Protein 8A9A (pdb70)

Radius of gyration: 66.34 Å; Cα contacts (8 Å, |Δi|>4): 3005; chains: 2; bounding box: 69×96×240 Å

Organism: Mycoplasma pneumoniae (strain ATCC 29342 / M129 / Subtype 1) (NCBI:txid272634)

Secondary structure (DSSP, 8-state):
-----S--------B-----TT--S----BSSSSTTHHHHHHHHHHTSTTHHHHHHHHHHHHHIIIIITT-SSS-EEEEEEEEE---TTS-EEEEEEEEEE--SSS-EE---SS----EE-TT-EEEEEEEEEEEPPEEE--B-TT-BB-BEEEEEEEEETTEEEEEEESSTT--TT-B-BSS-BSSB-SSSHHHHSSSSSSHHHHH--HHHHHHHHHHHHHHHHHHHHHHHHHTTTHHHHHHHSPTT----TTHHHHHTHHHHHHHHHHHSTTTTHHHHHHTTSSTTSSS---HHHHHHHTHHHHHHHHHTSS-STHHHHHTTHHHHTTT--SHHHHHHHHHHHHHHHHHHHHH-STTTTTHHHHHHHTT-TT--HHHHHHHSHHHHHHHHHHHHHHHHHH-STTHHHHHHHHHHHTSGGGGGGGSSS-HHHHHHHHHSS------SS--GGG--HHHHHHHHHTSSS-STTHHHHHHHTSS-TTT---TTTHHHHT-S--TTT-HHHHHHHHHHHHHHHIIIIISSHHHHHS-EEEES---S---EE--SS--EEEEEE--EEEE---EEEETTTTHHHHHHS---S--HHHHHHHHTSSSSHHHHHHHHHHS-TTTT-S--SSHHHHTTHHHHHHHHHS-TT--HHHHHHHHHTSS-GGGS-TTSEEEEEEEEEEEEEEEEEEEEEEE--SS--SB-EEEEEEEEEEEE--SEEEEES--S---SS-TT-STT--HHHHHHHHHHHHHHHHHHTS-S-B--EEEEEE----TTS--SSB----STTS-B-TTS--TTT---SSS--/-----S--------B-----TT--S----BSSSSTTHHHHHHHHHHTSTTHHHHHHHHHHHHHIIIIITT-SSS-EEEEEEEEE---TTS-EEEEEEEEEE--SSS-EE---SS----EE-TT-EEEEEEEEEEEPPEEE--B-TT-BB-BEEEEEEEEETTEEEEEEESSTT--TT-B-BSS-BSSB-SSSHHHHSSSSSSHHHHH--HHHHHHHHHHHHHHHHHHHHHHHHHTTTHHHHHHHSPTT----TTHHHHHTHHHHHHHHHHHSTTTTHHHHHHTTSSTTSSS---HHHHHHHTHHHHHHHHHTSS-STHHHHHTTHHHHTTT--SHHHHHHHHHHHHHHHHHHHHH-STTTTTHHHHHHHTT-TT--HHHHHHHSHHHHHHHHHHHHHHHHHH-STTHHHHHHHHHHHTSGGGGGGGSSS-HHHHHHHHHSS------SS--GGG--HHHHHHHHHTSSS-STTHHHHHHHTSS-TTT---TTTHHHHT-S--TTT-HHHHHHHHHHHHHHHIIIIISSHHHHHS-EEEES---S---EE--SS--EEEEEE--EEEE---EEEETTTTHHHHHHS---S--HHHHHHHHTSSSSHHHHHHHHHHS-TTTT-S--SSHHHHTTHHHHHHHHHS-TT--HHHHHHHHHTSS-GGGS-TTSEEEEEEEEEEEEEEEEEEEEEEE--SS--SB-EEEEEEEEEEEE--SEEEEES--S---SS-TT-STT--HHHHHHHHHHHHHHHHHHTS-S-B--EEEEEE----TTS--SSB----STTS-B-TTS--TTT---SSS--

Foldseek 3Di:
DFEDADQLDQDDEEEEFFFADPDDRQFQFEPDLCVVCLLVVVLVLCQDPNNVSQVRNLVVCCCCPFFDVVHPPFWDKYWPDWDWDSDNVSWTWIKTKIWTAGQDQAKDAGHHPDPDGDIDGHRDTDIWIKGTDGGHWDWDFAQDLLQWTQIDTAGAWIDTPRHTDGGGHSPPNDGSHHHTYPRYGFAAAAVLLLAQQAFDCGNPVVLADLVNVLVLVVLLVVLVVVLVLLVLQLLLQLLQVLLPDDPPDFDFLLLSCLVCLQSVLVNLCSVDNLRRVLSSLQSQQAPSHPDHDAVLQSCLPSVVVVLQVQLQDQDACVSVVVSCSVVLNPPDDDSVVSLVSCLVCVVVVLVVQCVDPVSVLVNVVVVVVNVDRRHGPLNSCLVVLPSNLVVVLVVLVVVCVVCVPVNLVSVLVNQLSVDSCSSCSSHRGHCLLSCCCRAQEFDFPDDDPTPSVNFGSVLVSCCVVVVPPDDLCVLVCVVWVRPACLRYVSPPCLCPPPVPDDVVSPVSRVSSNLSSLLSNCSNPPQSHPVLSVQWDWAWDCSPDRQDWDGHGSFIWTAKDKTKIKTWNAWRFQFQRNVLSVLVSIDFDLPPLVSVCCSPCVDDPNVVVLVVLLVFDPPPPTVPNVCSVVVVPVVSVLQSVLFASNGGVSQLVCLLQVQAGPVPGDRNHGQKIKGFIKMWIFIDHGWTKTKDDRSFWDQQIWIKTFFTWGWTQQPRMDTDGPRLAHPYDDHRRDDPPDVSRVSNNVSSVVVVVCCVPVNGDRDIDTGMGIDSDADDVRPGSRGDPCRDSHNRYGHSHDDCVSPGDRDHHD/DFEDADQLDQDDEEEEFFFADPDDRQFQFEPDLCVVCLLVVVLVLCQDPNNVSQVRNLVVCCCCPFFDVVHPPFWDKYWPDWDWDSDNVSWTWIKTKIWTAGQDQAKDAGHHPDPDGDIDGHRDTDIWIKGTDGGHWDWDFAQDLLQWTQIDTAGAWIDTPRHTDGGGHSPPNDGSHHHTYPRYGFAAAAVLLLAQQAFDCGNPVVLADLVNVLVLVVLLVVLVVVLVLLVLQLLLQLLQVLLPDDPPDFDFLLLSCLVCLQSVLVNLCSVDNLRRVLSSLQSQQAPSHPDHDAVLQSCLPSVVVVLQVQLQDQDACVSVVVSCSVVLNPPDDDSVVSLVSCLVCVVVVLVVQCVDPVSVLVNVVVVVVNVDRRHGPLNSCLVVLPSNLVVVLVVLVVVCVVCVPVNLVSVLVNQLSVDSCSSCSSHRGHCLLSCCCRAQEFDFPDDDPTPSVNFGSVLVSCCVVVVPPDDLCVLVCVVWVRPACLRYVSPPCLCPPPVPDDVVSPVSRVSSNLSSLLSNCSNPPQSHPVLSVQWDWAWDCSPDRQDWDGHGSFIWTAKDKTKIKTWNAWRFQFQRNVLSVLVSIDFDLPPLVSVCCSPCVDDPNVVVLVVLLVFDPPPPTVPNVCSVVVVPVVSVLQSVLFASNGGVSQLVCLLQVQAGPVPGDRNHGQKIKGFIKMWIFIDHGWTKTKDDRSFWDQQIWIKTFFTWGWTQQPRMDTDGPRLAHPYDDHRRDDPPDVSRVSNNVSSVVVVVCCVPVNGDRDIDTGMGIDSDADDVRPGSRGDPCRDSHNRYGHSHDDCVSPGDRDHHD

Solvent-accessible surface area: 78242 Å² total; per-residue (Å²): 96,41,12,99,58,104,23,54,69,41,94,22,33,63,32,65,24,34,55,61,145,114,21,77,154,104,6,22,4,2,44,22,17,6,144,125,42,20,49,37,41,1,11,123,20,1,43,66,95,89,2,122,22,2,4,28,4,1,7,30,67,11,3,44,83,70,0,34,105,70,13,50,89,52,0,42,5,50,27,90,102,55,69,74,80,50,59,111,114,78,83,5,11,4,22,24,15,0,61,0,70,1,117,39,142,44,92,51,93,1,131,8,73,48,87,32,108,38,114,6,82,33,157,76,55,17,82,5,96,3,62,11,78,57,21,91,0,58,29,30,40,19,48,54,106,33,65,8,0,4,0,0,0,20,4,44,102,1,37,8,53,68,114,74,37,105,146,21,38,2,32,37,180,124,11,12,0,82,9,10,3,64,28,0,4,0,0,10,5,41,98,48,3,41,117,37,2,2,1,144,61,78,35,0,11,73,75,3,104,20,103,24,0,53,107,15,1,21,43,32,3,98,55,94,36,39,39,56,35,18,70,17,11,20,99,3,66,6,26,80,54,8,0,83,37,138,80,71,104,94,12,1,51,1,62,0,10,11,80,1,32,82,9,35,50,94,10,56,59,50,65,44,54,28,9,6,91,25,15,61,25,38,10,17,0,1,56,41,5,127,85,109,20,26,4,8,90,7,54,46,87,1,64,88,10,32,17,8,46,56,32,61,83,91,79,20,50,37,12,62,64,20,18,82,19,80,74,24,30,83,84,21,123,72,20,70,24,1,24,97,74,24,68,84,80,51,120,111,34,20,62,57,25,118,113,71,159,143,43,45,59,31,14,46,23,35,70,30,47,12,94,68,86,95,1,38,39,24,27,14,35,44,95,16,67,19,38,29,3,78,72,48,70,93,120,14,36,83,88,74,169,74,14,99,148,85,36,40,86,5,36,38,94,28,49,11,28,56,62,92,28,1,10,43,15,58,2,124,16,25,31,3,50,49,31,2,59,13,41,10,6,36,24,53,67,141,144,55,160,147,69,27,118,78,20,0,1,59,0,32,17,43,99,70,117,42,49,153,168,26,83,21,29,19,42,18,36,64,16,7,25,40,119,4,53,13,11,0,31,15,31,120,61,44,148,56,146,27,152,78,107,120,73,65,34,41,72,87,113,73,1,4,111,11,14,8,82,20,22,76,15,26,0,68,39,6,29,15,98,105,2,6,93,65,27,64,18,78,103,74,110,36,94,34,83,0,90,26,65,70,84,138,62,37,1,57,0,94,85,0,46,2,24,12,43,6,62,20,16,79,19,55,28,46,2,1,35,23,19,3,86,10,40,14,16,23,66,78,92,83,1,52,81,9,6,14,74,15,42,13,147,26,139,51,40,91,60,52,28,66,110,53,63,157,90,25,49,99,43,31,32,103,1,94,41,11,1,83,14,7,17,91,2,31,18,50,13,21,59,69,17,4,45,112,87,30,0,0,47,29,13,59,0,1,27,25,1,0,18,19,24,122,67,17,132,77,96,71,10,3,22,1,28,4,26,12,48,18,25,77,16,10,8,120,98,18,32,1,33,5,3,32,11,34,1,8,7,18,20,2,0,1,22,1,59,19,0,49,7,10,46,32,15,67,130,18,111,15,62,5,109,16,81,98,38,95,11,180,51,14,0,2,66,35,95,4,82,8,0,69,12,14,0,67,5,32,13,97,62,15,54,53,60,11,149,107,106,85,37,135,113,71,112,118,145,69,76,6,88,21,34,24,40,54,163,106,88,62,7,47,4,93,9,95,37,72,57,54,103,50,4,2,0,28,37,16,36,31,51,70,148,16,11,75,35,113,71,94,65,95,40,13,98,60,104,24,53,69,41,95,20,32,62,31,64,24,36,55,60,144,114,22,76,155,104,7,21,4,1,45,22,16,7,145,124,43,22,50,37,41,0,11,125,20,2,44,64,96,89,2,122,22,2,4,28,4,1,7,31,68,10,2,44,83,68,0,32,106,69,13,48,88,52,0,42,5,50,26,91,102,54,68,75,80,47,60,110,115,77,83,5,11,6,22,25,15,0,59,0,69,1,117,38,142,44,95,50,92,1,131,7,75,49,88,32,109,39,113,5,81,34,160,75,55,16,83,6,98,2,62,10,79,58,21,91,0,58,30,30,41,18,49,54,106,33,65,8,0,4,1,0,0,21,3,42,102,2,38,7,53,68,112,74,36,104,147,19,36,2,31,36,179,124,11,13,0,81,9,9,2,64,28,0,4,0,0,10,6,39,96,48,3,44,118,38,2,1,2,143,63,77,34,0,12,72,75,3,101,21,103,23,0,52,106,14,1,21,44,32,4,98,54,95,36,39,39,55,36,19,70,17,11,19,98,3,66,6,25,79,53,7,0,84,36,138,80,72,105,96,12,1,53,1,61,0,10,10,80,1,32,82,9,34,49,95,10,58,60,50,64,42,53,29,9,6,90,25,16,61,26,39,10,17,0,0,56,43,5,126,85,108,19,25,4,7,86,6,54,47,85,2,63,90,11,34,17,8,46,56,33,60,84,93,80,19,49,37,11,61,67,21,18,84,18,80,74,22,31,82,83,23,126,73,21,71,23,1,24,96,75,25,70,83,81,50,122,112,34,21,61,56,26,117,113,71,158,140,43,46,58,30,12,46,23,35,72,29,46,12,94,67,85,95,1,39,40,24,26,15,36,46,96,16,67,20,39,29,3,78,71,47,71,93,120,14,37,82,86,73,173,72,15,99,148,86,36,40,86,5,36,36,94,26,48,11,29,56,60,92,28,1,10,42,16,58,3,126,18,25,29,3,51,50,28,2,59,13,41,8,6,37,25,54,67,138,144,55,158,147,69,26,116,77,20,0,1,59,0,31,17,44,97,70,116,40,49,157,165,23,77,21,36,19,42,17,38,64,18,8,25,38,118,3,54,13,11,0,30,16,32,119,62,44,149,56,144,27,152,79,108,120,71,65,35,41,72,88,111,72,1,3,110,12,14,8,81,20,23,74,16,26,0,68,38,6,31,16,96,104,2,6,92,67,27,63,18,76,102,74,109,38,92,34,84,0,91,26,66,68,84,136,62,38,1,58,0,92,83,0,46,1,24,12,43,6,63,20,17,79,20,54,28,46,2,1,35,23,19,3,87,11,42,14,16,22,66,77,93,83,1,52,82,8,6,14,74,17,45,13,150,27,137,50,39,89,61,54,28,65,110,52,62,154,90,25,49,99,40,26,33,92,2,95,32,6,2,84,8,2,17,85,0,20,18,53,14,24,60,70,17,4,46,111,88,28,0,0,48,30,14,61,0,1,35,24,1,0,18,19,23,124,69,17,131,76,96,71,10,3,22,1,29,4,26,12,45,20,25,78,16,10,8,122,98,18,33,1,33,5,3,32,10,33,1,8,7,18,20,3,0,1,22,1,60,20,0,49,7,10,46,32,15,67,130,20,110,15,63,5,108,16,81,96,38,94,12,178,50,14,0,3,68,35,116,6,85,10,1,69,19,23,0,72,8,32,13,97,69,16,52,55,58,10,150,105,107,84,38,135,110,72,108,120,145,70,74,7,88,20,35,23,40,54,163,106,88,62,7,48,3,92,11,96,38,71,60,56,103,51,4,3,0,28,38,16,35,30,51,69,147,17,11,74,32,112,73,94,66

Sequence (1618 aa):
QPAAATRITVENGTDKLVNYKSSPQQLFLAKNALKDKLQGEFDKFLSDAKAFPALTADLQEWVDQQLFNPNQSFFDLSAPRSNFTLSSDKKASLDFIFRFTNFTESVQLLKLPEGVSVVVDSKQSFDYYVNASAQKLLVLPLSLPDYTLGLNYMFDHITLNGKVVNKFSFNPFKTNLNLAFSNVYNGVDVFEAQKNLVGKGKYLNTHVKAEDVKKDVNANIKNQFDIAKIIAELMGKALKEFGNQQEGQPLSFLKVMDKVKEDFEKLFNLVRPGLGKFVKDLIQSSSQAENKITVYKLIFDNKKTILNLLKELSIPELNSSLGLVDVLFDGITDSDGLYERLQSFKDLIVPAVKTNEKTAALSPLIEELLTQKDTYVFDLIQKHKGILTNLLKNFLADFQKSTPFMADQVAIFTELFDNEGAFDLFGEADFVDKIAELFLTKRTVKNGEKIETKDSLLVTSLKSLLGEKVAALGDLLDSYIFKNELLNRSVEVAKAEAKDTKGATDYKKEQAKALKKLFKHIGENTLSKTNLDKITLKEVKNTENVELEETETTLKVKKLDVEYKVELGNFEIKNGLIKAMLEFLPDTKDLETTLDKLLFKGESYKAMKDKYIKEGFPGYGWAKGVVPGAFESIENTFKSAIDKTKSIRDLFGDMLFGNDLSSVKETDSFITLGGSFDIKYGGENLNVLPAYYSLINSEIGYQIIGVDTTIDATKVKVELKNKEYKGKSPAINGQVKLSQSFFNVWTNMFDSITKQIFQKKYEFKDNIQVFARNEDNTSRLELDISDPEQRVIPFAFVDGFGIQLKAVDQPAAATRITVENGTDKLVNYKSSPQQLFLAKNALKDKLQGEFDKFLSDAKAFPALTADLQEWVDQQLFNPNQSFFDLSAPRSNFTLSSDKKASLDFIFRFTNFTESVQLLKLPEGVSVVVDSKQSFDYYVNASAQKLLVLPLSLPDYTLGLNYMFDHITLNGKVVNKFSFNPFKTNLNLAFSNVYNGVDVFEAQKNLVGKGKYLNTHVKAEDVKKDVNANIKNQFDIAKIIAELMGKALKEFGNQQEGQPLSFLKVMDKVKEDFEKLFNLVRPGLGKFVKDLIQSSSQAENKITVYKLIFDNKKTILNLLKELSIPELNSSLGLVDVLFDGITDSDGLYERLQSFKDLIVPAVKTNEKTAALSPLIEELLTQKDTYVFDLIQKHKGILTNLLKNFLADFQKSTPFMADQVAIFTELFDNEGAFDLFGEADFVDKIAELFLTKRTVKNGEKIETKDSLLVTSLKSLLGEKVAALGDLLDSYIFKNELLNRSVEVAKAEAKDTKGATDYKKEQAKALKKLFKHIGENTLSKTNLDKITLKEVKNTENVELEETETTLKVKKLDVEYKVELGNFEIKNGLIKAMLEFLPDTKDLETTLDKLLFKGESYKAMKDKYIKEGFPGYGWAKGVVPGAFESIENTFKSAIDKTKSIRDLFGDMLFGNDLSSVKETDSFITLGGSFDIKYGGENLNVLPAYYSLINSEIGYQIIGVDTTIDATKVKVELKNKEYKGKSPAINGQVKLSQSFFNVWTNMFDSITKQIFQKKYEFKDNIQVFARNEDNTSRLELDISDPEQRVIPFAFVDGFGIQLKAVD

Structure (mmCIF, N/CA/C/O backbone):
data_8A9A
#
_entry.id   8A9A
#
_cell.length_a   1.00
_cell.length_b   1.00
_cell.length_c   1.00
_cell.angle_alpha   90.00
_cell.angle_beta   90.00
_cell.angle_gamma   90.00
#
_symmetry.space_group_name_H-M   'P 1'
#
loop_
_atom_site.group_PDB
_atom_site.id
_atom_site.type_symbol
_atom_site.label_atom_id
_atom_site.label_alt_id
_atom_site.label_comp_id
_atom_site.label_asym_id
_atom_site.label_entity_id
_atom_site.label_seq_id
_atom_site.pdbx_PDB_ins_code
_atom_site.Cartn_x
_atom_site.Cartn_y
_atom_site.Cartn_z
_atom_site.occupancy
_atom_site.B_iso_or_equiv
_atom_site.auth_seq_id
_atom_site.auth_comp_id
_atom_site.auth_asym_id
_atom_site.auth_atom_id
_atom_site.pdbx_PDB_model_num
ATOM 1 N N . GLN A 1 31 ? 256.971 251.926 174.208 1.00 98.32 60 GLN B N 1
ATOM 2 C CA . GLN A 1 31 ? 256.415 251.980 175.554 1.00 99.32 60 GLN B CA 1
ATOM 3 C C . GLN A 1 31 ? 257.303 251.232 176.544 1.00 100.16 60 GLN B C 1
ATOM 4 O O . GLN A 1 31 ? 258.465 250.946 176.257 1.00 100.61 60 GLN B O 1
ATOM 6 N N . PRO A 1 32 ? 256.750 250.919 177.710 1.00 92.54 61 PRO B N 1
ATOM 7 C CA . PRO A 1 32 ? 257.465 250.223 178.768 1.00 92.41 61 PRO B CA 1
ATOM 8 C C . PRO A 1 32 ? 256.791 248.886 179.061 1.00 92.58 61 PRO B C 1
ATOM 9 O O . PRO A 1 32 ? 255.825 248.487 178.405 1.00 89.95 61 PRO B O 1
ATOM 11 N N . ALA A 1 33 ? 257.319 248.190 180.065 1.00 94.11 62 ALA B N 1
ATOM 12 C CA . ALA A 1 33 ? 256.769 246.902 180.457 1.00 92.59 62 ALA B CA 1
ATOM 13 C C . ALA A 1 33 ? 255.433 247.081 181.169 1.00 93.51 62 ALA B C 1
ATOM 14 O O . ALA A 1 33 ? 255.144 248.132 181.747 1.00 92.74 62 ALA B O 1
ATOM 16 N N . ALA A 1 34 ? 254.613 246.035 181.117 1.00 93.18 63 ALA B N 1
ATOM 17 C CA . ALA A 1 34 ? 253.305 246.077 181.753 1.00 92.01 63 ALA B CA 1
ATOM 18 C C . ALA A 1 34 ? 253.440 246.083 183.270 1.00 92.61 63 ALA B C 1
ATOM 19 O O . ALA A 1 34 ? 254.299 245.404 183.839 1.00 92.21 63 ALA B O 1
ATOM 21 N N . ALA A 1 35 ? 2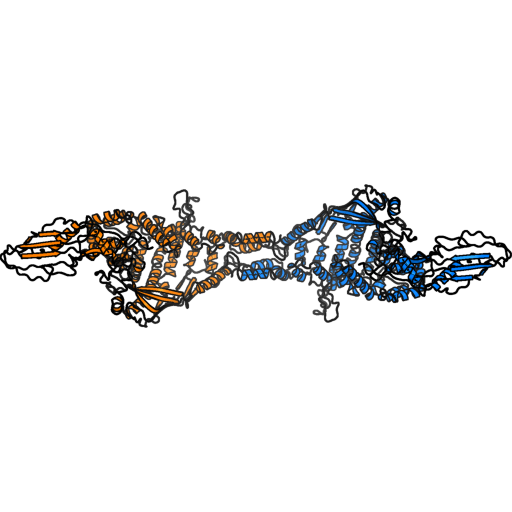52.583 246.861 183.925 1.00 92.49 64 ALA B N 1
ATOM 22 C CA . ALA A 1 35 ? 252.527 246.937 185.377 1.00 92.48 64 ALA B CA 1
ATOM 23 C C . ALA A 1 35 ? 251.189 246.395 185.856 1.00 90.61 64 ALA B C 1
ATOM 24 O O . ALA A 1 35 ? 250.156 246.617 185.218 1.00 90.46 64 ALA B O 1
ATOM 26 N N . THR A 1 36 ? 251.212 245.682 186.976 1.00 84.74 65 THR B N 1
ATOM 27 C CA . THR A 1 36 ? 250.008 245.067 187.519 1.00 86.11 65 THR B CA 1
ATOM 28 C C . THR A 1 36 ? 249.624 245.590 188.892 1.00 86.70 65 THR B C 1
ATOM 29 O O . THR A 1 36 ? 248.453 245.903 189.120 1.00 85.88 65 THR B O 1
ATOM 31 N N . ARG A 1 37 ? 250.575 245.700 189.814 1.00 75.50 66 ARG B N 1
ATOM 32 C CA . ARG A 1 37 ? 250.313 246.085 191.198 1.00 74.29 66 ARG B CA 1
ATOM 33 C C . ARG A 1 37 ? 251.297 247.157 191.647 1.00 74.74 66 ARG B C 1
ATOM 34 O O . ARG A 1 37 ? 251.935 247.055 192.696 1.00 75.09 66 ARG B O 1
ATOM 36 N N . ILE A 1 38 ? 251.432 248.212 190.843 1.00 76.74 67 ILE B N 1
ATOM 37 C CA . ILE A 1 38 ? 252.412 249.262 191.099 1.00 74.11 67 ILE B CA 1
ATOM 38 C C . ILE A 1 38 ? 252.130 250.068 192.364 1.00 75.37 67 ILE B C 1
ATOM 39 O O . ILE A 1 38 ? 252.875 251.015 192.639 1.00 75.00 67 ILE B O 1
ATOM 41 N N . THR A 1 39 ? 251.090 249.736 193.127 1.00 79.83 68 THR B N 1
ATOM 42 C CA . THR A 1 39 ? 250.830 250.435 194.380 1.00 79.83 68 THR B CA 1
ATOM 43 C C . THR A 1 39 ? 251.986 250.224 195.349 1.00 77.58 68 THR B C 1
ATOM 44 O O . THR A 1 39 ? 252.459 249.099 195.534 1.00 78.03 68 THR B O 1
ATOM 46 N N . VAL A 1 40 ? 252.437 251.310 195.977 1.00 71.06 69 VAL B N 1
ATOM 47 C CA . VAL A 1 40 ? 253.622 251.272 196.818 1.00 71.12 69 VAL B CA 1
ATOM 48 C C . VAL A 1 40 ? 253.403 251.779 198.236 1.00 72.43 69 VAL B C 1
ATOM 49 O O . VAL A 1 40 ? 254.320 251.664 199.057 1.00 73.34 69 VAL B O 1
ATOM 51 N N . GLU A 1 41 ? 252.236 252.333 198.549 1.00 70.21 70 GLU B N 1
ATOM 52 C CA . GLU A 1 41 ? 252.000 252.871 199.881 1.00 69.88 70 GLU B CA 1
ATOM 53 C C . GLU A 1 41 ? 251.985 251.756 200.919 1.00 69.20 70 GLU B C 1
ATOM 54 O O . GLU A 1 41 ? 251.458 250.666 200.679 1.00 69.61 70 GLU B O 1
ATOM 56 N N . ASN A 1 42 ? 252.569 252.036 202.079 1.00 63.25 71 ASN B N 1
ATOM 57 C CA . ASN A 1 42 ? 252.631 251.075 203.173 1.00 63.93 71 ASN B CA 1
ATOM 58 C C . ASN A 1 42 ? 252.850 251.844 204.472 1.00 64.04 71 ASN B C 1
ATOM 59 O O . ASN A 1 42 ? 252.757 253.076 204.506 1.00 64.33 71 ASN B O 1
ATOM 61 N N . GLY A 1 43 ? 253.146 251.113 205.548 1.00 58.94 72 GLY B N 1
ATOM 62 C CA . GLY A 1 43 ? 253.325 251.718 206.847 1.00 56.85 72 GLY B CA 1
ATOM 63 C C . GLY A 1 43 ? 254.538 251.153 207.562 1.00 55.61 72 GLY B C 1
ATOM 64 O O . GLY A 1 43 ? 255.083 250.113 207.193 1.00 55.10 72 GLY B O 1
ATOM 65 N N . THR A 1 44 ? 254.943 251.862 208.612 1.00 53.82 73 THR B N 1
ATOM 66 C CA . THR A 1 44 ? 256.129 251.519 209.380 1.00 53.25 73 THR B CA 1
ATOM 67 C C . THR A 1 44 ? 255.782 250.483 210.448 1.00 52.39 73 THR B C 1
ATOM 68 O O . THR A 1 44 ? 254.701 249.889 210.443 1.00 53.40 73 THR B O 1
ATOM 70 N N . ASP A 1 45 ? 256.708 250.252 211.375 1.00 49.45 74 ASP B N 1
ATOM 71 C CA . ASP A 1 45 ? 256.516 249.294 212.457 1.00 50.84 74 ASP B CA 1
ATOM 72 C C . ASP A 1 45 ? 257.041 249.919 213.745 1.00 50.54 74 ASP B C 1
ATOM 73 O O . ASP A 1 45 ? 257.345 251.114 213.801 1.00 52.26 74 ASP B O 1
ATOM 75 N N . LYS A 1 46 ? 257.142 249.102 214.791 1.00 46.76 75 LYS B N 1
ATOM 76 C CA . LYS A 1 46 ? 257.635 249.565 216.080 1.00 47.83 75 LYS B CA 1
ATOM 77 C C . LYS A 1 46 ? 258.218 248.386 216.844 1.00 51.61 75 LYS B C 1
ATOM 78 O O . LYS A 1 46 ? 257.976 247.223 216.510 1.00 52.61 75 LYS B O 1
ATOM 80 N N . LEU A 1 47 ? 258.990 248.701 217.878 1.00 53.13 76 LEU B N 1
ATOM 81 C CA . LEU A 1 47 ? 259.647 247.701 218.705 1.00 52.63 76 LEU B CA 1
ATOM 82 C C . LEU A 1 47 ? 258.883 247.491 220.007 1.00 59.50 76 LEU B C 1
ATOM 83 O O . LEU A 1 47 ? 258.033 248.296 220.396 1.00 60.01 76 LEU B O 1
ATOM 85 N N . VAL A 1 48 ? 259.201 246.388 220.681 1.00 73.28 77 VAL B N 1
ATOM 86 C CA . VAL A 1 48 ? 258.564 246.012 221.934 1.00 70.58 77 VAL B CA 1
ATOM 87 C C . VAL A 1 48 ? 259.609 245.884 223.033 1.00 70.61 77 VAL B C 1
ATOM 88 O O . VAL A 1 48 ? 260.777 245.584 222.771 1.00 72.71 77 VAL B O 1
ATOM 90 N N . ASN A 1 49 ? 259.174 246.111 224.270 1.00 79.82 78 ASN B N 1
ATOM 91 C CA . ASN A 1 49 ? 260.078 246.088 225.409 1.00 82.57 78 ASN B CA 1
ATOM 92 C C . ASN A 1 49 ? 260.542 244.665 225.713 1.00 84.76 78 ASN B C 1
ATOM 93 O O . ASN A 1 49 ? 259.873 243.678 225.393 1.00 84.89 78 ASN B O 1
ATOM 98 N N . TYR A 1 50 ? 261.709 244.573 226.347 1.00 93.08 79 TYR B N 1
ATOM 99 C CA . TYR A 1 50 ? 262.288 243.290 226.721 1.00 93.41 79 TYR B CA 1
ATOM 100 C C . TYR A 1 50 ? 263.159 243.475 227.955 1.00 93.86 79 TYR B C 1
ATOM 101 O O . TYR A 1 50 ? 263.646 244.573 228.237 1.00 93.11 79 TYR B O 1
ATOM 110 N N . LYS A 1 51 ? 263.345 242.377 228.688 1.00 103.87 80 LYS B N 1
ATOM 111 C CA . LYS A 1 51 ? 264.166 242.328 229.907 1.00 103.67 80 LYS B CA 1
ATOM 112 C C . LYS A 1 51 ? 263.541 243.286 230.920 1.00 103.53 80 LYS B C 1
ATOM 113 O O . LYS A 1 51 ? 262.318 243.236 231.125 1.00 103.21 80 LYS B O 1
ATOM 119 N N . SER A 1 52 ? 264.314 244.154 231.567 1.00 105.56 81 SER B N 1
ATOM 120 C CA . SER A 1 52 ? 263.803 245.132 232.522 1.00 106.37 81 SER B CA 1
ATOM 121 C C . SER A 1 52 ? 264.225 246.535 232.108 1.00 106.42 81 SER B C 1
ATOM 122 O O . SER A 1 52 ? 264.626 247.366 232.925 1.00 105.11 81 SER B O 1
ATOM 125 N N . SER A 1 53 ? 264.136 246.808 230.814 1.00 102.28 82 SER B N 1
ATOM 126 C CA . SER A 1 53 ? 264.542 248.073 230.228 1.00 100.48 82 SER B CA 1
ATOM 127 C C . SER A 1 53 ? 263.454 249.123 230.398 1.00 100.98 82 SER B C 1
ATOM 128 O O . SER A 1 53 ? 262.284 248.794 230.617 1.00 101.19 82 SER B O 1
ATOM 131 N N . PRO A 1 54 ? 263.814 250.405 230.314 1.00 99.55 83 PRO B N 1
ATOM 132 C CA . PRO A 1 54 ? 262.799 251.462 230.390 1.00 99.01 83 PRO B CA 1
ATOM 133 C C . PRO A 1 54 ? 261.760 251.327 229.287 1.00 96.73 83 PRO B C 1
ATOM 134 O O . PRO A 1 54 ? 262.040 250.821 228.198 1.00 95.89 83 PRO B O 1
ATOM 138 N N . GLN A 1 55 ? 260.544 251.784 229.593 1.00 92.67 84 GLN B N 1
ATOM 139 C CA . GLN A 1 55 ? 259.426 251.640 228.667 1.00 93.63 84 GLN B CA 1
ATOM 140 C C . GLN A 1 55 ? 259.647 252.412 227.373 1.00 92.26 84 GLN B C 1
ATOM 141 O O . GLN A 1 55 ? 259.047 252.078 226.344 1.00 91.71 84 GLN B O 1
ATOM 147 N N . GLN A 1 56 ? 260.495 253.439 227.396 1.00 81.76 85 GLN B N 1
ATOM 148 C CA . GLN A 1 56 ? 260.764 254.247 226.206 1.00 80.70 85 GLN B CA 1
ATOM 149 C C . GLN A 1 56 ? 261.952 253.635 225.475 1.00 80.29 85 GLN B C 1
ATOM 150 O O . GLN A 1 56 ? 263.111 253.939 225.758 1.00 80.39 85 GLN B O 1
ATOM 156 N N . LEU A 1 57 ? 261.657 252.758 224.518 1.00 69.21 86 LEU B N 1
ATOM 157 C CA . LEU A 1 57 ? 262.687 252.082 223.741 1.00 69.33 86 LEU B CA 1
ATOM 158 C C . LEU A 1 57 ? 262.993 252.892 222.488 1.00 70.74 86 LEU B C 1
ATOM 159 O O . LEU A 1 57 ? 262.093 253.180 221.692 1.00 65.51 86 LEU B O 1
ATOM 164 N N . PHE A 1 58 ? 264.259 253.261 222.322 1.00 68.47 87 PHE B N 1
ATOM 165 C CA . PHE A 1 58 ? 264.723 254.014 221.163 1.00 63.11 87 PHE B CA 1
ATOM 166 C C . PHE A 1 58 ? 266.024 253.408 220.652 1.00 58.75 87 PHE B C 1
ATOM 167 O O . PHE A 1 58 ? 267.020 254.100 220.439 1.00 62.86 87 PHE B O 1
ATOM 175 N N . LEU A 1 59 ? 266.018 252.090 220.457 1.00 51.62 88 LEU B N 1
ATOM 176 C CA . LEU A 1 59 ? 267.223 251.340 220.136 1.00 52.85 88 LEU B CA 1
ATOM 177 C C . LEU A 1 59 ? 267.877 251.844 218.851 1.00 54.38 88 LEU B C 1
ATOM 178 O O . LEU A 1 59 ? 267.304 252.613 218.077 1.00 60.15 88 LEU B O 1
ATOM 183 N N . ALA A 1 60 ? 269.102 251.384 218.636 1.00 46.54 89 ALA B N 1
ATOM 184 C CA . ALA A 1 60 ? 269.863 251.632 217.426 1.00 45.70 89 ALA B CA 1
ATOM 185 C C . ALA A 1 60 ? 269.924 250.351 216.601 1.00 48.23 89 ALA B C 1
ATOM 186 O O . ALA A 1 60 ? 269.306 249.337 216.942 1.00 52.79 89 ALA B O 1
ATOM 188 N N . LYS A 1 61 ? 270.689 250.392 215.515 1.00 45.19 90 LYS B N 1
ATOM 189 C CA . LYS A 1 61 ? 270.859 249.223 214.670 1.00 43.04 90 LYS B CA 1
ATOM 190 C C . LYS A 1 61 ? 271.673 248.163 215.410 1.00 47.77 90 LYS B C 1
ATOM 191 O O . LYS A 1 61 ? 271.992 248.297 216.595 1.00 45.76 90 LYS B O 1
ATOM 197 N N . ASN A 1 62 ? 271.997 247.089 214.699 1.00 54.01 91 ASN B N 1
ATOM 198 C CA . ASN A 1 62 ? 272.607 245.891 215.295 1.00 53.14 91 ASN B CA 1
ATOM 199 C C . ASN A 1 62 ? 271.592 245.363 216.312 1.00 56.61 91 ASN B C 1
ATOM 200 O O . ASN A 1 62 ? 270.387 245.372 216.019 1.00 55.92 91 ASN B O 1
ATOM 205 N N . ALA A 1 63 ? 272.032 244.915 217.490 1.00 61.12 92 ALA B N 1
ATOM 206 C CA . ALA A 1 63 ? 271.128 244.409 218.519 1.00 61.28 92 ALA B CA 1
ATOM 207 C C . ALA A 1 63 ? 270.253 243.294 217.964 1.00 61.61 92 ALA B C 1
ATOM 208 O O . ALA A 1 63 ? 270.490 242.111 218.228 1.00 61.58 92 ALA B O 1
ATOM 210 N N . LEU A 1 64 ? 269.239 243.673 217.186 1.00 53.70 93 LEU B N 1
ATOM 211 C CA . LEU A 1 64 ? 268.389 242.723 216.471 1.00 54.06 93 LEU B CA 1
ATOM 212 C C . LEU A 1 64 ? 269.044 242.326 215.145 1.00 51.71 93 LEU B C 1
ATOM 213 O O . LEU A 1 64 ? 268.470 242.442 214.063 1.00 50.20 93 LEU B O 1
ATOM 218 N N . LYS A 1 65 ? 270.286 241.846 215.256 1.00 55.46 94 LYS B N 1
ATOM 219 C CA . LYS A 1 65 ? 271.041 241.450 214.071 1.00 55.44 94 LYS B CA 1
ATOM 220 C C . LYS A 1 65 ? 270.368 240.294 213.344 1.00 56.36 94 LYS B C 1
ATOM 221 O O . LYS A 1 65 ? 270.279 240.294 212.111 1.00 57.97 94 LYS B O 1
ATOM 227 N N . ASP A 1 66 ? 269.890 239.299 214.089 1.00 57.24 95 ASP B N 1
ATOM 228 C CA . ASP A 1 66 ? 269.233 238.148 213.485 1.00 56.42 95 ASP B CA 1
ATOM 229 C C . ASP A 1 66 ? 267.735 238.346 213.322 1.00 56.70 95 ASP B C 1
ATOM 230 O O . ASP A 1 66 ? 267.128 237.724 212.442 1.00 56.36 95 ASP B O 1
ATOM 235 N N . LYS A 1 67 ? 267.126 239.199 214.144 1.00 61.21 96 LYS B N 1
ATOM 236 C CA . LYS A 1 67 ? 265.684 239.390 214.110 1.00 59.96 96 LYS B CA 1
ATOM 237 C C . LYS A 1 67 ? 265.224 240.293 212.974 1.00 58.35 96 LYS B C 1
ATOM 238 O O . LYS A 1 67 ? 264.020 240.347 212.705 1.00 58.71 96 LYS B O 1
ATOM 244 N N . LEU A 1 68 ? 266.140 241.004 212.311 1.00 51.95 97 LEU B N 1
ATOM 245 C CA . LEU A 1 68 ? 265.742 241.858 211.197 1.00 48.52 97 LEU B CA 1
ATOM 246 C C . LEU A 1 68 ? 265.168 241.039 210.049 1.00 47.77 97 LEU B C 1
ATOM 247 O O . LEU A 1 68 ? 264.159 241.423 209.447 1.00 50.44 97 LEU B O 1
ATOM 252 N N . GLN A 1 69 ? 265.796 239.905 209.731 1.00 49.53 98 GLN B N 1
ATOM 253 C CA . GLN A 1 69 ? 265.285 239.046 208.668 1.00 49.00 98 GLN B CA 1
ATOM 254 C C . GLN A 1 69 ? 263.903 238.509 209.015 1.00 46.10 98 GLN B C 1
ATOM 255 O O . GLN A 1 69 ? 262.999 238.490 208.171 1.00 45.07 98 GLN B O 1
ATOM 261 N N . GLY A 1 70 ? 263.718 238.072 210.261 1.00 47.45 99 GLY B N 1
ATOM 262 C CA . GLY A 1 70 ? 262.419 237.566 210.670 1.00 49.59 99 GLY B CA 1
ATOM 263 C C . GLY A 1 70 ? 261.343 238.633 210.642 1.00 51.57 99 GLY B C 1
ATOM 264 O O . GLY A 1 70 ? 260.208 238.372 210.237 1.00 53.49 99 GLY B O 1
ATOM 265 N N . GLU A 1 71 ? 261.683 239.849 211.073 1.00 50.96 100 GLU B N 1
ATOM 266 C CA . GLU A 1 71 ? 260.711 240.936 211.049 1.00 48.25 100 GLU B CA 1
ATOM 267 C C . GLU A 1 71 ? 260.378 241.357 209.625 1.00 49.49 100 GLU B C 1
ATOM 268 O O . GLU A 1 71 ? 259.235 241.731 209.344 1.00 57.93 100 GLU B O 1
ATOM 274 N N . PHE A 1 72 ? 261.355 241.307 208.717 1.00 47.90 101 PHE B N 1
ATOM 275 C CA . PHE A 1 72 ? 261.080 241.641 207.325 1.00 48.64 101 PHE B CA 1
ATOM 276 C C . PHE A 1 72 ? 260.282 240.547 206.631 1.00 50.92 101 PHE B C 1
ATOM 277 O O . PHE A 1 72 ? 259.540 240.831 205.685 1.00 54.24 101 PHE B O 1
ATOM 285 N N . ASP A 1 73 ? 260.425 239.295 207.073 1.00 55.47 102 ASP B N 1
ATOM 286 C CA . ASP A 1 73 ? 259.634 238.219 206.486 1.00 53.42 102 ASP B CA 1
ATOM 287 C C . ASP A 1 73 ? 258.144 238.419 206.731 1.00 54.04 102 ASP B C 1
ATOM 288 O O . ASP A 1 73 ? 257.321 238.011 205.903 1.00 57.48 102 ASP B O 1
ATOM 293 N N . LYS A 1 74 ? 257.781 239.040 207.856 1.00 56.24 103 LYS B N 1
ATOM 294 C CA . LYS A 1 74 ? 256.377 239.329 208.124 1.00 59.09 103 LYS B CA 1
ATOM 295 C C . LYS A 1 74 ? 255.791 240.242 207.054 1.00 58.95 103 LYS B C 1
ATOM 296 O O . LYS A 1 74 ? 254.698 239.985 206.536 1.00 59.24 103 LYS B O 1
ATOM 302 N N . PHE A 1 75 ? 256.512 241.307 206.701 1.00 56.60 104 PHE B N 1
ATOM 303 C CA . PHE A 1 75 ? 256.062 242.181 205.625 1.00 55.59 104 PHE B CA 1
ATOM 304 C C . PHE A 1 75 ? 256.171 241.498 204.271 1.00 58.43 104 PHE B C 1
ATOM 305 O O . PHE A 1 75 ? 255.398 241.807 203.357 1.00 63.13 104 PHE B O 1
ATOM 313 N N . LEU A 1 76 ? 257.124 240.578 204.121 1.00 63.27 105 LEU B N 1
ATOM 314 C CA . LEU A 1 76 ? 257.289 239.860 202.866 1.00 63.26 105 LEU B CA 1
ATOM 315 C C . LEU A 1 76 ? 256.165 238.860 202.626 1.00 67.05 105 LEU B C 1
ATOM 316 O O . LEU A 1 76 ? 255.915 238.486 201.475 1.00 65.87 105 LEU B O 1
ATOM 321 N N . SER A 1 77 ? 255.480 238.421 203.680 1.00 71.58 106 SER B N 1
ATOM 322 C CA . SER A 1 77 ? 254.412 237.436 203.554 1.00 69.20 106 SER B CA 1
ATOM 323 C C . SER A 1 77 ? 253.084 237.964 204.089 1.00 67.99 106 SER B C 1
ATOM 324 O O . SER A 1 77 ? 252.338 237.231 204.741 1.00 71.35 106 SER B O 1
ATOM 327 N N . ASP A 1 78 ? 252.777 239.229 203.827 1.00 68.76 107 ASP B N 1
ATOM 328 C CA . ASP A 1 78 ? 251.497 239.816 204.198 1.00 73.49 107 ASP B CA 1
ATOM 329 C C . ASP A 1 78 ? 250.784 240.369 202.963 1.00 75.63 107 ASP B C 1
ATOM 330 O O . ASP A 1 78 ? 251.267 240.261 201.832 1.00 74.83 107 ASP B O 1
ATOM 335 N N . ALA A 1 79 ? 249.611 240.962 203.195 1.00 73.87 108 ALA B N 1
ATOM 336 C CA . ALA A 1 79 ? 248.789 241.483 202.110 1.00 73.19 108 ALA B CA 1
ATOM 337 C C . ALA A 1 79 ? 249.403 242.695 201.418 1.00 74.90 108 ALA B C 1
ATOM 338 O O . ALA A 1 79 ? 248.946 243.058 200.330 1.00 75.15 108 ALA B O 1
ATOM 340 N N . LYS A 1 80 ? 250.419 243.320 202.010 1.00 67.67 109 LYS B N 1
ATOM 341 C CA . LYS A 1 80 ? 251.071 244.487 201.432 1.00 67.16 109 LYS B CA 1
ATOM 342 C C . LYS A 1 80 ? 252.365 244.137 200.708 1.00 68.17 109 LYS B C 1
ATOM 343 O O . LYS A 1 80 ? 253.105 245.043 200.311 1.00 68.40 109 LYS B O 1
ATOM 349 N N . ALA A 1 81 ? 252.649 242.848 200.519 1.00 66.92 110 ALA B N 1
ATOM 350 C CA . ALA A 1 81 ? 253.954 242.433 200.015 1.00 65.66 110 ALA B CA 1
ATOM 351 C C . ALA A 1 81 ? 254.049 242.578 198.500 1.00 68.47 110 ALA B C 1
ATOM 352 O O . ALA A 1 81 ? 254.908 243.306 197.986 1.00 70.18 110 ALA B O 1
ATOM 354 N N . PHE A 1 82 ? 253.177 241.885 197.765 1.00 67.03 111 PHE B N 1
ATOM 355 C CA . PHE A 1 82 ? 253.294 241.893 196.312 1.00 64.52 111 PHE B CA 1
ATOM 356 C C . PHE A 1 82 ? 253.043 243.249 195.645 1.00 65.04 111 PHE B C 1
ATOM 357 O O . PHE A 1 82 ? 253.665 243.503 194.607 1.00 64.01 111 PHE B O 1
ATOM 365 N N . PRO A 1 83 ? 252.215 244.167 196.172 1.00 68.73 112 PRO B N 1
ATOM 366 C CA . PRO A 1 83 ? 252.174 245.484 195.516 1.00 70.22 112 PRO B CA 1
ATOM 367 C C . PRO A 1 83 ? 253.481 246.232 195.672 1.00 72.18 112 PRO B C 1
ATOM 368 O O . PRO A 1 83 ? 253.944 246.873 194.722 1.00 74.12 112 PRO B O 1
ATOM 372 N N . ALA A 1 84 ? 254.101 246.144 196.850 1.00 67.47 113 ALA B N 1
ATOM 373 C CA . ALA A 1 84 ? 255.399 246.771 197.058 1.00 65.89 113 ALA B CA 1
ATOM 374 C C . ALA A 1 84 ? 256.454 246.168 196.142 1.00 64.63 113 ALA B C 1
ATOM 375 O O . ALA A 1 84 ? 257.258 246.894 195.543 1.00 62.09 113 ALA B O 1
ATOM 377 N N . LEU A 1 85 ? 256.463 244.839 196.016 1.00 63.74 114 LEU B N 1
ATOM 378 C CA . LEU A 1 85 ? 257.430 244.188 195.137 1.00 60.52 114 LEU B CA 1
ATOM 379 C C . LEU A 1 85 ? 257.216 244.591 193.683 1.00 60.96 114 LEU B C 1
ATOM 380 O O . LEU A 1 85 ? 258.182 244.846 192.954 1.00 59.65 114 LEU B O 1
ATOM 385 N N . THR A 1 86 ? 255.957 244.649 193.240 1.00 63.58 115 THR B N 1
ATOM 386 C CA . THR A 1 86 ? 255.678 245.049 191.865 1.00 64.82 115 THR B CA 1
ATOM 387 C C . THR A 1 86 ? 256.083 246.497 191.618 1.00 66.68 115 THR B C 1
ATOM 388 O O . THR A 1 86 ? 256.622 246.824 190.555 1.00 66.56 115 THR B O 1
ATOM 392 N N . ALA A 1 87 ? 255.834 247.379 192.589 1.00 66.74 116 ALA B N 1
ATOM 393 C CA . ALA A 1 87 ? 256.251 248.769 192.446 1.00 68.30 116 ALA B CA 1
ATOM 394 C C . ALA A 1 87 ? 257.767 248.881 192.364 1.00 66.49 116 ALA B C 1
ATOM 395 O O . ALA A 1 87 ? 258.298 249.670 191.572 1.00 63.95 116 ALA B O 1
ATOM 397 N N . ASP A 1 88 ? 258.480 248.106 193.184 1.00 65.56 117 ASP B N 1
ATOM 398 C CA . ASP A 1 88 ? 259.938 248.112 193.120 1.00 62.42 117 ASP B CA 1
ATOM 399 C C . ASP A 1 88 ? 260.427 247.610 191.768 1.00 64.30 117 ASP B C 1
ATOM 400 O O . ASP A 1 88 ? 261.366 248.172 191.189 1.00 65.22 117 ASP B O 1
ATOM 405 N N . LEU A 1 89 ? 259.797 246.554 191.248 1.00 72.05 118 LEU B N 1
ATOM 406 C CA . LEU A 1 89 ? 260.160 246.054 189.926 1.00 72.28 118 LEU B CA 1
ATOM 407 C C . LEU A 1 89 ? 259.929 247.112 188.858 1.00 73.65 118 LEU B C 1
ATOM 408 O O . LEU A 1 89 ? 260.758 247.288 187.959 1.00 73.13 118 LEU B O 1
ATOM 413 N N . GLN A 1 90 ? 258.800 247.818 188.934 1.00 78.37 119 GLN B N 1
ATOM 414 C CA . GLN A 1 90 ? 258.510 248.861 187.957 1.00 78.96 119 GLN B CA 1
ATOM 415 C C . GLN A 1 90 ? 259.535 249.986 188.036 1.00 79.97 119 GLN B C 1
ATOM 416 O O . GLN A 1 90 ? 260.013 250.479 187.007 1.00 79.04 119 GLN B O 1
ATOM 422 N N . GLU A 1 91 ? 259.893 250.399 189.252 1.00 80.61 120 GLU B N 1
ATOM 423 C CA . GLU A 1 91 ? 260.891 251.452 189.405 1.00 79.58 120 GLU B CA 1
ATOM 424 C C . GLU A 1 91 ? 262.236 251.012 188.840 1.00 79.61 120 GLU B C 1
ATOM 425 O O . GLU A 1 91 ? 262.932 251.799 188.189 1.00 79.86 120 GLU B O 1
ATOM 431 N N . TRP A 1 92 ? 262.614 249.753 189.075 1.00 81.61 121 TRP B N 1
ATOM 432 C CA . TRP A 1 92 ? 263.869 249.240 188.534 1.00 82.94 121 TRP B CA 1
ATOM 433 C C . TRP A 1 92 ? 263.841 249.199 187.009 1.00 84.60 121 TRP B C 1
ATOM 434 O O . TRP A 1 92 ? 264.816 249.581 186.352 1.00 82.07 121 TRP B O 1
ATOM 445 N N . VAL A 1 93 ? 262.732 248.736 186.425 1.00 91.67 122 VAL B N 1
ATOM 446 C CA . VAL A 1 93 ? 262.670 248.588 184.971 1.00 90.96 122 VAL B CA 1
ATOM 447 C C . VAL A 1 93 ? 262.433 249.902 184.246 1.00 91.68 122 VAL B C 1
ATOM 448 O O . VAL A 1 93 ? 262.583 249.950 183.020 1.00 93.05 122 VAL B O 1
ATOM 452 N N . ASP A 1 94 ? 262.058 250.966 184.954 1.00 93.53 123 ASP B N 1
ATOM 453 C CA . ASP A 1 94 ? 262.039 252.285 184.324 1.00 93.16 123 ASP B CA 1
ATOM 454 C C . ASP A 1 94 ? 263.341 253.053 184.544 1.00 92.75 123 ASP B C 1
ATOM 455 O O . ASP A 1 94 ? 263.990 253.464 183.579 1.00 92.80 123 ASP B O 1
ATOM 460 N N . GLN A 1 95 ? 263.738 253.255 185.802 1.00 91.14 124 GLN B N 1
ATOM 461 C CA . GLN A 1 95 ? 264.916 254.076 186.060 1.00 92.04 124 GLN B CA 1
ATOM 462 C C . GLN A 1 95 ? 266.208 253.374 185.652 1.00 91.87 124 GLN B C 1
ATOM 463 O O . GLN A 1 95 ? 267.112 254.011 185.102 1.00 90.35 124 GLN B O 1
ATOM 469 N N . GLN A 1 96 ? 266.317 252.072 185.908 1.00 99.68 125 GLN B N 1
ATOM 470 C CA . GLN A 1 96 ? 267.564 251.356 185.672 1.00 98.69 125 GLN B CA 1
ATOM 471 C C . GLN A 1 96 ? 267.596 250.576 184.363 1.00 99.35 125 GLN B C 1
ATOM 472 O O . GLN A 1 96 ? 268.650 250.030 184.021 1.00 99.56 125 GLN B O 1
ATOM 478 N N . LEU A 1 97 ? 266.491 250.501 183.620 1.00 101.13 126 LEU B N 1
ATOM 479 C CA . LEU A 1 97 ? 266.448 249.681 182.414 1.00 101.55 126 LEU B CA 1
ATOM 480 C C . LEU A 1 97 ? 266.295 250.500 181.138 1.00 100.61 126 LEU B C 1
ATOM 481 O O . LEU A 1 97 ? 267.133 250.388 180.239 1.00 98.85 126 LEU B O 1
ATOM 486 N N . PHE A 1 98 ? 265.252 251.325 181.019 1.00 104.45 127 PHE B N 1
ATOM 487 C CA . PHE A 1 98 ? 265.039 252.069 179.784 1.00 104.99 127 PHE B CA 1
ATOM 488 C C . PHE A 1 98 ? 265.078 253.582 179.955 1.00 104.99 127 PHE B C 1
ATOM 489 O O . PHE A 1 98 ? 264.864 254.300 178.972 1.00 105.18 127 PHE B O 1
ATOM 497 N N . ASN A 1 99 ? 265.349 254.092 181.155 1.00 102.56 128 ASN B N 1
ATOM 498 C CA . ASN A 1 99 ? 265.596 255.526 181.289 1.00 102.83 128 ASN B CA 1
ATOM 499 C C . ASN A 1 99 ? 266.770 256.001 180.438 1.00 103.49 128 ASN B C 1
ATOM 500 O O . ASN A 1 99 ? 266.646 257.068 179.812 1.00 102.36 128 ASN B O 1
ATOM 505 N N . PRO A 1 100 ? 267.914 255.291 180.361 1.00 109.39 129 PRO B N 1
ATOM 506 C CA . PRO A 1 100 ? 268.955 255.691 179.403 1.00 109.92 129 PRO B CA 1
ATOM 507 C C . PRO A 1 100 ? 268.668 255.182 177.999 1.00 110.19 129 PRO B C 1
ATOM 508 O O . PRO A 1 100 ? 269.572 255.109 177.160 1.00 109.84 129 PRO B O 1
ATOM 512 N N . ASN A 1 101 ? 267.416 254.825 177.736 1.00 116.33 130 ASN B N 1
ATOM 513 C CA . ASN A 1 101 ? 267.027 254.180 176.487 1.00 116.31 130 ASN B CA 1
ATOM 514 C C . ASN A 1 101 ? 265.633 254.677 176.118 1.00 117.30 130 ASN B C 1
ATOM 515 O O . ASN A 1 101 ? 265.193 255.738 176.577 1.00 117.29 130 ASN B O 1
ATOM 520 N N . GLN A 1 102 ? 264.958 253.930 175.236 1.00 124.90 131 GLN B N 1
ATOM 521 C CA . GLN A 1 102 ? 263.620 254.225 174.723 1.00 126.43 131 GLN B CA 1
ATOM 522 C C . GLN A 1 102 ? 263.671 255.356 173.701 1.00 126.64 131 GLN B C 1
ATOM 523 O O . GLN A 1 102 ? 262.674 255.647 173.032 1.00 126.00 131 GLN B O 1
ATOM 529 N N . SER A 1 103 ? 264.838 255.985 173.552 1.00 133.30 132 SER B N 1
ATOM 530 C CA . SER A 1 103 ? 265.030 256.918 172.451 1.00 132.95 132 SER B CA 1
ATOM 531 C C . SER A 1 103 ? 265.235 256.184 171.134 1.00 132.91 132 SER B C 1
ATOM 532 O O . SER A 1 103 ? 264.863 256.699 170.074 1.00 132.50 132 SER B O 1
ATOM 535 N N . PHE A 1 104 ? 265.821 254.985 171.186 1.00 124.71 133 PHE B N 1
ATOM 536 C CA . PHE A 1 104 ? 266.019 254.173 169.994 1.00 124.80 133 PHE B CA 1
ATOM 537 C C . PHE A 1 104 ? 265.745 252.694 170.241 1.00 124.65 133 PHE B C 1
ATOM 538 O O . PHE A 1 104 ? 266.052 251.871 169.369 1.00 123.73 133 PHE B O 1
ATOM 546 N N . PHE A 1 105 ? 265.182 252.327 171.394 1.00 127.38 134 PHE B N 1
ATOM 547 C CA . PHE A 1 105 ? 264.967 250.919 171.728 1.00 126.58 134 PHE B CA 1
ATOM 548 C C . PHE A 1 105 ? 263.706 250.824 172.584 1.00 126.35 134 PHE B C 1
ATOM 549 O O . PHE A 1 105 ? 263.757 251.065 173.794 1.00 127.38 134 PHE B O 1
ATOM 557 N N . ASP A 1 106 ? 262.588 250.475 171.954 1.00 124.48 135 ASP B N 1
ATOM 558 C CA . ASP A 1 106 ? 261.358 250.235 172.695 1.00 124.56 135 ASP B CA 1
ATOM 559 C C . ASP A 1 106 ? 261.462 248.935 173.483 1.00 123.74 135 ASP B C 1
ATOM 560 O O . ASP A 1 106 ? 261.999 247.937 172.997 1.00 123.38 135 ASP B O 1
ATOM 565 N N . LEU A 1 107 ? 260.932 248.948 174.703 1.00 116.75 136 LEU B N 1
ATOM 566 C CA . LEU A 1 107 ? 261.030 247.824 175.624 1.00 116.58 136 LEU B CA 1
ATOM 567 C C . LEU A 1 107 ? 259.674 247.146 175.765 1.00 116.83 136 LEU B C 1
ATOM 568 O O . LEU A 1 107 ? 258.655 247.820 175.947 1.00 116.39 136 LEU B O 1
ATOM 573 N N . SER A 1 108 ? 259.668 245.817 175.681 1.00 118.74 137 SER B N 1
ATOM 574 C CA . SER A 1 108 ? 258.461 245.034 175.902 1.00 118.73 137 SER B CA 1
ATOM 575 C C . SER A 1 108 ? 258.798 243.852 176.798 1.00 118.84 137 SER B C 1
ATOM 576 O O . SER A 1 108 ? 259.949 243.424 176.884 1.00 119.06 137 SER B O 1
ATOM 579 N N . ALA A 1 109 ? 257.776 243.321 177.467 1.00 113.00 138 ALA B N 1
ATOM 580 C CA . ALA A 1 109 ? 257.928 242.196 178.389 1.00 113.22 138 ALA B CA 1
ATOM 581 C C . ALA A 1 109 ? 256.936 241.106 178.005 1.00 112.99 138 ALA B C 1
ATOM 582 O O . ALA A 1 109 ? 255.892 240.944 178.651 1.00 113.63 138 ALA B O 1
ATOM 584 N N . PRO A 1 110 ? 257.228 240.343 176.947 1.00 113.24 139 PRO B N 1
ATOM 585 C CA . PRO A 1 110 ? 256.300 239.275 176.540 1.00 113.64 139 PRO B CA 1
ATOM 586 C C . PRO A 1 110 ? 256.093 238.211 177.603 1.00 114.59 139 PRO B C 1
ATOM 587 O O . PRO A 1 110 ? 254.983 237.680 177.728 1.00 115.08 139 PRO B O 1
ATOM 591 N N . ARG A 1 111 ? 257.127 237.884 178.374 1.00 112.56 140 ARG B N 1
ATOM 592 C CA . ARG A 1 111 ? 257.051 236.865 179.411 1.00 112.17 140 ARG B CA 1
ATOM 593 C C . ARG A 1 111 ? 257.449 237.480 180.744 1.00 110.88 140 ARG B C 1
ATOM 594 O O . ARG A 1 111 ? 258.513 238.096 180.854 1.00 110.66 140 ARG B O 1
ATOM 602 N N . SER A 1 112 ? 256.601 237.311 181.754 1.00 105.67 141 SER B N 1
ATOM 603 C CA . SER A 1 112 ? 256.870 237.893 183.065 1.00 106.43 141 SER B CA 1
ATOM 604 C C . SER A 1 112 ? 256.034 237.159 184.096 1.00 106.53 141 SER B C 1
ATOM 605 O O . SER A 1 112 ? 254.804 237.134 183.985 1.00 105.76 141 SER B O 1
ATOM 608 N N . ASN A 1 113 ? 256.686 236.563 185.093 1.00 98.23 142 ASN B N 1
ATOM 609 C CA . ASN A 1 113 ? 255.938 235.858 186.123 1.00 97.70 142 ASN B CA 1
ATOM 610 C C . ASN A 1 113 ? 256.674 235.932 187.453 1.00 94.87 142 ASN B C 1
ATOM 611 O O . ASN A 1 113 ? 257.898 236.089 187.512 1.00 93.96 142 ASN B O 1
ATOM 616 N N . PHE A 1 114 ? 255.892 235.812 188.524 1.00 84.09 143 PHE B N 1
ATOM 617 C CA . PHE A 1 114 ? 256.378 235.823 189.894 1.00 83.90 143 PHE B CA 1
ATOM 618 C C . PHE A 1 114 ? 255.858 234.586 190.610 1.00 84.50 143 PHE B C 1
ATOM 619 O O . PHE A 1 114 ? 254.813 234.034 190.257 1.00 83.81 143 PHE B O 1
ATOM 627 N N . THR A 1 115 ? 256.599 234.151 191.625 1.00 83.43 144 THR B N 1
ATOM 628 C CA . THR A 1 115 ? 256.231 232.982 192.419 1.00 84.44 144 THR B CA 1
ATOM 629 C C . THR A 1 115 ? 256.386 233.278 193.903 1.00 84.07 144 THR B C 1
ATOM 630 O O . THR A 1 115 ? 256.935 232.486 194.671 1.00 85.09 144 THR B O 1
ATOM 634 N N . LEU A 1 116 ? 255.892 234.440 194.328 1.00 86.03 145 LEU B N 1
ATOM 635 C CA . LEU A 1 116 ? 255.894 234.786 195.743 1.00 88.78 145 LEU B CA 1
ATOM 636 C C . LEU A 1 116 ? 254.848 233.953 196.471 1.00 90.51 145 LEU B C 1
ATOM 637 O O . LEU A 1 116 ? 253.674 234.331 196.532 1.00 88.79 145 LEU B O 1
ATOM 642 N N . SER A 1 117 ? 255.265 232.818 197.021 1.00 101.04 146 SER B N 1
ATOM 643 C CA . SER A 1 117 ? 254.348 231.863 197.622 1.00 100.27 146 SER B CA 1
ATOM 644 C C . SER A 1 117 ? 254.202 232.111 199.121 1.00 100.89 146 SER B C 1
ATOM 645 O O . SER A 1 117 ? 254.861 232.971 199.709 1.00 99.80 146 SER B O 1
ATOM 648 N N . SER A 1 118 ? 253.316 231.328 199.743 1.00 109.36 147 SER B N 1
ATOM 649 C CA . SER A 1 118 ? 253.079 231.427 201.177 1.00 109.70 147 SER B CA 1
ATOM 650 C C . SER A 1 118 ? 254.265 230.953 202.004 1.00 109.34 147 SER B C 1
ATOM 651 O O . SER A 1 118 ? 254.292 231.200 203.215 1.00 107.82 147 SER B O 1
ATOM 654 N N . ASP A 1 119 ? 255.237 230.285 201.388 1.00 104.43 148 ASP B N 1
ATOM 655 C CA . ASP A 1 119 ? 256.428 229.808 202.078 1.00 103.36 148 ASP B CA 1
ATOM 656 C C . ASP A 1 119 ? 257.457 230.909 202.310 1.00 102.67 148 ASP B C 1
ATOM 657 O O . ASP A 1 119 ? 258.596 230.600 202.677 1.00 101.79 148 ASP B O 1
ATOM 662 N N . LYS A 1 120 ? 257.079 232.173 202.099 1.00 93.51 149 LYS B N 1
ATOM 663 C CA . LYS A 1 120 ? 257.969 233.323 202.274 1.00 90.12 149 LYS B CA 1
ATOM 664 C C . LYS A 1 120 ? 259.223 233.203 201.413 1.00 90.91 149 LYS B C 1
ATOM 665 O O . LYS A 1 120 ? 260.292 233.693 201.783 1.00 90.45 149 LYS B O 1
ATOM 671 N N . LYS A 1 121 ? 259.100 232.558 200.256 1.00 89.35 150 LYS B N 1
ATOM 672 C CA . LYS A 1 121 ? 260.209 232.383 199.324 1.00 88.83 150 LYS B CA 1
ATOM 673 C C . LYS A 1 121 ? 259.824 233.051 198.013 1.00 89.07 150 LYS B C 1
ATOM 674 O O . LYS A 1 121 ? 258.843 232.655 197.376 1.00 88.28 150 LYS B O 1
ATOM 680 N N . ALA A 1 122 ? 260.592 234.057 197.613 1.00 84.79 151 ALA B N 1
ATOM 681 C CA . ALA A 1 122 ? 260.270 234.868 196.451 1.00 84.41 151 ALA B CA 1
ATOM 682 C C . ALA A 1 122 ? 261.178 234.523 195.277 1.00 84.38 151 ALA B C 1
ATOM 683 O O . ALA A 1 122 ? 262.317 234.083 195.453 1.00 85.80 151 ALA B O 1
ATOM 685 N N . SER A 1 123 ? 260.653 234.728 194.073 1.00 87.48 152 SER B N 1
ATOM 686 C CA . SER A 1 123 ? 261.407 234.505 192.848 1.00 87.76 152 SER B CA 1
ATOM 687 C C . SER A 1 123 ? 260.725 235.271 191.725 1.00 87.58 152 SER B C 1
ATOM 688 O O . SER A 1 123 ? 259.630 235.812 191.890 1.00 88.97 152 SER B O 1
ATOM 691 N N . LEU A 1 124 ? 261.391 235.308 190.573 1.00 90.43 153 LEU B N 1
ATOM 692 C CA . LEU A 1 124 ? 260.875 236.035 189.424 1.00 92.21 153 LEU B CA 1
ATOM 693 C C . LEU A 1 124 ? 261.442 235.422 188.153 1.00 93.23 153 LEU B C 1
ATOM 694 O O . LEU A 1 124 ? 262.452 234.714 188.178 1.00 92.19 153 LEU B O 1
ATOM 699 N N . ASP A 1 125 ? 260.771 235.699 187.036 1.00 105.46 154 ASP B N 1
ATOM 700 C CA . ASP A 1 125 ? 261.280 235.316 185.723 1.00 105.82 154 ASP B CA 1
ATOM 701 C C . ASP A 1 125 ? 260.755 236.308 184.698 1.00 105.29 154 ASP B C 1
ATOM 702 O O . ASP A 1 125 ? 259.544 236.366 184.458 1.00 104.48 154 ASP B O 1
ATOM 707 N N . PHE A 1 126 ? 261.665 237.078 184.098 1.00 106.60 155 PHE B N 1
ATOM 708 C CA . PHE A 1 126 ? 261.315 238.146 183.172 1.00 108.19 155 PHE B CA 1
ATOM 709 C C . PHE A 1 126 ? 262.067 237.980 181.859 1.00 108.36 155 PHE B C 1
ATOM 710 O O . PHE A 1 126 ? 263.248 237.612 181.846 1.00 107.34 155 PHE B O 1
ATOM 718 N N . ILE A 1 127 ? 261.376 238.274 180.760 1.00 116.08 156 ILE B N 1
ATOM 719 C CA . ILE A 1 127 ? 261.947 238.295 179.420 1.00 116.54 156 ILE B CA 1
ATOM 720 C C . ILE A 1 127 ? 261.659 239.663 178.818 1.00 116.65 156 ILE B C 1
ATOM 721 O O . ILE A 1 127 ? 260.500 240.091 178.765 1.00 116.41 156 ILE B O 1
ATOM 726 N N . PHE A 1 128 ? 262.708 240.346 178.369 1.00 117.09 157 PHE B N 1
ATOM 727 C CA . PHE A 1 128 ? 262.605 241.693 177.827 1.00 117.01 157 PHE B CA 1
ATOM 728 C C . PHE A 1 128 ? 263.025 241.685 176.365 1.00 117.18 157 PHE B C 1
ATOM 729 O O . PHE A 1 128 ? 264.058 241.107 176.011 1.00 118.17 157 PHE B O 1
ATOM 737 N N . ARG A 1 129 ? 262.220 242.323 175.523 1.00 121.74 158 ARG B N 1
ATOM 738 C CA . ARG A 1 129 ? 262.511 242.477 174.106 1.00 122.72 158 ARG B CA 1
ATOM 739 C C . ARG A 1 129 ? 262.762 243.947 173.803 1.00 122.78 158 ARG B C 1
ATOM 740 O O . ARG A 1 129 ? 261.929 244.804 174.124 1.00 121.86 158 ARG B O 1
ATOM 748 N N . PHE A 1 130 ? 263.911 244.230 173.196 1.00 120.41 159 PHE B N 1
ATOM 749 C CA . PHE A 1 130 ? 264.274 245.574 172.763 1.00 119.72 159 PHE B CA 1
ATOM 750 C C . PHE A 1 130 ? 264.108 245.645 171.250 1.00 119.45 159 PHE B C 1
ATOM 751 O O . PHE A 1 130 ? 264.860 245.006 170.509 1.00 118.88 159 PHE B O 1
ATOM 759 N N . THR A 1 131 ? 263.125 246.416 170.798 1.00 134.67 160 THR B N 1
ATOM 760 C CA . THR A 1 131 ? 262.827 246.569 169.379 1.00 135.47 160 THR B CA 1
ATOM 761 C C . THR A 1 131 ? 263.192 247.983 168.949 1.00 135.40 160 THR B C 1
ATOM 762 O O . THR A 1 131 ? 262.670 248.956 169.501 1.00 135.22 160 THR B O 1
ATOM 766 N N . ASN A 1 132 ? 264.074 248.093 167.960 1.00 135.41 161 ASN B N 1
ATOM 767 C CA . ASN A 1 132 ? 264.538 249.379 167.461 1.00 135.69 161 ASN B CA 1
ATOM 768 C C . ASN A 1 132 ? 263.872 249.680 166.126 1.00 135.88 161 ASN B C 1
ATOM 769 O O . ASN A 1 132 ? 263.953 248.877 165.191 1.00 135.68 161 ASN B O 1
ATOM 774 N N . PHE A 1 133 ? 263.214 250.835 166.043 1.00 132.94 162 PHE B N 1
ATOM 775 C CA . PHE A 1 133 ? 262.615 251.279 164.793 1.00 132.34 162 PHE B CA 1
ATOM 776 C C . PHE A 1 133 ? 263.552 252.150 163.970 1.00 132.63 162 PHE B C 1
ATOM 777 O O . PHE A 1 133 ? 263.349 252.283 162.757 1.00 131.66 162 PHE B O 1
ATOM 785 N N . THR A 1 134 ? 264.568 252.739 164.595 1.00 136.73 163 THR B N 1
ATOM 786 C CA . THR A 1 134 ? 265.533 253.548 163.867 1.00 136.34 163 THR B CA 1
ATOM 787 C C . THR A 1 134 ? 266.445 252.663 163.025 1.00 135.57 163 THR B C 1
ATOM 788 O O . THR A 1 134 ? 266.675 251.491 163.336 1.00 134.90 163 THR B O 1
ATOM 792 N N . GLU A 1 135 ? 266.966 253.240 161.942 1.00 124.35 164 GLU B N 1
ATOM 793 C CA . GLU A 1 135 ? 267.864 252.529 161.033 1.00 123.82 164 GLU B CA 1
ATOM 794 C C . GLU A 1 135 ? 269.301 252.892 161.399 1.00 123.56 164 GLU B C 1
ATOM 795 O O . GLU A 1 135 ? 269.969 253.677 160.725 1.00 123.03 164 GLU B O 1
ATOM 801 N N . SER A 1 136 ? 269.777 252.301 162.490 1.00 125.08 165 SER B N 1
ATOM 802 C CA . SER A 1 136 ? 271.125 252.558 162.981 1.00 124.27 165 SER B CA 1
ATOM 803 C C . SER A 1 136 ? 271.543 251.402 163.880 1.00 123.66 165 SER B C 1
ATOM 804 O O . SER A 1 136 ? 270.792 250.444 164.087 1.00 123.61 165 SER B O 1
ATOM 807 N N . VAL A 1 137 ? 272.756 251.501 164.418 1.00 122.83 166 VAL B N 1
ATOM 808 C CA . VAL A 1 137 ? 273.315 250.505 165.323 1.00 123.41 166 VAL B CA 1
ATOM 809 C C . VAL A 1 137 ? 273.537 251.169 166.675 1.00 122.94 166 VAL B C 1
ATOM 810 O O . VAL A 1 137 ? 274.216 252.199 166.762 1.00 122.03 166 VAL B O 1
ATOM 814 N N . GLN A 1 138 ? 272.967 250.581 167.723 1.00 117.21 167 GLN B N 1
ATOM 815 C CA . GLN A 1 138 ? 273.015 251.146 169.063 1.00 117.02 167 GLN B CA 1
ATOM 816 C C . GLN A 1 138 ? 273.512 250.089 170.045 1.00 116.86 167 GLN B C 1
ATOM 817 O O . GLN A 1 138 ? 273.852 248.964 169.667 1.00 115.98 167 GLN B O 1
ATOM 823 N N . LEU A 1 139 ? 273.551 250.468 171.321 1.00 113.99 168 LEU B N 1
ATOM 824 C CA . LEU A 1 139 ? 273.986 249.587 172.393 1.00 112.60 168 LEU B CA 1
ATOM 825 C C . LEU A 1 139 ? 273.022 249.718 173.562 1.00 112.35 168 LEU B C 1
ATOM 826 O O . LEU A 1 139 ? 272.373 250.752 173.737 1.00 112.00 168 LEU B O 1
ATOM 831 N N . LEU A 1 140 ? 272.932 248.659 174.361 1.00 111.51 169 LEU B N 1
ATOM 832 C CA . LEU A 1 140 ? 272.041 248.620 175.513 1.00 111.00 169 LEU B CA 1
ATOM 833 C C . LEU A 1 140 ? 272.824 248.937 176.779 1.00 110.59 169 LEU B C 1
ATOM 834 O O . LEU A 1 140 ? 273.879 248.345 177.029 1.00 110.45 169 LEU B O 1
ATOM 839 N N . LYS A 1 141 ? 272.302 249.868 177.574 1.00 104.68 170 LYS B N 1
ATOM 840 C CA . LYS A 1 141 ? 272.912 250.259 178.840 1.00 104.64 170 LYS B CA 1
ATOM 841 C C . LYS A 1 141 ? 272.112 249.625 179.971 1.00 103.87 170 LYS B C 1
ATOM 842 O O . LYS A 1 141 ? 270.954 249.989 180.203 1.00 104.03 170 LYS B O 1
ATOM 848 N N . LEU A 1 142 ? 272.728 248.684 180.671 1.00 104.37 171 LEU B N 1
ATOM 849 C CA . LEU A 1 142 ? 272.098 247.916 181.731 1.00 105.66 171 LEU B CA 1
ATOM 850 C C . LEU A 1 142 ? 272.986 247.943 182.966 1.00 106.69 171 LEU B C 1
ATOM 851 O O . LEU A 1 142 ? 274.196 248.166 182.864 1.00 105.34 171 LEU B O 1
ATOM 856 N N . PRO A 1 143 ? 272.409 247.721 184.156 1.00 100.91 172 PRO B N 1
ATOM 857 C CA . PRO A 1 143 ? 273.224 247.756 185.381 1.00 100.19 172 PRO B CA 1
ATOM 858 C C . PRO A 1 143 ? 274.180 246.577 185.490 1.00 98.35 172 PRO B C 1
ATOM 859 O O . PRO A 1 143 ? 274.113 245.802 186.449 1.00 99.05 172 PRO B O 1
ATOM 863 N N . GLU A 1 144 ? 275.076 246.445 184.516 1.00 89.85 173 GLU B N 1
ATOM 864 C CA . GLU A 1 144 ? 276.068 245.379 184.486 1.00 90.80 173 GLU B CA 1
ATOM 865 C C . GLU A 1 144 ? 277.073 245.699 183.390 1.00 93.18 173 GLU B C 1
ATOM 866 O O . GLU A 1 144 ? 276.822 246.539 182.522 1.00 93.46 173 GLU B O 1
ATOM 872 N N . GLY A 1 145 ? 278.214 245.017 183.441 1.00 97.28 174 GLY B N 1
ATOM 873 C CA . GLY A 1 145 ? 279.216 245.153 182.403 1.00 96.11 174 GLY B CA 1
ATOM 874 C C . GLY A 1 145 ? 278.821 244.418 181.139 1.00 96.87 174 GLY B C 1
ATOM 875 O O . GLY A 1 145 ? 279.431 243.406 180.782 1.00 96.09 174 GLY B O 1
ATOM 876 N N . VAL A 1 146 ? 277.798 244.921 180.453 1.00 101.74 175 VAL B N 1
ATOM 877 C CA . VAL A 1 146 ? 277.224 244.270 179.281 1.00 102.31 175 VAL B CA 1
ATOM 878 C C . VAL A 1 146 ? 277.674 245.023 178.039 1.00 102.65 175 VAL B C 1
ATOM 879 O O . VAL A 1 146 ? 277.473 246.239 177.934 1.00 101.94 175 VAL B O 1
ATOM 883 N N . SER A 1 147 ? 278.279 244.300 177.100 1.00 97.44 176 SER B N 1
ATOM 884 C CA . SER A 1 147 ? 278.743 244.857 175.832 1.00 97.20 176 SER B CA 1
ATOM 885 C C . SER A 1 147 ? 278.101 244.048 174.710 1.00 97.89 176 SER B C 1
ATOM 886 O O . SER A 1 147 ? 278.624 243.004 174.309 1.00 97.60 176 SER B O 1
ATOM 889 N N . VAL A 1 148 ? 276.968 244.529 174.205 1.00 106.15 177 VAL B N 1
ATOM 890 C CA . VAL A 1 148 ? 276.216 243.850 173.159 1.00 106.29 177 VAL B CA 1
ATOM 891 C C . VAL A 1 148 ? 275.893 244.851 172.058 1.00 107.26 177 VAL B C 1
ATOM 892 O O . VAL A 1 148 ? 275.518 245.996 172.335 1.00 107.60 177 VAL B O 1
ATOM 896 N N . VAL A 1 149 ? 276.055 244.423 170.808 1.00 113.47 178 VAL B N 1
ATOM 897 C CA . VAL A 1 149 ? 275.781 245.251 169.639 1.00 113.32 178 VAL B CA 1
ATOM 898 C C . VAL A 1 149 ? 274.551 244.696 168.934 1.00 113.75 178 VAL B C 1
ATOM 899 O O . VAL A 1 149 ? 274.483 243.496 168.638 1.00 113.41 178 VAL B O 1
ATOM 903 N N . VAL A 1 150 ? 273.575 245.564 168.681 1.00 119.77 179 VAL B N 1
ATOM 904 C CA . VAL A 1 150 ? 272.320 245.186 168.041 1.00 121.06 179 VAL B CA 1
ATOM 905 C C . VAL A 1 150 ? 272.122 246.061 166.812 1.00 122.18 179 VAL B C 1
ATOM 906 O O . VAL A 1 150 ? 272.246 247.289 166.891 1.00 122.32 179 VAL B O 1
ATOM 910 N N . ASP A 1 151 ? 271.816 245.429 165.682 1.00 130.60 180 ASP B N 1
ATOM 911 C CA . ASP A 1 151 ? 271.566 246.152 164.446 1.00 129.60 180 ASP B CA 1
ATOM 912 C C . ASP A 1 151 ? 270.149 246.723 164.446 1.00 129.05 180 ASP B C 1
ATOM 913 O O . ASP A 1 151 ? 269.364 246.521 165.378 1.00 127.51 180 ASP B O 1
ATOM 918 N N . SER A 1 152 ? 269.818 247.451 163.384 1.00 134.05 181 SER B N 1
ATOM 919 C CA . SER A 1 152 ? 268.502 248.060 163.270 1.00 134.83 181 SER B CA 1
ATOM 920 C C . SER A 1 152 ? 267.430 247.002 163.028 1.00 135.24 181 SER B C 1
ATOM 921 O O . SER A 1 152 ? 267.677 245.964 162.408 1.00 134.97 181 SER B O 1
ATOM 924 N N . LYS A 1 153 ? 266.225 247.286 163.528 1.00 130.49 182 LYS B N 1
ATOM 925 C CA . LYS A 1 153 ? 265.062 246.414 163.353 1.00 129.06 182 LYS B CA 1
ATOM 926 C C . LYS A 1 153 ? 265.343 244.998 163.849 1.00 129.10 182 LYS B C 1
ATOM 927 O O . LYS A 1 153 ? 264.947 244.011 163.225 1.00 129.49 182 LYS B O 1
ATOM 933 N N . GLN A 1 154 ? 266.035 244.895 164.980 1.00 129.76 183 GLN B N 1
ATOM 934 C CA . GLN A 1 154 ? 266.368 243.615 165.586 1.00 130.33 183 GLN B CA 1
ATOM 935 C C . GLN A 1 154 ? 265.826 243.563 167.007 1.00 130.71 183 GLN B C 1
ATOM 936 O O . GLN A 1 154 ? 265.941 244.534 167.762 1.00 130.83 183 GLN B O 1
ATOM 942 N N . SER A 1 155 ? 265.237 242.424 167.366 1.00 130.84 184 SER B N 1
ATOM 943 C CA . SER A 1 155 ? 264.633 242.239 168.685 1.00 131.36 184 SER B CA 1
ATOM 944 C C . SER A 1 155 ? 265.689 241.669 169.624 1.00 131.02 184 SER B C 1
ATOM 945 O O . SER A 1 155 ? 265.881 240.456 169.719 1.00 130.63 184 SER B O 1
ATOM 948 N N . PHE A 1 156 ? 266.381 242.561 170.326 1.00 125.72 185 PHE B N 1
ATOM 949 C CA . PHE A 1 156 ? 267.370 242.141 171.309 1.00 125.80 185 PHE B CA 1
ATOM 950 C C . PHE A 1 156 ? 266.692 241.463 172.494 1.00 125.38 185 PHE B C 1
ATOM 951 O O . PHE A 1 156 ? 265.644 241.909 172.968 1.00 123.61 185 PHE B O 1
ATOM 959 N N . ASP A 1 157 ? 267.306 240.388 172.977 1.00 128.64 186 ASP B N 1
ATOM 960 C CA . ASP A 1 157 ? 266.750 239.574 174.047 1.00 128.86 186 ASP B CA 1
ATOM 961 C C . ASP A 1 157 ? 267.417 239.899 175.378 1.00 128.55 186 ASP B C 1
ATOM 962 O O . ASP A 1 157 ? 268.612 240.200 175.441 1.00 128.32 186 ASP B O 1
ATOM 967 N N . TYR A 1 158 ? 266.626 239.831 176.447 1.00 117.20 187 TYR B N 1
ATOM 968 C CA . TYR A 1 158 ? 267.105 240.082 177.799 1.00 117.07 187 TYR B CA 1
ATOM 969 C C . TYR A 1 158 ? 266.425 239.098 178.738 1.00 116.09 187 TYR B C 1
ATOM 970 O O . TYR A 1 158 ? 265.198 238.981 178.723 1.00 113.75 187 TYR B O 1
ATOM 979 N N . TYR A 1 159 ? 267.212 238.395 179.548 1.00 114.24 188 TYR B N 1
ATOM 980 C CA . TYR A 1 159 ? 266.693 237.374 180.448 1.00 113.68 188 TYR B CA 1
ATOM 981 C C . TYR A 1 159 ? 267.046 237.730 181.884 1.00 112.42 188 TYR B C 1
ATOM 982 O O . TYR A 1 159 ? 268.214 237.991 182.191 1.00 111.24 188 TYR B O 1
ATOM 991 N N . VAL A 1 160 ? 266.043 237.738 182.760 1.00 110.30 189 VAL B N 1
ATOM 992 C CA . VAL A 1 160 ? 266.243 237.947 184.189 1.00 109.52 189 VAL B CA 1
ATOM 993 C C . VAL A 1 160 ? 265.630 236.750 184.901 1.00 109.40 189 VAL B C 1
ATOM 994 O O . VAL A 1 160 ? 264.401 236.617 184.954 1.00 107.64 189 VAL B O 1
ATOM 998 N N . ASN A 1 161 ? 266.475 235.880 185.447 1.00 100.87 190 ASN B N 1
ATOM 999 C CA . ASN A 1 161 ? 266.010 234.658 186.087 1.00 100.60 190 ASN B CA 1
ATOM 1000 C C . ASN A 1 161 ? 266.276 234.711 187.584 1.00 99.38 190 ASN B C 1
ATOM 1001 O O . ASN A 1 161 ? 267.328 235.182 188.023 1.00 97.01 190 ASN B O 1
ATOM 1006 N N . ALA A 1 162 ? 265.312 234.225 188.361 1.00 96.29 191 ALA B N 1
ATOM 1007 C CA . ALA A 1 162 ? 265.434 234.171 189.812 1.00 94.58 191 ALA B CA 1
ATOM 1008 C C . ALA A 1 162 ? 264.805 232.877 190.299 1.00 94.30 191 ALA B C 1
ATOM 1009 O O . ALA A 1 162 ? 263.601 232.669 190.125 1.00 93.89 191 ALA B O 1
ATOM 1011 N N . SER A 1 163 ? 265.616 232.010 190.893 1.00 89.45 192 SER B N 1
ATOM 1012 C CA . SER A 1 163 ? 265.094 230.798 191.497 1.00 89.20 192 SER B CA 1
ATOM 1013 C C . SER A 1 163 ? 264.391 231.130 192.809 1.00 88.66 192 SER B C 1
ATOM 1014 O O . SER A 1 163 ? 264.545 232.218 193.367 1.00 89.11 192 SER B O 1
ATOM 1017 N N . ALA A 1 164 ? 263.601 230.175 193.296 1.00 81.39 193 ALA B N 1
ATOM 1018 C CA . ALA A 1 164 ? 262.898 230.364 194.558 1.00 80.02 193 ALA B CA 1
ATOM 1019 C C . ALA A 1 164 ? 263.898 230.469 195.701 1.00 81.81 193 ALA B C 1
ATOM 1020 O O . ALA A 1 164 ? 264.522 229.473 196.080 1.00 85.77 193 ALA B O 1
ATOM 1022 N N . GLN A 1 165 ? 264.055 231.668 196.257 1.00 77.58 194 GLN B N 1
ATOM 1023 C CA . GLN A 1 165 ? 265.043 231.892 197.300 1.00 79.47 194 GLN B CA 1
ATOM 1024 C C . GLN A 1 165 ? 264.530 232.947 198.267 1.00 76.94 194 GLN B C 1
ATOM 1025 O O . GLN A 1 165 ? 263.623 233.721 197.953 1.00 76.73 194 GLN B O 1
ATOM 1031 N N . LYS A 1 166 ? 265.130 232.966 199.454 1.00 68.03 195 LYS B N 1
ATOM 1032 C CA . LYS A 1 166 ? 264.736 233.889 200.510 1.00 67.47 195 LYS B CA 1
ATOM 1033 C C . LYS A 1 166 ? 265.395 235.243 200.275 1.00 64.44 195 LYS B C 1
ATOM 1034 O O . LYS A 1 166 ? 266.622 235.331 200.169 1.00 66.72 195 LYS B O 1
ATOM 1040 N N . LEU A 1 167 ? 264.584 236.295 200.197 1.00 50.87 196 LEU B N 1
ATOM 1041 C CA . LEU A 1 167 ? 265.117 237.635 200.000 1.00 50.68 196 LEU B CA 1
ATOM 1042 C C . LEU A 1 167 ? 265.868 238.090 201.245 1.00 57.97 196 LEU B C 1
ATOM 1043 O O . LEU A 1 167 ? 265.345 238.016 202.360 1.00 56.73 196 LEU B O 1
ATOM 1048 N N . LEU A 1 168 ? 267.097 238.564 201.054 1.00 56.67 197 LEU B N 1
ATOM 1049 C CA . LEU A 1 168 ? 267.901 239.016 202.178 1.00 52.09 197 LEU B CA 1
ATOM 1050 C C . LEU A 1 168 ? 267.545 240.455 202.537 1.00 51.00 197 LEU B C 1
ATOM 1051 O O . LEU A 1 168 ? 266.971 241.194 201.739 1.00 53.22 197 LEU B O 1
ATOM 1056 N N . VAL A 1 169 ? 267.907 240.853 203.753 1.00 36.66 198 VAL B N 1
ATOM 1057 C CA . VAL A 1 169 ? 267.547 242.157 204.294 1.00 31.70 198 VAL B CA 1
ATOM 1058 C C . VAL A 1 169 ? 268.808 242.990 204.468 1.00 42.92 198 VAL B C 1
ATOM 1059 O O . VAL A 1 169 ? 269.804 242.516 205.028 1.00 49.07 198 VAL B O 1
ATOM 1063 N N . LEU A 1 170 ? 268.762 244.225 203.982 1.00 41.98 199 LEU B N 1
ATOM 1064 C CA . LEU A 1 170 ? 269.790 245.230 204.180 1.00 37.40 199 LEU B CA 1
ATOM 1065 C C . LEU A 1 170 ? 269.132 246.516 204.652 1.00 31.42 199 LEU B C 1
ATOM 1066 O O . LEU A 1 170 ? 267.973 246.781 204.320 1.00 39.35 199 LEU B O 1
ATOM 1071 N N . PRO A 1 171 ? 269.840 247.332 205.423 1.00 31.92 200 PRO B N 1
ATOM 1072 C CA . PRO A 1 171 ? 269.246 248.558 205.955 1.00 32.02 200 PRO B CA 1
ATOM 1073 C C . PRO A 1 171 ? 269.433 249.757 205.035 1.00 35.75 200 PRO B C 1
ATOM 1074 O O . PRO A 1 171 ? 270.303 249.786 204.162 1.00 42.67 200 PRO B O 1
ATOM 1078 N N . LEU A 1 172 ? 268.583 250.759 205.251 1.00 28.24 201 LEU B N 1
ATOM 1079 C CA . LEU A 1 172 ? 268.715 252.056 204.607 1.00 30.04 201 LEU B CA 1
ATOM 1080 C C . LEU A 1 172 ? 268.558 253.156 205.645 1.00 25.57 201 LEU B C 1
ATOM 1081 O O . LEU A 1 172 ? 267.956 252.964 206.703 1.00 29.26 201 LEU B O 1
ATOM 1086 N N . SER A 1 173 ? 269.113 254.319 205.324 1.00 37.22 202 SER B N 1
ATOM 1087 C CA . SER A 1 173 ? 269.084 255.478 206.208 1.00 41.59 202 SER B CA 1
ATOM 1088 C C . SER A 1 173 ? 267.964 256.409 205.759 1.00 42.48 202 SER B C 1
ATOM 1089 O O . SER A 1 173 ? 268.079 257.080 204.729 1.00 46.65 202 SER B O 1
ATOM 1092 N N . LEU A 1 174 ? 266.884 256.445 206.532 1.00 45.19 203 LEU B N 1
ATOM 1093 C CA . LEU A 1 174 ? 265.817 257.396 206.287 1.00 49.56 203 LEU B CA 1
ATOM 1094 C C . LEU A 1 174 ? 266.264 258.800 206.683 1.00 51.51 203 LEU B C 1
ATOM 1095 O O . LEU A 1 174 ? 267.253 258.966 207.400 1.00 48.08 203 LEU B O 1
ATOM 1100 N N . PRO A 1 175 ? 265.562 259.834 206.209 1.00 54.96 204 PRO B N 1
ATOM 1101 C CA . PRO A 1 175 ? 265.884 261.195 206.666 1.00 53.34 204 PRO B CA 1
ATOM 1102 C C . PRO A 1 175 ? 265.793 261.352 208.172 1.00 50.40 204 PRO B C 1
ATOM 1103 O O . PRO A 1 175 ? 266.461 262.226 208.739 1.00 51.29 204 PRO B O 1
ATOM 1107 N N . ASP A 1 176 ? 264.984 260.532 208.836 1.00 54.18 205 ASP B N 1
ATOM 1108 C CA . ASP A 1 176 ? 264.937 260.484 210.289 1.00 54.96 205 ASP B CA 1
ATOM 1109 C C . ASP A 1 176 ? 265.977 259.540 210.875 1.00 55.48 205 ASP B C 1
ATOM 1110 O O . ASP A 1 176 ? 265.996 259.343 212.094 1.00 57.51 205 ASP B O 1
ATOM 1115 N N . TYR A 1 177 ? 266.835 258.957 210.034 1.00 52.00 206 TYR B N 1
ATOM 1116 C CA . TYR A 1 177 ? 267.877 258.026 210.468 1.00 49.06 206 TYR B CA 1
ATOM 1117 C C . TYR A 1 177 ? 267.279 256.810 211.174 1.00 47.22 206 TYR B C 1
ATOM 1118 O O . TYR A 1 177 ? 267.768 256.363 212.212 1.00 55.53 206 TYR B O 1
ATOM 1127 N N . THR A 1 178 ? 266.213 256.269 210.595 1.00 40.38 207 THR B N 1
ATOM 1128 C CA . THR A 1 178 ? 265.547 255.092 211.127 1.00 41.86 207 THR B CA 1
ATOM 1129 C C . THR A 1 178 ? 265.815 253.890 210.232 1.00 40.42 207 THR B C 1
ATOM 1130 O O . THR A 1 178 ? 266.227 254.026 209.078 1.00 49.38 207 THR B O 1
ATOM 1134 N N . LEU A 1 179 ? 265.567 252.701 210.778 1.00 30.11 208 LEU B N 1
ATOM 1135 C CA . LEU A 1 179 ? 265.864 251.467 210.062 1.00 34.07 208 LEU B CA 1
ATOM 1136 C C . LEU A 1 179 ? 264.879 251.218 208.928 1.00 39.92 208 LEU B C 1
ATOM 1137 O O . LEU A 1 179 ? 263.828 250.601 209.129 1.00 46.15 208 LEU B O 1
ATOM 1142 N N . GLY A 1 180 ? 265.219 251.686 207.732 1.00 42.58 209 GLY B N 1
ATOM 1143 C CA . GLY A 1 180 ? 264.416 251.464 206.545 1.00 37.63 209 GLY B CA 1
ATOM 1144 C C . GLY A 1 180 ? 264.692 250.135 205.874 1.00 40.40 209 GLY B C 1
ATOM 1145 O O . GLY A 1 180 ? 265.447 250.084 204.901 1.00 44.88 209 GLY B O 1
ATOM 1146 N N . LEU A 1 181 ? 264.111 249.056 206.395 1.00 33.70 210 LEU B N 1
ATOM 1147 C CA . LEU A 1 181 ? 264.399 247.715 205.894 1.00 34.82 210 LEU B CA 1
ATOM 1148 C C . LEU A 1 181 ? 264.176 247.618 204.390 1.00 38.50 210 LEU B C 1
ATOM 1149 O O . LEU A 1 181 ? 263.158 248.076 203.865 1.00 45.53 210 LEU B O 1
ATOM 1154 N N . ASN A 1 182 ? 265.144 247.018 203.703 1.00 31.63 211 ASN B N 1
ATOM 1155 C CA . ASN A 1 182 ? 265.102 246.813 202.264 1.00 27.01 211 ASN B CA 1
ATOM 1156 C C . ASN A 1 182 ? 265.543 245.389 201.959 1.00 33.41 211 ASN B C 1
ATOM 1157 O O . ASN A 1 182 ? 266.228 244.749 202.756 1.00 36.71 211 ASN B O 1
ATOM 1162 N N . TYR A 1 183 ? 265.139 244.893 200.797 1.00 47.50 212 TYR B N 1
ATOM 1163 C CA . TYR A 1 183 ? 265.446 243.532 200.392 1.00 51.64 212 TYR B CA 1
ATOM 1164 C C . TYR A 1 183 ? 266.431 243.510 199.231 1.00 54.99 212 TYR B C 1
ATOM 1165 O O . TYR A 1 183 ? 266.544 244.459 198.452 1.00 56.49 212 TYR B O 1
ATOM 1174 N N . MET A 1 184 ? 267.157 242.399 199.145 1.00 57.01 213 MET B N 1
ATOM 1175 C CA . MET A 1 184 ? 268.103 242.145 198.071 1.00 54.65 213 MET B CA 1
ATOM 1176 C C . MET A 1 184 ? 268.008 240.681 197.668 1.00 56.05 213 MET B C 1
ATOM 1177 O O . MET A 1 184 ? 267.606 239.820 198.457 1.00 59.70 213 MET B O 1
ATOM 1182 N N . PHE A 1 185 ? 268.391 240.408 196.425 1.00 67.26 214 PHE B N 1
ATOM 1183 C CA . PHE A 1 185 ? 268.425 239.052 195.900 1.00 68.57 214 PHE B CA 1
ATOM 1184 C C . PHE A 1 185 ? 269.801 238.444 196.130 1.00 70.30 214 PHE B C 1
ATOM 1185 O O . PHE A 1 185 ? 270.825 239.116 195.975 1.00 70.05 214 PHE B O 1
ATOM 1193 N N . ASP A 1 186 ? 269.822 237.164 196.498 1.00 77.99 215 ASP B N 1
ATOM 1194 C CA . ASP A 1 186 ? 271.091 236.496 196.768 1.00 76.90 215 ASP B CA 1
ATOM 1195 C C . ASP A 1 186 ? 271.770 236.055 195.476 1.00 77.89 215 ASP B C 1
ATOM 1196 O O . ASP A 1 186 ? 272.873 236.511 195.155 1.00 79.62 215 ASP B O 1
ATOM 1201 N N . HIS A 1 187 ? 271.121 235.174 194.717 1.00 80.86 216 HIS B N 1
ATOM 1202 C CA . HIS A 1 187 ? 271.671 234.650 193.468 1.00 82.03 216 HIS B CA 1
ATOM 1203 C C . HIS A 1 187 ? 270.587 234.706 192.398 1.00 83.03 216 HIS B C 1
ATOM 1204 O O . HIS A 1 187 ? 269.686 233.863 192.374 1.00 83.81 216 HIS B O 1
ATOM 1211 N N . ILE A 1 188 ? 270.674 235.699 191.516 1.00 86.98 217 ILE B N 1
ATOM 1212 C CA . ILE A 1 188 ? 269.807 235.790 190.350 1.00 88.22 217 ILE B CA 1
ATOM 1213 C C . ILE A 1 188 ? 270.678 235.991 189.120 1.00 88.21 217 ILE B C 1
ATOM 1214 O O . ILE A 1 188 ? 271.763 236.577 189.191 1.00 87.48 217 ILE B O 1
ATOM 1219 N N . THR A 1 189 ? 270.192 235.504 187.983 1.00 94.38 218 THR B N 1
ATOM 1220 C CA . THR A 1 189 ? 270.949 235.526 186.741 1.00 94.88 218 THR B CA 1
ATOM 1221 C C . THR A 1 189 ? 270.474 236.686 185.874 1.00 94.99 218 THR B C 1
ATOM 1222 O O . THR A 1 189 ? 269.301 236.741 185.482 1.00 93.33 218 THR B O 1
ATOM 1226 N N . LEU A 1 190 ? 271.393 237.604 185.590 1.00 95.20 219 LEU B N 1
ATOM 1227 C CA . LEU A 1 190 ? 271.204 238.677 184.626 1.00 94.44 219 LEU B CA 1
ATOM 1228 C C . LEU A 1 190 ? 272.075 238.381 183.414 1.00 94.70 219 LEU B C 1
ATOM 1229 O O . LEU A 1 190 ? 273.252 238.033 183.564 1.00 94.98 219 LEU B O 1
ATOM 1234 N N . ASN A 1 191 ? 271.488 238.493 182.222 1.00 97.13 220 ASN B N 1
ATOM 1235 C CA . ASN A 1 191 ? 272.191 238.249 180.962 1.00 97.46 220 ASN B CA 1
ATOM 1236 C C . ASN A 1 191 ? 272.808 236.854 180.919 1.00 97.29 220 ASN B C 1
ATOM 1237 O O . ASN A 1 191 ? 273.807 236.626 180.232 1.00 96.54 220 ASN B O 1
ATOM 1242 N N . GLY A 1 192 ? 272.221 235.912 181.653 1.00 94.90 221 GLY B N 1
ATOM 1243 C CA . GLY A 1 192 ? 272.718 234.555 181.696 1.00 93.63 221 GLY B CA 1
ATOM 1244 C C . GLY A 1 192 ? 273.847 234.300 182.670 1.00 94.08 221 GLY B C 1
ATOM 1245 O O . GLY A 1 192 ? 274.377 233.182 182.690 1.00 94.48 221 GLY B O 1
ATOM 1246 N N . LYS A 1 193 ? 274.238 235.287 183.475 1.00 96.01 222 LYS B N 1
ATOM 1247 C CA . LYS A 1 193 ? 275.288 235.102 184.468 1.00 96.07 222 LYS B CA 1
ATOM 1248 C C . LYS A 1 193 ? 274.769 235.507 185.840 1.00 95.51 222 LYS B C 1
ATOM 1249 O O . LYS A 1 193 ? 273.998 236.461 185.966 1.00 93.13 222 LYS B O 1
ATOM 1255 N N . VAL A 1 194 ? 275.190 234.772 186.865 1.00 95.43 223 VAL B N 1
ATOM 1256 C CA . VAL A 1 194 ? 274.710 235.005 188.223 1.00 95.54 223 VAL B CA 1
ATOM 1257 C C . VAL A 1 194 ? 275.399 236.236 188.795 1.00 96.53 223 VAL B C 1
ATOM 1258 O O . VAL A 1 194 ? 276.630 236.350 188.756 1.00 94.75 223 VAL B O 1
ATOM 1262 N N . VAL A 1 195 ? 274.606 237.161 189.327 1.00 101.00 224 VAL B N 1
ATOM 1263 C CA . VAL A 1 195 ? 275.113 238.383 189.940 1.00 99.61 224 VAL B CA 1
ATOM 1264 C C . VAL A 1 195 ? 275.013 238.199 191.450 1.00 99.18 224 VAL B C 1
ATOM 1265 O O . VAL A 1 195 ? 273.940 238.357 192.039 1.00 98.42 224 VAL B O 1
ATOM 1269 N N . ASN A 1 196 ? 276.135 237.866 192.081 1.00 96.34 225 ASN B N 1
ATOM 1270 C CA . ASN A 1 196 ? 276.152 237.661 193.523 1.00 95.98 225 ASN B CA 1
ATOM 1271 C C . ASN A 1 196 ? 275.949 238.984 194.249 1.00 96.10 225 ASN B C 1
ATOM 1272 O O . ASN A 1 196 ? 276.443 240.029 193.815 1.00 96.13 225 ASN B O 1
ATOM 1277 N N . LYS A 1 197 ? 275.219 238.931 195.362 1.00 91.14 226 LYS B N 1
ATOM 1278 C CA . LYS A 1 197 ? 274.922 240.106 196.180 1.00 90.94 226 LYS B CA 1
ATOM 1279 C C . LYS A 1 197 ? 274.266 241.200 195.339 1.00 89.72 226 LYS B C 1
ATOM 1280 O O . LYS A 1 197 ? 274.781 242.309 195.188 1.00 92.46 226 LYS B O 1
ATOM 1286 N N . PHE A 1 198 ? 273.106 240.864 194.783 1.00 81.15 227 PHE B N 1
ATOM 1287 C CA . PHE A 1 198 ? 272.405 241.776 193.891 1.00 81.91 227 PHE B CA 1
ATOM 1288 C C . PHE A 1 198 ? 271.537 242.710 194.724 1.00 80.02 227 PHE B C 1
ATOM 1289 O O . PHE A 1 198 ? 270.695 242.254 195.504 1.00 81.91 227 PHE B O 1
ATOM 1297 N N . SER A 1 199 ? 271.743 244.012 194.557 1.00 78.96 228 SER B N 1
ATOM 1298 C CA . SER A 1 199 ? 270.959 245.023 195.253 1.00 78.96 228 SER B CA 1
ATOM 1299 C C . SER A 1 199 ? 269.890 245.556 194.308 1.00 76.09 228 SER B C 1
ATOM 1300 O O . SER A 1 199 ? 270.201 246.004 193.200 1.00 76.42 228 SER B O 1
ATOM 1303 N N . PHE A 1 200 ? 268.634 245.499 194.743 1.00 69.11 229 PHE B N 1
ATOM 1304 C CA . PHE A 1 200 ? 267.505 245.890 193.901 1.00 72.67 229 PHE B CA 1
ATOM 1305 C C . PHE A 1 200 ? 267.194 247.357 194.162 1.00 73.26 229 PHE B C 1
ATOM 1306 O O . PHE A 1 200 ? 266.320 247.696 194.961 1.00 73.79 229 PHE B O 1
ATOM 1314 N N . ASN A 1 201 ? 267.908 248.238 193.459 1.00 74.67 230 ASN B N 1
ATOM 1315 C CA . ASN A 1 201 ? 267.790 249.682 193.630 1.00 74.10 230 ASN B CA 1
ATOM 1316 C C . ASN A 1 201 ? 267.950 250.061 195.097 1.00 74.44 230 ASN B C 1
ATOM 1317 O O . ASN A 1 201 ? 266.962 250.390 195.764 1.00 72.99 230 ASN B O 1
ATOM 1322 N N . PRO A 1 202 ? 269.166 250.010 195.641 1.00 70.38 231 PRO B N 1
ATOM 1323 C CA . PRO A 1 202 ? 269.354 250.367 197.053 1.00 68.43 231 PRO B CA 1
ATOM 1324 C C . PRO A 1 202 ? 269.113 251.844 197.318 1.00 69.11 231 PRO B C 1
ATOM 1325 O O . PRO A 1 202 ? 268.783 252.605 196.402 1.00 68.28 231 PRO B O 1
ATOM 1329 N N . PHE A 1 203 ? 269.256 252.249 198.580 1.00 65.52 232 PHE B N 1
ATOM 1330 C CA . PHE A 1 203 ? 269.043 253.599 199.098 1.00 64.49 232 PHE B CA 1
ATOM 1331 C C . PHE A 1 203 ? 267.583 254.031 199.037 1.00 65.27 232 PHE B C 1
ATOM 1332 O O . PHE A 1 203 ? 267.254 255.110 199.544 1.00 65.58 232 PHE B O 1
ATOM 1340 N N . LYS A 1 204 ? 266.696 253.227 198.450 1.00 60.76 233 LYS B N 1
ATOM 1341 C CA . LYS A 1 204 ? 265.273 253.539 198.399 1.00 61.44 233 LYS B CA 1
ATOM 1342 C C . LYS A 1 204 ? 264.482 252.318 197.945 1.00 60.64 233 LYS B C 1
ATOM 1343 O O . LYS A 1 204 ? 264.795 251.719 196.912 1.00 60.43 233 LYS B O 1
ATOM 1349 N N . THR A 1 205 ? 263.454 251.947 198.702 1.00 52.17 234 THR B N 1
ATOM 1350 C CA . THR A 1 205 ? 262.587 250.835 198.343 1.00 51.12 234 THR B CA 1
ATOM 1351 C C . THR A 1 205 ? 261.136 251.252 198.513 1.00 54.55 234 THR B C 1
ATOM 1352 O O . THR A 1 205 ? 260.804 252.063 199.382 1.00 56.32 234 THR B O 1
ATOM 1356 N N . ASN A 1 206 ? 260.273 250.694 197.670 1.00 57.39 235 ASN B N 1
ATOM 1357 C CA . ASN A 1 206 ? 258.838 250.950 197.774 1.00 58.55 235 ASN B CA 1
ATOM 1358 C C . ASN A 1 206 ? 258.170 249.972 198.733 1.00 59.12 235 ASN B C 1
ATOM 1359 O O . ASN A 1 206 ? 257.162 249.349 198.415 1.00 59.00 235 ASN B O 1
ATOM 1364 N N . LEU A 1 207 ? 258.736 249.847 199.929 1.00 52.25 236 LEU B N 1
ATOM 1365 C CA . LEU A 1 207 ? 258.185 249.011 200.984 1.00 50.89 236 LEU B CA 1
ATOM 1366 C C . LEU A 1 207 ? 257.809 249.791 202.230 1.00 48.20 236 LEU B C 1
ATOM 1367 O O . LEU A 1 207 ? 256.876 249.393 202.929 1.00 49.10 236 LEU B O 1
ATOM 1372 N N . ASN A 1 208 ? 258.516 250.884 202.525 1.00 47.90 237 ASN B N 1
ATOM 1373 C CA . ASN A 1 208 ? 258.203 251.767 203.648 1.00 51.26 237 ASN B CA 1
ATOM 1374 C C . ASN A 1 208 ? 258.130 250.998 204.966 1.00 52.82 237 ASN B C 1
ATOM 1375 O O . ASN A 1 208 ? 257.286 251.273 205.820 1.00 53.47 237 ASN B O 1
ATOM 1380 N N . LEU A 1 209 ? 259.022 250.022 205.131 1.00 46.95 238 LEU B N 1
ATOM 1381 C CA . LEU A 1 209 ? 259.109 249.257 206.374 1.00 45.81 238 LEU B CA 1
ATOM 1382 C C . LEU A 1 209 ? 260.187 249.865 207.271 1.00 44.96 238 LEU B C 1
ATOM 1383 O O . LEU A 1 209 ? 261.285 249.336 207.445 1.00 50.18 238 LEU B O 1
ATOM 1388 N N . ALA A 1 210 ? 259.846 251.012 207.845 1.00 44.39 239 ALA B N 1
ATOM 1389 C CA . ALA A 1 210 ? 260.746 251.706 208.747 1.00 47.00 239 ALA B CA 1
ATOM 1390 C C . ALA A 1 210 ? 260.590 251.158 210.163 1.00 45.21 239 ALA B C 1
ATOM 1391 O O . ALA A 1 210 ? 259.906 250.161 210.402 1.00 43.13 239 ALA B O 1
ATOM 1393 N N . PHE A 1 211 ? 261.249 251.812 211.113 1.00 42.15 240 PHE B N 1
ATOM 1394 C CA . PHE A 1 211 ? 261.099 251.510 212.529 1.00 39.34 240 PHE B CA 1
ATOM 1395 C C . PHE A 1 211 ? 260.880 252.813 213.278 1.00 39.41 240 PHE B C 1
ATOM 1396 O O . PHE A 1 211 ? 261.579 253.799 213.029 1.00 43.62 240 PHE B O 1
ATOM 1404 N N . SER A 1 212 ? 259.910 252.819 214.186 1.00 41.07 241 SER B N 1
ATOM 1405 C CA . SER A 1 212 ? 259.664 253.986 215.018 1.00 42.84 241 SER B CA 1
ATOM 1406 C C . SER A 1 212 ? 260.556 254.032 216.249 1.00 44.37 241 SER B C 1
ATOM 1407 O O . SER A 1 212 ? 260.598 255.064 216.926 1.00 44.53 241 SER B O 1
ATOM 1410 N N . ASN A 1 213 ? 261.275 252.949 216.548 1.00 50.32 242 ASN B N 1
ATOM 1411 C CA . ASN A 1 213 ? 262.093 252.875 217.747 1.00 48.71 242 ASN B CA 1
ATOM 1412 C C . ASN A 1 213 ? 263.505 252.367 217.494 1.00 46.92 242 ASN B C 1
ATOM 1413 O O . ASN A 1 213 ? 264.292 252.291 218.443 1.00 49.00 242 ASN B O 1
ATOM 1418 N N . VAL A 1 214 ? 263.849 252.012 216.260 1.00 38.30 243 VAL B N 1
ATOM 1419 C CA . VAL A 1 214 ? 265.173 251.503 215.926 1.00 37.02 243 VAL B CA 1
ATOM 1420 C C . VAL A 1 214 ? 265.795 252.429 214.892 1.00 42.72 243 VAL B C 1
ATOM 1421 O O . VAL A 1 214 ? 265.171 252.737 213.871 1.00 47.60 243 VAL B O 1
ATOM 1425 N N . TYR A 1 215 ? 267.024 252.863 215.156 1.00 49.82 244 TYR B N 1
ATOM 1426 C CA . TYR A 1 215 ? 267.727 253.816 214.314 1.00 44.94 244 TYR B CA 1
ATOM 1427 C C . TYR A 1 215 ? 268.954 253.164 213.695 1.00 43.14 244 TYR B C 1
ATOM 1428 O O . TYR A 1 215 ? 269.528 252.226 214.252 1.00 39.98 244 TYR B O 1
ATOM 1437 N N . ASN A 1 216 ? 269.348 253.669 212.530 1.00 42.70 245 ASN B N 1
ATOM 1438 C CA . ASN A 1 216 ? 270.523 253.159 211.841 1.00 41.54 245 ASN B CA 1
ATOM 1439 C C . ASN A 1 216 ? 271.784 253.706 212.497 1.00 48.33 245 ASN B C 1
ATOM 1440 O O . ASN A 1 216 ? 271.899 254.913 212.725 1.00 51.72 245 ASN B O 1
ATOM 1445 N N . GLY A 1 217 ? 272.731 252.819 212.805 1.00 41.57 246 GLY B N 1
ATOM 1446 C CA . GLY A 1 217 ? 274.007 253.256 213.320 1.00 36.78 246 GLY B CA 1
ATOM 1447 C C . GLY A 1 217 ? 274.424 252.454 214.531 1.00 39.35 246 GLY B C 1
ATOM 1448 O O . GLY A 1 217 ? 273.943 251.340 214.761 1.00 45.83 246 GLY B O 1
ATOM 1449 N N . VAL A 1 218 ? 275.334 253.037 215.307 1.00 41.44 247 VAL B N 1
ATOM 1450 C CA . VAL A 1 218 ? 275.933 252.398 216.472 1.00 40.42 247 VAL B CA 1
ATOM 1451 C C . VAL A 1 218 ? 275.645 253.269 217.686 1.00 43.10 247 VAL B C 1
ATOM 1452 O O . VAL A 1 218 ? 275.933 254.471 217.674 1.00 47.12 247 VAL B O 1
ATOM 1456 N N . ASP A 1 219 ? 275.060 252.671 218.725 1.00 43.45 248 ASP B N 1
ATOM 1457 C CA . ASP A 1 219 ? 274.422 253.466 219.768 1.00 46.80 248 ASP B CA 1
ATOM 1458 C C . ASP A 1 219 ? 275.368 254.341 220.586 1.00 48.14 248 ASP B C 1
ATOM 1459 O O . ASP A 1 219 ? 275.417 255.556 220.375 1.00 49.25 248 ASP B O 1
ATOM 1464 N N . VAL A 1 220 ? 276.126 253.754 221.515 1.00 46.77 249 VAL B N 1
ATOM 1465 C CA . VAL A 1 220 ? 277.083 254.532 222.300 1.00 41.65 249 VAL B CA 1
ATOM 1466 C C . VAL A 1 220 ? 278.409 253.790 222.408 1.00 41.21 249 VAL B C 1
ATOM 1467 O O . VAL A 1 220 ? 279.477 254.405 222.495 1.00 48.26 249 VAL B O 1
ATOM 1471 N N . PHE A 1 221 ? 278.353 252.463 222.354 1.00 43.88 250 PHE B N 1
ATOM 1472 C CA . PHE A 1 221 ? 279.512 251.626 222.627 1.00 48.63 250 PHE B CA 1
ATOM 1473 C C . PHE A 1 221 ? 279.990 250.830 221.429 1.00 46.83 250 PHE B C 1
ATOM 1474 O O . PHE A 1 221 ? 281.188 250.560 221.330 1.00 46.48 250 PHE B O 1
ATOM 1482 N N . GLU A 1 222 ? 279.097 250.437 220.523 1.00 46.32 251 GLU B N 1
ATOM 1483 C CA . GLU A 1 222 ? 279.557 249.969 219.225 1.00 44.96 251 GLU B CA 1
ATOM 1484 C C . GLU A 1 222 ? 280.217 251.094 218.444 1.00 46.09 251 GLU B C 1
ATOM 1485 O O . GLU A 1 222 ? 281.009 250.826 217.534 1.00 50.63 251 GLU B O 1
ATOM 1491 N N . ALA A 1 223 ? 279.902 252.348 218.779 1.00 43.64 252 ALA B N 1
ATOM 1492 C CA . ALA A 1 223 ? 280.621 253.478 218.202 1.00 41.81 252 ALA B CA 1
ATOM 1493 C C . ALA A 1 223 ? 282.061 253.522 218.694 1.00 41.69 252 ALA B C 1
ATOM 1494 O O . ALA A 1 223 ? 282.977 253.818 217.921 1.00 44.49 252 ALA B O 1
ATOM 1496 N N . GLN A 1 224 ? 282.286 253.219 219.973 1.00 37.51 253 GLN B N 1
ATOM 1497 C CA . GLN A 1 224 ? 283.635 253.245 220.522 1.00 35.97 253 GLN B CA 1
ATOM 1498 C C . GLN A 1 224 ? 284.292 251.899 220.218 1.00 40.27 253 GLN B C 1
ATOM 1499 O O . GLN A 1 224 ? 284.869 251.243 221.091 1.00 43.96 253 GLN B O 1
ATOM 1505 N N . LYS A 1 225 ? 284.170 251.466 218.981 1.00 37.28 254 LYS B N 1
ATOM 1506 C CA . LYS A 1 225 ? 284.888 250.332 218.415 1.00 38.59 254 LYS B CA 1
ATOM 1507 C C . LYS A 1 225 ? 285.558 250.692 217.103 1.00 40.08 254 LYS B C 1
ATOM 1508 O O . LYS A 1 225 ? 286.643 250.185 216.812 1.00 39.95 254 LYS B O 1
ATOM 1514 N N . ASN A 1 226 ? 284.928 251.549 216.302 1.00 41.95 255 ASN B N 1
ATOM 1515 C CA . ASN A 1 226 ? 285.504 252.063 215.071 1.00 48.03 255 ASN B CA 1
ATOM 1516 C C . ASN A 1 226 ? 285.890 253.531 215.177 1.00 45.79 255 ASN B C 1
ATOM 1517 O O . ASN A 1 226 ? 286.374 254.104 214.195 1.00 46.91 255 ASN B O 1
ATOM 1522 N N . LEU A 1 227 ? 285.689 254.153 216.337 1.00 37.39 256 LEU B N 1
ATOM 1523 C CA . LEU A 1 227 ? 286.035 255.553 216.533 1.00 34.09 256 LEU B CA 1
ATOM 1524 C C . LEU A 1 227 ? 287.366 255.746 217.241 1.00 40.55 256 LEU B C 1
ATOM 1525 O O . LEU A 1 227 ? 288.040 256.752 216.998 1.00 48.84 256 LEU B O 1
ATOM 1530 N N . VAL A 1 228 ? 287.764 254.811 218.102 1.00 37.86 257 VAL B N 1
ATOM 1531 C CA . VAL A 1 228 ? 289.052 254.864 218.778 1.00 34.44 257 VAL B CA 1
ATOM 1532 C C . VAL A 1 228 ? 289.819 253.591 218.450 1.00 38.98 257 VAL B C 1
ATOM 1533 O O . VAL A 1 228 ? 289.242 252.563 218.086 1.00 43.64 257 VAL B O 1
ATOM 1537 N N . GLY A 1 229 ? 291.141 253.671 218.573 1.00 41.68 258 GLY B N 1
ATOM 1538 C CA . GLY A 1 229 ? 291.985 252.534 218.267 1.00 42.07 258 GLY B CA 1
ATOM 1539 C C . GLY A 1 229 ? 293.456 252.879 218.158 1.00 43.82 258 GLY B C 1
ATOM 1540 O O . GLY A 1 229 ? 293.997 253.595 219.004 1.00 47.40 258 GLY B O 1
ATOM 1541 N N . LYS A 1 230 ? 294.116 252.369 217.120 1.00 44.16 259 LYS B N 1
ATOM 1542 C CA . LYS A 1 230 ? 295.519 252.688 216.875 1.00 44.15 259 LYS B CA 1
ATOM 1543 C C . LYS A 1 230 ? 295.652 253.875 215.926 1.00 44.14 259 LYS B C 1
ATOM 1544 O O . LYS A 1 230 ? 296.289 254.879 216.260 1.00 46.49 259 LYS B O 1
ATOM 1550 N N . GLY A 1 231 ? 295.058 253.770 214.742 1.00 42.27 260 GLY B N 1
ATOM 1551 C CA . GLY A 1 231 ? 295.077 254.856 213.784 1.00 42.48 260 GLY B CA 1
ATOM 1552 C C . GLY A 1 231 ? 293.683 255.196 213.303 1.00 42.88 260 GLY B C 1
ATOM 1553 O O . GLY A 1 231 ? 293.486 255.572 212.144 1.00 48.11 260 GLY B O 1
ATOM 1554 N N . LYS A 1 232 ? 292.707 255.063 214.193 1.00 33.70 261 LYS B N 1
ATOM 1555 C CA . LYS A 1 232 ? 291.313 255.294 213.858 1.00 36.40 261 LYS B CA 1
ATOM 1556 C C . LYS A 1 232 ? 290.954 256.752 214.141 1.00 36.64 261 LYS B C 1
ATOM 1557 O O . LYS A 1 232 ? 291.828 257.594 214.356 1.00 39.89 261 LYS B O 1
ATOM 1563 N N . TYR A 1 233 ? 289.656 257.065 214.136 1.00 38.47 262 TYR B N 1
ATOM 1564 C CA . TYR A 1 233 ? 289.222 258.456 214.042 1.00 34.19 262 TYR B CA 1
ATOM 1565 C C . TYR A 1 233 ? 289.701 259.286 215.226 1.00 32.64 262 TYR B C 1
ATOM 1566 O O . TYR A 1 233 ? 290.420 260.276 215.051 1.00 47.63 262 TYR B O 1
ATOM 1575 N N . LEU A 1 234 ? 289.291 258.916 216.440 1.00 22.68 263 LEU B N 1
ATOM 1576 C CA . LEU A 1 234 ? 289.546 259.780 217.590 1.00 29.49 263 LEU B CA 1
ATOM 1577 C C . LEU A 1 234 ? 291.038 259.942 217.854 1.00 36.68 263 LEU B C 1
ATOM 1578 O O . LEU A 1 234 ? 291.504 261.045 218.159 1.00 38.30 263 LEU B O 1
ATOM 1583 N N . ASN A 1 235 ? 291.802 258.855 217.741 1.00 30.67 264 ASN B N 1
ATOM 1584 C CA . ASN A 1 235 ? 293.232 258.925 218.021 1.00 27.50 264 ASN B CA 1
ATOM 1585 C C . ASN A 1 235 ? 293.952 259.834 217.034 1.00 28.96 264 ASN B C 1
ATOM 1586 O O . ASN A 1 235 ? 294.814 260.628 217.425 1.00 36.54 264 ASN B O 1
ATOM 1591 N N . THR A 1 236 ? 293.615 259.732 215.750 1.00 31.23 265 THR B N 1
ATOM 1592 C CA . THR A 1 236 ? 294.280 260.537 214.735 1.00 29.77 265 THR B CA 1
ATOM 1593 C C . THR A 1 236 ? 293.700 261.938 214.612 1.00 31.76 265 THR B C 1
ATOM 1594 O O . THR A 1 236 ? 294.304 262.782 213.941 1.00 39.95 265 THR B O 1
ATOM 1598 N N . HIS A 1 237 ? 292.555 262.210 215.235 1.00 29.96 266 HIS B N 1
ATOM 1599 C CA . HIS A 1 237 ? 291.934 263.524 215.180 1.00 31.30 266 HIS B CA 1
ATOM 1600 C C . HIS A 1 237 ? 292.048 264.295 216.487 1.00 35.15 266 HIS B C 1
ATOM 1601 O O . HIS A 1 237 ? 291.532 265.413 216.577 1.00 36.87 266 HIS B O 1
ATOM 1608 N N . VAL A 1 238 ? 292.700 263.730 217.498 1.00 36.73 267 VAL B N 1
ATOM 1609 C CA . VAL A 1 238 ? 292.922 264.395 218.777 1.00 32.56 267 VAL B CA 1
ATOM 1610 C C . VAL A 1 238 ? 294.420 264.393 219.042 1.00 34.57 267 VAL B C 1
ATOM 1611 O O . VAL A 1 238 ? 295.048 263.327 219.077 1.00 41.28 267 VAL B O 1
ATOM 1615 N N . LYS A 1 239 ? 294.990 265.577 219.232 1.00 33.27 268 LYS B N 1
ATOM 1616 C CA . LYS A 1 239 ? 296.426 265.735 219.391 1.00 35.40 268 LYS B CA 1
ATOM 1617 C C . LYS A 1 239 ? 296.773 266.090 220.831 1.00 37.01 268 LYS B C 1
ATOM 1618 O O . LYS A 1 239 ? 295.946 266.609 221.585 1.00 36.28 268 LYS B O 1
ATOM 1624 N N . ALA A 1 240 ? 298.021 265.795 221.202 1.00 37.36 269 ALA B N 1
ATOM 1625 C CA . ALA A 1 240 ? 298.481 266.080 222.557 1.00 37.15 269 ALA B CA 1
ATOM 1626 C C . ALA A 1 240 ? 298.420 267.571 222.859 1.00 42.08 269 ALA B C 1
ATOM 1627 O O . ALA A 1 240 ? 297.961 267.978 223.933 1.00 45.79 269 ALA B O 1
ATOM 1629 N N . GLU A 1 241 ? 298.876 268.402 221.919 1.00 38.28 270 GLU B N 1
ATOM 1630 C CA . GLU A 1 241 ? 298.751 269.844 222.090 1.00 32.93 270 GLU B CA 1
ATOM 1631 C C . GLU A 1 241 ? 297.288 270.255 222.159 1.00 37.89 270 GLU B C 1
ATOM 1632 O O . GLU A 1 241 ? 296.920 271.146 222.934 1.00 38.50 270 GLU B O 1
ATOM 1638 N N . ASP A 1 242 ? 296.439 269.614 221.353 1.00 35.44 271 ASP B N 1
ATOM 1639 C CA . ASP A 1 242 ? 295.008 269.888 221.415 1.00 31.65 271 ASP B CA 1
ATOM 1640 C C . ASP A 1 242 ? 294.435 269.517 222.775 1.00 32.57 271 ASP B C 1
ATOM 1641 O O . ASP A 1 242 ? 293.631 270.264 223.340 1.00 37.37 271 ASP B O 1
ATOM 1646 N N . VAL A 1 243 ? 294.842 268.369 223.321 1.00 29.55 272 VAL B N 1
ATOM 1647 C CA . VAL A 1 243 ? 294.359 267.974 224.641 1.00 29.33 272 VAL B CA 1
ATOM 1648 C C . VAL A 1 243 ? 294.793 268.987 225.688 1.00 33.57 272 VAL B C 1
ATOM 1649 O O . VAL A 1 243 ? 294.001 269.389 226.548 1.00 31.68 272 VAL B O 1
ATOM 1653 N N . LYS A 1 244 ? 296.055 269.419 225.633 1.00 35.92 273 LYS B N 1
ATOM 1654 C CA . LYS A 1 244 ? 296.548 270.383 226.612 1.00 33.15 273 LYS B CA 1
ATOM 1655 C C . LYS A 1 244 ? 295.791 271.700 226.518 1.00 32.34 273 LYS B C 1
ATOM 1656 O O . LYS A 1 244 ? 295.371 272.266 227.537 1.00 34.81 273 LYS B O 1
ATOM 1662 N N . LYS A 1 245 ? 295.598 272.204 225.296 1.00 31.89 274 LYS B N 1
ATOM 1663 C CA . LYS A 1 245 ? 294.928 273.489 225.139 1.00 28.66 274 LYS B CA 1
ATOM 1664 C C . LYS A 1 245 ? 293.464 273.403 225.548 1.00 27.14 274 LYS B C 1
ATOM 1665 O O . LYS A 1 245 ? 292.939 274.334 226.165 1.00 32.97 274 LYS B O 1
ATOM 1671 N N . ASP A 1 246 ? 292.792 272.288 225.248 1.00 22.68 275 ASP B N 1
ATOM 1672 C CA . ASP A 1 246 ? 291.396 272.151 225.651 1.00 20.61 275 ASP B CA 1
ATOM 1673 C C . ASP A 1 246 ? 291.265 271.985 227.158 1.00 23.88 275 ASP B C 1
ATOM 1674 O O . ASP A 1 246 ? 290.321 272.504 227.760 1.00 30.98 275 ASP B O 1
ATOM 1679 N N . VAL A 1 247 ? 292.200 271.274 227.791 1.00 23.48 276 VAL B N 1
ATOM 1680 C CA . VAL A 1 247 ? 292.154 271.130 229.243 1.00 19.93 276 VAL B CA 1
ATOM 1681 C C . VAL A 1 247 ? 292.364 272.478 229.919 1.00 23.78 276 VAL B C 1
ATOM 1682 O O . VAL A 1 247 ? 291.647 272.833 230.863 1.00 23.06 276 VAL B O 1
ATOM 1686 N N . ASN A 1 248 ? 293.344 273.254 229.447 1.00 28.25 277 ASN B N 1
ATOM 1687 C CA . ASN A 1 248 ? 293.549 274.587 230.007 1.00 19.61 277 ASN B CA 1
ATOM 1688 C C . ASN A 1 248 ? 292.341 275.481 229.760 1.00 24.11 277 ASN B C 1
ATOM 1689 O O . ASN A 1 248 ? 291.885 276.192 230.667 1.00 22.81 277 ASN B O 1
ATOM 1694 N N . ALA A 1 249 ? 291.798 275.449 228.541 1.00 26.13 278 ALA B N 1
ATOM 1695 C CA . ALA A 1 249 ? 290.649 276.271 228.204 1.00 16.98 278 ALA B CA 1
ATOM 1696 C C . ALA A 1 249 ? 289.400 275.852 228.957 1.00 16.82 278 ALA B C 1
ATOM 1697 O O . ALA A 1 249 ? 288.505 276.674 229.127 1.00 25.05 278 ALA B O 1
ATOM 1699 N N . ASN A 1 250 ? 289.317 274.605 229.419 1.00 16.94 279 ASN B N 1
ATOM 1700 C CA . ASN A 1 250 ? 288.184 274.208 230.246 1.00 14.89 279 ASN B CA 1
ATOM 1701 C C . ASN A 1 250 ? 288.141 275.024 231.531 1.00 16.73 279 ASN B C 1
ATOM 1702 O O . ASN A 1 250 ? 287.120 275.643 231.855 1.00 15.71 279 ASN B O 1
ATOM 1707 N N . ILE A 1 251 ? 289.256 275.059 232.262 1.00 21.33 280 ILE B N 1
ATOM 1708 C CA . ILE A 1 251 ? 289.322 275.856 233.482 1.00 17.59 280 ILE B CA 1
ATOM 1709 C C . ILE A 1 251 ? 289.185 277.336 233.161 1.00 14.98 280 ILE B C 1
ATOM 1710 O O . ILE A 1 251 ? 288.481 278.075 233.862 1.00 15.68 280 ILE B O 1
ATOM 1715 N N . LYS A 1 252 ? 289.856 277.795 232.100 1.00 12.81 281 LYS B N 1
ATOM 1716 C CA . LYS A 1 252 ? 289.798 279.209 231.748 1.00 7.39 281 LYS B CA 1
ATOM 1717 C C . LYS A 1 252 ? 288.373 279.645 231.427 1.00 15.01 281 LYS B C 1
ATOM 1718 O O . LYS A 1 252 ? 287.919 280.694 231.894 1.00 21.60 281 LYS B O 1
ATOM 1724 N N . ASN A 1 253 ? 287.641 278.839 230.656 1.00 16.70 282 ASN B N 1
ATOM 1725 C CA . ASN A 1 253 ? 286.277 279.182 230.285 1.00 10.74 282 ASN B CA 1
ATOM 1726 C C . ASN A 1 253 ? 285.320 279.033 231.453 1.00 15.80 282 ASN B C 1
ATOM 1727 O O . ASN A 1 253 ? 284.370 279.807 231.561 1.00 21.94 282 ASN B O 1
ATOM 1732 N N . GLN A 1 254 ? 285.536 278.052 232.331 1.00 15.67 283 GLN B N 1
ATOM 1733 C CA . GLN A 1 254 ? 284.697 277.955 233.521 1.00 14.29 283 GLN B CA 1
ATOM 1734 C C . GLN A 1 254 ? 284.857 279.193 234.392 1.00 12.99 283 GLN B C 1
ATOM 1735 O O . GLN A 1 254 ? 283.870 279.783 234.847 1.00 10.59 283 GLN B O 1
ATOM 1741 N N . PHE A 1 255 ? 286.102 279.624 234.605 1.00 12.09 284 PHE B N 1
ATOM 1742 C CA . PHE A 1 255 ? 286.336 280.842 235.370 1.00 5.96 284 PHE B CA 1
ATOM 1743 C C . PHE A 1 255 ? 285.748 282.059 234.668 1.00 13.05 284 PHE B C 1
ATOM 1744 O O . PHE A 1 255 ? 285.164 282.936 235.314 1.00 18.89 284 PHE B O 1
ATOM 1752 N N . ASP A 1 256 ? 285.898 282.133 233.343 1.00 10.10 285 ASP B N 1
ATOM 1753 C CA . ASP A 1 256 ? 285.395 283.284 232.602 1.00 7.20 285 ASP B CA 1
ATOM 1754 C C . ASP A 1 256 ? 283.875 283.358 232.643 1.00 12.33 285 ASP B C 1
ATOM 1755 O O . ASP A 1 256 ? 283.312 284.442 232.820 1.00 19.32 285 ASP B O 1
ATOM 1760 N N . ILE A 1 257 ? 283.188 282.226 232.475 1.00 10.18 286 ILE B N 1
ATOM 1761 C CA . ILE A 1 257 ? 281.733 282.247 232.543 1.00 5.71 286 ILE B CA 1
ATOM 1762 C C . ILE A 1 257 ? 281.270 282.529 233.962 1.00 17.02 286 ILE B C 1
ATOM 1763 O O . ILE A 1 257 ? 280.252 283.196 234.157 1.00 22.76 286 ILE B O 1
ATOM 1768 N N . ALA A 1 258 ? 281.996 282.049 234.977 1.00 15.72 287 ALA B N 1
ATOM 1769 C CA . ALA A 1 258 ? 281.639 282.405 236.346 1.00 5.09 287 ALA B CA 1
ATOM 1770 C C . ALA A 1 258 ? 281.766 283.906 236.572 1.00 4.64 287 ALA B C 1
ATOM 1771 O O . ALA A 1 258 ? 280.882 284.530 237.172 1.00 10.45 287 ALA B O 1
ATOM 1773 N N . LYS A 1 259 ? 282.851 284.508 236.080 1.00 1.40 288 LYS B N 1
ATOM 1774 C CA . LYS A 1 259 ? 283.037 285.947 236.235 1.00 3.41 288 LYS B CA 1
ATOM 1775 C C . LYS A 1 259 ? 281.987 286.735 235.459 1.00 7.49 288 LYS B C 1
ATOM 1776 O O . LYS A 1 259 ? 281.489 287.756 235.943 1.00 15.56 288 LYS B O 1
ATOM 1782 N N . ILE A 1 260 ? 281.646 286.285 234.251 1.00 13.62 289 ILE B N 1
ATOM 1783 C CA . ILE A 1 260 ? 280.646 286.987 233.454 1.00 2.57 289 ILE B CA 1
ATOM 1784 C C . ILE A 1 260 ? 279.267 286.853 234.085 1.00 2.88 289 ILE B C 1
ATOM 1785 O O . ILE A 1 260 ? 278.468 287.792 234.057 1.00 18.68 289 ILE B O 1
ATOM 1790 N N . ILE A 1 261 ? 278.963 285.691 234.663 1.00 3.03 290 ILE B N 1
ATOM 1791 C CA . ILE A 1 261 ? 277.710 285.530 235.394 1.00 3.27 290 ILE B CA 1
ATOM 1792 C C . ILE A 1 261 ? 277.677 286.474 236.587 1.00 11.35 290 ILE B C 1
ATOM 1793 O O . ILE A 1 261 ? 276.676 287.154 236.835 1.00 14.94 290 ILE B O 1
ATOM 1798 N N . ALA A 1 262 ? 278.781 286.540 237.335 1.00 8.37 291 ALA B N 1
ATOM 1799 C CA . ALA A 1 262 ? 278.824 287.390 238.519 1.00 2.78 291 ALA B CA 1
ATOM 1800 C C . ALA A 1 262 ? 278.678 288.862 238.155 1.00 6.42 291 ALA B C 1
ATOM 1801 O O . ALA A 1 262 ? 277.998 289.615 238.857 1.00 17.13 291 ALA B O 1
ATOM 1803 N N . GLU A 1 263 ? 279.320 289.295 237.070 1.00 1.20 292 GLU B N 1
ATOM 1804 C CA . GLU A 1 263 ? 279.177 290.681 236.635 1.00 1.44 292 GLU B CA 1
ATOM 1805 C C . GLU A 1 263 ? 277.798 290.946 236.044 1.00 10.98 292 GLU B C 1
ATOM 1806 O O . GLU A 1 263 ? 277.278 292.062 236.156 1.00 23.55 292 GLU B O 1
ATOM 1812 N N . LEU A 1 264 ? 277.190 289.934 235.425 1.00 16.02 293 LEU B N 1
ATOM 1813 C CA . LEU A 1 264 ? 275.871 290.095 234.824 1.00 10.46 293 LEU B CA 1
ATOM 1814 C C . LEU A 1 264 ? 274.827 290.437 235.878 1.00 13.38 293 LEU B C 1
ATOM 1815 O O . LEU A 1 264 ? 274.088 291.418 235.741 1.00 22.36 293 LEU B O 1
ATOM 1820 N N . MET A 1 265 ? 274.751 289.641 236.942 1.00 6.00 294 MET B N 1
ATOM 1821 C CA . MET A 1 265 ? 273.963 290.024 238.111 1.00 6.35 294 MET B CA 1
ATOM 1822 C C . MET A 1 265 ? 274.862 290.913 238.957 1.00 8.83 294 MET B C 1
ATOM 1823 O O . MET A 1 265 ? 275.611 290.451 239.814 1.00 25.90 294 MET B O 1
ATOM 1828 N N . GLY A 1 266 ? 274.770 292.213 238.717 1.00 0.00 295 GLY B N 1
ATOM 1829 C CA . GLY A 1 266 ? 275.736 293.162 239.227 1.00 8.58 295 GLY B CA 1
ATOM 1830 C C . GLY A 1 266 ? 275.905 294.265 238.208 1.00 13.58 295 GLY B C 1
ATOM 1831 O O . GLY A 1 266 ? 276.408 295.350 238.511 1.00 20.54 295 GLY B O 1
ATOM 1832 N N . LYS A 1 267 ? 275.493 293.972 236.979 1.00 11.10 296 LYS B N 1
ATOM 1833 C CA . LYS A 1 267 ? 275.243 294.981 235.961 1.00 7.57 296 LYS B CA 1
ATOM 1834 C C . LYS A 1 267 ? 273.759 295.169 235.700 1.00 13.50 296 LYS B C 1
ATOM 1835 O O . LYS A 1 267 ? 273.302 296.300 235.523 1.00 20.49 296 LYS B O 1
ATOM 1841 N N . ALA A 1 268 ? 272.997 294.074 235.672 1.00 18.67 297 ALA B N 1
ATOM 1842 C CA . ALA A 1 268 ? 271.544 294.164 235.659 1.00 3.92 297 ALA B CA 1
ATOM 1843 C C . ALA A 1 268 ? 270.989 294.497 237.035 1.00 5.56 297 ALA B C 1
ATOM 1844 O O . ALA A 1 268 ? 269.981 295.205 237.138 1.00 20.52 297 ALA B O 1
ATOM 1846 N N . LEU A 1 269 ? 271.628 294.000 238.097 1.00 10.60 298 LEU B N 1
ATOM 1847 C CA . LEU A 1 269 ? 271.163 294.295 239.448 1.00 5.44 298 LEU B CA 1
ATOM 1848 C C . LEU A 1 269 ? 271.322 295.772 239.778 1.00 11.09 298 LEU B C 1
ATOM 1849 O O . LEU A 1 269 ? 270.501 296.341 240.505 1.00 16.03 298 LEU B O 1
ATOM 1854 N N . LYS A 1 270 ? 272.377 296.410 239.267 1.00 2.91 299 LYS B N 1
ATOM 1855 C CA . LYS A 1 270 ? 272.535 297.844 239.482 1.00 0.00 299 LYS B CA 1
ATOM 1856 C C . LYS A 1 270 ? 271.403 298.626 238.829 1.00 17.53 299 LYS B C 1
ATOM 1857 O O . LYS A 1 270 ? 270.872 299.573 239.420 1.00 22.86 299 LYS B O 1
ATOM 1863 N N . GLU A 1 271 ? 271.024 298.248 237.605 1.00 28.60 300 GLU B N 1
ATOM 1864 C CA . GLU A 1 271 ? 269.899 298.902 236.944 1.00 8.07 300 GLU B CA 1
ATOM 1865 C C . GLU A 1 271 ? 268.597 298.641 237.688 1.00 12.07 300 GLU B C 1
ATOM 1866 O O . GLU A 1 271 ? 267.742 299.528 237.784 1.00 29.60 300 GLU B O 1
ATOM 1872 N N . PHE A 1 272 ? 268.423 297.424 238.206 1.00 9.46 301 PHE B N 1
ATOM 1873 C CA . PHE A 1 272 ? 267.245 297.123 239.012 1.00 11.80 301 PHE B CA 1
ATOM 1874 C C . PHE A 1 272 ? 267.175 298.026 240.235 1.00 12.97 301 PHE B C 1
ATOM 1875 O O . PHE A 1 272 ? 266.142 298.647 240.508 1.00 23.50 301 PHE B O 1
ATOM 1883 N N . GLY A 1 273 ? 268.273 298.108 240.986 1.00 2.33 302 GLY B N 1
ATOM 1884 C CA . GLY A 1 273 ? 268.262 298.872 242.221 1.00 9.82 302 GLY B CA 1
ATOM 1885 C C . GLY A 1 273 ? 268.133 300.366 242.000 1.00 19.19 302 GLY B C 1
ATOM 1886 O O . GLY A 1 273 ? 267.415 301.049 242.734 1.00 25.74 302 GLY B O 1
ATOM 1887 N N . ASN A 1 274 ? 268.823 300.895 240.990 1.00 19.17 303 ASN B N 1
ATOM 1888 C CA . ASN A 1 274 ? 268.849 302.335 240.771 1.00 19.35 303 ASN B CA 1
ATOM 1889 C C . ASN A 1 274 ? 267.549 302.879 240.193 1.00 22.30 303 ASN B C 1
ATOM 1890 O O . ASN A 1 274 ? 267.403 304.102 240.098 1.00 28.58 303 ASN B O 1
ATOM 1895 N N . GLN A 1 275 ? 266.617 302.017 239.799 1.00 12.23 304 GLN B N 1
ATOM 1896 C CA . GLN A 1 275 ? 265.361 302.488 239.235 1.00 15.66 304 GLN B CA 1
ATOM 1897 C C . GLN A 1 275 ? 264.538 303.222 240.286 1.00 22.56 304 GLN B C 1
ATOM 1898 O O . GLN A 1 275 ? 264.427 302.780 241.433 1.00 29.43 304 GLN B O 1
ATOM 1904 N N . GLN A 1 276 ? 263.959 304.350 239.887 1.00 19.97 305 GLN B N 1
ATOM 1905 C CA . GLN A 1 276 ? 263.168 305.155 240.805 1.00 19.11 305 GLN B CA 1
ATOM 1906 C C . GLN A 1 276 ? 261.863 304.451 241.150 1.00 15.14 305 GLN B C 1
ATOM 1907 O O . GLN A 1 276 ? 261.369 303.606 240.401 1.00 23.13 305 GLN B O 1
ATOM 1913 N N . GLU A 1 277 ? 261.309 304.801 242.307 1.00 15.92 306 GLU B N 1
ATOM 1914 C CA . GLU A 1 277 ? 260.050 304.209 242.735 1.00 22.97 306 GLU B CA 1
ATOM 1915 C C . GLU A 1 277 ? 258.908 304.689 241.851 1.00 23.19 306 GLU B C 1
ATOM 1916 O O . GLU A 1 277 ? 258.833 305.866 241.487 1.00 29.78 306 GLU B O 1
ATOM 1922 N N . GLY A 1 278 ? 258.014 303.767 241.505 1.00 19.48 307 GLY B N 1
ATOM 1923 C CA . GLY A 1 278 ? 256.882 304.077 240.662 1.00 22.41 307 GLY B CA 1
ATOM 1924 C C . GLY A 1 278 ? 257.154 304.019 239.177 1.00 24.58 307 GLY B C 1
ATOM 1925 O O . GLY A 1 278 ? 256.216 304.189 238.387 1.00 22.99 307 GLY B O 1
ATOM 1926 N N . GLN A 1 279 ? 258.397 303.786 238.770 1.00 16.60 308 GLN B N 1
ATOM 1927 C CA . GLN A 1 279 ? 258.738 303.671 237.358 1.00 18.22 308 GLN B CA 1
ATOM 1928 C C . GLN A 1 279 ? 259.013 302.212 237.036 1.00 17.41 308 GLN B C 1
ATOM 1929 O O . GLN A 1 279 ? 260.066 301.686 237.431 1.00 16.97 308 GLN B O 1
ATOM 1935 N N . PRO A 1 280 ? 258.114 301.518 236.341 1.00 14.41 309 PRO B N 1
ATOM 1936 C CA . PRO A 1 280 ? 258.328 300.090 236.082 1.00 12.72 309 PRO B CA 1
ATOM 1937 C C . PRO A 1 280 ? 259.541 299.855 235.197 1.00 13.31 309 PRO B C 1
ATOM 1938 O O . PRO A 1 280 ? 259.827 300.626 234.279 1.00 11.50 309 PRO B O 1
ATOM 1942 N N . LEU A 1 281 ? 260.255 298.769 235.483 1.00 11.35 310 LEU B N 1
ATOM 1943 C CA . LEU A 1 281 ? 261.400 298.346 234.682 1.00 9.55 310 LEU B CA 1
ATOM 1944 C C . LEU A 1 281 ? 261.325 296.832 234.556 1.00 5.74 310 LEU B C 1
ATOM 1945 O O . LEU A 1 281 ? 261.534 296.115 235.538 1.00 7.33 310 LEU B O 1
ATOM 1950 N N . SER A 1 282 ? 261.029 296.351 233.353 1.00 0.00 311 SER B N 1
ATOM 1951 C CA . SER A 1 282 ? 260.757 294.938 233.162 1.00 0.00 311 SER B CA 1
ATOM 1952 C C . SER A 1 282 ? 262.036 294.118 233.280 1.00 0.00 311 SER B C 1
ATOM 1953 O O . SER A 1 282 ? 263.148 294.643 233.346 1.00 15.63 311 SER B O 1
ATOM 1956 N N . PHE A 1 283 ? 261.857 292.798 233.323 1.00 1.76 312 PHE B N 1
ATOM 1957 C CA . PHE A 1 283 ? 262.995 291.891 233.349 1.00 0.00 312 PHE B CA 1
ATOM 1958 C C . PHE A 1 283 ? 263.785 291.928 232.051 1.00 11.12 312 PHE B C 1
ATOM 1959 O O . PHE A 1 283 ? 264.964 291.562 232.046 1.00 32.29 312 PHE B O 1
ATOM 1967 N N . LEU A 1 284 ? 263.170 292.369 230.956 1.00 13.78 313 LEU B N 1
ATOM 1968 C CA . LEU A 1 284 ? 263.811 292.352 229.648 1.00 10.42 313 LEU B CA 1
ATOM 1969 C C . LEU A 1 284 ? 264.289 293.721 229.193 1.00 1.02 313 LEU B C 1
ATOM 1970 O O . LEU A 1 284 ? 265.215 293.799 228.382 1.00 11.29 313 LEU B O 1
ATOM 1975 N N . LYS A 1 285 ? 263.676 294.799 229.681 1.00 8.13 314 LYS B N 1
ATOM 1976 C CA . LYS A 1 285 ? 264.187 296.129 229.377 1.00 1.58 314 LYS B CA 1
ATOM 1977 C C . LYS A 1 285 ? 265.578 296.319 229.956 1.00 4.69 314 LYS B C 1
ATOM 1978 O O . LYS A 1 285 ? 266.405 297.027 229.371 1.00 20.36 314 LYS B O 1
ATOM 1984 N N . VAL A 1 286 ? 265.849 295.705 231.108 1.00 0.00 315 VAL B N 1
ATOM 1985 C CA . VAL A 1 286 ? 267.201 295.690 231.648 1.00 7.37 315 VAL B CA 1
ATOM 1986 C C . VAL A 1 286 ? 268.072 294.646 230.960 1.00 16.03 315 VAL B C 1
ATOM 1987 O O . VAL A 1 286 ? 269.302 294.773 230.967 1.00 24.22 315 VAL B O 1
ATOM 1991 N N . MET A 1 287 ? 267.469 293.622 230.349 1.00 10.61 316 MET B N 1
ATOM 1992 C CA . MET A 1 287 ? 268.261 292.609 229.663 1.00 4.68 316 MET B CA 1
ATOM 1993 C C . MET A 1 287 ? 269.042 293.226 228.513 1.00 10.80 316 MET B C 1
ATOM 1994 O O . MET A 1 287 ? 270.175 292.822 228.230 1.00 25.29 316 MET B O 1
ATOM 1999 N N . ASP A 1 288 ? 268.446 294.209 227.837 1.00 4.53 317 ASP B N 1
ATOM 2000 C CA . ASP A 1 288 ? 269.139 294.896 226.755 1.00 10.74 317 ASP B CA 1
ATOM 2001 C C . ASP A 1 288 ? 270.365 295.633 227.273 1.00 8.94 317 ASP B C 1
ATOM 2002 O O . ASP A 1 288 ? 271.425 295.613 226.638 1.00 15.29 317 ASP B O 1
ATOM 2007 N N . LYS A 1 289 ? 270.245 296.277 228.435 1.00 0.00 318 LYS B N 1
ATOM 2008 C CA . LYS A 1 289 ? 271.368 297.022 228.988 1.00 6.54 318 LYS B CA 1
ATOM 2009 C C . LYS A 1 289 ? 272.563 296.126 229.280 1.00 22.13 318 LYS B C 1
ATOM 2010 O O . LYS A 1 289 ? 273.682 296.631 229.426 1.00 29.73 318 LYS B O 1
ATOM 2016 N N . VAL A 1 290 ? 272.355 294.814 229.370 1.00 9.96 319 VAL B N 1
ATOM 2017 C CA . VAL A 1 290 ? 273.434 293.854 229.548 1.00 7.45 319 VAL B CA 1
ATOM 2018 C C . VAL A 1 290 ? 273.455 292.823 228.420 1.00 7.41 319 VAL B C 1
ATOM 2019 O O . VAL A 1 290 ? 274.105 291.785 228.544 1.00 16.41 319 VAL B O 1
ATOM 2023 N N . LYS A 1 291 ? 272.773 293.112 227.306 1.00 8.95 320 LYS B N 1
ATOM 2024 C CA . LYS A 1 291 ? 272.591 292.103 226.264 1.00 10.00 320 LYS B CA 1
ATOM 2025 C C . LYS A 1 291 ? 273.930 291.568 225.774 1.00 16.67 320 LYS B C 1
ATOM 2026 O O . LYS A 1 291 ? 274.131 290.348 225.695 1.00 16.46 320 LYS B O 1
ATOM 2032 N N . GLU A 1 292 ? 274.879 292.466 225.493 1.00 17.74 321 GLU B N 1
ATOM 2033 C CA . GLU A 1 292 ? 276.179 292.037 224.995 1.00 14.59 321 GLU B CA 1
ATOM 2034 C C . GLU A 1 292 ? 276.841 291.074 225.968 1.00 14.82 321 GLU B C 1
ATOM 2035 O O . GLU A 1 292 ? 277.411 290.057 225.553 1.00 20.66 321 GLU B O 1
ATOM 2041 N N . ASP A 1 293 ? 276.735 291.354 227.271 1.00 13.04 322 ASP B N 1
ATOM 2042 C CA . ASP A 1 293 ? 277.312 290.460 228.266 1.00 8.22 322 ASP B CA 1
ATOM 2043 C C . ASP A 1 293 ? 276.760 289.054 228.102 1.00 14.00 322 ASP B C 1
ATOM 2044 O O . ASP A 1 293 ? 277.519 288.076 228.076 1.00 17.35 322 ASP B O 1
ATOM 2049 N N . PHE A 1 294 ? 275.438 288.939 227.943 1.00 8.86 323 PHE B N 1
ATOM 2050 C CA . PHE A 1 294 ? 274.838 287.633 227.698 1.00 10.58 323 PHE B CA 1
ATOM 2051 C C . PHE A 1 294 ? 275.520 286.953 226.525 1.00 14.16 323 PHE B C 1
ATOM 2052 O O . PHE A 1 294 ? 275.973 285.806 226.633 1.00 16.17 323 PHE B O 1
ATOM 2060 N N . GLU A 1 295 ? 275.666 287.683 225.416 1.00 9.54 324 GLU B N 1
ATOM 2061 C CA . GLU A 1 295 ? 276.364 287.138 224.262 1.00 7.15 324 GLU B CA 1
ATOM 2062 C C . GLU A 1 295 ? 277.729 286.615 224.673 1.00 15.74 324 GLU B C 1
ATOM 2063 O O . GLU A 1 295 ? 278.045 285.438 224.460 1.00 22.17 324 GLU B O 1
ATOM 2069 N N . LYS A 1 296 ? 278.516 287.458 225.352 1.00 17.39 325 LYS B N 1
ATOM 2070 C CA . LYS A 1 296 ? 279.822 287.019 225.829 1.00 13.54 325 LYS B CA 1
ATOM 2071 C C . LYS A 1 296 ? 279.679 285.749 226.647 1.00 11.47 325 LYS B C 1
ATOM 2072 O O . LYS A 1 296 ? 280.300 284.725 226.337 1.00 14.11 325 LYS B O 1
ATOM 2078 N N . LEU A 1 297 ? 278.785 285.773 227.638 1.00 9.20 326 LEU B N 1
ATOM 2079 C CA . LEU A 1 297 ? 278.561 284.589 228.455 1.00 7.56 326 LEU B CA 1
ATOM 2080 C C . LEU A 1 297 ? 278.294 283.391 227.567 1.00 15.43 326 LEU B C 1
ATOM 2081 O O . LEU A 1 297 ? 278.994 282.373 227.634 1.00 19.25 326 LEU B O 1
ATOM 2086 N N . PHE A 1 298 ? 277.345 283.537 226.655 1.00 20.16 327 PHE B N 1
ATOM 2087 C CA . PHE A 1 298 ? 276.917 282.396 225.875 1.00 16.43 327 PHE B CA 1
ATOM 2088 C C . PHE A 1 298 ? 277.785 282.183 224.647 1.00 19.82 327 PHE B C 1
ATOM 2089 O O . PHE A 1 298 ? 277.603 281.182 223.948 1.00 29.19 327 PHE B O 1
ATOM 2097 N N . ASN A 1 299 ? 278.738 283.076 224.380 1.00 13.02 328 ASN B N 1
ATOM 2098 C CA . ASN A 1 299 ? 279.777 282.744 223.419 1.00 12.51 328 ASN B CA 1
ATOM 2099 C C . ASN A 1 299 ? 280.980 282.105 224.095 1.00 23.17 328 ASN B C 1
ATOM 2100 O O . ASN A 1 299 ? 281.951 281.759 223.414 1.00 27.16 328 ASN B O 1
ATOM 2105 N N . LEU A 1 300 ? 280.931 281.944 225.419 1.00 17.06 329 LEU B N 1
ATOM 2106 C CA . LEU A 1 300 ? 281.944 281.196 226.148 1.00 11.61 329 LEU B CA 1
ATOM 2107 C C . LEU A 1 300 ? 281.435 279.852 226.639 1.00 17.97 329 LEU B C 1
ATOM 2108 O O . LEU A 1 300 ? 282.227 278.914 226.775 1.00 23.56 329 LEU B O 1
ATOM 2113 N N . VAL A 1 301 ? 280.133 279.740 226.908 1.00 21.50 330 VAL B N 1
ATOM 2114 C CA . VAL A 1 301 ? 279.554 278.451 227.272 1.00 26.54 330 VAL B CA 1
ATOM 2115 C C . VAL A 1 301 ? 279.598 277.499 226.085 1.00 28.92 330 VAL B C 1
ATOM 2116 O O . VAL A 1 301 ? 279.989 276.332 226.218 1.00 26.58 330 VAL B O 1
ATOM 2120 N N . ARG A 1 302 ? 279.210 277.981 224.906 1.00 32.93 331 ARG B N 1
ATOM 2121 C CA . ARG A 1 302 ? 279.240 277.185 223.689 1.00 31.84 331 ARG B CA 1
ATOM 2122 C C . ARG A 1 302 ? 279.595 278.081 222.509 1.00 24.99 331 ARG B C 1
ATOM 2123 O O . ARG A 1 302 ? 278.909 279.080 222.264 1.00 24.07 331 ARG B O 1
ATOM 2131 N N . PRO A 1 303 ? 280.676 277.782 221.790 1.00 35.57 332 PRO B N 1
ATOM 2132 C CA . PRO A 1 303 ? 281.033 278.591 220.624 1.00 37.66 332 PRO B CA 1
ATOM 2133 C C . PRO A 1 303 ? 279.868 278.723 219.654 1.00 37.98 332 PRO B C 1
ATOM 2134 O O . PRO A 1 303 ? 279.159 277.756 219.369 1.00 39.16 332 PRO B O 1
ATOM 2138 N N . GLY A 1 304 ? 279.677 279.938 219.144 1.00 36.60 333 GLY B N 1
ATOM 2139 C CA . GLY A 1 304 ? 278.622 280.226 218.201 1.00 34.97 333 GLY B CA 1
ATOM 2140 C C . GLY A 1 304 ? 277.290 280.595 218.819 1.00 31.32 333 GLY B C 1
ATOM 2141 O O . GLY A 1 304 ? 276.417 281.108 218.110 1.00 33.04 333 GLY B O 1
ATOM 2142 N N . LEU A 1 305 ? 277.110 280.361 220.114 1.00 27.19 334 LEU B N 1
ATOM 2143 C CA . LEU A 1 305 ? 275.868 280.715 220.797 1.00 18.05 334 LEU B CA 1
ATOM 2144 C C . LEU A 1 305 ? 275.954 282.131 221.358 1.00 19.93 334 LEU B C 1
ATOM 2145 O O . LEU A 1 305 ? 275.593 282.416 222.495 1.00 17.49 334 LEU B O 1
ATOM 2150 N N . GLY A 1 306 ? 276.418 283.058 220.527 1.00 25.56 335 GLY B N 1
ATOM 2151 C CA . GLY A 1 306 ? 276.576 284.432 220.967 1.00 23.86 335 GLY B CA 1
ATOM 2152 C C . GLY A 1 306 ? 275.509 285.335 220.395 1.00 26.60 335 GLY B C 1
ATOM 2153 O O . GLY A 1 306 ? 274.969 286.196 221.093 1.00 27.66 335 GLY B O 1
ATOM 2154 N N . LYS A 1 307 ? 275.196 285.143 219.114 1.00 30.83 336 LYS B N 1
ATOM 2155 C CA . LYS A 1 307 ? 274.139 285.927 218.496 1.00 23.69 336 LYS B CA 1
ATOM 2156 C C . LYS A 1 307 ? 272.760 285.445 218.918 1.00 25.29 336 LYS B C 1
ATOM 2157 O O . LYS A 1 307 ? 271.823 286.246 218.969 1.00 31.51 336 LYS B O 1
ATOM 2163 N N . PHE A 1 308 ? 272.615 284.156 219.236 1.00 26.34 337 PHE B N 1
ATOM 2164 C CA . PHE A 1 308 ? 271.286 283.616 219.506 1.00 19.59 337 PHE B CA 1
ATOM 2165 C C . PHE A 1 308 ? 270.684 284.209 220.769 1.00 19.42 337 PHE B C 1
ATOM 2166 O O . PHE A 1 308 ? 269.533 284.644 220.760 1.00 24.66 337 PHE B O 1
ATOM 2174 N N . VAL A 1 309 ? 271.430 284.212 221.875 1.00 18.20 338 VAL B N 1
ATOM 2175 C CA . VAL A 1 309 ? 270.867 284.704 223.132 1.00 17.26 338 VAL B CA 1
ATOM 2176 C C . VAL A 1 309 ? 270.702 286.219 223.096 1.00 20.26 338 VAL B C 1
ATOM 2177 O O . VAL A 1 309 ? 269.714 286.764 223.609 1.00 30.81 338 VAL B O 1
ATOM 2181 N N . LYS A 1 310 ? 271.669 286.926 222.506 1.00 7.00 339 LYS B N 1
ATOM 2182 C CA . LYS A 1 310 ? 271.546 288.372 222.367 1.00 7.02 339 LYS B CA 1
ATOM 2183 C C . LYS A 1 310 ? 270.364 288.747 221.484 1.00 19.19 339 LYS B C 1
ATOM 2184 O O . LYS A 1 310 ? 269.760 289.808 221.671 1.00 26.56 339 LYS B O 1
ATOM 2190 N N . ASP A 1 311 ? 270.028 287.900 220.512 1.00 20.10 340 ASP B N 1
ATOM 2191 C CA . ASP A 1 311 ? 268.825 288.107 219.715 1.00 18.79 340 ASP B CA 1
ATOM 2192 C C . ASP A 1 311 ? 267.572 287.711 220.484 1.00 20.65 340 ASP B C 1
ATOM 2193 O O . ASP A 1 311 ? 266.530 288.362 220.362 1.00 26.38 340 ASP B O 1
ATOM 2198 N N . LEU A 1 312 ? 267.663 286.645 221.279 1.00 13.61 341 LEU B N 1
ATOM 2199 C CA . LEU A 1 312 ? 266.513 286.137 222.013 1.00 8.90 341 LEU B CA 1
ATOM 2200 C C . LEU A 1 312 ? 266.019 287.155 223.023 1.00 13.34 341 LEU B C 1
ATOM 2201 O O . LEU A 1 312 ? 264.812 287.398 223.129 1.00 23.07 341 LEU B O 1
ATOM 2206 N N . ILE A 1 313 ? 266.936 287.768 223.772 1.00 15.05 342 ILE B N 1
ATOM 2207 C CA . ILE A 1 313 ? 266.505 288.725 224.787 1.00 16.09 342 ILE B CA 1
ATOM 2208 C C . ILE A 1 313 ? 266.118 290.066 224.188 1.00 12.86 342 ILE B C 1
ATOM 2209 O O . ILE A 1 313 ? 265.653 290.947 224.921 1.00 18.41 342 ILE B O 1
ATOM 2214 N N . GLN A 1 314 ? 266.290 290.247 222.879 1.00 6.12 343 GLN B N 1
ATOM 2215 C CA . GLN A 1 314 ? 265.764 291.407 222.173 1.00 13.96 343 GLN B CA 1
ATOM 2216 C C . GLN A 1 314 ? 264.453 291.115 221.457 1.00 17.04 343 GLN B C 1
ATOM 2217 O O . GLN A 1 314 ? 263.902 292.013 220.814 1.00 11.76 343 GLN B O 1
ATOM 2223 N N . SER A 1 315 ? 263.949 289.887 221.541 1.00 20.83 344 SER B N 1
ATOM 2224 C CA . SER A 1 315 ? 262.702 289.512 220.879 1.00 6.19 344 SER B CA 1
ATOM 2225 C C . SER A 1 315 ? 261.547 289.618 221.871 1.00 10.87 344 SER B C 1
ATOM 2226 O O . SER A 1 315 ? 260.994 288.631 222.350 1.00 16.74 344 SER B O 1
ATOM 2229 N N . SER A 1 316 ? 261.200 290.863 222.181 1.00 16.26 345 SER B N 1
ATOM 2230 C CA . SER A 1 316 ? 260.099 291.152 223.086 1.00 9.55 345 SER B CA 1
ATOM 2231 C C . SER A 1 316 ? 259.634 292.576 222.837 1.00 10.77 345 SER B C 1
ATOM 2232 O O . SER A 1 316 ? 260.361 293.395 222.272 1.00 27.38 345 SER B O 1
ATOM 2235 N N . SER A 1 317 ? 258.406 292.864 223.271 1.00 0.00 346 SER B N 1
ATOM 2236 C CA . SER A 1 317 ? 257.882 294.215 223.121 1.00 5.05 346 SER B CA 1
ATOM 2237 C C . SER A 1 317 ? 258.631 295.209 223.998 1.00 15.30 346 SER B C 1
ATOM 2238 O O . SER A 1 317 ? 258.685 296.401 223.675 1.00 20.74 346 SER B O 1
ATOM 2241 N N . GLN A 1 318 ? 259.215 294.743 225.102 1.00 18.81 347 GLN B N 1
ATOM 2242 C CA . GLN A 1 318 ? 259.954 295.616 226.004 1.00 17.64 347 GLN B CA 1
ATOM 2243 C C . GLN A 1 318 ? 261.370 295.905 225.527 1.00 20.86 347 GLN B C 1
ATOM 2244 O O . GLN A 1 318 ? 262.012 296.813 226.066 1.00 17.84 347 GLN B O 1
ATOM 2250 N N . ALA A 1 319 ? 261.871 295.165 224.545 1.00 13.63 348 ALA B N 1
ATOM 2251 C CA . ALA A 1 319 ? 263.204 295.421 224.024 1.00 9.68 348 ALA B CA 1
ATOM 2252 C C . ALA A 1 319 ? 263.240 296.739 223.259 1.00 18.79 348 ALA B C 1
ATOM 2253 O O . ALA A 1 319 ? 262.252 297.157 222.650 1.00 28.78 348 ALA B O 1
ATOM 2255 N N . GLU A 1 320 ? 264.398 297.401 223.303 1.00 23.23 349 GLU B N 1
ATOM 2256 C CA . GLU A 1 320 ? 264.545 298.672 222.602 1.00 22.73 349 GLU B CA 1
ATOM 2257 C C . GLU A 1 320 ? 264.435 298.490 221.093 1.00 24.34 349 GLU B C 1
ATOM 2258 O O . GLU A 1 320 ? 263.790 299.293 220.409 1.00 27.20 349 GLU B O 1
ATOM 2264 N N . ASN A 1 321 ? 265.058 297.445 220.555 1.00 23.19 350 ASN B N 1
ATOM 2265 C CA . ASN A 1 321 ? 265.043 297.160 219.122 1.00 22.13 350 ASN B CA 1
ATOM 2266 C C . ASN A 1 321 ? 264.431 295.779 218.921 1.00 30.12 350 ASN B C 1
ATOM 2267 O O . ASN A 1 321 ? 265.104 294.760 219.108 1.00 36.42 350 ASN B O 1
ATOM 2272 N N . LYS A 1 322 ? 263.158 295.750 218.540 1.00 31.14 351 LYS B N 1
ATOM 2273 C CA . LYS A 1 322 ? 262.454 294.490 218.346 1.00 24.64 351 LYS B CA 1
ATOM 2274 C C . LYS A 1 322 ? 262.995 293.750 217.131 1.00 25.58 351 LYS B C 1
ATOM 2275 O O . LYS A 1 322 ? 263.290 294.353 216.096 1.00 31.69 351 LYS B O 1
ATOM 2281 N N . ILE A 1 323 ? 263.124 292.433 217.259 1.00 19.00 352 ILE B N 1
ATOM 2282 C CA . ILE A 1 323 ? 263.441 291.566 216.134 1.00 24.25 352 ILE B CA 1
ATOM 2283 C C . ILE A 1 323 ? 262.472 290.393 216.144 1.00 26.34 352 ILE B C 1
ATOM 2284 O O . ILE A 1 323 ? 262.165 289.834 217.203 1.00 27.48 352 ILE B O 1
ATOM 2289 N N . THR A 1 324 ? 261.985 290.027 214.964 1.00 31.07 353 THR B N 1
ATOM 2290 C CA . THR A 1 324 ? 260.946 289.018 214.862 1.00 28.10 353 THR B CA 1
ATOM 2291 C C . THR A 1 324 ? 261.498 287.638 215.211 1.00 29.44 353 THR B C 1
ATOM 2292 O O . THR A 1 324 ? 262.708 287.422 215.306 1.00 40.70 353 THR B O 1
ATOM 2296 N N . VAL A 1 325 ? 260.578 286.694 215.415 1.00 33.88 354 VAL B N 1
ATOM 2297 C CA . VAL A 1 325 ? 260.974 285.312 215.666 1.00 37.34 354 VAL B CA 1
ATOM 2298 C C . VAL A 1 325 ? 261.661 284.733 214.437 1.00 40.36 354 VAL B C 1
ATOM 2299 O O . VAL A 1 325 ? 262.610 283.949 214.547 1.00 41.52 354 VAL B O 1
ATOM 2303 N N . TYR A 1 326 ? 261.197 285.116 213.246 1.00 47.81 355 TYR B N 1
ATOM 2304 C CA . TYR A 1 326 ? 261.818 284.631 212.019 1.00 48.03 355 TYR B CA 1
ATOM 2305 C C . TYR A 1 326 ? 263.250 285.134 211.884 1.00 49.30 355 TYR B C 1
ATOM 2306 O O . TYR A 1 326 ? 264.139 284.389 211.452 1.00 55.69 355 TYR B O 1
ATOM 2315 N N . LYS A 1 327 ? 263.493 286.401 212.230 1.00 39.13 356 LYS B N 1
ATOM 2316 C CA . LYS A 1 327 ? 264.862 286.905 212.248 1.00 42.04 356 LYS B CA 1
ATOM 2317 C C . LYS A 1 327 ? 265.695 286.175 213.291 1.00 40.75 356 LYS B C 1
ATOM 2318 O O . LYS A 1 327 ? 266.879 285.896 213.071 1.00 43.68 356 LYS B O 1
ATOM 2324 N N . LEU A 1 328 ? 265.089 285.860 214.436 1.00 34.06 357 LEU B N 1
ATOM 2325 C CA . LEU A 1 328 ? 265.782 285.115 215.479 1.00 31.03 357 LEU B CA 1
ATOM 2326 C C . LEU A 1 328 ? 266.143 283.709 215.021 1.00 38.86 357 LEU B C 1
ATOM 2327 O O . LEU A 1 328 ? 267.152 283.153 215.465 1.00 44.64 357 LEU B O 1
ATOM 2332 N N . ILE A 1 329 ? 265.336 283.119 214.146 1.00 42.93 358 ILE B N 1
ATOM 2333 C CA . ILE A 1 329 ? 265.476 281.707 213.807 1.00 43.12 358 ILE B CA 1
ATOM 2334 C C . ILE A 1 329 ? 266.364 281.507 212.588 1.00 45.77 358 ILE B C 1
ATOM 2335 O O . ILE A 1 329 ? 267.266 280.665 212.599 1.00 51.15 358 ILE B O 1
ATOM 2340 N N . PHE A 1 330 ? 266.125 282.265 211.515 1.00 48.20 359 PHE B N 1
ATOM 2341 C CA . PHE A 1 330 ? 266.873 282.041 210.282 1.00 52.95 359 PHE B CA 1
ATOM 2342 C C . PHE A 1 330 ? 268.354 282.353 210.453 1.00 56.18 359 PHE B C 1
ATOM 2343 O O . PHE A 1 330 ? 269.207 281.634 209.920 1.00 61.04 359 PHE B O 1
ATOM 2351 N N . ASP A 1 331 ? 268.681 283.421 211.181 1.00 48.84 360 ASP B N 1
ATOM 2352 C CA . ASP A 1 331 ? 270.067 283.852 211.310 1.00 47.40 360 ASP B CA 1
ATOM 2353 C C . ASP A 1 331 ? 270.926 282.778 211.966 1.00 44.93 360 ASP B C 1
ATOM 2354 O O . ASP A 1 331 ? 271.839 282.238 211.335 1.00 42.76 360 ASP B O 1
ATOM 2359 N N . ASN A 1 332 ? 270.643 282.458 213.223 1.00 38.64 361 ASN B N 1
ATOM 2360 C CA . ASN A 1 332 ? 271.391 281.429 213.943 1.00 43.66 361 ASN B CA 1
ATOM 2361 C C . ASN A 1 332 ? 270.647 280.094 213.902 1.00 44.88 361 ASN B C 1
ATOM 2362 O O . ASN A 1 332 ? 270.298 279.507 214.925 1.00 42.84 361 ASN B O 1
ATOM 2367 N N . LYS A 1 333 ? 270.402 279.619 212.679 1.00 53.96 362 LYS B N 1
ATOM 2368 C CA . LYS A 1 333 ? 269.738 278.331 212.506 1.00 55.30 362 LYS B CA 1
ATOM 2369 C C . LYS A 1 333 ? 270.601 277.191 213.030 1.00 57.17 362 LYS B C 1
ATOM 2370 O O . LYS A 1 333 ? 270.094 276.256 213.661 1.00 58.11 362 LYS B O 1
ATOM 2376 N N . LYS A 1 334 ? 271.909 277.251 212.775 1.00 55.88 363 LYS B N 1
ATOM 2377 C CA . LYS A 1 334 ? 272.797 276.169 213.183 1.00 56.91 363 LYS B CA 1
ATOM 2378 C C . LYS A 1 334 ? 272.836 276.057 214.705 1.00 59.12 363 LYS B C 1
ATOM 2379 O O . LYS A 1 334 ? 272.789 274.952 215.258 1.00 59.97 363 LYS B O 1
ATOM 2385 N N . THR A 1 335 ? 272.899 277.199 215.397 1.00 57.05 364 THR B N 1
ATOM 2386 C CA . THR A 1 335 ? 272.917 277.186 216.857 1.00 55.26 364 THR B CA 1
ATOM 2387 C C . THR A 1 335 ? 271.629 276.599 217.420 1.00 55.92 364 THR B C 1
ATOM 2388 O O . THR A 1 335 ? 271.660 275.819 218.381 1.00 54.23 364 THR B O 1
ATOM 2392 N N . ILE A 1 336 ? 270.484 276.971 216.841 1.00 60.97 365 ILE B N 1
ATOM 2393 C CA . ILE A 1 336 ? 269.214 276.388 217.265 1.00 61.58 365 ILE B CA 1
ATOM 2394 C C . ILE A 1 336 ? 269.218 274.886 217.022 1.00 63.38 365 ILE B C 1
ATOM 2395 O O . ILE A 1 336 ? 268.686 274.111 217.825 1.00 63.68 365 ILE B O 1
ATOM 2400 N N . LEU A 1 337 ? 269.819 274.451 215.913 1.00 62.86 366 LEU B N 1
ATOM 2401 C CA . LEU A 1 337 ? 269.907 273.022 215.639 1.00 60.31 366 LEU B CA 1
ATOM 2402 C C . LEU A 1 337 ? 270.721 272.305 216.710 1.00 61.13 366 LEU B C 1
ATOM 2403 O O . LEU A 1 337 ? 270.327 271.231 217.184 1.00 61.90 366 LEU B O 1
ATOM 2408 N N . ASN A 1 338 ? 271.858 272.884 217.108 1.00 57.24 367 ASN B N 1
ATOM 2409 C CA . ASN A 1 338 ? 272.656 272.264 218.166 1.00 57.13 367 ASN B CA 1
ATOM 2410 C C . ASN A 1 338 ? 271.891 272.224 219.484 1.00 60.54 367 ASN B C 1
ATOM 2411 O O . ASN A 1 338 ? 271.921 271.215 220.197 1.00 61.81 367 ASN B O 1
ATOM 2416 N N . LEU A 1 339 ? 271.207 273.318 219.828 1.00 65.00 368 LEU B N 1
ATOM 2417 C CA . LEU A 1 339 ? 270.472 273.359 221.089 1.00 66.28 368 LEU B CA 1
ATOM 2418 C C . LEU A 1 339 ? 269.329 272.350 221.102 1.00 65.06 368 LEU B C 1
ATOM 2419 O O . LEU A 1 339 ? 269.087 271.693 222.122 1.00 64.94 368 LEU B O 1
ATOM 2424 N N . LEU A 1 340 ? 268.610 272.219 219.985 1.00 70.79 369 LEU B N 1
ATOM 2425 C CA . LEU A 1 340 ? 267.548 271.222 219.899 1.00 72.28 369 LEU B CA 1
ATOM 2426 C C . LEU A 1 340 ? 268.114 269.810 219.973 1.00 72.26 369 LEU B C 1
ATOM 2427 O O . LEU A 1 340 ? 267.529 268.934 220.619 1.00 73.27 369 LEU B O 1
ATOM 2432 N N . LYS A 1 341 ? 269.252 269.570 219.316 1.00 62.97 370 LYS B N 1
ATOM 2433 C CA . LYS A 1 341 ? 269.899 268.268 219.407 1.00 61.80 370 LYS B CA 1
ATOM 2434 C C . LYS A 1 341 ? 270.448 267.993 220.799 1.00 61.35 370 LYS B C 1
ATOM 2435 O O . LYS A 1 341 ? 270.740 266.836 221.119 1.00 63.55 370 LYS B O 1
ATOM 2441 N N . GLU A 1 342 ? 270.601 269.025 221.629 1.00 59.59 371 GLU B N 1
ATOM 2442 C CA . GLU A 1 342 ? 271.031 268.839 223.007 1.00 60.81 371 GLU B CA 1
ATOM 2443 C C . GLU A 1 342 ? 269.877 268.520 223.948 1.00 64.55 371 GLU B C 1
ATOM 2444 O O . GLU A 1 342 ? 270.124 268.185 225.111 1.00 65.75 371 GLU B O 1
ATOM 2450 N N . LEU A 1 343 ? 268.634 268.621 223.483 1.00 74.77 372 LEU B N 1
ATOM 2451 C CA . LEU A 1 343 ? 267.492 268.291 224.324 1.00 74.10 372 LEU B CA 1
ATOM 2452 C C . LEU A 1 343 ? 267.442 266.792 224.588 1.00 73.74 372 LEU B C 1
ATOM 2453 O O . LEU A 1 343 ? 267.790 265.979 223.728 1.00 72.93 372 LEU B O 1
ATOM 2458 N N . SER A 1 344 ? 266.993 266.429 225.791 1.00 76.74 373 SER B N 1
ATOM 2459 C CA . SER A 1 344 ? 267.038 265.036 226.215 1.00 76.71 373 SER B CA 1
ATOM 2460 C C . SER A 1 344 ? 266.021 264.160 225.494 1.00 78.04 373 SER B C 1
ATOM 2461 O O . SER A 1 344 ? 266.200 262.939 225.458 1.00 76.53 373 SER B O 1
ATOM 2464 N N . ILE A 1 345 ? 264.973 264.741 224.925 1.00 80.06 374 ILE B N 1
ATOM 2465 C CA . ILE A 1 345 ? 263.895 263.939 224.337 1.00 78.81 374 ILE B CA 1
ATOM 2466 C C . ILE A 1 345 ? 264.346 263.410 222.978 1.00 77.13 374 ILE B C 1
ATOM 2467 O O . ILE A 1 345 ? 264.851 264.186 222.150 1.00 77.02 374 ILE B O 1
ATOM 2472 N N . PRO A 1 346 ? 264.262 262.097 222.742 1.00 76.46 375 PRO B N 1
ATOM 2473 C CA . PRO A 1 346 ? 264.642 261.576 221.418 1.00 75.88 375 PRO B CA 1
ATOM 2474 C C . PRO A 1 346 ? 263.718 262.027 220.303 1.00 77.00 375 PRO B C 1
ATOM 2475 O O . PRO A 1 346 ? 264.196 262.374 219.215 1.00 76.47 375 PRO B O 1
ATOM 2479 N N . GLU A 1 347 ? 262.403 262.045 220.548 1.00 82.58 376 GLU B N 1
ATOM 2480 C CA . GLU A 1 347 ? 261.427 262.217 219.476 1.00 84.20 376 GLU B CA 1
ATOM 2481 C C . GLU A 1 347 ? 261.603 263.526 218.721 1.00 83.30 376 GLU B C 1
ATOM 2482 O O . GLU A 1 347 ? 261.164 263.626 217.569 1.00 81.94 376 GLU B O 1
ATOM 2488 N N . LEU A 1 348 ? 262.243 264.524 219.336 1.00 86.88 377 LEU B N 1
ATOM 2489 C CA . LEU A 1 348 ? 262.472 265.791 218.651 1.00 87.09 377 LEU B CA 1
ATOM 2490 C C . LEU A 1 348 ? 263.253 265.599 217.359 1.00 89.07 377 LEU B C 1
ATOM 2491 O O . LEU A 1 348 ? 263.074 266.370 216.409 1.00 88.96 377 LEU B O 1
ATOM 2496 N N . ASN A 1 349 ? 264.106 264.571 217.296 1.00 87.67 378 ASN B N 1
ATOM 2497 C CA . ASN A 1 349 ? 264.874 264.329 216.079 1.00 86.11 378 ASN B CA 1
ATOM 2498 C C . ASN A 1 349 ? 263.962 264.056 214.890 1.00 85.10 378 ASN B C 1
ATOM 2499 O O . ASN A 1 349 ? 264.320 264.372 213.749 1.00 83.02 378 ASN B O 1
ATOM 2504 N N . SER A 1 350 ? 262.779 263.486 215.136 1.00 85.06 379 SER B N 1
ATOM 2505 C CA . SER A 1 350 ? 261.820 263.288 214.055 1.00 84.55 379 SER B CA 1
ATOM 2506 C C . SER A 1 350 ? 261.415 264.619 213.439 1.00 83.77 379 SER B C 1
ATOM 2507 O O . SER A 1 350 ? 261.276 264.730 212.215 1.00 81.92 379 SER B O 1
ATOM 2510 N N . SER A 1 351 ? 261.224 265.643 214.271 1.00 92.43 380 SER B N 1
ATOM 2511 C CA . SER A 1 351 ? 260.966 266.981 213.760 1.00 93.22 380 SER B CA 1
ATOM 2512 C C . SER A 1 351 ? 262.221 267.644 213.213 1.00 92.56 380 SER B C 1
ATOM 2513 O O . SER A 1 351 ? 262.114 268.625 212.469 1.00 92.84 380 SER B O 1
ATOM 2516 N N . LEU A 1 352 ? 263.403 267.134 213.560 1.00 90.78 381 LEU B N 1
ATOM 2517 C CA . LEU A 1 352 ? 264.658 267.705 213.093 1.00 92.12 381 LEU B CA 1
ATOM 2518 C C . LEU A 1 352 ? 265.077 267.190 211.724 1.00 91.87 381 LEU B C 1
ATOM 2519 O O . LEU A 1 352 ? 266.020 267.733 211.138 1.00 91.38 381 LEU B O 1
ATOM 2524 N N . GLY A 1 353 ? 264.405 266.164 211.200 1.00 89.98 382 GLY B N 1
ATOM 2525 C CA . GLY A 1 353 ? 264.761 265.632 209.898 1.00 88.90 382 GLY B CA 1
ATOM 2526 C C . GLY A 1 353 ? 264.368 266.522 208.739 1.00 89.55 382 GLY B C 1
ATOM 2527 O O . GLY A 1 353 ? 264.949 266.404 207.656 1.00 89.99 382 GLY B O 1
ATOM 2528 N N . LEU A 1 354 ? 263.395 267.408 208.940 1.00 95.56 383 LEU B N 1
ATOM 2529 C CA . LEU A 1 354 ? 262.934 268.310 207.894 1.00 96.10 383 LEU B CA 1
ATOM 2530 C C . LEU A 1 354 ? 263.521 269.710 208.006 1.00 95.76 383 LEU B C 1
ATOM 2531 O O . LEU A 1 354 ? 263.181 270.573 207.191 1.00 95.42 383 LEU B O 1
ATOM 2536 N N . VAL A 1 355 ? 264.390 269.957 208.989 1.00 91.38 384 VAL B N 1
ATOM 2537 C CA . VAL A 1 355 ? 264.962 271.290 209.160 1.00 92.75 384 VAL B CA 1
ATOM 2538 C C . VAL A 1 355 ? 265.840 271.655 207.969 1.00 92.65 384 VAL B C 1
ATOM 2539 O O . VAL A 1 355 ? 265.755 272.768 207.433 1.00 93.01 384 VAL B O 1
ATOM 2543 N N . ASP A 1 356 ? 266.695 270.727 207.534 1.00 88.39 385 ASP B N 1
ATOM 2544 C CA . ASP A 1 356 ? 267.544 270.995 206.378 1.00 88.51 385 ASP B CA 1
ATOM 2545 C C . ASP A 1 356 ? 266.708 271.215 205.123 1.00 88.41 385 ASP B C 1
ATOM 2546 O O . ASP A 1 356 ? 266.992 272.120 204.331 1.00 88.11 385 ASP B O 1
ATOM 2551 N N . VAL A 1 357 ? 265.665 270.403 204.932 1.00 93.86 386 VAL B N 1
ATOM 2552 C CA . VAL A 1 357 ? 264.751 270.616 203.816 1.00 94.24 386 VAL B CA 1
ATOM 2553 C C . VAL A 1 357 ? 264.009 271.933 203.980 1.00 93.46 386 VAL B C 1
ATOM 2554 O O . VAL A 1 357 ? 263.698 272.609 202.992 1.00 94.12 386 VAL B O 1
ATOM 2558 N N . LEU A 1 358 ? 263.700 272.312 205.222 1.00 89.07 387 LEU B N 1
ATOM 2559 C CA . LEU A 1 358 ? 263.015 273.574 205.473 1.00 89.44 387 LEU B CA 1
ATOM 2560 C C . LEU A 1 358 ? 263.871 274.766 205.062 1.00 90.36 387 LEU B C 1
ATOM 2561 O O . LEU A 1 358 ? 263.355 275.724 204.477 1.00 90.98 387 LEU B O 1
ATOM 2566 N N . PHE A 1 359 ? 265.173 274.721 205.338 1.00 88.17 388 PHE B N 1
ATOM 2567 C CA . PHE A 1 359 ? 266.053 275.860 205.111 1.00 87.58 388 PHE B CA 1
ATOM 2568 C C . PHE A 1 359 ? 266.729 275.841 203.744 1.00 87.02 388 PHE B C 1
ATOM 2569 O O . PHE A 1 359 ? 267.586 276.691 203.480 1.00 84.69 388 PHE B O 1
ATOM 2577 N N . ASP A 1 360 ? 266.368 274.906 202.870 1.00 88.73 389 ASP B N 1
ATOM 2578 C CA . ASP A 1 360 ? 266.955 274.875 201.538 1.00 86.87 389 ASP B CA 1
ATOM 2579 C C . ASP A 1 360 ? 266.427 276.021 200.685 1.00 87.84 389 ASP B C 1
ATOM 2580 O O . ASP A 1 360 ? 265.228 276.315 200.682 1.00 89.33 389 ASP B O 1
ATOM 2585 N N . GLY A 1 361 ? 267.333 276.666 199.957 1.00 91.98 390 GLY B N 1
ATOM 2586 C CA . GLY A 1 361 ? 266.947 277.714 199.024 1.00 92.55 390 GLY B CA 1
ATOM 2587 C C . GLY A 1 361 ? 266.287 278.914 199.667 1.00 92.85 390 GLY B C 1
ATOM 2588 O O . GLY A 1 361 ? 265.288 279.424 199.144 1.00 91.67 390 GLY B O 1
ATOM 2589 N N . ILE A 1 362 ? 266.821 279.379 200.794 1.00 89.36 391 ILE B N 1
ATOM 2590 C CA . ILE A 1 362 ? 266.274 280.524 201.508 1.00 88.86 391 ILE B CA 1
ATOM 2591 C C . ILE A 1 362 ? 267.402 281.513 201.760 1.00 87.57 391 ILE B C 1
ATOM 2592 O O . ILE A 1 362 ? 268.448 281.143 202.303 1.00 85.68 391 ILE B O 1
ATOM 2597 N N . THR A 1 363 ? 267.189 282.770 201.367 1.00 86.24 392 THR B N 1
ATOM 2598 C CA . THR A 1 363 ? 268.202 283.805 201.496 1.00 84.73 392 THR B CA 1
ATOM 2599 C C . THR A 1 363 ? 267.880 284.845 202.559 1.00 85.00 392 THR B C 1
ATOM 2600 O O . THR A 1 363 ? 268.769 285.622 202.926 1.00 85.92 392 THR B O 1
ATOM 2604 N N . ASP A 1 364 ? 266.649 284.883 203.062 1.00 79.49 393 ASP B N 1
ATOM 2605 C CA . ASP A 1 364 ? 266.256 285.871 204.055 1.00 78.72 393 ASP B CA 1
ATOM 2606 C C . ASP A 1 364 ? 265.113 285.308 204.888 1.00 79.20 393 ASP B C 1
ATOM 2607 O O . ASP A 1 364 ? 264.503 284.295 204.540 1.00 79.80 393 ASP B O 1
ATOM 2612 N N . SER A 1 365 ? 264.833 285.982 206.007 1.00 74.39 394 SER B N 1
ATOM 2613 C CA . SER A 1 365 ? 263.775 285.526 206.903 1.00 73.48 394 SER B CA 1
ATOM 2614 C C . SER A 1 365 ? 262.406 285.590 206.239 1.00 75.21 394 SER B C 1
ATOM 2615 O O . SER A 1 365 ? 261.505 284.829 206.607 1.00 72.94 394 SER B O 1
ATOM 2618 N N . ASP A 1 366 ? 262.227 286.495 205.274 1.00 78.86 395 ASP B N 1
ATOM 2619 C CA . ASP A 1 366 ? 260.956 286.573 204.560 1.00 77.46 395 ASP B CA 1
ATOM 2620 C C . ASP A 1 366 ? 260.679 285.290 203.786 1.00 77.24 395 ASP B C 1
ATOM 2621 O O . ASP A 1 366 ? 259.549 284.785 203.786 1.00 75.79 395 ASP B O 1
ATOM 2626 N N . GLY A 1 367 ? 261.700 284.747 203.121 1.00 86.72 396 GLY B N 1
ATOM 2627 C CA . GLY A 1 367 ? 261.523 283.489 202.415 1.00 87.05 396 GLY B CA 1
ATOM 2628 C C . GLY A 1 367 ? 261.225 282.334 203.351 1.00 87.15 396 GLY B C 1
ATOM 2629 O O . GLY A 1 367 ? 260.421 281.455 203.032 1.00 89.41 396 GLY B O 1
ATOM 2630 N N . LEU A 1 368 ? 261.876 282.314 204.517 1.00 84.75 397 LEU B N 1
ATOM 2631 C CA . LEU A 1 368 ? 261.581 281.286 205.509 1.00 85.39 397 LEU B CA 1
ATOM 2632 C C . LEU A 1 368 ? 260.144 281.397 205.998 1.00 84.88 397 LEU B C 1
ATOM 2633 O O . LEU A 1 368 ? 259.455 280.385 206.159 1.00 84.80 397 LEU B O 1
ATOM 2638 N N . TYR A 1 369 ? 259.675 282.624 206.232 1.00 77.82 398 TYR B N 1
ATOM 2639 C CA . TYR A 1 369 ? 258.289 282.828 206.638 1.00 76.14 398 TYR B CA 1
ATOM 2640 C C . TYR A 1 369 ? 257.328 282.344 205.560 1.00 74.81 398 TYR B C 1
ATOM 2641 O O . TYR A 1 369 ? 256.327 281.682 205.860 1.00 75.54 398 TYR B O 1
ATOM 2650 N N . GLU A 1 370 ? 257.628 282.652 204.295 1.00 77.86 399 GLU B N 1
ATOM 2651 C CA . GLU A 1 370 ? 256.776 282.201 203.199 1.00 78.96 399 GLU B CA 1
ATOM 2652 C C . GLU A 1 370 ? 256.753 280.681 203.100 1.00 78.83 399 GLU B C 1
ATOM 2653 O O . GLU A 1 370 ? 255.691 280.082 202.895 1.00 81.46 399 GLU B O 1
ATOM 2659 N N . ARG A 1 371 ? 257.912 280.036 203.246 1.00 74.81 400 ARG B N 1
ATOM 2660 C CA . ARG A 1 371 ? 257.947 278.582 203.131 1.00 75.20 400 ARG B CA 1
ATOM 2661 C C . ARG A 1 371 ? 257.261 277.906 204.311 1.00 77.45 400 ARG B C 1
ATOM 2662 O O . ARG A 1 371 ? 256.609 276.871 204.132 1.00 80.06 400 ARG B O 1
ATOM 2670 N N . LEU A 1 372 ? 257.383 278.466 205.517 1.00 80.02 401 LEU B N 1
ATOM 2671 C CA . LEU A 1 372 ? 256.628 277.924 206.643 1.00 78.91 401 LEU B CA 1
ATOM 2672 C C . LEU A 1 372 ? 255.128 278.122 206.458 1.00 78.13 401 LEU B C 1
ATOM 2673 O O . LEU A 1 372 ? 254.337 277.252 206.832 1.00 80.43 401 LEU B O 1
ATOM 2678 N N . GLN A 1 373 ? 254.711 279.253 205.885 1.00 78.16 402 GLN B N 1
ATOM 2679 C CA . GLN A 1 373 ? 253.295 279.416 205.565 1.00 80.32 402 GLN B CA 1
ATOM 2680 C C . GLN A 1 373 ? 252.839 278.391 204.533 1.00 80.52 402 GLN B C 1
ATOM 2681 O O . GLN A 1 373 ? 251.715 277.879 204.609 1.00 78.87 402 GLN B O 1
ATOM 2687 N N . SER A 1 374 ? 253.690 278.092 203.552 1.00 81.32 403 SER B N 1
ATOM 2688 C CA . SER A 1 374 ? 253.358 277.062 202.573 1.00 81.40 403 SER B CA 1
ATOM 2689 C C . SER A 1 374 ? 253.231 275.692 203.230 1.00 81.90 403 SER B C 1
ATOM 2690 O O . SER A 1 374 ? 252.321 274.920 202.906 1.00 83.62 403 SER B O 1
ATOM 2693 N N . PHE A 1 375 ? 254.134 275.375 204.157 1.00 80.83 404 PHE B N 1
ATOM 2694 C CA . PHE A 1 375 ? 254.150 274.071 204.809 1.00 81.29 404 PHE B CA 1
ATOM 2695 C C . PHE A 1 375 ? 253.185 273.970 205.984 1.00 81.16 404 PHE B C 1
ATOM 2696 O O . PHE A 1 375 ? 253.046 272.881 206.551 1.00 80.92 404 PHE B O 1
ATOM 2704 N N . LYS A 1 376 ? 252.537 275.073 206.370 1.00 78.85 405 LYS B N 1
ATOM 2705 C CA . LYS A 1 376 ? 251.637 275.054 207.520 1.00 78.79 405 LYS B CA 1
ATOM 2706 C C . LYS A 1 376 ? 250.511 274.043 207.341 1.00 79.99 405 LYS B C 1
ATOM 2707 O O . LYS A 1 376 ? 250.114 273.370 208.303 1.00 80.52 405 LYS B O 1
ATOM 2713 N N . ASP A 1 377 ? 250.000 273.904 206.114 1.00 80.02 406 ASP B N 1
ATOM 2714 C CA . ASP A 1 377 ? 248.882 273.002 205.852 1.00 79.52 406 ASP B CA 1
ATOM 2715 C C . ASP A 1 377 ? 249.206 271.555 206.198 1.00 79.78 406 ASP B C 1
ATOM 2716 O O . ASP A 1 377 ? 248.285 270.758 206.398 1.00 79.53 406 ASP B O 1
ATOM 2721 N N . LEU A 1 378 ? 250.487 271.196 206.256 1.00 84.27 407 LEU B N 1
ATOM 2722 C CA . LEU A 1 378 ? 250.903 269.882 206.725 1.00 83.29 407 LEU B CA 1
ATOM 2723 C C . LEU A 1 378 ? 251.464 269.919 208.138 1.00 83.41 407 LEU B C 1
ATOM 2724 O O . LEU A 1 378 ? 251.356 268.926 208.864 1.00 83.50 407 LEU B O 1
ATOM 2729 N N . ILE A 1 379 ? 252.048 271.047 208.545 1.00 85.51 408 ILE B N 1
ATOM 2730 C CA . ILE A 1 379 ? 252.658 271.138 209.868 1.00 86.37 408 ILE B CA 1
ATOM 2731 C C . ILE A 1 379 ? 251.592 271.106 210.959 1.00 85.46 408 ILE B C 1
ATOM 2732 O O . ILE A 1 379 ? 251.703 270.352 211.932 1.00 85.75 408 ILE B O 1
ATOM 2737 N N . VAL A 1 380 ? 250.545 271.914 210.814 1.00 81.00 409 VAL B N 1
ATOM 2738 C CA . VAL A 1 380 ? 249.591 272.085 211.911 1.00 79.76 409 VAL B CA 1
ATOM 2739 C C . VAL A 1 380 ? 248.701 270.856 212.115 1.00 82.07 409 VAL B C 1
ATOM 2740 O O . VAL A 1 380 ? 248.353 270.569 213.271 1.00 81.46 409 VAL B O 1
ATOM 2744 N N . PRO A 1 381 ? 248.308 270.085 211.083 1.00 86.92 410 PRO B N 1
ATOM 2745 C CA . PRO A 1 381 ? 247.570 268.848 211.394 1.00 85.52 410 PRO B CA 1
ATOM 2746 C C . PRO A 1 381 ? 248.418 267.827 212.127 1.00 85.15 410 PRO B C 1
ATOM 2747 O O . PRO A 1 381 ? 247.908 267.113 212.998 1.00 85.63 410 PRO B O 1
ATOM 2751 N N . ALA A 1 382 ? 249.708 267.738 211.795 1.00 86.69 411 ALA B N 1
ATOM 2752 C CA . ALA A 1 382 ? 250.594 266.826 212.510 1.00 86.45 411 ALA B CA 1
ATOM 2753 C C . ALA A 1 382 ? 250.750 267.241 213.967 1.00 85.73 411 ALA B C 1
ATOM 2754 O O . ALA A 1 382 ? 250.780 266.388 214.862 1.00 85.04 411 ALA B O 1
ATOM 2756 N N . VAL A 1 383 ? 250.859 268.546 214.221 1.00 86.36 412 VAL B N 1
ATOM 2757 C CA . VAL A 1 383 ? 250.951 269.033 215.595 1.00 87.07 412 VAL B CA 1
ATOM 2758 C C . VAL A 1 383 ? 249.666 268.732 216.354 1.00 86.46 412 VAL B C 1
ATOM 2759 O O . VAL A 1 383 ? 249.698 268.278 217.505 1.00 84.13 412 VAL B O 1
ATOM 2763 N N . LYS A 1 384 ? 248.514 268.976 215.723 1.00 83.68 413 LYS B N 1
ATOM 2764 C CA . LYS A 1 384 ? 247.240 268.744 216.398 1.00 82.73 413 LYS B CA 1
ATOM 2765 C C . LYS A 1 384 ? 247.021 267.264 216.689 1.00 84.37 413 LYS B C 1
ATOM 2766 O O . LYS A 1 384 ? 246.542 266.901 217.769 1.00 82.77 413 LYS B O 1
ATOM 2772 N N . THR A 1 385 ? 247.367 266.392 215.738 1.00 87.93 414 THR B N 1
ATOM 2773 C CA . THR A 1 385 ? 247.146 264.961 215.920 1.00 85.44 414 THR B CA 1
ATOM 2774 C C . THR A 1 385 ? 248.052 264.361 216.986 1.00 84.52 414 THR B C 1
ATOM 2775 O O . THR A 1 385 ? 247.693 263.338 217.578 1.00 84.28 414 THR B O 1
ATOM 2779 N N . ASN A 1 386 ? 249.207 264.966 217.244 1.00 89.62 415 ASN B N 1
ATOM 2780 C CA . ASN A 1 386 ? 250.129 264.473 218.258 1.00 90.91 415 ASN B CA 1
ATOM 2781 C C . ASN A 1 386 ? 249.625 264.895 219.633 1.00 92.15 415 ASN B C 1
ATOM 2782 O O . ASN A 1 386 ? 249.424 266.087 219.887 1.00 92.64 415 ASN B O 1
ATOM 2787 N N . GLU A 1 387 ? 249.416 263.914 220.514 1.00 97.48 416 GLU B N 1
ATOM 2788 C CA . GLU A 1 387 ? 248.894 264.210 221.844 1.00 97.44 416 GLU B CA 1
ATOM 2789 C C . GLU A 1 387 ? 249.883 265.032 222.661 1.00 97.32 416 GLU B C 1
ATOM 2790 O O . GLU A 1 387 ? 249.479 265.902 223.442 1.00 96.29 416 GLU B O 1
ATOM 2796 N N . LYS A 1 388 ? 251.182 264.764 222.502 1.00 95.77 417 LYS B N 1
ATOM 2797 C CA . LYS A 1 388 ? 252.189 265.503 223.257 1.00 96.24 417 LYS B CA 1
ATOM 2798 C C . LYS A 1 388 ? 252.173 266.984 222.899 1.00 96.67 417 LYS B C 1
ATOM 2799 O O . LYS A 1 388 ? 252.304 267.845 223.777 1.00 96.38 417 LYS B O 1
ATOM 2805 N N . THR A 1 389 ? 252.012 267.301 221.616 1.00 91.80 418 THR B N 1
ATOM 2806 C CA . THR A 1 389 ? 251.955 268.678 221.147 1.00 89.77 418 THR B CA 1
ATOM 2807 C C . THR A 1 389 ? 250.528 269.161 220.924 1.00 89.07 418 THR B C 1
ATOM 2808 O O . THR A 1 389 ? 250.333 270.219 220.318 1.00 88.16 418 THR B O 1
ATOM 2812 N N . ALA A 1 390 ? 249.529 268.404 221.387 1.00 92.36 419 ALA B N 1
ATOM 2813 C CA . ALA A 1 390 ? 248.140 268.809 221.194 1.00 92.68 419 ALA B CA 1
ATOM 2814 C C . ALA A 1 390 ? 247.840 270.122 221.904 1.00 90.45 419 ALA B C 1
ATOM 2815 O O . ALA A 1 390 ? 247.174 271.001 221.346 1.00 87.79 419 ALA B O 1
ATOM 2817 N N . ALA A 1 391 ? 248.319 270.273 223.141 1.00 81.55 420 ALA B N 1
ATOM 2818 C CA . ALA A 1 391 ? 248.160 271.537 223.846 1.00 80.84 420 ALA B CA 1
ATOM 2819 C C . ALA A 1 391 ? 248.981 272.651 223.215 1.00 81.79 420 ALA B C 1
ATOM 2820 O O . ALA A 1 391 ? 248.630 273.826 223.367 1.00 80.04 420 ALA B O 1
ATOM 2822 N N . LEU A 1 392 ? 250.058 272.309 222.510 1.00 77.10 421 LEU B N 1
ATOM 2823 C CA . LEU A 1 392 ? 250.914 273.298 221.870 1.00 74.83 421 LEU B CA 1
ATOM 2824 C C . LEU A 1 392 ? 250.284 273.917 220.633 1.00 74.51 421 LEU B C 1
ATOM 2825 O O . LEU A 1 392 ? 250.796 274.931 220.148 1.00 73.26 421 LEU B O 1
ATOM 2830 N N . SER A 1 393 ? 249.181 273.356 220.144 1.00 75.89 422 SER B N 1
ATOM 2831 C CA . SER A 1 393 ? 248.623 273.759 218.855 1.00 75.77 422 SER B CA 1
ATOM 2832 C C . SER A 1 393 ? 248.435 275.263 218.691 1.00 73.94 422 SER B C 1
ATOM 2833 O O . SER A 1 393 ? 248.767 275.776 217.609 1.00 73.58 422 SER B O 1
ATOM 2836 N N . PRO A 1 394 ? 247.914 276.018 219.669 1.00 66.23 423 PRO B N 1
ATOM 2837 C CA . PRO A 1 394 ? 247.815 277.473 219.461 1.00 64.62 423 PRO B CA 1
ATOM 2838 C C . PRO A 1 394 ? 249.151 278.142 219.185 1.00 68.83 423 PRO B C 1
ATOM 2839 O O . PRO A 1 394 ? 249.223 279.004 218.299 1.00 70.42 423 PRO B O 1
ATOM 2843 N N . LEU A 1 395 ? 250.220 277.738 219.880 1.00 64.66 424 LEU B N 1
ATOM 2844 C CA . LEU A 1 395 ? 251.518 278.401 219.777 1.00 62.01 424 LEU B CA 1
ATOM 2845 C C . LEU A 1 395 ? 252.001 278.463 218.334 1.00 62.27 424 LEU B C 1
ATOM 2846 O O . LEU A 1 395 ? 252.031 279.540 217.724 1.00 59.65 424 LEU B O 1
ATOM 2851 N N . ILE A 1 396 ? 252.318 277.299 217.762 1.00 59.65 425 ILE B N 1
ATOM 2852 C CA . ILE A 1 396 ? 252.777 277.253 216.379 1.00 58.59 425 ILE B CA 1
ATOM 2853 C C . ILE A 1 396 ? 251.777 277.949 215.476 1.00 58.28 425 ILE B C 1
ATOM 2854 O O . ILE A 1 396 ? 252.153 278.515 214.443 1.00 61.18 425 ILE B O 1
ATOM 2859 N N . GLU A 1 397 ? 250.502 277.971 215.879 1.00 60.84 426 GLU B N 1
ATOM 2860 C CA . GLU A 1 397 ? 249.485 278.680 215.115 1.00 59.20 426 GLU B CA 1
ATOM 2861 C C . GLU A 1 397 ? 249.943 280.096 214.782 1.00 62.36 426 GLU B C 1
ATOM 2862 O O . GLU A 1 397 ? 250.142 280.434 213.610 1.00 63.90 426 GLU B O 1
ATOM 2868 N N . GLU A 1 398 ? 250.166 280.936 215.798 1.00 59.43 427 GLU B N 1
ATOM 2869 C CA . GLU A 1 398 ? 250.583 282.288 215.433 1.00 54.57 427 GLU B CA 1
ATOM 2870 C C . GLU A 1 398 ? 252.028 282.334 214.967 1.00 56.81 427 GLU B C 1
ATOM 2871 O O . GLU A 1 398 ? 252.421 283.314 214.322 1.00 57.35 427 GLU B O 1
ATOM 2877 N N . LEU A 1 399 ? 252.804 281.276 215.218 1.00 58.58 428 LEU B N 1
ATOM 2878 C CA . LEU A 1 399 ? 254.121 281.182 214.603 1.00 56.25 428 LEU B CA 1
ATOM 2879 C C . LEU A 1 399 ? 254.028 281.137 213.086 1.00 55.63 428 LEU B C 1
ATOM 2880 O O . LEU A 1 399 ? 255.026 281.401 212.409 1.00 57.88 428 LEU B O 1
ATOM 2885 N N . LEU A 1 400 ? 252.858 280.803 212.537 1.00 57.34 429 LEU B N 1
ATOM 2886 C CA . LEU A 1 400 ? 252.613 280.945 211.108 1.00 54.31 429 LEU B CA 1
ATOM 2887 C C . LEU A 1 400 ? 251.536 281.974 210.793 1.00 56.35 429 LEU B C 1
ATOM 2888 O O . LEU A 1 400 ? 251.152 282.108 209.626 1.00 58.51 429 LEU B O 1
ATOM 2893 N N . THR A 1 401 ? 251.036 282.706 211.787 1.00 54.64 430 THR B N 1
ATOM 2894 C CA . THR A 1 401 ? 249.957 283.655 211.531 1.00 58.17 430 THR B CA 1
ATOM 2895 C C . THR A 1 401 ? 250.436 285.096 211.440 1.00 58.00 430 THR B C 1
ATOM 2896 O O . THR A 1 401 ? 249.940 285.855 210.601 1.00 58.07 430 THR B O 1
ATOM 2900 N N . GLN A 1 402 ? 251.389 285.495 212.276 1.00 51.55 431 GLN B N 1
ATOM 2901 C CA . GLN A 1 402 ? 251.904 286.855 212.277 1.00 48.65 431 GLN B CA 1
ATOM 2902 C C . GLN A 1 402 ? 253.383 286.849 211.918 1.00 48.32 431 GLN B C 1
ATOM 2903 O O . GLN A 1 402 ? 254.150 286.014 212.407 1.00 48.52 431 GLN B O 1
ATOM 2909 N N . LYS A 1 403 ? 253.773 287.784 211.053 1.00 51.00 432 LYS B N 1
ATOM 2910 C CA . LYS A 1 403 ? 255.166 287.935 210.656 1.00 48.93 432 LYS B CA 1
ATOM 2911 C C . LYS A 1 403 ? 255.994 288.690 211.686 1.00 47.18 432 LYS B C 1
ATOM 2912 O O . LYS A 1 403 ? 257.224 288.720 211.569 1.00 50.03 432 LYS B O 1
ATOM 2918 N N . ASP A 1 404 ? 255.358 289.290 212.688 1.00 39.38 433 ASP B N 1
ATOM 2919 C CA . ASP A 1 404 ? 256.037 290.053 213.729 1.00 40.07 433 ASP B CA 1
ATOM 2920 C C . ASP A 1 404 ? 255.989 289.321 215.066 1.00 38.57 433 ASP B C 1
ATOM 2921 O O . ASP A 1 404 ? 255.770 289.922 216.119 1.00 38.92 433 ASP B O 1
ATOM 2926 N N . THR A 1 405 ? 256.176 288.007 215.024 1.00 32.63 434 THR B N 1
ATOM 2927 C CA . THR A 1 405 ? 256.172 287.201 216.235 1.00 30.48 434 THR B CA 1
ATOM 2928 C C . THR A 1 405 ? 257.394 287.509 217.092 1.00 33.63 434 THR B C 1
ATOM 2929 O O . THR A 1 405 ? 258.495 287.720 216.580 1.00 45.72 434 THR B O 1
ATOM 2933 N N . TYR A 1 406 ? 257.195 287.533 218.408 1.00 23.09 435 TYR B N 1
ATOM 2934 C CA . TYR A 1 406 ? 258.282 287.687 219.364 1.00 10.42 435 TYR B CA 1
ATOM 2935 C C . TYR A 1 406 ? 258.211 286.551 220.371 1.00 18.45 435 TYR B C 1
ATOM 2936 O O . TYR A 1 406 ? 257.128 286.213 220.857 1.00 30.51 435 TYR B O 1
ATOM 2945 N N . VAL A 1 407 ? 259.369 285.965 220.684 1.00 13.97 436 VAL B N 1
ATOM 2946 C CA . VAL A 1 407 ? 259.398 284.792 221.556 1.00 16.01 436 VAL B CA 1
ATOM 2947 C C . VAL A 1 407 ? 258.839 285.136 222.929 1.00 21.96 436 VAL B C 1
ATOM 2948 O O . VAL A 1 407 ? 257.989 284.422 223.472 1.00 32.17 436 VAL B O 1
ATOM 2952 N N . PHE A 1 408 ? 259.299 286.245 223.506 1.00 27.52 437 PHE B N 1
ATOM 2953 C CA . PHE A 1 408 ? 258.897 286.581 224.866 1.00 20.13 437 PHE B CA 1
ATOM 2954 C C . PHE A 1 408 ? 257.483 287.143 224.916 1.00 18.52 437 PHE B C 1
ATOM 2955 O O . PHE A 1 408 ? 256.776 286.943 225.910 1.00 26.43 437 PHE B O 1
ATOM 2963 N N . ASP A 1 409 ? 257.044 287.827 223.859 1.00 17.66 438 ASP B N 1
ATOM 2964 C CA . ASP A 1 409 ? 255.640 288.214 223.774 1.00 17.15 438 ASP B CA 1
ATOM 2965 C C . ASP A 1 409 ? 254.741 286.985 223.733 1.00 28.29 438 ASP B C 1
ATOM 2966 O O . ASP A 1 409 ? 253.695 286.948 224.391 1.00 33.93 438 ASP B O 1
ATOM 2971 N N . LEU A 1 410 ? 255.138 285.965 222.968 1.00 24.62 439 LEU B N 1
ATOM 2972 C CA . LEU A 1 410 ? 254.391 284.712 222.959 1.00 25.97 439 LEU B CA 1
ATOM 2973 C C . LEU A 1 410 ? 254.399 284.054 224.332 1.00 30.32 439 LEU B C 1
ATOM 2974 O O . LEU A 1 410 ? 253.372 283.541 224.791 1.00 34.24 439 LEU B O 1
ATOM 2979 N N . ILE A 1 411 ? 255.553 284.060 225.000 1.00 25.31 440 ILE B N 1
ATOM 2980 C CA . ILE A 1 411 ? 255.671 283.417 226.306 1.00 17.35 440 ILE B CA 1
ATOM 2981 C C . ILE A 1 411 ? 254.758 284.097 227.320 1.00 24.00 440 ILE B C 1
ATOM 2982 O O . ILE A 1 411 ? 254.058 283.436 228.094 1.00 35.00 440 ILE B O 1
ATOM 2987 N N . GLN A 1 412 ? 254.747 285.430 227.326 1.00 21.08 441 GLN B N 1
ATOM 2988 C CA . GLN A 1 412 ? 253.881 286.163 228.240 1.00 21.74 441 GLN B CA 1
ATOM 2989 C C . GLN A 1 412 ? 252.420 286.136 227.818 1.00 30.08 441 GLN B C 1
ATOM 2990 O O . GLN A 1 412 ? 251.546 286.424 228.643 1.00 33.78 441 GLN B O 1
ATOM 2996 N N . LYS A 1 413 ? 252.132 285.802 226.561 1.00 34.86 442 LYS B N 1
ATOM 2997 C CA . LYS A 1 413 ? 250.753 285.740 226.097 1.00 31.87 442 LYS B CA 1
ATOM 2998 C C . LYS A 1 413 ? 250.165 284.340 226.240 1.00 33.49 442 LYS B C 1
ATOM 2999 O O . LYS A 1 413 ? 248.982 284.194 226.563 1.00 37.12 442 LYS B O 1
ATOM 3005 N N . HIS A 1 414 ? 250.974 283.305 226.023 1.00 36.17 443 HIS B N 1
ATOM 3006 C CA . HIS A 1 414 ? 250.532 281.923 226.210 1.00 39.68 443 HIS B CA 1
ATOM 3007 C C . HIS A 1 414 ? 250.951 281.443 227.600 1.00 43.29 443 HIS B C 1
ATOM 3008 O O . HIS A 1 414 ? 251.752 280.524 227.770 1.00 41.23 443 HIS B O 1
ATOM 3015 N N . LYS A 1 415 ? 250.373 282.095 228.609 1.00 52.34 444 LYS B N 1
ATOM 3016 C CA . LYS A 1 415 ? 250.772 281.831 229.986 1.00 51.15 444 LYS B CA 1
ATOM 3017 C C . LYS A 1 415 ? 250.367 280.429 230.425 1.00 55.31 444 LYS B C 1
ATOM 3018 O O . LYS A 1 415 ? 251.169 279.699 231.017 1.00 53.78 444 LYS B O 1
ATOM 3024 N N . GLY A 1 416 ? 249.122 280.034 230.144 1.00 65.34 445 GLY B N 1
ATOM 3025 C CA . GLY A 1 416 ? 248.612 278.784 230.689 1.00 64.76 445 GLY B CA 1
ATOM 3026 C C . GLY A 1 416 ? 249.343 277.563 230.164 1.00 67.40 445 GLY B C 1
ATOM 3027 O O . GLY A 1 416 ? 249.779 276.703 230.935 1.00 68.82 445 GLY B O 1
ATOM 3028 N N . ILE A 1 417 ? 249.498 277.476 228.843 1.00 64.67 446 ILE B N 1
ATOM 3029 C CA . ILE A 1 417 ? 250.143 276.310 228.248 1.00 64.57 446 ILE B CA 1
ATOM 3030 C C . ILE A 1 417 ? 251.603 276.231 228.678 1.00 65.22 446 ILE B C 1
ATOM 3031 O O . ILE A 1 417 ? 252.106 275.160 229.047 1.00 66.92 446 ILE B O 1
ATOM 3036 N N . LEU A 1 418 ? 252.306 277.364 228.633 1.00 59.97 447 LEU B N 1
ATOM 3037 C CA . LEU A 1 418 ? 253.712 277.368 229.012 1.00 59.37 447 LEU B CA 1
ATOM 3038 C C . LEU A 1 418 ? 253.885 276.996 230.478 1.00 62.11 447 LEU B C 1
ATOM 3039 O O . LEU A 1 418 ? 254.807 276.253 230.830 1.00 63.93 447 LEU B O 1
ATOM 3044 N N . THR A 1 419 ? 253.000 277.493 231.346 1.00 66.70 448 THR B N 1
ATOM 3045 C CA . THR A 1 419 ? 253.049 277.099 232.749 1.00 68.10 448 THR B CA 1
ATOM 3046 C C . THR A 1 419 ? 252.790 275.608 232.907 1.00 69.65 448 THR B C 1
ATOM 3047 O O . THR A 1 419 ? 253.395 274.957 233.763 1.00 69.40 448 THR B O 1
ATOM 3051 N N . ASN A 1 420 ? 251.893 275.048 232.092 1.00 77.37 449 ASN B N 1
ATOM 3052 C CA . ASN A 1 420 ? 251.612 273.618 232.179 1.00 77.33 449 ASN B CA 1
ATOM 3053 C C . ASN A 1 420 ? 252.844 272.788 231.831 1.00 79.07 449 ASN B C 1
ATOM 3054 O O . ASN A 1 420 ? 253.230 271.879 232.581 1.00 80.57 449 ASN B O 1
ATOM 3059 N N . LEU A 1 421 ? 253.482 273.088 230.694 1.00 85.41 450 LEU B N 1
ATOM 3060 C CA . LEU A 1 421 ? 254.704 272.361 230.343 1.00 85.37 450 LEU B CA 1
ATOM 3061 C C . LEU A 1 421 ? 255.817 272.594 231.356 1.00 86.58 450 LEU B C 1
ATOM 3062 O O . LEU A 1 421 ? 256.578 271.670 231.667 1.00 87.63 450 LEU B O 1
ATOM 3067 N N . LEU A 1 422 ? 255.948 273.818 231.870 1.00 86.98 451 LEU B N 1
ATOM 3068 C CA . LEU A 1 422 ? 256.987 274.077 232.861 1.00 88.50 451 LEU B CA 1
ATOM 3069 C C . LEU A 1 422 ? 256.742 273.283 234.137 1.00 89.47 451 LEU B C 1
ATOM 3070 O O . LEU A 1 422 ? 257.683 272.739 234.725 1.00 89.58 451 LEU B O 1
ATOM 3075 N N . LYS A 1 423 ? 255.483 273.197 234.574 1.00 93.43 452 LYS B N 1
ATOM 3076 C CA . LYS A 1 423 ? 255.152 272.401 235.749 1.00 93.05 452 LYS B CA 1
ATOM 3077 C C . LYS A 1 423 ? 255.460 270.929 235.519 1.00 93.52 452 LYS B C 1
ATOM 3078 O O . LYS A 1 423 ? 256.018 270.261 236.397 1.00 93.13 452 LYS B O 1
ATOM 3084 N N . ASN A 1 424 ? 255.107 270.405 234.342 1.00 101.11 453 ASN B N 1
ATOM 3085 C CA . ASN A 1 424 ? 255.396 269.003 234.050 1.00 101.72 453 ASN B CA 1
ATOM 3086 C C . ASN A 1 424 ? 256.899 268.740 234.030 1.00 102.63 453 ASN B C 1
ATOM 3087 O O . ASN A 1 424 ? 257.372 267.746 234.597 1.00 103.46 453 ASN B O 1
ATOM 3092 N N . PHE A 1 425 ? 257.665 269.625 233.388 1.00 100.51 454 PHE B N 1
ATOM 3093 C CA . PHE A 1 425 ? 259.113 269.457 233.330 1.00 100.81 454 PHE B CA 1
ATOM 3094 C C . PHE A 1 425 ? 259.736 269.539 234.717 1.00 102.78 454 PHE B C 1
ATOM 3095 O O . PHE A 1 425 ? 260.642 268.765 235.045 1.00 103.29 454 PHE B O 1
ATOM 3103 N N . LEU A 1 426 ? 259.263 270.470 235.547 1.00 108.10 455 LEU B N 1
ATOM 3104 C CA . LEU A 1 426 ? 259.806 270.601 236.893 1.00 108.75 455 LEU B CA 1
ATOM 3105 C C . LEU A 1 426 ? 259.453 269.395 237.754 1.00 108.31 455 LEU B C 1
ATOM 3106 O O . LEU A 1 426 ? 260.266 268.952 238.571 1.00 106.75 455 LEU B O 1
ATOM 3111 N N . ALA A 1 427 ? 258.244 268.849 237.589 1.00 115.71 456 ALA B N 1
ATOM 3112 C CA . ALA A 1 427 ? 257.883 267.631 238.307 1.00 116.54 456 ALA B CA 1
ATOM 3113 C C . ALA A 1 427 ? 258.762 266.462 237.880 1.00 117.28 456 ALA B C 1
ATOM 3114 O O . ALA A 1 427 ? 259.201 265.664 238.719 1.00 117.43 456 ALA B O 1
ATOM 3116 N N . ASP A 1 428 ? 259.031 266.345 236.578 1.00 113.82 457 ASP B N 1
ATOM 3117 C CA . ASP A 1 428 ? 259.929 265.295 236.106 1.00 113.95 457 ASP B CA 1
ATOM 3118 C C . ASP A 1 428 ? 261.332 265.476 236.675 1.00 113.44 457 ASP B C 1
ATOM 3119 O O . ASP A 1 428 ? 261.982 264.502 237.073 1.00 113.01 457 ASP B O 1
ATOM 3124 N N . PHE A 1 429 ? 261.813 266.720 236.724 1.00 108.70 458 PHE B N 1
ATOM 3125 C CA . PHE A 1 429 ? 263.137 266.983 237.276 1.00 109.24 458 PHE B CA 1
ATOM 3126 C C . PHE A 1 429 ? 263.188 266.649 238.763 1.00 109.72 458 PHE B C 1
ATOM 3127 O O . PHE A 1 429 ? 264.196 266.129 239.256 1.00 110.48 458 PHE B O 1
ATOM 3135 N N . GLN A 1 430 ? 262.110 266.947 239.494 1.00 112.30 459 GLN B N 1
ATOM 3136 C CA . GLN A 1 430 ? 262.031 266.559 240.899 1.00 112.76 459 GLN B CA 1
ATOM 3137 C C . GLN A 1 430 ? 262.081 265.048 241.052 1.00 113.63 459 GLN B C 1
ATOM 3138 O O . GLN A 1 430 ? 262.794 264.525 241.918 1.00 113.35 459 GLN B O 1
ATOM 3144 N N . LYS A 1 431 ? 261.326 264.329 240.221 1.00 115.38 460 LYS B N 1
ATOM 3145 C CA . LYS A 1 431 ? 261.370 262.873 240.247 1.00 115.45 460 LYS B CA 1
ATOM 3146 C C . LYS A 1 431 ? 262.729 262.334 239.825 1.00 115.36 460 LYS B C 1
ATOM 3147 O O . LYS A 1 431 ? 263.050 261.182 240.136 1.00 113.44 460 LYS B O 1
ATOM 3153 N N . SER A 1 432 ? 263.532 263.138 239.126 1.00 120.23 461 SER B N 1
ATOM 3154 C CA . SER A 1 432 ? 264.852 262.713 238.682 1.00 119.62 461 SER B CA 1
ATOM 3155 C C . SER A 1 432 ? 265.994 263.255 239.535 1.00 119.61 461 SER B C 1
ATOM 3156 O O . SER A 1 432 ? 267.073 262.654 239.540 1.00 119.49 461 SER B O 1
ATOM 3159 N N . THR A 1 433 ? 265.793 264.362 240.250 1.00 115.92 462 THR B N 1
ATOM 3160 C CA . THR A 1 433 ? 266.854 265.014 241.021 1.00 116.28 462 THR B CA 1
ATOM 3161 C C . THR A 1 433 ? 266.379 265.262 242.447 1.00 116.29 462 THR B C 1
ATOM 3162 O O . THR A 1 433 ? 265.990 266.385 242.798 1.00 114.06 462 THR B O 1
ATOM 3166 N N . PRO A 1 434 ? 266.391 264.232 243.298 1.00 117.55 463 PRO B N 1
ATOM 3167 C CA . PRO A 1 434 ? 266.009 264.441 244.705 1.00 117.30 463 PRO B CA 1
ATOM 3168 C C . PRO A 1 434 ? 266.982 265.311 245.484 1.00 116.43 463 PRO B C 1
ATOM 3169 O O . PRO A 1 434 ? 266.589 265.878 246.511 1.00 114.95 463 PRO B O 1
ATOM 3173 N N . PHE A 1 435 ? 268.237 265.428 245.041 1.00 116.16 464 PHE B N 1
ATOM 3174 C CA . PHE A 1 435 ? 269.236 266.162 245.814 1.00 115.72 464 PHE B CA 1
ATOM 3175 C C . PHE A 1 435 ? 268.967 267.665 245.833 1.00 115.41 464 PHE B C 1
ATOM 3176 O O . PHE A 1 435 ? 269.132 268.303 246.879 1.00 113.88 464 PHE B O 1
ATOM 3184 N N . MET A 1 436 ? 268.538 268.241 244.712 1.00 114.15 465 MET B N 1
ATOM 3185 C CA . MET A 1 436 ? 268.147 269.649 244.633 1.00 113.08 465 MET B CA 1
ATOM 3186 C C . MET A 1 436 ? 266.639 269.821 244.746 1.00 113.06 465 MET B C 1
ATOM 3187 O O . MET A 1 436 ? 266.049 270.669 244.071 1.00 112.34 465 MET B O 1
ATOM 3192 N N . ALA A 1 437 ? 265.992 269.008 245.587 1.00 117.40 466 ALA B N 1
ATOM 3193 C CA . ALA A 1 437 ? 264.536 269.026 245.680 1.00 117.18 466 ALA B CA 1
ATOM 3194 C C . ALA A 1 437 ? 264.002 270.378 246.137 1.00 116.91 466 ALA B C 1
ATOM 3195 O O . ALA A 1 437 ? 262.896 270.765 245.749 1.00 115.74 466 ALA B O 1
ATOM 3197 N N . ASP A 1 438 ? 264.757 271.104 246.966 1.00 100.94 467 ASP B N 1
ATOM 3198 C CA . ASP A 1 438 ? 264.284 272.401 247.446 1.00 99.94 467 ASP B CA 1
ATOM 3199 C C . ASP A 1 438 ? 264.174 273.414 246.310 1.00 101.09 467 ASP B C 1
ATOM 3200 O O . ASP A 1 438 ? 263.191 274.164 246.231 1.00 99.22 467 ASP B O 1
ATOM 3205 N N . GLN A 1 439 ? 265.177 273.459 245.429 1.00 109.55 468 GLN B N 1
ATOM 3206 C CA . GLN A 1 439 ? 265.141 274.396 244.310 1.00 108.16 468 GLN B CA 1
ATOM 3207 C C . GLN A 1 439 ? 263.991 274.080 243.362 1.00 107.03 468 GLN B C 1
ATOM 3208 O O . GLN A 1 439 ? 263.286 274.985 242.899 1.00 106.37 468 GLN B O 1
ATOM 3214 N N . VAL A 1 440 ? 263.779 272.798 243.063 1.00 105.62 469 VAL B N 1
ATOM 3215 C CA . VAL A 1 440 ? 262.666 272.443 242.193 1.00 106.38 469 VAL B CA 1
ATOM 3216 C C . VAL A 1 440 ? 261.339 272.736 242.882 1.00 106.02 469 VAL B C 1
ATOM 3217 O O . VAL A 1 440 ? 260.373 273.146 242.230 1.00 104.59 469 VAL B O 1
ATOM 3221 N N . ALA A 1 441 ? 261.269 272.545 244.201 1.00 103.68 470 ALA B N 1
ATOM 3222 C CA . ALA A 1 441 ? 260.038 272.836 244.930 1.00 103.53 470 ALA B CA 1
ATOM 3223 C C . ALA A 1 441 ? 259.695 274.319 244.862 1.00 102.10 470 ALA B C 1
ATOM 3224 O O . ALA A 1 441 ? 258.543 274.691 244.604 1.00 100.78 470 ALA B O 1
ATOM 3226 N N . ILE A 1 442 ? 260.687 275.187 245.086 1.00 87.71 471 ILE B N 1
ATOM 3227 C CA . ILE A 1 442 ? 260.416 276.621 245.015 1.00 85.92 471 ILE B CA 1
ATOM 3228 C C . ILE A 1 442 ? 260.087 277.029 243.583 1.00 84.34 471 ILE B C 1
ATOM 3229 O O . ILE A 1 442 ? 259.222 277.882 243.355 1.00 82.46 471 ILE B O 1
ATOM 3234 N N . PHE A 1 443 ? 260.738 276.408 242.592 1.00 88.54 472 PHE B N 1
ATOM 3235 C CA . PHE A 1 443 ? 260.404 276.700 241.200 1.00 88.41 472 PHE B CA 1
ATOM 3236 C C . PHE A 1 443 ? 258.964 276.313 240.877 1.00 88.61 472 PHE B C 1
ATOM 3237 O O . PHE A 1 443 ? 258.237 277.076 240.229 1.00 90.12 472 PHE B O 1
ATOM 3245 N N . THR A 1 444 ? 258.537 275.125 241.315 1.00 92.49 473 THR B N 1
ATOM 3246 C CA . THR A 1 444 ? 257.171 274.679 241.059 1.00 92.83 473 THR B CA 1
ATOM 3247 C C . THR A 1 444 ? 256.161 275.578 241.752 1.00 91.28 473 THR B C 1
ATOM 3248 O O . THR A 1 444 ? 255.126 275.926 241.172 1.00 89.72 473 THR B O 1
ATOM 3252 N N . GLU A 1 445 ? 256.442 275.959 242.999 1.00 83.73 474 GLU B N 1
ATOM 3253 C CA . GLU A 1 445 ? 255.553 276.871 243.707 1.00 81.09 474 GLU B CA 1
ATOM 3254 C C . GLU A 1 445 ? 255.480 278.215 242.995 1.00 83.08 474 GLU B C 1
ATOM 3255 O O . GLU A 1 445 ? 254.417 278.844 242.941 1.00 80.99 474 GLU B O 1
ATOM 3261 N N . LEU A 1 446 ? 256.607 278.666 242.439 1.00 79.65 475 LEU B N 1
ATOM 3262 C CA . LEU A 1 446 ? 256.631 279.909 241.678 1.00 76.01 475 LEU B CA 1
ATOM 3263 C C . LEU A 1 446 ? 255.751 279.813 240.440 1.00 77.32 475 LEU B C 1
ATOM 3264 O O . LEU A 1 446 ? 254.925 280.694 240.180 1.00 77.33 475 LEU B O 1
ATOM 3269 N N . PHE A 1 447 ? 255.907 278.739 239.671 1.00 79.99 476 PHE B N 1
ATOM 3270 C CA . PHE A 1 447 ? 255.225 278.596 238.393 1.00 77.47 476 PHE B CA 1
ATOM 3271 C C . PHE A 1 447 ? 253.832 278.000 238.524 1.00 79.41 476 PHE B C 1
ATOM 3272 O O . PHE A 1 447 ? 253.156 277.815 237.507 1.00 79.11 476 PHE B O 1
ATOM 3280 N N . ASP A 1 448 ? 253.387 277.696 239.745 1.00 81.02 477 ASP B N 1
ATOM 3281 C CA . ASP A 1 448 ? 251.999 277.301 239.950 1.00 80.21 477 ASP B CA 1
ATOM 3282 C C . ASP A 1 448 ? 251.037 278.426 239.597 1.00 77.89 477 ASP B C 1
ATOM 3283 O O . ASP A 1 448 ? 249.852 278.167 239.363 1.00 78.93 477 ASP B O 1
ATOM 3288 N N . ASN A 1 449 ? 251.520 279.664 239.557 1.00 70.99 478 ASN B N 1
ATOM 3289 C CA . ASN A 1 449 ? 250.729 280.818 239.158 1.00 71.51 478 ASN B CA 1
ATOM 3290 C C . ASN A 1 449 ? 251.014 281.146 237.699 1.00 71.29 478 ASN B C 1
ATOM 3291 O O . ASN A 1 449 ? 252.176 281.173 237.280 1.00 72.01 478 ASN B O 1
ATOM 3296 N N . GLU A 1 450 ? 249.952 281.378 236.925 1.00 64.14 479 GLU B N 1
ATOM 3297 C CA . GLU A 1 450 ? 250.134 281.806 235.542 1.00 64.12 479 GLU B CA 1
ATOM 3298 C C . GLU A 1 450 ? 250.777 283.186 235.475 1.00 62.19 479 GLU B C 1
ATOM 3299 O O . GLU A 1 450 ? 251.650 283.431 234.633 1.00 61.11 479 GLU B O 1
ATOM 3305 N N . GLY A 1 451 ? 250.381 284.089 236.375 1.00 54.43 480 GLY B N 1
ATOM 3306 C CA . GLY A 1 451 ? 250.942 285.429 236.394 1.00 56.08 480 GLY B CA 1
ATOM 3307 C C . GLY A 1 451 ? 252.437 285.459 236.627 1.00 56.54 480 GLY B C 1
ATOM 3308 O O . GLY A 1 451 ? 253.072 286.494 236.398 1.00 48.07 480 GLY B O 1
ATOM 3309 N N . ALA A 1 452 ? 253.016 284.341 237.072 1.00 51.01 481 ALA B N 1
ATOM 3310 C CA . ALA A 1 452 ? 254.463 284.248 237.207 1.00 44.52 481 ALA B CA 1
ATOM 3311 C C . ALA A 1 452 ? 255.177 284.415 235.876 1.00 39.71 481 ALA B C 1
ATOM 3312 O O . ALA A 1 452 ? 256.375 284.712 235.862 1.00 43.93 481 ALA B O 1
ATOM 3314 N N . PHE A 1 453 ? 254.476 284.231 234.762 1.00 42.73 482 PHE B N 1
ATOM 3315 C CA . PHE A 1 453 ? 255.079 284.451 233.457 1.00 41.06 482 PHE B CA 1
ATOM 3316 C C . PHE A 1 453 ? 254.980 285.900 233.006 1.00 35.85 482 PHE B C 1
ATOM 3317 O O . PHE A 1 453 ? 255.383 286.210 231.881 1.00 38.69 482 PHE B O 1
ATOM 3325 N N . ASP A 1 454 ? 254.449 286.786 233.851 1.00 29.88 483 ASP B N 1
ATOM 3326 C CA . ASP A 1 454 ? 254.410 288.207 233.536 1.00 32.21 483 ASP B CA 1
ATOM 3327 C C . ASP A 1 454 ? 255.781 288.866 233.616 1.00 27.61 483 ASP B C 1
ATOM 3328 O O . ASP A 1 454 ? 255.916 290.021 233.198 1.00 22.64 483 ASP B O 1
ATOM 3333 N N . LEU A 1 455 ? 256.791 288.171 234.149 1.00 19.83 484 LEU B N 1
ATOM 3334 C CA . LEU A 1 455 ? 258.147 288.711 234.135 1.00 15.49 484 LEU B CA 1
ATOM 3335 C C . LEU A 1 455 ? 258.632 288.933 232.711 1.00 23.29 484 LEU B C 1
ATOM 3336 O O . LEU A 1 455 ? 259.230 289.970 232.404 1.00 30.68 484 LEU B O 1
ATOM 3341 N N . PHE A 1 456 ? 258.379 287.972 231.824 1.00 23.20 485 PHE B N 1
ATOM 3342 C CA . PHE A 1 456 ? 258.828 288.071 230.441 1.00 14.77 485 PHE B CA 1
ATOM 3343 C C . PHE A 1 456 ? 257.865 288.927 229.634 1.00 17.31 485 PHE B C 1
ATOM 3344 O O . PHE A 1 456 ? 257.375 288.499 228.586 1.00 29.70 485 PHE B O 1
ATOM 3352 N N . GLY A 1 457 ? 257.593 290.137 230.110 1.00 12.62 486 GLY B N 1
ATOM 3353 C CA . GLY A 1 457 ? 256.682 291.031 229.426 1.00 16.67 486 GLY B CA 1
ATOM 3354 C C . GLY A 1 457 ? 256.785 292.454 229.930 1.00 14.65 486 GLY B C 1
ATOM 3355 O O . GLY A 1 457 ? 257.872 292.909 230.297 1.00 14.47 486 GLY B O 1
ATOM 3356 N N . GLU A 1 458 ? 255.662 293.164 229.962 1.00 15.45 487 GLU B N 1
ATOM 3357 C CA . GLU A 1 458 ? 255.627 294.559 230.398 1.00 14.58 487 GLU B CA 1
ATOM 3358 C C . GLU A 1 458 ? 255.213 294.568 231.865 1.00 16.81 487 GLU B C 1
ATOM 3359 O O . GLU A 1 458 ? 254.029 294.628 232.197 1.00 24.08 487 GLU B O 1
ATOM 3365 N N . ALA A 1 459 ? 256.202 294.513 232.747 1.00 7.37 488 ALA B N 1
ATOM 3366 C CA . ALA A 1 459 ? 255.954 294.445 234.181 1.00 10.87 488 ALA B CA 1
ATOM 3367 C C . ALA A 1 459 ? 257.098 295.157 234.891 1.00 9.08 488 ALA B C 1
ATOM 3368 O O . ALA A 1 459 ? 257.854 295.912 234.271 1.00 18.58 488 ALA B O 1
ATOM 3370 N N . ASP A 1 460 ? 257.218 294.934 236.197 1.00 0.20 489 ASP B N 1
ATOM 3371 C CA . ASP A 1 460 ? 258.332 295.451 236.986 1.00 9.96 489 ASP B CA 1
ATOM 3372 C C . ASP A 1 460 ? 258.970 294.278 237.713 1.00 5.87 489 ASP B C 1
ATOM 3373 O O . ASP A 1 460 ? 258.370 293.714 238.632 1.00 15.13 489 ASP B O 1
ATOM 3378 N N . PHE A 1 461 ? 260.187 293.915 237.304 1.00 9.01 490 PHE B N 1
ATOM 3379 C CA . PHE A 1 461 ? 260.856 292.766 237.904 1.00 5.56 490 PHE B CA 1
ATOM 3380 C C . PHE A 1 461 ? 261.116 292.984 239.386 1.00 16.08 490 PHE B C 1
ATOM 3381 O O . PHE A 1 461 ? 260.945 292.064 240.192 1.00 26.32 490 PHE B O 1
ATOM 3389 N N . VAL A 1 462 ? 261.533 294.191 239.769 1.00 18.18 491 VAL B N 1
ATOM 3390 C CA . VAL A 1 462 ? 261.811 294.455 241.178 1.00 17.93 491 VAL B CA 1
ATOM 3391 C C . VAL A 1 462 ? 260.530 294.418 242.001 1.00 17.20 491 VAL B C 1
ATOM 3392 O O . VAL A 1 462 ? 260.578 294.330 243.233 1.00 17.45 491 VAL B O 1
ATOM 3396 N N . ASP A 1 463 ? 259.372 294.495 241.345 1.00 15.57 492 ASP B N 1
ATOM 3397 C CA . ASP A 1 463 ? 258.088 294.351 242.017 1.00 10.27 492 ASP B CA 1
ATOM 3398 C C . ASP A 1 463 ? 257.485 292.968 241.800 1.00 9.23 492 ASP B C 1
ATOM 3399 O O . ASP A 1 463 ? 256.885 292.401 242.719 1.00 20.85 492 ASP B O 1
ATOM 3404 N N . LYS A 1 464 ? 257.617 292.417 240.592 1.00 13.69 493 LYS B N 1
ATOM 3405 C CA . LYS A 1 464 ? 257.073 291.090 240.330 1.00 10.60 493 LYS B CA 1
ATOM 3406 C C . LYS A 1 464 ? 257.798 290.023 241.138 1.00 5.71 493 LYS B C 1
ATOM 3407 O O . LYS A 1 464 ? 257.165 289.106 241.667 1.00 25.76 493 LYS B O 1
ATOM 3413 N N . ILE A 1 465 ? 259.124 290.120 241.247 1.00 1.30 494 ILE B N 1
ATOM 3414 C CA . ILE A 1 465 ? 259.865 289.154 242.048 1.00 7.92 494 ILE B CA 1
ATOM 3415 C C . ILE A 1 465 ? 259.508 289.292 243.522 1.00 16.49 494 ILE B C 1
ATOM 3416 O O . ILE A 1 465 ? 259.609 288.325 244.284 1.00 19.85 494 ILE B O 1
ATOM 3421 N N . ALA A 1 466 ? 259.086 290.482 243.951 1.00 18.78 495 ALA B N 1
ATOM 3422 C CA . ALA A 1 466 ? 258.651 290.664 245.329 1.00 3.70 495 ALA B CA 1
ATOM 3423 C C . ALA A 1 466 ? 257.258 290.103 245.566 1.00 5.01 495 ALA B C 1
ATOM 3424 O O . ALA A 1 466 ? 256.989 289.558 246.641 1.00 26.60 495 ALA B O 1
ATOM 3426 N N . GLU A 1 467 ? 256.365 290.232 244.587 1.00 14.53 496 GLU B N 1
ATOM 3427 C CA . GLU A 1 467 ? 254.998 289.751 244.747 1.00 19.61 496 GLU B CA 1
ATOM 3428 C C . GLU A 1 467 ? 254.859 288.272 244.382 1.00 16.68 496 GLU B C 1
ATOM 3429 O O . GLU A 1 467 ? 253.814 287.672 244.654 1.00 16.64 496 GLU B O 1
ATOM 3435 N N . LEU A 1 468 ? 255.904 287.664 243.824 1.00 17.72 497 LEU B N 1
ATOM 3436 C CA . LEU A 1 468 ? 255.977 286.225 243.597 1.00 8.91 497 LEU B CA 1
ATOM 3437 C C . LEU A 1 468 ? 256.781 285.473 244.642 1.00 19.46 497 LEU B C 1
ATOM 3438 O O . LEU A 1 468 ? 256.401 284.361 245.008 1.00 27.41 497 LEU B O 1
ATOM 3443 N N . PHE A 1 469 ? 257.882 286.045 245.126 1.00 14.97 498 PHE B N 1
ATOM 3444 C CA . PHE A 1 469 ? 258.779 285.334 246.025 1.00 16.22 498 PHE B CA 1
ATOM 3445 C C . PHE A 1 469 ? 258.668 285.783 247.474 1.00 18.36 498 PHE B C 1
ATOM 3446 O O . PHE A 1 469 ? 259.029 285.014 248.371 1.00 29.06 498 PHE B O 1
ATOM 3454 N N . LEU A 1 470 ? 258.187 286.996 247.727 1.00 18.19 499 LEU B N 1
ATOM 3455 C CA . LEU A 1 470 ? 258.069 287.545 249.075 1.00 15.03 499 LEU B CA 1
ATOM 3456 C C . LEU A 1 470 ? 256.650 288.036 249.323 1.00 15.39 499 LEU B C 1
ATOM 3457 O O . LEU A 1 470 ? 256.422 289.152 249.791 1.00 12.90 499 LEU B O 1
ATOM 3462 N N . THR A 1 471 ? 255.669 287.200 248.992 1.00 18.91 500 THR B N 1
ATOM 3463 C CA . THR A 1 471 ? 254.268 287.551 249.169 1.00 23.61 500 THR B CA 1
ATOM 3464 C C . THR A 1 471 ? 253.475 286.278 249.422 1.00 25.60 500 THR B C 1
ATOM 3465 O O . THR A 1 471 ? 253.739 285.245 248.802 1.00 29.92 500 THR B O 1
ATOM 3469 N N . LYS A 1 472 ? 252.514 286.358 250.341 1.00 33.02 501 LYS B N 1
ATOM 3470 C CA . LYS A 1 472 ? 251.682 285.207 250.664 1.00 34.84 501 LYS B CA 1
ATOM 3471 C C . LYS A 1 472 ? 250.894 284.755 249.439 1.00 43.59 501 LYS B C 1
ATOM 3472 O O . LYS A 1 472 ? 250.587 285.544 248.543 1.00 44.32 501 LYS B O 1
ATOM 3478 N N . ARG A 1 473 ? 250.573 283.466 249.402 1.00 58.21 502 ARG B N 1
ATOM 3479 C CA . ARG A 1 473 ? 249.862 282.872 248.282 1.00 55.88 502 ARG B CA 1
ATOM 3480 C C . ARG A 1 473 ? 248.503 282.358 248.731 1.00 61.29 502 ARG B C 1
ATOM 3481 O O . ARG A 1 473 ? 248.340 281.878 249.856 1.00 64.62 502 ARG B O 1
ATOM 3489 N N . THR A 1 474 ? 247.528 282.465 247.834 1.00 79.16 503 THR B N 1
ATOM 3490 C CA . THR A 1 474 ? 246.171 281.975 248.047 1.00 80.23 503 THR B CA 1
ATOM 3491 C C . THR A 1 474 ? 245.697 281.203 246.821 1.00 80.02 503 THR B C 1
ATOM 3492 O O . THR A 1 474 ? 244.587 281.388 246.319 1.00 79.91 503 THR B O 1
ATOM 3496 N N . VAL A 1 475 ? 246.544 280.299 246.336 1.00 88.32 504 VAL B N 1
ATOM 3497 C CA . VAL A 1 475 ? 246.282 279.601 245.066 1.00 91.33 504 VAL B CA 1
ATOM 3498 C C . VAL A 1 475 ? 245.402 278.405 245.409 1.00 89.76 504 VAL B C 1
ATOM 3499 O O . VAL A 1 475 ? 245.858 277.274 245.591 1.00 89.55 504 VAL B O 1
ATOM 3503 N N . LYS A 1 476 ? 244.098 278.666 245.484 1.00 99.46 505 LYS B N 1
ATOM 3504 C CA . LYS A 1 476 ? 243.059 277.663 245.692 1.00 100.36 505 LYS B CA 1
ATOM 3505 C C . LYS A 1 476 ? 241.721 278.390 245.648 1.00 99.58 505 LYS B C 1
ATOM 3506 O O . LYS A 1 476 ? 241.663 279.623 245.691 1.00 98.73 505 LYS B O 1
ATOM 3512 N N . ASN A 1 477 ? 240.642 277.611 245.559 1.00 116.74 506 ASN B N 1
ATOM 3513 C CA . ASN A 1 477 ? 239.310 278.198 245.507 1.00 118.95 506 ASN B CA 1
ATOM 3514 C C . ASN A 1 477 ? 238.275 277.425 246.317 1.00 120.44 506 ASN B C 1
ATOM 3515 O O . ASN A 1 477 ? 237.079 277.722 246.196 1.00 118.86 506 ASN B O 1
ATOM 3520 N N . GLY A 1 478 ? 238.678 276.449 247.130 1.00 126.91 507 GLY B N 1
ATOM 3521 C CA . GLY A 1 478 ? 237.692 275.683 247.867 1.00 126.11 507 GLY B CA 1
ATOM 3522 C C . GLY A 1 478 ? 237.011 276.493 248.950 1.00 127.29 507 GLY B C 1
ATOM 3523 O O . GLY A 1 478 ? 235.839 276.855 248.805 1.00 127.50 507 GLY B O 1
ATOM 3524 N N . GLU A 1 479 ? 237.720 276.787 250.041 1.00 126.96 508 GLU B N 1
ATOM 3525 C CA . GLU A 1 479 ? 237.276 277.809 250.983 1.00 127.08 508 GLU B CA 1
ATOM 3526 C C . GLU A 1 479 ? 238.300 278.927 251.130 1.00 126.40 508 GLU B C 1
ATOM 3527 O O . GLU A 1 479 ? 237.998 280.079 250.803 1.00 126.41 508 GLU B O 1
ATOM 3533 N N . LYS A 1 480 ? 239.511 278.610 251.597 1.00 116.69 509 LYS B N 1
ATOM 3534 C CA . LYS A 1 480 ? 240.621 279.554 251.670 1.00 115.40 509 LYS B CA 1
ATOM 3535 C C . LYS A 1 480 ? 241.905 278.828 252.054 1.00 113.68 509 LYS B C 1
ATOM 3536 O O . LYS A 1 480 ? 241.939 278.118 253.064 1.00 114.38 509 LYS B O 1
ATOM 3542 N N . ILE A 1 481 ? 242.964 279.000 251.267 1.00 92.25 510 ILE B N 1
ATOM 3543 C CA . ILE A 1 481 ? 244.275 278.452 251.605 1.00 92.65 510 ILE B CA 1
ATOM 3544 C C . ILE A 1 481 ? 245.284 279.595 251.601 1.00 92.10 510 ILE B C 1
ATOM 3545 O O . ILE A 1 481 ? 246.447 279.422 251.219 1.00 90.74 510 ILE B O 1
ATOM 3550 N N . GLU A 1 482 ? 244.835 280.783 252.016 1.00 77.94 511 GLU B N 1
ATOM 3551 C CA . GLU A 1 482 ? 245.707 281.951 252.031 1.00 75.84 511 GLU B CA 1
ATOM 3552 C C . GLU A 1 482 ? 246.884 281.783 252.982 1.00 70.74 511 GLU B C 1
ATOM 3553 O O . GLU A 1 482 ? 247.857 282.537 252.886 1.00 70.73 511 GLU B O 1
ATOM 3559 N N . THR A 1 483 ? 246.828 280.807 253.884 1.00 67.61 512 THR B N 1
ATOM 3560 C CA . THR A 1 483 ? 247.912 280.546 254.822 1.00 69.94 512 THR B CA 1
ATOM 3561 C C . THR A 1 483 ? 249.105 279.853 254.172 1.00 71.34 512 THR B C 1
ATOM 3562 O O . THR A 1 483 ? 249.970 279.341 254.891 1.00 71.41 512 THR B O 1
ATOM 3566 N N . LYS A 1 484 ? 249.170 279.823 252.839 1.00 63.45 513 LYS B N 1
ATOM 3567 C CA . LYS A 1 484 ? 250.268 279.166 252.141 1.00 62.18 513 LYS B CA 1
ATOM 3568 C C . LYS A 1 484 ? 251.588 279.916 252.266 1.00 59.94 513 LYS B C 1
ATOM 3569 O O . LYS A 1 484 ? 252.618 279.387 251.836 1.00 57.88 513 LYS B O 1
ATOM 3575 N N . ASP A 1 485 ? 251.576 281.131 252.821 1.00 48.67 514 ASP B N 1
ATOM 3576 C CA . ASP A 1 485 ? 252.783 281.922 253.042 1.00 46.55 514 ASP B CA 1
ATOM 3577 C C . ASP A 1 485 ? 253.464 282.268 251.724 1.00 45.55 514 ASP B C 1
ATOM 3578 O O . ASP A 1 485 ? 252.859 282.140 250.655 1.00 52.90 514 ASP B O 1
ATOM 3583 N N . SER A 1 486 ? 254.716 282.709 251.790 1.00 37.83 515 SER B N 1
ATOM 3584 C CA . SER A 1 486 ? 255.461 283.122 250.613 1.00 34.52 515 SER B CA 1
ATOM 3585 C C . SER A 1 486 ? 256.416 282.018 250.171 1.00 37.67 515 SER B C 1
ATOM 3586 O O . SER A 1 486 ? 256.529 280.963 250.798 1.00 41.70 515 SER B O 1
ATOM 3589 N N . LEU A 1 487 ? 257.111 282.273 249.062 1.00 35.97 516 LEU B N 1
ATOM 3590 C CA . LEU A 1 487 ? 258.063 281.296 248.544 1.00 36.81 516 LEU B CA 1
ATOM 3591 C C . LEU A 1 487 ? 259.332 281.256 249.384 1.00 41.96 516 LEU B C 1
ATOM 3592 O O . LEU A 1 487 ? 259.858 280.175 249.668 1.00 46.32 516 LEU B O 1
ATOM 3597 N N . LEU A 1 488 ? 259.844 282.423 249.781 1.00 42.25 517 LEU B N 1
ATOM 3598 C CA . LEU A 1 488 ? 261.055 282.459 250.594 1.00 40.08 517 LEU B CA 1
ATOM 3599 C C . LEU A 1 488 ? 260.827 281.816 251.956 1.00 41.83 517 LEU B C 1
ATOM 3600 O O . LEU A 1 488 ? 261.696 281.097 252.462 1.00 42.51 517 LEU B O 1
ATOM 3605 N N . VAL A 1 489 ? 259.665 282.063 252.562 1.00 34.37 518 VAL B N 1
ATOM 3606 C CA . VAL A 1 489 ? 259.357 281.463 253.856 1.00 34.21 518 VAL B CA 1
ATOM 3607 C C . VAL A 1 489 ? 259.278 279.947 253.740 1.00 40.60 518 VAL B C 1
ATOM 3608 O O . VAL A 1 489 ? 259.806 279.218 254.587 1.00 46.65 518 VAL B O 1
ATOM 3612 N N . THR A 1 490 ? 258.618 279.447 252.694 1.00 45.06 519 THR B N 1
ATOM 3613 C CA . THR A 1 490 ? 258.531 278.003 252.506 1.00 43.92 519 THR B CA 1
ATOM 3614 C C . THR A 1 490 ? 259.904 277.399 252.237 1.00 48.86 519 THR B C 1
ATOM 3615 O O . THR A 1 490 ? 260.208 276.298 252.711 1.00 51.11 519 THR B O 1
ATOM 3619 N N . SER A 1 491 ? 260.746 278.102 251.476 1.00 47.40 520 SER B N 1
ATOM 3620 C CA . SER A 1 491 ? 262.095 277.606 251.226 1.00 46.61 520 SER B CA 1
ATOM 3621 C C . SER A 1 491 ? 262.908 277.550 252.512 1.00 48.18 520 SER B C 1
ATOM 3622 O O . SER A 1 491 ? 263.671 276.602 252.731 1.00 52.83 520 SER B O 1
ATOM 3625 N N . LEU A 1 492 ? 262.766 278.561 253.371 1.00 46.38 521 LEU B N 1
ATOM 3626 C CA . LEU A 1 492 ? 263.453 278.537 254.659 1.00 48.60 521 LEU B CA 1
ATOM 3627 C C . LEU A 1 492 ? 262.927 277.410 255.541 1.00 50.31 521 LEU B C 1
ATOM 3628 O O . LEU A 1 492 ? 263.700 276.753 256.247 1.00 50.39 521 LEU B O 1
ATOM 3633 N N . LYS A 1 493 ? 261.614 277.175 255.515 1.00 49.45 522 LYS B N 1
ATOM 3634 C CA . LYS A 1 493 ? 261.045 276.072 256.281 1.00 50.79 522 LYS B CA 1
ATOM 3635 C C . LYS A 1 493 ? 261.607 274.737 255.813 1.00 53.43 522 LYS B C 1
ATOM 3636 O O . LYS A 1 493 ? 261.941 273.872 256.631 1.00 53.79 522 LYS B O 1
ATOM 3642 N N . SER A 1 494 ? 261.717 274.554 254.495 1.00 58.46 523 SER B N 1
ATOM 3643 C CA . SER A 1 494 ? 262.306 273.331 253.958 1.00 60.05 523 SER B CA 1
ATOM 3644 C C . SER A 1 494 ? 263.781 273.206 254.328 1.00 61.71 523 SER B C 1
ATOM 3645 O O . SER A 1 494 ? 264.243 272.118 254.687 1.00 61.28 523 SER B O 1
ATOM 3648 N N . LEU A 1 495 ? 264.537 274.305 254.244 1.00 62.02 524 LEU B N 1
ATOM 3649 C CA . LEU A 1 495 ? 265.979 274.237 254.473 1.00 63.12 524 LEU B CA 1
ATOM 3650 C C . LEU A 1 495 ? 266.321 274.323 255.960 1.00 64.30 524 LEU B C 1
ATOM 3651 O O . LEU A 1 495 ? 267.299 273.713 256.409 1.00 63.48 524 LEU B O 1
ATOM 3656 N N . LEU A 1 496 ? 265.552 275.086 256.729 1.00 65.90 525 LEU B N 1
ATOM 3657 C CA . LEU A 1 496 ? 265.538 274.962 258.189 1.00 65.30 525 LEU B CA 1
ATOM 3658 C C . LEU A 1 496 ? 264.351 274.112 258.637 1.00 64.59 525 LEU B C 1
ATOM 3659 O O . LEU A 1 496 ? 263.394 274.597 259.241 1.00 63.84 525 LEU B O 1
ATOM 3664 N N . GLY A 1 497 ? 264.420 272.824 258.309 1.00 81.04 526 GLY B N 1
ATOM 3665 C CA . GLY A 1 497 ? 263.403 271.882 258.728 1.00 83.96 526 GLY B CA 1
ATOM 3666 C C . GLY A 1 497 ? 263.475 271.606 260.214 1.00 86.37 526 GLY B C 1
ATOM 3667 O O . GLY A 1 497 ? 262.543 271.921 260.959 1.00 85.74 526 GLY B O 1
ATOM 3668 N N . GLU A 1 498 ? 264.590 271.024 260.658 1.00 92.07 527 GLU B N 1
ATOM 3669 C CA . GLU A 1 498 ? 264.778 270.725 262.072 1.00 90.27 527 GLU B CA 1
ATOM 3670 C C . GLU A 1 498 ? 266.190 271.045 262.546 1.00 91.40 527 GLU B C 1
ATOM 3671 O O . GLU A 1 498 ? 266.575 270.600 263.635 1.00 91.46 527 GLU B O 1
ATOM 3677 N N . LYS A 1 499 ? 266.973 271.790 261.761 1.00 97.43 528 LYS B N 1
ATOM 3678 C CA . LYS A 1 499 ? 268.336 272.115 262.164 1.00 99.59 528 LYS B CA 1
ATOM 3679 C C . LYS A 1 499 ? 268.349 272.956 263.434 1.00 99.79 528 LYS B C 1
ATOM 3680 O O . LYS A 1 499 ? 269.168 272.727 264.331 1.00 97.93 528 LYS B O 1
ATOM 3686 N N . VAL A 1 500 ? 267.450 273.934 263.527 1.00 87.36 529 VAL B N 1
ATOM 3687 C CA . VAL A 1 500 ? 267.316 274.775 264.710 1.00 86.44 529 VAL B CA 1
ATOM 3688 C C . VAL A 1 500 ? 265.862 274.730 265.161 1.00 84.65 529 VAL B C 1
ATOM 3689 O O . VAL A 1 500 ? 264.947 274.826 264.335 1.00 82.19 529 VAL B O 1
ATOM 3693 N N . ALA A 1 501 ? 265.651 274.555 266.464 1.00 75.66 530 ALA B N 1
ATOM 3694 C CA . ALA A 1 501 ? 264.311 274.413 267.020 1.00 73.56 530 ALA B CA 1
ATOM 3695 C C . ALA A 1 501 ? 263.932 275.555 267.948 1.00 74.06 530 ALA B C 1
ATOM 3696 O O . ALA A 1 501 ? 262.870 276.164 267.768 1.00 73.07 530 ALA B O 1
ATOM 3698 N N . ALA A 1 502 ? 264.767 275.861 268.945 1.00 65.14 531 ALA B N 1
ATOM 3699 C CA . ALA A 1 502 ? 264.426 276.913 269.898 1.00 63.78 531 ALA B CA 1
ATOM 3700 C C . ALA A 1 502 ? 264.321 278.270 269.215 1.00 64.79 531 ALA B C 1
ATOM 3701 O O . ALA A 1 502 ? 263.382 279.031 269.473 1.00 59.96 531 ALA B O 1
ATOM 3703 N N . LEU A 1 503 ? 265.267 278.586 268.334 1.00 60.39 532 LEU B N 1
ATOM 3704 C CA . LEU A 1 503 ? 265.233 279.849 267.609 1.00 56.64 532 LEU B CA 1
ATOM 3705 C C . LEU A 1 503 ? 264.238 279.839 266.460 1.00 56.60 532 LEU B C 1
ATOM 3706 O O . LEU A 1 503 ? 264.023 280.888 265.842 1.00 55.72 532 LEU B O 1
ATOM 3711 N N . GLY A 1 504 ? 263.633 278.688 266.158 1.00 53.07 533 GLY B N 1
ATOM 3712 C CA . GLY A 1 504 ? 262.586 278.660 265.152 1.00 47.39 533 GLY B CA 1
ATOM 3713 C C . GLY A 1 504 ? 261.436 279.584 265.499 1.00 46.52 533 GLY B C 1
ATOM 3714 O O . GLY A 1 504 ? 260.881 280.255 264.625 1.00 48.19 533 GLY B O 1
ATOM 3715 N N . ASP A 1 505 ? 261.073 279.642 266.783 1.00 40.08 534 ASP B N 1
ATOM 3716 C CA . ASP A 1 505 ? 260.071 280.603 267.228 1.00 40.58 534 ASP B CA 1
ATOM 3717 C C . ASP A 1 505 ? 260.493 282.026 266.890 1.00 39.53 534 ASP B C 1
ATOM 3718 O O . ASP A 1 505 ? 259.658 282.856 266.510 1.00 36.08 534 ASP B O 1
ATOM 3723 N N . LEU A 1 506 ? 261.787 282.326 267.020 1.00 37.32 535 LEU B N 1
ATOM 3724 C CA . LEU A 1 506 ? 262.297 283.611 266.556 1.00 33.08 535 LEU B CA 1
ATOM 3725 C C . LEU A 1 506 ? 261.993 283.805 265.077 1.00 35.06 535 LEU B C 1
ATOM 3726 O O . LEU A 1 506 ? 261.466 284.847 264.669 1.00 39.96 535 LEU B O 1
ATOM 3731 N N . LEU A 1 507 ? 262.289 282.789 264.261 1.00 32.34 536 LEU B N 1
ATOM 3732 C CA . LEU A 1 507 ? 261.930 282.849 262.850 1.00 28.65 536 LEU B CA 1
ATOM 3733 C C . LEU A 1 507 ? 260.428 282.989 262.670 1.00 26.49 536 LEU B C 1
ATOM 3734 O O . LEU A 1 507 ? 259.972 283.566 261.677 1.00 34.85 536 LEU B O 1
ATOM 3739 N N . ASP A 1 508 ? 259.645 282.470 263.616 1.00 25.40 537 ASP B N 1
ATOM 3740 C CA . ASP A 1 508 ? 258.200 282.626 263.540 1.00 30.24 537 ASP B CA 1
ATOM 3741 C C . ASP A 1 508 ? 257.779 284.063 263.812 1.00 26.95 537 ASP B C 1
ATOM 3742 O O . ASP A 1 508 ? 256.770 284.525 263.268 1.00 35.49 537 ASP B O 1
ATOM 3747 N N . SER A 1 509 ? 258.534 284.785 264.639 1.00 20.15 538 SER B N 1
ATOM 3748 C CA . SER A 1 509 ? 258.143 286.132 265.030 1.00 25.56 538 SER B CA 1
ATOM 3749 C C . SER A 1 509 ? 258.832 287.224 264.226 1.00 23.67 538 SER B C 1
ATOM 3750 O O . SER A 1 509 ? 258.378 288.372 264.261 1.00 26.07 538 SER B O 1
ATOM 3753 N N . TYR A 1 510 ? 259.906 286.903 263.509 1.00 24.62 539 TYR B N 1
ATOM 3754 C CA . TYR A 1 510 ? 260.672 287.911 262.788 1.00 24.78 539 TYR B CA 1
ATOM 3755 C C . TYR A 1 510 ? 260.960 287.561 261.338 1.00 24.24 539 TYR B C 1
ATOM 3756 O O . TYR A 1 510 ? 261.265 288.471 260.560 1.00 24.27 539 TYR B O 1
ATOM 3765 N N . ILE A 1 511 ? 260.883 286.293 260.946 1.00 22.57 540 ILE B N 1
ATOM 3766 C CA . ILE A 1 511 ? 261.124 285.882 259.574 1.00 19.64 540 ILE B CA 1
ATOM 3767 C C . ILE A 1 511 ? 259.853 285.358 258.915 1.00 22.62 540 ILE B C 1
ATOM 3768 O O . ILE A 1 511 ? 259.621 285.598 257.728 1.00 24.69 540 ILE B O 1
ATOM 3773 N N . PHE A 1 512 ? 259.010 284.659 259.671 1.00 29.09 541 PHE B N 1
ATOM 3774 C CA . PHE A 1 512 ? 257.763 284.119 259.146 1.00 23.03 541 PHE B CA 1
ATOM 3775 C C . PHE A 1 512 ? 256.594 285.081 259.287 1.00 22.09 541 PHE B C 1
ATOM 3776 O O . PHE A 1 512 ? 255.519 284.807 258.746 1.00 28.01 541 PHE B O 1
ATOM 3784 N N . LYS A 1 513 ? 256.770 286.190 259.999 1.00 20.36 542 LYS B N 1
ATOM 3785 C CA . LYS A 1 513 ? 255.692 287.130 260.285 1.00 21.85 542 LYS B CA 1
ATOM 3786 C C . LYS A 1 513 ? 256.171 288.560 260.051 1.00 22.37 542 LYS B C 1
ATOM 3787 O O . LYS A 1 513 ? 255.990 289.457 260.877 1.00 22.28 542 LYS B O 1
ATOM 3793 N N . ASN A 1 514 ? 256.822 288.786 258.915 1.00 22.26 543 ASN B N 1
ATOM 3794 C CA . ASN A 1 514 ? 257.220 290.122 258.497 1.00 26.43 543 ASN B CA 1
ATOM 3795 C C . ASN A 1 514 ? 256.609 290.410 257.136 1.00 22.84 543 ASN B C 1
ATOM 3796 O O . ASN A 1 514 ? 256.643 289.558 256.242 1.00 16.86 543 ASN B O 1
ATOM 3801 N N . GLU A 1 515 ? 256.042 291.606 256.985 1.00 19.59 544 GLU B N 1
ATOM 3802 C CA . GLU A 1 515 ? 255.374 291.955 255.740 1.00 16.08 544 GLU B CA 1
ATOM 3803 C C . GLU A 1 515 ? 256.354 292.177 254.598 1.00 18.53 544 GLU B C 1
ATOM 3804 O O . GLU A 1 515 ? 255.928 292.259 253.442 1.00 27.07 544 GLU B O 1
ATOM 3810 N N . LEU A 1 516 ? 257.650 292.287 254.893 1.00 24.90 545 LEU B N 1
ATOM 3811 C CA . LEU A 1 516 ? 258.658 292.413 253.849 1.00 11.81 545 LEU B CA 1
ATOM 3812 C C . LEU A 1 516 ? 259.040 291.074 253.237 1.00 12.45 545 LEU B C 1
ATOM 3813 O O . LEU A 1 516 ? 259.672 291.056 252.177 1.00 16.50 545 LEU B O 1
ATOM 3818 N N . LEU A 1 517 ? 258.680 289.963 253.875 1.00 22.80 546 LEU B N 1
ATOM 3819 C CA . LEU A 1 517 ? 258.974 288.637 253.348 1.00 17.66 546 LEU B CA 1
ATOM 3820 C C . LEU A 1 517 ? 257.685 287.843 253.188 1.00 21.51 546 LEU B C 1
ATOM 3821 O O . LEU A 1 517 ? 257.616 286.911 252.381 1.00 27.06 546 LEU B O 1
ATOM 3826 N N . ASN A 1 518 ? 256.663 288.201 253.964 1.00 21.05 547 ASN B N 1
ATOM 3827 C CA . ASN A 1 518 ? 255.342 287.573 253.914 1.00 21.62 547 ASN B CA 1
ATOM 3828 C C . ASN A 1 518 ? 254.326 288.709 253.863 1.00 26.24 547 ASN B C 1
ATOM 3829 O O . ASN A 1 518 ? 253.818 289.137 254.901 1.00 35.23 547 ASN B O 1
ATOM 3834 N N . ARG A 1 519 ? 254.021 289.191 252.657 1.00 13.97 548 ARG B N 1
ATOM 3835 C CA . ARG A 1 519 ? 253.277 290.439 252.523 1.00 17.84 548 ARG B CA 1
ATOM 3836 C C . ARG A 1 519 ? 251.825 290.339 252.972 1.00 32.66 548 ARG B C 1
ATOM 3837 O O . ARG A 1 519 ? 251.170 291.380 253.095 1.00 34.78 548 ARG B O 1
ATOM 3845 N N . SER A 1 520 ? 251.305 289.134 253.212 1.00 38.68 549 SER B N 1
ATOM 3846 C CA . SER A 1 520 ? 249.949 288.939 253.725 1.00 36.75 549 SER B CA 1
ATOM 3847 C C . SER A 1 520 ? 248.911 289.553 252.777 1.00 44.06 549 SER B C 1
ATOM 3848 O O . SER A 1 520 ? 248.234 290.535 253.086 1.00 45.42 549 SER B O 1
ATOM 3851 N N . VAL A 1 521 ? 248.825 288.940 251.593 1.00 56.79 550 VAL B N 1
ATOM 3852 C CA . VAL A 1 521 ? 247.905 289.402 250.561 1.00 55.67 550 VAL B CA 1
ATOM 3853 C C . VAL A 1 521 ? 246.467 289.375 251.080 1.00 60.60 550 VAL B C 1
ATOM 3854 O O . VAL A 1 521 ? 246.083 288.510 251.877 1.00 62.19 550 VAL B O 1
ATOM 3858 N N . GLU A 1 522 ? 245.674 290.354 250.638 1.00 75.61 551 GLU B N 1
ATOM 3859 C CA . GLU A 1 522 ? 244.248 290.510 250.920 1.00 78.54 551 GLU B CA 1
ATOM 3860 C C . GLU A 1 522 ? 243.972 290.901 252.365 1.00 80.29 551 GLU B C 1
ATOM 3861 O O . GLU A 1 522 ? 242.802 291.044 252.740 1.00 78.89 551 GLU B O 1
ATOM 3867 N N . VAL A 1 523 ? 245.004 291.084 253.189 1.00 88.84 552 VAL B N 1
ATOM 3868 C CA . VAL A 1 523 ? 244.822 291.512 254.572 1.00 89.51 552 VAL B CA 1
ATOM 3869 C C . VAL A 1 523 ? 245.064 293.008 254.741 1.00 91.19 552 VAL B C 1
ATOM 3870 O O . VAL A 1 523 ? 244.549 293.606 255.700 1.00 91.12 552 VAL B O 1
ATOM 3874 N N . ALA A 1 524 ? 245.797 293.639 253.820 1.00 104.44 553 ALA B N 1
ATOM 3875 C CA . ALA A 1 524 ? 246.010 295.080 253.898 1.00 104.79 553 ALA B CA 1
ATOM 3876 C C . ALA A 1 524 ? 244.689 295.835 253.820 1.00 106.55 553 ALA B C 1
ATOM 3877 O O . ALA A 1 524 ? 244.449 296.774 254.588 1.00 107.63 553 ALA B O 1
ATOM 3879 N N . LYS A 1 525 ? 243.818 295.441 252.895 1.00 113.94 554 LYS B N 1
ATOM 3880 C CA . LYS A 1 525 ? 242.485 296.037 252.790 1.00 113.45 554 LYS B CA 1
ATOM 3881 C C . LYS A 1 525 ? 241.452 295.236 253.577 1.00 113.98 554 LYS B C 1
ATOM 3882 O O . LYS A 1 525 ? 240.389 294.885 253.068 1.00 114.98 554 LYS B O 1
ATOM 3888 N N . ALA A 1 526 ? 241.762 294.942 254.838 1.00 111.24 555 ALA B N 1
ATOM 3889 C CA . ALA A 1 526 ? 240.849 294.218 255.712 1.00 112.61 555 ALA B CA 1
ATOM 3890 C C . ALA A 1 526 ? 240.502 294.996 256.970 1.00 112.83 555 ALA B C 1
ATOM 3891 O O . ALA A 1 526 ? 239.321 295.110 257.319 1.00 112.41 555 ALA B O 1
ATOM 3893 N N . GLU A 1 527 ? 241.502 295.538 257.665 1.00 112.35 556 GLU B N 1
ATOM 3894 C CA . GLU A 1 527 ? 241.283 296.260 258.911 1.00 112.08 556 GLU B CA 1
ATOM 3895 C C . GLU A 1 527 ? 241.516 297.758 258.802 1.00 112.98 556 GLU B C 1
ATOM 3896 O O . GLU A 1 527 ? 240.867 298.521 259.519 1.00 112.02 556 GLU B O 1
ATOM 3902 N N . ALA A 1 528 ? 242.422 298.197 257.928 1.00 113.28 557 ALA B N 1
ATOM 3903 C CA . ALA A 1 528 ? 242.685 299.625 257.783 1.00 112.47 557 ALA B CA 1
ATOM 3904 C C . ALA A 1 528 ? 241.671 300.282 256.853 1.00 113.15 557 ALA B C 1
ATOM 3905 O O . ALA A 1 528 ? 240.922 301.175 257.264 1.00 113.24 557 ALA B O 1
ATOM 3907 N N . LYS A 1 529 ? 241.636 299.847 255.592 1.00 112.96 558 LYS B N 1
ATOM 3908 C CA . LYS A 1 529 ? 240.755 300.397 254.561 1.00 113.18 558 LYS B CA 1
ATOM 3909 C C . LYS A 1 529 ? 240.980 301.890 254.338 1.00 112.86 558 LYS B C 1
ATOM 3910 O O . LYS A 1 529 ? 240.097 302.584 253.822 1.00 111.52 558 LYS B O 1
ATOM 3916 N N . ASP A 1 530 ? 242.152 302.399 254.720 1.00 106.66 559 ASP B N 1
ATOM 3917 C CA . ASP A 1 530 ? 242.496 303.797 254.490 1.00 106.08 559 ASP B CA 1
ATOM 3918 C C . ASP A 1 530 ? 243.885 304.003 253.905 1.00 104.62 559 ASP B C 1
ATOM 3919 O O . ASP A 1 530 ? 244.255 305.156 253.663 1.00 102.89 559 ASP B O 1
ATOM 3924 N N . THR A 1 531 ? 244.662 302.942 253.676 1.00 99.23 560 THR B N 1
ATOM 3925 C CA . THR A 1 531 ? 245.963 303.019 253.017 1.00 98.49 560 THR B CA 1
ATOM 3926 C C . THR A 1 531 ? 246.919 303.959 253.744 1.00 97.99 560 THR B C 1
ATOM 3927 O O . THR A 1 531 ? 247.284 305.015 253.217 1.00 98.68 560 THR B O 1
ATOM 3931 N N . LYS A 1 532 ? 247.313 303.599 254.962 1.00 89.24 561 LYS B N 1
ATOM 3932 C CA . LYS A 1 532 ? 248.340 304.324 255.693 1.00 88.43 561 LYS B CA 1
ATOM 3933 C C . LYS A 1 532 ? 249.695 304.065 255.048 1.00 87.42 561 LYS B C 1
ATOM 3934 O O . LYS A 1 532 ? 249.873 303.117 254.278 1.00 85.93 561 LYS B O 1
ATOM 3940 N N . GLY A 1 533 ? 250.660 304.929 255.370 1.00 75.06 562 GLY B N 1
ATOM 3941 C CA . GLY A 1 533 ? 251.988 304.783 254.798 1.00 73.55 562 GLY B CA 1
ATOM 3942 C C . GLY A 1 533 ? 252.659 303.483 255.197 1.00 73.97 562 GLY B C 1
ATOM 3943 O O . GLY A 1 533 ? 253.301 302.825 254.375 1.00 74.40 562 GLY B O 1
ATOM 3944 N N . ALA A 1 534 ? 252.519 303.095 256.466 1.00 63.27 563 ALA B N 1
ATOM 3945 C CA . ALA A 1 534 ? 253.100 301.836 256.917 1.00 61.48 563 ALA B CA 1
ATOM 3946 C C . ALA A 1 534 ? 252.293 300.644 256.421 1.00 58.94 563 ALA B C 1
ATOM 3947 O O . ALA A 1 534 ? 252.845 299.557 256.218 1.00 53.66 563 ALA B O 1
ATOM 3949 N N . THR A 1 535 ? 250.986 300.829 256.217 1.00 60.25 564 THR B N 1
ATOM 3950 C CA . THR A 1 535 ? 250.123 299.717 255.826 1.00 59.61 564 THR B CA 1
ATOM 3951 C C . THR A 1 535 ? 250.523 299.149 254.469 1.00 58.19 564 THR B C 1
ATOM 3952 O O . THR A 1 535 ? 250.561 297.928 254.280 1.00 59.58 564 THR B O 1
ATOM 3956 N N . ASP A 1 536 ? 250.830 300.021 253.511 1.00 47.61 565 ASP B N 1
ATOM 3957 C CA . ASP A 1 536 ? 251.219 299.582 252.172 1.00 42.81 565 ASP B CA 1
ATOM 3958 C C . ASP A 1 536 ? 252.650 299.066 252.231 1.00 38.83 565 ASP B C 1
ATOM 3959 O O . ASP A 1 536 ? 253.616 299.817 252.093 1.00 37.23 565 ASP B O 1
ATOM 3964 N N . TYR A 1 537 ? 252.785 297.757 252.442 1.00 32.47 566 TYR B N 1
ATOM 3965 C CA . TYR A 1 537 ? 254.084 297.108 252.511 1.00 23.60 566 TYR B CA 1
ATOM 3966 C C . TYR A 1 537 ? 254.567 296.626 251.151 1.00 17.10 566 TYR B C 1
ATOM 3967 O O . TYR A 1 537 ? 255.636 296.015 251.066 1.00 20.99 566 TYR B O 1
ATOM 3976 N N . LYS A 1 538 ? 253.807 296.884 250.089 1.00 16.04 567 LYS B N 1
ATOM 3977 C CA . LYS A 1 538 ? 254.212 296.478 248.752 1.00 16.95 567 LYS B CA 1
ATOM 3978 C C . LYS A 1 538 ? 255.303 297.363 248.171 1.00 23.25 567 LYS B C 1
ATOM 3979 O O . LYS A 1 538 ? 256.054 296.905 247.304 1.00 28.02 567 LYS B O 1
ATOM 3985 N N . LYS A 1 539 ? 255.412 298.609 248.631 1.00 21.80 568 LYS B N 1
ATOM 3986 C CA . LYS A 1 539 ? 256.464 299.507 248.180 1.00 12.62 568 LYS B CA 1
ATOM 3987 C C . LYS A 1 539 ? 257.630 299.594 249.151 1.00 13.45 568 LYS B C 1
ATOM 3988 O O . LYS A 1 539 ? 258.758 299.841 248.715 1.00 25.98 568 LYS B O 1
ATOM 3994 N N . GLU A 1 540 ? 257.388 299.402 250.448 1.00 16.34 569 GLU B N 1
ATOM 3995 C CA . GLU A 1 540 ? 258.487 299.331 251.403 1.00 15.28 569 GLU B CA 1
ATOM 3996 C C . GLU A 1 540 ? 259.335 298.088 251.172 1.00 13.98 569 GLU B C 1
ATOM 3997 O O . GLU A 1 540 ? 260.567 298.149 251.235 1.00 24.94 569 GLU B O 1
ATOM 4003 N N . GLN A 1 541 ? 258.686 296.953 250.912 1.00 12.11 570 GLN B N 1
ATOM 4004 C CA . GLN A 1 541 ? 259.407 295.734 250.563 1.00 11.30 570 GLN B CA 1
ATOM 4005 C C . GLN A 1 541 ? 260.110 295.872 249.219 1.00 14.85 570 GLN B C 1
ATOM 4006 O O . GLN A 1 541 ? 261.247 295.412 249.056 1.00 33.83 570 GLN B O 1
ATOM 4012 N N . ALA A 1 542 ? 259.452 296.507 248.247 1.00 17.81 571 ALA B N 1
ATOM 4013 C CA . ALA A 1 542 ? 260.102 296.774 246.969 1.00 11.67 571 ALA B CA 1
ATOM 4014 C C . ALA A 1 542 ? 261.305 297.690 247.147 1.00 11.63 571 ALA B C 1
ATOM 4015 O O . ALA A 1 542 ? 262.335 297.507 246.492 1.00 17.67 571 ALA B O 1
ATOM 4017 N N . LYS A 1 543 ? 261.194 298.681 248.033 1.00 13.20 572 LYS B N 1
ATOM 4018 C CA . LYS A 1 543 ? 262.325 299.562 248.306 1.00 4.64 572 LYS B CA 1
ATOM 4019 C C . LYS A 1 543 ? 263.483 298.802 248.942 1.00 8.17 572 LYS B C 1
ATOM 4020 O O . LYS A 1 543 ? 264.647 299.046 248.609 1.00 24.23 572 LYS B O 1
ATOM 4026 N N . ALA A 1 544 ? 263.188 297.887 249.868 1.00 11.31 573 ALA B N 1
ATOM 4027 C CA . ALA A 1 544 ? 264.248 297.096 250.486 1.00 6.20 573 ALA B CA 1
ATOM 4028 C C . ALA A 1 544 ? 264.931 296.199 249.463 1.00 7.24 573 ALA B C 1
ATOM 4029 O O . ALA A 1 544 ? 266.164 296.077 249.451 1.00 26.07 573 ALA B O 1
ATOM 4031 N N . LEU A 1 545 ? 264.145 295.563 248.594 1.00 4.34 574 LEU B N 1
ATOM 4032 C CA . LEU A 1 545 ? 264.731 294.747 247.539 1.00 2.02 574 LEU B CA 1
ATOM 4033 C C . LEU A 1 545 ? 265.570 295.589 246.588 1.00 15.58 574 LEU B C 1
ATOM 4034 O O . LEU A 1 545 ? 266.633 295.146 246.144 1.00 28.05 574 LEU B O 1
ATOM 4039 N N . LYS A 1 546 ? 265.116 296.803 246.273 1.00 13.61 575 LYS B N 1
ATOM 4040 C CA . LYS A 1 546 ? 265.892 297.686 245.411 1.00 7.25 575 LYS B CA 1
ATOM 4041 C C . LYS A 1 546 ? 267.198 298.104 246.075 1.00 6.70 575 LYS B C 1
ATOM 4042 O O . LYS A 1 546 ? 268.223 298.225 245.403 1.00 27.50 575 LYS B O 1
ATOM 4048 N N . LYS A 1 547 ? 267.180 298.351 247.386 1.00 6.57 576 LYS B N 1
ATOM 4049 C CA . LYS A 1 547 ? 268.419 298.684 248.086 1.00 12.55 576 LYS B CA 1
ATOM 4050 C C . LYS A 1 547 ? 269.394 297.513 248.073 1.00 15.75 576 LYS B C 1
ATOM 4051 O O . LYS A 1 547 ? 270.602 297.696 247.856 1.00 28.79 576 LYS B O 1
ATOM 4057 N N . LEU A 1 548 ? 268.889 296.300 248.307 1.00 7.58 577 LEU B N 1
ATOM 4058 C CA . LEU A 1 548 ? 269.751 295.125 248.236 1.00 2.29 577 LEU B CA 1
ATOM 4059 C C . LEU A 1 548 ? 270.330 294.957 246.838 1.00 14.04 577 LEU B C 1
ATOM 4060 O O . LEU A 1 548 ? 271.510 294.622 246.682 1.00 27.28 577 LEU B O 1
ATOM 4065 N N . PHE A 1 549 ? 269.510 295.179 245.809 1.00 24.99 578 PHE B N 1
ATOM 4066 C CA . PHE A 1 549 ? 269.998 295.097 244.437 1.00 19.40 578 PHE B CA 1
ATOM 4067 C C . PHE A 1 549 ? 271.045 296.167 244.159 1.00 16.60 578 PHE B C 1
ATOM 4068 O O . PHE A 1 549 ? 272.042 295.906 243.479 1.00 25.79 578 PHE B O 1
ATOM 4076 N N . LYS A 1 550 ? 270.832 297.379 244.673 1.00 15.12 579 LYS B N 1
ATOM 4077 C CA . LYS A 1 550 ? 271.821 298.440 244.528 1.00 3.60 579 LYS B CA 1
ATOM 4078 C C . LYS A 1 550 ? 273.158 298.014 245.106 1.00 11.34 579 LYS B C 1
ATOM 4079 O O . LYS A 1 550 ? 274.204 298.194 244.476 1.00 34.62 579 LYS B O 1
ATOM 4085 N N . HIS A 1 551 ? 273.145 297.447 246.314 1.00 15.12 580 HIS B N 1
ATOM 4086 C CA . HIS A 1 551 ? 274.417 297.102 246.942 1.00 8.43 580 HIS B CA 1
ATOM 4087 C C . HIS A 1 551 ? 275.087 295.918 246.254 1.00 12.16 580 HIS B C 1
ATOM 4088 O O . HIS A 1 551 ? 276.297 295.948 246.010 1.00 29.50 580 HIS B O 1
ATOM 4095 N N . ILE A 1 552 ? 274.330 294.867 245.932 1.00 13.63 581 ILE B N 1
ATOM 4096 C CA . ILE A 1 552 ? 274.930 293.736 245.232 1.00 7.78 581 ILE B CA 1
ATOM 4097 C C . ILE A 1 552 ? 275.395 294.130 243.837 1.00 6.64 581 ILE B C 1
ATOM 4098 O O . ILE A 1 552 ? 276.289 293.488 243.278 1.00 17.82 581 ILE B O 1
ATOM 4103 N N . GLY A 1 553 ? 274.828 295.185 243.263 1.00 17.91 582 GLY B N 1
ATOM 4104 C CA . GLY A 1 553 ? 275.186 295.588 241.921 1.00 21.65 582 GLY B CA 1
ATOM 4105 C C . GLY A 1 553 ? 276.453 296.409 241.818 1.00 19.28 582 GLY B C 1
ATOM 4106 O O . GLY A 1 553 ? 277.323 296.107 240.998 1.00 32.16 582 GLY B O 1
ATOM 4107 N N . GLU A 1 554 ? 276.576 297.452 242.637 1.00 21.89 583 GLU B N 1
ATOM 4108 C CA . GLU A 1 554 ? 277.677 298.397 242.505 1.00 30.94 583 GLU B CA 1
ATOM 4109 C C . GLU A 1 554 ? 278.623 298.398 243.699 1.00 37.04 583 GLU B C 1
ATOM 4110 O O . GLU A 1 554 ? 279.470 299.293 243.798 1.00 49.84 583 GLU B O 1
ATOM 4116 N N . ASN A 1 555 ? 278.512 297.432 244.609 1.00 21.11 584 ASN B N 1
ATOM 4117 C CA . ASN A 1 555 ? 279.409 297.408 245.757 1.00 20.77 584 ASN B CA 1
ATOM 4118 C C . ASN A 1 555 ? 280.048 296.039 245.957 1.00 20.38 584 ASN B C 1
ATOM 4119 O O . ASN A 1 555 ? 281.171 295.945 246.463 1.00 32.48 584 ASN B O 1
ATOM 4124 N N . THR A 1 556 ? 279.350 294.975 245.569 1.00 8.74 585 THR B N 1
ATOM 4125 C CA . THR A 1 556 ? 279.823 293.615 245.790 1.00 6.07 585 THR B CA 1
ATOM 4126 C C . THR A 1 556 ? 280.173 292.913 244.485 1.00 0.00 585 THR B C 1
ATOM 4127 O O . THR A 1 556 ? 281.283 292.398 244.337 1.00 19.10 585 THR B O 1
ATOM 4131 N N . LEU A 1 557 ? 279.246 292.874 243.531 1.00 2.22 586 LEU B N 1
ATOM 4132 C CA . LEU A 1 557 ? 279.474 292.237 242.241 1.00 0.39 586 LEU B CA 1
ATOM 4133 C C . LEU A 1 557 ? 279.764 293.255 241.146 1.00 8.30 586 LEU B C 1
ATOM 4134 O O . LEU A 1 557 ? 279.427 293.029 239.981 1.00 15.61 586 LEU B O 1
ATOM 4139 N N . SER A 1 558 ? 280.384 294.374 241.503 1.00 8.93 587 SER B N 1
ATOM 4140 C CA . SER A 1 558 ? 280.745 295.386 240.527 1.00 9.81 587 SER B CA 1
ATOM 4141 C C . SER A 1 558 ? 281.931 294.916 239.693 1.00 7.96 587 SER B C 1
ATOM 4142 O O . SER A 1 558 ? 282.595 293.927 240.008 1.00 11.75 587 SER B O 1
ATOM 4145 N N . LYS A 1 559 ? 282.187 295.635 238.599 1.00 10.67 588 LYS B N 1
ATOM 4146 C CA . LYS A 1 559 ? 283.353 295.324 237.781 1.00 8.05 588 LYS B CA 1
ATOM 4147 C C . LYS A 1 559 ? 284.642 295.541 238.561 1.00 18.20 588 LYS B C 1
ATOM 4148 O O . LYS A 1 559 ? 285.572 294.732 238.476 1.00 16.75 588 LYS B O 1
ATOM 4154 N N . THR A 1 560 ? 284.711 296.626 239.336 1.00 19.00 589 THR B N 1
ATOM 4155 C CA . THR A 1 560 ? 285.912 296.901 240.117 1.00 15.24 589 THR B CA 1
ATOM 4156 C C . THR A 1 560 ? 286.148 295.828 241.173 1.00 12.82 589 THR B C 1
ATOM 4157 O O . THR A 1 560 ? 287.281 295.372 241.362 1.00 15.93 589 THR B O 1
ATOM 4161 N N . ASN A 1 561 ? 285.090 295.410 241.871 1.00 13.30 590 ASN B N 1
ATOM 4162 C CA . ASN A 1 561 ? 285.248 294.423 242.934 1.00 7.67 590 ASN B CA 1
ATOM 4163 C C . ASN A 1 561 ? 285.515 293.033 242.372 1.00 3.05 590 ASN B C 1
ATOM 4164 O O . ASN A 1 561 ? 286.248 292.244 242.978 1.00 17.13 590 ASN B O 1
ATOM 4169 N N . LEU A 1 562 ? 284.920 292.706 241.228 1.00 8.45 591 LEU B N 1
ATOM 4170 C CA . LEU A 1 562 ? 285.164 291.416 240.602 1.00 6.30 591 LEU B CA 1
ATOM 4171 C C . LEU A 1 562 ? 286.471 291.375 239.825 1.00 13.66 591 LEU B C 1
ATOM 4172 O O . LEU A 1 562 ? 286.915 290.285 239.451 1.00 20.93 591 LEU B O 1
ATOM 4177 N N . ASP A 1 563 ? 287.093 292.528 239.570 1.00 4.89 592 ASP B N 1
ATOM 4178 C CA . ASP A 1 563 ? 288.349 292.534 238.831 1.00 7.76 592 ASP B CA 1
ATOM 4179 C C . ASP A 1 563 ? 289.480 291.909 239.634 1.00 16.99 592 ASP B C 1
ATOM 4180 O O . ASP A 1 563 ? 290.410 291.343 239.049 1.00 18.17 592 ASP B O 1
ATOM 4185 N N . LYS A 1 564 ? 289.427 291.999 240.960 1.00 16.84 593 LYS B N 1
ATOM 4186 C CA . LYS A 1 564 ? 290.471 291.418 241.803 1.00 10.63 593 LYS B CA 1
ATOM 4187 C C . LYS A 1 564 ? 290.183 289.955 242.124 1.00 8.18 593 LYS B C 1
ATOM 4188 O O . LYS A 1 564 ? 290.211 289.529 243.274 1.00 13.13 593 LYS B O 1
ATOM 4194 N N . ILE A 1 565 ? 289.899 289.177 241.084 1.00 8.86 594 ILE B N 1
ATOM 4195 C CA . ILE A 1 565 ? 289.834 287.723 241.167 1.00 4.61 594 ILE B CA 1
ATOM 4196 C C . ILE A 1 565 ? 290.508 287.193 239.912 1.00 18.61 594 ILE B C 1
ATOM 4197 O O . ILE A 1 565 ? 289.910 287.190 238.831 1.00 22.14 594 ILE B O 1
ATOM 4202 N N . THR A 1 566 ? 291.755 286.756 240.036 1.00 14.32 595 THR B N 1
ATOM 4203 C CA . THR A 1 566 ? 292.587 286.444 238.882 1.00 9.88 595 THR B CA 1
ATOM 4204 C C . THR A 1 566 ? 292.844 284.947 238.810 1.00 11.57 595 THR B C 1
ATOM 4205 O O . THR A 1 566 ? 293.308 284.347 239.781 1.00 26.40 595 THR B O 1
ATOM 4209 N N . LEU A 1 567 ? 292.551 284.352 237.661 1.00 11.49 596 LEU B N 1
ATOM 4210 C CA . LEU A 1 567 ? 292.880 282.953 237.404 1.00 10.17 596 LEU B CA 1
ATOM 4211 C C . LEU A 1 567 ? 294.218 282.929 236.683 1.00 17.14 596 LEU B C 1
ATOM 4212 O O . LEU A 1 567 ? 294.293 283.216 235.486 1.00 25.73 596 LEU B O 1
ATOM 4217 N N . LYS A 1 568 ? 295.283 282.597 237.404 1.00 15.64 597 LYS B N 1
ATOM 4218 C CA . LYS A 1 568 ? 296.617 282.553 236.824 1.00 18.01 597 LYS B CA 1
ATOM 4219 C C . LYS A 1 568 ? 297.037 281.107 236.612 1.00 16.17 597 LYS B C 1
ATOM 4220 O O . LYS A 1 568 ? 296.872 280.268 237.503 1.00 17.73 597 LYS B O 1
ATOM 4226 N N . GLU A 1 569 ? 297.575 280.823 235.432 1.00 16.76 598 GLU B N 1
ATOM 4227 C CA . GLU A 1 569 ? 298.198 279.534 235.194 1.00 28.53 598 GLU B CA 1
ATOM 4228 C C . GLU A 1 569 ? 299.431 279.385 236.077 1.00 33.50 598 GLU B C 1
ATOM 4229 O O . GLU A 1 569 ? 300.109 280.362 236.406 1.00 31.01 598 GLU B O 1
ATOM 4235 N N . VAL A 1 570 ? 299.709 278.149 236.484 1.00 31.47 599 VAL B N 1
ATOM 4236 C CA . VAL A 1 570 ? 300.848 277.844 237.344 1.00 28.80 599 VAL B CA 1
ATOM 4237 C C . VAL A 1 570 ? 301.954 277.141 236.562 1.00 35.81 599 VAL B C 1
ATOM 4238 O O . VAL A 1 570 ? 303.071 277.652 236.459 1.00 33.25 599 VAL B O 1
ATOM 4242 N N . LYS A 1 571 ? 301.662 275.969 235.996 1.00 43.97 600 LYS B N 1
ATOM 4243 C CA . LYS A 1 571 ? 302.635 275.265 235.168 1.00 47.40 600 LYS B CA 1
ATOM 4244 C C . LYS A 1 571 ? 302.337 275.429 233.682 1.00 50.42 600 LYS B C 1
ATOM 4245 O O . LYS A 1 571 ? 303.146 276.003 232.947 1.00 47.93 600 LYS B O 1
ATOM 4251 N N . ASN A 1 572 ? 301.167 274.957 233.238 1.00 42.97 601 ASN B N 1
ATOM 4252 C CA . ASN A 1 572 ? 300.690 275.071 231.861 1.00 37.98 601 ASN B CA 1
ATOM 4253 C C . ASN A 1 572 ? 301.784 274.863 230.820 1.00 42.75 601 ASN B C 1
ATOM 4254 O O . ASN A 1 572 ? 301.814 275.557 229.800 1.00 43.03 601 ASN B O 1
ATOM 4259 N N . THR A 1 573 ? 302.684 273.913 231.063 1.00 51.70 602 THR B N 1
ATOM 4260 C CA . THR A 1 573 ? 303.800 273.691 230.155 1.00 51.25 602 THR B CA 1
ATOM 4261 C C . THR A 1 573 ? 303.931 272.218 229.795 1.00 54.51 602 THR B C 1
ATOM 4262 O O . THR A 1 573 ? 304.384 271.879 228.697 1.00 54.11 602 THR B O 1
ATOM 4266 N N . GLU A 1 574 ? 303.537 271.341 230.715 1.00 56.67 603 GLU B N 1
ATOM 4267 C CA . GLU A 1 574 ? 303.702 269.909 230.509 1.00 55.30 603 GLU B CA 1
ATOM 4268 C C . GLU A 1 574 ? 302.853 269.438 229.335 1.00 54.85 603 GLU B C 1
ATOM 4269 O O . GLU A 1 574 ? 301.674 269.787 229.225 1.00 53.22 603 GLU B O 1
ATOM 4275 N N . ASN A 1 575 ? 303.458 268.647 228.455 1.00 58.39 604 ASN B N 1
ATOM 4276 C CA . ASN A 1 575 ? 302.742 268.094 227.315 1.00 57.68 604 ASN B CA 1
ATOM 4277 C C . ASN A 1 575 ? 301.889 266.917 227.766 1.00 57.69 604 ASN B C 1
ATOM 4278 O O . ASN A 1 575 ? 302.363 266.038 228.492 1.00 58.42 604 ASN B O 1
ATOM 4283 N N . VAL A 1 576 ? 300.629 266.906 227.339 1.00 53.53 605 VAL B N 1
ATOM 4284 C CA . VAL A 1 576 ? 299.692 265.847 227.712 1.00 50.98 605 VAL B CA 1
ATOM 4285 C C . VAL A 1 576 ? 299.821 264.762 226.648 1.00 51.49 605 VAL B C 1
ATOM 4286 O O . VAL A 1 576 ? 299.057 264.709 225.686 1.00 56.67 605 VAL B O 1
ATOM 4290 N N . GLU A 1 577 ? 300.801 263.881 226.830 1.00 47.49 606 GLU B N 1
ATOM 4291 C CA . GLU A 1 577 ? 301.033 262.813 225.868 1.00 47.73 606 GLU B CA 1
ATOM 4292 C C . GLU A 1 577 ? 299.872 261.827 225.865 1.00 54.05 606 GLU B C 1
ATOM 4293 O O . GLU A 1 577 ? 299.287 261.524 226.909 1.00 52.17 606 GLU B O 1
ATOM 4299 N N . LEU A 1 578 ? 299.539 261.325 224.681 1.00 52.99 607 LEU B N 1
ATOM 4300 C CA . LEU A 1 578 ? 298.467 260.356 224.504 1.00 49.54 607 LEU B CA 1
ATOM 4301 C C . LEU A 1 578 ? 299.055 259.024 224.064 1.00 51.15 607 LEU B C 1
ATOM 4302 O O . LEU A 1 578 ? 299.898 258.980 223.162 1.00 51.55 607 LEU B O 1
ATOM 4307 N N . GLU A 1 579 ? 298.613 257.944 224.701 1.00 53.26 608 GLU B N 1
ATOM 4308 C CA . GLU A 1 579 ? 299.006 256.594 224.329 1.00 54.34 608 GLU B CA 1
ATOM 4309 C C . GLU A 1 579 ? 297.814 255.885 223.705 1.00 54.32 608 GLU B C 1
ATOM 4310 O O . GLU A 1 579 ? 296.726 255.865 224.289 1.00 54.15 608 GLU B O 1
ATOM 4316 N N . GLU A 1 580 ? 298.020 255.305 222.526 1.00 56.02 609 GLU B N 1
ATOM 4317 C CA . GLU A 1 580 ? 296.982 254.561 221.827 1.00 54.55 609 GLU B CA 1
ATOM 4318 C C . GLU A 1 580 ? 297.420 253.113 221.672 1.00 57.70 609 GLU B C 1
ATOM 4319 O O . GLU A 1 580 ? 298.534 252.841 221.212 1.00 62.22 609 GLU B O 1
ATOM 4325 N N . THR A 1 581 ? 296.547 252.189 222.068 1.00 48.86 610 THR B N 1
ATOM 4326 C CA . THR A 1 581 ? 296.832 250.761 221.960 1.00 52.46 610 THR B CA 1
ATOM 4327 C C . THR A 1 581 ? 295.508 250.022 221.833 1.00 53.60 610 THR B C 1
ATOM 4328 O O . THR A 1 581 ? 294.796 249.841 222.825 1.00 50.79 610 THR B O 1
ATOM 4332 N N . GLU A 1 582 ? 295.187 249.601 220.614 1.00 53.53 611 GLU B N 1
ATOM 4333 C CA . GLU A 1 582 ? 293.908 248.953 220.297 1.00 50.69 611 GLU B CA 1
ATOM 4334 C C . GLU A 1 582 ? 292.788 249.907 220.719 1.00 47.33 611 GLU B C 1
ATOM 4335 O O . GLU A 1 582 ? 292.981 251.129 220.755 1.00 47.44 611 GLU B O 1
ATOM 4341 N N . THR A 1 583 ? 291.621 249.374 221.077 1.00 43.10 612 THR B N 1
ATOM 4342 C CA . THR A 1 583 ? 290.465 250.220 221.346 1.00 43.46 612 THR B CA 1
ATOM 4343 C C . THR A 1 583 ? 290.653 250.934 222.684 1.00 45.84 612 THR B C 1
ATOM 4344 O O . THR A 1 583 ? 289.983 250.619 223.673 1.00 46.63 612 THR B O 1
ATOM 4348 N N . THR A 1 584 ? 291.596 251.876 222.727 1.00 51.97 613 THR B N 1
ATOM 4349 C CA . THR A 1 584 ? 291.858 252.687 223.909 1.00 51.08 613 THR B CA 1
ATOM 4350 C C . THR A 1 584 ? 292.471 254.012 223.483 1.00 47.55 613 THR B C 1
ATOM 4351 O O . THR A 1 584 ? 293.075 254.126 222.413 1.00 54.05 613 THR B O 1
ATOM 4355 N N . LEU A 1 585 ? 292.317 255.013 224.347 1.00 38.26 614 LEU B N 1
ATOM 4356 C CA . LEU A 1 585 ? 293.009 256.291 224.185 1.00 42.70 614 LEU B CA 1
ATOM 4357 C C . LEU A 1 585 ? 293.147 256.902 225.570 1.00 43.49 614 LEU B C 1
ATOM 4358 O O . LEU A 1 585 ? 292.148 257.328 226.157 1.00 43.00 614 LEU B O 1
ATOM 4363 N N . LYS A 1 586 ? 294.371 256.944 226.085 1.00 45.79 615 LYS B N 1
ATOM 4364 C CA . LYS A 1 586 ? 294.625 257.362 227.453 1.00 40.88 615 LYS B CA 1
ATOM 4365 C C . LYS A 1 586 ? 295.548 258.570 227.483 1.00 44.87 615 LYS B C 1
ATOM 4366 O O . LYS A 1 586 ? 296.393 258.754 226.602 1.00 46.76 615 LYS B O 1
ATOM 4372 N N . VAL A 1 587 ? 295.367 259.394 228.507 1.00 48.12 616 VAL B N 1
ATOM 4373 C CA . VAL A 1 587 ? 296.261 260.510 228.790 1.00 48.60 616 VAL B CA 1
ATOM 4374 C C . VAL A 1 587 ? 297.407 259.997 229.650 1.00 47.36 616 VAL B C 1
ATOM 4375 O O . VAL A 1 587 ? 297.181 259.389 230.702 1.00 49.71 616 VAL B O 1
ATOM 4379 N N . LYS A 1 588 ? 298.641 260.227 229.197 1.00 38.60 617 LYS B N 1
ATOM 4380 C CA . LYS A 1 588 ? 299.797 259.704 229.919 1.00 41.57 617 LYS B CA 1
ATOM 4381 C C . LYS A 1 588 ? 299.897 260.307 231.314 1.00 43.57 617 LYS B C 1
ATOM 4382 O O . LYS A 1 588 ? 299.979 259.583 232.312 1.00 47.27 617 LYS B O 1
ATOM 4388 N N . LYS A 1 589 ? 299.883 261.637 231.403 1.00 43.14 618 LYS B N 1
ATOM 4389 C CA . LYS A 1 589 ? 300.014 262.310 232.694 1.00 43.62 618 LYS B CA 1
ATOM 4390 C C . LYS A 1 589 ? 299.406 263.703 232.548 1.00 42.77 618 LYS B C 1
ATOM 4391 O O . LYS A 1 589 ? 300.040 264.596 231.979 1.00 43.17 618 LYS B O 1
ATOM 4397 N N . LEU A 1 590 ? 298.192 263.878 233.059 1.00 35.88 619 LEU B N 1
ATOM 4398 C CA . LEU A 1 590 ? 297.553 265.185 233.072 1.00 33.82 619 LEU B CA 1
ATOM 4399 C C . LEU A 1 590 ? 297.832 265.839 234.416 1.00 37.78 619 LEU B C 1
ATOM 4400 O O . LEU A 1 590 ? 297.534 265.259 235.465 1.00 43.25 619 LEU B O 1
ATOM 4405 N N . ASP A 1 591 ? 298.430 267.029 234.385 1.00 38.78 620 ASP B N 1
ATOM 4406 C CA . ASP A 1 591 ? 298.695 267.780 235.610 1.00 38.11 620 ASP B CA 1
ATOM 4407 C C . ASP A 1 591 ? 298.707 269.262 235.250 1.00 39.24 620 ASP B C 1
ATOM 4408 O O . ASP A 1 591 ? 299.732 269.784 234.802 1.00 44.48 620 ASP B O 1
ATOM 4413 N N . VAL A 1 592 ? 297.573 269.928 235.449 1.00 25.32 621 VAL B N 1
ATOM 4414 C CA . VAL A 1 592 ? 297.473 271.373 235.296 1.00 24.57 621 VAL B CA 1
ATOM 4415 C C . VAL A 1 592 ? 296.920 271.943 236.593 1.00 26.32 621 VAL B C 1
ATOM 4416 O O . VAL A 1 592 ? 296.092 271.313 237.260 1.00 26.02 621 VAL B O 1
ATOM 4420 N N . GLU A 1 593 ? 297.416 273.116 236.970 1.00 27.37 622 GLU B N 1
ATOM 4421 C CA . GLU A 1 593 ? 297.014 273.768 238.206 1.00 27.01 622 GLU B CA 1
ATOM 4422 C C . GLU A 1 593 ? 296.829 275.250 237.933 1.00 26.13 622 GLU B C 1
ATOM 4423 O O . GLU A 1 593 ? 297.696 275.882 237.324 1.00 28.00 622 GLU B O 1
ATOM 4429 N N . TYR A 1 594 ? 295.700 275.795 238.372 1.00 17.12 623 TYR B N 1
ATOM 4430 C CA . TYR A 1 594 ? 295.408 277.214 238.233 1.00 18.09 623 TYR B CA 1
ATOM 4431 C C . TYR A 1 594 ? 295.155 277.823 239.601 1.00 20.35 623 TYR B C 1
ATOM 4432 O O . TYR A 1 594 ? 294.399 277.268 240.403 1.00 28.43 623 TYR B O 1
ATOM 4441 N N . LYS A 1 595 ? 295.792 278.957 239.862 1.00 20.21 624 LYS B N 1
ATOM 4442 C CA . LYS A 1 595 ? 295.638 279.680 241.114 1.00 15.52 624 LYS B CA 1
ATOM 4443 C C . LYS A 1 595 ? 294.582 280.757 240.920 1.00 22.67 624 LYS B C 1
ATOM 4444 O O . LYS A 1 595 ? 294.767 281.668 240.107 1.00 39.28 624 LYS B O 1
ATOM 4450 N N . VAL A 1 596 ? 293.475 280.647 241.645 1.00 9.70 625 VAL B N 1
ATOM 4451 C CA . VAL A 1 596 ? 292.465 281.694 241.670 1.00 5.91 625 VAL B CA 1
ATOM 4452 C C . VAL A 1 596 ? 292.784 282.584 242.862 1.00 13.30 625 VAL B C 1
ATOM 4453 O O . VAL A 1 596 ? 292.589 282.188 244.014 1.00 25.76 625 VAL B O 1
ATOM 4457 N N . GLU A 1 597 ? 293.310 283.770 242.579 1.00 14.93 626 GLU B N 1
ATOM 4458 C CA . GLU A 1 597 ? 293.651 284.753 243.595 1.00 13.33 626 GLU B CA 1
ATOM 4459 C C . GLU A 1 597 ? 292.440 285.639 243.839 1.00 10.71 626 GLU B C 1
ATOM 4460 O O . GLU A 1 597 ? 291.979 286.335 242.927 1.00 21.07 626 GLU B O 1
ATOM 4466 N N . LEU A 1 598 ? 291.925 285.607 245.064 1.00 3.25 627 LEU B N 1
ATOM 4467 C CA . LEU A 1 598 ? 290.738 286.374 245.403 1.00 6.23 627 LEU B CA 1
ATOM 4468 C C . LEU A 1 598 ? 291.045 287.831 245.709 1.00 12.78 627 LEU B C 1
ATOM 4469 O O . LEU A 1 598 ? 290.108 288.607 245.917 1.00 24.61 627 LEU B O 1
ATOM 4474 N N . GLY A 1 599 ? 292.318 288.217 245.734 1.00 3.98 628 GLY B N 1
ATOM 4475 C CA . GLY A 1 599 ? 292.659 289.612 245.965 1.00 0.00 628 GLY B CA 1
ATOM 4476 C C . GLY A 1 599 ? 292.114 290.081 247.296 1.00 11.26 628 GLY B C 1
ATOM 4477 O O . GLY A 1 599 ? 292.401 289.506 248.349 1.00 18.12 628 GLY B O 1
ATOM 4478 N N . ASN A 1 600 ? 291.323 291.152 247.256 1.00 12.68 629 ASN B N 1
ATOM 4479 C CA . ASN A 1 600 ? 290.558 291.621 248.412 1.00 10.30 629 ASN B CA 1
ATOM 4480 C C . ASN A 1 600 ? 289.126 291.841 247.934 1.00 14.09 629 ASN B C 1
ATOM 4481 O O . ASN A 1 600 ? 288.732 292.960 247.603 1.00 21.18 629 ASN B O 1
ATOM 4486 N N . PHE A 1 601 ? 288.341 290.764 247.912 1.00 9.38 630 PHE B N 1
ATOM 4487 C CA . PHE A 1 601 ? 286.951 290.823 247.463 1.00 8.29 630 PHE B CA 1
ATOM 4488 C C . PHE A 1 601 ? 286.100 291.347 248.615 1.00 12.56 630 PHE B C 1
ATOM 4489 O O . PHE A 1 601 ? 285.463 290.599 249.359 1.00 16.94 630 PHE B O 1
ATOM 4497 N N . GLU A 1 602 ? 286.092 292.668 248.755 1.00 10.90 631 GLU B N 1
ATOM 4498 C CA . GLU A 1 602 ? 285.421 293.323 249.873 1.00 9.95 631 GLU B CA 1
ATOM 4499 C C . GLU A 1 602 ? 283.915 293.155 249.733 1.00 14.16 631 GLU B C 1
ATOM 4500 O O . GLU A 1 602 ? 283.273 293.830 248.926 1.00 17.48 631 GLU B O 1
ATOM 4506 N N . ILE A 1 603 ? 283.344 292.249 250.524 1.00 15.20 632 ILE B N 1
ATOM 4507 C CA . ILE A 1 603 ? 281.896 292.165 250.688 1.00 8.55 632 ILE B CA 1
ATOM 4508 C C . ILE A 1 603 ? 281.515 293.279 251.656 1.00 5.87 632 ILE B C 1
ATOM 4509 O O . ILE A 1 603 ? 281.590 293.110 252.870 1.00 18.90 632 ILE B O 1
ATOM 4514 N N . LYS A 1 604 ? 281.124 294.431 251.123 1.00 3.32 633 LYS B N 1
ATOM 4515 C CA . LYS A 1 604 ? 280.945 295.604 251.962 1.00 6.19 633 LYS B CA 1
ATOM 4516 C C . LYS A 1 604 ? 279.709 295.463 252.846 1.00 11.16 633 LYS B C 1
ATOM 4517 O O . LYS A 1 604 ? 278.861 294.590 252.646 1.00 19.34 633 LYS B O 1
ATOM 4523 N N . ASN A 1 605 ? 279.627 296.331 253.852 1.00 9.72 634 ASN B N 1
ATOM 4524 C CA . ASN A 1 605 ? 278.430 296.415 254.676 1.00 11.25 634 ASN B CA 1
ATOM 4525 C C . ASN A 1 605 ? 277.271 296.908 253.823 1.00 11.43 634 ASN B C 1
ATOM 4526 O O . ASN A 1 605 ? 277.291 298.039 253.328 1.00 12.38 634 ASN B O 1
ATOM 4531 N N . GLY A 1 606 ? 276.257 296.073 253.661 1.00 3.22 635 GLY B N 1
ATOM 4532 C CA . GLY A 1 606 ? 275.167 296.403 252.771 1.00 10.95 635 GLY B CA 1
ATOM 4533 C C . GLY A 1 606 ? 274.692 295.191 252.006 1.00 16.79 635 GLY B C 1
ATOM 4534 O O . GLY A 1 606 ? 273.512 295.089 251.662 1.00 19.39 635 GLY B O 1
ATOM 4535 N N . LEU A 1 607 ? 275.606 294.262 251.725 1.00 9.74 636 LEU B N 1
ATOM 4536 C CA . LEU A 1 607 ? 275.169 292.951 251.265 1.00 8.05 636 LEU B CA 1
ATOM 4537 C C . LEU A 1 607 ? 274.402 292.235 252.363 1.00 22.04 636 LEU B C 1
ATOM 4538 O O . LEU A 1 607 ? 273.414 291.546 252.090 1.00 30.06 636 LEU B O 1
ATOM 4543 N N . ILE A 1 608 ? 274.842 292.389 253.612 1.00 20.57 637 ILE B N 1
ATOM 4544 C CA . ILE A 1 608 ? 274.123 291.832 254.749 1.00 16.26 637 ILE B CA 1
ATOM 4545 C C . ILE A 1 608 ? 273.376 292.895 255.547 1.00 13.17 637 ILE B C 1
ATOM 4546 O O . ILE A 1 608 ? 272.494 292.543 256.344 1.00 29.47 637 ILE B O 1
ATOM 4551 N N . LYS A 1 609 ? 273.700 294.176 255.369 1.00 10.16 638 LYS B N 1
ATOM 4552 C CA . LYS A 1 609 ? 272.941 295.218 256.050 1.00 0.00 638 LYS B CA 1
ATOM 4553 C C . LYS A 1 609 ? 271.558 295.381 255.432 1.00 6.14 638 LYS B C 1
ATOM 4554 O O . LYS A 1 609 ? 270.583 295.650 256.142 1.00 25.98 638 LYS B O 1
ATOM 4560 N N . ALA A 1 610 ? 271.453 295.225 254.111 1.00 5.19 639 ALA B N 1
ATOM 4561 C CA . ALA A 1 610 ? 270.144 295.256 253.466 1.00 6.41 639 ALA B CA 1
ATOM 4562 C C . ALA A 1 610 ? 269.286 294.072 253.896 1.00 19.73 639 ALA B C 1
ATOM 4563 O O . ALA A 1 610 ? 268.078 294.222 254.121 1.00 21.90 639 ALA B O 1
ATOM 4565 N N . MET A 1 611 ? 269.887 292.885 254.013 1.00 16.22 640 MET B N 1
ATOM 4566 C CA . MET A 1 611 ? 269.140 291.739 254.520 1.00 8.13 640 MET B CA 1
ATOM 4567 C C . MET A 1 611 ? 268.716 291.945 255.966 1.00 0.90 640 MET B C 1
ATOM 4568 O O . MET A 1 611 ? 267.649 291.472 256.370 1.00 14.22 640 MET B O 1
ATOM 4573 N N . LEU A 1 612 ? 269.535 292.632 256.763 1.00 5.85 641 LEU B N 1
ATOM 4574 C CA . LEU A 1 612 ? 269.096 293.016 258.100 1.00 6.67 641 LEU B CA 1
ATOM 4575 C C . LEU A 1 612 ? 267.906 293.961 258.026 1.00 9.83 641 LEU B C 1
ATOM 4576 O O . LEU A 1 612 ? 266.958 293.841 258.809 1.00 18.93 641 LEU B O 1
ATOM 4581 N N . GLU A 1 613 ? 267.939 294.908 257.088 1.00 6.34 642 GLU B N 1
ATOM 4582 C CA . GLU A 1 613 ? 266.823 295.831 256.927 1.00 15.63 642 GLU B CA 1
ATOM 4583 C C . GLU A 1 613 ? 265.566 295.132 256.432 1.00 16.00 642 GLU B C 1
ATOM 4584 O O . GLU A 1 613 ? 264.466 295.662 256.615 1.00 22.78 642 GLU B O 1
ATOM 4590 N N . PHE A 1 614 ? 265.702 293.964 255.802 1.00 10.71 643 PHE B N 1
ATOM 4591 C CA . PHE A 1 614 ? 264.522 293.176 255.461 1.00 5.38 643 PHE B CA 1
ATOM 4592 C C . PHE A 1 614 ? 263.782 292.715 256.709 1.00 12.79 643 PHE B C 1
ATOM 4593 O O . PHE A 1 614 ? 262.552 292.595 256.692 1.00 20.11 643 PHE B O 1
ATOM 4601 N N . LEU A 1 615 ? 264.507 292.449 257.791 1.00 16.59 644 LEU B N 1
ATOM 4602 C CA . LEU A 1 615 ? 263.879 292.065 259.043 1.00 13.20 644 LEU B CA 1
ATOM 4603 C C . LEU A 1 615 ? 263.084 293.238 259.615 1.00 19.37 644 LEU B C 1
ATOM 4604 O O . LEU A 1 615 ? 263.457 294.399 259.428 1.00 17.30 644 LEU B O 1
ATOM 4609 N N . PRO A 1 616 ? 261.980 292.962 260.307 1.00 23.07 645 PRO B N 1
ATOM 4610 C CA . PRO A 1 616 ? 261.134 294.052 260.805 1.00 13.42 645 PRO B CA 1
ATOM 4611 C C . PRO A 1 616 ? 261.855 294.895 261.844 1.00 16.26 645 PRO B C 1
ATOM 4612 O O . PRO A 1 616 ? 262.692 294.406 262.604 1.00 15.82 645 PRO B O 1
ATOM 4616 N N . ASP A 1 617 ? 261.514 296.182 261.869 1.00 20.89 646 ASP B N 1
ATOM 4617 C CA . ASP A 1 617 ? 262.110 297.140 262.791 1.00 16.44 646 ASP B CA 1
ATOM 4618 C C . ASP A 1 617 ? 261.204 297.415 263.988 1.00 18.32 646 ASP B C 1
ATOM 4619 O O . ASP A 1 617 ? 261.262 298.496 264.583 1.00 20.46 646 ASP B O 1
ATOM 4624 N N . THR A 1 618 ? 260.358 296.455 264.350 1.00 18.49 647 THR B N 1
ATOM 4625 C CA . THR A 1 618 ? 259.482 296.630 265.499 1.00 14.47 647 THR B CA 1
ATOM 4626 C C . THR A 1 618 ? 260.304 296.650 266.780 1.00 20.75 647 THR B C 1
ATOM 4627 O O . THR A 1 618 ? 261.107 295.747 267.029 1.00 22.84 647 THR B O 1
ATOM 4631 N N . LYS A 1 619 ? 260.088 297.677 267.603 1.00 22.39 648 LYS B N 1
ATOM 4632 C CA . LYS A 1 619 ? 260.867 297.850 268.821 1.00 19.03 648 LYS B CA 1
ATOM 4633 C C . LYS A 1 619 ? 260.551 296.806 269.880 1.00 21.82 648 LYS B C 1
ATOM 4634 O O . LYS A 1 619 ? 261.261 296.741 270.889 1.00 26.52 648 LYS B O 1
ATOM 4640 N N . ASP A 1 620 ? 259.515 295.992 269.680 1.00 19.01 649 ASP B N 1
ATOM 4641 C CA . ASP A 1 620 ? 259.114 294.986 270.662 1.00 15.88 649 ASP B CA 1
ATOM 4642 C C . ASP A 1 620 ? 260.134 293.852 270.647 1.00 16.88 649 ASP B C 1
ATOM 4643 O O . ASP A 1 620 ? 259.932 292.790 270.053 1.00 19.65 649 ASP B O 1
ATOM 4648 N N . LEU A 1 621 ? 261.262 294.094 271.314 1.00 22.01 650 LEU B N 1
ATOM 4649 C CA . LEU A 1 621 ? 262.296 293.084 271.484 1.00 21.99 650 LEU B CA 1
ATOM 4650 C C . LEU A 1 621 ? 262.209 292.360 272.819 1.00 23.13 650 LEU B C 1
ATOM 4651 O O . LEU A 1 621 ? 262.682 291.224 272.920 1.00 25.26 650 LEU B O 1
ATOM 4656 N N . GLU A 1 622 ? 261.616 292.987 273.836 1.00 21.17 651 GLU B N 1
ATOM 4657 C CA . GLU A 1 622 ? 261.527 292.356 275.148 1.00 18.63 651 GLU B CA 1
ATOM 4658 C C . GLU A 1 622 ? 260.609 291.142 275.120 1.00 17.67 651 GLU B C 1
ATOM 4659 O O . GLU A 1 622 ? 260.962 290.076 275.632 1.00 27.28 651 GLU B O 1
ATOM 4665 N N . THR A 1 623 ? 259.416 291.288 274.539 1.00 10.98 652 THR B N 1
ATOM 4666 C CA . THR A 1 623 ? 258.458 290.187 274.540 1.00 20.81 652 THR B CA 1
ATOM 4667 C C . THR A 1 623 ? 258.961 289.006 273.719 1.00 19.60 652 THR B C 1
ATOM 4668 O O . THR A 1 623 ? 258.842 287.851 274.145 1.00 17.78 652 THR B O 1
ATOM 4672 N N . THR A 1 624 ? 259.526 289.275 272.540 1.00 19.95 653 THR B N 1
ATOM 4673 C CA . THR A 1 624 ? 260.003 288.188 271.693 1.00 23.17 653 THR B CA 1
ATOM 4674 C C . THR A 1 624 ? 261.148 287.434 272.354 1.00 26.99 653 THR B C 1
ATOM 4675 O O . THR A 1 624 ? 261.170 286.197 272.352 1.00 36.08 653 THR B O 1
ATOM 4679 N N . LEU A 1 625 ? 262.106 288.161 272.931 1.00 19.22 654 LEU B N 1
ATOM 4680 C CA . LEU A 1 625 ? 263.229 287.504 273.590 1.00 13.21 654 LEU B CA 1
ATOM 4681 C C . LEU A 1 625 ? 262.780 286.769 274.845 1.00 20.49 654 LEU B C 1
ATOM 4682 O O . LEU A 1 625 ? 263.310 285.701 275.165 1.00 23.15 654 LEU B O 1
ATOM 4687 N N . ASP A 1 626 ? 261.813 287.329 275.574 1.00 21.28 655 ASP B N 1
ATOM 4688 C CA . ASP A 1 626 ? 261.264 286.633 276.732 1.00 14.86 655 ASP B CA 1
ATOM 4689 C C . ASP A 1 626 ? 260.621 285.317 276.319 1.00 18.67 655 ASP B C 1
ATOM 4690 O O . ASP A 1 626 ? 260.829 284.285 276.967 1.00 24.83 655 ASP B O 1
ATOM 4695 N N . LYS A 1 627 ? 259.841 285.332 275.237 1.00 18.14 656 LYS B N 1
ATOM 4696 C CA . LYS A 1 627 ? 259.225 284.099 274.761 1.00 25.22 656 LYS B CA 1
ATOM 4697 C C . LYS A 1 627 ? 260.280 283.101 274.299 1.00 22.99 656 LYS B C 1
ATOM 4698 O O . LYS A 1 627 ? 260.171 281.900 274.572 1.00 24.09 656 LYS B O 1
ATOM 4704 N N . LEU A 1 628 ? 261.312 283.581 273.602 1.00 25.03 657 LEU B N 1
ATOM 4705 C CA . LEU A 1 628 ? 262.346 282.685 273.095 1.00 21.07 657 LEU B CA 1
ATOM 4706 C C . LEU A 1 628 ? 263.143 282.044 274.225 1.00 21.28 657 LEU B C 1
ATOM 4707 O O . LEU A 1 628 ? 263.417 280.839 274.191 1.00 23.59 657 LEU B O 1
ATOM 4712 N N . LEU A 1 629 ? 263.520 282.827 275.235 1.00 21.11 658 LEU B N 1
ATOM 4713 C CA . LEU A 1 629 ? 264.387 282.334 276.299 1.00 20.13 658 LEU B CA 1
ATOM 4714 C C . LEU A 1 629 ? 263.608 281.658 277.421 1.00 19.10 658 LEU B C 1
ATOM 4715 O O . LEU A 1 629 ? 263.886 280.506 277.766 1.00 26.89 658 LEU B O 1
ATOM 4720 N N . PHE A 1 630 ? 262.632 282.356 277.996 1.00 12.15 659 PHE B N 1
ATOM 4721 C CA . PHE A 1 630 ? 261.975 281.902 279.214 1.00 10.51 659 PHE B CA 1
ATOM 4722 C C . PHE A 1 630 ? 260.650 281.198 278.953 1.00 19.99 659 PHE B C 1
ATOM 4723 O O . PHE A 1 630 ? 260.432 280.090 279.450 1.00 24.08 659 PHE B O 1
ATOM 4731 N N . LYS A 1 631 ? 259.758 281.810 278.176 1.00 23.31 660 LYS B N 1
ATOM 4732 C CA . LYS A 1 631 ? 258.465 281.195 277.909 1.00 16.50 660 LYS B CA 1
ATOM 4733 C C . LYS A 1 631 ? 258.587 280.148 276.810 1.00 20.41 660 LYS B C 1
ATOM 4734 O O . LYS A 1 631 ? 257.852 280.189 275.819 1.00 28.26 660 LYS B O 1
ATOM 4740 N N . GLY A 1 632 ? 259.514 279.205 276.983 1.00 13.67 661 GLY B N 1
ATOM 4741 C CA . GLY A 1 632 ? 259.727 278.140 276.044 1.00 16.48 661 GLY B CA 1
ATOM 4742 C C . GLY A 1 632 ? 259.190 276.815 276.539 1.00 23.24 661 GLY B C 1
ATOM 4743 O O . GLY A 1 632 ? 258.405 276.742 277.494 1.00 22.60 661 GLY B O 1
ATOM 4744 N N . GLU A 1 633 ? 259.625 275.742 275.880 1.00 28.25 662 GLU B N 1
ATOM 4745 C CA . GLU A 1 633 ? 259.172 274.402 276.225 1.00 28.76 662 GLU B CA 1
ATOM 4746 C C . GLU A 1 633 ? 260.134 273.662 277.142 1.00 23.26 662 GLU B C 1
ATOM 4747 O O . GLU A 1 633 ? 259.715 272.717 277.818 1.00 24.83 662 GLU B O 1
ATOM 4753 N N . SER A 1 634 ? 261.403 274.065 277.184 1.00 16.22 663 SER B N 1
ATOM 4754 C CA . SER A 1 634 ? 262.395 273.425 278.038 1.00 23.37 663 SER B CA 1
ATOM 4755 C C . SER A 1 634 ? 262.688 274.219 279.302 1.00 24.92 663 SER B C 1
ATOM 4756 O O . SER A 1 634 ? 262.836 273.629 280.376 1.00 26.85 663 SER B O 1
ATOM 4759 N N . TYR A 1 635 ? 262.782 275.545 279.197 1.00 21.79 664 TYR B N 1
ATOM 4760 C CA . TYR A 1 635 ? 262.992 276.358 280.388 1.00 17.46 664 TYR B CA 1
ATOM 4761 C C . TYR A 1 635 ? 261.794 276.292 281.323 1.00 21.14 664 TYR B C 1
ATOM 4762 O O . TYR A 1 635 ? 261.956 276.324 282.546 1.00 27.42 664 TYR B O 1
ATOM 4771 N N . LYS A 1 636 ? 260.583 276.213 280.770 1.00 28.62 665 LYS B N 1
ATOM 4772 C CA . LYS A 1 636 ? 259.397 276.149 281.617 1.00 26.43 665 LYS B CA 1
ATOM 4773 C C . LYS A 1 636 ? 259.343 274.840 282.396 1.00 28.91 665 LYS B C 1
ATOM 4774 O O . LYS A 1 636 ? 258.911 274.817 283.554 1.00 27.20 665 LYS B O 1
ATOM 4780 N N . ALA A 1 637 ? 259.769 273.738 281.776 1.00 33.55 666 ALA B N 1
ATOM 4781 C CA . ALA A 1 637 ? 259.808 272.464 282.487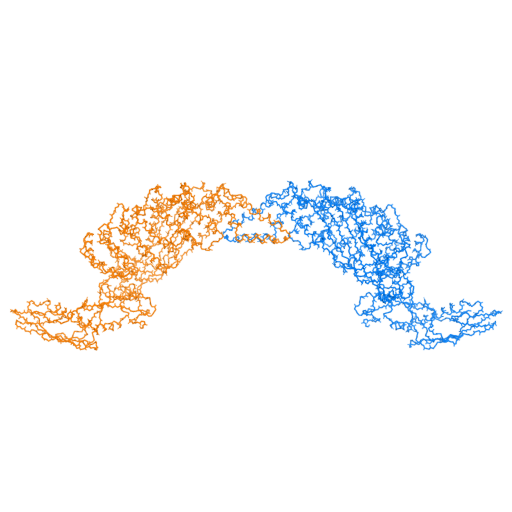 1.00 34.74 666 ALA B CA 1
ATOM 4782 C C . ALA A 1 637 ? 260.785 272.517 283.653 1.00 33.57 666 ALA B C 1
ATOM 4783 O O . ALA A 1 637 ? 260.481 272.034 284.751 1.00 34.10 666 ALA B O 1
ATOM 4785 N N . MET A 1 638 ? 261.965 273.098 283.435 1.00 30.52 667 MET B N 1
ATOM 4786 C CA . MET A 1 638 ? 262.923 273.261 284.523 1.00 35.24 667 MET B CA 1
ATOM 4787 C C . MET A 1 638 ? 262.376 274.190 285.599 1.00 38.57 667 MET B C 1
ATOM 4788 O O . MET A 1 638 ? 262.583 273.956 286.795 1.00 32.25 667 MET B O 1
ATOM 4793 N N . LYS A 1 639 ? 261.673 275.247 285.187 1.00 37.18 668 LYS B N 1
ATOM 4794 C CA . LYS A 1 639 ? 261.014 276.134 286.137 1.00 28.93 668 LYS B CA 1
ATOM 4795 C C . LYS A 1 639 ? 260.070 275.356 287.039 1.00 37.54 668 LYS B C 1
ATOM 4796 O O . LYS A 1 639 ? 260.146 275.450 288.267 1.00 38.46 668 LYS B O 1
ATOM 4802 N N . ASP A 1 640 ? 259.177 274.571 286.436 1.00 40.56 669 ASP B N 1
ATOM 4803 C CA . ASP A 1 640 ? 258.207 273.812 287.215 1.00 37.70 669 ASP B CA 1
ATOM 4804 C C . ASP A 1 640 ? 258.900 272.805 288.123 1.00 40.00 669 ASP B C 1
ATOM 4805 O O . ASP A 1 640 ? 258.542 272.669 289.299 1.00 37.94 669 ASP B O 1
ATOM 4810 N N . LYS A 1 641 ? 259.906 272.101 287.597 1.00 36.65 670 LYS B N 1
ATOM 4811 C CA . LYS A 1 641 ? 260.598 271.095 288.393 1.00 40.40 670 LYS B CA 1
ATOM 4812 C C . LYS A 1 641 ? 261.287 271.722 289.595 1.00 40.78 670 LYS B C 1
ATOM 4813 O O . LYS A 1 641 ? 261.254 271.165 290.698 1.00 46.74 670 LYS B O 1
ATOM 4819 N N . TYR A 1 642 ? 261.914 272.883 289.407 1.00 36.92 671 TYR B N 1
ATOM 4820 C CA . TYR A 1 642 ? 262.567 273.550 290.523 1.00 44.95 671 TYR B CA 1
ATOM 4821 C C . TYR A 1 642 ? 261.569 274.203 291.469 1.00 44.45 671 TYR B C 1
ATOM 4822 O O . TYR A 1 642 ? 261.897 274.424 292.639 1.00 37.52 671 TYR B O 1
ATOM 4831 N N . ILE A 1 643 ? 260.367 274.524 290.993 1.00 46.38 672 ILE B N 1
ATOM 4832 C CA . ILE A 1 643 ? 259.349 275.084 291.873 1.00 43.30 672 ILE B CA 1
ATOM 4833 C C . ILE A 1 643 ? 258.778 274.009 292.790 1.00 45.64 672 ILE B C 1
ATOM 4834 O O . ILE A 1 643 ? 258.672 274.206 294.006 1.00 47.97 672 ILE B O 1
ATOM 4839 N N . LYS A 1 644 ? 258.401 272.858 292.224 1.00 49.45 673 LYS B N 1
ATOM 4840 C CA . LYS A 1 644 ? 257.805 271.797 293.034 1.00 50.13 673 LYS B CA 1
ATOM 4841 C C . LYS A 1 644 ? 258.801 271.250 294.049 1.00 48.07 673 LYS B C 1
ATOM 4842 O O . LYS A 1 644 ? 258.478 271.093 295.232 1.00 51.49 673 LYS B O 1
ATOM 4848 N N . GLU A 1 645 ? 260.015 270.955 293.605 1.00 52.27 674 GLU B N 1
ATOM 4849 C CA . GLU A 1 645 ? 261.058 270.414 294.468 1.00 55.83 674 GLU B CA 1
ATOM 4850 C C . GLU A 1 645 ? 262.398 270.879 293.912 1.00 56.56 674 GLU B C 1
ATOM 4851 O O . GLU A 1 645 ? 262.458 271.819 293.115 1.00 55.16 674 GLU B O 1
ATOM 4857 N N . GLY A 1 646 ? 263.479 270.236 294.337 1.00 62.80 675 GLY B N 1
ATOM 4858 C CA . GLY A 1 646 ? 264.768 270.511 293.733 1.00 65.05 675 GLY B CA 1
ATOM 4859 C C . GLY A 1 646 ? 265.685 271.381 294.565 1.00 64.87 675 GLY B C 1
ATOM 4860 O O . GLY A 1 646 ? 265.603 271.379 295.798 1.00 62.10 675 GLY B O 1
ATOM 4861 N N . PHE A 1 647 ? 266.552 272.144 293.889 1.00 56.44 676 PHE B N 1
ATOM 4862 C CA . PHE A 1 647 ? 267.638 272.878 294.525 1.00 54.25 676 PHE B CA 1
ATOM 4863 C C . PHE A 1 647 ? 268.432 271.912 295.395 1.00 55.39 676 PHE B C 1
ATOM 4864 O O . PHE A 1 647 ? 268.327 271.954 296.627 1.00 57.43 676 PHE B O 1
ATOM 4872 N N . PRO A 1 648 ? 269.218 271.024 294.787 1.00 55.42 677 PRO B N 1
ATOM 4873 C CA . PRO A 1 648 ? 269.857 269.948 295.555 1.00 56.49 677 PRO B CA 1
ATOM 4874 C C . PRO A 1 648 ? 270.749 270.490 296.660 1.00 54.21 677 PRO B C 1
ATOM 4875 O O . PRO A 1 648 ? 271.422 271.510 296.502 1.00 50.24 677 PRO B O 1
ATOM 4879 N N . GLY A 1 649 ? 270.745 269.790 297.788 1.00 56.84 678 GLY B N 1
ATOM 4880 C CA . GLY A 1 649 ? 271.447 270.212 298.985 1.00 54.97 678 GLY B CA 1
ATOM 4881 C C . GLY A 1 649 ? 270.590 271.075 299.885 1.00 55.36 678 GLY B C 1
ATOM 4882 O O . GLY A 1 649 ? 270.634 270.937 301.109 1.00 55.68 678 GLY B O 1
ATOM 4883 N N . TYR A 1 650 ? 269.797 271.967 299.291 1.00 58.67 679 TYR B N 1
ATOM 4884 C CA . TYR A 1 650 ? 268.906 272.816 300.072 1.00 56.08 679 TYR B CA 1
ATOM 4885 C C . TYR A 1 650 ? 267.637 272.065 300.458 1.00 58.14 679 TYR B C 1
ATOM 4886 O O . TYR A 1 650 ? 267.383 271.819 301.641 1.00 58.75 679 TYR B O 1
ATOM 4895 N N . GLY A 1 651 ? 266.834 271.688 299.468 1.00 57.15 680 GLY B N 1
ATOM 4896 C CA . GLY A 1 651 ? 265.656 270.880 299.716 1.00 57.35 680 GLY B CA 1
ATOM 4897 C C . GLY A 1 651 ? 264.510 271.628 300.363 1.00 56.55 680 GLY B C 1
ATOM 4898 O O . GLY A 1 651 ? 263.469 271.848 299.737 1.00 54.77 680 GLY B O 1
ATOM 4899 N N . TRP A 1 652 ? 264.690 272.028 301.623 1.00 56.20 681 TRP B N 1
ATOM 4900 C CA . TRP A 1 652 ? 263.615 272.670 302.368 1.00 53.64 681 TRP B CA 1
ATOM 4901 C C . TRP A 1 652 ? 263.341 274.093 301.907 1.00 51.82 681 TRP B C 1
ATOM 4902 O O . TRP A 1 652 ? 262.307 274.656 302.283 1.00 54.04 681 TRP B O 1
ATOM 4913 N N . ALA A 1 653 ? 264.231 274.688 301.117 1.00 45.76 682 ALA B N 1
ATOM 4914 C CA . ALA A 1 653 ? 264.046 276.057 300.640 1.00 45.34 682 ALA B CA 1
ATOM 4915 C C . ALA A 1 653 ? 263.323 276.004 299.302 1.00 45.76 682 ALA B C 1
ATOM 4916 O O . ALA A 1 653 ? 263.931 276.090 298.236 1.00 49.66 682 ALA B O 1
ATOM 4918 N N . LYS A 1 654 ? 262.000 275.868 299.360 1.00 44.20 683 LYS B N 1
ATOM 4919 C CA . LYS A 1 654 ? 261.166 275.877 298.168 1.00 42.21 683 LYS B CA 1
ATOM 4920 C C . LYS A 1 654 ? 260.522 277.225 297.895 1.00 41.36 683 LYS B C 1
ATOM 4921 O O . LYS A 1 654 ? 260.190 277.512 296.745 1.00 45.79 683 LYS B O 1
ATOM 4927 N N . GLY A 1 655 ? 260.326 278.051 298.924 1.00 35.07 684 GLY B N 1
ATOM 4928 C CA . GLY A 1 655 ? 259.824 279.395 298.705 1.00 34.57 684 GLY B CA 1
ATOM 4929 C C . GLY A 1 655 ? 260.849 280.334 298.109 1.00 36.84 684 GLY B C 1
ATOM 4930 O O . GLY A 1 655 ? 260.474 281.361 297.534 1.00 34.00 684 GLY B O 1
ATOM 4931 N N . VAL A 1 656 ? 262.135 280.007 298.242 1.00 40.29 685 VAL B N 1
ATOM 4932 C CA . VAL A 1 656 ? 263.183 280.808 297.621 1.00 36.15 685 VAL B CA 1
ATOM 4933 C C . VAL A 1 656 ? 263.111 280.704 296.105 1.00 34.51 685 VAL B C 1
ATOM 4934 O O . VAL A 1 656 ? 263.493 281.638 295.391 1.00 34.82 685 VAL B O 1
ATOM 4938 N N . VAL A 1 657 ? 262.625 279.570 295.591 1.00 32.46 686 VAL B N 1
ATOM 4939 C CA . VAL A 1 657 ? 262.655 279.344 294.145 1.00 27.27 686 VAL B CA 1
ATOM 4940 C C . VAL A 1 657 ? 261.863 280.393 293.375 1.00 24.34 686 VAL B C 1
ATOM 4941 O O . VAL A 1 657 ? 262.373 280.888 292.363 1.00 30.42 686 VAL B O 1
ATOM 4945 N N . PRO A 1 658 ? 260.643 280.788 293.775 1.00 29.01 687 PRO B N 1
ATOM 4946 C CA . PRO A 1 658 ? 259.998 281.894 293.054 1.00 29.89 687 PRO B CA 1
ATOM 4947 C C . PRO A 1 658 ? 260.508 283.247 293.519 1.00 32.52 687 PRO B C 1
ATOM 4948 O O . PRO A 1 658 ? 259.739 284.205 293.651 1.00 38.55 687 PRO B O 1
ATOM 4952 N N . GLY A 1 659 ? 261.810 283.330 293.769 1.00 27.00 688 GLY B N 1
ATOM 4953 C CA . GLY A 1 659 ? 262.506 284.584 293.957 1.00 30.18 688 GLY B CA 1
ATOM 4954 C C . GLY A 1 659 ? 263.866 284.453 293.313 1.00 25.04 688 GLY B C 1
ATOM 4955 O O . GLY A 1 659 ? 264.631 285.414 293.206 1.00 13.69 688 GLY B O 1
ATOM 4956 N N . ALA A 1 660 ? 264.160 283.230 292.876 1.00 22.52 689 ALA B N 1
ATOM 4957 C CA . ALA A 1 660 ? 265.397 282.911 292.179 1.00 10.48 689 ALA B CA 1
ATOM 4958 C C . ALA A 1 660 ? 265.185 282.914 290.673 1.00 20.53 689 ALA B C 1
ATOM 4959 O O . ALA A 1 660 ? 265.858 283.652 289.950 1.00 27.14 689 ALA B O 1
ATOM 4961 N N . PHE A 1 661 ? 264.232 282.121 290.185 1.00 15.38 690 PHE B N 1
ATOM 4962 C CA . PHE A 1 661 ? 263.896 282.179 288.772 1.00 4.73 690 PHE B CA 1
ATOM 4963 C C . PHE A 1 661 ? 262.900 283.299 288.524 1.00 11.98 690 PHE B C 1
ATOM 4964 O O . PHE A 1 661 ? 261.937 283.127 287.772 1.00 28.48 690 PHE B O 1
ATOM 4972 N N . GLU A 1 662 ? 263.124 284.431 289.131 1.00 10.12 691 GLU B N 1
ATOM 4973 C CA . GLU A 1 662 ? 262.379 285.644 288.838 1.00 12.40 691 GLU B CA 1
ATOM 4974 C C . GLU A 1 662 ? 263.310 286.813 288.588 1.00 18.97 691 GLU B C 1
ATOM 4975 O O . GLU A 1 662 ? 263.035 287.637 287.717 1.00 22.17 691 GLU B O 1
ATOM 4981 N N . SER A 1 663 ? 264.413 286.894 289.332 1.00 17.63 692 SER B N 1
ATOM 4982 C CA . SER A 1 663 ? 265.478 287.836 289.024 1.00 11.77 692 SER B CA 1
ATOM 4983 C C . SER A 1 663 ? 266.380 287.320 287.916 1.00 18.63 692 SER B C 1
ATOM 4984 O O . SER A 1 663 ? 266.940 288.119 287.158 1.00 25.77 692 SER B O 1
ATOM 4987 N N . ILE A 1 664 ? 266.538 285.997 287.816 1.00 13.24 693 ILE B N 1
ATOM 4988 C CA . ILE A 1 664 ? 267.266 285.414 286.694 1.00 5.07 693 ILE B CA 1
ATOM 4989 C C . ILE A 1 664 ? 266.621 285.835 285.382 1.00 12.70 693 ILE B C 1
ATOM 4990 O O . ILE A 1 664 ? 267.309 286.178 284.414 1.00 15.51 693 ILE B O 1
ATOM 4995 N N . GLU A 1 665 ? 265.290 285.828 285.334 1.00 4.35 694 GLU B N 1
ATOM 4996 C CA . GLU A 1 665 ? 264.584 286.355 284.175 1.00 2.46 694 GLU B CA 1
ATOM 4997 C C . GLU A 1 665 ? 264.576 287.879 284.167 1.00 15.96 694 GLU B C 1
ATOM 4998 O O . GLU A 1 665 ? 264.626 288.495 283.096 1.00 34.66 694 GLU B O 1
ATOM 5004 N N . ASN A 1 666 ? 264.507 288.503 285.345 1.00 4.05 695 ASN B N 1
ATOM 5005 C CA . ASN A 1 666 ? 264.315 289.949 285.406 1.00 5.24 695 ASN B CA 1
ATOM 5006 C C . ASN A 1 666 ? 265.523 290.697 284.862 1.00 11.24 695 ASN B C 1
ATOM 5007 O O . ASN A 1 666 ? 265.372 291.665 284.112 1.00 25.49 695 ASN B O 1
ATOM 5012 N N . THR A 1 667 ? 266.731 290.282 285.246 1.00 5.85 696 THR B N 1
ATOM 5013 C CA . THR A 1 667 ? 267.925 290.964 284.757 1.00 6.05 696 THR B CA 1
ATOM 5014 C C . THR A 1 667 ? 268.083 290.787 283.253 1.00 14.06 696 THR B C 1
ATOM 5015 O O . THR A 1 667 ? 268.433 291.738 282.541 1.00 28.55 696 THR B O 1
ATOM 5019 N N . PHE A 1 668 ? 267.815 289.579 282.753 1.00 2.52 697 PHE B N 1
ATOM 5020 C CA . PHE A 1 668 ? 267.900 289.338 281.318 1.00 2.83 697 PHE B CA 1
ATOM 5021 C C . PHE A 1 668 ? 266.901 290.203 280.562 1.00 14.08 697 PHE B C 1
ATOM 5022 O O . PHE A 1 668 ? 267.225 290.760 279.507 1.00 21.38 697 PHE B O 1
ATOM 5030 N N . LYS A 1 669 ? 265.680 290.329 281.087 1.00 5.82 698 LYS B N 1
ATOM 5031 C CA . LYS A 1 669 ? 264.675 291.156 280.429 1.00 3.71 698 LYS B CA 1
ATOM 5032 C C . LYS A 1 669 ? 265.037 292.634 280.499 1.00 12.33 698 LYS B C 1
ATOM 5033 O O . LYS A 1 669 ? 264.852 293.370 279.523 1.00 27.51 698 LYS B O 1
ATOM 5039 N N . SER A 1 670 ? 265.551 293.090 281.642 1.00 0.00 699 SER B N 1
ATOM 5040 C CA . SER A 1 670 ? 265.876 294.499 281.811 1.00 7.59 699 SER B CA 1
ATOM 5041 C C . SER A 1 670 ? 267.098 294.913 281.009 1.00 13.78 699 SER B C 1
ATOM 5042 O O . SER A 1 670 ? 267.252 296.101 280.709 1.00 19.68 699 SER B O 1
ATOM 5045 N N . ALA A 1 671 ? 267.974 293.967 280.666 1.00 11.30 700 ALA B N 1
ATOM 5046 C CA . ALA A 1 671 ? 269.127 294.308 279.839 1.00 13.75 700 ALA B CA 1
ATOM 5047 C C . ALA A 1 671 ? 268.701 294.768 278.453 1.00 17.46 700 ALA B C 1
ATOM 5048 O O . ALA A 1 671 ? 269.321 295.665 277.870 1.00 16.80 700 ALA B O 1
ATOM 5050 N N . ILE A 1 672 ? 267.650 294.158 277.906 1.00 16.84 701 ILE B N 1
ATOM 5051 C CA . ILE A 1 672 ? 267.236 294.442 276.538 1.00 16.14 701 ILE B CA 1
ATOM 5052 C C . ILE A 1 672 ? 266.816 295.899 276.431 1.00 22.32 701 ILE B C 1
ATOM 5053 O O . ILE A 1 672 ? 265.916 296.356 277.147 1.00 27.35 701 ILE B O 1
ATOM 5058 N N . ASP A 1 673 ? 267.467 296.636 275.536 1.00 17.78 702 ASP B N 1
ATOM 5059 C CA . ASP A 1 673 ? 267.144 298.041 275.346 1.00 17.37 702 ASP B CA 1
ATOM 5060 C C . ASP A 1 673 ? 265.742 298.184 274.769 1.00 18.82 702 ASP B C 1
ATOM 5061 O O . ASP A 1 673 ? 265.361 297.474 273.835 1.00 25.74 702 ASP B O 1
ATOM 5066 N N . LYS A 1 674 ? 264.971 299.116 275.332 1.00 14.58 703 LYS B N 1
ATOM 5067 C CA . LYS A 1 674 ? 263.585 299.287 274.914 1.00 19.66 703 LYS B CA 1
ATOM 5068 C C . LYS A 1 674 ? 263.471 299.846 273.503 1.00 19.55 703 LYS B C 1
ATOM 5069 O O . LYS A 1 674 ? 262.447 299.632 272.846 1.00 22.69 703 LYS B O 1
ATOM 5075 N N . THR A 1 675 ? 264.492 300.555 273.027 1.00 12.74 704 THR B N 1
ATOM 5076 C CA . THR A 1 675 ? 264.449 301.238 271.744 1.00 15.00 704 THR B CA 1
ATOM 5077 C C . THR A 1 675 ? 265.209 300.500 270.651 1.00 19.40 704 THR B C 1
ATOM 5078 O O . THR A 1 675 ? 265.478 301.084 269.597 1.00 20.53 704 THR B O 1
ATOM 5082 N N . LYS A 1 676 ? 265.569 299.240 270.874 1.00 22.56 705 LYS B N 1
ATOM 5083 C CA . LYS A 1 676 ? 266.320 298.455 269.905 1.00 14.59 705 LYS B CA 1
ATOM 5084 C C . LYS A 1 676 ? 265.451 297.319 269.387 1.00 19.32 705 LYS B C 1
ATOM 5085 O O . LYS A 1 676 ? 264.779 296.639 270.170 1.00 25.22 705 LYS B O 1
ATOM 5091 N N . SER A 1 677 ? 265.466 297.119 268.074 1.00 17.89 706 SER B N 1
ATOM 5092 C CA . SER A 1 677 ? 264.676 296.090 267.421 1.00 15.41 706 SER B CA 1
ATOM 5093 C C . SER A 1 677 ? 265.564 294.897 267.077 1.00 19.25 706 SER B C 1
ATOM 5094 O O . SER A 1 677 ? 266.744 294.848 267.435 1.00 31.00 706 SER B O 1
ATOM 5097 N N . ILE A 1 678 ? 264.993 293.917 266.373 1.00 7.57 707 ILE B N 1
ATOM 5098 C CA . ILE A 1 678 ? 265.780 292.760 265.962 1.00 2.27 707 ILE B CA 1
ATOM 5099 C C . ILE A 1 678 ? 266.834 293.161 264.941 1.00 11.11 707 ILE B C 1
ATOM 5100 O O . ILE A 1 678 ? 267.873 292.503 264.823 1.00 23.89 707 ILE B O 1
ATOM 5105 N N . ARG A 1 679 ? 266.596 294.239 264.188 1.00 16.38 708 ARG B N 1
ATOM 5106 C CA . ARG A 1 679 ? 267.627 294.753 263.294 1.00 3.76 708 ARG B CA 1
ATOM 5107 C C . ARG A 1 679 ? 268.873 295.140 264.077 1.00 9.54 708 ARG B C 1
ATOM 5108 O O . ARG A 1 679 ? 269.993 294.781 263.702 1.00 15.59 708 ARG B O 1
ATOM 5116 N N . ASP A 1 680 ? 268.691 295.864 265.181 1.00 14.28 709 ASP B N 1
ATOM 5117 C CA . ASP A 1 680 ? 269.829 296.283 265.991 1.00 14.95 709 ASP B CA 1
ATOM 5118 C C . ASP A 1 680 ? 270.509 295.092 266.652 1.00 18.92 709 ASP B C 1
ATOM 5119 O O . ASP A 1 680 ? 271.741 295.050 266.748 1.00 26.36 709 ASP B O 1
ATOM 5124 N N . LEU A 1 681 ? 269.728 294.117 267.121 1.00 6.00 710 LEU B N 1
ATOM 5125 C CA . LEU A 1 681 ? 270.322 292.931 267.730 1.00 5.64 710 LEU B CA 1
ATOM 5126 C C . LEU A 1 681 ? 271.154 292.152 266.721 1.00 10.88 710 LEU B C 1
ATOM 5127 O O . LEU A 1 681 ? 272.262 291.703 267.034 1.00 23.70 710 LEU B O 1
ATOM 5132 N N . PHE A 1 682 ? 270.643 291.987 265.502 1.00 5.42 711 PHE B N 1
ATOM 5133 C CA . PHE A 1 682 ? 271.412 291.295 264.476 1.00 1.31 711 PHE B CA 1
ATOM 5134 C C . PHE A 1 682 ? 272.620 292.110 264.035 1.00 8.94 711 PHE B C 1
ATOM 5135 O O . PHE A 1 682 ? 273.649 291.537 263.667 1.00 23.07 711 PHE B O 1
ATOM 5143 N N . GLY A 1 683 ? 272.516 293.439 264.058 1.00 6.58 712 GLY B N 1
ATOM 5144 C CA . GLY A 1 683 ? 273.679 294.261 263.778 1.00 5.79 712 GLY B CA 1
ATOM 5145 C C . GLY A 1 683 ? 274.766 294.095 264.820 1.00 12.46 712 GLY B C 1
ATOM 5146 O O . GLY A 1 683 ? 275.951 294.026 264.490 1.00 24.30 712 GLY B O 1
ATOM 5147 N N . ASP A 1 684 ? 274.379 294.039 266.095 1.00 12.45 713 ASP B N 1
ATOM 5148 C CA . ASP A 1 684 ? 275.351 293.761 267.148 1.00 10.56 713 ASP B CA 1
ATOM 5149 C C . ASP A 1 684 ? 275.952 292.371 266.989 1.00 5.09 713 ASP B C 1
ATOM 5150 O O . ASP A 1 684 ? 277.158 292.183 267.183 1.00 17.44 713 ASP B O 1
ATOM 5155 N N . MET A 1 685 ? 275.125 291.384 266.644 1.00 4.22 714 MET B N 1
ATOM 5156 C CA . MET A 1 685 ? 275.618 290.019 266.492 1.00 2.51 714 MET B CA 1
ATOM 5157 C C . MET A 1 685 ? 276.600 289.902 265.334 1.00 7.24 714 MET B C 1
ATOM 5158 O O . MET A 1 685 ? 277.624 289.221 265.449 1.00 17.50 714 MET B O 1
ATOM 5163 N N . LEU A 1 686 ? 276.308 290.555 264.210 1.00 10.46 715 LEU B N 1
ATOM 5164 C CA . LEU A 1 686 ? 277.138 290.437 263.013 1.00 5.30 715 LEU B CA 1
ATOM 5165 C C . LEU A 1 686 ? 278.178 291.551 262.921 1.00 10.90 715 LEU B C 1
ATOM 5166 O O . LEU A 1 686 ? 279.383 291.285 262.889 1.00 18.20 715 LEU B O 1
ATOM 5171 N N . PHE A 1 687 ? 277.723 292.803 262.875 1.00 7.82 716 PHE B N 1
ATOM 5172 C CA . PHE A 1 687 ? 278.641 293.913 262.648 1.00 4.66 716 PHE B CA 1
ATOM 5173 C C . PHE A 1 687 ? 279.483 294.220 263.876 1.00 13.55 716 PHE B C 1
ATOM 5174 O O . PHE A 1 687 ? 280.600 294.730 263.745 1.00 27.06 716 PHE B O 1
ATOM 5182 N N . GLY A 1 688 ? 278.974 293.931 265.068 1.00 6.79 717 GLY B N 1
ATOM 5183 C CA . GLY A 1 688 ? 279.608 294.455 266.257 1.00 4.06 717 GLY B CA 1
ATOM 5184 C C . GLY A 1 688 ? 278.989 295.785 266.626 1.00 13.00 717 GLY B C 1
ATOM 5185 O O . GLY A 1 688 ? 277.982 295.838 267.337 1.00 17.77 717 GLY B O 1
ATOM 5186 N N . ASN A 1 689 ? 279.600 296.868 266.150 1.00 5.81 718 ASN B N 1
ATOM 5187 C CA . ASN A 1 689 ? 279.114 298.226 266.361 1.00 14.01 718 ASN B CA 1
ATOM 5188 C C . ASN A 1 689 ? 277.648 298.373 265.960 1.00 13.32 718 ASN B C 1
ATOM 5189 O O . ASN A 1 689 ? 277.125 297.566 265.186 1.00 18.16 718 ASN B O 1
ATOM 5194 N N . ASP A 1 690 ? 276.980 299.398 266.487 1.00 13.52 719 ASP B N 1
ATOM 5195 C CA . ASP A 1 690 ? 275.570 299.619 266.201 1.00 18.35 719 ASP B CA 1
ATOM 5196 C C . ASP A 1 690 ? 275.359 299.933 264.722 1.00 22.64 719 ASP B C 1
ATOM 5197 O O . ASP A 1 690 ? 276.253 300.422 264.028 1.00 27.00 719 ASP B O 1
ATOM 5202 N N . LEU A 1 691 ? 274.145 299.646 264.244 1.00 12.36 720 LEU B N 1
ATOM 5203 C CA . LEU A 1 691 ? 273.849 299.804 262.824 1.00 16.50 720 LEU B CA 1
ATOM 5204 C C . LEU A 1 691 ? 274.009 301.250 262.373 1.00 21.83 720 LEU B C 1
ATOM 5205 O O . LEU A 1 691 ? 274.586 301.516 261.312 1.00 21.44 720 LEU B O 1
ATOM 5210 N N . SER A 1 692 ? 273.505 302.200 263.163 1.00 22.05 721 SER B N 1
ATOM 5211 C CA . SER A 1 692 ? 273.620 303.604 262.784 1.00 21.75 721 SER B CA 1
ATOM 5212 C C . SER A 1 692 ? 275.071 304.061 262.760 1.00 17.74 721 SER B C 1
ATOM 5213 O O . SER A 1 692 ? 275.408 305.012 262.047 1.00 22.56 721 SER B O 1
ATOM 5216 N N . SER A 1 693 ? 275.938 303.401 263.523 1.00 11.29 722 SER B N 1
ATOM 5217 C CA . SER A 1 693 ? 277.349 303.748 263.587 1.00 20.55 722 SER B CA 1
ATOM 5218 C C . SER A 1 693 ? 278.219 302.834 262.733 1.00 24.95 722 SER B C 1
ATOM 5219 O O . SER A 1 693 ? 279.449 302.929 262.800 1.00 22.34 722 SER B O 1
ATOM 5222 N N . VAL A 1 694 ? 277.617 301.954 261.938 1.00 15.65 723 VAL B N 1
ATOM 5223 C CA . VAL A 1 694 ? 278.351 301.076 261.035 1.00 16.64 723 VAL B CA 1
ATOM 5224 C C . VAL A 1 694 ? 278.308 301.693 259.645 1.00 22.05 723 VAL B C 1
ATOM 5225 O O . VAL A 1 694 ? 277.226 301.956 259.105 1.00 26.20 723 VAL B O 1
ATOM 5229 N N . LYS A 1 695 ? 279.481 301.934 259.069 1.00 20.01 724 LYS B N 1
ATOM 5230 C CA . LYS A 1 695 ? 279.566 302.539 257.748 1.00 14.65 724 LYS B CA 1
ATOM 5231 C C . LYS A 1 695 ? 279.293 301.491 256.679 1.00 12.63 724 LYS B C 1
ATOM 5232 O O . LYS A 1 695 ? 279.815 300.374 256.742 1.00 20.30 724 LYS B O 1
ATOM 5238 N N . GLU A 1 696 ? 278.468 301.853 255.695 1.00 10.65 725 GLU B N 1
ATOM 5239 C CA . GLU A 1 696 ? 278.146 300.929 254.616 1.00 12.51 725 GLU B CA 1
ATOM 5240 C C . GLU A 1 696 ? 279.319 300.712 253.671 1.00 11.76 725 GLU B C 1
ATOM 5241 O O . GLU A 1 696 ? 279.327 299.724 252.931 1.00 9.07 725 GLU B O 1
ATOM 5247 N N . THR A 1 697 ? 280.304 301.608 253.670 1.00 9.79 726 THR B N 1
ATOM 5248 C CA . THR A 1 697 ? 281.451 301.446 252.789 1.00 9.11 726 THR B CA 1
ATOM 5249 C C . THR A 1 697 ? 282.486 300.475 253.341 1.00 16.11 726 THR B C 1
ATOM 5250 O O . THR A 1 697 ? 283.351 300.021 252.586 1.00 21.77 726 THR B O 1
ATOM 5254 N N . ASP A 1 698 ? 282.417 300.146 254.628 1.00 12.32 727 ASP B N 1
ATOM 5255 C CA . ASP A 1 698 ? 283.359 299.212 255.220 1.00 8.88 727 ASP B CA 1
ATOM 5256 C C . ASP A 1 698 ? 283.058 297.790 254.758 1.00 16.25 727 ASP B C 1
ATOM 5257 O O . ASP A 1 698 ? 281.937 297.460 254.366 1.00 22.03 727 ASP B O 1
ATOM 5262 N N . SER A 1 699 ? 284.080 296.943 254.815 1.00 5.89 728 SER B N 1
ATOM 5263 C CA . SER A 1 699 ? 283.983 295.565 254.355 1.00 6.08 728 SER B CA 1
ATOM 5264 C C . SER A 1 699 ? 283.628 294.661 255.528 1.00 11.26 728 SER B C 1
ATOM 5265 O O . SER A 1 699 ? 284.398 294.552 256.486 1.00 18.46 728 SER B O 1
ATOM 5268 N N . PHE A 1 700 ? 282.460 294.022 255.452 1.00 12.08 729 PHE B N 1
ATOM 5269 C CA . PHE A 1 700 ? 282.074 293.047 256.465 1.00 2.45 729 PHE B CA 1
ATOM 5270 C C . PHE A 1 700 ? 282.968 291.816 256.400 1.00 11.72 729 PHE B C 1
ATOM 5271 O O . PHE A 1 700 ? 283.522 291.383 257.415 1.00 25.61 729 PHE B O 1
ATOM 5279 N N . ILE A 1 701 ? 283.133 291.253 255.207 1.00 5.69 730 ILE B N 1
ATOM 5280 C CA . ILE A 1 701 ? 283.952 290.069 254.983 1.00 3.35 730 ILE B CA 1
ATOM 5281 C C . ILE A 1 701 ? 284.896 290.364 253.830 1.00 5.45 730 ILE B C 1
ATOM 5282 O O . ILE A 1 701 ? 284.464 290.856 252.782 1.00 15.64 730 ILE B O 1
ATOM 5287 N N . THR A 1 702 ? 286.178 290.070 254.017 1.00 7.78 731 THR B N 1
ATOM 5288 C CA . THR A 1 702 ? 287.178 290.247 252.974 1.00 8.37 731 THR B CA 1
ATOM 5289 C C . THR A 1 702 ? 287.798 288.899 252.641 1.00 13.59 731 THR B C 1
ATOM 5290 O O . THR A 1 702 ? 288.264 288.186 253.536 1.00 20.31 731 THR B O 1
ATOM 5294 N N . LEU A 1 703 ? 287.799 288.553 251.359 1.00 8.84 732 LEU B N 1
ATOM 5295 C CA . LEU A 1 703 ? 288.406 287.320 250.880 1.00 9.87 732 LEU B CA 1
ATOM 5296 C C . LEU A 1 703 ? 289.784 287.641 250.320 1.00 13.35 732 LEU B C 1
ATOM 5297 O O . LEU A 1 703 ? 289.909 288.450 249.396 1.00 20.06 732 LEU B O 1
ATOM 5302 N N . GLY A 1 704 ? 290.816 287.009 250.883 1.00 8.55 733 GLY B N 1
ATOM 5303 C CA . GLY A 1 704 ? 292.172 287.215 250.433 1.00 9.57 733 GLY B CA 1
ATOM 5304 C C . GLY A 1 704 ? 292.868 285.887 250.201 1.00 13.78 733 GLY B C 1
ATOM 5305 O O . GLY A 1 704 ? 292.374 284.829 250.586 1.00 20.37 733 GLY B O 1
ATOM 5306 N N . GLY A 1 705 ? 294.034 285.966 249.571 1.00 18.22 734 GLY B N 1
ATOM 5307 C CA . GLY A 1 705 ? 294.803 284.771 249.294 1.00 16.82 734 GLY B CA 1
ATOM 5308 C C . GLY A 1 705 ? 294.467 284.168 247.949 1.00 16.10 734 GLY B C 1
ATOM 5309 O O . GLY A 1 705 ? 294.138 284.893 247.006 1.00 26.28 734 GLY B O 1
ATOM 5310 N N . SER A 1 706 ? 294.546 282.845 247.844 1.00 15.41 735 SER B N 1
ATOM 5311 C CA . SER A 1 706 ? 294.275 282.174 246.583 1.00 13.33 735 SER B CA 1
ATOM 5312 C C . SER A 1 706 ? 293.999 280.705 246.851 1.00 13.31 735 SER B C 1
ATOM 5313 O O . SER A 1 706 ? 294.490 280.137 247.829 1.00 24.78 735 SER B O 1
ATOM 5316 N N . PHE A 1 707 ? 293.215 280.095 245.969 1.00 11.07 736 PHE B N 1
ATOM 5317 C CA . PHE A 1 707 ? 292.960 278.664 246.039 1.00 18.80 736 PHE B CA 1
ATOM 5318 C C . PHE A 1 707 ? 293.319 277.997 244.718 1.00 22.00 736 PHE B C 1
ATOM 5319 O O . PHE A 1 707 ? 293.183 278.585 243.643 1.00 29.20 736 PHE B O 1
ATOM 5327 N N . ASP A 1 708 ? 293.780 276.755 244.813 1.00 27.99 737 ASP B N 1
ATOM 5328 C CA . ASP A 1 708 ? 294.367 276.044 243.689 1.00 23.50 737 ASP B CA 1
ATOM 5329 C C . ASP A 1 708 ? 293.367 275.072 243.080 1.00 24.92 737 ASP B C 1
ATOM 5330 O O . ASP A 1 708 ? 292.556 274.472 243.788 1.00 29.83 737 ASP B O 1
ATOM 5335 N N . ILE A 1 709 ? 293.435 274.921 241.761 1.00 25.31 738 ILE B N 1
ATOM 5336 C CA . ILE A 1 709 ? 292.711 273.889 241.031 1.00 23.49 738 ILE B CA 1
ATOM 5337 C C . ILE A 1 709 ? 293.745 272.961 240.413 1.00 29.32 738 ILE B C 1
ATOM 5338 O O . ILE A 1 709 ? 294.645 273.414 239.695 1.00 33.72 738 ILE B O 1
ATOM 5343 N N . LYS A 1 710 ? 293.616 271.667 240.689 1.00 27.88 739 LYS B N 1
ATOM 5344 C CA . LYS A 1 710 ? 294.679 270.693 240.476 1.00 31.58 739 LYS B CA 1
ATOM 5345 C C . LYS A 1 710 ? 294.193 269.541 239.610 1.00 34.25 739 LYS B C 1
ATOM 5346 O O . LYS A 1 710 ? 294.291 268.370 239.984 1.00 37.76 739 LYS B O 1
ATOM 5352 N N . TYR A 1 711 ? 293.612 269.865 238.455 1.00 29.32 740 TYR B N 1
ATOM 5353 C CA . TYR A 1 711 ? 293.260 268.843 237.474 1.00 29.44 740 TYR B CA 1
ATOM 5354 C C . TYR A 1 711 ? 294.438 267.908 237.250 1.00 35.53 740 TYR B C 1
ATOM 5355 O O . TYR A 1 711 ? 295.483 268.321 236.741 1.00 41.41 740 TYR B O 1
ATOM 5364 N N . GLY A 1 712 ? 294.270 266.644 237.635 1.00 30.53 741 GLY B N 1
ATOM 5365 C CA . GLY A 1 712 ? 295.364 265.699 237.555 1.00 30.25 741 GLY B CA 1
ATOM 5366 C C . GLY A 1 712 ? 294.875 264.305 237.234 1.00 32.06 741 GLY B C 1
ATOM 5367 O O . GLY A 1 712 ? 293.676 264.021 237.235 1.00 33.46 741 GLY B O 1
ATOM 5368 N N . GLY A 1 713 ? 295.829 263.441 236.935 1.00 31.79 742 GLY B N 1
ATOM 5369 C CA . GLY A 1 713 ? 295.518 262.055 236.660 1.00 35.77 742 GLY B CA 1
ATOM 5370 C C . GLY A 1 713 ? 296.600 261.382 235.852 1.00 38.09 742 GLY B C 1
ATOM 5371 O O . GLY A 1 713 ? 297.390 262.018 235.150 1.00 41.34 742 GLY B O 1
ATOM 5372 N N . GLU A 1 714 ? 296.632 260.056 235.962 1.00 40.03 743 GLU B N 1
ATOM 5373 C CA . GLU A 1 714 ? 297.547 259.216 235.204 1.00 42.75 743 GLU B CA 1
ATOM 5374 C C . GLU A 1 714 ? 296.760 258.100 234.534 1.00 42.45 743 GLU B C 1
ATOM 5375 O O . GLU A 1 714 ? 295.874 257.501 235.151 1.00 40.73 743 GLU B O 1
ATOM 5381 N N . ASN A 1 715 ? 297.095 257.822 233.273 1.00 40.64 744 ASN B N 1
ATOM 5382 C CA . ASN A 1 715 ? 296.422 256.791 232.482 1.00 37.96 744 ASN B CA 1
ATOM 5383 C C . ASN A 1 715 ? 294.914 257.030 232.441 1.00 40.22 744 ASN B C 1
ATOM 5384 O O . ASN A 1 715 ? 294.108 256.130 232.685 1.00 42.97 744 ASN B O 1
ATOM 5389 N N . LEU A 1 716 ? 294.535 258.265 232.128 1.00 35.39 745 LEU B N 1
ATOM 5390 C CA . LEU A 1 716 ? 293.137 258.672 232.113 1.00 39.01 745 LEU B CA 1
ATOM 5391 C C . LEU A 1 716 ? 292.540 258.437 230.732 1.00 40.29 745 LEU B C 1
ATOM 5392 O O . LEU A 1 716 ? 293.061 258.935 229.730 1.00 38.95 745 LEU B O 1
ATOM 5397 N N . ASN A 1 717 ? 291.443 257.686 230.689 1.00 36.61 746 ASN B N 1
ATOM 5398 C CA . ASN A 1 717 ? 290.838 257.311 229.420 1.00 35.45 746 ASN B CA 1
ATOM 5399 C C . ASN A 1 717 ? 290.217 258.519 228.731 1.00 36.75 746 ASN B C 1
ATOM 5400 O O . ASN A 1 717 ? 289.582 259.362 229.369 1.00 37.10 746 ASN B O 1
ATOM 5405 N N . VAL A 1 718 ? 290.405 258.594 227.417 1.00 41.02 747 VAL B N 1
ATOM 5406 C CA . VAL A 1 718 ? 289.791 259.614 226.575 1.00 35.32 747 VAL B CA 1
ATOM 5407 C C . VAL A 1 718 ? 288.852 258.902 225.617 1.00 35.13 747 VAL B C 1
ATOM 5408 O O . VAL A 1 718 ? 289.292 258.066 224.818 1.00 43.84 747 VAL B O 1
ATOM 5412 N N . LEU A 1 719 ? 287.568 259.228 225.692 1.00 28.52 748 LEU B N 1
ATOM 5413 C CA . LEU A 1 719 ? 286.577 258.541 224.882 1.00 31.31 748 LEU B CA 1
ATOM 5414 C C . LEU A 1 719 ? 285.645 259.545 224.224 1.00 36.17 748 LEU B C 1
ATOM 5415 O O . LEU A 1 719 ? 285.469 260.657 224.729 1.00 40.33 748 LEU B O 1
ATOM 5420 N N . PRO A 1 720 ? 285.050 259.190 223.085 1.00 25.72 749 PRO B N 1
ATOM 5421 C CA . PRO A 1 720 ? 284.169 260.137 222.394 1.00 22.69 749 PRO B CA 1
ATOM 5422 C C . PRO A 1 720 ? 282.979 260.528 223.256 1.00 26.44 749 PRO B C 1
ATOM 5423 O O . PRO A 1 720 ? 282.439 259.716 224.009 1.00 31.19 749 PRO B O 1
ATOM 5427 N N . ALA A 1 721 ? 282.580 261.792 223.143 1.00 25.30 750 ALA B N 1
ATOM 5428 C CA . ALA A 1 721 ? 281.435 262.339 223.857 1.00 31.88 750 ALA B CA 1
ATOM 5429 C C . ALA A 1 721 ? 280.502 262.961 222.833 1.00 34.95 750 ALA B C 1
ATOM 5430 O O . ALA A 1 721 ? 280.919 263.826 222.056 1.00 40.05 750 ALA B O 1
ATOM 5432 N N . TYR A 1 722 ? 279.250 262.523 222.835 1.00 28.09 751 TYR B N 1
ATOM 5433 C CA . TYR A 1 722 ? 278.267 262.909 221.838 1.00 22.07 751 TYR B CA 1
ATOM 5434 C C . TYR A 1 722 ? 277.216 263.821 222.458 1.00 29.87 751 TYR B C 1
ATOM 5435 O O . TYR A 1 722 ? 277.131 263.976 223.679 1.00 32.68 751 TYR B O 1
ATOM 5444 N N . TYR A 1 723 ? 276.403 264.420 221.594 1.00 39.48 752 TYR B N 1
ATOM 5445 C CA . TYR A 1 723 ? 275.302 265.262 222.042 1.00 46.24 752 TYR B CA 1
ATOM 5446 C C . TYR A 1 723 ? 274.145 264.378 222.499 1.00 50.56 752 TYR B C 1
ATOM 5447 O O . TYR A 1 723 ? 274.248 263.150 222.544 1.00 50.16 752 TYR B O 1
ATOM 5456 N N . SER A 1 724 ? 273.019 264.998 222.854 1.00 56.34 753 SER B N 1
ATOM 5457 C CA . SER A 1 724 ? 271.875 264.226 223.325 1.00 56.43 753 SER B CA 1
ATOM 5458 C C . SER A 1 724 ? 271.232 263.434 222.193 1.00 57.26 753 SER B C 1
ATOM 5459 O O . SER A 1 724 ? 270.839 262.277 222.384 1.00 59.16 753 SER B O 1
ATOM 5462 N N . LEU A 1 725 ? 271.118 264.033 221.013 1.00 58.06 754 LEU B N 1
ATOM 5463 C CA . LEU A 1 725 ? 270.484 263.408 219.865 1.00 58.06 754 LEU B CA 1
ATOM 5464 C C . LEU A 1 725 ? 271.532 263.085 218.802 1.00 55.67 754 LEU B C 1
ATOM 5465 O O . LEU A 1 725 ? 272.736 263.273 219.006 1.00 56.11 754 LEU B O 1
ATOM 5470 N N . ILE A 1 726 ? 271.065 262.594 217.656 1.00 48.91 755 ILE B N 1
ATOM 5471 C CA . ILE A 1 726 ? 271.963 262.277 216.552 1.00 47.25 755 ILE B CA 1
ATOM 5472 C C . ILE A 1 726 ? 272.503 263.578 215.975 1.00 48.79 755 ILE B C 1
ATOM 5473 O O . ILE A 1 726 ? 271.738 264.452 215.552 1.00 50.53 755 ILE B O 1
ATOM 5478 N N . ASN A 1 727 ? 273.826 263.711 215.954 1.00 46.39 756 ASN B N 1
ATOM 5479 C CA . ASN A 1 727 ? 274.462 264.917 215.450 1.00 44.08 756 ASN B CA 1
ATOM 5480 C C . ASN A 1 727 ? 275.799 264.543 214.833 1.00 42.64 756 ASN B C 1
ATOM 5481 O O . ASN A 1 727 ? 276.412 263.538 215.204 1.00 43.68 756 ASN B O 1
ATOM 5486 N N . SER A 1 728 ? 276.242 265.360 213.879 1.00 38.14 757 SER B N 1
ATOM 5487 C CA . SER A 1 728 ? 277.536 265.155 213.246 1.00 39.69 757 SER B CA 1
ATOM 5488 C C . SER A 1 728 ? 278.682 265.783 214.023 1.00 42.38 757 SER B C 1
ATOM 5489 O O . SER A 1 728 ? 279.844 265.507 213.710 1.00 42.00 757 SER B O 1
ATOM 5492 N N . GLU A 1 729 ? 278.390 266.607 215.025 1.00 40.21 758 GLU B N 1
ATOM 5493 C CA . GLU A 1 729 ? 279.412 267.251 215.835 1.00 39.95 758 GLU B CA 1
ATOM 5494 C C . GLU A 1 729 ? 279.679 266.402 217.069 1.00 36.84 758 GLU B C 1
ATOM 5495 O O . GLU A 1 729 ? 278.745 266.020 217.781 1.00 38.75 758 GLU B O 1
ATOM 5501 N N . ILE A 1 730 ? 280.951 266.103 217.314 1.00 35.81 759 ILE B N 1
ATOM 5502 C CA . ILE A 1 730 ? 281.366 265.224 218.399 1.00 30.18 759 ILE B CA 1
ATOM 5503 C C . ILE A 1 730 ? 282.491 265.903 219.165 1.00 29.74 759 ILE B C 1
ATOM 5504 O O . ILE A 1 730 ? 283.286 266.650 218.586 1.00 37.75 759 ILE B O 1
ATOM 5509 N N . GLY A 1 731 ? 282.535 265.674 220.478 1.00 25.57 760 GLY B N 1
ATOM 5510 C CA . GLY A 1 731 ? 283.657 266.064 221.298 1.00 31.56 760 GLY B CA 1
ATOM 5511 C C . GLY A 1 731 ? 284.347 264.842 221.880 1.00 33.15 760 GLY B C 1
ATOM 5512 O O . GLY A 1 731 ? 284.017 263.699 221.561 1.00 34.35 760 GLY B O 1
ATOM 5513 N N . TYR A 1 732 ? 285.308 265.105 222.757 1.00 28.67 761 TYR B N 1
ATOM 5514 C CA . TYR A 1 732 ? 285.968 264.033 223.484 1.00 27.97 761 TYR B CA 1
ATOM 5515 C C . TYR A 1 732 ? 285.973 264.355 224.969 1.00 32.84 761 TYR B C 1
ATOM 5516 O O . TYR A 1 732 ? 286.004 265.522 225.368 1.00 37.04 761 TYR B O 1
ATOM 5525 N N . GLN A 1 733 ? 285.927 263.308 225.787 1.00 24.68 762 GLN B N 1
ATOM 5526 C CA . GLN A 1 733 ? 285.875 263.463 227.230 1.00 23.14 762 GLN B CA 1
ATOM 5527 C C . GLN A 1 733 ? 286.986 262.647 227.868 1.00 28.58 762 GLN B C 1
ATOM 5528 O O . GLN A 1 733 ? 287.193 261.480 227.517 1.00 34.70 762 GLN B O 1
ATOM 5534 N N . ILE A 1 734 ? 287.699 263.277 228.792 1.00 25.43 763 ILE B N 1
ATOM 5535 C CA . ILE A 1 734 ? 288.669 262.613 229.652 1.00 21.10 763 ILE B CA 1
ATOM 5536 C C . ILE A 1 734 ? 287.966 262.301 230.963 1.00 29.53 763 ILE B C 1
ATOM 5537 O O . ILE A 1 734 ? 287.543 263.215 231.678 1.00 39.65 763 ILE B O 1
ATOM 5542 N N . ILE A 1 735 ? 287.830 261.023 231.277 1.00 27.83 764 ILE B N 1
ATOM 5543 C CA . ILE A 1 735 ? 287.100 260.607 232.464 1.00 31.16 764 ILE B CA 1
ATOM 5544 C C . ILE A 1 735 ? 288.080 260.398 233.611 1.00 33.37 764 ILE B C 1
ATOM 5545 O O . ILE A 1 735 ? 289.258 260.097 233.408 1.00 36.57 764 ILE B O 1
ATOM 5550 N N . GLY A 1 736 ? 287.585 260.552 234.838 1.00 31.66 765 GLY B N 1
ATOM 5551 C CA . GLY A 1 736 ? 288.416 260.272 235.990 1.00 35.02 765 GLY B CA 1
ATOM 5552 C C . GLY A 1 736 ? 289.447 261.328 236.307 1.00 34.88 765 GLY B C 1
ATOM 5553 O O . GLY A 1 736 ? 290.439 261.027 236.976 1.00 38.24 765 GLY B O 1
ATOM 5554 N N . VAL A 1 737 ? 289.249 262.559 235.840 1.00 29.68 766 VAL B N 1
ATOM 5555 C CA . VAL A 1 737 ? 290.169 263.643 236.163 1.00 33.62 766 VAL B CA 1
ATOM 5556 C C . VAL A 1 737 ? 289.986 264.026 237.626 1.00 39.32 766 VAL B C 1
ATOM 5557 O O . VAL A 1 737 ? 288.896 264.430 238.048 1.00 36.56 766 VAL B O 1
ATOM 5561 N N . ASP A 1 738 ? 291.049 263.888 238.414 1.00 39.43 767 ASP B N 1
ATOM 5562 C CA . ASP A 1 738 ? 291.026 264.324 239.805 1.00 33.69 767 ASP B CA 1
ATOM 5563 C C . ASP A 1 738 ? 291.070 265.844 239.816 1.00 32.61 767 ASP B C 1
ATOM 5564 O O . ASP A 1 738 ? 292.117 266.446 239.575 1.00 33.04 767 ASP B O 1
ATOM 5569 N N . THR A 1 739 ? 289.921 266.472 240.061 1.00 33.59 768 THR B N 1
ATOM 5570 C CA . THR A 1 739 ? 289.813 267.929 240.068 1.00 35.83 768 THR B CA 1
ATOM 5571 C C . THR A 1 739 ? 289.857 268.404 241.515 1.00 39.55 768 THR B C 1
ATOM 5572 O O . THR A 1 739 ? 288.844 268.748 242.121 1.00 45.60 768 THR B O 1
ATOM 5576 N N . THR A 1 740 ? 291.064 268.423 242.071 1.00 35.17 769 THR B N 1
ATOM 5577 C CA . THR A 1 740 ? 291.262 268.822 243.459 1.00 34.47 769 THR B CA 1
ATOM 5578 C C . THR A 1 740 ? 291.165 270.338 243.554 1.00 34.53 769 THR B C 1
ATOM 5579 O O . THR A 1 740 ? 292.002 271.055 242.999 1.00 42.93 769 THR B O 1
ATOM 5583 N N . ILE A 1 741 ? 290.144 270.831 244.243 1.00 33.91 770 ILE B N 1
ATOM 5584 C CA . ILE A 1 741 ? 290.009 272.259 244.515 1.00 32.33 770 ILE B CA 1
ATOM 5585 C C . ILE A 1 741 ? 290.581 272.467 245.913 1.00 35.30 770 ILE B C 1
ATOM 5586 O O . ILE A 1 741 ? 289.877 272.394 246.921 1.00 41.38 770 ILE B O 1
ATOM 5591 N N . ASP A 1 742 ? 291.887 272.714 245.972 1.00 34.86 771 ASP B N 1
ATOM 5592 C CA . ASP A 1 742 ? 292.573 272.960 247.236 1.00 36.29 771 ASP B CA 1
ATOM 5593 C C . ASP A 1 742 ? 292.204 274.387 247.612 1.00 33.77 771 ASP B C 1
ATOM 5594 O O . ASP A 1 742 ? 292.796 275.355 247.137 1.00 36.51 771 ASP B O 1
ATOM 5599 N N . ALA A 1 743 ? 291.183 274.519 248.451 1.00 33.79 772 ALA B N 1
ATOM 5600 C CA . ALA A 1 743 ? 290.691 275.832 248.838 1.00 30.27 772 ALA B CA 1
ATOM 5601 C C . ALA A 1 743 ? 291.521 276.472 249.941 1.00 32.49 772 ALA B C 1
ATOM 5602 O O . ALA A 1 743 ? 291.220 277.601 250.338 1.00 32.16 772 ALA B O 1
ATOM 5604 N N . THR A 1 744 ? 292.550 275.790 250.436 1.00 33.40 773 THR B N 1
ATOM 5605 C CA . THR A 1 744 ? 293.409 276.343 251.470 1.00 25.71 773 THR B CA 1
ATOM 5606 C C . THR A 1 744 ? 294.148 277.571 250.930 1.00 24.43 773 THR B C 1
ATOM 5607 O O . THR A 1 744 ? 294.035 277.931 249.755 1.00 34.15 773 THR B O 1
ATOM 5611 N N . LYS A 1 745 ? 294.901 278.226 251.813 1.00 19.40 774 LYS B N 1
ATOM 5612 C CA . LYS A 1 745 ? 295.644 279.447 251.513 1.00 25.38 774 LYS B CA 1
ATOM 5613 C C . LYS A 1 745 ? 294.730 280.624 251.204 1.00 27.69 774 LYS B C 1
ATOM 5614 O O . LYS A 1 745 ? 295.178 281.621 250.631 1.00 28.98 774 LYS B O 1
ATOM 5620 N N . VAL A 1 746 ? 293.455 280.535 251.572 1.00 18.50 775 VAL B N 1
ATOM 5621 C CA . VAL A 1 746 ? 292.524 281.652 251.472 1.00 17.22 775 VAL B CA 1
ATOM 5622 C C . VAL A 1 746 ? 292.173 282.101 252.882 1.00 20.97 775 VAL B C 1
ATOM 5623 O O . VAL A 1 746 ? 292.142 281.292 253.817 1.00 29.26 775 VAL B O 1
ATOM 5627 N N . LYS A 1 747 ? 291.938 283.397 253.036 1.00 19.48 776 LYS B N 1
ATOM 5628 C CA . LYS A 1 747 ? 291.614 284.000 254.322 1.00 22.51 776 LYS B CA 1
ATOM 5629 C C . LYS A 1 747 ? 290.314 284.772 254.167 1.00 12.63 776 LYS B C 1
ATOM 5630 O O . LYS A 1 747 ? 290.267 285.787 253.463 1.00 16.74 776 LYS B O 1
ATOM 5636 N N . VAL A 1 748 ? 289.260 284.279 254.803 1.00 10.38 777 VAL B N 1
ATOM 5637 C CA . VAL A 1 748 ? 287.961 284.940 254.807 1.00 12.02 777 VAL B CA 1
ATOM 5638 C C . VAL A 1 748 ? 287.880 285.661 256.146 1.00 20.33 777 VAL B C 1
ATOM 5639 O O . VAL A 1 748 ? 287.450 285.103 257.155 1.00 21.53 777 VAL B O 1
ATOM 5643 N N . GLU A 1 749 ? 288.307 286.918 256.158 1.00 14.09 778 GLU B N 1
ATOM 5644 C CA . GLU A 1 749 ? 288.491 287.661 257.395 1.00 11.71 778 GLU B CA 1
ATOM 5645 C C . GLU A 1 749 ? 287.299 288.569 257.658 1.00 5.74 778 GLU B C 1
ATOM 5646 O O . GLU A 1 749 ? 286.817 289.255 256.751 1.00 19.74 778 GLU B O 1
ATOM 5652 N N . LEU A 1 750 ? 286.827 288.561 258.900 1.00 8.99 779 LEU B N 1
ATOM 5653 C CA . LEU A 1 750 ? 285.855 289.535 259.379 1.00 11.00 779 LEU B CA 1
ATOM 5654 C C . LEU A 1 750 ? 286.622 290.781 259.801 1.00 17.96 779 LEU B C 1
ATOM 5655 O O . LEU A 1 750 ? 287.389 290.745 260.768 1.00 21.83 779 LEU B O 1
ATOM 5660 N N . LYS A 1 751 ? 286.429 291.880 259.071 1.00 11.42 780 LYS B N 1
ATOM 5661 C CA . LYS A 1 751 ? 287.141 293.110 259.403 1.00 11.62 780 LYS B CA 1
ATOM 5662 C C . LYS A 1 751 ? 286.726 293.635 260.771 1.00 16.99 780 LYS B C 1
ATOM 5663 O O . LYS A 1 751 ? 287.544 294.211 261.498 1.00 20.46 780 LYS B O 1
ATOM 5669 N N . ASN A 1 752 ? 285.458 293.454 261.135 1.00 12.66 781 ASN B N 1
ATOM 5670 C CA . ASN A 1 752 ? 284.950 293.863 262.443 1.00 8.29 781 ASN B CA 1
ATOM 5671 C C . ASN A 1 752 ? 284.878 292.632 263.343 1.00 6.59 781 ASN B C 1
ATOM 5672 O O . ASN A 1 752 ? 283.824 292.033 263.547 1.00 15.68 781 ASN B O 1
ATOM 5677 N N . LYS A 1 753 ? 286.033 292.252 263.885 1.00 10.88 782 LYS B N 1
ATOM 5678 C CA . LYS A 1 753 ? 286.132 291.128 264.806 1.00 13.22 782 LYS B CA 1
ATOM 5679 C C . LYS A 1 753 ? 286.094 291.552 266.267 1.00 16.90 782 LYS B C 1
ATOM 5680 O O . LYS A 1 753 ? 286.254 290.702 267.148 1.00 16.31 782 LYS B O 1
ATOM 5686 N N . GLU A 1 754 ? 285.893 292.837 266.546 1.00 15.79 783 GLU B N 1
ATOM 5687 C CA . GLU A 1 754 ? 285.801 293.340 267.907 1.00 15.68 783 GLU B CA 1
ATOM 5688 C C . GLU A 1 754 ? 284.560 294.210 268.037 1.00 12.78 783 GLU B C 1
ATOM 5689 O O . GLU A 1 754 ? 284.148 294.878 267.086 1.00 18.43 783 GLU B O 1
ATOM 5695 N N . TYR A 1 755 ? 283.966 294.196 269.226 1.00 13.09 784 TYR B N 1
ATOM 5696 C CA . TYR A 1 755 ? 282.740 294.945 269.477 1.00 15.32 784 TYR B CA 1
ATOM 5697 C C . TYR A 1 755 ? 283.080 296.415 269.685 1.00 17.22 784 TYR B C 1
ATOM 5698 O O . TYR A 1 755 ? 283.726 296.778 270.673 1.00 26.43 784 TYR B O 1
ATOM 5707 N N . LYS A 1 756 ? 282.643 297.263 268.756 1.00 9.16 785 LYS B N 1
ATOM 5708 C CA . LYS A 1 756 ? 282.846 298.703 268.847 1.00 15.99 785 LYS B CA 1
ATOM 5709 C C . LYS A 1 756 ? 281.566 299.453 269.188 1.00 18.67 785 LYS B C 1
ATOM 5710 O O . LYS A 1 756 ? 281.552 300.687 269.140 1.00 22.06 785 LYS B O 1
ATOM 5716 N N . GLY A 1 757 ? 280.494 298.744 269.528 1.00 16.66 786 GLY B N 1
ATOM 5717 C CA . GLY A 1 757 ? 279.228 299.404 269.774 1.00 18.64 786 GLY B CA 1
ATOM 5718 C C . GLY A 1 757 ? 279.230 300.195 271.066 1.00 23.59 786 GLY B C 1
ATOM 5719 O O . GLY A 1 757 ? 279.863 299.826 272.055 1.00 25.23 786 GLY B O 1
ATOM 5720 N N . LYS A 1 758 ? 278.498 301.311 271.051 1.00 31.17 787 LYS B N 1
ATOM 5721 C CA . LYS A 1 758 ? 278.363 302.164 272.221 1.00 28.74 787 LYS B CA 1
ATOM 5722 C C . LYS A 1 758 ? 277.003 302.063 272.891 1.00 22.64 787 LYS B C 1
ATOM 5723 O O . LYS A 1 758 ? 276.894 302.388 274.077 1.00 30.07 787 LYS B O 1
ATOM 5729 N N . SER A 1 759 ? 275.975 301.623 272.172 1.00 13.46 788 SER B N 1
ATOM 5730 C CA . SER A 1 759 ? 274.634 301.435 272.724 1.00 22.03 788 SER B CA 1
ATOM 5731 C C . SER A 1 759 ? 274.145 300.038 272.367 1.00 22.56 788 SER B C 1
ATOM 5732 O O . SER A 1 759 ? 273.277 299.870 271.502 1.00 18.13 788 SER B O 1
ATOM 5735 N N . PRO A 1 760 ? 274.691 299.009 273.010 1.00 25.68 789 PRO B N 1
ATOM 5736 C CA . PRO A 1 760 ? 274.270 297.640 272.697 1.00 14.92 789 PRO B CA 1
ATOM 5737 C C . PRO A 1 760 ? 272.828 297.389 273.099 1.00 12.46 789 PRO B C 1
ATOM 5738 O O . PRO A 1 760 ? 272.302 297.993 274.037 1.00 17.76 789 PRO B O 1
ATOM 5742 N N . ALA A 1 761 ? 272.186 296.479 272.364 1.00 16.17 790 ALA B N 1
ATOM 5743 C CA . ALA A 1 761 ? 270.792 296.150 272.641 1.00 15.34 790 ALA B CA 1
ATOM 5744 C C . ALA A 1 761 ? 270.638 295.466 273.993 1.00 24.33 790 ALA B C 1
ATOM 5745 O O . ALA A 1 761 ? 269.664 295.716 274.712 1.00 28.32 790 ALA B O 1
ATOM 5747 N N . ILE A 1 762 ? 271.580 294.595 274.354 1.00 21.66 791 ILE B N 1
ATOM 5748 C CA . ILE A 1 762 ? 271.493 293.831 275.595 1.00 21.45 791 ILE B CA 1
ATOM 5749 C C . ILE A 1 762 ? 272.679 294.170 276.493 1.00 22.41 791 ILE B C 1
ATOM 5750 O O . ILE A 1 762 ? 273.216 293.303 277.190 1.00 17.05 791 ILE B O 1
ATOM 5755 N N . ASN A 1 763 ? 273.109 295.430 276.472 1.00 25.25 792 ASN B N 1
ATOM 5756 C CA . ASN A 1 763 ? 274.239 295.856 277.284 1.00 21.84 792 ASN B CA 1
ATOM 5757 C C . ASN A 1 763 ? 273.928 295.717 278.775 1.00 22.68 792 ASN B C 1
ATOM 5758 O O . ASN A 1 763 ? 272.788 295.500 279.191 1.00 26.42 792 ASN B O 1
ATOM 5763 N N . GLY A 1 764 ? 274.977 295.854 279.582 1.00 26.24 793 GLY B N 1
ATOM 5764 C CA . GLY A 1 764 ? 274.917 295.790 281.023 1.00 30.52 793 GLY B CA 1
ATOM 5765 C C . GLY A 1 764 ? 275.909 294.784 281.553 1.00 34.72 793 GLY B C 1
ATOM 5766 O O . GLY A 1 764 ? 276.839 294.360 280.859 1.00 30.69 793 GLY B O 1
ATOM 5767 N N . GLN A 1 765 ? 275.713 294.390 282.811 1.00 40.51 794 GLN B N 1
ATOM 5768 C CA . GLN A 1 765 ? 276.525 293.331 283.394 1.00 40.54 794 GLN B CA 1
ATOM 5769 C C . GLN A 1 765 ? 276.183 291.959 282.829 1.00 39.80 794 GLN B C 1
ATOM 5770 O O . GLN A 1 765 ? 276.905 290.995 283.104 1.00 41.98 794 GLN B O 1
ATOM 5776 N N . VAL A 1 766 ? 275.107 291.855 282.054 1.00 28.21 795 VAL B N 1
ATOM 5777 C CA . VAL A 1 766 ? 274.694 290.612 281.415 1.00 26.15 795 VAL B CA 1
ATOM 5778 C C . VAL A 1 766 ? 274.767 290.827 279.907 1.00 28.77 795 VAL B C 1
ATOM 5779 O O . VAL A 1 766 ? 273.911 290.358 279.148 1.00 26.25 795 VAL B O 1
ATOM 5783 N N . LYS A 1 767 ? 275.775 291.582 279.470 1.00 30.93 796 LYS B N 1
ATOM 5784 C CA . LYS A 1 767 ? 275.960 291.875 278.054 1.00 24.55 796 LYS B CA 1
ATOM 5785 C C . LYS A 1 767 ? 275.878 290.608 277.217 1.00 18.37 796 LYS B C 1
ATOM 5786 O O . LYS A 1 767 ? 276.739 289.729 277.308 1.00 17.60 796 LYS B O 1
ATOM 5792 N N . LEU A 1 768 ? 274.831 290.521 276.399 1.00 18.24 797 LEU B N 1
ATOM 5793 C CA . LEU A 1 768 ? 274.616 289.378 275.526 1.00 14.00 797 LEU B CA 1
ATOM 5794 C C . LEU A 1 768 ? 274.841 289.697 274.061 1.00 23.94 797 LEU B C 1
ATOM 5795 O O . LEU A 1 768 ? 275.205 288.802 273.298 1.00 35.27 797 LEU B O 1
ATOM 5800 N N . SER A 1 769 ? 274.629 290.949 273.652 1.00 23.77 798 SER B N 1
ATOM 5801 C CA . SER A 1 769 ? 274.945 291.337 272.284 1.00 9.61 798 SER B CA 1
ATOM 5802 C C . SER A 1 769 ? 276.432 291.181 272.010 1.00 12.44 798 SER B C 1
ATOM 5803 O O . SER A 1 769 ? 276.825 290.723 270.933 1.00 21.38 798 SER B O 1
ATOM 5806 N N . GLN A 1 770 ? 277.276 291.561 272.971 1.00 15.51 799 GLN B N 1
ATOM 5807 C CA . GLN A 1 770 ? 278.707 291.303 272.840 1.00 20.27 799 GLN B CA 1
ATOM 5808 C C . GLN A 1 770 ? 279.000 289.808 272.846 1.00 19.57 799 GLN B C 1
ATOM 5809 O O . GLN A 1 770 ? 279.816 289.324 272.051 1.00 28.77 799 GLN B O 1
ATOM 5815 N N . SER A 1 771 ? 278.344 289.060 273.735 1.00 6.35 800 SER B N 1
ATOM 5816 C CA . SER A 1 771 ? 278.514 287.612 273.752 1.00 3.32 800 SER B CA 1
ATOM 5817 C C . SER A 1 771 ? 278.002 286.987 272.463 1.00 7.46 800 SER B C 1
ATOM 5818 O O . SER A 1 771 ? 278.622 286.065 271.921 1.00 18.90 800 SER B O 1
ATOM 5821 N N . PHE A 1 772 ? 276.869 287.477 271.956 1.00 9.11 801 PHE B N 1
ATOM 5822 C CA . PHE A 1 772 ? 276.347 286.971 270.691 1.00 6.78 801 PHE B CA 1
ATOM 5823 C C . PHE A 1 772 ? 277.300 287.279 269.546 1.00 12.92 801 PHE B C 1
ATOM 5824 O O . PHE A 1 772 ? 277.482 286.459 268.641 1.00 18.93 801 PHE B O 1
ATOM 5832 N N . PHE A 1 773 ? 277.915 288.462 269.567 1.00 10.41 802 PHE B N 1
ATOM 5833 C CA . PHE A 1 773 ? 278.878 288.822 268.533 1.00 3.44 802 PHE B CA 1
ATOM 5834 C C . PHE A 1 773 ? 280.107 287.926 268.585 1.00 11.48 802 PHE B C 1
ATOM 5835 O O . PHE A 1 773 ? 280.613 287.494 267.543 1.00 27.21 802 PHE B O 1
ATOM 5843 N N . ASN A 1 774 ? 280.610 287.648 269.788 1.00 11.49 803 ASN B N 1
ATOM 5844 C CA . ASN A 1 774 ? 281.745 286.739 269.915 1.00 9.19 803 ASN B CA 1
ATOM 5845 C C . ASN A 1 774 ? 281.379 285.340 269.438 1.00 13.48 803 ASN B C 1
ATOM 5846 O O . ASN A 1 774 ? 282.185 284.665 268.786 1.00 18.97 803 ASN B O 1
ATOM 5851 N N . VAL A 1 775 ? 280.164 284.888 269.755 1.00 16.77 804 VAL B N 1
ATOM 5852 C CA . VAL A 1 775 ? 279.701 283.590 269.276 1.00 12.78 804 VAL B CA 1
ATOM 5853 C C . VAL A 1 775 ? 279.647 283.576 267.756 1.00 13.29 804 VAL B C 1
ATOM 5854 O O . VAL A 1 775 ? 280.052 282.601 267.114 1.00 23.16 804 VAL B O 1
ATOM 5858 N N . TRP A 1 776 ? 279.146 284.659 267.157 1.00 15.15 805 TRP B N 1
ATOM 5859 C CA . TRP A 1 776 ? 279.087 284.742 265.702 1.00 13.40 805 TRP B CA 1
ATOM 5860 C C . TRP A 1 776 ? 280.478 284.702 265.091 1.00 13.58 805 TRP B C 1
ATOM 5861 O O . TRP A 1 776 ? 280.696 284.029 264.081 1.00 23.42 805 TRP B O 1
ATOM 5872 N N . THR A 1 777 ? 281.429 285.426 265.681 1.00 10.37 806 THR B N 1
ATOM 5873 C CA . THR A 1 777 ? 282.789 285.429 265.152 1.00 9.15 806 THR B CA 1
ATOM 5874 C C . THR A 1 777 ? 283.421 284.044 265.239 1.00 15.20 806 THR B C 1
ATOM 5875 O O . THR A 1 777 ? 284.049 283.575 264.279 1.00 18.52 806 THR B O 1
ATOM 5879 N N . ASN A 1 778 ? 283.262 283.372 266.381 1.00 15.18 807 ASN B N 1
ATOM 5880 C CA . ASN A 1 778 ? 283.819 282.032 266.531 1.00 11.37 807 ASN B CA 1
ATOM 5881 C C . ASN A 1 778 ? 283.174 281.053 265.560 1.00 18.92 807 ASN B C 1
ATOM 5882 O O . ASN A 1 778 ? 283.864 280.228 264.947 1.00 25.39 807 ASN B O 1
ATOM 5887 N N . MET A 1 779 ? 281.851 281.129 265.399 1.00 19.82 808 MET B N 1
ATOM 5888 C CA . MET A 1 779 ? 281.178 280.232 264.468 1.00 19.13 808 MET B CA 1
ATOM 5889 C C . MET A 1 779 ? 281.558 280.542 263.028 1.00 24.06 808 MET B C 1
ATOM 5890 O O . MET A 1 779 ? 281.640 279.628 262.204 1.00 27.89 808 MET B O 1
ATOM 5895 N N . PHE A 1 780 ? 281.817 281.812 262.709 1.00 19.44 809 PHE B N 1
ATOM 5896 C CA . PHE A 1 780 ? 282.279 282.160 261.372 1.00 14.52 809 PHE B CA 1
ATOM 5897 C C . PHE A 1 780 ? 283.659 281.583 261.105 1.00 23.78 809 PHE B C 1
ATOM 5898 O O . PHE A 1 780 ? 283.918 281.060 260.016 1.00 30.62 809 PHE B O 1
ATOM 5906 N N . ASP A 1 781 ? 284.561 281.672 262.085 1.00 28.38 810 ASP B N 1
ATOM 5907 C CA . ASP A 1 781 ? 285.872 281.050 261.929 1.00 23.95 810 ASP B CA 1
ATOM 5908 C C . ASP A 1 781 ? 285.743 279.543 261.750 1.00 26.50 810 ASP B C 1
ATOM 5909 O O . ASP A 1 781 ? 286.416 278.949 260.900 1.00 29.57 810 ASP B O 1
ATOM 5914 N N . SER A 1 782 ? 284.865 278.910 262.531 1.00 31.29 811 SER B N 1
ATOM 5915 C CA . SER A 1 782 ? 284.653 277.474 262.384 1.00 32.77 811 SER B CA 1
ATOM 5916 C C . SER A 1 782 ? 284.129 277.129 260.994 1.00 31.05 811 SER B C 1
ATOM 5917 O O . SER A 1 782 ? 284.590 276.164 260.373 1.00 37.68 811 SER B O 1
ATOM 5920 N N . ILE A 1 783 ? 283.172 277.910 260.488 1.00 27.69 812 ILE B N 1
ATOM 5921 C CA . ILE A 1 783 ? 282.607 277.645 259.166 1.00 30.77 812 ILE B CA 1
ATOM 5922 C C . ILE A 1 783 ? 283.670 277.808 258.089 1.00 36.65 812 ILE B C 1
ATOM 5923 O O . ILE A 1 783 ? 283.805 276.965 257.194 1.00 41.73 812 ILE B O 1
ATOM 5928 N N . THR A 1 784 ? 284.447 278.890 258.159 1.00 37.57 813 THR B N 1
ATOM 5929 C CA . THR A 1 784 ? 285.521 279.074 257.192 1.00 38.04 813 THR B CA 1
ATOM 5930 C C . THR A 1 784 ? 286.635 278.049 257.350 1.00 41.22 813 THR B C 1
ATOM 5931 O O . THR A 1 784 ? 287.453 277.905 256.436 1.00 49.50 813 THR B O 1
ATOM 5935 N N . LYS A 1 785 ? 286.696 277.346 258.477 1.00 42.71 814 LYS B N 1
ATOM 5936 C CA . LYS A 1 785 ? 287.668 276.271 258.618 1.00 41.71 814 LYS B CA 1
ATOM 5937 C C . LYS A 1 785 ? 287.148 274.926 258.129 1.00 42.65 814 LYS B C 1
ATOM 5938 O O . LYS A 1 785 ? 287.949 274.092 257.692 1.00 45.95 814 LYS B O 1
ATOM 5944 N N . GLN A 1 786 ? 285.836 274.683 258.182 1.00 42.05 815 GLN B N 1
ATOM 5945 C CA . GLN A 1 786 ? 285.291 273.394 257.762 1.00 43.69 815 GLN B CA 1
ATOM 5946 C C . GLN A 1 786 ? 284.466 273.492 256.483 1.00 45.97 815 GLN B C 1
ATOM 5947 O O . GLN A 1 786 ? 284.753 272.779 255.517 1.00 47.32 815 GLN B O 1
ATOM 5953 N N . ILE A 1 787 ? 283.442 274.348 256.443 1.00 49.96 816 ILE B N 1
ATOM 5954 C CA . ILE A 1 787 ? 282.641 274.486 255.229 1.00 48.43 816 ILE B CA 1
ATOM 5955 C C . ILE A 1 787 ? 283.484 275.074 254.107 1.00 46.10 816 ILE B C 1
ATOM 5956 O O . ILE A 1 787 ? 283.449 274.601 252.965 1.00 48.73 816 ILE B O 1
ATOM 5961 N N . PHE A 1 788 ? 284.261 276.105 254.419 1.00 45.21 817 PHE B N 1
ATOM 5962 C CA . PHE A 1 788 ? 285.273 276.641 253.521 1.00 43.24 817 PHE B CA 1
ATOM 5963 C C . PHE A 1 788 ? 286.509 275.756 253.603 1.00 45.10 817 PHE B C 1
ATOM 5964 O O . PHE A 1 788 ? 286.405 274.598 254.020 1.00 46.61 817 PHE B O 1
ATOM 5972 N N . GLN A 1 789 ? 287.667 276.296 253.222 1.00 47.44 818 GLN B N 1
ATOM 5973 C CA . GLN A 1 789 ? 288.832 275.543 252.768 1.00 49.19 818 GLN B CA 1
ATOM 5974 C C . GLN A 1 789 ? 289.003 274.207 253.478 1.00 49.82 818 GLN B C 1
ATOM 5975 O O . GLN A 1 789 ? 289.155 274.145 254.702 1.00 48.97 818 GLN B O 1
ATOM 5981 N N . LYS A 1 790 ? 288.970 273.130 252.688 1.00 59.83 819 LYS B N 1
ATOM 5982 C CA . LYS A 1 790 ? 289.132 271.778 253.203 1.00 60.21 819 LYS B CA 1
ATOM 5983 C C . LYS A 1 790 ? 289.912 270.883 252.246 1.00 64.02 819 LYS B C 1
ATOM 5984 O O . LYS A 1 790 ? 289.970 269.668 252.475 1.00 66.29 819 LYS B O 1
ATOM 5990 N N . LYS A 1 791 ? 290.500 271.439 251.184 1.00 55.94 820 LYS B N 1
ATOM 5991 C CA . LYS A 1 791 ? 291.155 270.670 250.125 1.00 50.23 820 LYS B CA 1
ATOM 5992 C C . LYS A 1 791 ? 290.170 269.681 249.493 1.00 56.43 820 LYS B C 1
ATOM 5993 O O . LYS A 1 791 ? 290.301 268.460 249.597 1.00 56.75 820 LYS B O 1
ATOM 5999 N N . TYR A 1 792 ? 289.163 270.261 248.842 1.00 53.90 821 TYR B N 1
ATOM 6000 C CA . TYR A 1 792 ? 288.103 269.471 248.228 1.00 50.07 821 TYR B CA 1
ATOM 6001 C C . TYR A 1 792 ? 288.667 268.532 247.171 1.00 48.63 821 TYR B C 1
ATOM 6002 O O . TYR A 1 792 ? 289.565 268.894 246.406 1.00 51.09 821 TYR B O 1
ATOM 6011 N N . GLU A 1 793 ? 288.130 267.316 247.132 1.00 50.50 822 GLU B N 1
ATOM 6012 C CA . GLU A 1 793 ? 288.520 266.305 246.158 1.00 52.76 822 GLU B CA 1
ATOM 6013 C C . GLU A 1 793 ? 287.299 265.940 245.329 1.00 53.82 822 GLU B C 1
ATOM 6014 O O . GLU A 1 793 ? 286.275 265.521 245.880 1.00 54.17 822 GLU B O 1
ATOM 6020 N N . PHE A 1 794 ? 287.408 266.092 244.012 1.00 45.64 823 PHE B N 1
ATOM 6021 C CA . PHE A 1 794 ? 286.318 265.793 243.097 1.00 47.96 823 PHE B CA 1
ATOM 6022 C C . PHE A 1 794 ? 286.847 264.998 241.913 1.00 51.66 823 PHE B C 1
ATOM 6023 O O . PHE A 1 794 ? 288.026 265.088 241.560 1.00 52.34 823 PHE B O 1
ATOM 6031 N N . LYS A 1 795 ? 285.960 264.214 241.305 1.00 43.82 824 LYS B N 1
ATOM 6032 C CA . LYS A 1 795 ? 286.283 263.434 240.120 1.00 39.81 824 LYS B CA 1
ATOM 6033 C C . LYS A 1 795 ? 285.104 263.488 239.162 1.00 40.18 824 LYS B C 1
ATOM 6034 O O . LYS A 1 795 ? 283.953 263.330 239.578 1.00 43.11 824 LYS B O 1
ATOM 6040 N N . ASP A 1 796 ? 285.391 263.711 237.884 1.00 35.73 825 ASP B N 1
ATOM 6041 C CA . ASP A 1 796 ? 284.332 263.837 236.890 1.00 39.30 825 ASP B CA 1
ATOM 6042 C C . ASP A 1 796 ? 284.913 263.539 235.510 1.00 38.26 825 ASP B C 1
ATOM 6043 O O . ASP A 1 796 ? 286.000 262.957 235.391 1.00 36.31 825 ASP B O 1
ATOM 6048 N N . ASN A 1 797 ? 284.172 263.903 234.468 1.00 35.42 826 ASN B N 1
ATOM 6049 C CA . ASN A 1 797 ? 284.599 263.732 233.087 1.00 29.63 826 ASN B CA 1
ATOM 6050 C C . ASN A 1 797 ? 284.634 265.097 232.418 1.00 30.49 826 ASN B C 1
ATOM 6051 O O . ASN A 1 797 ? 283.601 265.765 232.310 1.00 35.63 826 ASN B O 1
ATOM 6056 N N . ILE A 1 798 ? 285.818 265.503 231.969 1.00 21.43 827 ILE B N 1
ATOM 6057 C CA . ILE A 1 798 ? 285.974 266.739 231.210 1.00 25.13 827 ILE B CA 1
ATOM 6058 C C . ILE A 1 798 ? 285.569 266.447 229.772 1.00 28.77 827 ILE B C 1
ATOM 6059 O O . ILE A 1 798 ? 286.301 265.780 229.040 1.00 30.20 827 ILE B O 1
ATOM 6064 N N . GLN A 1 799 ? 284.402 266.934 229.367 1.00 27.72 828 GLN B N 1
ATOM 6065 C CA . GLN A 1 799 ? 283.907 266.761 228.009 1.00 23.80 828 GLN B CA 1
ATOM 6066 C C . GLN A 1 799 ? 284.075 268.077 227.269 1.00 29.53 828 GLN B C 1
ATOM 6067 O O . GLN A 1 799 ? 283.515 269.097 227.684 1.00 37.29 828 GLN B O 1
ATOM 6073 N N . VAL A 1 800 ? 284.843 268.061 226.184 1.00 27.54 829 VAL B N 1
ATOM 6074 C CA . VAL A 1 800 ? 285.041 269.247 225.362 1.00 29.62 829 VAL B CA 1
ATOM 6075 C C . VAL A 1 800 ? 284.540 268.948 223.953 1.00 29.65 829 VAL B C 1
ATOM 6076 O O . VAL A 1 800 ? 284.936 267.950 223.335 1.00 33.25 829 VAL B O 1
ATOM 6080 N N . PHE A 1 801 ? 283.596 269.763 223.491 1.00 33.99 830 PHE B N 1
ATOM 6081 C CA . PHE A 1 801 ? 283.172 269.766 222.095 1.00 36.82 830 PHE B CA 1
ATOM 6082 C C . PHE A 1 801 ? 283.849 270.932 221.380 1.00 37.97 830 PHE B C 1
ATOM 6083 O O . PHE A 1 801 ? 283.222 271.909 220.968 1.00 42.15 830 PHE B O 1
ATOM 6091 N N . ALA A 1 802 ? 285.169 270.812 221.257 1.00 40.35 831 ALA B N 1
ATOM 6092 C CA . ALA A 1 802 ? 285.980 271.912 220.758 1.00 42.88 831 ALA B CA 1
ATOM 6093 C C . ALA A 1 802 ? 285.563 272.302 219.347 1.00 44.07 831 ALA B C 1
ATOM 6094 O O . ALA A 1 802 ? 285.364 271.450 218.478 1.00 45.75 831 ALA B O 1
ATOM 6096 N N . ARG A 1 803 ? 285.432 273.606 219.127 1.00 53.65 832 ARG B N 1
ATOM 6097 C CA . ARG A 1 803 ? 285.019 274.160 217.849 1.00 55.00 832 ARG B CA 1
ATOM 6098 C C . ARG A 1 803 ? 286.179 274.925 217.229 1.00 56.66 832 ARG B C 1
ATOM 6099 O O . ARG A 1 803 ? 286.936 275.600 217.933 1.00 56.69 832 ARG B O 1
ATOM 6107 N N . ASN A 1 804 ? 286.314 274.816 215.912 1.00 77.41 833 ASN B N 1
ATOM 6108 C CA . ASN A 1 804 ? 287.363 275.525 215.194 1.00 78.96 833 ASN B CA 1
ATOM 6109 C C . ASN A 1 804 ? 286.946 276.981 214.996 1.00 81.79 833 ASN B C 1
ATOM 6110 O O . ASN A 1 804 ? 286.000 277.474 215.618 1.00 82.49 833 ASN B O 1
ATOM 6115 N N . GLU A 1 805 ? 287.664 277.694 214.128 1.00 101.38 834 GLU B N 1
ATOM 6116 C CA . GLU A 1 805 ? 287.379 279.108 213.911 1.00 103.10 834 GLU B CA 1
ATOM 6117 C C . GLU A 1 805 ? 285.990 279.308 213.314 1.00 103.22 834 GLU B C 1
ATOM 6118 O O . GLU A 1 805 ? 285.095 279.866 213.959 1.00 102.59 834 GLU B O 1
ATOM 6124 N N . ASP A 1 806 ? 285.787 278.848 212.085 1.00 109.14 835 ASP B N 1
ATOM 6125 C CA . ASP A 1 806 ? 284.522 279.066 211.381 1.00 110.84 835 ASP B CA 1
ATOM 6126 C C . ASP A 1 806 ? 283.549 277.914 211.599 1.00 109.97 835 ASP B C 1
ATOM 6127 O O . ASP A 1 806 ? 282.966 277.391 210.650 1.00 111.61 835 ASP B O 1
ATOM 6132 N N . ASN A 1 807 ? 283.341 277.539 212.861 1.00 99.09 836 ASN B N 1
ATOM 6133 C CA . ASN A 1 807 ? 282.385 276.498 213.242 1.00 98.84 836 ASN B CA 1
ATOM 6134 C C . ASN A 1 807 ? 282.608 275.214 212.443 1.00 99.01 836 ASN B C 1
ATOM 6135 O O . ASN A 1 807 ? 281.691 274.658 211.835 1.00 100.70 836 ASN B O 1
ATOM 6140 N N . THR A 1 808 ? 283.850 274.742 212.455 1.00 87.55 837 THR B N 1
ATOM 6141 C CA . THR A 1 808 ? 284.268 273.522 211.770 1.00 88.02 837 THR B CA 1
ATOM 6142 C C . THR A 1 808 ? 284.923 272.575 212.764 1.00 86.57 837 THR B C 1
ATOM 6143 O O . THR A 1 808 ? 286.069 272.154 212.595 1.00 85.49 837 THR B O 1
ATOM 6147 N N . SER A 1 809 ? 284.193 272.281 213.846 1.00 65.05 838 SER B N 1
ATOM 6148 C CA . SER A 1 809 ? 284.677 271.457 214.951 1.00 62.68 838 SER B CA 1
ATOM 6149 C C . SER A 1 809 ? 285.502 270.277 214.458 1.00 59.48 838 SER B C 1
ATOM 6150 O O . SER A 1 809 ? 285.137 269.603 213.492 1.00 61.08 838 SER B O 1
ATOM 6153 N N . ARG A 1 810 ? 286.628 270.043 215.137 1.00 46.95 839 ARG B N 1
ATOM 6154 C CA . ARG A 1 810 ? 287.602 269.071 214.654 1.00 51.03 839 ARG B CA 1
ATOM 6155 C C . ARG A 1 810 ? 287.004 267.674 214.570 1.00 50.70 839 ARG B C 1
ATOM 6156 O O . ARG A 1 810 ? 287.237 266.949 213.596 1.00 50.22 839 ARG B O 1
ATOM 6164 N N . LEU A 1 811 ? 286.230 267.278 215.580 1.00 40.27 840 LEU B N 1
ATOM 6165 C CA . LEU A 1 811 ? 285.662 265.933 215.633 1.00 36.27 840 LEU B CA 1
ATOM 6166 C C . LEU A 1 811 ? 284.258 265.965 215.036 1.00 35.95 840 LEU B C 1
ATOM 6167 O O . LEU A 1 811 ? 283.246 266.068 215.732 1.00 41.80 840 LEU B O 1
ATOM 6172 N N . GLU A 1 812 ? 284.207 265.877 213.711 1.00 35.08 841 GLU B N 1
ATOM 6173 C CA . GLU A 1 812 ? 282.958 265.803 212.967 1.00 36.56 841 GLU B CA 1
ATOM 6174 C C . GLU A 1 812 ? 282.953 264.520 212.151 1.00 38.21 841 GLU B C 1
ATOM 6175 O O . GLU A 1 812 ? 283.918 264.233 211.436 1.00 42.73 841 GLU B O 1
ATOM 6181 N N . LEU A 1 813 ? 281.874 263.754 212.259 1.00 34.17 842 LEU B N 1
ATOM 6182 C CA . LEU A 1 813 ? 281.772 262.461 211.602 1.00 37.14 842 LEU B CA 1
ATOM 6183 C C . LEU A 1 813 ? 281.051 262.581 210.263 1.00 40.07 842 LEU B C 1
ATOM 6184 O O . LEU A 1 813 ? 280.369 263.568 209.980 1.00 39.62 842 LEU B O 1
ATOM 6189 N N . ASP A 1 814 ? 281.214 261.543 209.437 1.00 41.45 843 ASP B N 1
ATOM 6190 C CA . ASP A 1 814 ? 280.641 261.555 208.095 1.00 39.46 843 ASP B CA 1
ATOM 6191 C C . ASP A 1 814 ? 279.118 261.591 208.121 1.00 36.95 843 ASP B C 1
ATOM 6192 O O . ASP A 1 814 ? 278.502 262.046 207.151 1.00 43.31 843 ASP B O 1
ATOM 6197 N N . ILE A 1 815 ? 278.507 261.084 209.199 1.00 33.32 844 ILE B N 1
ATOM 6198 C CA . ILE A 1 815 ? 277.070 261.088 209.495 1.00 40.56 844 ILE B CA 1
ATOM 6199 C C . ILE A 1 815 ? 276.302 260.648 208.245 1.00 41.68 844 ILE B C 1
ATOM 6200 O O . ILE A 1 815 ? 275.125 260.976 208.059 1.00 42.16 844 ILE B O 1
ATOM 6205 N N . SER A 1 816 ? 276.964 259.886 207.375 1.00 39.26 845 SER B N 1
ATOM 6206 C CA . SER A 1 816 ? 276.360 259.436 206.127 1.00 37.96 845 SER B CA 1
ATOM 6207 C C . SER A 1 816 ? 276.221 257.921 206.080 1.00 40.88 845 SER B C 1
ATOM 6208 O O . SER A 1 816 ? 275.116 257.415 205.860 1.00 46.16 845 SER B O 1
ATOM 6211 N N . ASP A 1 817 ? 277.308 257.181 206.277 1.00 40.40 846 ASP B N 1
ATOM 6212 C CA . ASP A 1 817 ? 277.224 255.732 206.270 1.00 42.87 846 ASP B CA 1
ATOM 6213 C C . ASP A 1 817 ? 276.640 255.225 207.588 1.00 42.14 846 ASP B C 1
ATOM 6214 O O . ASP A 1 817 ? 276.839 255.834 208.642 1.00 43.11 846 ASP B O 1
ATOM 6219 N N . PRO A 1 818 ? 275.904 254.104 207.555 1.00 39.91 847 PRO B N 1
ATOM 6220 C CA . PRO A 1 818 ? 275.271 253.549 208.759 1.00 39.75 847 PRO B CA 1
ATOM 6221 C C . PRO A 1 818 ? 276.244 252.814 209.681 1.00 43.02 847 PRO B C 1
ATOM 6222 O O . PRO A 1 818 ? 275.933 251.751 210.220 1.00 48.67 847 PRO B O 1
ATOM 6226 N N . GLU A 1 819 ? 277.433 253.385 209.859 1.00 42.15 848 GLU B N 1
ATOM 6227 C CA . GLU A 1 819 ? 278.403 252.859 210.813 1.00 42.48 848 GLU B CA 1
ATOM 6228 C C . GLU A 1 819 ? 279.013 253.920 211.712 1.00 42.46 848 GLU B C 1
ATOM 6229 O O . GLU A 1 819 ? 279.527 253.569 212.778 1.00 42.08 848 GLU B O 1
ATOM 6235 N N . GLN A 1 820 ? 278.990 255.194 211.327 1.00 42.72 849 GLN B N 1
ATOM 6236 C CA . GLN A 1 820 ? 279.429 256.291 212.176 1.00 41.11 849 GLN B CA 1
ATOM 6237 C C . GLN A 1 820 ? 278.262 257.139 212.659 1.00 39.12 849 GLN B C 1
ATOM 6238 O O . GLN A 1 820 ? 278.479 258.195 213.260 1.00 39.47 849 GLN B O 1
ATOM 6244 N N . ARG A 1 821 ? 277.031 256.706 212.398 1.00 41.15 850 ARG B N 1
ATOM 6245 C CA . ARG A 1 821 ? 275.837 257.423 212.836 1.00 44.25 850 ARG B CA 1
ATOM 6246 C C . ARG A 1 821 ? 275.567 257.041 214.282 1.00 45.04 850 ARG B C 1
ATOM 6247 O O . ARG A 1 821 ? 274.854 256.082 214.577 1.00 46.30 850 ARG B O 1
ATOM 6255 N N . VAL A 1 822 ? 276.151 257.811 215.198 1.00 42.46 851 VAL B N 1
ATOM 6256 C CA . VAL A 1 822 ? 276.013 257.526 216.618 1.00 40.28 851 VAL B CA 1
ATOM 6257 C C . VAL A 1 822 ? 274.588 257.824 217.067 1.00 47.56 851 VAL B C 1
ATOM 6258 O O . VAL A 1 822 ? 273.954 258.780 216.600 1.00 53.77 851 VAL B O 1
ATOM 6262 N N . ILE A 1 823 ? 274.072 256.993 217.967 1.00 46.56 852 ILE B N 1
ATOM 6263 C CA . ILE A 1 823 ? 272.728 257.163 218.514 1.00 44.66 852 ILE B CA 1
ATOM 6264 C C . ILE A 1 823 ? 272.852 257.251 220.030 1.00 48.09 852 ILE B C 1
ATOM 6265 O O . ILE A 1 823 ? 272.670 256.244 220.728 1.00 51.04 852 ILE B O 1
ATOM 6270 N N . PRO A 1 824 ? 273.173 258.426 220.575 1.00 48.21 853 PRO B N 1
ATOM 6271 C CA . PRO A 1 824 ? 273.422 258.524 222.024 1.00 49.83 853 PRO B CA 1
ATOM 6272 C C . PRO A 1 824 ? 272.230 258.136 222.880 1.00 50.56 853 PRO B C 1
ATOM 6273 O O . PRO A 1 824 ? 272.417 257.579 223.969 1.00 49.63 853 PRO B O 1
ATOM 6277 N N . PHE A 1 825 ? 271.011 258.404 222.423 1.00 54.91 854 PHE B N 1
ATOM 6278 C CA . PHE A 1 825 ? 269.820 258.092 223.201 1.00 54.06 854 PHE B CA 1
ATOM 6279 C C . PHE A 1 825 ? 269.398 256.635 223.084 1.00 57.09 854 PHE B C 1
ATOM 6280 O O . PHE A 1 825 ? 268.418 256.240 223.724 1.00 60.14 854 PHE B O 1
ATOM 6288 N N . ALA A 1 826 ? 270.102 255.834 222.290 1.00 55.27 855 ALA B N 1
ATOM 6289 C CA . ALA A 1 826 ? 269.705 254.454 222.071 1.00 55.76 855 ALA B CA 1
ATOM 6290 C C . ALA A 1 826 ? 270.052 253.590 223.280 1.00 59.08 855 ALA B C 1
ATOM 6291 O O . ALA A 1 826 ? 270.751 254.008 224.207 1.00 60.77 855 ALA B O 1
ATOM 6293 N N . PHE A 1 827 ? 269.549 252.360 223.256 1.00 78.11 856 PHE B N 1
ATOM 6294 C CA . PHE A 1 827 ? 269.738 251.401 224.334 1.00 79.04 856 PHE B CA 1
ATOM 6295 C C . PHE A 1 827 ? 270.671 250.298 223.852 1.00 81.44 856 PHE B C 1
ATOM 6296 O O . PHE A 1 827 ? 270.497 249.762 222.753 1.00 81.93 856 PHE B O 1
ATOM 6304 N N . VAL A 1 828 ? 271.655 249.961 224.679 1.00 90.64 857 VAL B N 1
ATOM 6305 C CA . VAL A 1 828 ? 272.690 249.006 224.298 1.00 89.84 857 VAL B CA 1
ATOM 6306 C C . VAL A 1 828 ? 272.145 247.587 224.388 1.00 93.89 857 VAL B C 1
ATOM 6307 O O . VAL A 1 828 ? 271.446 247.228 225.343 1.00 93.31 857 VAL B O 1
ATOM 6311 N N . ASP A 1 829 ? 272.467 246.772 223.380 1.00 100.79 858 ASP B N 1
ATOM 6312 C CA . ASP A 1 829 ? 272.019 245.384 223.344 1.00 100.79 858 ASP B CA 1
ATOM 6313 C C . ASP A 1 829 ? 272.703 244.521 224.398 1.00 101.37 858 ASP B C 1
ATOM 6314 O O . ASP A 1 829 ? 272.217 243.423 224.691 1.00 100.89 858 ASP B O 1
ATOM 6319 N N . GLY A 1 830 ? 273.814 244.991 224.971 1.00 121.88 859 GLY B N 1
ATOM 6320 C CA . GLY A 1 830 ? 274.502 244.205 225.983 1.00 121.83 859 GLY B CA 1
ATOM 6321 C C . GLY A 1 830 ? 273.625 243.896 227.181 1.00 123.09 859 GLY B C 1
ATOM 6322 O O . GLY A 1 830 ? 273.699 242.806 227.753 1.00 123.95 859 GLY B O 1
ATOM 6323 N N . PHE A 1 831 ? 272.780 244.851 227.575 1.00 108.57 860 PHE B N 1
ATOM 6324 C CA . PHE A 1 831 ? 271.840 244.602 228.662 1.00 108.95 860 PHE B CA 1
ATOM 6325 C C . PHE A 1 831 ? 270.779 243.583 228.266 1.00 109.23 860 PHE B C 1
ATOM 6326 O O . PHE A 1 831 ? 270.301 242.825 229.118 1.00 108.59 860 PHE B O 1
ATOM 6334 N N . GLY A 1 832 ? 270.400 243.547 226.990 1.00 112.88 861 GLY B N 1
ATOM 6335 C CA . GLY A 1 832 ? 269.467 242.546 226.510 1.00 111.85 861 GLY B CA 1
ATOM 6336 C C . GLY A 1 832 ? 268.143 243.096 226.021 1.00 112.63 861 GLY B C 1
ATOM 6337 O O . GLY A 1 832 ? 267.299 243.511 226.820 1.00 112.94 861 GLY B O 1
ATOM 6338 N N . ILE A 1 833 ? 267.953 243.104 224.702 1.00 98.27 862 ILE B N 1
ATOM 6339 C CA . ILE A 1 833 ? 266.701 243.517 224.079 1.00 96.80 862 ILE B CA 1
ATOM 6340 C C . ILE A 1 833 ? 266.357 242.519 222.983 1.00 95.83 862 ILE B C 1
ATOM 6341 O O . ILE A 1 833 ? 267.219 242.158 222.174 1.00 96.04 862 ILE B O 1
ATOM 6346 N N . GLN A 1 834 ? 265.101 242.075 222.957 1.00 85.61 863 GLN B N 1
ATOM 6347 C CA . GLN A 1 834 ? 264.604 241.171 221.930 1.00 84.11 863 GLN B CA 1
ATOM 6348 C C . GLN A 1 834 ? 263.326 241.741 221.334 1.00 83.85 863 GLN B C 1
ATOM 6349 O O . GLN A 1 834 ? 262.533 242.376 222.035 1.00 85.72 863 GLN B O 1
ATOM 6355 N N . LEU A 1 835 ? 263.135 241.518 220.034 1.00 76.36 864 LEU B N 1
ATOM 6356 C CA . LEU A 1 835 ? 261.954 242.014 219.326 1.00 77.93 864 LEU B CA 1
ATOM 6357 C C . LEU A 1 835 ? 260.810 241.007 219.463 1.00 79.71 864 LEU B C 1
ATOM 6358 O O . LEU A 1 835 ? 260.455 240.275 218.538 1.00 79.56 864 LEU B O 1
ATOM 6363 N N . LYS A 1 836 ? 260.235 240.983 220.662 1.00 88.77 865 LYS B N 1
ATOM 6364 C CA . LYS A 1 836 ? 259.093 240.126 220.944 1.00 88.57 865 LYS B CA 1
ATOM 6365 C C . LYS A 1 836 ? 258.341 240.702 222.133 1.00 89.45 865 LYS B C 1
ATOM 6366 O O . LYS A 1 836 ? 258.893 241.481 222.914 1.00 88.25 865 LYS B O 1
ATOM 6372 N N . ALA A 1 837 ? 257.076 240.311 222.260 1.00 97.51 866 ALA B N 1
ATOM 6373 C CA . ALA A 1 837 ? 256.216 240.814 223.329 1.00 97.01 866 ALA B CA 1
ATOM 6374 C C . ALA A 1 837 ? 256.624 240.169 224.647 1.00 97.93 866 ALA B C 1
ATOM 6375 O O . ALA A 1 837 ? 256.199 239.058 224.967 1.00 97.90 866 ALA B O 1
ATOM 6377 N N . VAL A 1 838 ? 257.461 240.870 225.412 1.00 97.92 867 VAL B N 1
ATOM 6378 C CA . VAL A 1 838 ? 257.892 240.483 226.753 1.00 97.35 867 VAL B CA 1
ATOM 6379 C C . VAL A 1 838 ? 258.586 239.126 226.795 1.00 98.90 867 VAL B C 1
ATOM 6380 O O . VAL A 1 838 ? 258.660 238.509 227.864 1.00 98.95 867 VAL B O 1
ATOM 6382 N N . ASP A 1 839 ? 259.099 238.645 225.667 1.00 96.47 868 ASP B N 1
ATOM 6383 C CA . ASP A 1 839 ? 259.781 237.356 225.625 1.00 95.59 868 ASP B CA 1
ATOM 6384 C C . ASP A 1 839 ? 260.689 237.261 224.405 1.00 95.50 868 ASP B C 1
ATOM 6385 O O . ASP A 1 839 ? 261.224 238.266 223.938 1.00 94.52 868 ASP B O 1
ATOM 6387 N N . GLN B 1 31 ? 278.568 223.925 387.895 1.00 98.32 60 GLN A N 1
ATOM 6388 C CA . GLN B 1 31 ? 279.147 224.260 386.600 1.00 99.32 60 GLN A CA 1
ATOM 6389 C C . GLN B 1 31 ? 278.204 223.879 385.463 1.00 100.16 60 GLN A C 1
ATOM 6390 O O . GLN B 1 31 ? 277.015 223.649 385.681 1.00 100.61 60 GLN A O 1
ATOM 6392 N N . PRO B 1 32 ? 278.740 223.816 384.250 1.00 92.54 61 PRO A N 1
ATOM 6393 C CA . PRO B 1 32 ? 277.975 223.485 383.058 1.00 92.41 61 PRO A CA 1
ATOM 6394 C C . PRO B 1 32 ? 278.516 222.204 382.430 1.00 92.58 61 PRO A C 1
ATOM 6395 O O . PRO B 1 32 ? 279.428 221.557 382.953 1.00 89.95 61 PRO A O 1
ATOM 6397 N N . ALA B 1 33 ? 277.936 221.841 381.289 1.00 94.11 62 ALA A N 1
ATOM 6398 C CA . ALA B 1 33 ? 278.360 220.645 380.578 1.00 92.59 62 ALA A CA 1
ATOM 6399 C C . ALA B 1 33 ? 279.718 220.861 379.920 1.00 93.51 62 ALA A C 1
ATOM 6400 O O . ALA B 1 33 ? 280.120 221.989 379.623 1.00 92.74 62 ALA A O 1
ATOM 6402 N N . ALA B 1 34 ? 280.428 219.759 379.698 1.00 93.18 63 ALA A N 1
ATOM 6403 C CA . ALA B 1 34 ? 281.743 219.827 379.079 1.00 92.01 63 ALA A CA 1
ATOM 6404 C C . ALA B 1 34 ? 281.632 220.230 377.614 1.00 92.61 63 ALA A C 1
ATOM 6405 O O . ALA B 1 34 ? 280.718 219.806 376.902 1.00 92.21 63 ALA A O 1
ATOM 6407 N N . ALA B 1 35 ? 282.573 221.057 377.168 1.00 92.49 64 ALA A N 1
ATOM 6408 C CA . ALA B 1 35 ? 282.658 221.491 375.782 1.00 92.48 64 ALA A CA 1
ATOM 6409 C C . ALA B 1 35 ? 283.942 220.955 375.166 1.00 90.61 64 ALA A C 1
ATOM 6410 O O . ALA B 1 35 ? 284.983 220.904 375.829 1.00 90.46 64 ALA A O 1
ATOM 6412 N N . THR B 1 36 ? 283.865 220.553 373.903 1.00 84.74 65 THR A N 1
ATOM 6413 C CA . THR B 1 36 ? 285.009 219.977 37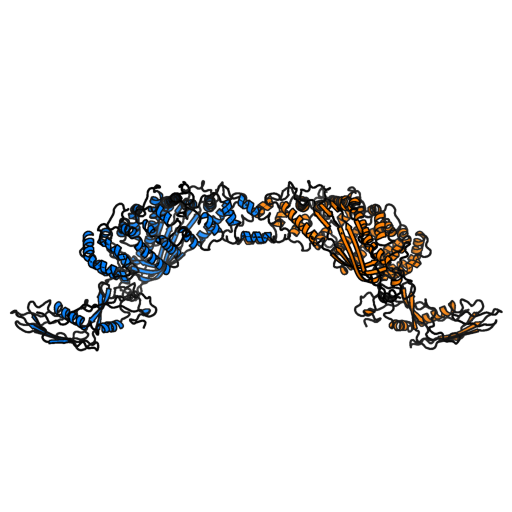3.209 1.00 86.11 65 THR A CA 1
ATOM 6414 C C . THR B 1 36 ? 285.465 220.788 372.009 1.00 86.70 65 THR A C 1
ATOM 6415 O O . THR B 1 36 ? 286.664 221.029 371.855 1.00 85.88 65 THR A O 1
ATOM 6417 N N . ARG B 1 37 ? 284.543 221.222 371.155 1.00 75.50 66 ARG A N 1
ATOM 6418 C CA . ARG B 1 37 ? 284.863 221.915 369.910 1.00 74.29 66 ARG A CA 1
ATOM 6419 C C . ARG B 1 37 ? 283.998 223.159 369.757 1.00 74.74 66 ARG A C 1
ATOM 6420 O O . ARG B 1 37 ? 283.369 223.390 368.723 1.00 75.09 66 ARG A O 1
ATOM 6422 N N . ILE B 1 38 ? 283.958 223.985 370.802 1.00 76.74 67 ILE A N 1
ATOM 6423 C CA . ILE B 1 38 ? 283.092 225.159 370.830 1.00 74.11 67 ILE A CA 1
ATOM 6424 C C . ILE B 1 38 ? 283.473 226.225 369.807 1.00 75.37 67 ILE A C 1
ATOM 6425 O O . ILE B 1 38 ? 282.830 227.281 369.788 1.00 75.00 67 ILE A O 1
ATOM 6427 N N . THR B 1 39 ? 284.486 225.994 368.973 1.00 79.83 68 THR A N 1
ATOM 6428 C CA . THR B 1 39 ? 284.832 226.956 367.935 1.00 79.83 68 THR A CA 1
ATOM 6429 C C . THR B 1 39 ? 283.676 227.113 366.956 1.00 77.58 68 THR A C 1
ATOM 6430 O O . THR B 1 39 ? 283.096 226.126 366.499 1.00 78.03 68 THR A O 1
ATOM 6432 N N . VAL B 1 40 ? 283.346 228.362 366.627 1.00 71.06 69 VAL A N 1
ATOM 6433 C CA . VAL B 1 40 ? 282.176 228.658 365.816 1.00 71.12 69 VAL A CA 1
ATOM 6434 C C . VAL B 1 40 ? 282.466 229.480 364.570 1.00 72.43 69 VAL A C 1
ATOM 6435 O O . VAL B 1 40 ? 281.555 229.669 363.757 1.00 73.34 69 VAL A O 1
ATOM 6437 N N . GLU B 1 41 ? 283.687 229.975 364.395 1.00 70.21 70 GLU A N 1
ATOM 6438 C CA . GLU B 1 41 ? 283.996 230.805 363.239 1.00 69.88 70 GLU A CA 1
ATOM 6439 C C . GLU B 1 41 ? 283.915 229.992 361.953 1.00 69.20 70 GLU A C 1
ATOM 6440 O O . GLU B 1 41 ? 284.326 228.830 361.905 1.00 69.61 70 GLU A O 1
ATOM 6442 N N . ASN B 1 42 ? 283.379 230.613 360.907 1.00 63.25 71 ASN A N 1
ATOM 6443 C CA . ASN B 1 42 ? 283.238 229.970 359.607 1.00 63.93 71 ASN A CA 1
ATOM 6444 C C . ASN B 1 42 ? 283.117 231.060 358.547 1.00 64.04 71 ASN A C 1
ATOM 6445 O O . ASN B 1 42 ? 283.333 232.244 358.823 1.00 64.33 71 ASN A O 1
ATOM 6447 N N . GLY B 1 43 ? 282.765 230.657 357.325 1.00 58.94 72 GLY A N 1
ATOM 6448 C CA . GLY B 1 43 ? 282.667 231.585 356.222 1.00 56.85 72 GLY A CA 1
ATOM 6449 C C . GLY B 1 43 ? 281.415 231.344 355.401 1.00 55.61 72 GLY A C 1
ATOM 6450 O O . GLY B 1 43 ? 280.763 230.305 355.501 1.00 55.10 72 GLY A O 1
ATOM 6451 N N . THR B 1 44 ? 281.099 232.331 354.568 1.00 53.82 73 THR A N 1
ATOM 6452 C CA . THR B 1 44 ? 279.895 232.315 353.751 1.00 53.25 73 THR A CA 1
ATOM 6453 C C . THR B 1 44 ? 280.154 231.552 352.452 1.00 52.39 73 THR A C 1
ATOM 6454 O O . THR B 1 44 ? 281.169 230.869 352.295 1.00 53.40 73 THR A O 1
ATOM 6456 N N . ASP B 1 45 ? 279.223 231.656 351.507 1.00 49.45 74 ASP A N 1
ATOM 6457 C CA . ASP B 1 45 ? 279.334 230.988 350.217 1.00 50.84 74 ASP A CA 1
ATOM 6458 C C . ASP B 1 45 ? 278.894 231.966 349.134 1.00 50.54 74 ASP A C 1
ATOM 6459 O O . ASP B 1 45 ? 278.712 233.162 349.385 1.00 52.26 74 ASP A O 1
ATOM 6461 N N . LYS B 1 46 ? 278.727 231.455 347.916 1.00 46.76 75 LYS A N 1
ATOM 6462 C CA . LYS B 1 46 ? 278.302 232.275 346.792 1.00 47.83 75 LYS A CA 1
ATOM 6463 C C . LYS B 1 46 ? 277.616 231.391 345.761 1.00 51.61 75 LYS A C 1
ATOM 6464 O O . LYS B 1 46 ? 277.736 230.164 345.788 1.00 52.61 75 LYS A O 1
ATOM 6466 N N . LEU B 1 47 ? 276.896 232.033 344.848 1.00 53.13 76 LEU A N 1
ATOM 6467 C CA . LEU B 1 47 ? 276.154 231.345 343.803 1.00 52.63 76 LEU A CA 1
ATOM 6468 C C . LEU B 1 47 ? 276.913 231.395 342.482 1.00 59.50 76 LEU A C 1
ATOM 6469 O O . LEU B 1 47 ? 277.844 232.182 342.299 1.00 60.01 76 LEU A O 1
ATOM 6471 N N . VAL B 1 48 ? 276.496 230.534 341.555 1.00 73.28 77 VAL A N 1
ATOM 6472 C CA . VAL B 1 48 ? 277.111 230.425 340.241 1.00 70.58 77 VAL A CA 1
ATOM 6473 C C . VAL B 1 48 ? 276.075 230.683 339.156 1.00 70.61 77 VAL A C 1
ATOM 6474 O O . VAL B 1 48 ? 274.878 230.447 339.346 1.00 72.71 77 VAL A O 1
ATOM 6476 N N . ASN B 1 49 ? 276.549 231.170 338.012 1.00 79.82 78 ASN A N 1
ATOM 6477 C CA . ASN B 1 49 ? 275.664 231.526 336.914 1.00 82.57 78 ASN A CA 1
ATOM 6478 C C . ASN B 1 49 ? 275.065 230.280 336.265 1.00 84.76 78 ASN A C 1
ATOM 6479 O O . ASN B 1 49 ? 275.626 229.182 336.319 1.00 84.89 78 ASN A O 1
ATOM 6484 N N . TYR B 1 50 ? 273.904 230.469 335.641 1.00 93.08 79 TYR A N 1
ATOM 6485 C CA . TYR B 1 50 ? 273.206 229.387 334.962 1.00 93.41 79 TYR A CA 1
ATOM 6486 C C . TYR B 1 50 ? 272.376 229.963 333.824 1.00 93.86 79 TYR A C 1
ATOM 6487 O O . TYR B 1 50 ? 272.005 231.141 333.833 1.00 93.11 79 TYR A O 1
ATOM 6496 N N . LYS B 1 51 ? 272.092 229.111 332.840 1.00 103.87 80 LYS A N 1
ATOM 6497 C CA . LYS B 1 51 ? 271.288 229.454 331.657 1.00 103.67 80 LYS A CA 1
ATOM 6498 C C . LYS B 1 51 ? 272.021 230.568 330.912 1.00 103.53 80 LYS A C 1
ATOM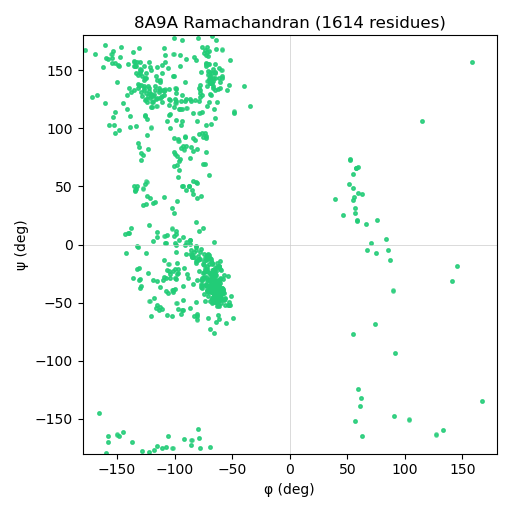 6499 O O . LYS B 1 51 ? 273.236 230.448 330.687 1.00 103.21 80 LYS A O 1
ATOM 6505 N N . SER B 1 52 ? 271.349 231.644 330.513 1.00 105.56 81 SER A N 1
ATOM 6506 C CA . SER B 1 52 ? 271.970 232.775 329.830 1.00 106.37 81 SER A CA 1
ATOM 6507 C C . SER B 1 52 ? 271.685 234.063 330.589 1.00 106.42 81 SER A C 1
ATOM 6508 O O . SER B 1 52 ? 271.382 235.109 330.012 1.00 105.11 81 SER A O 1
ATOM 6511 N N . SER B 1 53 ? 271.781 233.991 331.909 1.00 102.28 82 SER A N 1
ATOM 6512 C CA . SER B 1 53 ? 271.495 235.102 332.800 1.00 100.48 82 SER A CA 1
ATOM 6513 C C . SER B 1 53 ? 272.686 236.046 332.889 1.00 100.98 82 SER A C 1
ATOM 6514 O O . SER B 1 53 ? 273.819 235.666 332.581 1.00 101.19 82 SER A O 1
ATOM 6517 N N . PRO B 1 54 ? 272.455 237.294 333.297 1.00 99.55 83 PRO A N 1
ATOM 6518 C CA . PRO B 1 54 ? 273.572 238.229 333.479 1.00 99.01 83 PRO A CA 1
ATOM 6519 C C . PRO B 1 54 ? 274.574 237.716 334.502 1.00 96.73 83 PRO A C 1
ATOM 6520 O O . PRO B 1 54 ? 274.229 236.983 335.430 1.00 95.89 83 PRO A O 1
ATOM 6524 N N . GLN B 1 55 ? 275.835 238.110 334.307 1.00 92.67 84 GLN A N 1
ATOM 6525 C CA . GLN B 1 55 ? 276.919 237.626 335.155 1.00 93.63 84 GLN A CA 1
ATOM 6526 C C . GLN B 1 55 ? 276.757 238.065 336.605 1.00 92.26 84 GLN A C 1
ATOM 6527 O O . GLN B 1 55 ? 277.304 237.424 337.509 1.00 91.71 84 GLN A O 1
ATOM 6533 N N . GLN B 1 56 ? 276.016 239.144 336.851 1.00 81.76 85 GLN A N 1
ATOM 6534 C CA . GLN B 1 56 ? 275.812 239.649 338.208 1.00 80.70 85 GLN A CA 1
ATOM 6535 C C . GLN B 1 56 ? 274.558 238.995 338.774 1.00 80.29 85 GLN A C 1
ATOM 6536 O O . GLN B 1 56 ? 273.439 239.476 338.589 1.00 80.39 85 GLN A O 1
ATOM 6542 N N . LEU B 1 57 ? 274.749 237.881 339.476 1.00 69.21 86 LEU A N 1
ATOM 6543 C CA . LEU B 1 57 ? 273.644 237.137 340.068 1.00 69.33 86 LEU A CA 1
ATOM 6544 C C . LEU B 1 57 ? 273.403 237.632 341.488 1.00 70.74 86 LEU A C 1
ATOM 6545 O O . LEU B 1 57 ? 274.315 237.618 342.321 1.00 65.51 86 LEU A O 1
ATOM 6550 N N . PHE B 1 58 ? 272.177 238.073 341.755 1.00 68.47 87 PHE A N 1
ATOM 6551 C CA . PHE B 1 58 ? 271.773 238.552 343.072 1.00 63.11 87 PHE A CA 1
ATOM 6552 C C . PHE B 1 58 ? 270.410 237.971 343.427 1.00 58.75 87 PHE A C 1
ATOM 6553 O O . PHE B 1 58 ? 269.486 238.684 343.819 1.00 62.86 87 PHE A O 1
ATOM 6561 N N . LEU B 1 59 ? 270.282 236.653 343.284 1.00 51.62 88 LEU A N 1
ATOM 6562 C CA . LEU B 1 59 ? 269.003 235.972 343.418 1.00 52.85 88 LEU A CA 1
ATOM 6563 C C . LEU B 1 59 ? 268.384 236.199 344.795 1.00 54.38 88 LEU A C 1
ATOM 6564 O O . LEU B 1 59 ? 269.019 236.686 345.732 1.00 60.15 88 LEU A O 1
ATOM 6569 N N . ALA B 1 60 ? 267.115 235.825 344.901 1.00 46.54 89 ALA A N 1
ATOM 6570 C CA . ALA B 1 60 ? 266.365 235.836 346.141 1.00 45.70 89 ALA A CA 1
ATOM 6571 C C . ALA B 1 60 ? 266.164 234.401 346.617 1.00 48.23 89 ALA A C 1
ATOM 6572 O O . ALA B 1 60 ? 266.682 233.449 346.025 1.00 52.79 89 ALA A O 1
ATOM 6574 N N . LYS B 1 61 ? 265.390 234.244 347.687 1.00 45.19 90 LYS A N 1
ATOM 6575 C CA . LYS B 1 61 ? 265.091 232.922 348.212 1.00 43.04 90 LYS A CA 1
ATOM 6576 C C . LYS B 1 61 ? 264.186 232.171 347.237 1.00 47.77 90 LYS A C 1
ATOM 6577 O O . LYS B 1 61 ? 263.900 232.631 346.127 1.00 45.76 90 LYS A O 1
ATOM 6583 N N . ASN B 1 62 ? 263.746 230.991 347.657 1.00 54.01 91 ASN A N 1
ATOM 6584 C CA . ASN B 1 62 ? 263.028 230.049 346.785 1.00 53.14 91 ASN A CA 1
ATOM 6585 C C . ASN B 1 62 ? 264.000 229.696 345.656 1.00 56.61 91 ASN A C 1
ATOM 6586 O O . ASN B 1 62 ? 265.195 229.509 345.929 1.00 55.92 91 ASN A O 1
ATOM 6591 N N . ALA B 1 63 ? 263.535 229.606 344.408 1.00 61.12 92 ALA A N 1
ATOM 6592 C CA . ALA B 1 63 ? 264.399 229.287 343.276 1.00 61.28 92 ALA A CA 1
ATOM 6593 C C . ALA B 1 63 ? 265.150 227.986 343.522 1.00 61.61 92 ALA A C 1
ATOM 6594 O O . ALA B 1 63 ? 264.800 226.938 342.970 1.00 61.58 92 ALA A O 1
ATOM 6596 N N . LEU B 1 64 ? 266.185 228.052 344.359 1.00 53.70 93 LEU A N 1
ATOM 6597 C CA . LEU B 1 64 ? 266.924 226.872 344.802 1.00 54.06 93 LEU A CA 1
ATOM 6598 C C . LEU B 1 64 ? 266.213 226.222 345.992 1.00 51.71 93 LEU A C 1
ATOM 6599 O O . LEU B 1 64 ? 266.779 226.003 347.062 1.00 50.20 93 LEU A O 1
ATOM 6604 N N . LYS B 1 65 ? 264.931 225.912 345.777 1.00 55.46 94 LYS A N 1
ATOM 6605 C CA . LYS B 1 65 ? 264.122 225.309 346.832 1.00 55.44 94 LYS A CA 1
ATOM 6606 C C . LYS B 1 65 ? 264.665 223.946 347.237 1.00 56.36 94 LYS A C 1
ATOM 6607 O O . LYS B 1 65 ? 264.735 223.626 348.429 1.00 57.97 94 LYS A O 1
ATOM 6613 N N . ASP B 1 66 ? 265.052 223.128 346.260 1.00 57.24 95 ASP A N 1
ATOM 6614 C CA . ASP B 1 66 ? 265.581 221.801 346.546 1.00 56.42 95 ASP A CA 1
ATOM 6615 C C . ASP B 1 66 ? 267.089 221.800 346.738 1.00 56.70 95 ASP A C 1
ATOM 6616 O O . ASP B 1 66 ? 267.617 220.918 347.426 1.00 56.36 95 ASP A O 1
ATOM 6621 N N . LYS B 1 67 ? 267.792 222.767 346.151 1.00 61.21 96 LYS A N 1
ATOM 6622 C CA . LYS B 1 67 ? 269.246 222.796 346.217 1.00 59.96 96 LYS A CA 1
ATOM 6623 C C . LYS B 1 67 ? 269.777 223.333 347.539 1.00 58.35 96 LYS A C 1
ATOM 6624 O O . LYS B 1 67 ? 270.976 223.196 347.800 1.00 58.71 96 LYS A O 1
ATOM 6630 N N . LEU B 1 68 ? 268.927 223.942 348.369 1.00 51.95 97 LEU A N 1
ATOM 6631 C CA . LEU B 1 68 ? 269.392 224.443 349.659 1.00 48.52 97 LEU A CA 1
ATOM 6632 C C . LEU B 1 68 ? 269.863 223.307 350.556 1.00 47.77 97 LEU A C 1
ATOM 6633 O O . LEU B 1 68 ? 270.897 223.424 351.225 1.00 50.44 97 LEU A O 1
ATOM 6638 N N . GLN B 1 69 ? 269.120 222.200 350.585 1.00 49.53 98 GLN A N 1
ATOM 6639 C CA . GLN B 1 69 ? 269.526 221.053 351.392 1.00 49.00 98 GLN A CA 1
ATOM 6640 C C . GLN B 1 69 ? 270.853 220.485 350.905 1.00 46.10 98 GLN A C 1
ATOM 6641 O O . GLN B 1 69 ? 271.737 220.163 351.708 1.00 45.07 98 GLN A O 1
ATOM 6647 N N . GLY B 1 70 ? 271.011 220.360 349.587 1.00 47.45 99 GLY A N 1
ATOM 6648 C CA . GLY B 1 70 ? 272.259 219.845 349.050 1.00 49.59 99 GLY A CA 1
ATOM 6649 C C . GLY B 1 70 ? 273.436 220.756 349.334 1.00 51.57 99 GLY A C 1
ATOM 6650 O O . GLY B 1 70 ? 274.534 220.289 349.648 1.00 53.49 99 GLY A O 1
ATOM 6651 N N . GLU B 1 71 ? 273.226 222.070 349.229 1.00 50.96 100 GLU A N 1
ATOM 6652 C CA . GLU B 1 71 ? 274.301 223.011 349.515 1.00 48.25 100 GLU A CA 1
ATOM 6653 C C . GLU B 1 71 ? 274.654 223.024 350.995 1.00 49.49 100 GLU A C 1
ATOM 6654 O O . GLU B 1 71 ? 275.825 223.198 351.350 1.00 57.93 100 GLU A O 1
ATOM 6660 N N . PHE B 1 72 ? 273.663 222.846 351.872 1.00 47.90 101 PHE A N 1
ATOM 6661 C CA . PHE B 1 72 ? 273.950 222.789 353.300 1.00 48.64 101 PHE A CA 1
ATOM 6662 C C . PHE B 1 72 ? 274.623 221.480 353.687 1.00 50.92 101 PHE A C 1
ATOM 6663 O O . PHE B 1 72 ? 275.376 221.440 354.666 1.00 54.24 101 PHE A O 1
ATOM 6671 N N . ASP B 1 73 ? 274.362 220.401 352.945 1.00 55.47 102 ASP A N 1
ATOM 6672 C CA . ASP B 1 73 ? 275.032 219.137 353.233 1.00 53.42 102 ASP A CA 1
ATOM 6673 C C . ASP B 1 73 ? 276.538 219.242 353.030 1.00 54.04 102 ASP A C 1
ATOM 6674 O O . ASP B 1 73 ? 277.304 218.558 353.720 1.00 57.48 102 ASP A O 1
ATOM 6679 N N . LYS B 1 74 ? 276.978 220.087 352.094 1.00 56.24 103 LYS A N 1
ATOM 6680 C CA . LYS B 1 74 ? 278.409 220.291 351.894 1.00 59.09 103 LYS A CA 1
ATOM 6681 C C . LYS B 1 74 ? 279.066 220.840 353.153 1.00 58.95 103 LYS A C 1
ATOM 6682 O O . LYS B 1 74 ? 280.121 220.353 353.577 1.00 59.24 103 LYS A O 1
ATOM 6688 N N . PHE B 1 75 ? 278.451 221.850 353.770 1.00 56.60 104 PHE A N 1
ATOM 6689 C CA . PHE B 1 75 ? 278.970 222.374 355.027 1.00 55.59 104 PHE A CA 1
ATOM 6690 C C . PHE B 1 75 ? 278.773 221.386 356.167 1.00 58.43 104 PHE A C 1
ATOM 6691 O O . PHE B 1 75 ? 279.559 221.375 357.120 1.00 63.13 104 PHE A O 1
ATOM 6699 N N . LEU B 1 76 ? 277.730 220.559 356.089 1.00 63.27 105 LEU A N 1
ATOM 6700 C CA . LEU B 1 76 ? 277.475 219.568 357.125 1.00 63.26 105 LEU A CA 1
ATOM 6701 C C . LEU B 1 76 ? 278.490 218.432 357.093 1.00 67.05 105 LEU A C 1
ATOM 6702 O O . LEU B 1 76 ? 278.683 217.757 358.109 1.00 65.87 105 LEU A O 1
ATOM 6707 N N . SER B 1 77 ? 279.143 218.206 355.954 1.00 71.58 106 SER A N 1
ATOM 6708 C CA . SER B 1 77 ? 280.105 217.119 355.816 1.00 69.20 106 SER A CA 1
ATOM 6709 C C . SER B 1 77 ? 281.487 217.628 355.418 1.00 67.99 106 SER A C 1
ATOM 6710 O O . SER B 1 77 ? 282.165 217.012 354.593 1.00 71.35 106 SER A O 1
ATOM 6713 N N . ASP B 1 78 ? 281.915 218.749 355.987 1.00 68.76 107 ASP A N 1
ATOM 6714 C CA . ASP B 1 78 ? 283.253 219.278 355.762 1.00 73.49 107 ASP A CA 1
ATOM 6715 C C . ASP B 1 78 ? 283.999 219.427 357.089 1.00 75.63 107 ASP A C 1
ATOM 6716 O O . ASP B 1 78 ? 283.491 219.087 358.161 1.00 74.83 107 ASP A O 1
ATOM 6721 N N . ALA B 1 79 ? 285.229 219.938 357.002 1.00 73.87 108 ALA A N 1
ATOM 6722 C CA . ALA B 1 79 ? 286.082 220.083 358.175 1.00 73.19 108 ALA A CA 1
ATOM 6723 C C . ALA B 1 79 ? 285.583 221.137 359.156 1.00 74.90 108 ALA A C 1
ATOM 6724 O O . ALA B 1 79 ? 286.057 221.166 360.296 1.00 75.15 108 ALA A O 1
ATOM 6726 N N . LYS B 1 80 ? 284.644 221.990 358.752 1.00 67.67 109 LYS A N 1
ATOM 6727 C CA . LYS B 1 80 ? 284.103 223.033 359.613 1.00 67.16 109 LYS A CA 1
ATOM 6728 C C . LYS B 1 80 ? 282.770 222.644 360.239 1.00 68.17 109 LYS A C 1
ATOM 6729 O O . LYS B 1 80 ? 282.118 223.491 360.859 1.00 68.40 109 LYS A O 1
ATOM 6735 N N . ALA B 1 81 ? 282.355 221.385 360.099 1.00 66.92 110 ALA A N 1
ATOM 6736 C CA . ALA B 1 81 ? 281.008 220.990 360.496 1.00 65.66 110 ALA A CA 1
ATOM 6737 C C . ALA B 1 81 ? 280.905 220.757 362.000 1.00 68.47 110 ALA A C 1
ATOM 6738 O O . ALA B 1 81 ? 280.116 221.415 362.690 1.00 70.18 110 ALA A O 1
ATOM 6740 N N . PHE B 1 82 ? 281.692 219.817 362.527 1.00 67.03 111 PHE A N 1
ATOM 6741 C CA . PHE B 1 82 ? 281.554 219.470 363.936 1.00 64.52 111 PHE A CA 1
ATOM 6742 C C . PHE B 1 82 ? 281.930 220.582 364.921 1.00 65.04 111 PHE A C 1
ATOM 6743 O O . PHE B 1 82 ? 281.321 220.627 365.997 1.00 64.01 111 PHE A O 1
ATOM 6751 N N . PRO B 1 83 ? 282.854 221.515 364.634 1.00 68.73 112 PRO A N 1
ATOM 6752 C CA . PRO B 1 83 ? 283.017 222.612 365.600 1.00 70.22 112 PRO A CA 1
ATOM 6753 C C . PRO B 1 83 ? 281.794 223.503 365.652 1.00 72.18 112 PRO A C 1
ATOM 6754 O O . PRO B 1 83 ? 281.382 223.928 366.738 1.00 74.12 112 PRO A O 1
ATOM 6758 N N . ALA B 1 84 ? 281.186 223.779 364.497 1.00 67.47 113 ALA A N 1
ATOM 6759 C CA . ALA B 1 84 ? 279.960 224.566 364.467 1.00 65.89 113 ALA A CA 1
ATOM 6760 C C . ALA B 1 84 ? 278.836 223.860 365.214 1.00 64.63 113 ALA A C 1
ATOM 6761 O O . ALA B 1 84 ? 278.100 224.488 365.985 1.00 62.09 113 ALA A O 1
ATOM 6763 N N . LEU B 1 85 ? 278.692 222.550 365.000 1.00 63.74 114 LEU A N 1
ATOM 6764 C CA . LEU B 1 85 ? 277.652 221.799 365.696 1.00 60.52 114 LEU A CA 1
ATOM 6765 C C . LEU B 1 85 ? 277.883 221.799 367.203 1.00 60.96 114 LEU A C 1
ATOM 6766 O O . LEU B 1 85 ? 276.937 221.958 367.983 1.00 59.65 114 LEU A O 1
ATOM 6771 N N . THR B 1 86 ? 279.135 221.617 367.633 1.00 63.58 115 THR A N 1
ATOM 6772 C CA . THR B 1 86 ? 279.431 221.627 369.061 1.00 64.82 115 THR A CA 1
ATOM 6773 C C . THR B 1 86 ? 279.170 222.999 369.669 1.00 66.68 115 THR A C 1
ATOM 6774 O O . THR B 1 86 ? 278.651 223.100 370.787 1.00 66.56 115 THR A O 1
ATOM 6778 N N . ALA B 1 87 ? 279.521 224.067 368.950 1.00 66.74 116 ALA A N 1
ATOM 6779 C CA . ALA B 1 87 ? 279.243 225.411 369.444 1.00 68.30 116 ALA A CA 1
ATOM 6780 C C . ALA B 1 87 ? 277.746 225.651 369.567 1.00 66.49 116 ALA A C 1
ATOM 6781 O O . ALA B 1 87 ? 277.284 226.265 370.538 1.00 63.95 116 ALA A O 1
ATOM 6783 N N . ASP B 1 88 ? 276.970 225.184 368.586 1.00 65.56 117 ASP A N 1
ATOM 6784 C CA . ASP B 1 88 ? 275.520 225.320 368.665 1.00 62.42 117 ASP A CA 1
ATOM 6785 C C . ASP B 1 88 ? 274.962 224.546 369.852 1.00 64.30 117 ASP A C 1
ATOM 6786 O O . ASP B 1 88 ? 274.076 225.035 370.564 1.00 65.22 117 ASP A O 1
ATOM 6791 N N . LEU B 1 89 ? 275.475 223.335 370.082 1.00 72.05 118 LEU A N 1
ATOM 6792 C CA . LEU B 1 89 ? 275.045 222.557 371.239 1.00 72.28 118 LEU A CA 1
ATOM 6793 C C . LEU B 1 89 ? 275.364 223.283 372.537 1.00 73.65 118 LEU A C 1
ATOM 6794 O O . LEU B 1 89 ? 274.543 223.309 373.460 1.00 73.13 118 LEU A O 1
ATOM 6799 N N . GLN B 1 90 ? 276.560 223.868 372.629 1.00 78.37 119 GLN A N 1
ATOM 6800 C CA . GLN B 1 90 ? 276.938 224.596 373.835 1.00 78.96 119 GLN A CA 1
ATOM 6801 C C . GLN B 1 90 ? 276.032 225.802 374.053 1.00 79.97 119 GLN A C 1
ATOM 6802 O O . GLN B 1 90 ? 275.591 226.065 375.178 1.00 79.04 119 GLN A O 1
ATOM 6808 N N . GLU B 1 91 ? 275.736 226.542 372.984 1.00 80.61 120 GLU A N 1
ATOM 6809 C CA . GLU B 1 91 ? 274.851 227.694 373.113 1.00 79.58 120 GLU A CA 1
ATOM 6810 C C . GLU B 1 91 ? 273.460 227.264 373.563 1.00 79.61 120 GLU A C 1
ATOM 6811 O O . GLU B 1 91 ? 272.836 227.928 374.399 1.00 79.86 120 GLU A O 1
ATOM 6817 N N . TRP B 1 92 ? 272.961 226.150 373.022 1.00 81.61 121 TRP A N 1
ATOM 6818 C CA . TRP B 1 92 ? 271.653 225.646 373.429 1.00 82.94 121 TRP A CA 1
ATOM 6819 C C . TRP B 1 92 ? 271.653 225.220 374.894 1.00 84.60 121 TRP A C 1
ATOM 6820 O O . TRP B 1 92 ? 270.712 225.519 375.637 1.00 82.07 121 TRP A O 1
ATOM 6831 N N . VAL B 1 93 ? 272.702 224.514 375.331 1.00 91.67 122 VAL A N 1
ATOM 6832 C CA . VAL B 1 93 ? 272.727 224.000 376.700 1.00 90.96 122 VAL A CA 1
ATOM 6833 C C . VAL B 1 93 ? 273.083 225.057 377.730 1.00 91.68 122 VAL A C 1
ATOM 6834 O O . VAL B 1 93 ? 272.920 224.810 378.930 1.00 93.05 122 VAL A O 1
ATOM 6838 N N . ASP B 1 94 ? 273.574 226.223 377.309 1.00 93.53 123 ASP A N 1
ATOM 6839 C CA . ASP B 1 94 ? 273.715 227.331 378.252 1.00 93.16 123 ASP A CA 1
ATOM 6840 C C . ASP B 1 94 ? 272.500 228.257 378.246 1.00 92.75 123 ASP A C 1
ATOM 6841 O O . ASP B 1 94 ? 271.881 228.474 379.291 1.00 92.80 123 ASP A O 1
ATOM 6846 N N . GLN B 1 95 ? 272.145 228.808 377.084 1.00 91.14 124 GLN A N 1
ATOM 6847 C CA . GLN B 1 95 ? 271.059 229.783 377.055 1.00 92.04 124 GLN A CA 1
ATOM 6848 C C . GLN B 1 95 ? 269.697 229.134 377.286 1.00 91.87 124 GLN A C 1
ATOM 6849 O O . GLN B 1 95 ? 268.853 229.700 377.989 1.00 90.35 124 GLN A O 1
ATOM 6855 N N . GLN B 1 96 ? 269.462 227.956 376.711 1.00 99.68 125 GLN A N 1
ATOM 6856 C CA . GLN B 1 96 ? 268.146 227.333 376.772 1.00 98.69 125 GLN A CA 1
ATOM 6857 C C . GLN B 1 96 ? 268.017 226.256 377.843 1.00 99.35 125 GLN A C 1
ATOM 6858 O O . GLN B 1 96 ? 266.908 225.751 378.047 1.00 99.56 125 GLN A O 1
ATOM 6864 N N . LEU B 1 97 ? 269.097 225.885 378.531 1.00 101.13 126 LEU A N 1
ATOM 6865 C CA . LEU B 1 97 ? 269.039 224.787 379.490 1.00 101.55 126 LEU A CA 1
ATOM 6866 C C . LEU B 1 97 ? 269.254 225.239 380.930 1.00 100.61 126 LEU A C 1
ATOM 6867 O O . LEU B 1 97 ? 268.396 224.988 381.780 1.00 98.85 126 LEU A O 1
ATOM 6872 N N . PHE B 1 98 ? 270.372 225.897 381.242 1.00 104.45 127 PHE A N 1
ATOM 6873 C CA . PHE B 1 98 ? 270.641 226.281 382.622 1.00 104.99 127 PHE A CA 1
ATOM 6874 C C . PHE B 1 98 ? 270.756 227.784 382.839 1.00 104.99 127 PHE A C 1
ATOM 6875 O O . PHE B 1 98 ? 271.026 228.205 383.969 1.00 105.18 127 PHE A O 1
ATOM 6883 N N . ASN B 1 99 ? 270.555 228.605 381.809 1.00 102.56 128 ASN A N 1
ATOM 6884 C CA . ASN B 1 99 ? 270.455 230.043 382.044 1.00 102.83 128 ASN A CA 1
ATOM 6885 C C . ASN B 1 99 ? 269.322 230.405 383.000 1.00 103.49 128 ASN A C 1
ATOM 6886 O O . ASN B 1 99 ? 269.543 231.262 383.874 1.00 102.36 128 ASN A O 1
ATOM 6891 N N . PRO B 1 100 ? 268.112 229.818 382.908 1.00 109.39 129 PRO A N 1
ATOM 6892 C CA . PRO B 1 100 ? 267.102 230.066 383.946 1.00 109.92 129 PRO A CA 1
ATOM 6893 C C . PRO B 1 100 ? 267.315 229.192 385.174 1.00 110.19 129 PRO A C 1
ATOM 6894 O O . PRO B 1 100 ? 266.396 229.002 385.977 1.00 109.84 129 PRO A O 1
ATOM 6898 N N . ASN B 1 101 ? 268.521 228.657 385.325 1.00 116.33 130 ASN A N 1
ATOM 6899 C CA . ASN B 1 101 ? 268.825 227.682 386.366 1.00 116.31 130 ASN A CA 1
ATOM 6900 C C . ASN B 1 101 ? 270.256 227.927 386.834 1.00 117.30 130 ASN A C 1
ATOM 6901 O O . ASN B 1 101 ? 270.806 229.019 386.653 1.00 117.29 130 ASN A O 1
ATOM 6906 N N . GLN B 1 102 ? 270.839 226.917 387.491 1.00 124.90 131 GLN A N 1
ATOM 6907 C CA . GLN B 1 102 ? 272.192 226.937 388.048 1.00 126.43 131 GLN A CA 1
ATOM 6908 C C . GLN B 1 102 ? 272.239 227.774 389.322 1.00 126.64 131 GLN A C 1
ATOM 6909 O O . GLN B 1 102 ? 273.250 227.784 390.032 1.00 126.00 131 GLN A O 1
ATOM 6915 N N . SER B 1 103 ? 271.139 228.458 389.638 1.00 133.30 132 SER A N 1
ATOM 6916 C CA . SER B 1 103 ? 271.025 229.099 390.941 1.00 132.95 132 SER A CA 1
ATOM 6917 C C . SER B 1 103 ? 270.728 228.080 392.032 1.00 132.91 132 SER A C 1
ATOM 6918 O O . SER B 1 103 ? 271.133 228.271 393.184 1.00 132.50 132 SER A O 1
ATOM 6921 N N . PHE B 1 104 ? 270.025 226.999 391.685 1.00 124.71 133 PHE A N 1
ATOM 6922 C CA . PHE B 1 104 ? 269.728 225.937 392.636 1.00 124.80 133 PHE A CA 1
ATOM 6923 C C . PHE B 1 104 ? 269.857 224.548 392.021 1.00 124.65 133 PHE A C 1
ATOM 6924 O O . PHE B 1 104 ? 269.456 223.567 392.661 1.00 123.73 133 PHE A O 1
ATOM 6932 N N . PHE B 1 105 ? 270.398 224.428 390.807 1.00 127.38 134 PHE A N 1
ATOM 6933 C CA . PHE B 1 105 ? 270.476 223.136 390.126 1.00 126.58 134 PHE A CA 1
ATOM 6934 C C . PHE B 1 105 ? 271.733 223.133 389.260 1.00 126.35 134 PHE A C 1
ATOM 6935 O O . PHE B 1 105 ? 271.725 223.675 388.151 1.00 127.38 134 PHE A O 1
ATOM 6943 N N . ASP B 1 106 ? 272.801 222.526 389.770 1.00 124.48 135 ASP A N 1
ATOM 6944 C CA . ASP B 1 106 ? 274.012 222.358 388.979 1.00 124.56 135 ASP A CA 1
ATOM 6945 C C . ASP B 1 106 ? 273.790 221.316 387.889 1.00 123.74 135 ASP A C 1
ATOM 6946 O O . ASP B 1 106 ? 273.148 220.286 388.114 1.00 123.38 135 ASP A O 1
ATOM 6951 N N . LEU B 1 107 ? 274.337 221.583 386.707 1.00 116.75 136 LEU A N 1
ATOM 6952 C CA . LEU B 1 107 ? 274.141 220.742 385.533 1.00 116.58 136 LEU A CA 1
ATOM 6953 C C . LEU B 1 107 ? 275.424 219.989 385.212 1.00 116.83 136 LEU A C 1
ATOM 6954 O O . LEU B 1 107 ? 276.508 220.580 385.194 1.00 116.39 136 LEU A O 1
ATOM 6959 N N . SER B 1 108 ? 275.296 218.688 384.957 1.00 118.74 137 SER A N 1
ATOM 6960 C CA . SER B 1 108 ? 276.421 217.869 384.533 1.00 118.73 137 SER A CA 1
ATOM 6961 C C . SER B 1 108 ? 275.981 216.990 383.371 1.00 118.84 137 SER A C 1
ATOM 6962 O O . SER B 1 108 ? 274.794 216.717 383.192 1.00 119.06 137 SER A O 1
ATOM 6965 N N . ALA B 1 109 ? 276.955 216.546 382.579 1.00 113.00 138 ALA A N 1
ATOM 6966 C CA . ALA B 1 109 ? 276.705 215.710 381.405 1.00 113.22 138 ALA A CA 1
ATOM 6967 C C . ALA B 1 109 ? 277.576 214.465 381.491 1.00 112.99 138 ALA A C 1
ATOM 6968 O O . ALA B 1 109 ? 278.609 214.366 380.814 1.00 113.63 138 ALA A O 1
ATOM 6970 N N . PRO B 1 110 ? 277.194 213.493 382.324 1.00 113.24 139 PRO A N 1
ATOM 6971 C CA . PRO B 1 110 ? 278.004 212.269 382.439 1.00 113.64 139 PRO A CA 1
ATOM 6972 C C . PRO B 1 110 ? 278.118 211.492 381.140 1.00 114.59 139 PRO A C 1
ATOM 6973 O O . PRO B 1 110 ? 279.172 210.901 380.873 1.00 115.08 139 PRO A O 1
ATOM 6977 N N . ARG B 1 111 ? 277.069 211.476 380.322 1.00 112.56 140 ARG A N 1
ATOM 6978 C CA . ARG B 1 111 ? 277.058 210.749 379.061 1.00 112.17 140 ARG A CA 1
ATOM 6979 C C . ARG B 1 111 ? 276.744 211.717 377.931 1.00 110.88 140 ARG A C 1
ATOM 6980 O O . ARG B 1 111 ? 275.749 212.444 377.991 1.00 110.66 140 ARG A O 1
ATOM 6988 N N . SER B 1 112 ? 277.586 211.723 376.902 1.00 105.67 141 SER A N 1
ATOM 6989 C CA . SER B 1 112 ? 277.396 212.641 375.783 1.00 106.43 141 SER A CA 1
ATOM 6990 C C . SER B 1 112 ? 278.170 212.110 374.591 1.00 106.53 141 SER A C 1
ATOM 6991 O O . SER B 1 112 ? 279.390 211.935 374.679 1.00 105.76 141 SER A O 1
ATOM 6994 N N . ASN B 1 113 ? 277.477 211.854 373.483 1.00 98.23 142 ASN A N 1
ATOM 6995 C CA . ASN B 1 113 ? 278.166 211.360 372.300 1.00 97.70 142 ASN A CA 1
ATOM 6996 C C . ASN B 1 113 ? 277.461 211.840 371.040 1.00 94.87 142 ASN A C 1
ATOM 6997 O O . ASN B 1 113 ? 276.260 212.129 371.036 1.00 93.96 142 ASN A O 1
ATOM 7002 N N . PHE B 1 114 ? 278.243 211.916 369.965 1.00 84.09 143 PHE A N 1
ATOM 7003 C CA . PHE B 1 114 ? 277.781 212.321 368.648 1.00 83.90 143 PHE A CA 1
ATOM 7004 C C . PHE B 1 114 ? 278.185 211.258 367.637 1.00 84.50 143 PHE A C 1
ATOM 7005 O O . PHE B 1 114 ? 279.165 210.533 367.828 1.00 83.81 143 PHE A O 1
ATOM 7013 N N . THR B 1 115 ? 277.420 211.171 366.554 1.00 83.43 144 THR A N 1
ATOM 7014 C CA . THR B 1 115 ? 277.680 210.209 365.487 1.00 84.44 144 THR A CA 1
ATOM 7015 C C . THR B 1 115 ? 277.579 210.883 364.126 1.00 84.07 144 THR A C 1
ATOM 7016 O O . THR B 1 115 ? 276.964 210.370 363.189 1.00 85.09 144 THR A O 1
ATOM 7020 N N . LEU B 1 116 ? 278.193 212.059 364.003 1.00 86.03 145 LEU A N 1
ATOM 7021 C CA . LEU B 1 116 ? 278.247 212.749 362.722 1.00 88.78 145 LEU A CA 1
ATOM 7022 C C . LEU B 1 116 ? 279.215 212.025 361.795 1.00 90.51 145 LEU A C 1
ATOM 7023 O O . LEU B 1 116 ? 280.422 212.286 361.819 1.00 88.79 145 LEU A O 1
ATOM 7028 N N . SER B 1 117 ? 278.694 211.113 360.981 1.00 101.04 146 SER A N 1
ATOM 7029 C CA . SER B 1 117 ? 279.520 210.254 360.149 1.00 100.27 146 SER A CA 1
ATOM 7030 C C . SER B 1 117 ? 279.713 210.855 358.760 1.00 100.89 146 SER A C 1
ATOM 7031 O O . SER B 1 117 ? 279.153 211.897 358.415 1.00 99.80 146 SER A O 1
ATOM 7034 N N . SER B 1 118 ? 280.525 210.169 357.951 1.00 109.36 147 SER A N 1
ATOM 7035 C CA . SER B 1 118 ? 280.792 210.602 356.585 1.00 109.70 147 SER A CA 1
ATOM 7036 C C . SER B 1 118 ? 279.577 210.474 355.679 1.00 109.34 147 SER A C 1
ATOM 7037 O O . SER B 1 118 ? 279.594 211.020 354.570 1.00 107.82 147 SER A O 1
ATOM 7040 N N . ASP B 1 119 ? 278.534 209.773 356.117 1.00 104.43 148 ASP A N 1
ATOM 7041 C CA . ASP B 1 119 ? 277.312 209.609 355.342 1.00 103.36 148 ASP A CA 1
ATOM 7042 C C . ASP B 1 119 ? 276.403 210.830 355.406 1.00 102.67 148 ASP A C 1
ATOM 7043 O O . ASP B 1 119 ? 275.244 210.740 354.985 1.00 101.79 148 ASP A O 1
ATOM 7048 N N . LYS B 1 120 ? 276.902 211.956 355.925 1.00 93.51 149 LYS A N 1
ATOM 7049 C CA . LYS B 1 120 ? 276.134 213.196 356.055 1.00 90.12 149 LYS A CA 1
ATOM 7050 C C . LYS B 1 120 ? 274.862 212.990 356.871 1.00 90.91 149 LYS A C 1
ATOM 7051 O O . LYS B 1 120 ? 273.853 213.663 356.649 1.00 90.45 149 LYS A O 1
ATOM 7057 N N . LYS B 1 121 ? 274.903 212.065 357.827 1.00 89.35 150 LYS A N 1
ATOM 7058 C CA . LYS B 1 121 ? 273.767 211.774 358.696 1.00 88.83 150 LYS A CA 1
ATOM 7059 C C . LYS B 1 121 ? 274.198 212.047 360.129 1.00 89.07 150 LYS A C 1
ATOM 7060 O O . LYS B 1 121 ? 275.124 211.406 360.636 1.00 88.28 150 LYS A O 1
ATOM 7066 N N . ALA B 1 122 ? 273.528 212.991 360.779 1.00 84.79 151 ALA A N 1
ATOM 7067 C CA . ALA B 1 122 ? 273.912 213.447 362.104 1.00 84.41 151 ALA A CA 1
ATOM 7068 C C . ALA B 1 122 ? 272.957 212.911 363.162 1.00 84.38 151 ALA A C 1
ATOM 7069 O O . ALA B 1 122 ? 271.783 212.647 362.894 1.00 85.80 151 ALA A O 1
ATOM 7071 N N . SER B 1 123 ? 273.482 212.751 364.374 1.00 87.48 152 SER A N 1
ATOM 7072 C CA . SER B 1 123 ? 272.690 212.304 365.511 1.00 87.76 152 SER A CA 1
ATOM 7073 C C . SER B 1 123 ? 273.428 212.689 366.784 1.00 87.58 152 SER A C 1
ATOM 7074 O O . SER B 1 123 ? 274.575 213.141 366.748 1.00 88.97 152 SER A O 1
ATOM 7077 N N . LEU B 1 124 ? 272.753 212.502 367.915 1.00 90.43 153 LEU A N 1
ATOM 7078 C CA . LEU B 1 124 ? 273.322 212.859 369.204 1.00 92.21 153 LEU A CA 1
ATOM 7079 C C . LEU B 1 124 ? 272.677 212.006 370.285 1.00 93.23 153 LEU A C 1
ATOM 7080 O O . LEU B 1 124 ? 271.601 211.433 370.094 1.00 92.19 153 LEU A O 1
ATOM 7085 N N . ASP B 1 125 ? 273.355 211.924 371.429 1.00 105.46 154 ASP A N 1
ATOM 7086 C CA . ASP B 1 125 ? 272.790 211.276 372.609 1.00 105.82 154 ASP A CA 1
ATOM 7087 C C . ASP B 1 125 ? 273.397 211.919 373.845 1.00 105.29 154 ASP A C 1
ATOM 7088 O O . ASP B 1 125 ? 274.604 211.792 374.078 1.00 104.48 154 ASP A O 1
ATOM 7093 N N . PHE B 1 126 ? 272.560 212.601 374.630 1.00 106.60 155 PHE A N 1
ATOM 7094 C CA . PHE B 1 126 ? 273.002 213.359 375.791 1.00 108.19 155 PHE A CA 1
ATOM 7095 C C . PHE B 1 126 ? 272.217 212.944 377.028 1.00 108.36 155 PHE A C 1
ATOM 7096 O O . PHE B 1 126 ? 271.004 212.706 376.960 1.00 107.34 155 PHE A O 1
ATOM 7104 N N . ILE B 1 127 ? 272.917 212.881 378.158 1.00 116.08 156 ILE A N 1
ATOM 7105 C CA . ILE B 1 127 ? 272.330 212.621 379.466 1.00 116.54 156 ILE A CA 1
ATOM 7106 C C . ILE B 1 127 ? 272.745 213.757 380.391 1.00 116.65 156 ILE A C 1
ATOM 7107 O O . ILE B 1 127 ? 273.940 214.039 380.537 1.00 116.41 156 ILE A O 1
ATOM 7112 N N . PHE B 1 128 ? 271.763 214.407 381.008 1.00 117.09 157 PHE A N 1
ATOM 7113 C CA . PHE B 1 128 ? 271.993 215.556 381.871 1.00 117.01 157 PHE A CA 1
ATOM 7114 C C . PHE B 1 128 ? 271.552 215.222 383.289 1.00 117.18 157 PHE A C 1
ATOM 7115 O O . PHE B 1 128 ? 270.461 214.681 383.496 1.00 118.17 157 PHE A O 1
ATOM 7123 N N . ARG B 1 129 ? 272.404 215.543 384.256 1.00 121.74 158 ARG A N 1
ATOM 7124 C CA . ARG B 1 129 ? 272.109 215.363 385.669 1.00 122.72 158 ARG A CA 1
ATOM 7125 C C . ARG B 1 129 ? 272.002 216.726 386.335 1.00 122.78 158 ARG A C 1
ATOM 7126 O O . ARG B 1 129 ? 272.921 217.548 386.232 1.00 121.86 158 ARG A O 1
ATOM 7134 N N . PHE B 1 130 ? 270.878 216.962 387.007 1.00 120.41 159 PHE A N 1
ATOM 7135 C CA . PHE B 1 130 ? 270.645 218.183 387.768 1.00 119.72 159 PHE A CA 1
ATOM 7136 C C . PHE B 1 130 ? 270.794 217.854 389.249 1.00 119.45 159 PHE A C 1
ATOM 7137 O O . PHE B 1 130 ? 269.971 217.127 389.813 1.00 118.88 159 PHE A O 1
ATOM 7145 N N . THR B 1 131 ? 271.843 218.382 389.870 1.00 134.67 160 THR A N 1
ATOM 7146 C CA . THR B 1 131 ? 272.133 218.142 391.278 1.00 135.47 160 THR A CA 1
ATOM 7147 C C . THR B 1 131 ? 271.905 219.431 392.055 1.00 135.40 160 THR A C 1
ATOM 7148 O O . THR B 1 131 ? 272.530 220.454 391.761 1.00 135.22 160 THR A O 1
ATOM 7152 N N . ASN B 1 132 ? 271.024 219.376 393.049 1.00 135.41 161 ASN A N 1
ATOM 7153 C CA . ASN B 1 132 ? 270.683 220.535 393.862 1.00 135.69 161 ASN A CA 1
ATOM 7154 C C . ASN B 1 132 ? 271.356 220.421 395.222 1.00 135.88 161 ASN A C 1
ATOM 7155 O O . ASN B 1 132 ? 271.181 219.421 395.925 1.00 135.68 161 ASN A O 1
ATOM 7160 N N . PHE B 1 133 ? 272.126 221.446 395.586 1.00 132.94 162 PHE A N 1
ATOM 7161 C CA . PHE B 1 133 ? 272.747 221.498 396.902 1.00 132.34 162 PHE A CA 1
ATOM 7162 C C . PHE B 1 133 ? 271.889 222.222 397.928 1.00 132.63 162 PHE A C 1
ATOM 7163 O O . PHE B 1 133 ? 272.087 222.024 399.133 1.00 131.66 162 PHE A O 1
ATOM 7171 N N . THR B 1 134 ? 270.947 223.050 397.483 1.00 136.73 163 THR A N 1
ATOM 7172 C CA . THR B 1 134 ? 270.057 223.741 398.402 1.00 136.34 163 THR A CA 1
ATOM 7173 C C . THR B 1 134 ? 269.048 222.770 399.003 1.00 135.57 163 THR A C 1
ATOM 7174 O O . THR B 1 134 ? 268.707 221.744 398.409 1.00 134.90 163 THR A O 1
ATOM 7178 N N . GLU B 1 135 ? 268.572 223.104 400.202 1.00 124.35 164 GLU A N 1
ATOM 7179 C CA . GLU B 1 135 ? 267.594 222.282 400.912 1.00 123.82 164 GLU A CA 1
ATOM 7180 C C . GLU B 1 135 ? 266.206 222.868 400.665 1.00 123.56 164 GLU A C 1
ATOM 7181 O O . GLU B 1 135 ? 265.610 223.520 401.522 1.00 123.03 164 GLU A O 1
ATOM 7187 N N . SER B 1 136 ? 265.689 222.622 399.465 1.00 125.08 165 SER A N 1
ATOM 7188 C CA . SER B 1 136 ? 264.381 223.129 399.070 1.00 124.27 165 SER A CA 1
ATOM 7189 C C . SER B 1 136 ? 263.863 222.285 397.912 1.00 123.66 165 SER A C 1
ATOM 7190 O O . SER B 1 136 ? 264.518 221.340 397.463 1.00 123.61 165 SER A O 1
ATOM 7193 N N . VAL B 1 137 ? 262.675 222.639 397.430 1.00 122.83 166 VAL A N 1
ATOM 7194 C CA . VAL B 1 137 ? 262.032 221.965 396.309 1.00 123.41 166 VAL A CA 1
ATOM 7195 C C . VAL B 1 137 ? 261.899 222.966 395.171 1.00 122.94 166 VAL A C 1
ATOM 7196 O O . VAL B 1 137 ? 261.328 224.048 395.354 1.00 122.03 166 VAL A O 1
ATOM 7200 N N . GLN B 1 138 ? 262.423 222.607 394.002 1.00 117.21 167 GLN A N 1
ATOM 7201 C CA . GLN B 1 138 ? 262.451 223.494 392.848 1.00 117.02 167 GLN A CA 1
ATOM 7202 C C . GLN B 1 138 ? 261.866 222.774 391.638 1.00 116.86 167 GLN A C 1
ATOM 7203 O O . GLN B 1 138 ? 261.409 221.631 391.722 1.00 115.98 167 GLN A O 1
ATOM 7209 N N . LEU B 1 139 ? 261.884 223.464 390.499 1.00 113.99 168 LEU A N 1
ATOM 7210 C CA . LEU B 1 139 ? 261.379 222.930 389.244 1.00 112.60 168 LEU A CA 1
ATOM 7211 C C . LEU B 1 139 ? 262.369 223.254 388.135 1.00 112.35 168 LEU A C 1
ATOM 7212 O O . LEU B 1 139 ? 263.121 224.229 388.219 1.00 112.00 168 LEU A O 1
ATOM 7217 N N . LEU B 1 140 ? 262.364 222.427 387.094 1.00 111.51 169 LEU A N 1
ATOM 7218 C CA . LEU B 1 140 ? 263.264 222.590 385.960 1.00 111.00 169 LEU A CA 1
ATOM 7219 C C . LEU B 1 140 ? 262.537 223.294 384.823 1.00 110.59 169 LEU A C 1
ATOM 7220 O O . LEU B 1 140 ? 261.432 222.893 384.443 1.00 110.45 169 LEU A O 1
ATOM 7225 N N . LYS B 1 141 ? 263.161 224.337 384.283 1.00 104.68 170 LYS A N 1
ATOM 7226 C CA . LYS B 1 141 ? 262.612 225.094 383.164 1.00 104.64 170 LYS A CA 1
ATOM 7227 C C . LYS B 1 141 ? 263.362 224.688 381.901 1.00 103.87 170 LYS A C 1
ATOM 7228 O O . LYS B 1 141 ? 264.554 224.981 381.755 1.00 104.03 170 LYS A O 1
ATOM 7234 N N . LEU B 1 142 ? 262.665 224.021 380.993 1.00 104.37 171 LEU A N 1
ATOM 7235 C CA . LEU B 1 142 ? 263.231 223.486 379.766 1.00 105.66 171 LEU A CA 1
ATOM 7236 C C . LEU B 1 142 ? 262.369 223.913 378.588 1.00 106.69 171 LEU A C 1
ATOM 7237 O O . LEU B 1 142 ? 261.186 224.224 378.756 1.00 105.34 171 LEU A O 1
ATOM 7242 N N . PRO B 1 143 ? 262.938 223.942 377.374 1.00 100.91 172 PRO A N 1
ATOM 7243 C CA . PRO B 1 143 ? 262.149 224.366 376.207 1.00 100.19 172 PRO A CA 1
ATOM 7244 C C . PRO B 1 143 ? 261.083 223.355 375.814 1.00 98.35 172 PRO A C 1
ATOM 7245 O O . PRO B 1 143 ? 261.085 222.844 374.690 1.00 99.05 172 PRO A O 1
ATOM 7249 N N . GLU B 1 144 ? 260.163 223.072 376.733 1.00 89.85 173 GLU A N 1
ATOM 7250 C CA . GLU B 1 144 ? 259.069 222.139 376.503 1.00 90.80 173 GLU A CA 1
ATOM 7251 C C . GLU B 1 144 ? 258.084 222.272 377.655 1.00 93.18 173 GLU A C 1
ATOM 7252 O O . GLU B 1 144 ? 258.405 222.836 378.705 1.00 93.46 173 GLU A O 1
ATOM 7258 N N . GLY B 1 145 ? 256.881 221.744 377.446 1.00 97.28 174 GLY A N 1
ATOM 7259 C CA . GLY B 1 145 ? 255.883 221.714 378.496 1.00 96.11 174 GLY A CA 1
ATOM 7260 C C . GLY B 1 145 ? 256.183 220.648 379.529 1.00 96.87 174 GLY A C 1
ATOM 7261 O O . GLY B 1 145 ? 255.469 219.645 379.626 1.00 96.09 174 GLY A O 1
ATOM 7262 N N . VAL B 1 146 ? 257.241 220.856 380.308 1.00 101.74 175 VAL A N 1
ATOM 7263 C CA . VAL B 1 146 ? 257.729 219.876 381.272 1.00 102.31 175 VAL A CA 1
ATOM 7264 C C . VAL B 1 146 ? 257.338 220.333 382.669 1.00 102.65 175 VAL A C 1
ATOM 7265 O O . VAL B 1 146 ? 257.658 221.457 383.076 1.00 101.94 175 VAL A O 1
ATOM 7269 N N . SER B 1 147 ? 256.650 219.462 383.401 1.00 97.44 176 SER A N 1
ATOM 7270 C CA . SER B 1 147 ? 256.225 219.725 384.774 1.00 97.20 176 SER A CA 1
ATOM 7271 C C . SER B 1 147 ? 256.766 218.598 385.649 1.00 97.89 176 SER A C 1
ATOM 7272 O O . SER B 1 147 ? 256.134 217.545 385.778 1.00 97.60 176 SER A O 1
ATOM 7275 N N . VAL B 1 148 ? 257.934 218.820 386.246 1.00 106.15 177 VAL A N 1
ATOM 7276 C CA . VAL B 1 148 ? 258.597 217.826 387.079 1.00 106.29 177 VAL A CA 1
ATOM 7277 C C . VAL B 1 148 ? 259.003 218.480 388.393 1.00 107.26 177 VAL A C 1
ATOM 7278 O O . VAL B 1 148 ? 259.495 219.614 388.410 1.00 107.60 177 VAL A O 1
ATOM 7282 N N . VAL B 1 149 ? 258.780 217.770 389.496 1.00 113.47 178 VAL A N 1
ATOM 7283 C CA . VAL B 1 149 ? 259.118 218.244 390.833 1.00 113.32 178 VAL A CA 1
ATOM 7284 C C . VAL B 1 149 ? 260.275 217.408 391.362 1.00 113.75 178 VAL A C 1
ATOM 7285 O O . VAL B 1 149 ? 260.218 216.172 391.345 1.00 113.41 178 VAL A O 1
ATOM 7289 N N . VAL B 1 150 ? 261.330 218.081 391.816 1.00 119.77 179 VAL A N 1
ATOM 7290 C CA . VAL B 1 150 ? 262.530 217.430 392.326 1.00 121.06 179 VAL A CA 1
ATOM 7291 C C . VAL B 1 150 ? 262.796 217.942 393.734 1.00 122.18 179 VAL A C 1
ATOM 7292 O O . VAL B 1 150 ? 262.797 219.156 393.969 1.00 122.32 179 VAL A O 1
ATOM 7296 N N . ASP B 1 151 ? 263.021 217.018 394.665 1.00 130.60 180 ASP A N 1
ATOM 7297 C CA . ASP B 1 151 ? 263.323 217.377 396.041 1.00 129.60 180 ASP A CA 1
ATOM 7298 C C . ASP B 1 151 ? 264.790 217.784 396.169 1.00 129.05 180 ASP A C 1
ATOM 7299 O O . ASP B 1 151 ? 265.564 217.746 395.208 1.00 127.51 180 ASP A O 1
ATOM 7304 N N . SER B 1 152 ? 265.176 218.184 397.377 1.00 134.05 181 SER A N 1
ATOM 7305 C CA . SER B 1 152 ? 266.545 218.608 397.627 1.00 134.83 181 SER A CA 1
ATOM 7306 C C . SER B 1 152 ? 267.501 217.422 397.582 1.00 135.24 181 SER A C 1
ATOM 7307 O O . SER B 1 152 ? 267.142 216.291 397.923 1.00 134.97 181 SER A O 1
ATOM 7310 N N . LYS B 1 153 ? 268.736 217.699 397.157 1.00 130.49 182 LYS A N 1
ATOM 7311 C CA . LYS B 1 153 ? 269.804 216.699 397.094 1.00 129.06 182 LYS A CA 1
ATOM 7312 C C . LYS B 1 153 ? 269.389 215.489 396.260 1.00 129.10 182 LYS A C 1
ATOM 7313 O O . LYS B 1 153 ? 269.675 214.342 396.610 1.00 129.49 182 LYS A O 1
ATOM 7319 N N . GLN B 1 154 ? 268.708 215.745 395.147 1.00 129.76 183 GLN A N 1
ATOM 7320 C CA . GLN B 1 154 ? 268.257 214.699 394.241 1.00 130.33 183 GLN A CA 1
ATOM 7321 C C . GLN B 1 154 ? 268.813 214.953 392.848 1.00 130.71 183 GLN A C 1
ATOM 7322 O O . GLN B 1 154 ? 268.806 216.089 392.363 1.00 130.83 183 GLN A O 1
ATOM 7328 N N . SER B 1 155 ? 269.289 213.888 392.206 1.00 130.84 184 SER A N 1
ATOM 7329 C CA . SER B 1 155 ? 269.892 213.982 390.877 1.00 131.36 184 SER A CA 1
ATOM 7330 C C . SER B 1 155 ? 268.799 213.776 389.836 1.00 131.02 184 SER A C 1
ATOM 7331 O O . SER B 1 155 ? 268.487 212.651 389.440 1.00 130.63 184 SER A O 1
ATOM 7334 N N . PHE B 1 156 ? 268.210 214.881 389.389 1.00 125.72 185 PHE A N 1
ATOM 7335 C CA . PHE B 1 156 ? 267.199 214.824 388.342 1.00 125.80 185 PHE A CA 1
ATOM 7336 C C . PHE B 1 156 ? 267.823 214.402 387.018 1.00 125.38 185 PHE A C 1
ATOM 7337 O O . PHE B 1 156 ? 268.918 214.846 386.660 1.00 123.61 185 PHE A O 1
ATOM 7345 N N . ASP B 1 157 ? 267.112 213.551 386.286 1.00 128.64 186 ASP A N 1
ATOM 7346 C CA . ASP B 1 157 ? 267.599 212.982 385.039 1.00 128.86 186 ASP A CA 1
ATOM 7347 C C . ASP B 1 157 ? 266.988 213.697 383.840 1.00 128.55 186 ASP A C 1
ATOM 7348 O O . ASP B 1 157 ? 265.831 214.123 383.869 1.00 128.32 186 ASP A O 1
ATOM 7353 N N . TYR B 1 158 ? 267.785 213.821 382.780 1.00 117.20 187 TYR A N 1
ATOM 7354 C CA . TYR B 1 158 ? 267.354 214.452 381.540 1.00 117.07 187 TYR A CA 1
ATOM 7355 C C . TYR B 1 158 ? 267.946 213.673 380.377 1.00 116.09 187 TYR A C 1
ATOM 7356 O O . TYR B 1 158 ? 269.154 213.433 380.348 1.00 113.75 187 TYR A O 1
ATOM 7365 N N . TYR B 1 159 ? 267.105 213.280 379.424 1.00 114.24 188 TYR A N 1
ATOM 7366 C CA . TYR B 1 159 ? 267.533 212.472 378.290 1.00 113.68 188 TYR A CA 1
ATOM 7367 C C . TYR B 1 159 ? 267.238 213.212 376.994 1.00 112.42 188 TYR A C 1
ATOM 7368 O O . TYR B 1 159 ? 266.107 213.658 376.775 1.00 111.24 188 TYR A O 1
ATOM 7377 N N . VAL B 1 160 ? 268.251 213.340 376.138 1.00 110.30 189 VAL A N 1
ATOM 7378 C CA . VAL B 1 160 ? 268.094 213.921 374.809 1.00 109.52 189 VAL A CA 1
ATOM 7379 C C . VAL B 1 160 ? 268.594 212.887 373.813 1.00 109.40 189 VAL A C 1
ATOM 7380 O O . VAL B 1 160 ? 269.805 212.648 373.714 1.00 107.64 189 VAL A O 1
ATOM 7384 N N . ASN B 1 161 ? 267.675 212.272 373.074 1.00 100.87 190 ASN A N 1
ATOM 7385 C CA . ASN B 1 161 ? 268.024 211.211 372.141 1.00 100.60 190 ASN A CA 1
ATOM 7386 C C . ASN B 1 161 ? 267.788 211.665 370.709 1.00 99.38 190 ASN A C 1
ATOM 7387 O O . ASN B 1 161 ? 266.795 212.336 370.414 1.00 97.01 190 ASN A O 1
ATOM 7392 N N . ALA B 1 162 ? 268.710 211.297 369.824 1.00 96.29 191 ALA A N 1
ATOM 7393 C CA . ALA B 1 162 ? 268.605 211.622 368.408 1.00 94.58 191 ALA A CA 1
ATOM 7394 C C . ALA B 1 162 ? 269.108 210.437 367.603 1.00 94.30 191 ALA A C 1
ATOM 7395 O O . ALA B 1 162 ? 270.282 210.071 367.706 1.00 93.89 191 ALA A O 1
ATOM 7397 N N . SER B 1 163 ? 268.223 209.834 366.818 1.00 89.45 192 SER A N 1
ATOM 7398 C CA . SER B 1 163 ? 268.631 208.767 365.923 1.00 89.20 192 SER A CA 1
ATOM 7399 C C . SER B 1 163 ? 269.383 209.346 364.729 1.00 88.66 192 SER A C 1
ATOM 7400 O O . SER B 1 163 ? 269.347 210.550 364.465 1.00 89.11 192 SER A O 1
ATOM 7403 N N . ALA B 1 164 ? 270.080 208.470 364.008 1.00 81.39 193 ALA A N 1
ATOM 7404 C CA . ALA B 1 164 ? 270.818 208.900 362.828 1.00 80.02 193 ALA A CA 1
ATOM 7405 C C . ALA B 1 164 ? 269.851 209.390 361.759 1.00 81.81 193 ALA A C 1
ATOM 7406 O O . ALA B 1 164 ? 269.136 208.590 361.148 1.00 85.77 193 ALA A O 1
ATOM 7408 N N . GLN B 1 165 ? 269.823 210.700 361.525 1.00 77.58 194 GLN A N 1
ATOM 7409 C CA . GLN B 1 165 ? 268.878 211.278 360.583 1.00 79.47 194 GLN A CA 1
ATOM 7410 C C . GLN B 1 165 ? 269.509 212.486 359.908 1.00 76.94 194 GLN A C 1
ATOM 7411 O O . GLN B 1 165 ? 270.484 213.060 360.397 1.00 76.73 194 GLN A O 1
ATOM 7417 N N . LYS B 1 166 ? 268.932 212.863 358.771 1.00 68.03 195 LYS A N 1
ATOM 7418 C CA . LYS B 1 166 ? 269.432 213.978 357.978 1.00 67.47 195 LYS A CA 1
ATOM 7419 C C . LYS B 1 166 ? 268.909 215.289 358.554 1.00 64.44 195 LYS A C 1
ATOM 7420 O O . LYS B 1 166 ? 267.695 215.470 358.691 1.00 66.72 195 LYS A O 1
ATOM 7426 N N . LEU B 1 167 ? 269.820 216.200 358.886 1.00 50.87 196 LEU A N 1
ATOM 7427 C CA . LEU B 1 167 ? 269.421 217.494 359.420 1.00 50.68 196 LEU A CA 1
ATOM 7428 C C . LEU B 1 167 ? 268.738 218.321 358.339 1.00 57.97 196 LEU A C 1
ATOM 7429 O O . LEU B 1 167 ? 269.268 218.478 357.235 1.00 56.73 196 LEU A O 1
ATOM 7434 N N . LEU B 1 168 ? 267.561 218.852 358.656 1.00 56.67 197 LEU A N 1
ATOM 7435 C CA . LEU B 1 168 ? 266.823 219.652 357.692 1.00 52.09 197 LEU A CA 1
ATOM 7436 C C . LEU B 1 168 ? 267.327 221.091 357.703 1.00 51.00 197 LEU A C 1
ATOM 7437 O O . LEU B 1 168 ? 267.960 221.544 358.656 1.00 53.22 197 LEU A O 1
ATOM 7442 N N . VAL B 1 169 ? 267.025 221.817 356.631 1.00 36.66 198 VAL A N 1
ATOM 7443 C CA . VAL B 1 169 ? 267.521 223.173 356.433 1.00 31.70 198 VAL A CA 1
ATOM 7444 C C . VAL B 1 169 ? 266.353 224.145 356.488 1.00 42.92 198 VAL A C 1
ATOM 7445 O O . VAL B 1 169 ? 265.323 223.931 355.837 1.00 49.07 198 VAL A O 1
ATOM 7449 N N . LEU B 1 170 ? 266.515 225.206 357.270 1.00 41.98 199 LEU A N 1
ATOM 7450 C CA . LEU B 1 170 ? 265.596 226.328 357.343 1.00 37.40 199 LEU A CA 1
ATOM 7451 C C . LEU B 1 170 ? 266.387 227.618 357.203 1.00 31.42 199 LEU A C 1
ATOM 7452 O O . LEU B 1 170 ? 267.561 227.672 357.579 1.00 39.35 199 LEU A O 1
ATOM 7457 N N . PRO B 1 171 ? 265.776 228.669 356.670 1.00 31.92 200 PRO A N 1
ATOM 7458 C CA . PRO B 1 171 ? 266.498 229.923 356.459 1.00 32.02 200 PRO A CA 1
ATOM 7459 C C . PRO B 1 171 ? 266.418 230.864 357.654 1.00 35.75 200 PRO A C 1
ATOM 7460 O O . PRO B 1 171 ? 265.543 230.759 358.515 1.00 42.67 200 PRO A O 1
ATOM 7464 N N . LEU B 1 172 ? 267.368 231.797 357.688 1.00 28.24 201 LEU A N 1
ATOM 7465 C CA . LEU B 1 172 ? 267.356 232.897 358.640 1.00 30.04 201 LEU A CA 1
ATOM 7466 C C . LEU B 1 172 ? 267.638 234.202 357.912 1.00 25.57 201 LEU A C 1
ATOM 7467 O O . LEU B 1 172 ? 268.235 234.223 356.833 1.00 29.26 201 LEU A O 1
ATOM 7472 N N . SER B 1 173 ? 267.199 235.296 358.522 1.00 37.22 202 SER A N 1
ATOM 7473 C CA . SER B 1 173 ? 267.356 236.630 357.959 1.00 41.59 202 SER A CA 1
ATOM 7474 C C . SER B 1 173 ? 268.557 237.301 358.615 1.00 42.48 202 SER A C 1
ATOM 7475 O O . SER B 1 173 ? 268.494 237.699 359.783 1.00 46.65 202 SER A O 1
ATOM 7478 N N . LEU B 1 174 ? 269.647 237.421 357.865 1.00 45.19 203 LEU A N 1
ATOM 7479 C CA . LEU B 1 174 ? 270.800 238.167 358.331 1.00 49.56 203 LEU A CA 1
ATOM 7480 C C . LEU B 1 174 ? 270.502 239.664 358.307 1.00 51.51 203 LEU A C 1
ATOM 7481 O O . LEU B 1 174 ? 269.545 240.104 357.665 1.00 48.08 203 LEU A O 1
ATOM 7486 N N . PRO B 1 175 ? 271.297 240.468 359.019 1.00 54.96 204 PRO A N 1
ATOM 7487 C CA . PRO B 1 175 ? 271.120 241.926 358.923 1.00 53.34 204 PRO A CA 1
ATOM 7488 C C . PRO B 1 175 ? 271.249 242.448 357.505 1.00 50.40 204 PRO A C 1
ATOM 7489 O O . PRO B 1 175 ? 270.681 243.499 357.184 1.00 51.29 204 PRO A O 1
ATOM 7493 N N . ASP B 1 176 ? 271.982 241.745 356.647 1.00 54.18 205 ASP A N 1
ATOM 7494 C CA . ASP B 1 176 ? 272.046 242.060 355.228 1.00 54.96 205 ASP A CA 1
ATOM 7495 C C . ASP B 1 176 ? 270.925 241.404 354.435 1.00 55.48 205 ASP A C 1
ATOM 7496 O O . ASP B 1 176 ? 270.905 241.523 353.205 1.00 57.51 205 ASP A O 1
ATOM 7501 N N . TYR B 1 177 ? 270.000 240.717 355.110 1.00 52.00 206 TYR A N 1
ATOM 7502 C CA . TYR B 1 177 ? 268.877 240.035 354.466 1.00 49.06 206 TYR A CA 1
ATOM 7503 C C . TYR B 1 177 ? 269.361 238.983 353.470 1.00 47.22 206 TYR A C 1
ATOM 7504 O O . TYR B 1 177 ? 268.845 238.863 352.358 1.00 55.53 206 TYR A O 1
ATOM 7513 N N . THR B 1 178 ? 270.358 238.209 353.882 1.00 40.38 207 THR A N 1
ATOM 7514 C CA . THR B 1 178 ? 270.911 237.143 353.063 1.00 41.86 207 THR A CA 1
ATOM 7515 C C . THR B 1 178 ? 270.510 235.787 353.629 1.00 40.42 207 THR A C 1
ATOM 7516 O O . THR B 1 178 ? 270.096 235.669 354.784 1.00 49.38 207 THR A O 1
ATOM 7520 N N . LEU B 1 179 ? 270.646 234.756 352.798 1.00 30.11 208 LEU A N 1
ATOM 7521 C CA . LEU B 1 179 ? 270.216 233.418 353.183 1.00 34.07 208 LEU A CA 1
ATOM 7522 C C . LEU B 1 179 ? 271.154 232.793 354.207 1.00 39.92 208 LEU A C 1
ATOM 7523 O O . LEU B 1 179 ? 272.140 232.144 353.845 1.00 46.15 208 LEU A O 1
ATOM 7528 N N . GLY B 1 180 ? 270.845 232.975 355.486 1.00 42.58 209 GLY A N 1
ATOM 7529 C CA . GLY B 1 180 ? 271.603 232.382 356.569 1.00 37.63 209 GLY A CA 1
ATOM 7530 C C . GLY B 1 180 ? 271.186 230.962 356.886 1.00 40.40 209 GLY A C 1
ATOM 7531 O O . GLY B 1 180 ? 270.415 230.743 357.823 1.00 44.88 209 GLY A O 1
ATOM 7532 N N . LEU B 1 181 ? 271.663 229.996 356.104 1.00 33.70 210 LEU A N 1
ATOM 7533 C CA . LEU B 1 181 ? 271.235 228.608 356.253 1.00 34.82 210 LEU A CA 1
ATOM 7534 C C . LEU B 1 181 ? 271.424 228.113 357.682 1.00 38.50 210 LEU A C 1
ATOM 7535 O O . LEU B 1 181 ? 272.475 228.319 358.294 1.00 45.53 210 LEU A O 1
ATOM 7540 N N . ASN B 1 182 ? 270.390 227.460 358.206 1.00 31.63 211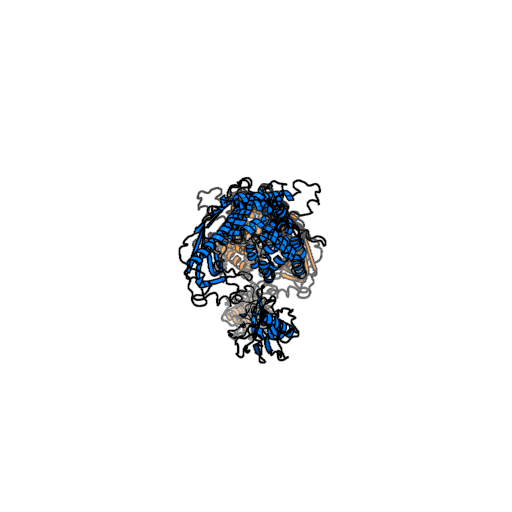 ASN A N 1
ATOM 7541 C CA . ASN B 1 182 ? 270.390 226.895 359.545 1.00 27.01 211 ASN A CA 1
ATOM 7542 C C . ASN B 1 182 ? 269.804 225.493 359.486 1.00 33.41 211 ASN A C 1
ATOM 7543 O O . ASN B 1 182 ? 269.070 225.147 358.560 1.00 36.71 211 ASN A O 1
ATOM 7548 N N . TYR B 1 183 ? 270.139 224.682 360.480 1.00 47.50 212 TYR A N 1
ATOM 7549 C CA . TYR B 1 183 ? 269.691 223.301 360.532 1.00 51.64 212 TYR A CA 1
ATOM 7550 C C . TYR B 1 183 ? 268.691 223.086 361.661 1.00 54.99 212 TYR A C 1
ATOM 7551 O O . TYR B 1 183 ? 268.662 223.815 362.656 1.00 56.49 212 TYR A O 1
ATOM 7560 N N . MET B 1 184 ? 267.856 222.068 361.472 1.00 57.01 213 MET A N 1
ATOM 7561 C CA . MET B 1 184 ? 266.874 221.648 362.457 1.00 54.65 213 MET A CA 1
ATOM 7562 C C . MET B 1 184 ? 266.815 220.128 362.476 1.00 56.05 213 MET A C 1
ATOM 7563 O O . MET B 1 184 ? 267.141 219.458 361.491 1.00 59.70 213 MET A O 1
ATOM 7568 N N . PHE B 1 185 ? 266.388 219.591 363.615 1.00 67.26 214 PHE A N 1
ATOM 7569 C CA . PHE B 1 185 ? 266.210 218.157 363.781 1.00 68.57 214 PHE A CA 1
ATOM 7570 C C . PHE B 1 185 ? 264.784 217.768 363.420 1.00 70.30 214 PHE A C 1
ATOM 7571 O O . PHE B 1 185 ? 263.831 218.479 363.751 1.00 70.05 214 PHE A O 1
ATOM 7579 N N . ASP B 1 186 ? 264.640 216.631 362.740 1.00 77.99 215 ASP A N 1
ATOM 7580 C CA . ASP B 1 186 ? 263.315 216.184 362.325 1.00 76.90 215 ASP A CA 1
ATOM 7581 C C . ASP B 1 186 ? 262.576 215.503 363.471 1.00 77.89 215 ASP A C 1
ATOM 7582 O O . ASP B 1 186 ? 261.519 215.971 363.908 1.00 79.62 215 ASP A O 1
ATOM 7587 N N . HIS B 1 187 ? 263.122 214.398 363.975 1.00 80.86 216 HIS A N 1
ATOM 7588 C CA . HIS B 1 187 ? 262.503 213.634 365.058 1.00 82.03 216 HIS A CA 1
ATOM 7589 C C . HIS B 1 187 ? 263.571 213.309 366.096 1.00 83.03 216 HIS A C 1
ATOM 7590 O O . HIS B 1 187 ? 264.383 212.401 365.897 1.00 83.81 216 HIS A O 1
ATOM 7597 N N . ILE B 1 188 ? 263.571 214.052 367.200 1.00 86.98 217 ILE A N 1
ATOM 7598 C CA . ILE B 1 188 ? 264.425 213.757 368.343 1.00 88.22 217 ILE A CA 1
ATOM 7599 C C . ILE B 1 188 ? 263.560 213.729 369.593 1.00 88.21 217 ILE A C 1
ATOM 7600 O O . ILE B 1 188 ? 262.541 214.420 369.683 1.00 87.48 217 ILE A O 1
ATOM 7605 N N . THR B 1 189 ? 263.978 212.924 370.565 1.00 94.38 218 THR A N 1
ATOM 7606 C CA . THR B 1 189 ? 263.208 212.708 371.781 1.00 94.88 218 THR A CA 1
ATOM 7607 C C . THR B 1 189 ? 263.783 213.559 372.906 1.00 94.99 218 THR A C 1
ATOM 7608 O O . THR B 1 189 ? 264.950 213.394 373.287 1.00 93.33 218 THR A O 1
ATOM 7612 N N . LEU B 1 190 ? 262.957 214.463 373.423 1.00 95.20 219 LEU A N 1
ATOM 7613 C CA . LEU B 1 190 ? 263.238 215.234 374.625 1.00 94.44 219 LEU A CA 1
ATOM 7614 C C . LEU B 1 190 ? 262.324 214.731 375.732 1.00 94.70 219 LEU A C 1
ATOM 7615 O O . LEU B 1 190 ? 261.120 214.552 375.512 1.00 94.98 219 LEU A O 1
ATOM 7620 N N . ASN B 1 191 ? 262.901 214.479 376.907 1.00 97.13 220 ASN A N 1
ATOM 7621 C CA . ASN B 1 191 ? 262.158 213.998 378.072 1.00 97.46 220 ASN A CA 1
ATOM 7622 C C . ASN B 1 191 ? 261.404 212.706 377.769 1.00 97.29 220 ASN A C 1
ATOM 7623 O O . ASN B 1 191 ? 260.377 212.415 378.386 1.00 96.54 220 ASN A O 1
ATOM 7628 N N . GLY B 1 192 ? 261.905 211.925 376.814 1.00 94.90 221 GLY A N 1
ATOM 7629 C CA . GLY B 1 192 ? 261.275 210.681 376.436 1.00 93.63 221 GLY A CA 1
ATOM 7630 C C . GLY B 1 192 ? 260.141 210.794 375.441 1.00 94.08 221 GLY A C 1
ATOM 7631 O O . GLY B 1 192 ? 259.501 209.777 375.145 1.00 94.48 221 GLY A O 1
ATOM 7632 N N . LYS B 1 193 ? 259.862 211.987 374.915 1.00 96.01 222 LYS A N 1
ATOM 7633 C CA . LYS B 1 193 ? 258.815 212.165 373.919 1.00 96.07 222 LYS A CA 1
ATOM 7634 C C . LYS B 1 193 ? 259.392 212.848 372.688 1.00 95.51 222 LYS A C 1
ATOM 7635 O O . LYS B 1 193 ? 260.256 213.720 372.799 1.00 93.13 222 LYS A O 1
ATOM 7641 N N . VAL B 1 194 ? 258.915 212.442 371.516 1.00 95.43 223 VAL A N 1
ATOM 7642 C CA . VAL B 1 194 ? 259.436 212.960 370.256 1.00 95.54 223 VAL A CA 1
ATOM 7643 C C . VAL B 1 194 ? 258.883 214.358 370.020 1.00 96.53 223 VAL A C 1
ATOM 7644 O O . VAL B 1 194 ? 257.669 214.582 370.100 1.00 94.75 223 VAL A O 1
ATOM 7648 N N . VAL B 1 195 ? 259.772 215.302 369.730 1.00 101.00 224 VAL A N 1
ATOM 7649 C CA . VAL B 1 195 ? 259.400 216.684 369.451 1.00 99.61 224 VAL A CA 1
ATOM 7650 C C . VAL B 1 195 ? 259.504 216.878 367.942 1.00 99.18 224 VAL A C 1
ATOM 7651 O O . VAL B 1 195 ? 260.596 217.071 367.401 1.00 98.42 224 VAL A O 1
ATOM 7655 N N . ASN B 1 196 ? 258.363 216.829 367.259 1.00 96.34 225 ASN A N 1
ATOM 7656 C CA . ASN B 1 196 ? 258.348 216.998 365.813 1.00 95.98 225 ASN A CA 1
ATOM 7657 C C . ASN B 1 196 ? 258.693 218.434 365.442 1.00 96.10 225 ASN A C 1
ATOM 7658 O O . ASN B 1 196 ? 258.300 219.380 366.131 1.00 96.13 225 ASN A O 1
ATOM 7663 N N . LYS B 1 197 ? 259.431 218.589 364.343 1.00 91.14 226 LYS A N 1
ATOM 7664 C CA . LYS B 1 197 ? 259.856 219.897 363.846 1.00 90.94 226 LYS A CA 1
ATOM 7665 C C . LYS B 1 197 ? 260.607 220.672 364.928 1.00 89.72 226 LYS A C 1
ATOM 7666 O O . LYS B 1 197 ? 260.203 221.753 365.360 1.00 92.46 226 LYS A O 1
ATOM 7672 N N . PHE B 1 198 ? 261.718 220.091 365.369 1.00 81.15 227 PHE A N 1
ATOM 7673 C CA . PHE B 1 198 ? 262.494 220.673 366.455 1.00 81.91 227 PHE A CA 1
ATOM 7674 C C . PHE B 1 198 ? 263.463 221.694 365.875 1.00 80.02 227 PHE A C 1
ATOM 7675 O O . PHE B 1 198 ? 264.267 221.367 364.996 1.00 81.91 227 PHE A O 1
ATOM 7683 N N . SER B 1 199 ? 263.386 222.927 366.368 1.00 78.96 228 SER A N 1
ATOM 7684 C CA . SER B 1 199 ? 264.278 223.996 365.940 1.00 78.96 228 SER A CA 1
ATOM 7685 C C . SER B 1 199 ? 265.381 224.162 366.978 1.00 76.09 228 SER A C 1
ATOM 7686 O O . SER B 1 199 ? 265.099 224.346 368.166 1.00 76.42 228 SER A O 1
ATOM 7689 N N . PHE B 1 200 ? 266.631 224.091 366.530 1.00 69.11 229 PHE A N 1
ATOM 7690 C CA . PHE B 1 200 ? 267.781 224.141 367.430 1.00 72.67 229 PHE A CA 1
ATOM 7691 C C . PHE B 1 200 ? 268.242 225.588 367.545 1.00 73.26 229 PHE A C 1
ATOM 7692 O O . PHE B 1 200 ? 269.157 226.027 366.847 1.00 73.79 229 PHE A O 1
ATOM 7700 N N . ASN B 1 201 ? 267.608 226.331 368.455 1.00 74.67 230 ASN A N 1
ATOM 7701 C CA . ASN B 1 201 ? 267.874 227.752 368.652 1.00 74.10 230 ASN A CA 1
ATOM 7702 C C . ASN B 1 201 ? 267.774 228.502 367.330 1.00 74.44 230 ASN A C 1
ATOM 7703 O O . ASN B 1 201 ? 268.800 228.887 366.757 1.00 72.99 230 ASN A O 1
ATOM 7708 N N . PRO B 1 202 ? 266.567 228.712 366.804 1.00 70.38 231 PRO A N 1
ATOM 7709 C CA . PRO B 1 202 ? 266.437 229.431 365.530 1.00 68.43 231 PRO A CA 1
ATOM 7710 C C . PRO B 1 202 ? 266.829 230.895 365.644 1.00 69.11 231 PRO A C 1
ATOM 7711 O O . PRO B 1 202 ? 267.220 231.363 366.718 1.00 68.28 231 PRO A O 1
ATOM 7715 N N . PHE B 1 203 ? 266.746 231.617 364.526 1.00 65.52 232 PHE A N 1
ATOM 7716 C CA . PHE B 1 203 ? 267.102 233.026 364.364 1.00 64.49 232 PHE A CA 1
ATOM 7717 C C . PHE B 1 203 ? 268.597 233.279 364.516 1.00 65.27 232 PHE A C 1
ATOM 7718 O O . PHE B 1 203 ? 269.040 234.413 364.294 1.00 65.58 232 PHE A O 1
ATOM 7726 N N . LYS B 1 204 ? 269.390 232.268 364.871 1.00 60.76 233 LYS A N 1
ATOM 7727 C CA . LYS B 1 204 ? 270.836 232.412 364.984 1.00 61.44 233 LYS A CA 1
ATOM 7728 C C . LYS B 1 204 ? 271.493 231.043 365.107 1.00 60.64 233 LYS A C 1
ATOM 7729 O O . LYS B 1 204 ? 271.106 230.237 365.958 1.00 60.43 233 LYS A O 1
ATOM 7735 N N . THR B 1 205 ? 272.491 230.772 364.270 1.00 52.17 234 THR A N 1
ATOM 7736 C CA . THR B 1 205 ? 273.236 229.525 364.328 1.00 51.12 234 THR A CA 1
ATOM 7737 C C . THR B 1 205 ? 274.724 229.823 364.252 1.00 54.55 234 THR A C 1
ATOM 7738 O O . THR B 1 205 ? 275.149 230.788 363.613 1.00 56.32 234 THR A O 1
ATOM 7742 N N . ASN B 1 206 ? 275.514 228.987 364.918 1.00 57.39 235 ASN A N 1
ATOM 7743 C CA . ASN B 1 206 ? 276.969 229.114 364.866 1.00 58.55 235 ASN A CA 1
ATOM 7744 C C . ASN B 1 206 ? 277.550 228.347 363.685 1.00 59.12 235 ASN A C 1
ATOM 7745 O O . ASN B 1 206 ? 278.485 227.566 363.824 1.00 59.00 235 ASN A O 1
ATOM 7750 N N . LEU B 1 207 ? 276.992 228.586 362.502 1.00 52.25 236 LEU A N 1
ATOM 7751 C CA . LEU B 1 207 ? 277.472 227.991 361.264 1.00 50.89 236 LEU A CA 1
ATOM 7752 C C . LEU B 1 207 ? 277.944 229.019 360.252 1.00 48.20 236 LEU A C 1
ATOM 7753 O O . LEU B 1 207 ? 278.843 228.717 359.464 1.00 49.10 236 LEU A O 1
ATOM 7758 N N . ASN B 1 208 ? 277.354 230.216 360.250 1.00 47.90 237 ASN A N 1
ATOM 7759 C CA . ASN B 1 208 ? 277.771 231.317 359.382 1.00 51.26 237 ASN A CA 1
ATOM 7760 C C . ASN B 1 208 ? 277.787 230.902 357.912 1.00 52.82 237 ASN A C 1
ATOM 7761 O O . ASN B 1 208 ? 278.667 231.297 357.146 1.00 53.47 237 ASN A O 1
ATOM 7766 N N . LEU B 1 209 ? 276.804 230.095 357.516 1.00 46.95 238 LEU A N 1
ATOM 7767 C CA . LEU B 1 209 ? 276.659 229.680 356.121 1.00 45.81 238 LEU A CA 1
ATOM 7768 C C . LEU B 1 209 ? 275.661 230.600 355.418 1.00 44.96 238 LEU A C 1
ATOM 7769 O O . LEU B 1 209 ? 274.518 230.245 355.128 1.00 50.18 238 LEU A O 1
ATOM 7774 N N . ALA B 1 210 ? 276.124 231.814 355.148 1.00 44.39 239 ALA A N 1
ATOM 7775 C CA . ALA B 1 210 ? 275.311 232.800 354.460 1.00 47.00 239 ALA A CA 1
ATOM 7776 C C . ALA B 1 210 ? 275.434 232.614 352.951 1.00 45.21 239 ALA A C 1
ATOM 7777 O O . ALA B 1 210 ? 276.018 231.645 352.460 1.00 43.13 239 ALA A O 1
ATOM 7779 N N . PHE B 1 211 ? 274.857 233.549 352.203 1.00 42.15 240 PHE A N 1
ATOM 7780 C CA . PHE B 1 211 ? 274.998 233.601 350.756 1.00 39.34 240 PHE A CA 1
ATOM 7781 C C . PHE B 1 211 ? 275.357 235.021 350.356 1.00 39.41 240 PHE A C 1
ATOM 7782 O O . PHE B 1 211 ? 274.757 235.978 350.854 1.00 43.62 240 PHE A O 1
ATOM 7790 N N . SER B 1 212 ? 276.337 235.158 349.469 1.00 41.07 241 SER A N 1
ATOM 7791 C CA . SER B 1 212 ? 276.711 236.467 348.957 1.00 42.84 241 SER A CA 1
ATOM 7792 C C . SER B 1 212 ? 275.847 236.911 347.786 1.00 44.37 241 SER A C 1
ATOM 7793 O O . SER B 1 212 ? 275.919 238.079 347.392 1.00 44.53 241 SER A O 1
ATOM 7796 N N . ASN B 1 213 ? 275.027 236.017 347.232 1.00 50.32 242 ASN A N 1
ATOM 7797 C CA . ASN B 1 213 ? 274.224 236.330 346.062 1.00 48.71 242 ASN A CA 1
ATOM 7798 C C . ASN B 1 213 ? 272.765 235.919 346.193 1.00 46.92 242 ASN A C 1
ATOM 7799 O O . ASN B 1 213 ? 271.989 236.165 345.265 1.00 49.00 242 ASN A O 1
ATOM 7804 N N . VAL B 1 214 ? 272.369 235.302 347.302 1.00 38.30 243 VAL A N 1
ATOM 7805 C CA . VAL B 1 214 ? 270.996 234.861 347.511 1.00 37.02 243 VAL A CA 1
ATOM 7806 C C . VAL B 1 214 ? 270.454 235.554 348.751 1.00 42.72 243 VAL A C 1
ATOM 7807 O O . VAL B 1 214 ? 271.090 235.531 349.810 1.00 47.60 243 VAL A O 1
ATOM 7811 N N . TYR B 1 215 ? 269.278 236.162 348.618 1.00 49.82 244 TYR A N 1
ATOM 7812 C CA . TYR B 1 215 ? 268.662 236.938 349.681 1.00 44.94 244 TYR A CA 1
ATOM 7813 C C . TYR B 1 215 ? 267.367 236.278 350.129 1.00 43.14 244 TYR A C 1
ATOM 7814 O O . TYR B 1 215 ? 266.710 235.573 349.359 1.00 39.98 244 TYR A O 1
ATOM 7823 N N . ASN B 1 216 ? 267.008 236.510 351.387 1.00 42.70 245 ASN A N 1
ATOM 7824 C CA . ASN B 1 216 ? 265.777 235.964 351.939 1.00 41.54 245 ASN A CA 1
ATOM 7825 C C . ASN B 1 216 ? 264.587 236.783 351.455 1.00 48.33 245 ASN A C 1
ATOM 7826 O O . ASN B 1 216 ? 264.598 238.014 351.540 1.00 51.72 245 ASN A O 1
ATOM 7831 N N . GLY B 1 217 ? 263.561 236.103 350.944 1.00 41.57 246 GLY A N 1
ATOM 7832 C CA . GLY B 1 217 ? 262.343 236.782 350.570 1.00 36.78 246 GLY A CA 1
ATOM 7833 C C . GLY B 1 217 ? 261.867 236.357 349.200 1.00 39.35 246 GLY A C 1
ATOM 7834 O O . GLY B 1 217 ? 262.237 235.294 348.691 1.00 45.83 246 GLY A O 1
ATOM 7835 N N . VAL B 1 218 ? 261.031 237.205 348.606 1.00 41.44 247 VAL A N 1
ATOM 7836 C CA . VAL B 1 218 ? 260.389 236.944 347.324 1.00 40.42 247 VAL A CA 1
ATOM 7837 C C . VAL B 1 218 ? 260.781 238.060 346.365 1.00 43.10 247 VAL A C 1
ATOM 7838 O O . VAL B 1 218 ? 260.615 239.242 346.684 1.00 47.12 247 VAL A O 1
ATOM 7842 N N . ASP B 1 219 ? 261.318 237.687 345.203 1.00 43.45 248 ASP A N 1
ATOM 7843 C CA . ASP B 1 219 ? 262.049 238.651 344.388 1.00 46.80 248 ASP A CA 1
ATOM 7844 C C . ASP B 1 219 ? 261.208 239.795 343.827 1.00 48.14 248 ASP A C 1
ATOM 7845 O O . ASP B 1 219 ? 261.278 240.916 344.338 1.00 49.25 248 ASP A O 1
ATOM 7850 N N . VAL B 1 220 ? 260.409 239.541 342.788 1.00 46.77 249 VAL A N 1
ATOM 7851 C CA . VAL B 1 220 ? 259.546 240.583 342.236 1.00 41.65 249 VAL A CA 1
ATOM 7852 C C . VAL B 1 220 ? 258.155 240.030 341.957 1.00 41.21 249 VAL A C 1
ATOM 7853 O O . VAL B 1 220 ? 257.155 240.752 342.040 1.00 48.26 249 VAL A O 1
ATOM 7857 N N . PHE B 1 221 ? 258.077 238.734 341.675 1.00 43.88 250 PHE A N 1
ATOM 7858 C CA . PHE B 1 221 ? 256.843 238.113 341.212 1.00 48.63 250 PHE A CA 1
ATOM 7859 C C . PHE B 1 221 ? 256.270 237.094 342.175 1.00 46.83 250 PHE A C 1
ATOM 7860 O O . PHE B 1 221 ? 255.050 236.929 342.215 1.00 46.48 250 PHE A O 1
ATOM 7868 N N . GLU B 1 222 ? 257.106 236.397 342.943 1.00 46.32 251 GLU A N 1
ATOM 7869 C CA . GLU B 1 222 ? 256.581 235.666 344.086 1.00 44.96 251 GLU A CA 1
ATOM 7870 C C . GLU B 1 222 ? 256.026 236.618 345.133 1.00 46.09 251 GLU A C 1
ATOM 7871 O O . GLU B 1 222 ? 255.197 236.211 345.954 1.00 50.63 251 GLU A O 1
ATOM 7877 N N . ALA B 1 223 ? 256.470 237.878 345.121 1.00 43.64 252 ALA A N 1
ATOM 7878 C CA . ALA B 1 223 ? 255.860 238.892 345.972 1.00 41.81 252 ALA A CA 1
ATOM 7879 C C . ALA B 1 223 ? 254.439 239.203 345.523 1.00 41.69 252 ALA A C 1
ATOM 7880 O O . ALA B 1 223 ? 253.545 239.386 346.356 1.00 44.49 252 ALA A O 1
ATOM 7882 N N . GLN B 1 224 ? 254.204 239.257 344.212 1.00 37.51 253 GLN A N 1
ATOM 7883 C CA . GLN B 1 224 ? 252.873 239.557 343.701 1.00 35.97 253 GLN A CA 1
ATOM 7884 C C . GLN B 1 224 ? 252.079 238.250 343.663 1.00 40.27 253 GLN A C 1
ATOM 7885 O O . GLN B 1 224 ? 251.453 237.897 342.659 1.00 43.96 253 GLN A O 1
ATOM 7891 N N . LYS B 1 225 ? 252.139 237.510 344.750 1.00 37.28 254 LYS A N 1
ATOM 7892 C CA . LYS B 1 225 ? 251.302 236.348 345.018 1.00 38.59 254 LYS A CA 1
ATOM 7893 C C . LYS B 1 225 ? 250.652 236.432 346.386 1.00 40.08 254 LYS A C 1
ATOM 7894 O O . LYS B 1 225 ? 249.517 235.979 346.552 1.00 39.95 254 LYS A O 1
ATOM 7900 N N . ASN B 1 226 ? 251.352 236.990 347.371 1.00 41.95 255 ASN A N 1
ATOM 7901 C CA . ASN B 1 226 ? 250.812 237.233 348.698 1.00 48.03 255 ASN A CA 1
ATOM 7902 C C . ASN B 1 226 ? 250.577 238.711 348.970 1.00 45.79 255 ASN A C 1
ATOM 7903 O O . ASN B 1 226 ? 250.139 239.064 350.069 1.00 46.91 255 ASN A O 1
ATOM 7908 N N . LEU B 1 227 ? 250.857 239.582 348.002 1.00 37.39 256 LEU A N 1
ATOM 7909 C CA . LEU B 1 227 ? 250.656 241.014 348.169 1.00 34.09 256 LEU A CA 1
ATOM 7910 C C . LEU B 1 227 ? 249.362 241.513 347.548 1.00 40.55 256 LEU A C 1
ATOM 7911 O O . LEU B 1 227 ? 248.788 242.487 348.044 1.00 48.84 256 LEU A O 1
ATOM 7916 N N . VAL B 1 228 ? 248.885 240.870 346.483 1.00 37.86 257 VAL A N 1
ATOM 7917 C CA . VAL B 1 228 ? 247.619 241.221 345.856 1.00 34.44 257 VAL A CA 1
ATOM 7918 C C . VAL B 1 228 ? 246.724 239.990 345.860 1.00 38.98 257 VAL A C 1
ATOM 7919 O O . VAL B 1 228 ? 247.189 238.851 345.947 1.00 43.64 257 VAL A O 1
ATOM 7923 N N . GLY B 1 229 ? 245.419 240.232 345.776 1.00 41.68 258 GLY A N 1
ATOM 7924 C CA . GLY B 1 229 ? 244.460 239.145 345.794 1.00 42.07 258 GLY A CA 1
ATOM 7925 C C . GLY B 1 229 ? 243.030 239.598 346.002 1.00 43.82 258 GLY A C 1
ATOM 7926 O O . GLY B 1 229 ? 242.576 240.555 345.370 1.00 47.40 258 GLY A O 1
ATOM 7927 N N . LYS B 1 230 ? 242.306 238.912 346.884 1.00 44.16 259 LYS A N 1
ATOM 7928 C CA . LYS B 1 230 ? 240.939 239.299 347.218 1.00 44.15 259 LYS A CA 1
ATOM 7929 C C . LYS B 1 230 ? 240.911 240.216 348.437 1.00 44.14 259 LYS A C 1
ATOM 7930 O O . LYS B 1 230 ? 240.383 241.330 348.373 1.00 46.49 259 LYS A O 1
ATOM 7936 N N . GLY B 1 231 ? 241.474 239.756 349.550 1.00 42.27 260 GLY A N 1
ATOM 7937 C CA . GLY B 1 231 ? 241.550 240.561 350.751 1.00 42.48 260 GLY A CA 1
ATOM 7938 C C . GLY B 1 231 ? 242.962 240.627 351.287 1.00 42.88 260 GLY A C 1
ATOM 7939 O O . GLY B 1 231 ? 243.179 240.677 352.501 1.00 48.11 260 GLY A O 1
ATOM 7940 N N . LYS B 1 232 ? 243.933 240.625 350.382 1.00 33.70 261 LYS A N 1
ATOM 7941 C CA . LYS B 1 232 ? 245.339 240.622 350.749 1.00 36.40 261 LYS A CA 1
ATOM 7942 C C . LYS B 1 232 ? 245.846 242.061 350.839 1.00 36.64 261 LYS A C 1
ATOM 7943 O O . LYS B 1 232 ? 245.064 243.014 350.853 1.00 39.89 261 LYS A O 1
ATOM 7949 N N . TYR B 1 233 ? 247.169 242.230 350.909 1.00 38.47 262 TYR A N 1
ATOM 7950 C CA . TYR B 1 233 ? 247.739 243.502 351.347 1.00 34.19 262 TYR A CA 1
ATOM 7951 C C . TYR B 1 233 ? 247.363 244.647 350.416 1.00 32.64 262 TYR A C 1
ATOM 7952 O O . TYR B 1 233 ? 246.745 245.628 350.842 1.00 47.63 262 TYR A O 1
ATOM 7961 N N . LEU B 1 234 ? 247.753 244.556 349.143 1.00 22.68 263 LEU A N 1
ATOM 7962 C CA . LEU B 1 234 ? 247.603 245.703 348.251 1.00 29.49 263 LEU A CA 1
ATOM 7963 C C . LEU B 1 234 ? 246.139 246.075 348.053 1.00 36.68 263 LEU A C 1
ATOM 7964 O O . LEU B 1 234 ? 245.789 247.261 348.040 1.00 38.30 263 LEU A O 1
ATOM 7969 N N . ASN B 1 235 ? 245.268 245.078 347.896 1.00 30.67 264 ASN A N 1
ATOM 7970 C CA . ASN B 1 235 ? 243.856 245.360 347.658 1.00 27.50 264 ASN A CA 1
ATOM 7971 C C . ASN B 1 235 ? 243.216 246.058 348.850 1.00 28.96 264 ASN A C 1
ATOM 7972 O O . ASN B 1 235 ? 242.444 247.008 348.681 1.00 36.54 264 ASN A O 1
ATOM 7977 N N . THR B 1 236 ? 243.522 245.603 350.063 1.00 31.23 265 THR A N 1
ATOM 7978 C CA . THR B 1 236 ? 242.926 246.189 351.255 1.00 29.77 265 THR A CA 1
ATOM 7979 C C . THR B 1 236 ? 243.642 247.448 351.722 1.00 31.76 265 THR A C 1
ATOM 7980 O O . THR B 1 236 ? 243.115 248.151 352.590 1.00 39.95 265 THR A O 1
ATOM 7984 N N . HIS B 1 237 ? 244.817 247.751 351.175 1.00 29.96 266 HIS A N 1
ATOM 7985 C CA . HIS B 1 237 ? 245.566 248.940 351.553 1.00 31.30 266 HIS A CA 1
ATOM 7986 C C . HIS B 1 237 ? 245.549 250.022 350.484 1.00 35.15 266 HIS A C 1
ATOM 7987 O O . HIS B 1 237 ? 246.176 251.069 350.674 1.00 36.87 266 HIS A O 1
ATOM 7994 N N . VAL B 1 238 ? 244.859 249.799 349.370 1.00 36.73 267 VAL A N 1
ATOM 7995 C CA . VAL B 1 238 ? 244.724 250.784 348.303 1.00 32.56 267 VAL A CA 1
ATOM 7996 C C . VAL B 1 238 ? 243.238 251.000 348.062 1.00 34.57 267 VAL A C 1
ATOM 7997 O O . VAL B 1 238 ? 242.507 250.046 347.766 1.00 41.28 267 VAL A O 1
ATOM 8001 N N . LYS B 1 239 ? 242.792 252.244 348.183 1.00 33.27 268 LYS A N 1
ATOM 8002 C CA . LYS B 1 239 ? 241.382 252.582 348.085 1.00 35.40 268 LYS A CA 1
ATOM 8003 C C . LYS B 1 239 ? 241.094 253.321 346.785 1.00 37.01 268 LYS A C 1
ATOM 8004 O O . LYS B 1 239 ? 241.980 253.927 346.177 1.00 36.28 268 LYS A O 1
ATOM 8010 N N . ALA B 1 240 ? 239.828 253.256 346.364 1.00 37.36 269 ALA A N 1
ATOM 8011 C CA . ALA B 1 240 ? 239.420 253.919 345.130 1.00 37.15 269 ALA A CA 1
ATOM 8012 C C . ALA B 1 240 ? 239.635 255.423 345.214 1.00 42.08 269 ALA A C 1
ATOM 8013 O O . ALA B 1 240 ? 240.149 256.040 344.272 1.00 45.79 269 ALA A O 1
ATOM 8015 N N . GLU B 1 241 ? 239.250 256.032 346.338 1.00 38.28 270 GLU A N 1
ATOM 8016 C CA . GLU B 1 241 ? 239.521 257.451 346.535 1.00 32.93 270 GLU A CA 1
ATOM 8017 C C . GLU B 1 241 ? 241.019 257.717 346.556 1.00 37.89 270 GLU A C 1
ATOM 8018 O O . GLU B 1 241 ? 241.486 258.732 346.027 1.00 38.50 270 GLU A O 1
ATOM 8024 N N . ASP B 1 242 ? 241.788 256.811 347.166 1.00 35.44 271 ASP A N 1
ATOM 8025 C CA . ASP B 1 242 ? 243.240 256.946 347.159 1.00 31.65 271 ASP A CA 1
ATOM 8026 C C . ASP B 1 242 ? 243.792 256.873 345.743 1.00 32.57 271 ASP A C 1
ATOM 8027 O O . ASP B 1 242 ? 244.676 257.654 345.377 1.00 37.37 271 ASP A O 1
ATOM 8032 N N . VAL B 1 243 ? 243.281 255.947 344.930 1.00 29.55 272 VAL A N 1
ATOM 8033 C CA . VAL B 1 243 ? 243.742 255.851 343.547 1.00 29.33 272 VAL A CA 1
ATOM 8034 C C . VAL B 1 243 ? 243.427 257.134 342.795 1.00 33.57 272 VAL A C 1
ATOM 8035 O O . VAL B 1 243 ? 244.268 257.658 342.056 1.00 31.68 272 VAL A O 1
ATOM 8039 N N . LYS B 1 244 ? 242.214 257.663 342.971 1.00 35.92 273 LYS A N 1
ATOM 8040 C CA . LYS B 1 244 ? 241.835 258.887 342.272 1.00 33.15 273 LYS A CA 1
ATOM 8041 C C . LYS B 1 244 ? 242.719 260.055 342.687 1.00 32.34 273 LYS A C 1
ATOM 8042 O O . LYS B 1 244 ? 243.209 260.814 341.839 1.00 34.81 273 LYS A O 1
ATOM 8048 N N . LYS B 1 245 ? 242.943 260.212 343.994 1.00 31.89 274 LYS A N 1
ATOM 8049 C CA . LYS B 1 245 ? 243.736 261.342 344.463 1.00 28.66 274 LYS A CA 1
ATOM 8050 C C . LYS B 1 245 ? 245.190 261.215 344.030 1.00 27.14 274 LYS A C 1
ATOM 8051 O O . LYS B 1 245 ? 245.814 262.213 343.662 1.00 32.97 274 LYS A O 1
ATOM 8057 N N . ASP B 1 246 ? 245.743 259.998 344.032 1.00 22.68 275 ASP A N 1
ATOM 8058 C CA . ASP B 1 246 ? 247.123 259.828 343.592 1.00 20.61 275 ASP A CA 1
ATOM 8059 C C . ASP B 1 246 ? 247.260 260.034 342.091 1.00 23.88 275 ASP A C 1
ATOM 8060 O O . ASP B 1 246 ? 248.260 260.591 341.630 1.00 30.98 275 ASP A O 1
ATOM 8065 N N . VAL B 1 247 ? 246.268 259.604 341.309 1.00 23.48 276 VAL A N 1
ATOM 8066 C CA . VAL B 1 247 ? 246.322 259.827 339.867 1.00 19.93 276 VAL A CA 1
ATOM 8067 C C . VAL B 1 247 ? 246.258 261.316 339.556 1.00 23.78 276 VAL A C 1
ATOM 8068 O O . VAL B 1 247 ? 247.020 261.823 338.724 1.00 23.06 276 VAL A O 1
ATOM 8072 N N . ASN B 1 248 ? 245.354 262.042 340.218 1.00 28.25 277 ASN A N 1
ATOM 8073 C CA . ASN B 1 248 ? 245.291 263.487 340.016 1.00 19.61 277 ASN A CA 1
ATOM 8074 C C . ASN B 1 248 ? 246.579 264.164 340.467 1.00 24.11 277 ASN A C 1
ATOM 8075 O O . ASN B 1 248 ? 247.118 265.031 339.764 1.00 22.81 277 ASN A O 1
ATOM 8080 N N . ALA B 1 249 ? 247.098 263.770 341.633 1.00 26.13 278 ALA A N 1
ATOM 8081 C CA . ALA B 1 249 ? 248.318 264.361 342.154 1.00 16.98 278 ALA A CA 1
ATOM 8082 C C . ALA B 1 249 ? 249.530 264.022 341.306 1.00 16.82 278 ALA A C 1
ATOM 8083 O O . ALA B 1 249 ? 250.505 264.766 341.339 1.00 25.05 278 ALA A O 1
ATOM 8085 N N . ASN B 1 250 ? 249.494 262.929 340.544 1.00 16.94 279 ASN A N 1
ATOM 8086 C CA . ASN B 1 250 ? 250.594 262.642 339.631 1.00 14.89 279 ASN A CA 1
ATOM 8087 C C . ASN B 1 250 ? 250.738 263.747 338.593 1.00 16.73 279 ASN A C 1
ATOM 8088 O O . ASN B 1 250 ? 251.821 264.321 338.425 1.00 15.71 279 ASN A O 1
ATOM 8093 N N . ILE B 1 251 ? 249.643 264.077 337.906 1.00 21.33 280 ILE A N 1
ATOM 8094 C CA . ILE B 1 251 ? 249.676 265.158 336.927 1.00 17.59 280 ILE A CA 1
ATOM 8095 C C . ILE B 1 251 ? 249.956 266.488 337.611 1.00 14.98 280 ILE A C 1
ATOM 8096 O O . ILE B 1 251 ? 250.741 267.305 337.111 1.00 15.68 280 ILE A O 1
ATOM 8101 N N . LYS B 1 252 ? 249.319 266.730 338.760 1.00 12.81 281 LYS A N 1
ATOM 8102 C CA . LYS B 1 252 ? 249.512 267.997 339.457 1.00 7.39 281 LYS A CA 1
ATOM 8103 C C . LYS B 1 252 ? 250.969 268.192 339.862 1.00 15.01 281 LYS A C 1
ATOM 8104 O O . LYS B 1 252 ? 251.533 269.273 339.670 1.00 21.60 281 LYS A O 1
ATOM 8110 N N . ASN B 1 253 ? 251.604 267.148 340.397 1.00 16.70 282 ASN A N 1
ATOM 8111 C CA . ASN B 1 253 ? 252.990 267.247 340.828 1.00 10.74 282 ASN A CA 1
ATOM 8112 C C . ASN B 1 253 ? 253.945 267.302 339.649 1.00 15.80 282 ASN A C 1
ATOM 8113 O O . ASN B 1 253 ? 254.970 267.978 339.730 1.00 21.94 282 ASN A O 1
ATOM 8118 N N . GLN B 1 254 ? 253.646 266.600 338.554 1.00 15.67 283 GLN A N 1
ATOM 8119 C CA . GLN B 1 254 ? 254.488 266.722 337.370 1.00 14.29 283 GLN A CA 1
ATOM 8120 C C . GLN B 1 254 ? 254.466 268.150 336.841 1.00 12.99 283 GLN A C 1
ATOM 8121 O O . GLN B 1 254 ? 255.515 268.732 336.539 1.00 10.59 283 GLN A O 1
ATOM 8127 N N . PHE B 1 255 ? 253.275 268.744 336.758 1.00 12.09 284 PHE A N 1
ATOM 8128 C CA . PHE B 1 255 ? 253.175 270.133 336.327 1.00 5.96 284 PHE A CA 1
ATOM 8129 C C . PHE B 1 255 ? 253.871 271.067 337.307 1.00 13.05 284 PHE A C 1
ATOM 8130 O O . PHE B 1 255 ? 254.550 272.015 336.897 1.00 18.89 284 PHE A O 1
ATOM 8138 N N . ASP B 1 256 ? 253.710 270.820 338.609 1.00 10.10 285 ASP A N 1
ATOM 8139 C CA . ASP B 1 256 ? 254.314 271.690 339.611 1.00 7.20 285 ASP A CA 1
ATOM 8140 C C . ASP B 1 256 ? 255.835 271.619 339.574 1.00 12.33 285 ASP A C 1
ATOM 8141 O O . ASP B 1 256 ? 256.506 272.649 339.670 1.00 19.32 285 ASP A O 1
ATOM 8146 N N . ILE B 1 257 ? 256.401 270.417 339.443 1.00 10.18 286 ILE A N 1
ATOM 8147 C CA . ILE B 1 257 ? 257.853 270.308 339.367 1.00 5.71 286 ILE A CA 1
ATOM 8148 C C . ILE B 1 257 ? 258.363 270.891 338.060 1.00 17.02 286 ILE A C 1
ATOM 8149 O O . ILE B 1 257 ? 259.445 271.480 338.029 1.00 22.76 286 ILE A O 1
ATOM 8154 N N . ALA B 1 258 ? 257.608 270.757 336.965 1.00 15.72 287 ALA A N 1
ATOM 8155 C CA . ALA B 1 258 ? 258.019 271.410 335.726 1.00 5.09 287 ALA A CA 1
ATOM 8156 C C . ALA B 1 258 ? 258.047 272.924 335.888 1.00 4.64 287 ALA A C 1
ATOM 8157 O O . ALA B 1 258 ? 258.997 273.586 335.455 1.00 10.45 287 ALA A O 1
ATOM 8159 N N . LYS B 1 259 ? 257.020 273.488 336.528 1.00 1.40 288 LYS A N 1
ATOM 8160 C CA . LYS B 1 259 ? 256.981 274.931 336.743 1.00 3.41 288 LYS A CA 1
ATOM 8161 C C . LYS B 1 259 ? 258.093 275.388 337.680 1.00 7.49 288 LYS A C 1
ATOM 8162 O O . LYS B 1 259 ? 258.699 276.443 337.465 1.00 15.56 288 LYS A O 1
ATOM 8168 N N . ILE B 1 260 ? 258.369 274.616 338.733 1.00 13.62 289 ILE A N 1
ATOM 8169 C CA . ILE B 1 260 ? 259.423 274.990 339.671 1.00 2.57 289 ILE A CA 1
ATOM 8170 C C . ILE B 1 260 ? 260.790 274.882 339.011 1.00 2.88 289 ILE A C 1
ATOM 8171 O O . ILE B 1 260 ? 261.679 275.698 339.266 1.00 18.68 289 ILE A O 1
ATOM 8176 N N . ILE B 1 261 ? 260.985 273.878 338.155 1.00 3.03 290 ILE A N 1
ATOM 8177 C CA . ILE B 1 261 ? 262.226 273.781 337.394 1.00 3.27 290 ILE A CA 1
ATOM 8178 C C . ILE B 1 261 ? 262.372 274.987 336.477 1.00 11.35 290 ILE A C 1
ATOM 8179 O O . ILE B 1 261 ? 263.440 275.603 336.398 1.00 14.94 290 ILE A O 1
ATOM 8184 N N . ALA B 1 262 ? 261.292 275.350 335.782 1.00 8.37 291 ALA A N 1
ATOM 8185 C CA . ALA B 1 262 ? 261.352 276.472 334.851 1.00 2.78 291 ALA A CA 1
ATOM 8186 C C . ALA B 1 262 ? 261.639 277.781 335.573 1.00 6.42 291 ALA A C 1
ATOM 8187 O O . ALA B 1 262 ? 262.402 278.615 335.077 1.00 17.13 291 ALA A O 1
ATOM 8189 N N . GLU B 1 263 ? 261.027 277.990 336.740 1.00 1.20 292 GLU A N 1
ATOM 8190 C CA . GLU B 1 263 ? 261.302 279.199 337.508 1.00 1.44 292 GLU A CA 1
ATOM 8191 C C . GLU B 1 263 ? 262.692 279.166 338.132 1.00 10.98 292 GLU A C 1
ATOM 8192 O O . GLU B 1 263 ? 263.322 280.216 338.300 1.00 23.55 292 GLU A O 1
ATOM 8198 N N . LEU B 1 264 ? 263.186 277.975 338.469 1.00 16.02 293 LEU A N 1
ATOM 8199 C CA . LEU B 1 264 ? 264.505 277.846 339.077 1.00 10.46 293 LEU A CA 1
ATOM 8200 C C . LEU B 1 264 ? 265.594 278.335 338.132 1.00 13.38 293 LEU A C 1
ATOM 8201 O O . LEU B 1 264 ? 266.425 279.170 338.505 1.00 22.36 293 LEU A O 1
ATOM 8206 N N . MET B 1 265 ? 265.606 277.830 336.901 1.00 6.00 294 MET A N 1
ATOM 8207 C CA . MET B 1 265 ? 266.446 278.414 335.858 1.00 6.35 294 MET A CA 1
ATOM 8208 C C . MET B 1 265 ? 265.654 279.573 335.274 1.00 8.83 294 MET A C 1
ATOM 8209 O O . MET B 1 265 ? 264.875 279.420 334.336 1.00 25.90 294 MET A O 1
ATOM 8214 N N . GLY B 1 266 ? 265.871 280.755 335.834 1.00 0.00 295 GLY A N 1
ATOM 8215 C CA . GLY B 1 266 ? 265.013 281.894 335.590 1.00 8.58 295 GLY A CA 1
ATOM 8216 C C . GLY B 1 266 ? 264.940 282.715 336.855 1.00 13.58 295 GLY A C 1
ATOM 8217 O O . GLY B 1 266 ? 264.553 283.886 336.842 1.00 20.54 295 GLY A O 1
ATOM 8218 N N . LYS B 1 267 ? 265.302 282.082 337.966 1.00 11.10 296 LYS A N 1
ATOM 8219 C CA . LYS B 1 267 ? 265.637 282.772 339.203 1.00 7.57 296 LYS A CA 1
ATOM 8220 C C . LYS B 1 267 ? 267.128 282.737 339.487 1.00 13.50 296 LYS A C 1
ATOM 8221 O O . LYS B 1 267 ? 267.694 283.735 339.939 1.00 20.49 296 LYS A O 1
ATOM 8227 N N . ALA B 1 268 ? 267.776 281.599 339.230 1.00 18.67 297 ALA A N 1
ATOM 8228 C CA . ALA B 1 268 ? 269.230 281.537 339.249 1.00 3.92 297 ALA A CA 1
ATOM 8229 C C . ALA B 1 268 ? 269.837 282.147 337.996 1.00 5.56 297 ALA A C 1
ATOM 8230 O O . ALA B 1 268 ? 270.912 282.753 338.065 1.00 20.52 297 ALA A O 1
ATOM 8232 N N . LEU B 1 269 ? 269.167 282.001 336.849 1.00 10.60 298 LEU A N 1
ATOM 8233 C CA . LEU B 1 269 ? 269.680 282.579 335.612 1.00 5.44 298 LEU A CA 1
ATOM 8234 C C . LEU B 1 269 ? 269.674 284.100 335.667 1.00 11.09 298 LEU A C 1
ATOM 8235 O O . LEU B 1 269 ? 270.559 284.748 335.099 1.00 16.03 298 LEU A O 1
ATOM 8240 N N . LYS B 1 270 ? 268.681 284.691 336.334 1.00 2.91 299 LYS A N 1
ATOM 8241 C CA . LYS B 1 270 ? 268.671 286.142 336.490 1.00 0.00 299 LYS A CA 1
ATOM 8242 C C . LYS B 1 270 ? 269.865 286.616 337.307 1.00 17.53 299 LYS A C 1
ATOM 8243 O O . LYS B 1 270 ? 270.498 287.622 336.968 1.00 22.86 299 LYS A O 1
ATOM 8249 N N . GLU B 1 271 ? 270.186 285.905 338.391 1.00 28.60 300 GLU A N 1
ATOM 8250 C CA . GLU B 1 271 ? 271.361 286.254 339.184 1.00 8.07 300 GLU A CA 1
ATOM 8251 C C . GLU B 1 271 ? 272.641 286.059 338.384 1.00 12.07 300 GLU A C 1
ATOM 8252 O O . GLU B 1 271 ? 273.582 286.851 338.506 1.00 29.60 300 GLU A O 1
ATOM 8258 N N . PHE B 1 272 ? 272.700 285.002 337.574 1.00 9.46 301 PHE A N 1
ATOM 8259 C CA . PHE B 1 272 ? 273.854 284.796 336.705 1.00 11.80 301 PHE A CA 1
ATOM 8260 C C . PHE B 1 272 ? 274.033 285.966 335.749 1.00 12.97 301 PHE A C 1
ATOM 8261 O O . PHE B 1 272 ? 275.127 286.529 335.631 1.00 23.50 301 PHE A O 1
ATOM 8269 N N . GLY B 1 273 ? 272.960 286.345 335.055 1.00 2.33 302 GLY A N 1
ATOM 8270 C CA . GLY B 1 273 ? 273.066 287.390 334.053 1.00 9.82 302 GLY A CA 1
ATOM 8271 C C . GLY B 1 273 ? 273.341 288.760 334.642 1.00 19.19 302 GLY A C 1
ATOM 8272 O O . GLY B 1 273 ? 274.135 289.530 334.096 1.00 25.74 302 GLY A O 1
ATOM 8273 N N . ASN B 1 274 ? 272.692 289.084 335.760 1.00 19.17 303 ASN A N 1
ATOM 8274 C CA . ASN B 1 274 ? 272.808 290.418 336.336 1.00 19.35 303 ASN A CA 1
ATOM 8275 C C . ASN B 1 274 ? 274.146 290.664 337.019 1.00 22.30 303 ASN A C 1
ATOM 8276 O O . ASN B 1 274 ? 274.413 291.803 337.417 1.00 28.58 303 ASN A O 1
ATOM 8281 N N . GLN B 1 275 ? 274.982 289.642 337.172 1.00 12.23 304 GLN A N 1
ATOM 8282 C CA . GLN B 1 275 ? 276.270 289.826 337.823 1.00 15.66 304 GLN A CA 1
ATOM 8283 C C . GLN B 1 275 ? 277.178 290.714 336.982 1.00 22.56 304 GLN A C 1
ATOM 8284 O O . GLN B 1 275 ? 277.261 290.567 335.760 1.00 29.43 304 GLN A O 1
ATOM 8290 N N . GLN B 1 276 ? 277.861 291.641 337.647 1.00 19.97 305 GLN A N 1
ATOM 8291 C CA . GLN B 1 276 ? 278.742 292.568 336.953 1.00 19.11 305 GLN A CA 1
ATOM 8292 C C . GLN B 1 276 ? 279.975 291.845 336.428 1.00 15.14 305 GLN A C 1
ATOM 8293 O O . GLN B 1 276 ? 280.371 290.793 336.935 1.00 23.13 305 GLN A O 1
ATOM 8299 N N . GLU B 1 277 ? 280.579 292.418 335.391 1.00 15.92 306 GLU A N 1
ATOM 8300 C CA . GLU B 1 277 ? 281.778 291.829 334.814 1.00 22.97 306 GLU A CA 1
ATOM 8301 C C . GLU B 1 277 ? 282.949 291.954 335.778 1.00 23.19 306 GLU A C 1
ATOM 8302 O O . GLU B 1 277 ? 283.137 292.987 336.426 1.00 29.78 306 GLU A O 1
ATOM 8308 N N . GLY B 1 278 ? 283.741 290.889 335.870 1.00 19.48 307 GLY A N 1
ATOM 8309 C CA . GLY B 1 278 ? 284.885 290.860 336.752 1.00 22.41 307 GLY A CA 1
ATOM 8310 C C . GLY B 1 278 ? 284.587 290.458 338.177 1.00 24.58 307 GLY A C 1
ATOM 8311 O O . GLY B 1 278 ? 285.525 290.328 338.974 1.00 22.99 307 GLY A O 1
ATOM 8312 N N . GLN B 1 279 ? 283.321 290.256 338.526 1.00 16.60 308 GLN A N 1
ATOM 8313 C CA . GLN B 1 279 ? 282.949 289.824 339.867 1.00 18.22 308 GLN A CA 1
ATOM 8314 C C . GLN B 1 279 ? 282.524 288.366 339.813 1.00 17.41 308 GLN A C 1
ATOM 8315 O O . GLN B 1 279 ? 281.430 288.066 339.310 1.00 16.97 308 GLN A O 1
ATOM 8321 N N . PRO B 1 280 ? 283.339 287.432 340.300 1.00 14.41 309 PRO A N 1
ATOM 8322 C CA . PRO B 1 280 ? 282.979 286.015 340.194 1.00 12.72 309 PRO A CA 1
ATOM 8323 C C . PRO B 1 280 ? 281.735 285.687 341.004 1.00 13.31 309 PRO A C 1
ATOM 8324 O O . PRO B 1 280 ? 281.514 286.227 342.089 1.00 11.50 309 PRO A O 1
ATOM 8328 N N . LEU B 1 281 ? 280.920 284.787 340.460 1.00 11.35 310 LEU A N 1
ATOM 8329 C CA . LEU B 1 281 ? 279.726 284.292 341.140 1.00 9.55 310 LEU A CA 1
ATOM 8330 C C . LEU B 1 281 ? 279.648 282.796 340.880 1.00 5.74 310 LEU A C 1
ATOM 8331 O O . LEU B 1 281 ? 279.383 282.374 339.751 1.00 7.33 310 LEU A O 1
ATOM 8336 N N . SER B 1 282 ? 279.875 282.000 341.919 1.00 0.00 311 SER A N 1
ATOM 8337 C CA . SER B 1 282 ? 280.002 280.565 341.745 1.00 0.00 311 SER A CA 1
ATOM 8338 C C . SER B 1 282 ? 278.649 279.934 341.438 1.00 0.00 311 SER A C 1
ATOM 8339 O O . SER B 1 282 ? 277.596 280.568 341.518 1.00 15.63 311 SER A O 1
ATOM 8342 N N . PHE B 1 283 ? 278.695 278.656 341.061 1.00 1.76 312 PHE A N 1
ATOM 8343 C CA . PHE B 1 283 ? 277.473 277.905 340.820 1.00 0.00 312 PHE A CA 1
ATOM 8344 C C . PHE B 1 283 ? 276.671 277.692 342.093 1.00 11.12 312 PHE A C 1
ATOM 8345 O O . PHE B 1 283 ? 275.461 277.458 342.018 1.00 32.29 312 PHE A O 1
ATOM 8353 N N . LEU B 1 284 ? 277.310 277.779 343.257 1.00 13.78 313 LEU A N 1
ATOM 8354 C CA . LEU B 1 284 ? 276.652 277.498 344.525 1.00 10.42 313 LEU A CA 1
ATOM 8355 C C . LEU B 1 284 ? 276.306 278.748 345.316 1.00 1.02 313 LEU A C 1
ATOM 8356 O O . LEU B 1 284 ? 275.380 278.712 346.131 1.00 11.29 313 LEU A O 1
ATOM 8361 N N . LYS B 1 285 ? 277.031 279.848 345.109 1.00 8.13 314 LYS A N 1
ATOM 8362 C CA . LYS B 1 285 ? 276.652 281.103 345.745 1.00 1.58 314 LYS A CA 1
ATOM 8363 C C . LYS B 1 285 ? 275.296 281.571 345.248 1.00 4.69 314 LYS A C 1
ATOM 8364 O O . LYS B 1 285 ? 274.535 282.188 346.001 1.00 20.36 314 LYS A O 1
ATOM 8370 N N . VAL B 1 286 ? 274.982 281.298 343.981 1.00 0.00 315 VAL A N 1
ATOM 8371 C CA . VAL B 1 286 ? 273.643 281.556 343.469 1.00 7.37 315 VAL A CA 1
ATOM 8372 C C . VAL B 1 286 ? 272.662 280.465 343.881 1.00 16.03 315 VAL A C 1
ATOM 8373 O O . VAL B 1 286 ? 271.450 280.713 343.919 1.00 24.22 315 VAL A O 1
ATOM 8377 N N . MET B 1 287 ? 273.150 279.265 344.207 1.00 10.61 316 MET A N 1
ATOM 8378 C CA . MET B 1 287 ? 272.250 278.197 344.623 1.00 4.68 316 MET A CA 1
ATOM 8379 C C . MET B 1 287 ? 271.517 278.580 345.900 1.00 10.80 316 MET A C 1
ATOM 8380 O O . MET B 1 287 ? 270.345 278.234 346.084 1.00 25.29 316 MET A O 1
ATOM 8385 N N . ASP B 1 288 ? 272.199 279.295 346.796 1.00 4.53 317 ASP A N 1
ATOM 8386 C CA . ASP B 1 288 ? 271.562 279.754 348.023 1.00 10.74 317 ASP A CA 1
ATOM 8387 C C . ASP B 1 288 ? 270.424 280.717 347.722 1.00 8.94 317 ASP A C 1
ATOM 8388 O O . ASP B 1 288 ? 269.358 280.645 348.342 1.00 15.29 317 ASP A O 1
ATOM 8393 N N . LYS B 1 289 ? 270.625 281.618 346.759 1.00 0.00 318 LYS A N 1
ATOM 8394 C CA . LYS B 1 289 ? 269.591 282.587 346.424 1.00 6.54 318 LYS A CA 1
ATOM 8395 C C . LYS B 1 289 ? 268.317 281.919 345.928 1.00 22.13 318 LYS A C 1
ATOM 8396 O O . LYS B 1 289 ? 267.257 282.554 345.926 1.00 29.73 318 LYS A O 1
ATOM 8402 N N . VAL B 1 290 ? 268.394 280.658 345.507 1.00 9.96 319 VAL A N 1
ATOM 8403 C CA . VAL B 1 290 ? 267.227 279.888 345.105 1.00 7.45 319 VAL A CA 1
ATOM 8404 C C . VAL B 1 290 ? 267.085 278.613 345.936 1.00 7.41 319 VAL A C 1
ATOM 8405 O O . VAL B 1 290 ? 266.337 277.711 345.562 1.00 16.41 319 VAL A O 1
ATOM 8409 N N . LYS B 1 291 ? 267.777 278.542 347.079 1.00 8.95 320 LYS A N 1
ATOM 8410 C CA . LYS B 1 291 ? 267.841 277.290 347.831 1.00 10.00 320 LYS A CA 1
ATOM 8411 C C . LYS B 1 291 ? 266.447 276.786 348.185 1.00 16.67 320 LYS A C 1
ATOM 8412 O O . LYS B 1 291 ? 266.124 275.613 347.955 1.00 16.46 320 LYS A O 1
ATOM 8418 N N . GLU B 1 292 ? 265.589 277.675 348.693 1.00 17.74 321 GLU A N 1
ATOM 8419 C CA . GLU B 1 292 ? 264.245 277.268 349.081 1.00 14.59 321 GLU A CA 1
ATOM 8420 C C . GLU B 1 292 ? 263.505 276.653 347.903 1.00 14.82 321 GLU A C 1
ATOM 8421 O O . GLU B 1 292 ? 262.830 275.627 348.054 1.00 20.66 321 GLU A O 1
ATOM 8427 N N . ASP B 1 293 ? 263.658 277.240 346.713 1.00 13.04 322 ASP A N 1
ATOM 8428 C CA . ASP B 1 293 ? 263.010 276.689 345.530 1.00 8.22 322 ASP A CA 1
ATOM 8429 C C . ASP B 1 293 ? 263.415 275.238 345.328 1.00 14.00 322 ASP A C 1
ATOM 8430 O O . ASP B 1 293 ? 262.561 274.368 345.115 1.00 17.35 322 ASP A O 1
ATOM 8435 N N . PHE B 1 294 ? 264.717 274.955 345.439 1.00 8.86 323 PHE A N 1
ATOM 8436 C CA . PHE B 1 294 ? 265.179 273.576 345.340 1.00 10.58 323 PHE A CA 1
ATOM 8437 C C . PHE B 1 294 ? 264.415 272.694 346.311 1.00 14.16 323 PHE A C 1
ATOM 8438 O O . PHE B 1 294 ? 263.850 271.663 345.922 1.00 16.17 323 PHE A O 1
ATOM 8446 N N . GLU B 1 295 ? 264.326 273.132 347.569 1.00 9.54 324 GLU A N 1
ATOM 8447 C CA . GLU B 1 295 ? 263.559 272.387 348.557 1.00 7.15 324 GLU A CA 1
ATOM 8448 C C . GLU B 1 295 ? 262.155 272.125 348.041 1.00 15.74 324 GLU A C 1
ATOM 8449 O O . GLU B 1 295 ? 261.720 270.969 347.954 1.00 22.17 324 GLU A O 1
ATOM 8455 N N . LYS B 1 296 ? 261.466 273.186 347.605 1.00 17.39 325 LYS A N 1
ATOM 8456 C CA . LYS B 1 296 ? 260.131 273.016 347.047 1.00 13.54 325 LYS A CA 1
ATOM 8457 C C . LYS B 1 296 ? 260.158 271.985 345.934 1.00 11.47 325 LYS A C 1
ATOM 8458 O O . LYS B 1 296 ? 259.432 270.984 345.982 1.00 14.11 325 LYS A O 1
ATOM 8464 N N . LEU B 1 297 ? 261.065 272.168 344.971 1.00 9.20 326 LEU A N 1
ATOM 8465 C CA . LEU B 1 297 ? 261.181 271.212 343.880 1.00 7.56 326 LEU A CA 1
ATOM 8466 C C . LEU B 1 297 ? 261.313 269.808 344.434 1.00 15.43 326 LEU A C 1
ATOM 8467 O O . LEU B 1 297 ? 260.516 268.916 344.120 1.00 19.25 326 LEU A O 1
ATOM 8472 N N . PHE B 1 298 ? 262.258 269.623 345.343 1.00 20.16 327 PHE A N 1
ATOM 8473 C CA . PHE B 1 298 ? 262.558 268.285 345.805 1.00 16.43 327 PHE A CA 1
ATOM 8474 C C . PHE B 1 298 ? 261.655 267.858 346.948 1.00 19.82 327 PHE A C 1
ATOM 8475 O O . PHE B 1 298 ? 261.725 266.700 347.370 1.00 29.19 327 PHE A O 1
ATOM 8483 N N . ASN B 1 299 ? 260.792 268.746 347.442 1.00 13.02 328 ASN A N 1
ATOM 8484 C CA . ASN B 1 299 ? 259.710 268.289 348.300 1.00 12.51 328 ASN A CA 1
ATOM 8485 C C . ASN B 1 299 ? 258.460 267.966 347.497 1.00 23.17 328 ASN A C 1
ATOM 8486 O O . ASN B 1 299 ? 257.449 267.559 348.079 1.00 27.16 328 ASN A O 1
ATOM 8491 N N . LEU B 1 300 ? 258.513 268.139 346.176 1.00 17.06 329 LEU A N 1
ATOM 8492 C CA . LEU B 1 300 ? 257.441 267.706 345.292 1.00 11.61 329 LEU A CA 1
ATOM 8493 C C . LEU B 1 300 ? 257.819 266.484 344.473 1.00 17.97 329 LEU A C 1
ATOM 8494 O O . LEU B 1 300 ? 256.940 265.696 344.113 1.00 23.56 329 LEU A O 1
ATOM 8499 N N . VAL B 1 301 ? 259.108 266.314 344.169 1.00 21.50 330 VAL A N 1
ATOM 8500 C CA . VAL B 1 301 ? 259.560 265.107 343.487 1.00 26.54 330 VAL A CA 1
ATOM 8501 C C . VAL B 1 301 ? 259.403 263.895 344.395 1.00 28.92 330 VAL A C 1
ATOM 8502 O O . VAL B 1 301 ? 258.900 262.845 343.976 1.00 26.58 330 VAL A O 1
ATOM 8506 N N . ARG B 1 302 ? 259.819 264.023 345.653 1.00 32.93 331 ARG A N 1
ATOM 8507 C CA . ARG B 1 302 ? 259.692 262.953 346.630 1.00 31.84 331 ARG A CA 1
ATOM 8508 C C . ARG B 1 302 ? 259.411 263.553 348.001 1.00 24.99 331 ARG A C 1
ATOM 8509 O O . ARG B 1 302 ? 260.190 264.384 348.484 1.00 24.07 331 ARG A O 1
ATOM 8517 N N . PRO B 1 303 ? 258.294 263.194 348.634 1.00 35.57 332 PRO A N 1
ATOM 8518 C CA . PRO B 1 303 ? 258.003 263.714 349.970 1.00 37.66 332 PRO A CA 1
ATOM 8519 C C . PRO B 1 303 ? 259.160 263.479 350.929 1.00 37.98 332 PRO A C 1
ATOM 8520 O O . PRO B 1 303 ? 259.765 262.405 350.954 1.00 39.16 332 PRO A O 1
ATOM 8524 N N . GLY B 1 304 ? 259.464 264.501 351.727 1.00 36.60 333 GLY A N 1
ATOM 8525 C CA . GLY B 1 304 ? 260.528 264.434 352.701 1.00 34.97 333 GLY A CA 1
ATOM 8526 C C . GLY B 1 304 ? 261.900 264.811 352.182 1.00 31.32 333 GLY A C 1
ATOM 8527 O O . GLY B 1 304 ? 262.809 265.038 352.988 1.00 33.04 333 GLY A O 1
ATOM 8528 N N . LEU B 1 305 ? 262.075 264.894 350.867 1.00 27.19 334 LEU A N 1
ATOM 8529 C CA . LEU B 1 305 ? 263.357 265.281 350.283 1.00 18.05 334 LEU A CA 1
ATOM 8530 C C . LEU B 1 305 ? 263.422 266.795 350.098 1.00 19.93 334 LEU A C 1
ATOM 8531 O O . LEU B 1 305 ? 263.826 267.319 349.066 1.00 17.49 334 LEU A O 1
ATOM 8536 N N . GLY B 1 306 ? 263.040 267.524 351.141 1.00 25.56 335 GLY A N 1
ATOM 8537 C CA . GLY B 1 306 ? 263.028 268.973 351.064 1.00 23.86 335 GLY A CA 1
ATOM 8538 C C . GLY B 1 306 ? 264.171 269.590 351.834 1.00 26.60 335 GLY A C 1
ATOM 8539 O O . GLY B 1 306 ? 264.805 270.540 351.370 1.00 27.66 335 GLY A O 1
ATOM 8540 N N . LYS B 1 307 ? 264.443 269.051 353.021 1.00 30.83 336 LYS A N 1
ATOM 8541 C CA . LYS B 1 307 ? 265.564 269.543 353.806 1.00 23.69 336 LYS A CA 1
ATOM 8542 C C . LYS B 1 307 ? 266.895 269.047 353.261 1.00 25.29 336 LYS A C 1
ATOM 8543 O O . LYS B 1 307 ? 267.908 269.736 353.404 1.00 31.51 336 LYS A O 1
ATOM 8549 N N . PHE B 1 308 ? 266.914 267.872 352.626 1.00 26.34 337 PHE A N 1
ATOM 8550 C CA . PHE B 1 308 ? 268.186 267.286 352.215 1.00 19.59 337 PHE A CA 1
ATOM 8551 C C . PHE B 1 308 ? 268.864 268.115 351.136 1.00 19.42 337 PHE A C 1
ATOM 8552 O O . PHE B 1 308 ? 270.052 268.415 351.242 1.00 24.66 337 PHE A O 1
ATOM 8560 N N . VAL B 1 309 ? 268.139 268.471 350.074 1.00 18.20 338 VAL A N 1
ATOM 8561 C CA . VAL B 1 309 ? 268.766 269.205 348.977 1.00 17.26 338 VAL A CA 1
ATOM 8562 C C . VAL B 1 309 ? 269.082 270.638 349.392 1.00 20.26 338 VAL A C 1
ATOM 8563 O O . VAL B 1 309 ? 270.127 271.192 349.022 1.00 30.81 338 VAL A O 1
ATOM 8567 N N . LYS B 1 310 ? 268.182 271.266 350.152 1.00 7.00 339 LYS A N 1
ATOM 8568 C CA . LYS B 1 310 ? 268.447 272.612 350.649 1.00 7.02 339 LYS A CA 1
ATOM 8569 C C . LYS B 1 310 ? 269.647 272.630 351.586 1.00 19.19 339 LYS A C 1
ATOM 8570 O O . LYS B 1 310 ? 270.357 273.638 351.666 1.00 26.56 339 LYS A O 1
ATOM 8576 N N . ASP B 1 311 ? 269.883 271.536 352.309 1.00 20.10 340 ASP A N 1
ATOM 8577 C CA . ASP B 1 311 ? 271.087 271.413 353.120 1.00 18.79 340 ASP A CA 1
ATOM 8578 C C . ASP B 1 311 ? 272.307 271.100 352.261 1.00 20.65 340 ASP A C 1
ATOM 8579 O O . ASP B 1 311 ? 273.407 271.591 352.533 1.00 26.38 340 ASP A O 1
ATOM 8584 N N . LEU B 1 312 ? 272.121 270.284 351.224 1.00 13.61 341 LEU A N 1
ATOM 8585 C CA . LEU B 1 312 ? 273.225 269.864 350.373 1.00 8.90 341 LEU A CA 1
ATOM 8586 C C . LEU B 1 312 ? 273.834 271.048 349.648 1.00 13.34 341 LEU A C 1
ATOM 8587 O O . LEU B 1 312 ? 275.061 271.187 349.594 1.00 23.07 341 LEU A O 1
ATOM 8592 N N . ILE B 1 313 ? 272.994 271.920 349.088 1.00 15.05 342 ILE A N 1
ATOM 8593 C CA . ILE B 1 313 ? 273.534 273.053 348.343 1.00 16.09 342 ILE A CA 1
ATOM 8594 C C . ILE B 1 313 ? 274.045 274.154 349.256 1.00 12.86 342 ILE A C 1
ATOM 8595 O O . ILE B 1 313 ? 274.607 275.139 348.764 1.00 18.41 342 ILE A O 1
ATOM 8600 N N . GLN B 1 314 ? 273.872 274.015 350.570 1.00 6.12 343 GLN A N 1
ATOM 8601 C CA . GLN B 1 314 ? 274.501 274.900 351.541 1.00 13.96 343 GLN A CA 1
ATOM 8602 C C . GLN B 1 314 ? 275.765 274.307 352.145 1.00 17.04 343 GLN A C 1
ATOM 8603 O O . GLN B 1 314 ? 276.394 274.953 352.988 1.00 11.76 343 GLN A O 1
ATOM 8609 N N . SER B 1 315 ? 276.144 273.095 351.749 1.00 20.83 344 SER A N 1
ATOM 8610 C CA . SER B 1 315 ? 277.337 272.441 352.282 1.00 6.19 344 SER A CA 1
ATOM 8611 C C . SER B 1 315 ? 278.512 272.678 351.336 1.00 10.87 344 SER A C 1
ATOM 8612 O O . SER B 1 315 ? 278.971 271.792 350.618 1.00 16.74 344 SER A O 1
ATOM 8615 N N . SER B 1 316 ? 278.987 273.919 351.346 1.00 16.26 345 SER A N 1
ATOM 8616 C CA . SER B 1 316 ? 280.125 274.315 350.532 1.00 9.55 345 SER A CA 1
ATOM 8617 C C . SER B 1 316 ? 280.727 275.575 351.127 1.00 10.77 345 SER A C 1
ATOM 8618 O O . SER B 1 316 ? 280.076 276.294 351.888 1.00 27.38 345 SER A O 1
ATOM 8621 N N . SER B 1 317 ? 281.983 275.838 350.767 1.00 0.00 346 SER A N 1
ATOM 8622 C CA . SER B 1 317 ? 282.638 277.048 351.247 1.00 5.05 346 SER A CA 1
ATOM 8623 C C . SER B 1 317 ? 282.005 278.301 350.657 1.00 15.30 346 SER A C 1
ATOM 8624 O O . SER B 1 317 ? 282.066 279.372 351.271 1.00 20.74 346 SER A O 1
ATOM 8627 N N . GLN B 1 318 ? 281.394 278.189 349.478 1.00 18.81 347 GLN A N 1
ATOM 8628 C CA . GLN B 1 318 ? 280.760 279.331 348.834 1.00 17.64 347 GLN A CA 1
ATOM 8629 C C . GLN B 1 318 ? 279.373 279.633 349.383 1.00 20.86 347 GLN A C 1
ATOM 8630 O O . GLN B 1 318 ? 278.834 280.707 349.098 1.00 17.84 347 GLN A O 1
ATOM 8636 N N . ALA B 1 319 ? 278.786 278.723 350.152 1.00 13.63 348 ALA A N 1
ATOM 8637 C CA . ALA B 1 319 ? 277.478 278.972 350.734 1.00 9.68 348 ALA A CA 1
ATOM 8638 C C . ALA B 1 319 ? 277.563 280.051 351.808 1.00 18.79 348 ALA A C 1
ATOM 8639 O O . ALA B 1 319 ? 278.578 280.201 352.492 1.00 28.78 348 ALA A O 1
ATOM 8641 N N . GLU B 1 320 ? 276.478 280.816 351.945 1.00 23.23 349 GLU A N 1
ATOM 8642 C CA . GLU B 1 320 ? 276.448 281.878 352.946 1.00 22.73 349 GLU A CA 1
ATOM 8643 C C . GLU B 1 320 ? 276.516 281.311 354.358 1.00 24.34 349 GLU A C 1
ATOM 8644 O O . GLU B 1 320 ? 277.228 281.847 355.216 1.00 27.20 349 GLU A O 1
ATOM 8650 N N . ASN B 1 321 ? 275.784 280.232 354.621 1.00 23.19 350 ASN A N 1
ATOM 8651 C CA . ASN B 1 321 ? 275.749 279.596 355.936 1.00 22.13 350 ASN A CA 1
ATOM 8652 C C . ASN B 1 321 ? 276.216 278.154 355.776 1.00 30.12 350 ASN A C 1
ATOM 8653 O O . ASN B 1 321 ? 275.448 277.288 355.345 1.00 36.42 350 ASN A O 1
ATOM 8658 N N . LYS B 1 322 ? 277.474 277.902 356.124 1.00 31.14 351 LYS A N 1
ATOM 8659 C CA . LYS B 1 322 ? 278.045 276.570 355.986 1.00 24.64 351 LYS A CA 1
ATOM 8660 C C . LYS B 1 322 ? 277.415 275.605 356.981 1.00 25.58 351 LYS A C 1
ATOM 8661 O O . LYS B 1 322 ? 277.165 275.955 358.138 1.00 31.69 351 LYS A O 1
ATOM 8667 N N . ILE B 1 323 ? 277.156 274.383 356.526 1.00 19.00 352 ILE A N 1
ATOM 8668 C CA . ILE B 1 323 ? 276.737 273.297 357.399 1.00 24.25 352 ILE A CA 1
ATOM 8669 C C . ILE B 1 323 ? 277.583 272.073 357.083 1.00 26.34 352 ILE A C 1
ATOM 8670 O O . ILE B 1 323 ? 277.849 271.771 355.914 1.00 27.48 352 ILE A O 1
ATOM 8675 N N . THR B 1 324 ? 278.013 271.374 358.127 1.00 31.07 353 THR A N 1
ATOM 8676 C CA . THR B 1 324 ? 278.944 270.273 357.960 1.00 28.10 353 THR A CA 1
ATOM 8677 C C . THR B 1 324 ? 278.263 269.088 357.280 1.00 29.44 353 THR A C 1
ATOM 8678 O O . THR B 1 324 ? 277.039 269.026 357.147 1.00 40.70 353 THR A O 1
ATOM 8682 N N . VAL B 1 325 ? 279.086 268.139 356.834 1.00 33.88 354 VAL A N 1
ATOM 8683 C CA . VAL B 1 325 ? 278.557 266.912 356.247 1.00 37.34 354 VAL A CA 1
ATOM 8684 C C . VAL B 1 325 ? 277.797 266.114 357.298 1.00 40.36 354 VAL A C 1
ATOM 8685 O O . VAL B 1 325 ? 276.776 265.482 357.004 1.00 41.52 354 VAL A O 1
ATOM 8689 N N . TYR B 1 326 ? 278.279 266.135 358.541 1.00 47.81 355 TYR A N 1
ATOM 8690 C CA . TYR B 1 326 ? 277.594 265.421 359.614 1.00 48.03 355 TYR A CA 1
ATOM 8691 C C . TYR B 1 326 ? 276.218 266.016 359.887 1.00 49.30 355 TYR A C 1
ATOM 8692 O O . TYR B 1 326 ? 275.253 265.280 360.125 1.00 55.69 355 TYR A O 1
ATOM 8701 N N . LYS B 1 327 ? 276.109 267.347 359.874 1.00 39.13 356 LYS A N 1
ATOM 8702 C CA . LYS B 1 327 ? 274.797 267.975 359.998 1.00 42.04 356 LYS A CA 1
ATOM 8703 C C . LYS B 1 327 ? 273.911 267.619 358.814 1.00 40.75 356 LYS A C 1
ATOM 8704 O O . LYS B 1 327 ? 272.702 267.415 358.969 1.00 43.68 356 LYS A O 1
ATOM 8710 N N . LEU B 1 328 ? 274.500 267.543 357.620 1.00 34.06 357 LEU A N 1
ATOM 8711 C CA . LEU B 1 328 ? 273.751 267.159 356.430 1.00 31.03 357 LEU A CA 1
ATOM 8712 C C . LEU B 1 328 ? 273.244 265.727 356.523 1.00 38.86 357 LEU A C 1
ATOM 8713 O O . LEU B 1 328 ? 272.191 265.405 355.964 1.00 44.64 357 LEU A O 1
ATOM 8718 N N . ILE B 1 329 ? 273.975 264.857 357.211 1.00 42.93 358 ILE A N 1
ATOM 8719 C CA . ILE B 1 329 ? 273.689 263.427 357.185 1.00 43.12 358 ILE A CA 1
ATOM 8720 C C . ILE B 1 329 ? 272.767 263.017 358.323 1.00 45.77 358 ILE A C 1
ATOM 8721 O O . ILE B 1 329 ? 271.786 262.300 358.110 1.00 51.15 358 ILE A O 1
ATOM 8726 N N . PHE B 1 330 ? 273.065 263.451 359.550 1.00 48.20 359 PHE A N 1
ATOM 8727 C CA . PHE B 1 330 ? 272.280 263.001 360.695 1.00 52.95 359 PHE A CA 1
ATOM 8728 C C . PHE B 1 330 ? 270.840 263.493 360.624 1.00 56.18 359 PHE A C 1
ATOM 8729 O O . PHE B 1 330 ? 269.911 262.752 360.968 1.00 61.04 359 PHE A O 1
ATOM 8737 N N . ASP B 1 331 ? 270.633 264.737 360.192 1.00 48.84 360 ASP A N 1
ATOM 8738 C CA . ASP B 1 331 ? 269.299 265.324 360.192 1.00 47.40 360 ASP A CA 1
ATOM 8739 C C . ASP B 1 331 ? 268.347 264.543 359.295 1.00 44.93 360 ASP A C 1
ATOM 8740 O O . ASP B 1 331 ? 267.374 263.956 359.779 1.00 42.76 360 ASP A O 1
ATOM 8745 N N . ASN B 1 332 ? 268.616 264.523 357.995 1.00 38.64 361 ASN A N 1
ATOM 8746 C CA . ASN B 1 332 ? 267.779 263.789 357.047 1.00 43.66 361 ASN A CA 1
ATOM 8747 C C . ASN B 1 332 ? 268.385 262.420 356.742 1.00 44.88 361 ASN A C 1
ATOM 8748 O O . ASN B 1 332 ? 268.688 262.078 355.600 1.00 42.84 361 ASN A O 1
ATOM 8753 N N . LYS B 1 333 ? 268.562 261.629 357.803 1.00 53.96 362 LYS A N 1
ATOM 8754 C CA . LYS B 1 333 ? 269.091 260.279 357.637 1.00 55.30 362 LYS A CA 1
ATOM 8755 C C . LYS B 1 333 ? 268.126 259.401 356.853 1.00 57.17 362 LYS A C 1
ATOM 8756 O O . LYS B 1 333 ? 268.546 258.610 356.000 1.00 58.11 362 LYS A O 1
ATOM 8762 N N . LYS B 1 334 ? 266.827 259.526 357.128 1.00 55.88 363 LYS A N 1
ATOM 8763 C CA . LYS B 1 334 ? 265.841 258.677 356.470 1.00 56.91 363 LYS A CA 1
ATOM 8764 C C . LYS B 1 334 ? 265.815 258.957 354.970 1.00 59.12 363 LYS A C 1
ATOM 8765 O O . LYS B 1 334 ? 265.759 258.028 354.155 1.00 59.97 363 LYS A O 1
ATOM 8771 N N . THR B 1 335 ? 265.876 260.237 354.588 1.00 57.05 364 THR A N 1
ATOM 8772 C CA . THR B 1 335 ? 265.879 260.594 353.173 1.00 55.26 364 THR A CA 1
ATOM 8773 C C . THR B 1 335 ? 267.111 260.041 352.466 1.00 55.92 364 THR A C 1
ATOM 8774 O O . THR B 1 335 ? 267.016 259.537 351.341 1.00 54.23 364 THR A O 1
ATOM 8778 N N . ILE B 1 336 ? 268.278 260.138 353.108 1.00 60.97 365 ILE A N 1
ATOM 8779 C CA . ILE B 1 336 ? 269.489 259.556 352.537 1.00 61.58 365 ILE A CA 1
ATOM 8780 C C . ILE B 1 336 ? 269.332 258.050 352.393 1.00 63.38 365 ILE A C 1
ATOM 8781 O O . ILE B 1 336 ? 269.795 257.453 351.415 1.00 63.68 365 ILE A O 1
ATOM 8786 N N . LEU B 1 337 ? 268.673 257.412 353.363 1.00 62.86 366 LEU A N 1
ATOM 8787 C CA . LEU B 1 337 ? 268.438 255.976 353.269 1.00 60.31 366 LEU A CA 1
ATOM 8788 C C . LEU B 1 337 ? 267.573 255.638 352.060 1.00 61.13 366 LEU A C 1
ATOM 8789 O O . LEU B 1 337 ? 267.864 254.685 351.327 1.00 61.90 366 LEU A O 1
ATOM 8794 N N . ASN B 1 338 ? 266.505 256.410 351.834 1.00 57.24 367 ASN A N 1
ATOM 8795 C CA . ASN B 1 338 ? 265.666 256.161 350.661 1.00 57.13 367 ASN A CA 1
ATOM 8796 C C . ASN B 1 338 ? 266.442 256.378 349.368 1.00 60.54 367 ASN A C 1
ATOM 8797 O O . ASN B 1 338 ? 266.322 255.589 348.423 1.00 61.81 367 ASN A O 1
ATOM 8802 N N . LEU B 1 339 ? 267.237 257.448 349.304 1.00 65.00 368 LEU A N 1
ATOM 8803 C CA . LEU B 1 339 ? 267.992 257.731 348.086 1.00 66.28 368 LEU A CA 1
ATOM 8804 C C . LEU B 1 339 ? 269.028 256.649 347.806 1.00 65.06 368 LEU A C 1
ATOM 8805 O O . LEU B 1 339 ? 269.218 256.249 346.652 1.00 64.94 368 LEU A O 1
ATOM 8810 N N . LEU B 1 340 ? 269.714 256.168 348.846 1.00 70.79 369 LEU A N 1
ATOM 8811 C CA . LEU B 1 340 ? 270.669 255.080 348.668 1.00 72.28 369 LEU A CA 1
ATOM 8812 C C . LEU B 1 340 ? 269.965 253.797 348.246 1.00 72.26 369 LEU A C 1
ATOM 8813 O O . LEU B 1 340 ? 270.470 253.057 347.393 1.00 73.27 369 LEU A O 1
ATOM 8818 N N . LYS B 1 341 ? 268.800 253.515 348.833 1.00 62.97 370 LYS A N 1
ATOM 8819 C CA . LYS B 1 341 ? 268.026 252.349 348.423 1.00 61.80 370 LYS A CA 1
ATOM 8820 C C . LYS B 1 341 ? 267.473 252.492 347.012 1.00 61.35 370 LYS A C 1
ATOM 8821 O O . LYS B 1 341 ? 267.072 251.488 346.414 1.00 63.55 370 LYS A O 1
ATOM 8827 N N . GLU B 1 342 ? 267.437 253.710 346.472 1.00 59.59 371 GLU A N 1
ATOM 8828 C CA . GLU B 1 342 ? 267.012 253.921 345.096 1.00 60.81 371 GLU A CA 1
ATOM 8829 C C . GLU B 1 342 ? 268.142 253.735 344.093 1.00 64.55 371 GLU A C 1
ATOM 8830 O O . GLU B 1 342 ? 267.880 253.731 342.885 1.00 65.75 371 GLU A O 1
ATOM 8836 N N . LEU B 1 343 ? 269.382 253.590 344.555 1.00 74.77 372 LEU A N 1
ATOM 8837 C CA . LEU B 1 343 ? 270.497 253.369 343.646 1.00 74.10 372 LEU A CA 1
ATOM 8838 C C . LEU B 1 343 ? 270.401 251.988 343.011 1.00 73.74 372 LEU A C 1
ATOM 8839 O O . LEU B 1 343 ? 269.961 251.024 343.642 1.00 72.93 372 LEU A O 1
ATOM 8844 N N . SER B 1 344 ? 270.829 251.896 341.751 1.00 76.74 373 SER A N 1
ATOM 8845 C CA . SER B 1 344 ? 270.651 250.667 340.989 1.00 76.71 373 SER A CA 1
ATOM 8846 C C . SER B 1 344 ? 271.565 249.540 341.455 1.00 78.04 373 SER A C 1
ATOM 8847 O O . SER B 1 344 ? 271.264 248.373 341.183 1.00 76.53 373 SER A O 1
ATOM 8850 N N . ILE B 1 345 ? 272.657 249.850 342.141 1.00 80.06 374 ILE A N 1
ATOM 8851 C CA . ILE B 1 345 ? 273.640 248.822 342.496 1.00 78.81 374 ILE A CA 1
ATOM 8852 C C . ILE B 1 345 ? 273.118 248.015 343.683 1.00 77.13 374 ILE A C 1
ATOM 8853 O O . ILE B 1 345 ? 272.680 248.604 344.685 1.00 77.02 374 ILE A O 1
ATOM 8858 N N . PRO B 1 346 ? 273.067 246.683 343.579 1.00 76.46 375 PRO A N 1
ATOM 8859 C CA . PRO B 1 346 ? 272.616 245.886 344.732 1.00 75.88 375 PRO A CA 1
ATOM 8860 C C . PRO B 1 346 ? 273.564 245.946 345.915 1.00 77.00 375 PRO A C 1
ATOM 8861 O O . PRO B 1 346 ? 273.107 246.054 347.060 1.00 76.47 375 PRO A O 1
ATOM 8865 N N . GLU B 1 347 ? 274.877 245.893 345.668 1.00 82.58 376 GLU A N 1
ATOM 8866 C CA . GLU B 1 347 ? 275.850 245.690 346.739 1.00 84.20 376 GLU A CA 1
ATOM 8867 C C . GLU B 1 347 ? 275.794 246.777 347.801 1.00 83.30 376 GLU A C 1
ATOM 8868 O O . GLU B 1 347 ? 276.224 246.539 348.936 1.00 81.94 376 GLU A O 1
ATOM 8874 N N . LEU B 1 348 ? 275.266 247.957 347.465 1.00 86.88 377 LEU A N 1
ATOM 8875 C CA . LEU B 1 348 ? 275.156 249.027 348.449 1.00 87.09 377 LEU A CA 1
ATOM 8876 C C . LEU B 1 348 ? 274.340 248.596 349.660 1.00 89.07 377 LEU A C 1
ATOM 8877 O O . LEU B 1 348 ? 274.580 249.080 350.772 1.00 88.96 377 LEU A O 1
ATOM 8882 N N . ASN B 1 349 ? 273.387 247.676 349.471 1.00 87.67 378 ASN A N 1
ATOM 8883 C CA . ASN B 1 349 ? 272.581 247.213 350.596 1.00 86.11 378 ASN A CA 1
ATOM 8884 C C . ASN B 1 349 ? 273.442 246.559 351.667 1.00 85.10 378 ASN A C 1
ATOM 8885 O O . ASN B 1 349 ? 273.101 246.612 352.855 1.00 83.02 378 ASN A O 1
ATOM 8890 N N . SER B 1 350 ? 274.566 245.954 351.272 1.00 85.06 379 SER A N 1
ATOM 8891 C CA . SER B 1 350 ? 275.484 245.393 352.258 1.00 84.55 379 SER A CA 1
ATOM 8892 C C . SER B 1 350 ? 276.011 246.478 353.186 1.00 83.77 379 SER A C 1
ATOM 8893 O O . SER B 1 350 ? 276.142 246.262 354.396 1.00 81.92 379 SER A O 1
ATOM 8896 N N . SER B 1 351 ? 276.317 247.655 352.637 1.00 92.43 380 SER A N 1
ATOM 8897 C CA . SER B 1 351 ? 276.700 248.787 353.466 1.00 93.22 380 SER A CA 1
ATOM 8898 C C . SER B 1 351 ? 275.509 249.414 354.177 1.00 92.56 380 SER A C 1
ATOM 8899 O O . SER B 1 351 ? 275.703 250.160 355.143 1.00 92.84 380 SER A O 1
ATOM 8902 N N . LEU B 1 352 ? 274.287 249.130 353.725 1.00 90.78 381 LEU A N 1
ATOM 8903 C CA . LEU B 1 352 ? 273.089 249.689 354.334 1.00 92.12 381 LEU A CA 1
ATOM 8904 C C . LEU B 1 352 ? 272.600 248.890 355.533 1.00 91.87 381 LEU A C 1
ATOM 8905 O O . LEU B 1 352 ? 271.707 249.360 356.247 1.00 91.38 381 LEU A O 1
ATOM 8910 N N . GLY B 1 353 ? 273.158 247.702 355.774 1.00 89.98 382 GLY A N 1
ATOM 8911 C CA . GLY B 1 353 ? 272.730 246.898 356.904 1.00 88.90 382 GLY A CA 1
ATOM 8912 C C . GLY B 1 353 ? 273.194 247.423 358.245 1.00 89.55 382 GLY A C 1
ATOM 8913 O O . GLY B 1 353 ? 272.587 247.095 359.270 1.00 89.99 382 GLY A O 1
ATOM 8914 N N . LEU B 1 354 ? 274.253 248.228 358.264 1.00 95.56 383 LEU A N 1
ATOM 8915 C CA . LEU B 1 354 ? 274.786 248.786 359.498 1.00 96.10 383 LEU A CA 1
ATOM 8916 C C . LEU B 1 354 ? 274.344 250.221 359.750 1.00 95.76 383 LEU A C 1
ATOM 8917 O O . LEU B 1 354 ? 274.756 250.812 360.752 1.00 95.42 383 LEU A O 1
ATOM 8922 N N . VAL B 1 355 ? 273.519 250.794 358.871 1.00 91.38 384 VAL A N 1
ATOM 8923 C CA . VAL B 1 355 ? 273.087 252.178 359.048 1.00 92.75 384 VAL A CA 1
ATOM 8924 C C . VAL B 1 355 ? 272.231 252.317 360.301 1.00 92.65 384 VAL A C 1
ATOM 8925 O O . VAL B 1 355 ? 272.420 253.244 361.100 1.00 93.01 384 VAL A O 1
ATOM 8929 N N . ASP B 1 356 ? 271.281 251.400 360.497 1.00 88.39 385 ASP A N 1
ATOM 8930 C CA . ASP B 1 356 ? 270.446 251.453 361.693 1.00 88.51 385 ASP A CA 1
ATOM 8931 C C . ASP B 1 356 ? 271.281 251.264 362.953 1.00 88.41 385 ASP A C 1
ATOM 8932 O O . ASP B 1 356 ? 271.077 251.963 363.951 1.00 88.11 385 ASP A O 1
ATOM 8937 N N . VAL B 1 357 ? 272.234 250.329 362.922 1.00 93.86 386 VAL A N 1
ATOM 8938 C CA . VAL B 1 357 ? 273.148 250.160 364.045 1.00 94.24 386 VAL A CA 1
ATOM 8939 C C . VAL B 1 357 ? 274.021 251.395 364.211 1.00 93.46 386 VAL A C 1
ATOM 8940 O O . VAL B 1 357 ? 274.383 251.765 365.335 1.00 94.12 386 VAL A O 1
ATOM 8944 N N . LEU B 1 358 ? 274.385 252.041 363.102 1.00 89.07 387 LEU A N 1
ATOM 8945 C CA . LEU B 1 358 ? 275.196 253.250 363.171 1.00 89.44 387 LEU A CA 1
ATOM 8946 C C . LEU B 1 358 ? 274.458 254.380 363.877 1.00 90.36 387 LEU A C 1
ATOM 8947 O O . LEU B 1 358 ? 275.059 255.103 364.680 1.00 90.98 387 LEU A O 1
ATOM 8952 N N . PHE B 1 359 ? 273.163 254.538 363.614 1.00 88.17 388 PHE A N 1
ATOM 8953 C CA . PHE B 1 359 ? 272.398 255.666 364.129 1.00 87.58 388 PHE A CA 1
ATOM 8954 C C . PHE B 1 359 ? 271.703 255.371 365.455 1.00 87.02 388 PHE A C 1
ATOM 8955 O O . PHE B 1 359 ? 270.932 256.208 365.934 1.00 84.69 388 PHE A O 1
ATOM 8963 N N . ASP B 1 360 ? 271.955 254.214 366.061 1.00 88.73 389 ASP A N 1
ATOM 8964 C CA . ASP B 1 360 ? 271.348 253.907 367.349 1.00 86.87 389 ASP A CA 1
ATOM 8965 C C . ASP B 1 360 ? 271.976 254.742 368.457 1.00 87.84 389 ASP A C 1
ATOM 8966 O O . ASP B 1 360 ? 273.197 254.904 368.521 1.00 89.33 389 ASP A O 1
ATOM 8971 N N . GLY B 1 361 ? 271.127 255.271 369.334 1.00 91.98 390 GLY A N 1
ATOM 8972 C CA . GLY B 1 361 ? 271.603 256.006 370.497 1.00 92.55 390 GLY A CA 1
ATOM 8973 C C . GLY B 1 361 ? 272.389 257.256 370.170 1.00 92.85 390 GLY A C 1
ATOM 8974 O O . GLY B 1 361 ? 273.426 257.514 370.794 1.00 91.67 390 GLY A O 1
ATOM 8975 N N . ILE B 1 362 ? 271.922 258.041 369.203 1.00 89.36 391 ILE A N 1
ATOM 8976 C CA . ILE B 1 362 ? 272.592 259.268 368.795 1.00 88.86 391 ILE A CA 1
ATOM 8977 C C . ILE B 1 362 ? 271.572 260.397 368.814 1.00 87.57 391 ILE A C 1
ATOM 8978 O O . ILE B 1 362 ? 270.502 260.283 368.205 1.00 85.68 391 ILE A O 1
ATOM 8983 N N . THR B 1 363 ? 271.904 261.486 369.508 1.00 86.24 392 THR A N 1
ATOM 8984 C CA . THR B 1 363 ? 271.002 262.618 369.656 1.00 84.73 392 THR A CA 1
ATOM 8985 C C . THR B 1 363 ? 271.442 263.854 368.886 1.00 85.00 392 THR A C 1
ATOM 8986 O O . THR B 1 363 ? 270.642 264.784 368.736 1.00 85.92 392 THR A O 1
ATOM 8990 N N . ASP B 1 364 ? 272.679 263.893 368.396 1.00 79.49 393 ASP A N 1
ATOM 8991 C CA . ASP B 1 364 ? 273.183 265.055 367.680 1.00 78.72 393 ASP A CA 1
ATOM 8992 C C . ASP B 1 364 ? 274.276 264.608 366.720 1.00 79.20 393 ASP A C 1
ATOM 8993 O O . ASP B 1 364 ? 274.777 263.483 366.794 1.00 79.80 393 ASP A O 1
ATOM 8998 N N . SER B 1 365 ? 274.639 265.510 365.804 1.00 74.39 394 SER A N 1
ATOM 8999 C CA . SER B 1 365 ? 275.660 265.190 364.811 1.00 73.48 394 SER A CA 1
ATOM 9000 C C . SER B 1 365 ? 277.018 264.947 365.454 1.00 75.21 394 SER A C 1
ATOM 9001 O O . SER B 1 365 ? 277.844 264.216 364.897 1.00 72.94 394 SER A O 1
ATOM 9004 N N . ASP B 1 366 ? 277.273 265.556 366.615 1.00 78.86 395 ASP A N 1
ATOM 9005 C CA . ASP B 1 366 ? 278.534 265.324 367.312 1.00 77.46 395 ASP A CA 1
ATOM 9006 C C . ASP B 1 366 ? 278.669 263.866 367.734 1.00 77.24 395 ASP A C 1
ATOM 9007 O O . ASP B 1 366 ? 279.743 263.266 367.594 1.00 75.79 395 ASP A O 1
ATOM 9012 N N . GLY B 1 367 ? 277.589 263.278 368.251 1.00 86.72 396 GLY A N 1
ATOM 9013 C CA . GLY B 1 367 ? 277.629 261.871 368.615 1.00 87.05 396 GLY A CA 1
ATOM 9014 C C . GLY B 1 367 ? 277.823 260.965 367.415 1.00 87.15 396 GLY A C 1
ATOM 9015 O O . GLY B 1 367 ? 278.531 259.959 367.493 1.00 89.41 396 GLY A O 1
ATOM 9016 N N . LEU B 1 368 ? 277.192 261.306 366.288 1.00 84.75 397 LEU A N 1
ATOM 9017 C CA . LEU B 1 368 ? 277.397 260.537 365.066 1.00 85.39 397 LEU A CA 1
ATOM 9018 C C . LEU B 1 368 ? 278.845 260.622 364.605 1.00 84.88 397 LEU A C 1
ATOM 9019 O O . LEU B 1 368 ? 279.431 259.619 364.187 1.00 84.80 397 LEU A O 1
ATOM 9024 N N . TYR B 1 369 ? 279.438 261.815 364.683 1.00 77.82 398 TYR A N 1
ATOM 9025 C CA . TYR B 1 369 ? 280.844 261.974 364.327 1.00 76.14 398 TYR A CA 1
ATOM 9026 C C . TYR B 1 369 ? 281.735 261.140 365.238 1.00 74.81 398 TYR A C 1
ATOM 9027 O O . TYR B 1 369 ? 282.669 260.477 364.770 1.00 75.54 398 TYR A O 1
ATOM 9036 N N . GLU B 1 370 ? 281.448 261.147 366.542 1.00 77.86 399 GLU A N 1
ATOM 9037 C CA . GLU B 1 370 ? 282.234 260.351 367.480 1.00 78.96 399 GLU A CA 1
ATOM 9038 C C . GLU B 1 370 ? 282.103 258.861 367.192 1.00 78.83 399 GLU A C 1
ATOM 9039 O O . GLU B 1 370 ? 283.096 258.125 367.228 1.00 81.46 399 GLU A O 1
ATOM 9045 N N . ARG B 1 371 ? 280.888 258.394 366.901 1.00 74.81 400 ARG A N 1
ATOM 9046 C CA . ARG B 1 371 ? 280.705 256.969 366.646 1.00 75.20 400 ARG A CA 1
ATOM 9047 C C . ARG B 1 371 ? 281.337 256.546 365.326 1.00 77.45 400 ARG A C 1
ATOM 9048 O O . ARG B 1 371 ? 281.880 255.440 365.231 1.00 80.06 400 ARG A O 1
ATOM 9056 N N . LEU B 1 372 ? 281.291 257.402 364.302 1.00 80.02 401 LEU A N 1
ATOM 9057 C CA . LEU B 1 372 ? 282.005 257.088 363.067 1.00 78.91 401 LEU A CA 1
ATOM 9058 C C . LEU B 1 372 ? 283.513 257.081 363.280 1.00 78.13 401 LEU A C 1
ATOM 9059 O O . LEU B 1 372 ? 284.219 256.259 362.690 1.00 80.43 401 LEU A O 1
ATOM 9064 N N . GLN B 1 373 ? 284.034 257.983 364.115 1.00 78.16 402 GLN A N 1
ATOM 9065 C CA . GLN B 1 373 ? 285.454 257.916 364.450 1.00 80.32 402 GLN A CA 1
ATOM 9066 C C . GLN B 1 373 ? 285.789 256.624 365.185 1.00 80.52 402 GLN A C 1
ATOM 9067 O O . GLN B 1 373 ? 286.857 256.038 364.971 1.00 78.87 402 GLN A O 1
ATOM 9073 N N . SER B 1 374 ? 284.897 256.174 366.068 1.00 81.32 403 SER A N 1
ATOM 9074 C CA . SER B 1 374 ? 285.110 254.903 366.753 1.00 81.40 403 SER A CA 1
ATOM 9075 C C . SER B 1 374 ? 285.109 253.737 365.770 1.00 81.90 403 SER A C 1
ATOM 9076 O O . SER B 1 374 ? 285.932 252.821 365.879 1.00 83.62 403 SER A O 1
ATOM 9079 N N . PHE B 1 375 ? 284.193 253.757 364.802 1.00 80.83 404 PHE A N 1
ATOM 9080 C CA . PHE B 1 375 ? 284.055 252.668 363.843 1.00 81.29 404 PHE A CA 1
ATOM 9081 C C . PHE B 1 375 ? 285.024 252.770 362.670 1.00 81.16 404 PHE A C 1
ATOM 9082 O O . PHE B 1 375 ? 285.061 251.851 361.845 1.00 80.92 404 PHE A O 1
ATOM 9090 N N . LYS B 1 376 ? 285.784 253.863 362.568 1.00 78.85 405 LYS A N 1
ATOM 9091 C CA . LYS B 1 376 ? 286.696 254.044 361.441 1.00 78.79 405 LYS A CA 1
ATOM 9092 C C . LYS B 1 376 ? 287.712 252.912 361.346 1.00 79.99 405 LYS A C 1
ATOM 9093 O O . LYS B 1 376 ? 288.053 252.467 360.241 1.00 80.52 405 LYS A O 1
ATOM 9099 N N . ASP B 1 377 ? 288.187 252.418 362.494 1.00 80.02 406 ASP A N 1
ATOM 9100 C CA . ASP B 1 377 ? 289.205 251.371 362.507 1.00 79.52 406 ASP A CA 1
ATOM 9101 C C . ASP B 1 377 ? 288.743 250.099 361.811 1.00 79.78 406 ASP A C 1
ATOM 9102 O O . ASP B 1 377 ? 289.583 249.288 361.406 1.00 79.53 406 ASP A O 1
ATOM 9107 N N . LEU B 1 378 ? 287.434 249.896 361.678 1.00 84.27 407 LEU A N 1
ATOM 9108 C CA . LEU B 1 378 ? 286.896 248.791 360.897 1.00 83.29 407 LEU A CA 1
ATOM 9109 C C . LEU B 1 378 ? 286.362 249.240 359.545 1.00 83.41 407 LEU A C 1
ATOM 9110 O O . LEU B 1 378 ? 286.381 248.456 358.591 1.00 83.50 407 LEU A O 1
ATOM 9115 N N . ILE B 1 379 ? 285.900 250.487 359.442 1.00 85.51 408 ILE A N 1
ATOM 9116 C CA . ILE B 1 379 ? 285.323 250.970 358.191 1.00 86.37 408 ILE A CA 1
ATOM 9117 C C . ILE B 1 379 ? 286.396 251.107 357.117 1.00 85.46 408 ILE A C 1
ATOM 9118 O O . ILE B 1 379 ? 286.225 250.637 355.986 1.00 85.75 408 ILE A O 1
ATOM 9123 N N . VAL B 1 380 ? 287.517 251.742 357.449 1.00 81.00 409 VAL A N 1
ATOM 9124 C CA . VAL B 1 380 ? 288.500 252.088 356.421 1.00 79.76 409 VAL A CA 1
ATOM 9125 C C . V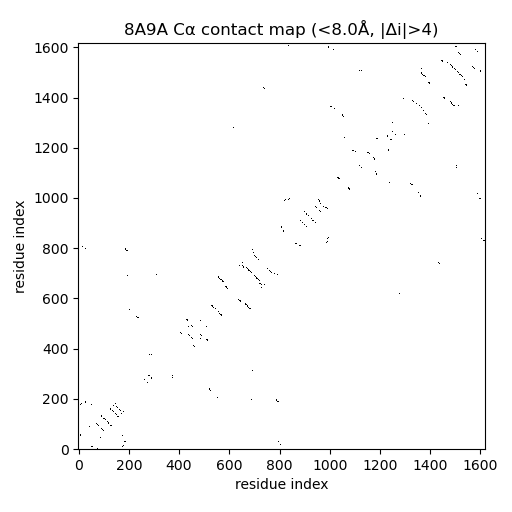AL B 1 380 ? 289.264 250.866 355.904 1.00 82.07 409 VAL A C 1
ATOM 9126 O O . VAL B 1 380 ? 289.599 250.846 354.709 1.00 81.46 409 VAL A O 1
ATOM 9130 N N . PRO B 1 381 ? 289.563 249.824 356.703 1.00 86.92 410 PRO A N 1
ATOM 9131 C CA . PRO B 1 381 ? 290.178 248.638 356.083 1.00 85.52 410 PRO A CA 1
ATOM 9132 C C . PRO B 1 381 ? 289.243 247.926 355.124 1.00 85.15 410 PRO A C 1
ATOM 9133 O O . PRO B 1 381 ? 289.692 247.407 354.097 1.00 85.63 410 PRO A O 1
ATOM 9137 N N . ALA B 1 382 ? 287.946 247.886 355.437 1.00 86.69 411 ALA A N 1
ATOM 9138 C CA . ALA B 1 382 ? 286.983 247.278 354.525 1.00 86.45 411 ALA A CA 1
ATOM 9139 C C . ALA B 1 382 ? 286.892 248.060 353.222 1.00 85.73 411 ALA A C 1
ATOM 9140 O O . ALA B 1 382 ? 286.790 247.468 352.141 1.00 85.04 411 ALA A O 1
ATOM 9142 N N . VAL B 1 383 ? 286.918 249.392 353.306 1.00 86.36 412 VAL A N 1
ATOM 9143 C CA . VAL B 1 383 ? 286.896 250.216 352.101 1.00 87.07 412 VAL A CA 1
ATOM 9144 C C . VAL B 1 383 ? 288.156 249.988 351.277 1.00 86.46 412 VAL A C 1
ATOM 9145 O O . VAL B 1 383 ? 288.096 249.845 350.049 1.00 84.13 412 VAL A O 1
ATOM 9149 N N . LYS B 1 384 ? 289.317 249.948 351.936 1.00 83.68 413 LYS A N 1
ATOM 9150 C CA . LYS B 1 384 ? 290.571 249.766 351.211 1.00 82.73 413 LYS A CA 1
ATOM 9151 C C . LYS B 1 384 ? 290.645 248.392 350.554 1.00 84.37 413 LYS A C 1
ATOM 9152 O O . LYS B 1 384 ? 291.102 248.267 349.412 1.00 82.77 413 LYS A O 1
ATOM 9158 N N . THR B 1 385 ? 290.199 247.348 351.257 1.00 87.93 414 THR A N 1
ATOM 9159 C CA . THR B 1 385 ? 290.278 245.995 350.718 1.00 85.44 414 THR A CA 1
ATOM 9160 C C . THR B 1 385 ? 289.333 245.777 349.545 1.00 84.52 414 THR A C 1
ATOM 9161 O O . THR B 1 385 ? 289.596 244.906 348.710 1.00 84.28 414 THR A O 1
ATOM 9165 N N . ASN B 1 386 ? 288.248 246.542 349.460 1.00 89.62 415 ASN A N 1
ATOM 9166 C CA . ASN B 1 386 ? 287.297 246.416 348.364 1.00 90.91 415 ASN A CA 1
ATOM 9167 C C . ASN B 1 386 ? 287.862 247.117 347.136 1.00 92.15 415 ASN A C 1
ATOM 9168 O O . ASN B 1 386 ? 288.184 248.309 347.189 1.00 92.64 415 ASN A O 1
ATOM 9173 N N . GLU B 1 387 ? 287.985 246.374 346.033 1.00 97.48 416 GLU A N 1
ATOM 9174 C CA . GLU B 1 387 ? 288.554 246.942 344.815 1.00 97.44 416 GLU A CA 1
ATOM 9175 C C . GLU B 1 387 ? 287.664 248.039 344.243 1.00 97.32 416 GLU A C 1
ATOM 9176 O O . GLU B 1 387 ? 288.165 249.032 343.702 1.00 96.29 416 GLU A O 1
ATOM 9182 N N . LYS B 1 388 ? 286.343 247.872 344.343 1.00 95.77 417 LYS A N 1
ATOM 9183 C CA . LYS B 1 388 ? 285.426 248.875 343.810 1.00 96.24 417 LYS A CA 1
ATOM 9184 C C . LYS B 1 388 ? 285.585 250.208 344.530 1.00 96.67 417 LYS A C 1
ATOM 9185 O O . LYS B 1 388 ? 285.554 251.271 343.899 1.00 96.38 417 LYS A O 1
ATOM 9191 N N . THR B 1 389 ? 285.758 250.173 345.849 1.00 91.80 418 THR A N 1
ATOM 9192 C CA . THR B 1 389 ? 285.945 251.375 346.649 1.00 89.77 418 THR A CA 1
ATOM 9193 C C . THR B 1 389 ? 287.410 251.639 346.973 1.00 89.07 418 THR A C 1
ATOM 9194 O O . THR B 1 389 ? 287.701 252.486 347.824 1.00 88.16 418 THR A O 1
ATOM 9198 N N . ALA B 1 390 ? 288.335 250.927 346.323 1.00 92.36 419 ALA A N 1
ATOM 9199 C CA . ALA B 1 390 ? 289.755 251.128 346.597 1.00 92.68 419 ALA A CA 1
ATOM 9200 C C . ALA B 1 390 ? 290.195 252.541 346.237 1.00 90.45 419 ALA A C 1
ATOM 9201 O O . ALA B 1 390 ? 290.937 253.179 346.993 1.00 87.79 419 ALA A O 1
ATOM 9203 N N . ALA B 1 391 ? 289.752 253.046 345.084 1.00 81.55 420 ALA A N 1
ATOM 9204 C CA . ALA B 1 391 ? 290.049 254.425 344.719 1.00 80.84 420 ALA A CA 1
ATOM 9205 C C . ALA B 1 391 ? 289.334 255.421 345.619 1.00 81.79 420 ALA A C 1
ATOM 9206 O O . ALA B 1 391 ? 289.802 256.554 345.765 1.00 80.04 420 ALA A O 1
ATOM 9208 N N . LEU B 1 392 ? 288.217 255.022 346.227 1.00 77.10 421 LEU A N 1
ATOM 9209 C CA . LEU B 1 392 ? 287.455 255.899 347.105 1.00 74.83 421 LEU A CA 1
ATOM 9210 C C . LEU B 1 392 ? 288.125 256.120 348.451 1.00 74.51 421 LEU A C 1
ATOM 9211 O O . LEU B 1 392 ? 287.710 257.025 349.182 1.00 73.26 421 LEU A O 1
ATOM 9216 N N . SER B 1 393 ? 289.159 255.345 348.771 1.00 75.89 422 SER A N 1
ATOM 9217 C CA . SER B 1 393 ? 289.735 255.352 350.114 1.00 75.77 422 SER A CA 1
ATOM 9218 C C . SER B 1 393 ? 290.070 256.739 350.650 1.00 73.94 422 SER A C 1
ATOM 9219 O O . SER B 1 393 ? 289.775 256.993 351.830 1.00 73.58 422 SER A O 1
ATOM 9222 N N . PRO B 1 394 ? 290.679 257.659 349.889 1.00 66.23 423 PRO A N 1
ATOM 9223 C CA . PRO B 1 394 ? 290.920 258.997 350.456 1.00 64.62 423 PRO A CA 1
ATOM 9224 C C . PRO B 1 394 ? 289.654 259.707 350.906 1.00 68.83 423 PRO A C 1
ATOM 9225 O O . PRO B 1 394 ? 289.656 260.320 351.981 1.00 70.42 423 PRO A O 1
ATOM 9229 N N . LEU B 1 395 ? 288.560 259.601 350.143 1.00 64.66 424 LEU A N 1
ATOM 9230 C CA . LEU B 1 395 ? 287.334 260.344 350.425 1.00 62.01 424 LEU A CA 1
ATOM 9231 C C . LEU B 1 395 ? 286.838 260.088 351.841 1.00 62.27 424 LEU A C 1
ATOM 9232 O O . LEU B 1 395 ? 286.906 260.973 352.704 1.00 59.65 424 LEU A O 1
ATOM 9237 N N . ILE B 1 396 ? 286.398 258.856 352.105 1.00 59.65 425 ILE A N 1
ATOM 9238 C CA . ILE B 1 396 ? 285.915 258.509 353.436 1.00 58.59 425 ILE A CA 1
ATOM 9239 C C . ILE B 1 396 ? 286.966 258.851 354.474 1.00 58.28 425 ILE A C 1
ATOM 9240 O O . ILE B 1 396 ? 286.633 259.172 355.621 1.00 61.18 425 ILE A O 1
ATOM 9245 N N . GLU B 1 397 ? 288.242 258.845 354.077 1.00 60.84 426 GLU A N 1
ATOM 9246 C CA . GLU B 1 397 ? 289.314 259.232 354.984 1.00 59.20 426 GLU A CA 1
ATOM 9247 C C . GLU B 1 397 ? 288.995 260.556 355.668 1.00 62.36 426 GLU A C 1
ATOM 9248 O O . GLU B 1 397 ? 288.814 260.607 356.889 1.00 63.90 426 GLU A O 1
ATOM 9254 N N . GLU B 1 398 ? 288.873 261.644 354.900 1.00 59.43 427 GLU A N 1
ATOM 9255 C CA . GLU B 1 398 ? 288.588 262.895 355.598 1.00 54.57 427 GLU A CA 1
ATOM 9256 C C . GLU B 1 398 ? 287.148 262.968 356.076 1.00 56.81 427 GLU A C 1
ATOM 9257 O O . GLU B 1 398 ? 286.846 263.787 356.952 1.00 57.35 427 GLU A O 1
ATOM 9263 N N . LEU B 1 399 ? 286.274 262.090 355.575 1.00 58.58 428 LEU A N 1
ATOM 9264 C CA . LEU B 1 399 ? 284.945 261.978 356.160 1.00 56.25 428 LEU A CA 1
ATOM 9265 C C . LEU B 1 399 ? 285.010 261.543 357.616 1.00 55.63 428 LEU A C 1
ATOM 9266 O O . LEU B 1 399 ? 284.033 261.727 358.348 1.00 57.88 428 LEU A O 1
ATOM 9271 N N . LEU B 1 400 ? 286.133 260.965 358.050 1.00 57.34 429 LEU A N 1
ATOM 9272 C CA . LEU B 1 400 ? 286.369 260.716 359.466 1.00 54.31 429 LEU A CA 1
ATOM 9273 C C . LEU B 1 400 ? 287.539 261.519 360.018 1.00 56.35 429 LEU A C 1
ATOM 9274 O O . LEU B 1 400 ? 287.916 261.315 361.178 1.00 58.51 429 LEU A O 1
ATOM 9279 N N . THR B 1 401 ? 288.124 262.424 359.236 1.00 54.64 430 THR A N 1
ATOM 9280 C CA . THR B 1 401 ? 289.289 263.164 359.712 1.00 58.17 430 THR A CA 1
ATOM 9281 C C . THR B 1 401 ? 288.956 264.576 360.169 1.00 58.00 430 THR A C 1
ATOM 9282 O O . THR B 1 401 ? 289.513 265.045 361.167 1.00 58.07 430 THR A O 1
ATOM 9286 N N . GLN B 1 402 ? 288.060 265.267 359.471 1.00 51.55 431 GLN A N 1
ATOM 9287 C CA . GLN B 1 402 ? 287.684 266.628 359.818 1.00 48.65 431 GLN A CA 1
ATOM 9288 C C . GLN B 1 402 ? 286.207 266.681 360.180 1.00 48.32 431 GLN A C 1
ATOM 9289 O O . GLN B 1 402 ? 285.367 266.078 359.504 1.00 48.52 431 GLN A O 1
ATOM 9295 N N . LYS B 1 403 ? 285.899 267.402 361.257 1.00 51.00 432 LYS A N 1
ATOM 9296 C CA . LYS B 1 403 ? 284.522 267.588 361.694 1.00 48.93 432 LYS A CA 1
ATOM 9297 C C . LYS B 1 403 ? 283.790 268.658 360.897 1.00 47.18 432 LYS A C 1
ATOM 9298 O O . LYS B 1 403 ? 282.568 268.780 361.031 1.00 50.03 432 LYS A O 1
ATOM 9304 N N . ASP B 1 404 ? 284.498 269.423 360.072 1.00 39.38 433 ASP A N 1
ATOM 9305 C CA . ASP B 1 404 ? 283.915 270.489 359.265 1.00 40.07 433 ASP A CA 1
ATOM 9306 C C . ASP B 1 404 ? 283.910 270.116 357.786 1.00 38.57 433 ASP A C 1
ATOM 9307 O O . ASP B 1 404 ? 284.203 270.938 356.916 1.00 38.92 433 ASP A O 1
ATOM 9312 N N . THR B 1 405 ? 283.591 268.860 357.497 1.00 32.63 434 THR A N 1
ATOM 9313 C CA . THR B 1 405 ? 283.532 268.389 356.122 1.00 30.48 434 THR A CA 1
ATOM 9314 C C . THR B 1 405 ? 282.361 269.024 355.383 1.00 33.63 434 THR A C 1
ATOM 9315 O O . THR B 1 405 ? 281.278 269.209 355.944 1.00 45.72 434 THR A O 1
ATOM 9319 N N . TYR B 1 406 ? 282.581 269.360 354.114 1.00 23.09 435 TYR A N 1
ATOM 9320 C CA . TYR B 1 406 ? 281.530 269.858 353.239 1.00 10.42 435 TYR A CA 1
ATOM 9321 C C . TYR B 1 406 ? 281.501 269.011 351.978 1.00 18.45 435 TYR A C 1
ATOM 9322 O O . TYR B 1 406 ? 282.552 268.699 351.410 1.00 30.51 435 TYR A O 1
ATOM 9331 N N . VAL B 1 407 ? 280.295 268.643 351.539 1.00 13.97 436 VAL A N 1
ATOM 9332 C CA . VAL B 1 407 ? 280.162 267.737 350.400 1.00 16.01 436 VAL A CA 1
ATOM 9333 C C . VAL B 1 407 ? 280.773 268.358 349.153 1.00 21.96 436 VAL A C 1
ATOM 9334 O O . VAL B 1 407 ? 281.555 267.722 348.438 1.00 32.17 436 VAL A O 1
ATOM 9338 N N . PHE B 1 408 ? 280.436 269.617 348.879 1.00 27.52 437 PHE A N 1
ATOM 9339 C CA . PHE B 1 408 ? 280.890 270.242 347.643 1.00 20.13 437 PHE A CA 1
ATOM 9340 C C . PHE B 1 408 ? 282.354 270.653 347.721 1.00 18.52 437 PHE A C 1
ATOM 9341 O O . PHE B 1 408 ? 283.051 270.641 346.702 1.00 26.43 437 PHE A O 1
ATOM 9349 N N . ASP B 1 409 ? 282.843 271.001 348.913 1.00 17.66 438 ASP A N 1
ATOM 9350 C CA . ASP B 1 409 ? 284.277 271.210 349.077 1.00 17.15 438 ASP A CA 1
ATOM 9351 C C . ASP B 1 409 ? 285.047 269.927 348.797 1.00 28.29 438 ASP A C 1
ATOM 9352 O O . ASP B 1 409 ? 286.095 269.952 348.139 1.00 33.93 438 ASP A O 1
ATOM 9357 N N . LEU B 1 410 ? 284.539 268.792 349.284 1.00 24.62 439 LEU A N 1
ATOM 9358 C CA . LEU B 1 410 ? 285.156 267.509 348.969 1.00 25.97 439 LEU A CA 1
ATOM 9359 C C . LEU B 1 410 ? 285.103 267.223 347.474 1.00 30.32 439 LEU A C 1
ATOM 9360 O O . LEU B 1 410 ? 286.080 266.741 346.890 1.00 34.24 439 LEU A O 1
ATOM 9365 N N . ILE B 1 411 ? 283.966 267.513 346.842 1.00 25.31 440 ILE A N 1
ATOM 9366 C CA . ILE B 1 411 ? 283.804 267.235 345.417 1.00 17.35 440 ILE A CA 1
ATOM 9367 C C . ILE B 1 411 ? 284.795 268.054 344.598 1.00 24.00 440 ILE A C 1
ATOM 9368 O O . ILE B 1 411 ? 285.437 267.542 343.674 1.00 35.00 440 ILE A O 1
ATOM 9373 N N . GLN B 1 412 ? 284.940 269.337 344.928 1.00 21.08 441 GLN A N 1
ATOM 9374 C CA . GLN B 1 412 ? 285.889 270.185 344.219 1.00 21.74 441 GLN A CA 1
ATOM 9375 C C . GLN B 1 412 ? 287.333 269.906 344.605 1.00 30.08 441 GLN A C 1
ATOM 9376 O O . GLN B 1 412 ? 288.243 270.303 343.870 1.00 33.78 441 GLN A O 1
ATOM 9382 N N . LYS B 1 413 ? 287.567 269.238 345.734 1.00 34.86 442 LYS A N 1
ATOM 9383 C CA . LYS B 1 413 ? 288.926 268.923 346.152 1.00 31.87 442 LYS A CA 1
ATOM 9384 C C . LYS B 1 413 ? 289.372 267.552 345.654 1.00 33.49 442 LYS A C 1
ATOM 9385 O O . LYS B 1 413 ? 290.540 267.374 345.293 1.00 37.12 442 LYS A O 1
ATOM 9391 N N . HIS B 1 414 ? 288.460 266.583 345.612 1.00 36.17 443 HIS A N 1
ATOM 9392 C CA . HIS B 1 414 ? 288.765 265.255 345.077 1.00 39.68 443 HIS A CA 1
ATOM 9393 C C . HIS B 1 414 ? 288.321 265.186 343.616 1.00 43.29 443 HIS A C 1
ATOM 9394 O O . HIS B 1 414 ? 287.434 264.425 343.228 1.00 41.23 443 HIS A O 1
ATOM 9401 N N . LYS B 1 415 ? 288.976 266.009 342.798 1.00 52.34 444 LYS A N 1
ATOM 9402 C CA . LYS B 1 415 ? 288.574 266.143 341.403 1.00 51.15 444 LYS A CA 1
ATOM 9403 C C . LYS B 1 415 ? 288.843 264.863 340.620 1.00 55.31 444 LYS A C 1
ATOM 9404 O O . LYS B 1 415 ? 287.980 264.391 339.872 1.00 53.78 444 LYS A O 1
ATOM 9410 N N . GLY B 1 416 ? 290.037 264.287 340.780 1.00 65.34 445 GLY A N 1
ATOM 9411 C CA . GLY B 1 416 ? 290.428 263.170 339.931 1.00 64.76 445 GLY A CA 1
ATOM 9412 C C . GLY B 1 416 ? 289.570 261.936 340.139 1.00 67.40 445 GLY A C 1
ATOM 9413 O O . GLY B 1 416 ? 289.062 261.347 339.180 1.00 68.82 445 GLY A O 1
ATOM 9414 N N . ILE B 1 417 ? 289.387 261.535 341.397 1.00 64.67 446 ILE A N 1
ATOM 9415 C CA . ILE B 1 417 ? 288.620 260.327 341.685 1.00 64.57 446 ILE A CA 1
ATOM 9416 C C . ILE B 1 417 ? 287.166 260.507 341.265 1.00 65.22 446 ILE A C 1
ATOM 9417 O O . ILE B 1 417 ? 286.564 259.620 340.643 1.00 66.92 446 ILE A O 1
ATOM 9422 N N . LEU B 1 418 ? 286.580 261.657 341.602 1.00 59.97 447 LEU A N 1
ATOM 9423 C CA . LEU B 1 418 ? 285.186 261.899 341.251 1.00 59.37 447 LEU A CA 1
ATOM 9424 C C . LEU B 1 418 ? 285.000 261.927 339.741 1.00 62.11 447 LEU A C 1
ATOM 9425 O O . LEU B 1 418 ? 284.013 261.394 339.223 1.00 63.93 447 LEU A O 1
ATOM 9430 N N . THR B 1 419 ? 285.943 262.535 339.017 1.00 66.70 448 THR A N 1
ATOM 9431 C CA . THR B 1 419 ? 285.876 262.515 337.560 1.00 68.10 448 THR A CA 1
ATOM 9432 C C . THR B 1 419 ? 285.987 261.094 337.028 1.00 69.65 448 THR A C 1
ATOM 9433 O O . THR B 1 419 ? 285.332 260.744 336.043 1.00 69.40 448 THR A O 1
ATOM 9437 N N . ASN B 1 420 ? 286.811 260.259 337.666 1.00 77.37 449 ASN A N 1
ATOM 9438 C CA . ASN B 1 420 ? 286.948 258.876 337.218 1.00 77.33 449 ASN A CA 1
ATOM 9439 C C . ASN B 1 420 ? 285.634 258.113 337.359 1.00 79.07 449 ASN A C 1
ATOM 9440 O O . ASN B 1 420 ? 285.170 257.467 336.408 1.00 80.57 449 ASN A O 1
ATOM 9445 N N . LEU B 1 421 ? 285.012 258.180 338.541 1.00 85.41 450 LEU A N 1
ATOM 9446 C CA . LEU B 1 421 ? 283.718 257.514 338.711 1.00 85.37 450 LEU A CA 1
ATOM 9447 C C . LEU B 1 421 ? 282.649 258.106 337.801 1.00 86.58 450 LEU A C 1
ATOM 9448 O O . LEU B 1 421 ? 281.805 257.373 337.275 1.00 87.63 450 LEU A O 1
ATOM 9453 N N . LEU B 1 422 ? 282.649 259.427 337.614 1.00 86.98 451 LEU A N 1
ATOM 9454 C CA . LEU B 1 422 ? 281.657 260.031 336.732 1.00 88.50 451 LEU A CA 1
ATOM 9455 C C . LEU B 1 422 ? 281.841 259.564 335.294 1.00 89.47 451 LEU A C 1
ATOM 9456 O O . LEU B 1 422 ? 280.859 259.284 334.598 1.00 89.58 451 LEU A O 1
ATOM 9461 N N . LYS B 1 423 ? 283.091 259.465 334.837 1.00 93.43 452 LYS A N 1
ATOM 9462 C CA . LYS B 1 423 ? 283.359 258.961 333.495 1.00 93.05 452 LYS A CA 1
ATOM 9463 C C . LYS B 1 423 ? 282.900 257.518 333.349 1.00 93.52 452 LYS A C 1
ATOM 9464 O O . LYS B 1 423 ? 282.292 257.152 332.337 1.00 93.13 452 LYS A O 1
ATOM 9470 N N . ASN B 1 424 ? 283.182 256.681 334.352 1.00 101.11 453 ASN A N 1
ATOM 9471 C CA . ASN B 1 424 ? 282.749 255.288 334.284 1.00 101.72 453 ASN A CA 1
ATOM 9472 C C . ASN B 1 424 ? 281.228 255.180 334.253 1.00 102.63 453 ASN A C 1
ATOM 9473 O O . ASN B 1 424 ? 280.665 254.414 333.458 1.00 103.46 453 ASN A O 1
ATOM 9478 N N . PHE B 1 425 ? 280.545 255.948 335.106 1.00 100.51 454 PHE A N 1
ATOM 9479 C CA . PHE B 1 425 ? 279.086 255.917 335.135 1.00 100.81 454 PHE A CA 1
ATOM 9480 C C . PHE B 1 425 ? 278.496 256.408 333.820 1.00 102.78 454 PHE A C 1
ATOM 9481 O O . PHE B 1 425 ? 277.521 255.837 333.317 1.00 103.29 454 PHE A O 1
ATOM 9489 N N . LEU B 1 426 ? 279.072 257.466 333.247 1.00 108.10 455 LEU A N 1
ATOM 9490 C CA . LEU B 1 426 ? 278.564 257.987 331.984 1.00 108.75 455 LEU A CA 1
ATOM 9491 C C . LEU B 1 426 ? 278.809 257.007 330.843 1.00 108.31 455 LEU A C 1
ATOM 9492 O O . LEU B 1 426 ? 277.967 256.868 329.949 1.00 106.75 455 LEU A O 1
ATOM 9497 N N . ALA B 1 427 ? 279.953 256.318 330.852 1.00 115.71 456 ALA A N 1
ATOM 9498 C CA . ALA B 1 427 ? 280.202 255.290 329.846 1.00 116.54 456 ALA A CA 1
ATOM 9499 C C . ALA B 1 427 ? 279.204 254.146 329.973 1.00 117.28 456 ALA A C 1
ATOM 9500 O O . ALA B 1 427 ? 278.700 253.634 328.965 1.00 117.43 456 ALA A O 1
ATOM 9502 N N . ASP B 1 428 ? 278.904 253.733 331.207 1.00 113.82 457 ASP A N 1
ATOM 9503 C CA . ASP B 1 428 ? 277.899 252.694 331.408 1.00 113.95 457 ASP A CA 1
ATOM 9504 C C . ASP B 1 428 ? 276.530 253.153 330.919 1.00 113.44 457 ASP A C 1
ATOM 9505 O O . ASP B 1 428 ? 275.792 252.381 330.295 1.00 113.01 457 ASP A O 1
ATOM 9510 N N . PHE B 1 429 ? 276.177 254.411 331.190 1.00 108.70 458 PHE A N 1
ATOM 9511 C CA . PHE B 1 429 ? 274.894 254.937 330.736 1.00 109.24 458 PHE A CA 1
ATOM 9512 C C . PHE B 1 429 ? 274.832 254.994 329.214 1.00 109.72 458 PHE A C 1
ATOM 9513 O O . PHE B 1 429 ? 273.785 254.720 328.616 1.00 110.48 458 PHE A O 1
ATOM 9521 N N . GLN B 1 430 ? 275.946 255.357 328.570 1.00 112.30 459 GLN A N 1
ATOM 9522 C CA . GLN B 1 430 ? 276.007 255.330 327.112 1.00 112.76 459 GLN A CA 1
ATOM 9523 C C . GLN B 1 430 ? 275.807 253.919 326.583 1.00 113.63 459 GLN A C 1
ATOM 9524 O O . GLN B 1 430 ? 275.059 253.706 325.621 1.00 113.35 459 GLN A O 1
ATOM 9530 N N . LYS B 1 431 ? 276.474 252.942 327.198 1.00 115.38 460 LYS A N 1
ATOM 9531 C CA . LYS B 1 431 ? 276.285 251.552 326.805 1.00 115.45 460 LYS A CA 1
ATOM 9532 C C . LYS B 1 431 ? 274.872 251.064 327.093 1.00 115.36 460 LYS A C 1
ATOM 9533 O O . LYS B 1 431 ? 274.443 250.065 326.505 1.00 113.44 460 LYS A O 1
ATOM 9539 N N . SER B 1 432 ? 274.144 251.743 327.980 1.00 120.23 461 SER A N 1
ATOM 9540 C CA . SER B 1 432 ? 272.781 251.354 328.317 1.00 119.62 461 SER A CA 1
ATOM 9541 C C . SER B 1 432 ? 271.713 252.205 327.641 1.00 119.61 461 SER A C 1
ATOM 9542 O O . SER B 1 432 ? 270.578 251.737 327.496 1.00 119.49 461 SER A O 1
ATOM 9545 N N . THR B 1 433 ? 272.034 253.431 327.226 1.00 115.92 462 THR A N 1
ATOM 9546 C CA . THR B 1 433 ? 271.056 254.360 326.656 1.00 116.28 462 THR A CA 1
ATOM 9547 C C . THR B 1 433 ? 271.575 254.911 325.334 1.00 116.29 462 THR A C 1
ATOM 9548 O O . THR B 1 433 ? 272.079 256.040 325.273 1.00 114.06 462 THR A O 1
ATOM 9552 N N . PRO B 1 434 ? 271.472 254.135 324.251 1.00 117.55 463 PRO A N 1
ATOM 9553 C CA . PRO B 1 434 ? 271.894 254.652 322.938 1.00 117.30 463 PRO A CA 1
ATOM 9554 C C . PRO B 1 434 ? 271.025 255.784 322.414 1.00 116.43 463 PRO A C 1
ATOM 9555 O O . PRO B 1 434 ? 271.489 256.549 321.559 1.00 114.95 463 PRO A O 1
ATOM 9559 N N . PHE B 1 435 ? 269.782 255.911 322.886 1.00 116.16 464 PHE A N 1
ATOM 9560 C CA . PHE B 1 435 ? 268.873 256.913 322.334 1.00 115.72 464 PHE A CA 1
ATOM 9561 C C . PHE B 1 435 ? 269.292 258.337 322.691 1.00 115.41 464 PHE A C 1
ATOM 9562 O O . PHE B 1 435 ? 269.207 259.232 321.843 1.00 113.88 464 PHE A O 1
ATOM 9570 N N . MET B 1 436 ? 269.759 258.566 323.917 1.00 114.15 465 MET A N 1
ATOM 9571 C CA . MET B 1 436 ? 270.288 259.862 324.345 1.00 113.08 465 MET A CA 1
ATOM 9572 C C . MET B 1 436 ? 271.808 259.904 324.262 1.00 113.06 465 MET A C 1
ATOM 9573 O O . MET B 1 436 ? 272.469 260.491 325.123 1.00 112.34 465 MET A O 1
ATOM 9578 N N . ALA B 1 437 ? 272.382 259.269 323.236 1.00 117.40 466 ALA A N 1
ATOM 9579 C CA . ALA B 1 437 ? 273.834 259.162 323.136 1.00 117.18 466 ALA A CA 1
ATOM 9580 C C . ALA B 1 437 ? 274.507 260.525 323.029 1.00 116.91 466 ALA A C 1
ATOM 9581 O O . ALA B 1 437 ? 275.641 260.688 323.490 1.00 115.74 466 ALA A O 1
ATOM 9583 N N . ASP B 1 438 ? 273.842 261.509 322.417 1.00 100.94 467 ASP A N 1
ATOM 9584 C CA . ASP B 1 438 ? 274.449 262.831 322.276 1.00 99.94 467 ASP A CA 1
ATOM 9585 C C . ASP B 1 438 ? 274.643 263.508 323.629 1.00 101.09 467 ASP A C 1
ATOM 9586 O O . ASP B 1 438 ? 275.695 264.111 323.884 1.00 99.22 467 ASP A O 1
ATOM 9591 N N . GLN B 1 439 ? 273.636 263.430 324.504 1.00 109.55 468 GLN A N 1
ATOM 9592 C CA . GLN B 1 439 ? 273.750 264.047 325.822 1.00 108.16 468 GLN A CA 1
ATOM 9593 C C . GLN B 1 439 ? 274.847 263.387 326.648 1.00 107.03 468 GLN A C 1
ATOM 9594 O O . GLN B 1 439 ? 275.632 264.071 327.316 1.00 106.37 468 GLN A O 1
ATOM 9600 N N . VAL B 1 440 ? 274.925 262.057 326.611 1.00 105.62 469 VAL A N 1
ATOM 9601 C CA . VAL B 1 440 ? 275.984 261.383 327.351 1.00 106.38 469 VAL A CA 1
ATOM 9602 C C . VAL B 1 440 ? 277.344 261.706 326.745 1.00 106.02 469 VAL A C 1
ATOM 9603 O O . VAL B 1 440 ? 278.337 261.838 327.468 1.00 104.59 469 VAL A O 1
ATOM 9607 N N . ALA B 1 441 ? 277.415 261.847 325.419 1.00 103.68 470 ALA A N 1
ATOM 9608 C CA . ALA B 1 441 ? 278.679 262.186 324.774 1.00 103.53 470 ALA A CA 1
ATOM 9609 C C . ALA B 1 441 ? 279.168 263.562 325.210 1.00 102.10 470 ALA A C 1
ATOM 9610 O O . ALA B 1 441 ? 280.348 263.739 325.541 1.00 100.78 470 ALA A O 1
ATOM 9612 N N . ILE B 1 442 ? 278.272 264.554 325.223 1.00 87.71 471 ILE A N 1
ATOM 9613 C CA . ILE B 1 442 ? 278.684 265.889 325.651 1.00 85.92 471 ILE A CA 1
ATOM 9614 C C . ILE B 1 442 ? 279.031 265.888 327.136 1.00 84.34 471 ILE A C 1
ATOM 9615 O O . ILE B 1 442 ? 279.973 266.564 327.562 1.00 82.46 471 ILE A O 1
ATOM 9620 N N . PHE B 1 443 ? 278.306 265.106 327.944 1.00 88.54 472 PHE A N 1
ATOM 9621 C CA . PHE B 1 443 ? 278.646 265.002 329.362 1.00 88.41 472 PHE A CA 1
ATOM 9622 C C . PHE B 1 443 ? 280.035 264.403 329.561 1.00 88.61 472 PHE A C 1
ATOM 9623 O O . PHE B 1 443 ? 280.825 264.901 330.373 1.00 90.12 472 PHE A O 1
ATOM 9631 N N . THR B 1 444 ? 280.348 263.328 328.833 1.00 92.49 473 THR A N 1
ATOM 9632 C CA . THR B 1 444 ? 281.658 262.695 328.953 1.00 92.83 473 THR A CA 1
ATOM 9633 C C . THR B 1 444 ? 282.763 263.634 328.499 1.00 91.28 473 THR A C 1
ATOM 9634 O O . THR B 1 444 ? 283.819 263.718 329.137 1.00 89.72 473 THR A O 1
ATOM 9638 N N . GLU B 1 445 ? 282.540 264.343 327.391 1.00 83.73 474 GLU A N 1
ATOM 9639 C CA . GLU B 1 445 ? 283.527 265.310 326.927 1.00 81.09 474 GLU A CA 1
ATOM 9640 C C . GLU B 1 445 ? 283.723 266.417 327.954 1.00 83.08 474 GLU A C 1
ATOM 9641 O O . GLU B 1 445 ? 284.843 266.901 328.154 1.00 80.99 474 GLU A O 1
ATOM 9647 N N . LEU B 1 446 ? 282.640 266.824 328.618 1.00 79.65 475 LEU A N 1
ATOM 9648 C CA . LEU B 1 446 ? 282.729 267.831 329.668 1.00 76.01 475 LEU A CA 1
ATOM 9649 C C . LEU B 1 446 ? 283.575 267.338 330.833 1.00 77.32 475 LEU A C 1
ATOM 9650 O O . LEU B 1 446 ? 284.482 268.037 331.298 1.00 77.33 475 LEU A O 1
ATOM 9655 N N . PHE B 1 447 ? 283.301 266.126 331.308 1.00 79.99 476 PHE A N 1
ATOM 9656 C CA . PHE B 1 447 ? 283.946 265.598 332.501 1.00 77.47 476 PHE A CA 1
ATOM 9657 C C . PHE B 1 447 ? 285.274 264.917 332.209 1.00 79.41 476 PHE A C 1
ATOM 9658 O O . PHE B 1 447 ? 285.913 264.414 333.138 1.00 79.11 476 PHE A O 1
ATOM 9666 N N . ASP B 1 448 ? 285.705 264.887 330.945 1.00 81.02 477 ASP A N 1
ATOM 9667 C CA . ASP B 1 448 ? 287.049 264.419 330.632 1.00 80.21 477 ASP A CA 1
ATOM 9668 C C . ASP B 1 448 ? 288.114 265.315 331.248 1.00 77.89 477 ASP A C 1
ATOM 9669 O O . ASP B 1 448 ? 289.264 264.887 331.396 1.00 78.93 477 ASP A O 1
ATOM 9674 N N . ASN B 1 449 ? 287.757 266.545 331.604 1.00 70.99 478 ASN A N 1
ATOM 9675 C CA . ASN B 1 449 ? 288.654 267.476 332.273 1.00 71.51 478 ASN A CA 1
ATOM 9676 C C . ASN B 1 449 ? 288.381 267.452 333.770 1.00 71.29 478 ASN A C 1
ATOM 9677 O O . ASN B 1 449 ? 287.221 267.490 334.195 1.00 72.01 478 ASN A O 1
ATOM 9682 N N . GLU B 1 450 ? 289.449 267.374 334.566 1.00 64.14 479 GLU A N 1
ATOM 9683 C CA . GLU B 1 450 ? 289.290 267.455 336.015 1.00 64.12 479 GLU A CA 1
ATOM 9684 C C . GLU B 1 450 ? 288.787 268.831 336.434 1.00 62.19 479 GLU A C 1
ATOM 9685 O O . GLU B 1 450 ? 287.930 268.942 337.320 1.00 61.11 479 GLU A O 1
ATOM 9691 N N . GLY B 1 451 ? 289.286 269.888 335.787 1.00 54.43 480 GLY A N 1
ATOM 9692 C CA . GLY B 1 451 ? 288.862 271.238 336.112 1.00 56.08 480 GLY A CA 1
ATOM 9693 C C . GLY B 1 451 ? 287.381 271.477 335.911 1.00 56.54 480 GLY A C 1
ATOM 9694 O O . GLY B 1 451 ? 286.850 272.479 336.400 1.00 48.07 480 GLY A O 1
ATOM 9695 N N . ALA B 1 452 ? 286.700 270.572 335.204 1.00 51.01 481 ALA A N 1
ATOM 9696 C CA . ALA B 1 452 ? 285.253 270.661 335.066 1.00 44.52 481 ALA A CA 1
ATOM 9697 C C . ALA B 1 452 ? 284.540 270.559 336.403 1.00 39.71 481 ALA A C 1
ATOM 9698 O O . ALA B 1 452 ? 283.377 270.962 336.505 1.00 43.93 481 ALA A O 1
ATOM 9700 N N . PHE B 1 453 ? 285.202 270.030 337.427 1.00 42.73 482 PHE A N 1
ATOM 9701 C CA . PHE B 1 453 ? 284.604 269.974 338.753 1.00 41.06 482 PHE A CA 1
ATOM 9702 C C . PHE B 1 453 ? 284.841 271.244 339.553 1.00 35.85 482 PHE A C 1
ATOM 9703 O O . PHE B 1 453 ? 284.454 271.300 340.724 1.00 38.69 482 PHE A O 1
ATOM 9711 N N . ASP B 1 454 ? 285.470 272.256 338.954 1.00 29.88 483 ASP A N 1
ATOM 9712 C CA . ASP B 1 454 ? 285.647 273.541 339.616 1.00 32.21 483 ASP A CA 1
ATOM 9713 C C . ASP B 1 454 ? 284.350 274.334 339.720 1.00 27.61 483 ASP A C 1
ATOM 9714 O O . ASP B 1 454 ? 284.326 275.353 340.417 1.00 22.64 483 ASP A O 1
ATOM 9719 N N . LEU B 1 455 ? 283.283 273.901 339.040 1.00 19.83 484 LEU A N 1
ATOM 9720 C CA . LEU B 1 455 ? 281.989 274.553 339.204 1.00 15.49 484 LEU A CA 1
ATOM 9721 C C . LEU B 1 455 ? 281.507 274.457 340.643 1.00 23.29 484 LEU A C 1
ATOM 9722 O O . LEU B 1 455 ? 281.012 275.438 341.208 1.00 30.68 484 LEU A O 1
ATOM 9727 N N . PHE B 1 456 ? 281.649 273.283 341.256 1.00 23.20 485 PHE A N 1
ATOM 9728 C CA . PHE B 1 456 ? 281.191 273.075 342.624 1.00 14.77 485 PHE A CA 1
ATOM 9729 C C . PHE B 1 456 ? 282.224 273.599 343.610 1.00 17.31 485 PHE A C 1
ATOM 9730 O O . PHE B 1 456 ? 282.652 272.873 344.512 1.00 29.70 485 PHE A O 1
ATOM 9738 N N . GLY B 1 457 ? 282.623 274.856 343.452 1.00 12.62 486 GLY A N 1
ATOM 9739 C CA . GLY B 1 457 ? 283.607 275.452 344.330 1.00 16.67 486 GLY A CA 1
ATOM 9740 C C . GLY B 1 457 ? 283.655 276.958 344.202 1.00 14.65 486 GLY A C 1
ATOM 9741 O O . GLY B 1 457 ? 282.626 277.599 343.974 1.00 14.47 486 GLY A O 1
ATOM 9742 N N . GLU B 1 458 ? 284.844 277.537 344.339 1.00 15.45 487 GLU A N 1
ATOM 9743 C CA . GLU B 1 458 ? 285.025 278.986 344.268 1.00 14.58 487 GLU A CA 1
ATOM 9744 C C . GLU B 1 458 ? 285.460 279.322 342.847 1.00 16.81 487 GLU A C 1
ATOM 9745 O O . GLU B 1 458 ? 286.649 279.345 342.528 1.00 24.08 487 GLU A O 1
ATOM 9751 N N . ALA B 1 459 ? 284.484 279.592 341.990 1.00 7.37 488 ALA A N 1
ATOM 9752 C CA . ALA B 1 459 ? 284.746 279.863 340.583 1.00 10.87 488 ALA A CA 1
ATOM 9753 C C . ALA B 1 459 ? 283.689 280.843 340.088 1.00 9.08 488 ALA A C 1
ATOM 9754 O O . ALA B 1 459 ? 283.004 281.489 340.887 1.00 18.58 488 ALA A O 1
ATOM 9756 N N . ASP B 1 460 ? 283.568 280.969 338.769 1.00 0.20 489 ASP A N 1
ATOM 9757 C CA . ASP B 1 460 ? 282.524 281.778 338.149 1.00 9.96 489 ASP A CA 1
ATOM 9758 C C . ASP B 1 460 ? 281.782 280.897 337.156 1.00 5.87 489 ASP A C 1
ATOM 9759 O O . ASP B 1 460 ? 282.337 280.525 336.118 1.00 15.13 489 ASP A O 1
ATOM 9764 N N . PHE B 1 461 ? 280.528 280.567 337.473 1.00 9.01 490 PHE A N 1
ATOM 9765 C CA . PHE B 1 461 ? 279.757 279.679 336.610 1.00 5.56 490 PHE A CA 1
ATOM 9766 C C . PHE B 1 461 ? 279.543 280.289 335.233 1.00 16.08 490 PHE A C 1
ATOM 9767 O O . PHE B 1 461 ? 279.632 279.590 334.220 1.00 26.32 490 PHE A O 1
ATOM 9775 N N . VAL B 1 462 ? 279.254 281.589 335.172 1.00 18.18 491 VAL A N 1
ATOM 9776 C CA . VAL B 1 462 ? 279.026 282.226 333.878 1.00 17.93 491 VAL A CA 1
ATOM 9777 C C . VAL B 1 462 ? 280.308 282.269 333.059 1.00 17.20 491 VAL A C 1
ATOM 9778 O O . VAL B 1 462 ? 280.271 282.500 331.844 1.00 17.45 491 VAL A O 1
ATOM 9782 N N . ASP B 1 463 ? 281.458 282.062 333.701 1.00 15.57 492 ASP A N 1
ATOM 9783 C CA . ASP B 1 463 ? 282.732 281.963 333.000 1.00 10.27 492 ASP A CA 1
ATOM 9784 C C . ASP B 1 463 ? 283.189 280.516 332.854 1.00 9.23 492 ASP A C 1
ATOM 9785 O O . ASP B 1 463 ? 283.744 280.142 331.816 1.00 20.85 492 ASP A O 1
ATOM 9790 N N . LYS B 1 464 ? 282.984 279.695 333.886 1.00 13.69 493 LYS A N 1
ATOM 9791 C CA . LYS B 1 464 ? 283.389 278.296 333.798 1.00 10.60 493 LYS A CA 1
ATOM 9792 C C . LYS B 1 464 ? 282.573 277.546 332.755 1.00 5.71 493 LYS A C 1
ATOM 9793 O O . LYS B 1 464 ? 283.119 276.734 332.005 1.00 25.76 493 LYS A O 1
ATOM 9799 N N . ILE B 1 465 ? 281.266 277.801 332.689 1.00 1.30 494 ILE A N 1
ATOM 9800 C CA . ILE B 1 465 ? 280.443 277.148 331.678 1.00 7.92 494 ILE A CA 1
ATOM 9801 C C . ILE B 1 465 ? 280.835 277.616 330.282 1.00 16.49 494 ILE A C 1
ATOM 9802 O O . ILE B 1 465 ? 280.649 276.888 329.302 1.00 19.85 494 ILE A O 1
ATOM 9807 N N . ALA B 1 466 ? 281.380 278.827 330.163 1.00 18.78 495 ALA A N 1
ATOM 9808 C CA . ALA B 1 466 ? 281.852 279.306 328.871 1.00 3.70 495 ALA A CA 1
ATOM 9809 C C . ALA B 1 466 ? 283.185 278.686 328.485 1.00 5.01 495 ALA A C 1
ATOM 9810 O O . ALA B 1 466 ? 283.415 278.405 327.305 1.00 26.60 495 ALA A O 1
ATOM 9812 N N . GLU B 1 467 ? 284.072 278.473 329.456 1.00 14.53 496 GLU A N 1
ATOM 9813 C CA . GLU B 1 467 ? 285.386 277.913 329.165 1.00 19.61 496 GLU A CA 1
ATOM 9814 C C . GLU B 1 467 ? 285.371 276.383 329.143 1.00 16.68 496 GLU A C 1
ATOM 9815 O O . GLU B 1 467 ? 286.354 275.769 328.718 1.00 16.64 496 GLU A O 1
ATOM 9821 N N . LEU B 1 468 ? 284.261 275.763 329.541 1.00 17.72 497 LEU A N 1
ATOM 9822 C CA . LEU B 1 468 ? 284.041 274.328 329.399 1.00 8.91 497 LEU A CA 1
ATOM 9823 C C . LEU B 1 468 ? 283.182 273.949 328.206 1.00 19.46 497 LEU A C 1
ATOM 9824 O O . LEU B 1 468 ? 283.454 272.932 327.567 1.00 27.41 497 LEU A O 1
ATOM 9829 N N . PHE B 1 469 ? 282.151 274.732 327.894 1.00 14.97 498 PHE A N 1
ATOM 9830 C CA . PHE B 1 469 ? 281.201 274.365 326.854 1.00 16.22 498 PHE A CA 1
ATOM 9831 C C . PHE B 1 469 ? 281.378 275.151 325.564 1.00 18.36 498 PHE A C 1
ATOM 9832 O O . PHE B 1 469 ? 280.955 274.673 324.507 1.00 29.06 498 PHE A O 1
ATOM 9840 N N . LEU B 1 470 ? 281.982 276.334 325.620 1.00 18.19 499 LEU A N 1
ATOM 9841 C CA . LEU B 1 470 ? 282.175 277.189 324.453 1.00 15.03 499 LEU A CA 1
ATOM 9842 C C . LEU B 1 470 ? 283.639 277.582 324.322 1.00 15.39 499 LEU A C 1
ATOM 9843 O O . LEU B 1 470 ? 283.985 278.751 324.148 1.00 12.90 499 LEU A O 1
ATOM 9848 N N . THR B 1 471 ? 284.527 276.595 324.421 1.00 18.91 500 THR A N 1
ATOM 9849 C CA . THR B 1 471 ? 285.958 276.836 324.323 1.00 23.61 500 THR A CA 1
ATOM 9850 C C . THR B 1 471 ? 286.623 275.595 323.748 1.00 25.60 500 THR A C 1
ATOM 9851 O O . THR B 1 471 ? 286.248 274.472 324.090 1.00 29.92 500 THR A O 1
ATOM 9855 N N . LYS B 1 472 ? 287.602 275.806 322.869 1.00 33.02 501 LYS A N 1
ATOM 9856 C CA . LYS B 1 472 ? 288.319 274.696 322.258 1.00 34.84 501 LYS A CA 1
ATOM 9857 C C . LYS B 1 472 ? 289.038 273.873 323.320 1.00 43.59 501 LYS A C 1
ATOM 9858 O O . LYS B 1 472 ? 289.410 274.376 324.383 1.00 44.32 501 LYS A O 1
ATOM 9864 N N . ARG B 1 473 ? 289.228 272.591 323.027 1.00 58.21 502 ARG A N 1
ATOM 9865 C CA . ARG B 1 473 ? 289.859 271.666 323.953 1.00 55.88 502 ARG A CA 1
ATOM 9866 C C . ARG B 1 473 ? 291.167 271.147 323.374 1.00 61.29 502 ARG A C 1
ATOM 9867 O O . ARG B 1 473 ? 291.298 270.952 322.163 1.00 64.62 502 ARG A O 1
ATOM 9875 N N . THR B 1 474 ? 292.133 270.926 324.259 1.00 79.16 503 THR A N 1
ATOM 9876 C CA . THR B 1 474 ? 293.438 270.371 323.915 1.00 80.23 503 THR A CA 1
ATOM 9877 C C . THR B 1 474 ? 293.813 269.271 324.901 1.00 80.02 503 THR A C 1
ATOM 9878 O O . THR B 1 474 ? 294.929 269.211 325.422 1.00 79.91 503 THR A O 1
ATOM 9882 N N . VAL B 1 475 ? 292.873 268.364 325.151 1.00 88.32 504 VAL A N 1
ATOM 9883 C CA . VAL B 1 475 ? 293.044 267.346 326.201 1.00 91.33 504 VAL A CA 1
ATOM 9884 C C . VAL B 1 475 ? 293.806 266.192 325.558 1.00 89.76 504 VAL A C 1
ATOM 9885 O O . VAL B 1 475 ? 293.241 265.195 325.102 1.00 89.55 504 VAL A O 1
ATOM 9889 N N . LYS B 1 476 ? 295.129 266.331 325.538 1.00 99.46 505 LYS A N 1
ATOM 9890 C CA . LYS B 1 476 ? 296.066 265.313 325.071 1.00 100.36 505 LYS A CA 1
ATOM 9891 C C . LYS B 1 476 ? 297.469 265.867 325.284 1.00 99.58 505 LYS A C 1
ATOM 9892 O O . LYS B 1 476 ? 297.651 267.059 325.552 1.00 98.73 505 LYS A O 1
ATOM 9898 N N . ASN B 1 477 ? 298.464 264.986 325.161 1.00 116.74 506 ASN A N 1
ATOM 9899 C CA . ASN B 1 477 ? 299.847 265.404 325.345 1.00 118.95 506 ASN A CA 1
ATOM 9900 C C . ASN B 1 477 ? 300.811 264.760 324.356 1.00 120.44 506 ASN A C 1
ATOM 9901 O O . ASN B 1 477 ? 302.029 264.895 324.534 1.00 118.86 506 ASN A O 1
ATOM 9906 N N . GLY B 1 478 ? 300.325 264.066 323.327 1.00 126.91 507 GLY A N 1
ATOM 9907 C CA . GLY B 1 478 ? 301.240 263.415 322.410 1.00 126.11 507 GLY A CA 1
ATOM 9908 C C . GLY B 1 478 ? 302.015 264.399 321.559 1.00 127.29 507 GLY A C 1
ATOM 9909 O O . GLY B 1 478 ? 303.215 264.593 321.778 1.00 127.50 507 GLY A O 1
ATOM 9910 N N . GLU B 1 479 ? 301.355 265.029 320.585 1.00 126.96 508 GLU A N 1
ATOM 9911 C CA . GLU B 1 479 ? 301.914 266.205 319.928 1.00 127.08 508 GLU A CA 1
ATOM 9912 C C . GLU B 1 479 ? 301.010 267.421 320.078 1.00 126.40 508 GLU A C 1
ATOM 9913 O O . GLU B 1 479 ? 301.420 268.418 320.682 1.00 126.41 508 GLU A O 1
ATOM 9919 N N . LYS B 1 480 ? 299.780 267.356 319.560 1.00 116.69 509 LYS A N 1
ATOM 9920 C CA . LYS B 1 480 ? 298.771 268.394 319.738 1.00 115.40 509 LYS A CA 1
ATOM 9921 C C . LYS B 1 480 ? 297.427 267.922 319.198 1.00 113.68 509 LYS A C 1
ATOM 9922 O O . LYS B 1 480 ? 297.337 267.497 318.041 1.00 114.38 509 LYS A O 1
ATOM 9928 N N . ILE B 1 481 ? 296.378 267.996 320.014 1.00 92.25 510 ILE A N 1
ATOM 9929 C CA . ILE B 1 481 ? 295.025 267.686 319.563 1.00 92.65 510 ILE A CA 1
ATOM 9930 C C . ILE B 1 481 ? 294.136 268.887 319.866 1.00 92.10 510 ILE A C 1
ATOM 9931 O O . ILE B 1 481 ? 292.956 268.741 320.205 1.00 90.74 510 ILE A O 1
ATOM 9936 N N . GLU B 1 482 ? 294.707 270.089 319.759 1.00 77.94 511 GLU A N 1
ATOM 9937 C CA . GLU B 1 482 ? 293.957 271.306 320.049 1.00 75.84 511 GLU A CA 1
ATOM 9938 C C . GLU B 1 482 ? 292.783 271.502 319.099 1.00 70.74 511 GLU A C 1
ATOM 9939 O O . GLU B 1 482 ? 291.890 272.302 319.393 1.00 70.73 511 GLU A O 1
ATOM 9945 N N . THR B 1 483 ? 292.755 270.784 317.979 1.00 67.61 512 THR A N 1
ATOM 9946 C CA . THR B 1 483 ? 291.664 270.879 317.018 1.00 69.94 512 THR A CA 1
ATOM 9947 C C . THR B 1 483 ? 290.399 270.168 317.484 1.00 71.34 512 THR A C 1
ATOM 9948 O O . THR B 1 483 ? 289.498 269.944 316.669 1.00 71.41 512 THR A O 1
ATOM 9952 N N . LYS B 1 484 ? 290.311 269.810 318.767 1.00 63.45 513 LYS A N 1
ATOM 9953 C CA . LYS B 1 484 ? 289.142 269.112 319.288 1.00 62.18 513 LYS A CA 1
ATOM 9954 C C . LYS B 1 484 ? 287.906 269.999 319.371 1.00 59.94 513 LYS A C 1
ATOM 9955 O O . LYS B 1 484 ? 286.822 269.485 319.665 1.00 57.88 513 LYS A O 1
ATOM 9961 N N . ASP B 1 485 ? 288.048 271.307 319.141 1.00 48.67 514 ASP A N 1
ATOM 9962 C CA . ASP B 1 485 ? 286.930 272.246 319.139 1.00 46.55 514 ASP A CA 1
ATOM 9963 C C . ASP B 1 485 ? 286.268 272.315 320.509 1.00 45.55 514 ASP A C 1
ATOM 9964 O O . ASP B 1 485 ? 286.840 271.861 321.504 1.00 52.90 514 ASP A O 1
ATOM 9969 N N . SER B 1 486 ? 285.067 272.882 320.571 1.00 37.83 515 SER A N 1
ATOM 9970 C CA . SER B 1 486 ? 284.350 273.058 321.821 1.00 34.52 515 SER A CA 1
ATOM 9971 C C . SER B 1 486 ? 283.282 271.980 321.981 1.00 37.67 515 SER A C 1
ATOM 9972 O O . SER B 1 486 ? 283.073 271.134 321.109 1.00 41.70 515 SER A O 1
ATOM 9975 N N . LEU B 1 487 ? 282.599 272.016 323.126 1.00 35.97 516 LEU A N 1
ATOM 9976 C CA . LEU B 1 487 ? 281.547 271.041 323.390 1.00 36.81 516 LEU A CA 1
ATOM 9977 C C . LEU B 1 487 ? 280.293 271.342 322.581 1.00 41.96 516 LEU A C 1
ATOM 9978 O O . LEU B 1 487 ? 279.665 270.426 322.039 1.00 46.32 516 LEU A O 1
ATOM 9983 N N . LEU B 1 488 ? 279.906 272.617 322.497 1.00 42.25 517 LEU A N 1
ATOM 9984 C CA . LEU B 1 488 ? 278.717 272.979 321.733 1.00 40.08 517 LEU A CA 1
ATOM 9985 C C . LEU B 1 488 ? 278.900 272.680 320.250 1.00 41.83 517 LEU A C 1
ATOM 9986 O O . LEU B 1 488 ? 277.971 272.203 319.588 1.00 42.51 517 LEU A O 1
ATOM 9991 N N . VAL B 1 489 ? 280.090 272.954 319.714 1.00 34.37 518 VAL A N 1
ATOM 9992 C CA . VAL B 1 489 ? 280.356 272.672 318.306 1.00 34.21 518 VAL A CA 1
ATOM 9993 C C . VAL B 1 489 ? 280.281 271.175 318.036 1.00 40.60 518 VAL A C 1
ATOM 9994 O O . VAL B 1 489 ? 279.696 270.740 317.037 1.00 46.65 518 VAL A O 1
ATOM 9998 N N . THR B 1 490 ? 280.872 270.364 318.915 1.00 45.06 519 THR A N 1
ATOM 9999 C CA . THR B 1 490 ? 280.810 268.918 318.731 1.00 43.92 519 THR A CA 1
ATOM 10000 C C . THR B 1 490 ? 279.380 268.407 318.853 1.00 48.86 519 THR A C 1
ATOM 10001 O O . THR B 1 490 ? 278.974 267.498 318.120 1.00 51.11 519 THR A O 1
ATOM 10005 N N . SER B 1 491 ? 278.601 268.976 319.776 1.00 47.40 520 SER A N 1
ATOM 10006 C CA . SER B 1 491 ? 277.206 268.572 319.908 1.00 46.61 520 SER A CA 1
ATOM 10007 C C . SER B 1 491 ? 276.411 268.924 318.658 1.00 48.18 520 SER A C 1
ATOM 10008 O O . SER B 1 491 ? 275.560 268.144 318.216 1.00 52.83 520 SER A O 1
ATOM 10011 N N . LEU B 1 492 ? 276.667 270.099 318.080 1.00 46.38 521 LEU A N 1
ATOM 10012 C CA . LEU B 1 492 ? 276.000 270.470 316.835 1.00 48.60 521 LEU A CA 1
ATOM 10013 C C . LEU B 1 492 ? 276.423 269.555 315.693 1.00 50.31 521 LEU A C 1
ATOM 10014 O O . LEU B 1 492 ? 275.599 269.179 314.851 1.00 50.39 521 LEU A O 1
ATOM 10019 N N . LYS B 1 493 ? 277.706 269.190 315.644 1.00 49.45 522 LYS A N 1
ATOM 10020 C CA . LYS B 1 493 ? 278.173 268.264 314.618 1.00 50.79 522 LYS A CA 1
ATOM 10021 C C . LYS B 1 493 ? 277.472 266.918 314.740 1.00 53.43 522 LYS A C 1
ATOM 10022 O O . LYS B 1 493 ? 277.067 266.325 313.734 1.00 53.79 522 LYS A O 1
ATOM 10028 N N . SER B 1 494 ? 277.325 266.421 315.970 1.00 58.46 523 SER A N 1
ATOM 10029 C CA . SER B 1 494 ? 276.609 265.168 316.188 1.00 60.05 523 SER A CA 1
ATOM 10030 C C . SER B 1 494 ? 275.135 265.290 315.814 1.00 61.71 523 SER A C 1
ATOM 10031 O O . SER B 1 494 ? 274.571 264.379 315.197 1.00 61.28 523 SER A O 1
ATOM 10034 N N . LEU B 1 495 ? 274.491 266.402 316.181 1.00 62.02 524 LEU A N 1
ATOM 10035 C CA . LEU B 1 495 ? 273.053 266.539 315.958 1.00 63.12 524 LEU A CA 1
ATOM 10036 C C . LEU B 1 495 ? 272.744 267.031 314.544 1.00 64.30 524 LEU A C 1
ATOM 10037 O O . LEU B 1 495 ? 271.717 266.656 313.967 1.00 63.48 524 LEU A O 1
ATOM 10042 N N . LEU B 1 496 ? 273.597 267.882 313.984 1.00 65.90 525 LEU A N 1
ATOM 10043 C CA . LEU B 1 496 ? 273.621 268.130 312.540 1.00 65.30 525 LEU A CA 1
ATOM 10044 C C . LEU B 1 496 ? 274.723 267.305 311.880 1.00 64.59 525 LEU A C 1
ATOM 10045 O O . LEU B 1 496 ? 275.732 267.828 311.407 1.00 63.84 525 LEU A O 1
ATOM 10050 N N . GLY B 1 497 ? 274.521 265.990 311.873 1.00 81.04 526 GLY A N 1
ATOM 10051 C CA . GLY B 1 497 ? 275.444 265.086 311.219 1.00 83.96 526 GLY A CA 1
ATOM 10052 C C . GLY B 1 497 ? 275.367 265.202 309.712 1.00 86.37 526 GLY A C 1
ATOM 10053 O O . GLY B 1 497 ? 276.337 265.599 309.061 1.00 85.74 526 GLY A O 1
ATOM 10054 N N . GLU B 1 498 ? 274.206 264.867 309.147 1.00 92.07 527 GLU A N 1
ATOM 10055 C CA . GLU B 1 498 ? 274.010 264.955 307.706 1.00 90.27 527 GLU A CA 1
ATOM 10056 C C . GLU B 1 498 ? 272.645 265.524 307.343 1.00 91.40 527 GLU A C 1
ATOM 10057 O O . GLU B 1 498 ? 272.234 265.409 306.181 1.00 91.46 527 GLU A O 1
ATOM 10063 N N . LYS B 1 499 ? 271.929 266.121 308.299 1.00 97.43 528 LYS A N 1
ATOM 10064 C CA . LYS B 1 499 ? 270.611 266.674 308.006 1.00 99.59 528 LYS A CA 1
ATOM 10065 C C . LYS B 1 499 ? 270.702 267.805 306.990 1.00 99.79 528 LYS A C 1
ATOM 10066 O O . LYS B 1 499 ? 269.878 267.893 306.072 1.00 97.93 528 LYS A O 1
ATOM 10072 N N . VAL B 1 500 ? 271.695 268.678 307.136 1.00 87.36 529 VAL A N 1
ATOM 10073 C CA . VAL B 1 500 ? 271.931 269.773 306.203 1.00 86.44 529 VAL A CA 1
ATOM 10074 C C . VAL B 1 500 ? 273.380 269.696 305.739 1.00 84.65 529 VAL A C 1
ATOM 10075 O O . VAL B 1 500 ? 274.287 269.489 306.552 1.00 82.19 529 VAL A O 1
ATOM 10079 N N . ALA B 1 501 ? 273.592 269.835 304.432 1.00 75.66 530 ALA A N 1
ATOM 10080 C CA . ALA B 1 501 ? 274.919 269.704 303.843 1.00 73.56 530 ALA A CA 1
ATOM 10081 C C . ALA B 1 501 ? 275.425 270.999 303.230 1.00 74.06 530 ALA A C 1
ATOM 10082 O O . ALA B 1 501 ? 276.539 271.432 303.547 1.00 73.07 530 ALA A O 1
ATOM 10084 N N . ALA B 1 502 ? 274.640 271.628 302.352 1.00 65.14 531 ALA A N 1
ATOM 10085 C CA . ALA B 1 502 ? 275.099 272.847 301.691 1.00 63.78 531 ALA A CA 1
ATOM 10086 C C . ALA B 1 502 ? 275.329 273.970 302.693 1.00 64.79 531 ALA A C 1
ATOM 10087 O O . ALA B 1 502 ? 276.344 274.673 302.626 1.00 59.96 531 ALA A O 1
ATOM 10089 N N . LEU B 1 503 ? 274.406 274.148 303.636 1.00 60.39 532 LEU A N 1
ATOM 10090 C CA . LEU B 1 503 ? 274.555 275.177 304.655 1.00 56.64 532 LEU A CA 1
ATOM 10091 C C . LEU B 1 503 ? 275.527 274.778 305.754 1.00 56.60 532 LEU A C 1
ATOM 10092 O O . LEU B 1 503 ? 275.837 275.610 306.614 1.00 55.72 532 LEU A O 1
ATOM 10097 N N . GLY B 1 504 ? 276.009 273.533 305.749 1.00 53.07 533 GLY A N 1
ATOM 10098 C CA . GLY B 1 504 ? 277.033 273.147 306.704 1.00 47.39 533 GLY A CA 1
ATOM 10099 C C . GLY B 1 504 ? 278.275 274.007 306.589 1.00 46.52 533 GLY A C 1
ATOM 10100 O O . GLY B 1 504 ? 278.881 274.377 307.598 1.00 48.19 533 GLY A O 1
ATOM 10101 N N . ASP B 1 505 ? 278.661 274.350 305.357 1.00 40.08 534 ASP A N 1
ATOM 10102 C CA . ASP B 1 505 ? 279.761 275.287 305.159 1.00 40.58 534 ASP A CA 1
ATOM 10103 C C . ASP B 1 505 ? 279.479 276.613 305.850 1.00 39.53 534 ASP A C 1
ATOM 10104 O O . ASP B 1 505 ? 280.387 277.232 306.418 1.00 36.08 534 ASP A O 1
ATOM 10109 N N . LEU B 1 506 ? 278.223 277.065 305.813 1.00 37.32 535 LEU A N 1
ATOM 10110 C CA . LEU B 1 506 ? 277.838 278.237 306.592 1.00 33.08 535 LEU A CA 1
ATOM 10111 C C . LEU B 1 506 ? 278.138 278.020 308.068 1.00 35.06 535 LEU A C 1
ATOM 10112 O O . LEU B 1 506 ? 278.760 278.867 308.720 1.00 39.96 535 LEU A O 1
ATOM 10117 N N . LEU B 1 507 ? 277.729 276.866 308.604 1.00 32.34 536 LEU A N 1
ATOM 10118 C CA . LEU B 1 507 ? 278.070 276.531 309.981 1.00 28.65 536 LEU A CA 1
ATOM 10119 C C . LEU B 1 507 ? 279.576 276.470 310.175 1.00 26.49 536 LEU A C 1
ATOM 10120 O O . LEU B 1 507 ? 280.072 276.729 311.276 1.00 34.85 536 LEU A O 1
ATOM 10125 N N . ASP B 1 508 ? 280.317 276.130 309.120 1.00 25.40 537 ASP A N 1
ATOM 10126 C CA . ASP B 1 508 ? 281.770 276.115 309.218 1.00 30.24 537 ASP A CA 1
ATOM 10127 C C . ASP B 1 508 ? 282.336 277.524 309.312 1.00 26.95 537 ASP A C 1
ATOM 10128 O O . ASP B 1 508 ? 283.378 277.730 309.944 1.00 35.49 537 ASP A O 1
ATOM 10133 N N . SER B 1 509 ? 281.670 278.504 308.702 1.00 20.15 538 SER A N 1
ATOM 10134 C CA . SER B 1 509 ? 282.200 279.860 308.660 1.00 25.56 538 SER A CA 1
ATOM 10135 C C . SER B 1 509 ? 281.612 280.777 309.720 1.00 23.67 538 SER A C 1
ATOM 10136 O O . SER B 1 509 ? 282.179 281.845 309.972 1.00 26.07 538 SER A O 1
ATOM 10139 N N . TYR B 1 510 ? 280.500 280.396 310.345 1.00 24.62 539 TYR A N 1
ATOM 10140 C CA . TYR B 1 510 ? 279.828 281.261 311.305 1.00 24.78 539 TYR A CA 1
ATOM 10141 C C . TYR B 1 510 ? 279.485 280.588 312.623 1.00 24.24 539 TYR A C 1
ATOM 10142 O O . TYR B 1 510 ? 279.262 281.299 313.609 1.00 24.27 539 TYR A O 1
ATOM 10151 N N . ILE B 1 511 ? 279.429 279.261 312.681 1.00 22.57 540 ILE A N 1
ATOM 10152 C CA . ILE B 1 511 ? 279.127 278.544 313.908 1.00 19.64 540 ILE A CA 1
ATOM 10153 C C . ILE B 1 511 ? 280.329 277.745 314.400 1.00 22.62 540 ILE A C 1
ATOM 10154 O O . ILE B 1 511 ? 280.566 277.654 315.606 1.00 24.69 540 ILE A O 1
ATOM 10159 N N . PHE B 1 512 ? 281.109 277.178 313.483 1.00 29.09 541 PHE A N 1
ATOM 10160 C CA . PHE B 1 512 ? 282.287 276.400 313.841 1.00 23.03 541 PHE A CA 1
ATOM 10161 C C . PHE B 1 512 ? 283.550 277.244 313.935 1.00 22.09 541 PHE A C 1
ATOM 10162 O O . PHE B 1 512 ? 284.583 276.735 314.378 1.00 28.01 541 PHE A O 1
ATOM 10170 N N . LYS B 1 513 ? 283.496 278.508 313.528 1.00 20.36 542 LYS A N 1
ATOM 10171 C CA . LYS B 1 513 ? 284.667 279.377 313.476 1.00 21.85 542 LYS A CA 1
ATOM 10172 C C . LYS B 1 513 ? 284.330 280.742 314.069 1.00 22.37 542 LYS A C 1
ATOM 10173 O O . LYS B 1 513 ? 284.613 281.796 313.494 1.00 22.28 542 LYS A O 1
ATOM 10179 N N . ASN B 1 514 ? 283.688 280.739 315.232 1.00 22.26 543 ASN A N 1
ATOM 10180 C CA . ASN B 1 514 ? 283.419 281.960 315.978 1.00 26.43 543 ASN A CA 1
ATOM 10181 C C . ASN B 1 514 ? 284.036 281.832 317.361 1.00 22.84 543 ASN A C 1
ATOM 10182 O O . ASN B 1 514 ? 283.903 280.791 318.012 1.00 16.86 543 ASN A O 1
ATOM 10187 N N . GLU B 1 515 ? 284.718 282.888 317.802 1.00 19.59 544 GLU A N 1
ATOM 10188 C CA . GLU B 1 515 ? 285.399 282.842 319.088 1.00 16.08 544 GLU A CA 1
ATOM 10189 C C . GLU B 1 515 ? 284.429 282.867 320.260 1.00 18.53 544 GLU A C 1
ATOM 10190 O O . GLU B 1 515 ? 284.843 282.611 321.394 1.00 27.07 544 GLU A O 1
ATOM 10196 N N . LEU B 1 516 ? 283.155 283.178 320.016 1.00 24.90 545 LEU A N 1
ATOM 10197 C CA . LEU B 1 516 ? 282.148 283.138 321.069 1.00 11.81 545 LEU A CA 1
ATOM 10198 C C . LEU B 1 516 ? 281.625 281.733 321.327 1.00 12.45 545 LEU A C 1
ATOM 10199 O O . LEU B 1 516 ? 280.979 281.512 322.355 1.00 16.50 545 LEU A O 1
ATOM 10204 N N . LEU B 1 517 ? 281.882 280.788 320.426 1.00 22.80 546 LEU A N 1
ATOM 10205 C CA . LEU B 1 517 ? 281.449 279.409 320.604 1.00 17.66 546 LEU A CA 1
ATOM 10206 C C . LEU B 1 517 ? 282.649 278.474 320.545 1.00 21.51 546 LEU A C 1
ATOM 10207 O O . LEU B 1 517 ? 282.612 277.367 321.090 1.00 27.06 546 LEU A O 1
ATOM 10212 N N . ASN B 1 518 ? 283.713 278.912 319.873 1.00 21.05 547 ASN A N 1
ATOM 10213 C CA . ASN B 1 518 ? 284.963 278.162 319.749 1.00 21.62 547 ASN A CA 1
ATOM 10214 C C . ASN B 1 518 ? 286.087 279.140 320.074 1.00 26.24 547 ASN A C 1
ATOM 10215 O O . ASN B 1 518 ? 286.652 279.763 319.172 1.00 35.23 547 ASN A O 1
ATOM 10220 N N . ARG B 1 519 ? 286.420 279.269 321.360 1.00 13.97 548 ARG A N 1
ATOM 10221 C CA . ARG B 1 519 ? 287.284 280.361 321.796 1.00 17.84 548 ARG A CA 1
ATOM 10222 C C . ARG B 1 519 ? 288.726 280.232 321.320 1.00 32.66 548 ARG A C 1
ATOM 10223 O O . ARG B 1 519 ? 289.483 281.199 321.457 1.00 34.78 548 ARG A O 1
ATOM 10231 N N . SER B 1 520 ? 289.125 279.080 320.779 1.00 38.68 549 SER A N 1
ATOM 10232 C CA . SER B 1 520 ? 290.463 278.886 320.219 1.00 36.75 549 SER A CA 1
ATOM 10233 C C . SER B 1 520 ? 291.543 279.133 321.279 1.00 44.06 549 SER A C 1
ATOM 10234 O O . SER B 1 520 ? 292.319 280.088 321.221 1.00 45.42 549 SER A O 1
ATOM 10237 N N . VAL B 1 521 ? 291.549 278.236 322.269 1.00 56.79 550 VAL A N 1
ATOM 10238 C CA . VAL B 1 521 ? 292.495 278.327 323.374 1.00 55.67 550 VAL A CA 1
ATOM 10239 C C . VAL B 1 521 ? 293.931 278.287 322.851 1.00 60.60 550 VAL A C 1
ATOM 10240 O O . VAL B 1 521 ? 294.238 277.617 321.857 1.00 62.19 550 VAL A O 1
ATOM 10244 N N . GLU B 1 522 ? 294.811 279.038 323.516 1.00 75.61 551 GLU A N 1
ATOM 10245 C CA . GLU B 1 522 ? 296.249 279.116 323.268 1.00 78.54 551 GLU A CA 1
ATOM 10246 C C . GLU B 1 522 ? 296.585 279.828 321.965 1.00 80.29 551 GLU A C 1
ATOM 10247 O O . GLU B 1 522 ? 297.769 279.943 321.625 1.00 78.89 551 GLU A O 1
ATOM 10253 N N . VAL B 1 523 ? 295.589 280.316 321.225 1.00 88.84 552 VAL A N 1
ATOM 10254 C CA . VAL B 1 523 ? 295.834 281.059 319.993 1.00 89.51 552 VAL A CA 1
ATOM 10255 C C . VAL B 1 523 ? 295.745 282.565 320.210 1.00 91.19 552 VAL A C 1
ATOM 10256 O O . VAL B 1 523 ? 296.332 283.331 319.427 1.00 91.12 552 VAL A O 1
ATOM 10260 N N . ALA B 1 524 ? 295.066 283.014 321.268 1.00 104.44 553 ALA A N 1
ATOM 10261 C CA . ALA B 1 524 ? 294.999 284.443 321.558 1.00 104.79 553 ALA A CA 1
ATOM 10262 C C . ALA B 1 524 ? 296.389 285.016 321.810 1.00 106.55 553 ALA A C 1
ATOM 10263 O O . ALA B 1 524 ? 296.733 286.089 321.301 1.00 107.63 553 ALA A O 1
ATOM 10265 N N . LYS B 1 525 ? 297.202 284.316 322.596 1.00 113.94 554 LYS A N 1
ATOM 10266 C CA . LYS B 1 525 ? 298.585 284.729 322.834 1.00 113.45 554 LYS A CA 1
ATOM 10267 C C . LYS B 1 525 ? 299.545 284.053 321.859 1.00 113.98 554 LYS A C 1
ATOM 10268 O O . LYS B 1 525 ? 300.560 283.479 322.252 1.00 114.98 554 LYS A O 1
ATOM 10274 N N . ALA B 1 526 ? 299.226 284.118 320.568 1.00 111.24 555 ALA A N 1
ATOM 10275 C CA . ALA B 1 526 ? 300.075 283.550 319.529 1.00 112.61 555 ALA A CA 1
ATOM 10276 C C . ALA B 1 526 ? 300.517 284.581 318.505 1.00 112.83 555 ALA A C 1
ATOM 10277 O O . ALA B 1 526 ? 301.708 284.659 318.184 1.00 112.41 555 ALA A O 1
ATOM 10279 N N . GLU B 1 527 ? 299.588 285.379 317.980 1.00 112.35 556 GLU A N 1
ATOM 10280 C CA . GLU B 1 527 ? 299.896 286.365 316.955 1.00 112.08 556 GLU A CA 1
ATOM 10281 C C . GLU B 1 527 ? 299.813 287.803 317.441 1.00 112.98 556 GLU A C 1
ATOM 10282 O O . GLU B 1 527 ? 300.546 288.653 316.932 1.00 112.02 556 GLU A O 1
ATOM 10288 N N . ALA B 1 528 ? 298.942 288.097 318.407 1.00 113.28 557 ALA A N 1
ATOM 10289 C CA . ALA B 1 528 ? 298.822 289.461 318.911 1.00 112.47 557 ALA A CA 1
ATOM 10290 C C . ALA B 1 528 ? 299.882 289.757 319.965 1.00 113.15 557 ALA A C 1
ATOM 10291 O O . ALA B 1 528 ? 300.723 290.645 319.784 1.00 113.24 557 ALA A O 1
ATOM 10293 N N . LYS B 1 529 ? 299.854 289.017 321.075 1.00 112.96 558 LYS A N 1
ATOM 10294 C CA . LYS B 1 529 ? 300.770 289.197 322.201 1.00 113.18 558 LYS A CA 1
ATOM 10295 C C . LYS B 1 529 ? 300.693 290.600 322.797 1.00 112.86 558 LYS A C 1
ATOM 10296 O O . LYS B 1 529 ? 301.633 291.049 323.461 1.00 111.52 558 LYS A O 1
ATOM 10302 N N . ASP B 1 530 ? 299.583 291.305 322.568 1.00 106.66 559 ASP A N 1
ATOM 10303 C CA . ASP B 1 530 ? 299.378 292.627 323.147 1.00 106.08 559 ASP A CA 1
ATOM 10304 C C . ASP B 1 530 ? 298.008 292.818 323.780 1.00 104.62 559 ASP A C 1
ATOM 10305 O O . ASP B 1 530 ? 297.752 293.904 324.309 1.00 102.89 559 ASP A O 1
ATOM 10310 N N . THR B 1 531 ? 297.125 291.817 323.742 1.00 99.23 560 THR A N 1
ATOM 10311 C CA . THR B 1 531 ? 295.829 291.857 324.414 1.00 98.49 560 THR A CA 1
ATOM 10312 C C . THR B 1 531 ? 294.983 293.041 323.957 1.00 97.99 560 THR A C 1
ATOM 10313 O O . THR B 1 531 ? 294.717 293.961 324.737 1.00 98.68 560 THR A O 1
ATOM 10317 N N . LYS B 1 532 ? 294.573 293.041 322.692 1.00 89.24 561 LYS A N 1
ATOM 10318 C CA . LYS B 1 532 ? 293.635 294.027 322.179 1.00 88.43 561 LYS A CA 1
ATOM 10319 C C . LYS B 1 532 ? 292.251 293.751 322.752 1.00 87.42 561 LYS A C 1
ATOM 10320 O O . LYS B 1 532 ? 291.968 292.662 323.260 1.00 85.93 561 LYS A O 1
ATOM 10326 N N . GLY B 1 533 ? 291.383 294.761 322.669 1.00 75.06 562 GLY A N 1
ATOM 10327 C CA . GLY B 1 533 ? 290.038 294.611 323.200 1.00 73.55 562 GLY A CA 1
ATOM 10328 C C . GLY B 1 533 ? 289.247 293.528 322.493 1.00 73.97 562 GLY A C 1
ATOM 10329 O O . GLY B 1 533 ? 288.530 292.752 323.130 1.00 74.40 562 GLY A O 1
ATOM 10330 N N . ALA B 1 534 ? 289.366 293.459 321.166 1.00 63.27 563 ALA A N 1
ATOM 10331 C CA . ALA B 1 534 ? 288.668 292.420 320.418 1.00 61.48 563 ALA A CA 1
ATOM 10332 C C . ALA B 1 534 ? 289.345 291.066 320.588 1.00 58.94 563 ALA A C 1
ATOM 10333 O O . ALA B 1 534 ? 288.684 290.024 320.516 1.00 53.66 563 ALA A O 1
ATOM 10335 N N . THR B 1 535 ? 290.660 291.061 320.818 1.00 60.25 564 THR A N 1
ATOM 10336 C CA . THR B 1 535 ? 291.401 289.806 320.907 1.00 59.61 564 THR A CA 1
ATOM 10337 C C . THR B 1 535 ? 290.926 288.958 322.081 1.00 58.19 564 THR A C 1
ATOM 10338 O O . THR B 1 535 ? 290.763 287.739 321.957 1.00 59.58 564 THR A O 1
ATOM 10342 N N . ASP B 1 536 ? 290.694 289.586 323.231 1.00 47.61 565 ASP A N 1
ATOM 10343 C CA . ASP B 1 536 ? 290.242 288.865 324.421 1.00 42.81 565 ASP A CA 1
ATOM 10344 C C . ASP B 1 536 ? 288.768 288.527 324.248 1.00 38.83 565 ASP A C 1
ATOM 10345 O O . ASP B 1 536 ? 287.881 289.313 324.581 1.00 37.23 565 ASP A O 1
ATOM 10350 N N . TYR B 1 537 ? 288.506 287.335 323.715 1.00 32.47 566 TYR A N 1
ATOM 10351 C CA . TYR B 1 537 ? 287.150 286.858 323.499 1.00 23.60 566 TYR A CA 1
ATOM 10352 C C . TYR B 1 537 ? 286.600 286.101 324.698 1.00 17.10 566 TYR A C 1
ATOM 10353 O O . TYR B 1 537 ? 285.474 285.598 324.638 1.00 20.99 566 TYR A O 1
ATOM 10362 N N . LYS B 1 538 ? 287.366 286.004 325.783 1.00 16.04 567 LYS A N 1
ATOM 10363 C CA . LYS B 1 538 ? 286.902 285.318 326.979 1.00 16.95 567 LYS A CA 1
ATOM 10364 C C . LYS B 1 538 ? 285.897 286.133 327.775 1.00 23.25 567 LYS A C 1
ATOM 10365 O O . LYS B 1 538 ? 285.091 285.549 328.507 1.00 28.02 567 LYS A O 1
ATOM 10371 N N . LYS B 1 539 ? 285.920 287.459 327.646 1.00 21.80 568 LYS A N 1
ATOM 10372 C CA . LYS B 1 539 ? 284.957 288.315 328.321 1.00 12.62 568 LYS A CA 1
ATOM 10373 C C . LYS B 1 539 ? 283.820 288.761 327.416 1.00 13.45 568 LYS A C 1
ATOM 10374 O O . LYS B 1 539 ? 282.716 289.003 327.912 1.00 25.98 568 LYS A O 1
ATOM 10380 N N . GLU B 1 540 ? 284.061 288.879 326.109 1.00 16.34 569 GLU A N 1
ATOM 10381 C CA . GLU B 1 540 ? 282.975 289.163 325.179 1.00 15.28 569 GLU A CA 1
ATOM 10382 C C . GLU B 1 540 ? 282.004 287.993 325.098 1.00 13.98 569 GLU A C 1
ATOM 10383 O O . GLU B 1 540 ? 280.785 288.192 325.066 1.00 24.94 569 GLU A O 1
ATOM 10389 N N . GLN B 1 541 ? 282.531 286.770 325.056 1.00 12.11 570 GLN A N 1
ATOM 10390 C CA . GLN B 1 541 ? 281.687 285.582 325.094 1.00 11.30 570 GLN A CA 1
ATOM 10391 C C . GLN B 1 541 ? 280.981 285.446 326.437 1.00 14.85 570 GLN A C 1
ATOM 10392 O O . GLN B 1 541 ? 279.801 285.076 326.491 1.00 33.83 570 GLN A O 1
ATOM 10398 N N . ALA B 1 542 ? 281.684 285.746 327.530 1.00 17.81 571 ALA A N 1
ATOM 10399 C CA . ALA B 1 542 ? 281.046 285.746 328.842 1.00 11.67 571 ALA A CA 1
ATOM 10400 C C . ALA B 1 542 ? 279.944 286.794 328.914 1.00 11.63 571 ALA A C 1
ATOM 10401 O O . ALA B 1 542 ? 278.891 286.556 329.512 1.00 17.67 571 ALA A O 1
ATOM 10403 N N . LYS B 1 543 ? 280.166 287.960 328.305 1.00 13.20 572 LYS A N 1
ATOM 10404 C CA . LYS B 1 543 ? 279.133 288.990 328.275 1.00 4.64 572 LYS A CA 1
ATOM 10405 C C . LYS B 1 543 ? 277.915 288.536 327.481 1.00 8.17 572 LYS A C 1
ATOM 10406 O O . LYS B 1 543 ? 276.776 288.804 327.877 1.00 24.23 572 LYS A O 1
ATOM 10412 N N . ALA B 1 544 ? 278.131 287.859 326.350 1.00 11.31 573 ALA A N 1
ATOM 10413 C CA . ALA B 1 544 ? 277.006 287.360 325.565 1.00 6.20 573 ALA A CA 1
ATOM 10414 C C . ALA B 1 544 ? 276.221 286.308 326.335 1.00 7.24 573 ALA A C 1
ATOM 10415 O O . ALA B 1 544 ? 274.982 286.312 326.329 1.00 26.07 573 ALA A O 1
ATOM 10417 N N . LEU B 1 545 ? 276.926 285.398 327.008 1.00 4.34 574 LEU A N 1
ATOM 10418 C CA . LEU B 1 545 ? 276.246 284.405 327.828 1.00 2.02 574 LEU A CA 1
ATOM 10419 C C . LEU B 1 545 ? 275.481 285.061 328.970 1.00 15.58 574 LEU A C 1
ATOM 10420 O O . LEU B 1 545 ? 274.373 284.630 329.299 1.00 28.05 574 LEU A O 1
ATOM 10425 N N . LYS B 1 546 ? 276.050 286.104 329.576 1.00 13.61 575 LYS A N 1
ATOM 10426 C CA . LYS B 1 546 ? 275.353 286.815 330.641 1.00 7.25 575 LYS A CA 1
ATOM 10427 C C . LYS B 1 546 ? 274.106 287.516 330.119 1.00 6.70 575 LYS A C 1
ATOM 10428 O O . LYS B 1 546 ? 273.088 287.566 330.810 1.00 27.50 575 LYS A O 1
ATOM 10434 N N . LYS B 1 547 ? 274.169 288.083 328.912 1.00 6.57 576 LYS A N 1
ATOM 10435 C CA . LYS B 1 547 ? 272.980 288.705 328.332 1.00 12.55 576 LYS A CA 1
ATOM 10436 C C . LYS B 1 547 ? 271.892 287.672 328.060 1.00 15.75 576 LYS A C 1
ATOM 10437 O O . LYS B 1 547 ? 270.705 287.915 328.329 1.00 28.79 576 LYS A O 1
ATOM 10443 N N . LEU B 1 548 ? 272.277 286.513 327.522 1.00 7.58 577 LEU A N 1
ATOM 10444 C CA . LEU B 1 548 ? 271.300 285.451 327.303 1.00 2.29 577 LEU A CA 1
ATOM 10445 C C . LEU B 1 548 ? 270.686 284.996 328.620 1.00 14.04 577 LEU A C 1
ATOM 10446 O O . LEU B 1 548 ? 269.477 284.752 328.699 1.00 27.28 577 LEU A O 1
ATOM 10451 N N . PHE B 1 549 ? 271.508 284.867 329.663 1.00 24.99 578 PHE A N 1
ATOM 10452 C CA . PHE B 1 549 ? 270.994 284.491 330.974 1.00 19.40 578 PHE A CA 1
ATOM 10453 C C . PHE B 1 549 ? 270.056 285.556 331.525 1.00 16.60 578 PHE A C 1
ATOM 10454 O O . PHE B 1 549 ? 269.027 285.234 332.128 1.00 25.79 578 PHE A O 1
ATOM 10462 N N . LYS B 1 550 ? 270.397 286.831 331.331 1.00 15.12 579 LYS A N 1
ATOM 10463 C CA . LYS B 1 550 ? 269.517 287.915 331.750 1.00 3.60 579 LYS A CA 1
ATOM 10464 C C . LYS B 1 550 ? 268.153 287.785 331.098 1.00 11.34 579 LYS A C 1
ATOM 10465 O O . LYS B 1 550 ? 267.121 287.905 331.764 1.00 34.62 579 LYS A O 1
ATOM 10471 N N . HIS B 1 551 ? 268.127 287.543 329.786 1.00 15.12 580 HIS A N 1
ATOM 10472 C CA . HIS B 1 551 ? 266.837 287.498 329.104 1.00 8.43 580 HIS A CA 1
ATOM 10473 C C . HIS B 1 551 ? 266.041 286.253 329.478 1.00 12.16 580 HIS A C 1
ATOM 10474 O O . HIS B 1 551 ? 264.836 286.341 329.735 1.00 29.50 580 HIS A O 1
ATOM 10481 N N . ILE B 1 552 ? 266.684 285.083 329.517 1.00 13.63 581 ILE A N 1
ATOM 10482 C CA . ILE B 1 552 ? 265.963 283.879 329.915 1.00 7.78 581 ILE A CA 1
ATOM 10483 C C . ILE B 1 552 ? 265.519 283.953 331.370 1.00 6.64 581 ILE A C 1
ATOM 10484 O O . ILE B 1 552 ? 264.557 283.284 331.758 1.00 17.82 581 ILE A O 1
ATOM 10489 N N . GLY B 1 553 ? 266.180 284.766 332.185 1.00 17.91 582 GLY A N 1
ATOM 10490 C CA . GLY B 1 553 ? 265.844 284.852 333.589 1.00 21.65 582 GLY A CA 1
ATOM 10491 C C . GLY B 1 553 ? 264.664 285.744 333.909 1.00 19.28 582 GLY A C 1
ATOM 10492 O O . GLY B 1 553 ? 263.756 285.335 334.636 1.00 32.16 582 GLY A O 1
ATOM 10493 N N . GLU B 1 554 ? 264.659 286.967 333.382 1.00 21.89 583 GLU A N 1
ATOM 10494 C CA . GLU B 1 554 ? 263.656 287.954 333.759 1.00 30.94 583 GLU A CA 1
ATOM 10495 C C . GLU B 1 554 ? 262.733 288.352 332.614 1.00 37.04 583 GLU A C 1
ATOM 10496 O O . GLU B 1 554 ? 261.982 289.323 332.754 1.00 49.84 583 GLU A O 1
ATOM 10502 N N . ASN B 1 555 ? 262.761 287.640 331.489 1.00 21.11 584 ASN A N 1
ATOM 10503 C CA . ASN B 1 555 ? 261.883 287.997 330.382 1.00 20.77 584 ASN A CA 1
ATOM 10504 C C . ASN B 1 555 ? 261.113 286.794 329.850 1.00 20.38 584 ASN A C 1
ATOM 10505 O O . ASN B 1 555 ? 259.994 286.944 329.349 1.00 32.48 584 ASN A O 1
ATOM 10510 N N . THR B 1 556 ? 261.695 285.601 329.949 1.00 8.74 585 THR A N 1
ATOM 10511 C CA . THR B 1 556 ? 261.091 284.396 329.398 1.00 6.07 585 THR A CA 1
ATOM 10512 C C . THR B 1 556 ? 260.653 283.427 330.486 1.00 0.00 585 THR A C 1
ATOM 10513 O O . THR B 1 556 ? 259.495 283.006 330.512 1.00 19.10 585 THR A O 1
ATOM 10517 N N . LEU B 1 557 ? 261.557 283.055 331.390 1.00 2.22 586 LEU A N 1
ATOM 10518 C CA . LEU B 1 557 ? 261.248 282.140 332.480 1.00 0.39 586 LEU A CA 1
ATOM 10519 C C . LEU B 1 557 ? 261.044 282.873 333.799 1.00 8.30 586 LEU A C 1
ATOM 10520 O O . LEU B 1 557 ? 261.339 282.328 334.866 1.00 15.61 586 LEU A O 1
ATOM 10525 N N . SER B 1 558 ? 260.544 284.102 333.743 1.00 8.93 587 SER A N 1
ATOM 10526 C CA . SER B 1 558 ? 260.273 284.867 334.946 1.00 9.81 587 SER A CA 1
ATOM 10527 C C . SER B 1 558 ? 259.033 284.324 335.648 1.00 7.96 587 SER A C 1
ATOM 10528 O O . SER B 1 558 ? 258.278 283.518 335.101 1.00 11.75 587 SER A O 1
ATOM 10531 N N . LYS B 1 559 ? 258.834 284.766 336.890 1.00 10.67 588 LYS A N 1
ATOM 10532 C CA . LYS B 1 559 ? 257.630 284.378 337.617 1.00 8.05 588 LYS A CA 1
ATOM 10533 C C . LYS B 1 559 ? 256.382 284.913 336.930 1.00 18.20 588 LYS A C 1
ATOM 10534 O O . LYS B 1 559 ? 255.374 284.207 336.819 1.00 16.75 588 LYS A O 1
ATOM 10540 N N . THR B 1 560 ? 256.433 286.159 336.454 1.00 19.00 589 THR A N 1
ATOM 10541 C CA . THR B 1 560 ? 255.277 286.742 335.781 1.00 15.24 589 THR A CA 1
ATOM 10542 C C . THR B 1 560 ? 254.951 285.999 334.491 1.00 12.82 589 THR A C 1
ATOM 10543 O O . THR B 1 560 ? 253.781 285.722 334.205 1.00 15.93 589 THR A O 1
ATOM 10547 N N . ASN B 1 561 ? 255.973 285.667 333.699 1.00 13.30 590 ASN A N 1
ATOM 10548 C CA . ASN B 1 561 ? 255.732 285.001 332.423 1.00 7.67 590 ASN A CA 1
ATOM 10549 C C . ASN B 1 561 ? 255.319 283.548 332.619 1.00 3.05 590 ASN A C 1
ATOM 10550 O O . ASN B 1 561 ? 254.520 283.015 331.842 1.00 17.13 590 ASN A O 1
ATOM 10555 N N . LEU B 1 562 ? 255.861 282.885 333.637 1.00 8.45 591 LEU A N 1
ATOM 10556 C CA . LEU B 1 562 ? 255.479 281.510 333.919 1.00 6.30 591 LEU A CA 1
ATOM 10557 C C . LEU B 1 562 ? 254.163 281.407 334.675 1.00 13.66 591 LEU A C 1
ATOM 10558 O O . LEU B 1 562 ? 253.607 280.308 334.767 1.00 20.93 591 LEU A O 1
ATOM 10563 N N . ASP B 1 563 ? 253.656 282.514 335.219 1.00 4.89 592 ASP A N 1
ATOM 10564 C CA . ASP B 1 563 ? 252.396 282.460 335.950 1.00 7.76 592 ASP A CA 1
ATOM 10565 C C . ASP B 1 563 ? 251.221 282.175 335.027 1.00 16.99 592 ASP A C 1
ATOM 10566 O O . ASP B 1 563 ? 250.230 281.577 335.461 1.00 18.17 592 ASP A O 1
ATOM 10571 N N . LYS B 1 564 ? 251.303 282.591 333.767 1.00 16.84 593 LYS A N 1
ATOM 10572 C CA . LYS B 1 564 ? 250.218 282.349 332.815 1.00 10.63 593 LYS A CA 1
ATOM 10573 C C . LYS B 1 564 ? 250.363 280.994 332.133 1.00 8.18 593 LYS A C 1
ATOM 10574 O O . LYS B 1 564 ? 250.309 280.876 330.912 1.00 13.13 593 LYS A O 1
ATOM 10580 N N . ILE B 1 565 ? 250.552 279.954 332.940 1.00 8.86 594 ILE A N 1
ATOM 10581 C CA . ILE B 1 565 ? 250.472 278.569 332.491 1.00 4.61 594 ILE A CA 1
ATOM 10582 C C . ILE B 1 565 ? 249.730 277.810 333.580 1.00 18.61 594 ILE A C 1
ATOM 10583 O O . ILE B 1 565 ? 250.307 277.474 334.619 1.00 22.14 594 ILE A O 1
ATOM 10588 N N . THR B 1 566 ? 248.446 277.546 333.363 1.00 14.32 595 THR A N 1
ATOM 10589 C CA . THR B 1 566 ? 247.571 277.039 334.409 1.00 9.88 595 THR A CA 1
ATOM 10590 C C . THR B 1 566 ? 247.164 275.606 334.104 1.00 11.57 595 THR A C 1
ATOM 10591 O O . THR B 1 566 ? 246.656 275.320 333.018 1.00 26.40 595 THR A O 1
ATOM 10595 N N . LEU B 1 567 ? 247.378 274.714 335.063 1.00 11.49 596 LEU A N 1
ATOM 10596 C CA . LEU B 1 567 ? 246.906 273.336 334.961 1.00 10.17 596 LEU A CA 1
ATOM 10597 C C . LEU B 1 567 ? 245.562 273.266 335.668 1.00 17.14 596 LEU A C 1
ATOM 10598 O O . LEU B 1 567 ? 245.498 273.248 336.899 1.00 25.73 596 LEU A O 1
ATOM 10603 N N . LYS B 1 568 ? 244.480 273.236 334.898 1.00 15.64 597 LYS A N 1
ATOM 10604 C CA . LYS B 1 568 ? 243.141 273.182 335.463 1.00 18.01 597 LYS A CA 1
ATOM 10605 C C . LYS B 1 568 ? 242.575 271.779 335.307 1.00 16.17 597 LYS A C 1
ATOM 10606 O O . LYS B 1 568 ? 242.668 271.179 334.231 1.00 17.73 597 LYS A O 1
ATOM 10612 N N . GLU B 1 569 ? 241.993 271.263 336.383 1.00 16.76 598 GLU A N 1
ATOM 10613 C CA . GLU B 1 569 ? 241.240 270.025 336.295 1.00 28.53 598 GLU A CA 1
ATOM 10614 C C . GLU B 1 569 ? 240.011 270.228 335.416 1.00 33.50 598 GLU A C 1
ATOM 10615 O O . GLU B 1 569 ? 239.440 271.320 335.351 1.00 31.01 598 GLU A O 1
ATOM 10621 N N . VAL B 1 570 ? 239.618 269.169 334.714 1.00 31.47 599 VAL A N 1
ATOM 10622 C CA . VAL B 1 570 ? 238.467 269.207 333.816 1.00 28.80 599 VAL A CA 1
ATOM 10623 C C . VAL B 1 570 ? 237.284 268.445 334.408 1.00 35.81 599 VAL A C 1
ATOM 10624 O O . VAL B 1 570 ? 236.223 269.023 334.648 1.00 33.25 599 VAL A O 1
ATOM 10628 N N . LYS B 1 571 ? 237.449 267.145 334.656 1.00 43.97 600 LYS A N 1
ATOM 10629 C CA . LYS B 1 571 ? 236.398 266.356 335.290 1.00 47.40 600 LYS A CA 1
ATOM 10630 C C . LYS B 1 571 ? 236.689 266.110 336.767 1.00 50.42 600 LYS A C 1
ATOM 10631 O O . LYS B 1 571 ? 235.930 266.558 337.631 1.00 47.93 600 LYS A O 1
ATOM 10637 N N . ASN B 1 572 ? 237.799 265.426 337.064 1.00 42.97 601 ASN A N 1
ATOM 10638 C CA . ASN B 1 572 ? 238.264 265.141 338.420 1.00 37.98 601 ASN A CA 1
ATOM 10639 C C . ASN B 1 572 ? 237.139 264.787 339.387 1.00 42.75 601 ASN A C 1
ATOM 10640 O O . ASN B 1 572 ? 237.163 265.202 340.550 1.00 43.03 601 ASN A O 1
ATOM 10645 N N . THR B 1 573 ? 236.152 264.025 338.922 1.00 51.70 602 THR A N 1
ATOM 10646 C CA . THR B 1 573 ? 235.005 263.695 339.757 1.00 51.25 602 THR A CA 1
ATOM 10647 C C . THR B 1 573 ? 234.722 262.200 339.734 1.00 54.51 602 THR A C 1
ATOM 10648 O O . THR B 1 573 ? 234.221 261.642 340.716 1.00 54.11 602 THR A O 1
ATOM 10652 N N . GLU B 1 574 ? 235.040 261.548 338.619 1.00 56.67 603 GLU A N 1
ATOM 10653 C CA . GLU B 1 574 ? 234.729 260.135 338.459 1.00 55.30 603 GLU A CA 1
ATOM 10654 C C . GLU B 1 574 ? 235.509 259.300 339.466 1.00 54.85 603 GLU A C 1
ATOM 10655 O O . GLU B 1 574 ? 236.715 259.489 339.648 1.00 53.22 603 GLU A O 1
ATOM 10661 N N . ASN B 1 575 ? 234.814 258.377 340.125 1.00 58.39 604 ASN A N 1
ATOM 10662 C CA . ASN B 1 575 ? 235.455 257.486 341.080 1.00 57.68 604 ASN A CA 1
ATOM 10663 C C . ASN B 1 575 ? 236.192 256.381 340.338 1.00 57.69 604 ASN A C 1
ATOM 10664 O O . ASN B 1 575 ? 235.643 255.765 339.419 1.00 58.42 604 ASN A O 1
ATOM 10669 N N . VAL B 1 576 ? 237.438 256.136 340.735 1.00 53.53 605 VAL A N 1
ATOM 10670 C CA . VAL B 1 576 ? 238.269 255.116 340.097 1.00 50.98 605 VAL A CA 1
ATOM 10671 C C . VAL B 1 576 ? 238.016 253.817 340.854 1.00 51.49 605 VAL A C 1
ATOM 10672 O O . VAL B 1 576 ? 238.757 253.446 341.763 1.00 56.67 605 VAL A O 1
ATOM 10676 N N . GLU B 1 577 ? 236.956 253.113 340.466 1.00 47.49 606 GLU A N 1
ATOM 10677 C CA . GLU B 1 577 ? 236.603 251.866 341.130 1.00 47.73 606 GLU A CA 1
ATOM 10678 C C . GLU B 1 577 ? 237.660 250.799 340.871 1.00 54.05 606 GLU A C 1
ATOM 10679 O O . GLU B 1 577 ? 238.227 250.713 339.779 1.00 52.17 606 GLU A O 1
ATOM 10685 N N . LEU B 1 578 ? 237.923 249.984 341.887 1.00 52.99 607 LEU A N 1
ATOM 10686 C CA . LEU B 1 578 ? 238.889 248.899 341.802 1.00 49.54 607 LEU A CA 1
ATOM 10687 C C . LEU B 1 578 ? 238.164 247.565 341.898 1.00 51.15 607 LEU A C 1
ATOM 10688 O O . LEU B 1 578 ? 237.308 247.381 342.769 1.00 51.55 607 LEU A O 1
ATOM 10693 N N . GLU B 1 579 ? 238.505 246.642 341.005 1.00 53.26 608 GLU A N 1
ATOM 10694 C CA . GLU B 1 579 ? 237.973 245.288 341.028 1.00 54.34 608 GLU A CA 1
ATOM 10695 C C . GLU B 1 579 ? 239.079 244.329 341.440 1.00 54.32 608 GLU A C 1
ATOM 10696 O O . GLU B 1 579 ? 240.168 244.347 340.858 1.00 54.15 608 GLU A O 1
ATOM 10702 N N . GLU B 1 580 ? 238.798 243.494 342.437 1.00 56.02 609 GLU A N 1
ATOM 10703 C CA . GLU B 1 580 ? 239.745 242.497 342.914 1.00 54.55 609 GLU A CA 1
ATOM 10704 C C . GLU B 1 580 ? 239.162 241.108 342.703 1.00 57.70 609 GLU A C 1
ATOM 10705 O O . GLU B 1 580 ? 238.020 240.843 343.092 1.00 62.22 609 GLU A O 1
ATOM 10711 N N . THR B 1 581 ? 239.945 240.231 342.078 1.00 48.86 610 THR A N 1
ATOM 10712 C CA . THR B 1 581 ? 239.516 238.859 341.825 1.00 52.46 610 THR A CA 1
ATOM 10713 C C . THR B 1 581 ? 240.757 237.981 341.747 1.00 53.60 610 THR A C 1
ATOM 10714 O O . THR B 1 581 ? 241.463 237.986 340.734 1.00 50.79 610 THR A O 1
ATOM 10718 N N . GLU B 1 582 ? 241.016 237.237 342.817 1.00 53.53 611 GLU A N 1
ATOM 10719 C CA . GLU B 1 582 ? 242.218 236.404 342.947 1.00 50.69 611 GLU A CA 1
ATOM 10720 C C . GLU B 1 582 ? 243.435 237.316 342.767 1.00 47.33 611 GLU A C 1
ATOM 10721 O O . GLU B 1 582 ? 243.366 238.520 343.042 1.00 47.44 611 GLU A O 1
ATOM 10727 N N . THR B 1 583 ? 244.548 236.776 342.274 1.00 43.10 612 THR A N 1
ATOM 10728 C CA . THR B 1 583 ? 245.787 237.542 342.215 1.00 43.46 612 THR A CA 1
ATOM 10729 C C . THR B 1 583 ? 245.692 238.584 341.102 1.00 45.84 612 THR A C 1
ATOM 10730 O O . THR B 1 583 ? 246.342 238.463 340.058 1.00 46.63 612 THR A O 1
ATOM 10734 N N . THR B 1 584 ? 244.849 239.597 341.308 1.00 51.97 613 THR A N 1
ATOM 10735 C CA . THR B 1 584 ? 244.686 240.702 340.372 1.00 51.08 613 THR A CA 1
ATOM 10736 C C . THR B 1 584 ? 244.203 241.932 341.125 1.00 47.55 613 THR A C 1
ATOM 10737 O O . THR B 1 584 ? 243.598 241.833 342.195 1.00 54.05 613 THR A O 1
ATOM 10741 N N . LEU B 1 585 ? 244.470 243.098 340.540 1.00 38.26 614 LEU A N 1
ATOM 10742 C CA . LEU B 1 585 ? 243.907 244.356 341.027 1.00 42.70 614 LEU A CA 1
ATOM 10743 C C . LEU B 1 585 ? 243.852 245.307 339.842 1.00 43.49 614 LEU A C 1
ATOM 10744 O O . LEU B 1 585 ? 244.897 245.765 339.371 1.00 43.00 614 LEU A O 1
ATOM 10749 N N . LYS B 1 586 ? 242.646 245.601 339.368 1.00 45.79 615 LYS A N 1
ATOM 10750 C CA . LYS B 1 586 ? 242.456 246.373 338.152 1.00 40.88 615 LYS A CA 1
ATOM 10751 C C . LYS B 1 586 ? 241.660 247.637 338.438 1.00 44.87 615 LYS A C 1
ATOM 10752 O O . LYS B 1 586 ? 240.824 247.678 339.345 1.00 46.76 615 LYS A O 1
ATOM 10758 N N . VAL B 1 587 ? 241.937 248.670 337.653 1.00 48.12 616 VAL A N 1
ATOM 10759 C CA . VAL B 1 587 ? 241.164 249.905 337.671 1.00 48.60 616 VAL A CA 1
ATOM 10760 C C . VAL B 1 587 ? 239.985 249.744 336.721 1.00 47.36 616 VAL A C 1
ATOM 10761 O O . VAL B 1 587 ? 240.166 249.401 335.547 1.00 49.71 616 VAL A O 1
ATOM 10765 N N . LYS B 1 588 ? 238.774 249.976 337.230 1.00 38.60 617 LYS A N 1
ATOM 10766 C CA . LYS B 1 588 ? 237.583 249.770 336.413 1.00 41.57 617 LYS A CA 1
ATOM 10767 C C . LYS B 1 588 ? 237.564 250.713 335.216 1.00 43.57 617 LYS A C 1
ATOM 10768 O O . LYS B 1 588 ? 237.425 250.276 334.068 1.00 47.27 617 LYS A O 1
ATOM 10774 N N . LYS B 1 589 ? 237.713 252.014 335.465 1.00 43.14 618 LYS A N 1
ATOM 10775 C CA . LYS B 1 589 ? 237.670 253.000 334.388 1.00 43.62 618 LYS A CA 1
ATOM 10776 C C . LYS B 1 589 ? 238.412 254.243 334.874 1.00 42.77 618 LYS A C 1
ATOM 10777 O O . LYS B 1 589 ? 237.863 255.023 335.656 1.00 43.17 618 LYS A O 1
ATOM 10783 N N . LEU B 1 590 ? 239.645 254.417 334.411 1.00 35.88 619 LEU A N 1
ATOM 10784 C CA . LEU B 1 590 ? 240.412 255.614 334.721 1.00 33.82 619 LEU A CA 1
ATOM 10785 C C . LEU B 1 590 ? 240.220 256.611 333.588 1.00 37.78 619 LEU A C 1
ATOM 10786 O O . LEU B 1 590 ? 240.474 256.287 332.424 1.00 43.25 619 LEU A O 1
ATOM 10791 N N . ASP B 1 591 ? 239.744 257.809 333.925 1.00 38.78 620 ASP A N 1
ATOM 10792 C CA . ASP B 1 591 ? 239.574 258.867 332.932 1.00 38.11 620 ASP A CA 1
ATOM 10793 C C . ASP B 1 591 ? 239.705 260.204 333.654 1.00 39.24 620 ASP A C 1
ATOM 10794 O O . ASP B 1 591 ? 238.731 260.696 334.231 1.00 44.48 620 ASP A O 1
ATOM 10799 N N . VAL B 1 592 ? 240.903 260.781 333.618 1.00 25.32 621 VAL A N 1
ATOM 10800 C CA . VAL B 1 592 ? 241.145 262.123 334.129 1.00 24.57 621 VAL A CA 1
ATOM 10801 C C . VAL B 1 592 ? 241.772 262.943 333.012 1.00 26.32 621 VAL A C 1
ATOM 10802 O O . VAL B 1 592 ? 242.542 262.421 332.199 1.00 26.02 621 VAL A O 1
ATOM 10806 N N . GLU B 1 593 ? 241.402 264.217 332.948 1.00 27.37 622 GLU A N 1
ATOM 10807 C CA . GLU B 1 593 ? 241.886 265.115 331.913 1.00 27.01 622 GLU A CA 1
ATOM 10808 C C . GLU B 1 593 ? 242.214 266.454 332.548 1.00 26.13 622 GLU A C 1
ATOM 10809 O O . GLU B 1 593 ? 241.406 266.996 333.306 1.00 28.00 622 GLU A O 1
ATOM 10815 N N . TYR B 1 594 ? 243.399 266.975 332.250 1.00 17.12 623 TYR A N 1
ATOM 10816 C CA . TYR B 1 594 ? 243.829 268.277 332.739 1.00 18.09 623 TYR A CA 1
ATOM 10817 C C . TYR B 1 594 ? 244.163 269.182 331.566 1.00 20.35 623 TYR A C 1
ATOM 10818 O O . TYR B 1 594 ? 244.871 268.774 330.642 1.00 28.43 623 TYR A O 1
ATOM 10827 N N . LYS B 1 595 ? 243.646 270.404 331.607 1.00 20.21 624 LYS A N 1
ATOM 10828 C CA . LYS B 1 595 ? 243.891 271.399 330.576 1.00 15.52 624 LYS A CA 1
ATOM 10829 C C . LYS B 1 595 ? 245.046 272.281 331.024 1.00 22.67 624 LYS A C 1
ATOM 10830 O O . LYS B 1 595 ? 244.942 272.971 332.043 1.00 39.28 624 LYS A O 1
ATOM 10836 N N . VAL B 1 596 ? 246.147 272.246 330.283 1.00 9.70 625 VAL A N 1
ATOM 10837 C CA . VAL B 1 596 ? 247.257 273.159 330.512 1.00 5.91 625 VAL A CA 1
ATOM 10838 C C . VAL B 1 596 ? 247.048 274.348 329.586 1.00 13.30 625 VAL A C 1
ATOM 10839 O O . VAL B 1 596 ? 247.220 274.237 328.370 1.00 25.76 625 VAL A O 1
ATOM 10843 N N . GLU B 1 597 ? 246.639 275.471 330.165 1.00 14.93 626 GLU A N 1
ATOM 10844 C CA . GLU B 1 597 ? 246.413 276.707 329.434 1.00 13.33 626 GLU A CA 1
ATOM 10845 C C . GLU B 1 597 ? 247.711 277.499 329.408 1.00 10.71 626 GLU A C 1
ATOM 10846 O O . GLU B 1 597 ? 248.225 277.893 330.461 1.00 21.07 626 GLU A O 1
ATOM 10852 N N . LEU B 1 598 ? 248.238 277.725 328.209 1.00 3.25 627 LEU A N 1
ATOM 10853 C CA . LEU B 1 598 ? 249.501 278.429 328.062 1.00 6.23 627 LEU A CA 1
ATOM 10854 C C . LEU B 1 598 ? 249.346 279.940 328.137 1.00 12.78 627 LEU A C 1
ATOM 10855 O O . LEU B 1 598 ? 250.360 280.645 328.121 1.00 24.61 627 LEU A O 1
ATOM 10860 N N . GLY B 1 599 ? 248.119 280.446 328.224 1.00 3.98 628 GLY A N 1
ATOM 10861 C CA . GLY B 1 599 ? 247.923 281.881 328.356 1.00 0.00 628 GLY A CA 1
ATOM 10862 C C . GLY B 1 599 ? 248.532 282.613 327.181 1.00 11.26 628 GLY A C 1
ATOM 10863 O O . GLY B 1 599 ? 248.205 282.354 326.020 1.00 18.12 628 GLY A O 1
ATOM 10864 N N . ASN B 1 600 ? 249.426 283.554 327.481 1.00 12.68 629 ASN A N 1
ATOM 10865 C CA . ASN B 1 600 ? 250.251 284.220 326.473 1.00 10.30 629 ASN A CA 1
ATOM 10866 C C . ASN B 1 600 ? 251.691 284.167 326.975 1.00 14.09 629 ASN A C 1
ATOM 10867 O O . ASN B 1 600 ? 252.191 285.120 327.574 1.00 21.18 629 ASN A O 1
ATOM 10872 N N . PHE B 1 601 ? 252.364 283.045 326.716 1.00 9.38 630 PHE A N 1
ATOM 10873 C CA . PHE B 1 601 ? 253.746 282.849 327.150 1.00 8.29 630 PHE A CA 1
ATOM 10874 C C . PHE B 1 601 ? 254.662 283.558 326.159 1.00 12.56 630 PHE A C 1
ATOM 10875 O O . PHE B 1 601 ? 255.232 282.961 325.243 1.00 16.94 630 PHE A O 1
ATOM 10883 N N . GLU B 1 602 ? 254.805 284.864 326.357 1.00 10.90 631 GLU A N 1
ATOM 10884 C CA . GLU B 1 602 ? 255.555 285.708 325.433 1.00 9.95 631 GLU A CA 1
ATOM 10885 C C . GLU B 1 602 ? 257.034 285.360 325.510 1.00 14.16 631 GLU A C 1
ATOM 10886 O O . GLU B 1 602 ? 257.728 285.741 326.454 1.00 17.48 631 GLU A O 1
ATOM 10892 N N . ILE B 1 603 ? 257.523 284.630 324.510 1.00 15.20 632 ILE A N 1
ATOM 10893 C CA . ILE B 1 603 ? 258.958 284.444 324.315 1.00 8.55 632 ILE A CA 1
ATOM 10894 C C . ILE B 1 603 ? 259.463 285.722 323.655 1.00 5.87 632 ILE A C 1
ATOM 10895 O O . ILE B 1 603 ? 259.389 285.873 322.439 1.00 18.90 632 ILE A O 1
ATOM 10900 N N . LYS B 1 604 ? 259.959 286.657 324.457 1.00 3.32 633 LYS A N 1
ATOM 10901 C CA . LYS B 1 604 ? 260.268 287.979 323.939 1.00 6.19 633 LYS A CA 1
ATOM 10902 C C . LYS B 1 604 ? 261.497 287.942 323.036 1.00 11.16 633 LYS A C 1
ATOM 10903 O O . LYS B 1 604 ? 262.250 286.966 322.999 1.00 19.34 633 LYS A O 1
ATOM 10909 N N . ASN B 1 605 ? 261.680 289.023 322.280 1.00 9.72 634 ASN A N 1
ATOM 10910 C CA . ASN B 1 605 ? 262.892 289.191 321.491 1.00 11.25 634 ASN A CA 1
ATOM 10911 C C . ASN B 1 605 ? 264.081 289.334 322.428 1.00 11.43 634 ASN A C 1
ATOM 10912 O O . ASN B 1 605 ? 264.168 290.299 323.193 1.00 12.38 634 ASN A O 1
ATOM 10917 N N . GLY B 1 606 ? 265.004 288.386 322.364 1.00 3.22 635 GLY A N 1
ATOM 10918 C CA . GLY B 1 606 ? 266.109 288.370 323.296 1.00 10.95 635 GLY A CA 1
ATOM 10919 C C . GLY B 1 606 ? 266.447 286.962 323.725 1.00 16.79 635 GLY A C 1
ATOM 10920 O O . GLY B 1 606 ? 267.607 286.659 324.020 1.00 19.39 635 GLY A O 1
ATOM 10921 N N . LEU B 1 607 ? 265.441 286.090 323.772 1.00 9.74 636 LEU A N 1
ATOM 10922 C CA . LEU B 1 607 ? 265.737 284.669 323.883 1.00 8.05 636 LEU A CA 1
ATOM 10923 C C . LEU B 1 607 ? 266.445 284.178 322.631 1.00 22.04 636 LEU A C 1
ATOM 10924 O O . LEU B 1 607 ? 267.356 283.347 322.710 1.00 30.06 636 LEU A O 1
ATOM 10929 N N . ILE B 1 608 ? 266.042 284.686 321.467 1.00 20.57 637 ILE A N 1
ATOM 10930 C CA . ILE B 1 608 ? 266.719 284.365 320.217 1.00 16.26 637 ILE A CA 1
ATOM 10931 C C . ILE B 1 608 ? 267.581 285.513 319.705 1.00 13.17 637 ILE A C 1
ATOM 10932 O O . ILE B 1 608 ? 268.434 285.287 318.836 1.00 29.47 637 ILE A O 1
ATOM 10937 N N . LYS B 1 609 ? 267.383 286.734 320.205 1.00 10.16 638 LYS A N 1
ATOM 10938 C CA . LYS B 1 609 ? 268.254 287.832 319.800 1.00 0.00 638 LYS A CA 1
ATOM 10939 C C . LYS B 1 609 ? 269.636 287.694 320.424 1.00 6.14 638 LYS A C 1
ATOM 10940 O O . LYS B 1 609 ? 270.644 288.033 319.795 1.00 25.98 638 LYS A O 1
ATOM 10946 N N . ALA B 1 610 ? 269.706 287.199 321.663 1.00 5.19 639 ALA A N 1
ATOM 10947 C CA . ALA B 1 610 ? 271.001 286.935 322.280 1.00 6.41 639 ALA A CA 1
ATOM 10948 C C . ALA B 1 610 ? 271.743 285.817 321.556 1.00 19.73 639 ALA A C 1
ATOM 10949 O O . ALA B 1 610 ? 272.963 285.896 321.363 1.00 21.90 639 ALA A O 1
ATOM 10951 N N . MET B 1 611 ? 271.027 284.765 321.150 1.00 16.22 640 MET A N 1
ATOM 10952 C CA . MET B 1 611 ? 271.663 283.715 320.362 1.00 8.13 640 MET A CA 1
ATOM 10953 C C . MET B 1 611 ? 272.128 284.235 319.010 1.00 0.90 640 MET A C 1
ATOM 10954 O O . MET B 1 611 ? 273.148 283.774 318.489 1.00 14.22 640 MET A O 1
ATOM 10959 N N . LEU B 1 612 ? 271.393 285.179 318.421 1.00 5.85 641 LEU A N 1
ATOM 10960 C CA . LEU B 1 612 ? 271.889 285.842 317.220 1.00 6.67 641 LEU A CA 1
ATOM 10961 C C . LEU B 1 612 ? 273.166 286.612 317.517 1.00 9.83 641 LEU A C 1
ATOM 10962 O O . LEU B 1 612 ? 274.109 286.599 316.719 1.00 18.93 641 LEU A O 1
ATOM 10967 N N . GLU B 1 613 ? 273.215 287.291 318.664 1.00 6.34 642 GLU A N 1
ATOM 10968 C CA . GLU B 1 613 ? 274.414 288.026 319.041 1.00 15.63 642 GLU A CA 1
ATOM 10969 C C . GLU B 1 613 ? 275.588 287.102 319.330 1.00 16.00 642 GLU A C 1
ATOM 10970 O O . GLU B 1 613 ? 276.738 287.548 319.275 1.00 22.78 642 GLU A O 1
ATOM 10976 N N . PHE B 1 614 ? 275.325 285.833 319.646 1.00 10.71 643 PHE A N 1
ATOM 10977 C CA . PHE B 1 614 ? 276.416 284.870 319.764 1.00 5.38 643 PHE A CA 1
ATOM 10978 C C . PHE B 1 614 ? 277.125 284.666 318.433 1.00 12.79 643 PHE A C 1
ATOM 10979 O O . PHE B 1 614 ? 278.336 284.422 318.405 1.00 20.11 643 PHE A O 1
ATOM 10987 N N . LEU B 1 615 ? 276.392 284.756 317.327 1.00 16.59 644 LEU A N 1
ATOM 10988 C CA . LEU B 1 615 ? 276.998 284.638 316.012 1.00 13.20 644 LEU A CA 1
ATOM 10989 C C . LEU B 1 615 ? 277.915 285.832 315.746 1.00 19.37 644 LEU A C 1
ATOM 10990 O O . LEU B 1 615 ? 277.658 286.940 316.223 1.00 17.30 644 LEU A O 1
ATOM 10995 N N . PRO B 1 616 ? 278.996 285.629 314.994 1.00 23.07 645 PRO A N 1
ATOM 10996 C CA . PRO B 1 616 ? 279.954 286.718 314.778 1.00 13.42 645 PRO A CA 1
ATOM 10997 C C . PRO B 1 616 ? 279.337 287.864 313.994 1.00 16.26 645 PRO A C 1
ATOM 10998 O O . PRO B 1 616 ? 278.467 287.670 313.144 1.00 15.82 645 PRO A O 1
ATOM 11002 N N . ASP B 1 617 ? 279.806 289.075 314.291 1.00 20.89 646 ASP A N 1
ATOM 11003 C CA . ASP B 1 617 ? 279.323 290.289 313.647 1.00 16.44 646 ASP A CA 1
ATOM 11004 C C . ASP B 1 617 ? 280.270 290.765 312.548 1.00 18.32 646 ASP A C 1
ATOM 11005 O O . ASP B 1 617 ? 280.329 291.961 312.245 1.00 20.46 646 ASP A O 1
ATOM 11010 N N . THR B 1 618 ? 281.021 289.847 311.946 1.00 18.49 647 THR A N 1
ATOM 11011 C CA . THR B 1 618 ? 281.927 290.217 310.869 1.00 14.47 647 THR A CA 1
ATOM 11012 C C . THR B 1 618 ? 281.131 290.642 309.644 1.00 20.75 647 THR A C 1
ATOM 11013 O O . THR B 1 618 ? 280.245 289.916 309.183 1.00 22.84 647 THR A O 1
ATOM 11017 N N . LYS B 1 619 ? 281.461 291.815 309.104 1.00 22.39 648 LYS A N 1
ATOM 11018 C CA . LYS B 1 619 ? 280.722 292.368 307.977 1.00 19.03 648 LYS A CA 1
ATOM 11019 C C . LYS B 1 619 ? 280.948 291.598 306.686 1.00 21.82 648 LYS A C 1
ATOM 11020 O O . LYS B 1 619 ? 280.250 291.861 305.701 1.00 26.52 648 LYS A O 1
ATOM 11026 N N . ASP B 1 620 ? 281.893 290.659 306.663 1.00 19.01 649 ASP A N 1
ATOM 11027 C CA . ASP B 1 620 ? 282.206 289.899 305.455 1.00 15.88 649 ASP A CA 1
ATOM 11028 C C . ASP B 1 620 ? 281.078 288.906 305.195 1.00 16.88 649 ASP A C 1
ATOM 11029 O O . ASP B 1 620 ? 281.163 287.714 305.499 1.00 19.65 649 ASP A O 1
ATOM 11034 N N . LEU B 1 621 ? 279.990 289.421 304.622 1.00 22.01 650 LEU A N 1
ATOM 11035 C CA . LEU B 1 621 ? 278.862 288.596 304.214 1.00 21.99 650 LEU A CA 1
ATOM 11036 C C . LEU B 1 621 ? 278.897 288.227 302.739 1.00 23.13 650 LEU A C 1
ATOM 11037 O O . LEU B 1 621 ? 278.314 287.206 302.359 1.00 25.26 650 LEU A O 1
ATOM 11042 N N . GLU B 1 622 ? 279.564 289.027 301.906 1.00 21.17 651 GLU A N 1
ATOM 11043 C CA . GLU B 1 622 ? 279.610 288.742 300.477 1.00 18.63 651 GLU A CA 1
ATOM 11044 C C . GLU B 1 622 ? 280.401 287.474 300.187 1.00 17.67 651 GLU A C 1
ATOM 11045 O O . GLU B 1 622 ? 279.950 286.612 299.427 1.00 27.28 651 GLU A O 1
ATOM 11051 N N . THR B 1 623 ? 281.594 287.348 300.774 1.00 10.98 652 THR A N 1
ATOM 11052 C CA . THR B 1 623 ? 282.437 286.191 300.485 1.00 20.81 652 THR A CA 1
ATOM 11053 C C . THR B 1 623 ? 281.806 284.899 300.987 1.00 19.60 652 THR A C 1
ATOM 11054 O O . THR B 1 623 ? 281.814 283.882 300.281 1.00 17.78 652 THR A O 1
ATOM 11058 N N . THR B 1 624 ? 281.252 284.917 302.201 1.00 19.95 653 THR A N 1
ATOM 11059 C CA . THR B 1 624 ? 280.656 283.706 302.752 1.00 23.17 653 THR A CA 1
ATOM 11060 C C . THR B 1 624 ? 279.451 283.262 301.934 1.00 26.99 653 THR A C 1
ATOM 11061 O O . THR B 1 624 ? 279.305 282.074 301.624 1.00 36.08 653 THR A O 1
ATOM 11065 N N . LEU B 1 625 ? 278.580 284.203 301.570 1.00 19.22 654 LEU A N 1
ATOM 11066 C CA . LEU B 1 625 ? 277.406 283.851 300.779 1.00 13.21 654 LEU A CA 1
ATOM 11067 C C . LEU B 1 625 ? 277.798 283.415 299.374 1.00 20.49 654 LEU A C 1
ATOM 11068 O O . LEU B 1 625 ? 277.169 282.520 298.800 1.00 23.15 654 LEU A O 1
ATOM 11073 N N . ASP B 1 626 ? 278.828 284.039 298.799 1.00 21.28 655 ASP A N 1
ATOM 11074 C CA . ASP B 1 626 ? 279.322 283.606 297.497 1.00 14.86 655 ASP A CA 1
ATOM 11075 C C . ASP B 1 626 ? 279.823 282.171 297.557 1.00 18.67 655 ASP A C 1
ATOM 11076 O O . ASP B 1 626 ? 279.523 281.362 296.672 1.00 24.83 655 ASP A O 1
ATOM 11081 N N . LYS B 1 627 ? 280.584 281.834 298.600 1.00 18.14 656 LYS A N 1
ATOM 11082 C CA . LYS B 1 627 ? 281.067 280.465 298.743 1.00 25.22 656 LYS A CA 1
ATOM 11083 C C . LYS B 1 627 ? 279.910 279.495 298.949 1.00 22.99 656 LYS A C 1
ATOM 11084 O O . LYS B 1 627 ? 279.902 278.397 298.381 1.00 24.09 656 LYS A O 1
ATOM 11090 N N . LEU B 1 628 ? 278.921 279.885 299.756 1.00 25.03 657 LEU A N 1
ATOM 11091 C CA . LEU B 1 628 ? 277.794 278.999 300.032 1.00 21.07 657 LEU A CA 1
ATOM 11092 C C . LEU B 1 628 ? 276.955 278.747 298.785 1.00 21.28 657 LEU A C 1
ATOM 11093 O O . LEU B 1 628 ? 276.561 277.606 298.516 1.00 23.59 657 LEU A O 1
ATOM 11098 N N . LEU B 1 629 ? 276.673 279.793 298.009 1.00 21.11 658 LEU A N 1
ATOM 11099 C CA . LEU B 1 629 ? 275.777 279.674 296.865 1.00 20.13 658 LEU A CA 1
ATOM 11100 C C . LEU B 1 629 ? 276.501 279.228 295.601 1.00 19.10 658 LEU A C 1
ATOM 11101 O O . LEU B 1 629 ? 276.114 278.234 294.979 1.00 26.89 658 LEU A O 1
ATOM 11106 N N . PHE B 1 630 ? 277.551 279.946 295.210 1.00 12.15 659 PHE A N 1
ATOM 11107 C CA . PHE B 1 630 ? 278.177 279.750 293.910 1.00 10.51 659 PHE A CA 1
ATOM 11108 C C . PHE B 1 630 ? 279.421 278.874 293.970 1.00 19.99 659 PHE A C 1
ATOM 11109 O O . PHE B 1 630 ? 279.534 277.910 293.208 1.00 24.08 659 PHE A O 1
ATOM 11117 N N . LYS B 1 631 ? 280.358 279.177 294.866 1.00 23.31 660 LYS A N 1
ATOM 11118 C CA . LYS B 1 631 ? 281.579 278.387 294.956 1.00 16.50 660 LYS A CA 1
ATOM 11119 C C . LYS B 1 631 ? 281.336 277.115 295.756 1.00 20.41 660 LYS A C 1
ATOM 11120 O O . LYS B 1 631 ? 282.057 276.830 296.718 1.00 28.26 660 LYS A O 1
ATOM 11126 N N . GLY B 1 632 ? 280.322 276.344 295.361 1.00 13.67 661 GLY A N 1
ATOM 11127 C CA . GLY B 1 632 ? 279.989 275.104 296.004 1.00 16.48 661 GLY A CA 1
ATOM 11128 C C . GLY B 1 632 ? 280.398 273.899 295.184 1.00 23.24 661 GLY A C 1
ATOM 11129 O O . GLY B 1 632 ? 281.187 273.991 294.234 1.00 22.60 661 GLY A O 1
ATOM 11130 N N . GLU B 1 633 ? 279.848 272.744 295.555 1.00 28.25 662 GLU A N 1
ATOM 11131 C CA . GLU B 1 633 ? 280.169 271.496 294.880 1.00 28.76 662 GLU A CA 1
ATOM 11132 C C . GLU B 1 633 ? 279.152 271.112 293.816 1.00 23.26 662 GLU A C 1
ATOM 11133 O O . GLU B 1 633 ? 279.484 270.330 292.919 1.00 24.83 662 GLU A O 1
ATOM 11139 N N . SER B 1 634 ? 277.931 271.638 293.890 1.00 16.22 663 SER A N 1
ATOM 11140 C CA . SER B 1 634 ? 276.892 271.338 292.913 1.00 23.37 663 SER A CA 1
ATOM 11141 C C . SER B 1 634 ? 276.700 272.449 291.894 1.00 24.92 663 SER A C 1
ATOM 11142 O O . SER B 1 634 ? 276.510 272.168 290.707 1.00 26.85 663 SER A O 1
ATOM 11145 N N . TYR B 1 635 ? 276.737 273.709 292.330 1.00 21.79 664 TYR A N 1
ATOM 11146 C CA . TYR B 1 635 ? 276.628 274.813 291.386 1.00 17.46 664 TYR A CA 1
ATOM 11147 C C . TYR B 1 635 ? 277.827 274.864 290.452 1.00 21.14 664 TYR A C 1
ATOM 11148 O O . TYR B 1 635 ? 277.687 275.219 289.278 1.00 27.42 664 TYR A O 1
ATOM 11157 N N . LYS B 1 636 ? 279.016 274.527 290.953 1.00 28.62 665 LYS A N 1
ATOM 11158 C CA . LYS B 1 636 ? 280.202 274.560 290.105 1.00 26.43 665 LYS A CA 1
ATOM 11159 C C . LYS B 1 636 ? 280.136 273.490 289.020 1.00 28.91 665 LYS A C 1
ATOM 11160 O O . LYS B 1 636 ? 280.582 273.717 287.889 1.00 27.20 665 LYS A O 1
ATOM 11166 N N . ALA B 1 637 ? 279.592 272.316 289.347 1.00 33.55 666 ALA A N 1
ATOM 11167 C CA . ALA B 1 637 ? 279.437 271.274 288.339 1.00 34.74 666 ALA A CA 1
ATOM 11168 C C . ALA B 1 637 ? 278.488 271.716 287.233 1.00 33.57 666 ALA A C 1
ATOM 11169 O O . ALA B 1 637 ? 278.759 271.498 286.046 1.00 34.10 666 ALA A O 1
ATOM 11171 N N . MET B 1 638 ? 277.369 272.340 287.604 1.00 30.52 667 MET A N 1
ATOM 11172 C CA . MET B 1 638 ? 276.448 272.868 286.602 1.00 35.24 667 MET A CA 1
ATOM 11173 C C . MET B 1 638 ? 277.103 273.978 285.790 1.00 38.57 667 MET A C 1
ATOM 11174 O O . MET B 1 638 ? 276.890 274.075 284.576 1.00 32.25 667 MET A O 1
ATOM 11179 N N . LYS B 1 639 ? 277.901 274.820 286.448 1.00 37.18 668 LYS A N 1
ATOM 11180 C CA . LYS B 1 639 ? 278.660 275.847 285.745 1.00 28.93 668 LYS A CA 1
ATOM 11181 C C . LYS B 1 639 ? 279.534 275.231 284.666 1.00 37.54 668 LYS A C 1
ATOM 11182 O O . LYS B 1 639 ? 279.487 275.638 283.502 1.00 38.46 668 LYS A O 1
ATOM 11188 N N . ASP B 1 640 ? 280.336 274.234 285.042 1.00 40.56 669 ASP A N 1
ATOM 11189 C CA . ASP B 1 640 ? 281.236 273.602 284.086 1.00 37.70 669 ASP A CA 1
ATOM 11190 C C . ASP B 1 640 ? 280.460 272.931 282.961 1.00 40.00 669 ASP A C 1
ATOM 11191 O O . ASP B 1 640 ? 280.819 273.061 281.785 1.00 37.94 669 ASP A O 1
ATOM 11196 N N . LYS B 1 641 ? 279.380 272.222 283.303 1.00 36.65 670 LYS A N 1
ATOM 11197 C CA . LYS B 1 641 ? 278.603 271.524 282.286 1.00 40.40 670 LYS A CA 1
ATOM 11198 C C . LYS B 1 641 ? 277.999 272.500 281.289 1.00 40.78 670 LYS A C 1
ATOM 11199 O O . LYS B 1 641 ? 277.992 272.239 280.081 1.00 46.74 670 LYS A O 1
ATOM 11205 N N . TYR B 1 642 ? 277.488 273.633 281.771 1.00 36.92 671 TYR A N 1
ATOM 11206 C CA . TYR B 1 642 ? 276.922 274.622 280.866 1.00 44.95 671 TYR A CA 1
ATOM 11207 C C . TYR B 1 642 ? 277.995 275.389 280.105 1.00 44.45 671 TYR A C 1
ATOM 11208 O O . TYR B 1 642 ? 277.708 275.930 279.032 1.00 37.52 671 TYR A O 1
ATOM 11217 N N . ILE B 1 643 ? 279.216 275.456 280.634 1.00 46.38 672 ILE A N 1
ATOM 11218 C CA . ILE B 1 643 ? 280.298 276.115 279.912 1.00 43.30 672 ILE A CA 1
ATOM 11219 C C . ILE B 1 643 ? 280.772 275.254 278.748 1.00 45.64 672 ILE A C 1
ATOM 11220 O O . ILE B 1 643 ? 280.916 275.739 277.620 1.00 47.97 672 ILE A O 1
ATOM 11225 N N . LYS B 1 644 ? 281.023 273.965 279.001 1.00 49.45 673 LYS A N 1
ATOM 11226 C CA . LYS B 1 644 ? 281.522 273.088 277.943 1.00 50.13 673 LYS A CA 1
ATOM 11227 C C . LYS B 1 644 ? 280.492 272.919 276.833 1.00 48.07 673 LYS A C 1
ATOM 11228 O O . LYS B 1 644 ? 280.815 273.033 275.646 1.00 51.49 673 LYS A O 1
ATOM 11234 N N . GLU B 1 645 ? 279.248 272.644 277.202 1.00 52.27 674 GLU A N 1
ATOM 11235 C CA . GLU B 1 645 ? 278.169 272.447 276.242 1.00 55.83 674 GLU A CA 1
ATOM 11236 C C . GLU B 1 645 ? 276.873 272.890 276.911 1.00 56.56 674 GLU A C 1
ATOM 11237 O O . GLU B 1 645 ? 276.896 273.599 277.920 1.00 55.16 674 GLU A O 1
ATOM 11243 N N . GLY B 1 646 ? 275.740 272.486 276.349 1.00 62.80 675 GLY A N 1
ATOM 11244 C CA . GLY B 1 646 ? 274.477 272.728 277.016 1.00 65.05 675 GLY A CA 1
ATOM 11245 C C . GLY B 1 646 ? 273.664 273.868 276.441 1.00 64.87 675 GLY A C 1
ATOM 11246 O O . GLY B 1 646 ? 273.764 274.169 275.247 1.00 62.10 675 GLY A O 1
ATOM 11247 N N . PHE B 1 647 ? 272.868 274.520 277.297 1.00 56.44 676 PHE A N 1
ATOM 11248 C CA . PHE B 1 647 ? 271.870 275.496 276.879 1.00 54.25 676 PHE A CA 1
ATOM 11249 C C . PHE B 1 647 ? 270.997 274.866 275.802 1.00 55.39 676 PHE A C 1
ATOM 11250 O O . PHE B 1 647 ? 271.124 275.206 274.619 1.00 57.43 676 PHE A O 1
ATOM 11258 N N . PRO B 1 648 ? 270.116 273.936 276.175 1.00 55.42 677 PRO A N 1
ATOM 11259 C CA . PRO B 1 648 ? 269.384 273.158 275.167 1.00 56.49 677 PRO A CA 1
ATOM 11260 C C . PRO B 1 648 ? 268.568 274.049 274.244 1.00 54.21 677 PRO A C 1
ATOM 11261 O O . PRO B 1 648 ? 267.998 275.059 274.662 1.00 50.24 677 PRO A O 1
ATOM 11265 N N . GLY B 1 649 ? 268.519 273.659 272.976 1.00 56.84 678 GLY A N 1
ATOM 11266 C CA . GLY B 1 649 ? 267.881 274.438 271.931 1.00 54.97 678 GLY A CA 1
ATOM 11267 C C . GLY B 1 649 ? 268.833 275.409 271.269 1.00 55.36 678 GLY A C 1
ATOM 11268 O O . GLY B 1 649 ? 268.794 275.589 270.051 1.00 55.68 678 GLY A O 1
ATOM 11269 N N . TYR B 1 650 ? 269.703 276.037 272.061 1.00 58.67 679 TYR A N 1
ATOM 11270 C CA . TYR B 1 650 ? 270.686 276.962 271.509 1.00 56.08 679 TYR A CA 1
ATOM 11271 C C . TYR B 1 650 ? 271.879 276.209 270.933 1.00 58.14 679 TYR A C 1
ATOM 11272 O O . TYR B 1 650 ? 272.125 276.244 269.723 1.00 58.75 679 TYR A O 1
ATOM 11281 N N . GLY B 1 651 ? 272.626 275.515 271.787 1.00 57.15 680 GLY A N 1
ATOM 11282 C CA . GLY B 1 651 ? 273.720 274.681 271.331 1.00 57.35 680 GLY A CA 1
ATOM 11283 C C . GLY B 1 651 ? 274.945 275.450 270.881 1.00 56.55 680 GLY A C 1
ATOM 11284 O O . GLY B 1 651 ? 275.993 275.398 271.531 1.00 54.77 680 GLY A O 1
ATOM 11285 N N . TRP B 1 652 ? 274.825 276.170 269.765 1.00 56.20 681 TRP A N 1
ATOM 11286 C CA . TRP B 1 652 ? 275.970 276.867 269.195 1.00 53.64 681 TRP A CA 1
ATOM 11287 C C . TRP B 1 652 ? 276.379 278.093 269.997 1.00 51.82 681 TRP A C 1
ATOM 11288 O O . TRP B 1 652 ? 277.469 278.625 269.764 1.00 54.04 681 TRP A O 1
ATOM 11299 N N . ALA B 1 653 ? 275.541 278.556 270.921 1.00 45.76 682 ALA A N 1
ATOM 11300 C CA . ALA B 1 653 ? 275.854 279.735 271.725 1.00 45.34 682 ALA A CA 1
ATOM 11301 C C . ALA B 1 653 ? 276.549 279.274 272.999 1.00 45.76 682 ALA A C 1
ATOM 11302 O O . ALA B 1 653 ? 275.936 279.149 274.059 1.00 49.66 682 ALA A O 1
ATOM 11304 N N . LYS B 1 654 ? 277.852 279.024 272.894 1.00 44.20 683 LYS A N 1
ATOM 11305 C CA . LYS B 1 654 ? 278.664 278.648 274.041 1.00 42.21 683 LYS A CA 1
ATOM 11306 C C . LYS B 1 654 ? 279.436 279.811 274.638 1.00 41.36 683 LYS A C 1
ATOM 11307 O O . LYS B 1 654 ? 279.778 279.765 275.820 1.00 45.79 683 LYS A O 1
ATOM 11313 N N . GLY B 1 655 ? 279.730 280.846 273.849 1.00 35.07 684 GLY A N 1
ATOM 11314 C CA . GLY B 1 655 ? 280.360 282.034 274.395 1.00 34.57 684 GLY A CA 1
ATOM 11315 C C . GLY B 1 655 ? 279.426 282.891 275.219 1.00 36.84 684 GLY A C 1
ATOM 11316 O O . GLY B 1 655 ? 279.893 283.696 276.031 1.00 34.00 684 GLY A O 1
ATOM 11317 N N . VAL B 1 656 ? 278.115 282.740 275.022 1.00 40.29 685 VAL A N 1
ATOM 11318 C CA . VAL B 1 656 ? 277.144 283.460 275.836 1.00 36.15 685 VAL A CA 1
ATOM 11319 C C . VAL B 1 656 ? 277.182 282.969 277.276 1.00 34.51 685 VAL A C 1
ATOM 11320 O O . VAL B 1 656 ? 276.885 283.727 278.207 1.00 34.82 685 VAL A O 1
ATOM 11324 N N . VAL B 1 657 ? 277.544 281.700 277.482 1.00 32.46 686 VAL A N 1
ATOM 11325 C CA . VAL B 1 657 ? 277.470 281.121 278.824 1.00 27.27 686 VAL A CA 1
ATOM 11326 C C . VAL B 1 657 ? 278.351 281.856 279.826 1.00 24.34 686 VAL A C 1
ATOM 11327 O O . VAL B 1 657 ? 277.879 282.129 280.936 1.00 30.42 686 VAL A O 1
ATOM 11331 N N . PRO B 1 658 ? 279.611 282.214 279.525 1.00 29.01 687 PRO A N 1
ATOM 11332 C CA . PRO B 1 658 ? 280.352 283.032 280.495 1.00 29.89 687 PRO A CA 1
ATOM 11333 C C . PRO B 1 658 ? 279.988 284.503 280.391 1.00 32.52 687 PRO A C 1
ATOM 11334 O O . PRO B 1 658 ? 280.850 285.380 280.498 1.00 38.55 687 PRO A O 1
ATOM 11338 N N . GLY B 1 659 ? 278.705 284.777 280.184 1.00 27.00 688 GLY A N 1
ATOM 11339 C CA . GLY B 1 659 ? 278.140 286.102 280.327 1.00 30.18 688 GLY A CA 1
ATOM 11340 C C . GLY B 1 659 ? 276.765 285.950 280.931 1.00 25.04 688 GLY A C 1
ATOM 11341 O O . GLY B 1 659 ? 276.098 286.926 281.286 1.00 13.69 688 GLY A O 1
ATOM 11342 N N . ALA B 1 660 ? 276.343 284.693 281.049 1.00 22.52 689 ALA A N 1
ATOM 11343 C CA . ALA B 1 660 ? 275.070 284.335 281.656 1.00 10.48 689 ALA A CA 1
ATOM 11344 C C . ALA B 1 660 ? 275.259 283.936 283.112 1.00 20.53 689 ALA A C 1
ATOM 11345 O O . ALA B 1 660 ? 274.652 284.532 284.004 1.00 27.14 689 ALA A O 1
ATOM 11347 N N . PHE B 1 661 ? 276.120 282.954 283.373 1.00 15.38 690 PHE A N 1
ATOM 11348 C CA . PHE B 1 661 ? 276.438 282.620 284.752 1.00 4.73 690 PHE A CA 1
ATOM 11349 C C . PHE B 1 661 ? 277.538 283.535 285.264 1.00 11.98 690 PHE A C 1
ATOM 11350 O O . PHE B 1 661 ? 278.467 283.083 285.938 1.00 28.48 690 PHE A O 1
ATOM 11358 N N . GLU B 1 662 ? 277.438 284.800 284.964 1.00 10.12 691 GLU A N 1
ATOM 11359 C CA . GLU B 1 662 ? 278.296 285.818 285.546 1.00 12.40 691 GLU A CA 1
ATOM 11360 C C . GLU B 1 662 ? 277.483 286.974 286.093 1.00 18.97 691 GLU A C 1
ATOM 11361 O O . GLU B 1 662 ? 277.827 287.520 287.141 1.00 22.17 691 GLU A O 1
ATOM 11367 N N . SER B 1 663 ? 276.405 287.351 285.405 1.00 17.63 692 SER A N 1
ATOM 11368 C CA . SER B 1 663 ? 275.436 288.287 285.952 1.00 11.77 692 SER A CA 1
ATOM 11369 C C . SER B 1 663 ? 274.470 287.602 286.904 1.00 18.63 692 SER A C 1
ATOM 11370 O O . SER B 1 663 ? 273.981 288.236 287.845 1.00 25.77 692 SER A O 1
ATOM 11373 N N . ILE B 1 664 ? 274.178 286.320 286.669 1.00 13.24 693 ILE A N 1
ATOM 11374 C CA . ILE B 1 664 ? 273.379 285.549 287.615 1.00 5.07 693 ILE A CA 1
ATOM 11375 C C . ILE B 1 664 ? 274.043 285.558 288.984 1.00 12.70 693 ILE A C 1
ATOM 11376 O O . ILE B 1 664 ? 273.378 285.714 290.015 1.00 15.51 693 ILE A O 1
ATOM 11381 N N . GLU B 1 665 ? 275.366 285.406 289.014 1.00 4.35 694 GLU A N 1
ATOM 11382 C CA . GLU B 1 665 ? 276.103 285.550 290.261 1.00 2.46 694 GLU A CA 1
ATOM 11383 C C . GLU B 1 665 ? 276.263 287.014 290.653 1.00 15.96 694 GLU A C 1
ATOM 11384 O O . GLU B 1 665 ? 276.260 287.342 291.845 1.00 34.66 694 GLU A O 1
ATOM 11390 N N . ASN B 1 666 ? 276.413 287.904 289.670 1.00 4.05 695 ASN A N 1
ATOM 11391 C CA . ASN B 1 666 ? 276.749 289.292 289.973 1.00 5.24 695 ASN A CA 1
ATOM 11392 C C . ASN B 1 666 ? 275.615 289.996 290.702 1.00 11.24 695 ASN A C 1
ATOM 11393 O O . ASN B 1 666 ? 275.851 290.723 291.670 1.00 25.49 695 ASN A O 1
ATOM 11398 N N . THR B 1 667 ? 274.377 289.815 290.239 1.00 5.85 696 THR A N 1
ATOM 11399 C CA . THR B 1 667 ? 273.250 290.469 290.896 1.00 6.05 696 THR A CA 1
ATOM 11400 C C . THR B 1 667 ? 273.053 289.935 292.308 1.00 14.06 696 THR A C 1
ATOM 11401 O O . THR B 1 667 ? 272.788 290.706 293.241 1.00 28.55 696 THR A O 1
ATOM 11405 N N . PHE B 1 668 ? 273.191 288.620 292.485 1.00 2.52 697 PHE A N 1
ATOM 11406 C CA . PHE B 1 668 ? 273.060 288.034 293.814 1.00 2.83 697 PHE A CA 1
ATOM 11407 C C . PHE B 1 668 ? 274.129 288.576 294.753 1.00 14.08 697 PHE A C 1
ATOM 11408 O O . PHE B 1 668 ? 273.847 288.878 295.918 1.00 21.38 697 PHE A O 1
ATOM 11416 N N . LYS B 1 669 ? 275.364 288.706 294.263 1.00 5.82 698 LYS A N 1
ATOM 11417 C CA . LYS B 1 669 ? 276.437 289.235 295.098 1.00 3.71 698 LYS A CA 1
ATOM 11418 C C . LYS B 1 669 ? 276.227 290.712 295.407 1.00 12.33 698 LYS A C 1
ATOM 11419 O O . LYS B 1 669 ? 276.469 291.155 296.535 1.00 27.51 698 LYS A O 1
ATOM 11425 N N . SER B 1 670 ? 275.778 291.490 294.421 1.00 0.00 699 SER A N 1
ATOM 11426 C CA . SER B 1 670 ? 275.599 292.922 294.617 1.00 7.59 699 SER A CA 1
ATOM 11427 C C . SER B 1 670 ? 274.412 293.241 295.510 1.00 13.78 699 SER A C 1
ATOM 11428 O O . SER B 1 670 ? 274.373 294.324 296.102 1.00 19.68 699 SER A O 1
ATOM 11431 N N . ALA B 1 671 ? 273.440 292.333 295.614 1.00 11.30 700 ALA A N 1
ATOM 11432 C CA . ALA B 1 671 ? 272.315 292.568 296.512 1.00 13.75 700 ALA A CA 1
ATOM 11433 C C . ALA B 1 671 ? 272.765 292.619 297.965 1.00 17.46 700 ALA A C 1
ATOM 11434 O O . ALA B 1 671 ? 272.228 293.398 298.762 1.00 16.80 700 ALA A O 1
ATOM 11436 N N . ILE B 1 672 ? 273.741 291.788 298.329 1.00 16.84 701 ILE A N 1
ATOM 11437 C CA . ILE B 1 672 ? 274.160 291.675 299.720 1.00 16.14 701 ILE A CA 1
ATOM 11438 C C . ILE B 1 672 ? 274.723 293.008 300.186 1.00 22.32 701 ILE A C 1
ATOM 11439 O O . ILE B 1 672 ? 275.674 293.537 299.599 1.00 27.35 701 ILE A O 1
ATOM 11444 N N . ASP B 1 673 ? 274.135 293.557 301.245 1.00 17.78 702 ASP A N 1
ATOM 11445 C CA . ASP B 1 673 ? 274.594 294.829 301.780 1.00 17.37 702 ASP A CA 1
ATOM 11446 C C . ASP B 1 673 ? 275.995 294.680 302.360 1.00 18.82 702 ASP A C 1
ATOM 11447 O O . ASP B 1 673 ? 276.289 293.723 303.080 1.00 25.74 702 ASP A O 1
ATOM 11452 N N . LYS B 1 674 ? 276.864 295.641 302.041 1.00 14.58 703 LYS A N 1
ATOM 11453 C CA . LYS B 1 674 ? 278.253 295.561 302.473 1.00 19.66 703 LYS A CA 1
ATOM 11454 C C . LYS B 1 674 ? 278.402 295.731 303.979 1.00 19.55 703 LYS A C 1
ATOM 11455 O O . LYS B 1 674 ? 279.389 295.256 304.549 1.00 22.69 703 LYS A O 1
ATOM 11461 N N . THR B 1 675 ? 277.450 296.396 304.629 1.00 12.74 704 THR A N 1
ATOM 11462 C CA . THR B 1 675 ? 277.541 296.726 306.043 1.00 15.00 704 THR A CA 1
ATOM 11463 C C . THR B 1 675 ? 276.695 295.816 306.923 1.00 19.40 704 THR A C 1
ATOM 11464 O O . THR B 1 675 ? 276.470 296.140 308.093 1.00 20.53 704 THR A O 1
ATOM 11468 N N . LYS B 1 676 ? 276.214 294.697 306.392 1.00 22.56 705 LYS A N 1
ATOM 11469 C CA . LYS B 1 676 ? 275.373 293.772 307.140 1.00 14.59 705 LYS A CA 1
ATOM 11470 C C . LYS B 1 676 ? 276.116 292.461 307.345 1.00 19.32 705 LYS A C 1
ATOM 11471 O O . LYS B 1 676 ? 276.728 291.937 306.409 1.00 25.22 705 LYS A O 1
ATOM 11477 N N . SER B 1 677 ? 276.062 291.939 308.566 1.00 17.89 706 SER A N 1
ATOM 11478 C CA . SER B 1 677 ? 276.734 290.705 308.930 1.00 15.41 706 SER A CA 1
ATOM 11479 C C . SER B 1 677 ? 275.727 289.560 308.970 1.00 19.25 706 SER A C 1
ATOM 11480 O O . SER B 1 677 ? 274.553 289.721 308.625 1.00 31.00 706 SER A O 1
ATOM 11483 N N . ILE B 1 678 ? 276.185 288.381 309.398 1.00 7.57 707 ILE A N 1
ATOM 11484 C CA . ILE B 1 678 ? 275.281 287.243 309.512 1.00 2.27 707 ILE A CA 1
ATOM 11485 C C . ILE B 1 678 ? 274.257 287.478 310.613 1.00 11.11 707 ILE A C 1
ATOM 11486 O O . ILE B 1 678 ? 273.155 286.919 310.573 1.00 23.89 707 ILE A O 1
ATOM 11491 N N . ARG B 1 679 ? 274.590 288.301 311.610 1.00 16.38 708 ARG A N 1
ATOM 11492 C CA . ARG B 1 679 ? 273.603 288.675 312.617 1.00 3.76 708 ARG A CA 1
ATOM 11493 C C . ARG B 1 679 ? 272.414 289.370 311.970 1.00 9.54 708 ARG A C 1
ATOM 11494 O O . ARG B 1 679 ? 271.258 289.044 312.254 1.00 15.59 708 ARG A O 1
ATOM 11502 N N . ASP B 1 680 ? 272.684 290.328 311.083 1.00 14.28 709 ASP A N 1
ATOM 11503 C CA . ASP B 1 680 ? 271.606 291.049 310.417 1.00 14.95 709 ASP A CA 1
ATOM 11504 C C . ASP B 1 680 ? 270.820 290.138 309.484 1.00 18.92 709 ASP A C 1
ATOM 11505 O O . ASP B 1 680 ? 269.592 290.246 309.394 1.00 26.36 709 ASP A O 1
ATOM 11510 N N . LEU B 1 681 ? 271.507 289.239 308.776 1.00 6.00 710 LEU A N 1
ATOM 11511 C CA . LEU B 1 681 ? 270.806 288.311 307.894 1.00 5.64 710 LEU A CA 1
ATOM 11512 C C . LEU B 1 681 ? 269.885 287.391 308.682 1.00 10.88 710 LEU A C 1
ATOM 11513 O O . LEU B 1 681 ? 268.742 287.150 308.279 1.00 23.70 710 LEU A O 1
ATOM 11518 N N . PHE B 1 682 ? 270.359 286.874 309.815 1.00 5.42 711 PHE A N 1
ATOM 11519 C CA . PHE B 1 682 ? 269.508 286.026 310.641 1.00 1.31 711 PHE A CA 1
ATOM 11520 C C . PHE B 1 682 ? 268.382 286.821 311.286 1.00 8.94 711 PHE A C 1
ATOM 11521 O O . PHE B 1 682 ? 267.295 286.281 311.509 1.00 23.07 711 PHE A O 1
ATOM 11529 N N . GLY B 1 683 ? 268.619 288.095 311.599 1.00 6.58 712 GLY A N 1
ATOM 11530 C CA . GLY B 1 683 ? 267.539 288.934 312.090 1.00 5.79 712 GLY A CA 1
ATOM 11531 C C . GLY B 1 683 ? 266.457 289.146 311.051 1.00 12.46 712 GLY A C 1
ATOM 11532 O O . GLY B 1 683 ? 265.267 289.115 311.365 1.00 24.30 712 GLY A O 1
ATOM 11533 N N . ASP B 1 684 ? 266.857 289.374 309.799 1.00 12.45 713 ASP A N 1
ATOM 11534 C CA . ASP B 1 684 ? 265.878 289.470 308.720 1.00 10.56 713 ASP A CA 1
ATOM 11535 C C . ASP B 1 684 ? 265.137 288.153 308.530 1.00 5.09 713 ASP A C 1
ATOM 11536 O O . ASP B 1 684 ? 263.922 288.142 308.307 1.00 17.44 713 ASP A O 1
ATOM 11541 N N . MET B 1 685 ? 265.856 287.033 308.606 1.00 4.22 714 MET A N 1
ATOM 1154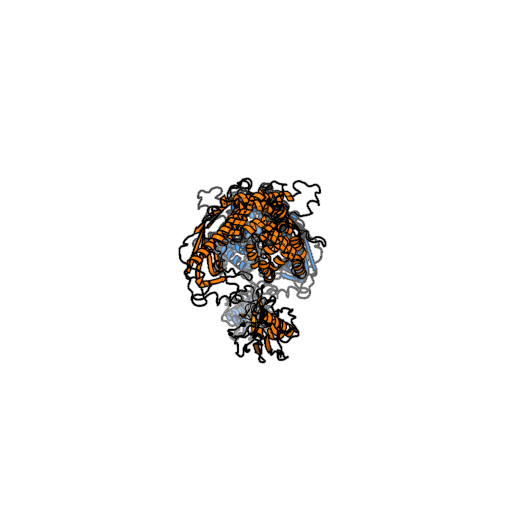2 C CA . MET B 1 685 ? 265.227 285.730 308.413 1.00 2.51 714 MET A CA 1
ATOM 11543 C C . MET B 1 685 ? 264.220 285.425 309.515 1.00 7.24 714 MET A C 1
ATOM 11544 O O . MET B 1 685 ? 263.135 284.901 309.243 1.00 17.50 714 MET A O 1
ATOM 11549 N N . LEU B 1 686 ? 264.559 285.740 310.765 1.00 10.46 715 LEU A N 1
ATOM 11550 C CA . LEU B 1 686 ? 263.704 285.409 311.901 1.00 5.30 715 LEU A CA 1
ATOM 11551 C C . LEU B 1 686 ? 262.780 286.562 312.283 1.00 10.90 715 LEU A C 1
ATOM 11552 O O . LEU B 1 686 ? 261.554 286.420 312.260 1.00 18.20 715 LEU A O 1
ATOM 11557 N N . PHE B 1 687 ? 263.357 287.710 312.639 1.00 7.82 716 PHE A N 1
ATOM 11558 C CA . PHE B 1 687 ? 262.552 288.814 313.148 1.00 4.66 716 PHE A CA 1
ATOM 11559 C C . PHE B 1 687 ? 261.763 289.503 312.046 1.00 13.55 716 PHE A C 1
ATOM 11560 O O . PHE B 1 687 ? 260.701 290.074 312.314 1.00 27.06 716 PHE A O 1
ATOM 11568 N N . GLY B 1 688 ? 262.259 289.475 310.815 1.00 6.79 717 GLY A N 1
ATOM 11569 C CA . GLY B 1 688 ? 261.698 290.343 309.804 1.00 4.06 717 GLY A CA 1
ATOM 11570 C C . GLY B 1 688 ? 262.453 291.653 309.776 1.00 13.00 717 GLY A C 1
ATOM 11571 O O . GLY B 1 688 ? 263.471 291.782 309.090 1.00 17.77 717 GLY A O 1
ATOM 11572 N N . ASN B 1 689 ? 261.946 292.637 310.515 1.00 5.81 718 ASN A N 1
ATOM 11573 C CA . ASN B 1 689 ? 262.570 293.948 310.649 1.00 14.01 718 ASN A CA 1
ATOM 11574 C C . ASN B 1 689 ? 264.036 293.841 311.058 1.00 13.32 718 ASN A C 1
ATOM 11575 O O . ASN B 1 689 ? 264.465 292.816 311.598 1.00 18.16 718 ASN A O 1
ATOM 11580 N N . ASP B 1 690 ? 264.812 294.893 310.800 1.00 13.52 719 ASP A N 1
ATOM 11581 C CA . ASP B 1 690 ? 266.232 294.891 311.117 1.00 18.35 719 ASP A CA 1
ATOM 11582 C C . ASP B 1 690 ? 266.451 294.800 312.625 1.00 22.64 719 ASP A C 1
ATOM 11583 O O . ASP B 1 690 ? 265.600 295.185 313.429 1.00 27.00 719 ASP A O 1
ATOM 11588 N N . LEU B 1 691 ? 267.623 294.280 313.002 1.00 12.36 720 LEU A N 1
ATOM 11589 C CA . LEU B 1 691 ? 267.912 294.045 314.413 1.00 16.50 720 LEU A CA 1
ATOM 11590 C C . LEU B 1 691 ? 267.891 295.339 315.216 1.00 21.83 720 LEU A C 1
ATOM 11591 O O . LEU B 1 691 ? 267.328 295.386 316.316 1.00 21.44 720 LEU A O 1
ATOM 11596 N N . SER B 1 692 ? 268.500 296.402 314.685 1.00 22.05 721 SER A N 1
ATOM 11597 C CA . SER B 1 692 ? 268.520 297.669 315.408 1.00 21.75 721 SER A CA 1
ATOM 11598 C C . SER B 1 692 ? 267.122 298.249 315.562 1.00 17.74 721 SER A C 1
ATOM 11599 O O . SER B 1 692 ? 266.871 299.018 316.496 1.00 22.56 721 SER A O 1
ATOM 11602 N N . SER B 1 693 ? 266.205 297.893 314.667 1.00 11.29 722 SER A N 1
ATOM 11603 C CA . SER B 1 693 ? 264.837 298.385 314.708 1.00 20.55 722 SER A CA 1
ATOM 11604 C C . SER B 1 693 ? 263.867 297.379 315.312 1.00 24.95 722 SER A C 1
ATOM 11605 O O . SER B 1 693 ? 262.654 297.611 315.285 1.00 22.34 722 SER A O 1
ATOM 11608 N N . VAL B 1 694 ? 264.366 296.271 315.853 1.00 15.65 723 VAL A N 1
ATOM 11609 C CA . VAL B 1 694 ? 263.534 295.271 316.513 1.00 16.64 723 VAL A CA 1
ATOM 11610 C C . VAL B 1 694 ? 263.617 295.511 318.013 1.00 22.05 723 VAL A C 1
ATOM 11611 O O . VAL B 1 694 ? 264.712 295.518 318.590 1.00 26.20 723 VAL A O 1
ATOM 11615 N N . LYS B 1 695 ? 262.465 295.716 318.645 1.00 20.01 724 LYS A N 1
ATOM 11616 C CA . LYS B 1 695 ? 262.422 295.973 320.076 1.00 14.65 724 LYS A CA 1
ATOM 11617 C C . LYS B 1 695 ? 262.573 294.667 320.843 1.00 12.63 724 LYS A C 1
ATOM 11618 O O . LYS B 1 695 ? 261.942 293.662 320.505 1.00 20.30 724 LYS A O 1
ATOM 11624 N N . GLU B 1 696 ? 263.414 294.685 321.877 1.00 10.65 725 GLU A N 1
ATOM 11625 C CA . GLU B 1 696 ? 263.626 293.492 322.685 1.00 12.51 725 GLU A CA 1
ATOM 11626 C C . GLU B 1 696 ? 262.423 293.162 323.557 1.00 11.76 725 GLU A C 1
ATOM 11627 O O . GLU B 1 696 ? 262.304 292.026 324.024 1.00 9.07 725 GLU A O 1
ATOM 11633 N N . THR B 1 697 ? 261.533 294.124 323.795 1.00 9.79 726 THR A N 1
ATOM 11634 C CA . THR B 1 697 ? 260.363 293.861 324.619 1.00 9.11 726 THR A CA 1
ATOM 11635 C C . THR B 1 697 ? 259.244 293.170 323.851 1.00 16.11 726 THR A C 1
ATOM 11636 O O . THR B 1 697 ? 258.326 292.630 324.476 1.00 21.77 726 THR A O 1
ATOM 11640 N N . ASP B 1 698 ? 259.299 293.171 322.522 1.00 12.32 727 ASP A N 1
ATOM 11641 C CA . ASP B 1 698 ? 258.277 292.516 321.723 1.00 8.88 727 ASP A CA 1
ATOM 11642 C C . ASP B 1 698 ? 258.427 291.001 321.809 1.00 16.25 727 ASP A C 1
ATOM 11643 O O . ASP B 1 698 ? 259.503 290.472 322.092 1.00 22.03 727 ASP A O 1
ATOM 11648 N N . SER B 1 699 ? 257.326 290.303 321.551 1.00 5.89 728 SER A N 1
ATOM 11649 C CA . SER B 1 699 ? 257.278 288.851 321.647 1.00 6.08 728 SER A CA 1
ATOM 11650 C C . SER B 1 699 ? 257.558 288.241 320.280 1.00 11.26 728 SER A C 1
ATOM 11651 O O . SER B 1 699 ? 256.796 288.455 319.334 1.00 18.46 728 SER A O 1
ATOM 11654 N N . PHE B 1 700 ? 258.655 287.489 320.179 1.00 12.08 729 PHE A N 1
ATOM 11655 C CA . PHE B 1 700 ? 258.957 286.767 318.949 1.00 2.45 729 PHE A CA 1
ATOM 11656 C C . PHE B 1 700 ? 257.943 285.657 318.711 1.00 11.72 729 PHE A C 1
ATOM 11657 O O . PHE B 1 700 ? 257.363 285.551 317.626 1.00 25.61 729 PHE A O 1
ATOM 11665 N N . ILE B 1 701 ? 257.704 284.830 319.725 1.00 5.69 730 ILE A N 1
ATOM 11666 C CA . ILE B 1 701 ? 256.767 283.717 319.652 1.00 3.35 730 ILE A CA 1
ATOM 11667 C C . ILE B 1 701 ? 255.840 283.805 320.853 1.00 5.45 730 ILE A C 1
ATOM 11668 O O . ILE B 1 701 ? 256.303 283.971 321.985 1.00 15.64 730 ILE A O 1
ATOM 11673 N N . THR B 1 702 ? 254.538 283.699 320.611 1.00 7.78 731 THR A N 1
ATOM 11674 C CA . THR B 1 702 ? 253.545 283.707 321.675 1.00 8.37 731 THR A CA 1
ATOM 11675 C C . THR B 1 702 ? 252.788 282.388 321.664 1.00 13.59 731 THR A C 1
ATOM 11676 O O . THR B 1 702 ? 252.267 281.974 320.624 1.00 20.31 731 THR A O 1
ATOM 11680 N N . LEU B 1 703 ? 252.733 281.731 322.818 1.00 8.84 732 LEU A N 1
ATOM 11681 C CA . LEU B 1 703 ? 251.998 280.485 322.977 1.00 9.87 732 LEU A CA 1
ATOM 11682 C C . LEU B 1 703 ? 250.651 280.792 323.614 1.00 13.35 732 LEU A C 1
ATOM 11683 O O . LEU B 1 703 ? 250.594 281.351 324.714 1.00 20.06 732 LEU A O 1
ATOM 11688 N N . GLY B 1 704 ? 249.570 280.429 322.921 1.00 8.55 733 GLY A N 1
ATOM 11689 C CA . GLY B 1 704 ? 248.235 280.652 323.423 1.00 9.57 733 GLY A CA 1
ATOM 11690 C C . GLY B 1 704 ? 247.405 279.385 323.320 1.00 13.78 733 GLY A C 1
ATOM 11691 O O . GLY B 1 704 ? 247.797 278.414 322.675 1.00 20.37 733 GLY A O 1
ATOM 11692 N N . GLY B 1 705 ? 246.244 279.419 323.962 1.00 18.22 734 GLY A N 1
ATOM 11693 C CA . GLY B 1 705 ? 245.355 278.277 323.936 1.00 16.82 734 GLY A CA 1
ATOM 11694 C C . GLY B 1 705 ? 245.609 277.324 325.082 1.00 16.10 734 GLY A C 1
ATOM 11695 O O . GLY B 1 705 ? 245.994 277.751 326.174 1.00 26.28 734 GLY A O 1
ATOM 11696 N N . SER B 1 706 ? 245.396 276.033 324.851 1.00 15.41 735 SER A N 1
ATOM 11697 C CA . SER B 1 706 ? 245.580 275.041 325.899 1.00 13.33 735 SER A CA 1
ATOM 11698 C C . SER B 1 706 ? 245.711 273.667 325.266 1.00 13.31 735 SER A C 1
ATOM 11699 O O . SER B 1 706 ? 245.180 273.417 324.182 1.00 24.78 735 SER A O 1
ATOM 11702 N N . PHE B 1 707 ? 246.417 272.779 325.957 1.00 11.07 736 PHE A N 1
ATOM 11703 C CA . PHE B 1 707 ? 246.527 271.393 325.526 1.00 18.80 736 PHE A CA 1
ATOM 11704 C C . PHE B 1 707 ? 246.083 270.454 326.639 1.00 22.00 736 PHE A C 1
ATOM 11705 O O . PHE B 1 707 ? 246.262 270.736 327.826 1.00 29.20 736 PHE A O 1
ATOM 11713 N N . ASP B 1 708 ? 245.502 269.330 326.239 1.00 27.99 737 ASP A N 1
ATOM 11714 C CA . ASP B 1 708 ? 244.830 268.421 327.154 1.00 23.50 737 ASP A CA 1
ATOM 11715 C C . ASP B 1 708 ? 245.718 267.231 327.487 1.00 24.92 737 ASP A C 1
ATOM 11716 O O . ASP B 1 708 ? 246.476 266.751 326.641 1.00 29.83 737 ASP A O 1
ATOM 11721 N N . ILE B 1 709 ? 245.615 266.760 328.725 1.00 25.31 738 ILE A N 1
ATOM 11722 C CA . ILE B 1 709 ? 246.222 265.510 329.164 1.00 23.49 738 ILE A CA 1
ATOM 11723 C C . ILE B 1 709 ? 245.090 264.565 329.538 1.00 29.32 738 ILE A C 1
ATOM 11724 O O . ILE B 1 709 ? 244.229 264.911 330.358 1.00 33.72 738 ILE A O 1
ATOM 11729 N N . LYS B 1 710 ? 245.093 263.376 328.944 1.00 27.88 739 LYS A N 1
ATOM 11730 C CA . LYS B 1 710 ? 243.935 262.492 328.915 1.00 31.58 739 LYS A CA 1
ATOM 11731 C C . LYS B 1 710 ? 244.290 261.116 329.457 1.00 34.25 739 LYS A C 1
ATOM 11732 O O . LYS B 1 710 ? 244.080 260.094 328.801 1.00 37.76 739 LYS A O 1
ATOM 11738 N N . TYR B 1 711 ? 244.882 261.079 330.651 1.00 29.32 740 TYR A N 1
ATOM 11739 C CA . TYR B 1 711 ? 245.116 259.812 331.338 1.00 29.44 740 TYR A CA 1
ATOM 11740 C C . TYR B 1 711 ? 243.847 258.974 331.331 1.00 35.53 740 TYR A C 1
ATOM 11741 O O . TYR B 1 711 ? 242.840 259.349 331.940 1.00 41.41 740 TYR A O 1
ATOM 11750 N N . GLY B 1 712 ? 243.893 257.838 330.638 1.00 30.53 741 GLY A N 1
ATOM 11751 C CA . GLY B 1 712 ? 242.709 257.019 330.489 1.00 30.25 741 GLY A CA 1
ATOM 11752 C C . GLY B 1 712 ? 243.050 255.547 330.442 1.00 32.06 741 GLY A C 1
ATOM 11753 O O . GLY B 1 712 ? 244.215 255.153 330.357 1.00 33.46 741 GLY A O 1
ATOM 11754 N N . GLY B 1 713 ? 242.010 254.736 330.525 1.00 31.79 742 GLY A N 1
ATOM 11755 C CA . GLY B 1 713 ? 242.176 253.301 330.437 1.00 35.77 742 GLY A CA 1
ATOM 11756 C C . GLY B 1 713 ? 241.021 252.559 331.061 1.00 38.09 742 GLY A C 1
ATOM 11757 O O . GLY B 1 713 ? 240.288 253.074 331.909 1.00 41.34 742 GLY A O 1
ATOM 11758 N N . GLU B 1 714 ? 240.858 251.314 330.621 1.00 40.03 743 GLU A N 1
ATOM 11759 C CA . GLU B 1 714 ? 239.852 250.406 331.151 1.00 42.75 743 GLU A CA 1
ATOM 11760 C C . GLU B 1 714 ? 240.513 249.085 331.510 1.00 42.45 743 GLU A C 1
ATOM 11761 O O . GLU B 1 714 ? 241.344 248.574 330.752 1.00 40.73 743 GLU A O 1
ATOM 11767 N N . ASN B 1 715 ? 240.132 248.533 332.664 1.00 40.64 744 ASN A N 1
ATOM 11768 C CA . ASN B 1 715 ? 240.687 247.273 333.161 1.00 37.96 744 ASN A CA 1
ATOM 11769 C C . ASN B 1 715 ? 242.211 247.341 333.245 1.00 40.22 744 ASN A C 1
ATOM 11770 O O . ASN B 1 715 ? 242.925 246.455 332.773 1.00 42.97 744 ASN A O 1
ATOM 11775 N N . LEU B 1 716 ? 242.706 248.413 333.856 1.00 35.39 745 LEU A N 1
ATOM 11776 C CA . LEU B 1 716 ? 244.137 248.659 333.958 1.00 39.01 745 LEU A CA 1
ATOM 11777 C C . LEU B 1 716 ? 244.688 248.025 335.228 1.00 40.29 745 LEU A C 1
ATOM 11778 O O . LEU B 1 716 ? 244.204 248.304 336.329 1.00 38.95 745 LEU A O 1
ATOM 11783 N N . ASN B 1 717 ? 245.703 247.181 335.069 1.00 36.61 746 ASN A N 1
ATOM 11784 C CA . ASN B 1 717 ? 246.249 246.439 336.195 1.00 35.45 746 ASN A CA 1
ATOM 11785 C C . ASN B 1 717 ? 246.977 247.365 337.160 1.00 36.75 746 ASN A C 1
ATOM 11786 O O . ASN B 1 717 ? 247.702 248.274 336.749 1.00 37.10 746 ASN A O 1
ATOM 11791 N N . VAL B 1 718 ? 246.777 247.125 338.453 1.00 41.02 747 VAL A N 1
ATOM 11792 C CA . VAL B 1 718 ? 247.478 247.833 339.517 1.00 35.32 747 VAL A CA 1
ATOM 11793 C C . VAL B 1 718 ? 248.326 246.811 340.255 1.00 35.13 747 VAL A C 1
ATOM 11794 O O . VAL B 1 718 ? 247.793 245.850 340.822 1.00 43.84 747 VAL A O 1
ATOM 11798 N N . LEU B 1 719 ? 249.637 247.014 340.251 1.00 28.52 748 LEU A N 1
ATOM 11799 C CA . LEU B 1 719 ? 250.542 246.049 340.851 1.00 31.31 748 LEU A CA 1
ATOM 11800 C C . LEU B 1 719 ? 251.560 246.756 341.731 1.00 36.17 748 LEU A C 1
ATOM 11801 O O . LEU B 1 719 ? 251.854 247.935 341.521 1.00 40.33 748 LEU A O 1
ATOM 11806 N N . PRO B 1 720 ? 252.099 246.067 342.737 1.00 25.72 749 PRO A N 1
ATOM 11807 C CA . PRO B 1 720 ? 253.060 246.715 343.635 1.00 22.69 749 PRO A CA 1
ATOM 11808 C C . PRO B 1 720 ? 254.296 247.189 342.886 1.00 26.44 749 PRO A C 1
ATOM 11809 O O . PRO B 1 720 ? 254.763 246.543 341.947 1.00 31.19 749 PRO A O 1
ATOM 11813 N N . ALA B 1 721 ? 254.818 248.337 343.311 1.00 25.30 750 ALA A N 1
ATOM 11814 C CA . ALA B 1 721 ? 256.023 248.928 342.746 1.00 31.88 750 ALA A CA 1
ATOM 11815 C C . ALA B 1 721 ? 256.998 249.174 343.883 1.00 34.95 750 ALA A C 1
ATOM 11816 O O . ALA B 1 721 ? 256.658 249.853 344.858 1.00 40.05 750 ALA A O 1
ATOM 11818 N N . TYR B 1 722 ? 258.199 248.627 343.757 1.00 28.09 751 TYR A N 1
ATOM 11819 C CA . TYR B 1 722 ? 259.201 248.648 344.809 1.00 22.07 751 TYR A CA 1
ATOM 11820 C C . TYR B 1 722 ? 260.347 249.576 344.427 1.00 29.87 751 TYR A C 1
ATOM 11821 O O . TYR B 1 722 ? 260.466 250.025 343.285 1.00 32.68 751 TYR A O 1
ATOM 11830 N N . TYR B 1 723 ? 261.204 249.853 345.406 1.00 39.48 752 TYR A N 1
ATOM 11831 C CA . TYR B 1 723 ? 262.389 250.665 345.173 1.00 46.24 752 TYR A CA 1
ATOM 11832 C C . TYR B 1 723 ? 263.459 249.813 344.495 1.00 50.56 752 TYR A C 1
ATOM 11833 O O . TYR B 1 723 ? 263.234 248.653 344.143 1.00 50.16 752 TYR A O 1
ATOM 11842 N N . SER B 1 724 ? 264.647 250.387 344.297 1.00 56.34 753 SER A N 1
ATOM 11843 C CA . SER B 1 724 ? 265.715 249.646 343.633 1.00 56.43 753 SER A CA 1
ATOM 11844 C C . SER B 1 724 ? 266.258 248.534 344.522 1.00 57.26 753 SER A C 1
ATOM 11845 O O . SER B 1 724 ? 266.536 247.430 344.041 1.00 59.16 753 SER A O 1
ATOM 11848 N N . LEU B 1 725 ? 266.413 248.802 345.814 1.00 58.06 754 LEU A N 1
ATOM 11849 C CA . LEU B 1 725 ? 266.964 247.847 346.760 1.00 58.06 754 LEU A CA 1
ATOM 11850 C C . LEU B 1 725 ? 265.874 247.374 347.718 1.00 55.67 754 LEU A C 1
ATOM 11851 O O . LEU B 1 725 ? 264.698 247.727 347.581 1.00 56.11 754 LEU A O 1
ATOM 11856 N N . ILE B 1 726 ? 266.271 246.565 348.698 1.00 48.91 755 ILE A N 1
ATOM 11857 C CA . ILE B 1 726 ? 265.329 246.073 349.696 1.00 47.25 755 ILE A CA 1
ATOM 11858 C C . ILE B 1 726 ? 264.914 247.233 350.588 1.00 48.79 755 ILE A C 1
ATOM 11859 O O . ILE B 1 726 ? 265.757 247.891 351.210 1.00 50.53 755 ILE A O 1
ATOM 11864 N N . ASN B 1 727 ? 263.611 247.489 350.656 1.00 46.39 756 ASN A N 1
ATOM 11865 C CA . ASN B 1 727 ? 263.092 248.587 351.455 1.00 44.08 756 ASN A CA 1
ATOM 11866 C C . ASN B 1 727 ? 261.714 248.206 351.973 1.00 42.64 756 ASN A C 1
ATOM 11867 O O . ASN B 1 727 ? 261.010 247.395 351.367 1.00 43.68 756 ASN A O 1
ATOM 11872 N N . SER B 1 728 ? 261.341 248.797 353.106 1.00 38.14 757 SER A N 1
ATOM 11873 C CA . SER B 1 728 ? 260.024 248.570 353.681 1.00 39.69 757 SER A CA 1
ATOM 11874 C C . SER B 1 728 ? 258.958 249.487 353.100 1.00 42.38 757 SER A C 1
ATOM 11875 O O . SER B 1 728 ? 257.770 249.259 353.346 1.00 42.00 757 SER A O 1
ATOM 11878 N N . GLU B 1 729 ? 259.347 250.502 352.336 1.00 40.21 758 GLU A N 1
ATOM 11879 C CA . GLU B 1 729 ? 258.407 251.430 351.725 1.00 39.95 758 GLU A CA 1
ATOM 11880 C C . GLU B 1 729 ? 258.075 250.950 350.319 1.00 36.84 758 GLU A C 1
ATOM 11881 O O . GLU B 1 729 ? 258.976 250.668 349.524 1.00 38.75 758 GLU A O 1
ATOM 11887 N N . ILE B 1 730 ? 256.783 250.853 350.021 1.00 35.81 759 ILE A N 1
ATOM 11888 C CA . ILE B 1 730 ? 256.298 250.322 348.754 1.00 30.18 759 ILE A CA 1
ATOM 11889 C C . ILE B 1 730 ? 255.258 251.282 348.195 1.00 29.74 759 ILE A C 1
ATOM 11890 O O . ILE B 1 730 ? 254.534 251.935 348.953 1.00 37.75 759 ILE A O 1
ATOM 11895 N N . GLY B 1 731 ? 255.212 251.397 346.868 1.00 25.57 760 GLY A N 1
ATOM 11896 C CA . GLY B 1 731 ? 254.147 252.092 346.185 1.00 31.56 760 GLY A CA 1
ATOM 11897 C C . GLY B 1 731 ? 253.347 251.132 345.321 1.00 33.15 760 GLY A C 1
ATOM 11898 O O . GLY B 1 731 ? 253.555 249.919 345.337 1.00 34.35 760 GLY A O 1
ATOM 11899 N N . TYR B 1 732 ? 252.431 251.703 344.550 1.00 28.67 761 TYR A N 1
ATOM 11900 C CA . TYR B 1 732 ? 251.677 250.921 343.582 1.00 27.97 761 TYR A CA 1
ATOM 11901 C C . TYR B 1 732 ? 251.727 251.606 342.227 1.00 32.84 761 TYR A C 1
ATOM 11902 O O . TYR B 1 732 ? 251.819 252.833 342.135 1.00 37.04 761 TYR A O 1
ATOM 11911 N N . GLN B 1 733 ? 251.680 250.800 341.171 1.00 24.68 762 GLN A N 1
ATOM 11912 C CA . GLN B 1 733 ? 251.769 251.307 339.813 1.00 23.14 762 GLN A CA 1
ATOM 11913 C C . GLN B 1 733 ? 250.592 250.795 339.002 1.00 28.58 762 GLN A C 1
ATOM 11914 O O . GLN B 1 733 ? 250.264 249.605 339.049 1.00 34.70 762 GLN A O 1
ATOM 11920 N N . ILE B 1 734 ? 249.959 251.707 338.275 1.00 25.43 763 ILE A N 1
ATOM 11921 C CA . ILE B 1 734 ? 248.941 251.382 337.286 1.00 21.10 763 ILE A CA 1
ATOM 11922 C C . ILE B 1 734 ? 249.628 251.341 335.930 1.00 29.53 763 ILE A C 1
ATOM 11923 O O . ILE B 1 734 ? 250.152 252.358 335.464 1.00 39.65 763 ILE A O 1
ATOM 11928 N N . ILE B 1 735 ? 249.640 250.176 335.302 1.00 27.83 764 ILE A N 1
ATOM 11929 C CA . ILE B 1 735 ? 250.343 250.002 334.042 1.00 31.16 764 ILE A CA 1
ATOM 11930 C C . ILE B 1 735 ? 249.364 250.188 332.889 1.00 33.37 764 ILE A C 1
ATOM 11931 O O . ILE B 1 735 ? 248.159 249.966 333.022 1.00 36.57 764 ILE A O 1
ATOM 11936 N N . GLY B 1 736 ? 249.891 250.597 331.735 1.00 31.66 765 GLY A N 1
ATOM 11937 C CA . GLY B 1 736 ? 249.053 250.701 330.559 1.00 35.02 765 GLY A CA 1
ATOM 11938 C C . GLY B 1 736 ? 248.139 251.901 330.531 1.00 34.88 765 GLY A C 1
ATOM 11939 O O . GLY B 1 736 ? 247.132 251.880 329.818 1.00 38.24 765 GLY A O 1
ATOM 11940 N N . VAL B 1 737 ? 248.452 252.948 331.290 1.00 29.68 766 VAL A N 1
ATOM 11941 C CA . VAL B 1 737 ? 247.650 254.165 331.261 1.00 33.62 766 VAL A CA 1
ATOM 11942 C C . VAL B 1 737 ? 247.892 254.885 329.940 1.00 39.32 766 VAL A C 1
ATOM 11943 O O . VAL B 1 737 ? 249.023 255.270 329.623 1.00 36.56 766 VAL A O 1
ATOM 11947 N N . ASP B 1 738 ? 246.833 255.057 329.154 1.00 39.43 767 ASP A N 1
ATOM 11948 C CA . ASP B 1 738 ? 246.921 255.826 327.918 1.00 33.69 767 ASP A CA 1
ATOM 11949 C C . ASP B 1 738 ? 247.029 257.295 328.292 1.00 32.61 767 ASP A C 1
ATOM 11950 O O . ASP B 1 738 ? 246.044 257.920 328.688 1.00 33.04 767 ASP A O 1
ATOM 11955 N N . THR B 1 739 ? 248.239 257.846 328.201 1.00 33.59 768 THR A N 1
ATOM 11956 C CA . THR B 1 739 ? 248.492 259.239 328.561 1.00 35.83 768 THR A CA 1
ATOM 11957 C C . THR B 1 739 ? 248.518 260.065 327.280 1.00 39.55 768 THR A C 1
ATOM 11958 O O . THR B 1 739 ? 249.570 260.447 326.770 1.00 45.60 768 THR A O 1
ATOM 11962 N N . THR B 1 740 ? 247.327 260.346 326.760 1.00 35.17 769 THR A N 1
ATOM 11963 C CA . THR B 1 740 ? 247.191 261.099 325.520 1.00 34.47 769 THR A CA 1
ATOM 11964 C C . THR B 1 740 ? 247.441 262.572 325.810 1.00 34.53 769 THR A C 1
ATOM 11965 O O . THR B 1 740 ? 246.673 263.207 326.537 1.00 42.93 769 THR A O 1
ATOM 11969 N N . ILE B 1 741 ? 248.517 263.118 325.257 1.00 33.91 770 ILE A N 1
ATOM 11970 C CA . ILE B 1 741 ? 248.799 264.548 325.352 1.00 32.33 770 ILE A CA 1
ATOM 11971 C C . ILE B 1 741 ? 248.271 265.158 324.058 1.00 35.30 770 ILE A C 1
ATOM 11972 O O . ILE B 1 741 ? 248.980 265.271 323.057 1.00 41.38 770 ILE A O 1
ATOM 11977 N N . ASP B 1 742 ? 246.998 265.542 324.077 1.00 34.86 771 ASP A N 1
ATOM 11978 C CA . ASP B 1 742 ? 246.359 266.167 322.924 1.00 36.29 771 ASP A CA 1
ATOM 11979 C C . ASP B 1 742 ? 246.875 267.597 322.916 1.00 33.77 771 ASP A C 1
ATOM 11980 O O . ASP B 1 742 ? 246.376 268.468 323.626 1.00 36.51 771 ASP A O 1
ATOM 11985 N N . ALA B 1 743 ? 247.916 267.833 322.126 1.00 33.79 772 ALA A N 1
ATOM 11986 C CA . ALA B 1 743 ? 248.543 269.145 322.078 1.00 30.27 772 ALA A CA 1
ATOM 11987 C C . ALA B 1 743 ? 247.799 270.122 321.182 1.00 32.49 772 ALA A C 1
ATOM 11988 O O . ALA B 1 743 ? 248.217 271.279 321.079 1.00 32.16 772 ALA A O 1
ATOM 11990 N N . THR B 1 744 ? 246.713 269.694 320.541 1.00 33.40 773 THR A N 1
ATOM 11991 C CA . THR B 1 744 ? 245.930 270.574 319.689 1.00 25.71 773 THR A CA 1
ATOM 11992 C C . THR B 1 744 ? 245.310 271.694 320.530 1.00 24.43 773 THR A C 1
ATOM 11993 O O . THR B 1 744 ? 245.441 271.733 321.756 1.00 34.15 773 THR A O 1
ATOM 11997 N N . LYS B 1 745 ? 244.639 272.623 319.849 1.00 19.40 774 LYS A N 1
ATOM 11998 C CA . LYS B 1 745 ? 244.019 273.797 320.455 1.00 25.38 774 LYS A CA 1
ATOM 11999 C C . LYS B 1 745 ? 245.041 274.760 321.042 1.00 27.69 774 LYS A C 1
ATOM 12000 O O . LYS B 1 745 ? 244.687 275.621 321.853 1.00 28.98 774 LYS A O 1
ATOM 12006 N N . VAL B 1 746 ? 246.307 274.639 320.649 1.00 18.50 775 VAL A N 1
ATOM 12007 C CA . VAL B 1 746 ? 247.343 275.595 321.017 1.00 17.22 775 VAL A CA 1
ATOM 12008 C C . VAL B 1 746 ? 247.758 276.347 319.763 1.00 20.97 775 VAL A C 1
ATOM 12009 O O . VAL B 1 746 ? 247.722 275.801 318.654 1.00 29.26 775 VAL A O 1
ATOM 12013 N N . LYS B 1 747 ? 248.124 277.609 319.939 1.00 19.48 776 LYS A N 1
ATOM 12014 C CA . LYS B 1 747 ? 248.526 278.481 318.842 1.00 22.51 776 LYS A CA 1
ATOM 12015 C C . LYS B 1 747 ? 249.895 279.055 319.174 1.00 12.63 776 LYS A C 1
ATOM 12016 O O . LYS B 1 747 ? 250.032 279.849 320.110 1.00 16.74 776 LYS A O 1
ATOM 12022 N N . VAL B 1 748 ? 250.903 278.634 318.422 1.00 10.38 777 VAL A N 1
ATOM 12023 C CA . VAL B 1 748 ? 252.262 279.140 318.572 1.00 12.02 777 VAL A CA 1
ATOM 12024 C C . VAL B 1 748 ? 252.435 280.164 317.457 1.00 20.33 777 VAL A C 1
ATOM 12025 O O . VAL B 1 748 ? 252.822 279.837 316.335 1.00 21.53 777 VAL A O 1
ATOM 12029 N N . GLU B 1 749 ? 252.137 281.420 317.767 1.00 14.09 778 GLU A N 1
ATOM 12030 C CA . GLU B 1 749 ? 252.046 282.465 316.760 1.00 11.71 778 GLU A CA 1
ATOM 12031 C C . GLU B 1 749 ? 253.327 283.285 316.721 1.00 5.74 778 GLU A C 1
ATOM 12032 O O . GLU B 1 749 ? 253.862 283.667 317.767 1.00 19.74 778 GLU A O 1
ATOM 12038 N N . LEU B 1 750 ? 253.815 283.543 315.513 1.00 8.99 779 LEU A N 1
ATOM 12039 C CA . LEU B 1 750 ? 254.887 284.503 315.285 1.00 11.00 779 LEU A CA 1
ATOM 12040 C C . LEU B 1 750 ? 254.254 285.885 315.199 1.00 17.96 779 LEU A C 1
ATOM 12041 O O . LEU B 1 750 ? 253.503 286.172 314.262 1.00 21.83 779 LEU A O 1
ATOM 12046 N N . LYS B 1 751 ? 254.546 286.740 316.180 1.00 11.42 780 LYS A N 1
ATOM 12047 C CA . LYS B 1 751 ? 253.966 288.079 316.177 1.00 11.62 780 LYS A CA 1
ATOM 12048 C C . LYS B 1 751 ? 254.452 288.887 314.982 1.00 16.99 780 LYS A C 1
ATOM 12049 O O . LYS B 1 751 ? 253.707 289.708 314.432 1.00 20.46 780 LYS A O 1
ATOM 12055 N N . ASN B 1 752 ? 255.701 288.677 314.570 1.00 12.66 781 ASN A N 1
ATOM 12056 C CA . ASN B 1 752 ? 256.267 289.349 313.402 1.00 8.29 781 ASN A CA 1
ATOM 12057 C C . ASN B 1 752 ? 256.229 288.385 312.220 1.00 6.59 781 ASN A C 1
ATOM 12058 O O . ASN B 1 752 ? 257.220 287.753 311.860 1.00 15.68 781 ASN A O 1
ATOM 12063 N N . LYS B 1 753 ? 255.050 288.272 311.612 1.00 10.88 782 LYS A N 1
ATOM 12064 C CA . LYS B 1 753 ? 254.852 287.432 310.438 1.00 13.22 782 LYS A CA 1
ATOM 12065 C C . LYS B 1 753 ? 254.955 288.204 309.131 1.00 16.90 782 LYS A C 1
ATOM 12066 O O . LYS B 1 753 ? 254.724 287.624 308.066 1.00 16.31 782 LYS A O 1
ATOM 12072 N N . GLU B 1 754 ? 255.288 289.491 309.183 1.00 15.79 783 GLU A N 1
ATOM 12073 C CA . GLU B 1 754 ? 255.451 290.309 307.993 1.00 15.68 783 GLU A CA 1
ATOM 12074 C C . GLU B 1 754 ? 256.774 291.054 308.073 1.00 12.78 783 GLU A C 1
ATOM 12075 O O . GLU B 1 754 ? 257.236 291.416 309.157 1.00 18.43 783 GLU A O 1
ATOM 12081 N N . TYR B 1 755 ? 257.381 291.281 306.912 1.00 13.09 784 TYR A N 1
ATOM 12082 C CA . TYR B 1 755 ? 258.680 291.941 306.845 1.00 15.32 784 TYR A CA 1
ATOM 12083 C C . TYR B 1 755 ? 258.492 293.443 307.019 1.00 17.22 784 TYR A C 1
ATOM 12084 O O . TYR B 1 755 ? 257.901 294.106 306.161 1.00 26.43 784 TYR A O 1
ATOM 12093 N N . LYS B 1 756 ? 258.998 293.981 308.127 1.00 9.16 785 LYS A N 1
ATOM 12094 C CA . LYS B 1 756 ? 258.941 295.410 308.404 1.00 15.99 785 LYS A CA 1
ATOM 12095 C C . LYS B 1 756 ? 260.296 296.089 308.249 1.00 18.67 785 LYS A C 1
ATOM 12096 O O . LYS B 1 756 ? 260.433 297.263 308.607 1.00 22.06 785 LYS A O 1
ATOM 12102 N N . GLY B 1 757 ? 261.296 295.384 307.730 1.00 16.66 786 GLY A N 1
ATOM 12103 C CA . GLY B 1 757 ? 262.625 295.953 307.645 1.00 18.64 786 GLY A CA 1
ATOM 12104 C C . GLY B 1 757 ? 262.722 297.042 306.594 1.00 23.59 786 GLY A C 1
ATOM 12105 O O . GLY B 1 757 ? 262.070 296.999 305.551 1.00 25.23 786 GLY A O 1
ATOM 12106 N N . LYS B 1 758 ? 263.562 298.037 306.883 1.00 31.17 787 LYS A N 1
ATOM 12107 C CA . LYS B 1 758 ? 263.799 299.140 305.964 1.00 28.74 787 LYS A CA 1
ATOM 12108 C C . LYS B 1 758 ? 265.152 299.075 305.276 1.00 22.64 787 LYS A C 1
ATOM 12109 O O . LYS B 1 758 ? 265.311 299.675 304.209 1.00 30.07 787 LYS A O 1
ATOM 12115 N N . SER B 1 759 ? 266.121 298.366 305.850 1.00 13.46 788 SER A N 1
ATOM 12116 C CA . SER B 1 759 ? 267.444 298.190 305.253 1.00 22.03 788 SER A CA 1
ATOM 12117 C C . SER B 1 759 ? 267.785 296.705 305.242 1.00 22.56 788 SER A C 1
ATOM 12118 O O . SER B 1 759 ? 268.619 296.238 306.026 1.00 18.13 788 SER A O 1
ATOM 12121 N N . PRO B 1 760 ? 267.148 295.932 304.366 1.00 25.68 789 PRO A N 1
ATOM 12122 C CA . PRO B 1 760 ? 267.425 294.494 304.318 1.00 14.92 789 PRO A CA 1
ATOM 12123 C C . PRO B 1 760 ? 268.841 294.208 303.851 1.00 12.46 789 PRO A C 1
ATOM 12124 O O . PRO B 1 760 ? 269.438 294.972 303.090 1.00 17.76 789 PRO A O 1
ATOM 12128 N N . ALA B 1 761 ? 269.377 293.082 304.325 1.00 16.17 790 ALA A N 1
ATOM 12129 C CA . ALA B 1 761 ? 270.735 292.695 303.959 1.00 15.34 790 ALA A CA 1
ATOM 12130 C C . ALA B 1 761 ? 270.840 292.362 302.477 1.00 24.33 790 ALA A C 1
ATOM 12131 O O . ALA B 1 761 ? 271.845 292.685 301.833 1.00 28.32 790 ALA A O 1
ATOM 12133 N N . ILE B 1 762 ? 269.821 291.709 301.918 1.00 21.66 791 ILE A N 1
ATOM 12134 C CA . ILE B 1 762 ? 269.850 291.278 300.524 1.00 21.45 791 ILE A CA 1
ATOM 12135 C C . ILE B 1 762 ? 268.717 291.951 299.753 1.00 22.41 791 ILE A C 1
ATOM 12136 O O . ILE B 1 762 ? 268.107 291.346 298.865 1.00 17.05 791 ILE A O 1
ATOM 12141 N N . ASN B 1 763 ? 268.416 293.201 300.096 1.00 25.25 792 ASN A N 1
ATOM 12142 C CA . ASN B 1 763 ? 267.347 293.929 299.429 1.00 21.84 792 ASN A CA 1
ATOM 12143 C C . ASN B 1 763 ? 267.664 294.141 297.949 1.00 22.68 792 ASN A C 1
ATOM 12144 O O . ASN B 1 763 ? 268.783 293.921 297.479 1.00 26.42 792 ASN A O 1
ATOM 12149 N N . GLY B 1 764 ? 266.646 294.581 297.214 1.00 26.24 793 GLY A N 1
ATOM 12150 C CA . GLY B 1 764 ? 266.721 294.877 295.803 1.00 30.52 793 GLY A CA 1
ATOM 12151 C C . GLY B 1 764 ? 265.642 294.142 295.047 1.00 34.72 793 GLY A C 1
ATOM 12152 O O . GLY B 1 764 ? 264.664 293.653 295.621 1.00 30.69 793 GLY A O 1
ATOM 12153 N N . GLN B 1 765 ? 265.816 294.060 293.728 1.00 40.51 794 GLN A N 1
ATOM 12154 C CA . GLN B 1 765 ? 264.911 293.270 292.905 1.00 40.54 794 GLN A CA 1
ATOM 12155 C C . GLN B 1 765 ? 265.105 291.773 293.102 1.00 39.80 794 GLN A C 1
ATOM 12156 O O . GLN B 1 765 ? 264.295 290.987 292.601 1.00 41.98 794 GLN A O 1
ATOM 12162 N N . VAL B 1 766 ? 266.154 291.369 293.814 1.00 28.21 795 VAL A N 1
ATOM 12163 C CA . VAL B 1 766 ? 266.430 289.970 294.114 1.00 26.15 795 VAL A CA 1
ATOM 12164 C C . VAL B 1 766 ? 266.357 289.804 295.629 1.00 28.77 795 VAL A C 1
ATOM 12165 O O . VAL B 1 766 ? 267.150 289.075 296.235 1.00 26.25 795 VAL A O 1
ATOM 12169 N N . LYS B 1 767 ? 265.423 290.522 296.252 1.00 30.93 796 LYS A N 1
ATOM 12170 C CA . LYS B 1 767 ? 265.246 290.466 297.699 1.00 24.55 796 LYS A CA 1
ATOM 12171 C C . LYS B 1 767 ? 265.189 289.027 298.188 1.00 18.37 796 LYS A C 1
ATOM 12172 O O . LYS B 1 767 ? 264.246 288.291 297.887 1.00 17.60 796 LYS A O 1
ATOM 12178 N N . LEU B 1 768 ? 266.209 288.632 298.946 1.00 18.24 797 LEU A N 1
ATOM 12179 C CA . LEU B 1 768 ? 266.295 287.290 299.501 1.00 14.00 797 LEU A CA 1
ATOM 12180 C C . LEU B 1 768 ? 266.082 287.250 301.000 1.00 23.94 797 LEU A C 1
ATOM 12181 O O . LEU B 1 768 ? 265.618 286.233 301.517 1.00 35.27 797 LEU A O 1
ATOM 12186 N N . SER B 1 769 ? 266.412 288.331 301.710 1.00 23.77 798 SER A N 1
ATOM 12187 C CA . SER B 1 769 ? 266.116 288.391 303.135 1.00 9.61 798 SER A CA 1
ATOM 12188 C C . SER B 1 769 ? 264.616 288.321 303.377 1.00 12.44 798 SER A C 1
ATOM 12189 O O . SER B 1 769 ? 264.163 287.649 304.307 1.00 21.38 798 SER A O 1
ATOM 12192 N N . GLN B 1 770 ? 263.829 289.015 302.552 1.00 15.51 799 GLN A N 1
ATOM 12193 C CA . GLN B 1 770 ? 262.378 288.878 302.629 1.00 20.27 799 GLN A CA 1
ATOM 12194 C C . GLN B 1 770 ? 261.937 287.469 302.249 1.00 19.57 799 GLN A C 1
ATOM 12195 O O . GLN B 1 770 ? 261.065 286.885 302.905 1.00 28.77 799 GLN A O 1
ATOM 12201 N N . SER B 1 771 ? 262.527 286.908 301.193 1.00 6.35 800 SER A N 1
ATOM 12202 C CA . SER B 1 771 ? 262.213 285.536 300.813 1.00 3.32 800 SER A CA 1
ATOM 12203 C C . SER B 1 771 ? 262.641 284.558 301.897 1.00 7.46 800 SER A C 1
ATOM 12204 O O . SER B 1 771 ? 261.923 283.596 302.195 1.00 18.90 800 SER A O 1
ATOM 12207 N N . PHE B 1 772 ? 263.810 284.787 302.499 1.00 9.11 801 PHE A N 1
ATOM 12208 C CA . PHE B 1 772 ? 264.259 283.929 303.590 1.00 6.78 801 PHE A CA 1
ATOM 12209 C C . PHE B 1 772 ? 263.324 284.033 304.786 1.00 12.92 801 PHE A C 1
ATOM 12210 O O . PHE B 1 772 ? 263.048 283.034 305.456 1.00 18.93 801 PHE A O 1
ATOM 12218 N N . PHE B 1 773 ? 262.832 285.238 305.071 1.00 10.41 802 PHE A N 1
ATOM 12219 C CA . PHE B 1 773 ? 261.895 285.421 306.172 1.00 3.44 802 PHE A CA 1
ATOM 12220 C C . PHE B 1 773 ? 260.583 284.696 305.909 1.00 11.48 802 PHE A C 1
ATOM 12221 O O . PHE B 1 773 ? 260.020 284.068 306.813 1.00 27.21 802 PHE A O 1
ATOM 12229 N N . ASN B 1 774 ? 260.072 284.782 304.681 1.00 11.49 803 ASN A N 1
ATOM 12230 C CA . ASN B 1 774 ? 258.854 284.053 304.340 1.00 9.19 803 ASN A CA 1
ATOM 12231 C C . ASN B 1 774 ? 259.071 282.550 304.445 1.00 13.48 803 ASN A C 1
ATOM 12232 O O . ASN B 1 774 ? 258.191 281.817 304.914 1.00 18.97 803 ASN A O 1
ATOM 12237 N N . VAL B 1 775 ? 260.239 282.073 304.011 1.00 16.77 804 VAL A N 1
ATOM 12238 C CA . VAL B 1 775 ? 260.562 280.656 304.142 1.00 12.78 804 VAL A CA 1
ATOM 12239 C C . VAL B 1 775 ? 260.592 280.254 305.609 1.00 13.29 804 VAL A C 1
ATOM 12240 O O . VAL B 1 775 ? 260.082 279.194 305.988 1.00 23.16 804 VAL A O 1
ATOM 12244 N N . TRP B 1 776 ? 261.190 281.094 306.456 1.00 15.15 805 TRP A N 1
ATOM 12245 C CA . TRP B 1 776 ? 261.235 280.802 307.884 1.00 13.40 805 TRP A CA 1
ATOM 12246 C C . TRP B 1 776 ? 259.838 280.749 308.480 1.00 13.58 805 TRP A C 1
ATOM 12247 O O . TRP B 1 776 ? 259.538 279.869 309.290 1.00 23.42 805 TRP A O 1
ATOM 12258 N N . THR B 1 777 ? 258.973 281.691 308.102 1.00 10.37 806 THR A N 1
ATOM 12259 C CA . THR B 1 777 ? 257.612 281.698 308.629 1.00 9.15 806 THR A CA 1
ATOM 12260 C C . THR B 1 777 ? 256.846 280.450 308.203 1.00 15.20 806 THR A C 1
ATOM 12261 O O . THR B 1 777 ? 256.160 279.820 309.020 1.00 18.52 806 THR A O 1
ATOM 12265 N N . ASN B 1 778 ? 256.954 280.075 306.926 1.00 15.18 807 ASN A N 1
ATOM 12266 C CA . ASN B 1 778 ? 256.268 278.880 306.449 1.00 11.37 807 ASN A CA 1
ATOM 12267 C C . ASN B 1 778 ? 256.797 277.627 307.135 1.00 18.92 807 ASN A C 1
ATOM 12268 O O . ASN B 1 778 ? 256.019 276.749 307.528 1.00 25.39 807 ASN A O 1
ATOM 12273 N N . MET B 1 779 ? 258.118 277.527 307.296 1.00 19.82 808 MET A N 1
ATOM 12274 C CA . MET B 1 779 ? 258.684 276.361 307.962 1.00 19.13 808 MET A CA 1
ATOM 12275 C C . MET B 1 779 ? 258.315 276.334 309.438 1.00 24.06 808 MET A C 1
ATOM 12276 O O . MET B 1 779 ? 258.130 275.255 310.006 1.00 27.89 808 MET A O 1
ATOM 12281 N N . PHE B 1 780 ? 258.180 277.502 310.070 1.00 19.44 809 PHE A N 1
ATOM 12282 C CA . PHE B 1 780 ? 257.736 277.547 311.456 1.00 14.52 809 PHE A CA 1
ATOM 12283 C C . PHE B 1 780 ? 256.300 277.063 311.584 1.00 23.78 809 PHE A C 1
ATOM 12284 O O . PHE B 1 780 ? 255.974 276.312 312.509 1.00 30.62 809 PHE A O 1
ATOM 12292 N N . ASP B 1 781 ? 255.427 277.487 310.668 1.00 28.38 810 ASP A N 1
ATOM 12293 C CA . ASP B 1 781 ? 254.057 276.981 310.676 1.00 23.95 810 ASP A CA 1
ATOM 12294 C C . ASP B 1 781 ? 254.033 275.473 310.467 1.00 26.50 810 ASP A C 1
ATOM 12295 O O . ASP B 1 781 ? 253.290 274.754 311.147 1.00 29.57 810 ASP A O 1
ATOM 12300 N N . SER B 1 782 ? 254.854 274.972 309.543 1.00 31.29 811 SER A N 1
ATOM 12301 C CA . SER B 1 782 ? 254.919 273.531 309.320 1.00 32.77 811 SER A CA 1
ATOM 12302 C C . SER B 1 782 ? 255.384 272.796 310.572 1.00 31.05 811 SER A C 1
ATOM 12303 O O . SER B 1 782 ? 254.820 271.757 310.935 1.00 37.68 811 SER A O 1
ATOM 12306 N N . ILE B 1 783 ? 256.408 273.324 311.249 1.00 27.69 812 ILE A N 1
ATOM 12307 C CA . ILE B 1 783 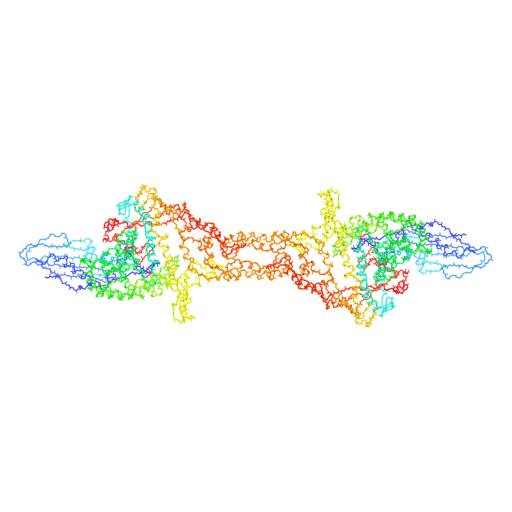? 256.924 272.679 312.455 1.00 30.77 812 ILE A CA 1
ATOM 12308 C C . ILE B 1 783 ? 255.865 272.671 313.550 1.00 36.65 812 ILE A C 1
ATOM 12309 O O . ILE B 1 783 ? 255.633 271.648 314.205 1.00 41.73 812 ILE A O 1
ATOM 12314 N N . THR B 1 784 ? 255.202 273.809 313.764 1.00 37.57 813 THR A N 1
ATOM 12315 C CA . THR B 1 784 ? 254.137 273.849 314.758 1.00 38.04 813 THR A CA 1
ATOM 12316 C C . THR B 1 784 ? 252.929 273.015 314.358 1.00 41.22 813 THR A C 1
ATOM 12317 O O . THR B 1 784 ? 252.087 272.729 315.215 1.00 49.50 813 THR A O 1
ATOM 12321 N N . LYS B 1 785 ? 252.815 272.629 313.090 1.00 42.71 814 LYS A N 1
ATOM 12322 C CA . LYS B 1 785 ? 251.743 271.728 312.693 1.00 41.71 814 LYS A CA 1
ATOM 12323 C C . LYS B 1 785 ? 252.117 270.258 312.821 1.00 42.65 814 LYS A C 1
ATOM 12324 O O . LYS B 1 785 ? 251.230 269.426 313.043 1.00 45.95 814 LYS A O 1
ATOM 12330 N N . GLN B 1 786 ? 253.399 269.904 312.695 1.00 42.05 815 GLN A N 1
ATOM 12331 C CA . GLN B 1 786 ? 253.806 268.504 312.770 1.00 43.69 815 GLN A CA 1
ATOM 12332 C C . GLN B 1 786 ? 254.617 268.192 314.024 1.00 45.97 815 GLN A C 1
ATOM 12333 O O . GLN B 1 786 ? 254.245 267.292 314.781 1.00 47.32 815 GLN A O 1
ATOM 12339 N N . ILE B 1 787 ? 255.721 268.903 314.267 1.00 49.96 816 ILE A N 1
ATOM 12340 C CA . ILE B 1 787 ? 256.513 268.649 315.468 1.00 48.43 816 ILE A CA 1
ATOM 12341 C C . ILE B 1 787 ? 255.716 269.017 316.711 1.00 46.10 816 ILE A C 1
ATOM 12342 O O . ILE B 1 787 ? 255.687 268.270 317.696 1.00 48.73 816 ILE A O 1
ATOM 12347 N N . PHE B 1 788 ? 255.052 270.167 316.678 1.00 45.21 817 PHE A N 1
ATOM 12348 C CA . PHE B 1 788 ? 254.085 270.558 317.693 1.00 43.24 817 PHE A CA 1
ATOM 12349 C C . PHE B 1 788 ? 252.768 269.852 317.403 1.00 45.10 817 PHE A C 1
ATOM 12350 O O . PHE B 1 788 ? 252.762 268.832 316.706 1.00 46.61 817 PHE A O 1
ATOM 12358 N N . GLN B 1 789 ? 251.665 270.391 317.921 1.00 47.44 818 GLN A N 1
ATOM 12359 C CA . GLN B 1 789 ? 250.423 269.670 318.182 1.00 49.19 818 GLN A CA 1
ATOM 12360 C C . GLN B 1 789 ? 250.129 268.580 317.161 1.00 49.82 818 GLN A C 1
ATOM 12361 O O . GLN B 1 789 ? 249.991 268.844 315.962 1.00 48.97 818 GLN A O 1
ATOM 12367 N N . LYS B 1 790 ? 250.043 267.341 317.653 1.00 59.83 819 LYS A N 1
ATOM 12368 C CA . LYS B 1 790 ? 249.754 266.186 316.815 1.00 60.21 819 LYS A CA 1
ATOM 12369 C C . LYS B 1 790 ? 248.874 265.163 317.523 1.00 64.02 819 LYS A C 1
ATOM 12370 O O . LYS B 1 790 ? 248.698 264.056 316.996 1.00 66.29 819 LYS A O 1
ATOM 12376 N N . LYS B 1 791 ? 248.328 265.489 318.698 1.00 55.94 820 LYS A N 1
ATOM 12377 C CA . LYS B 1 791 ? 247.584 264.548 319.536 1.00 50.23 820 LYS A CA 1
ATOM 12378 C C . LYS B 1 791 ? 248.455 263.337 319.887 1.00 56.43 820 LYS A C 1
ATOM 12379 O O . LYS B 1 791 ? 248.204 262.202 319.480 1.00 56.75 820 LYS A O 1
ATOM 12385 N N . TYR B 1 792 ? 249.505 263.629 320.653 1.00 53.90 821 TYR A N 1
ATOM 12386 C CA . TYR B 1 792 ? 250.471 262.608 321.035 1.00 50.07 821 TYR A CA 1
ATOM 12387 C C . TYR B 1 792 ? 249.800 261.494 321.828 1.00 48.63 821 TYR A C 1
ATOM 12388 O O . TYR B 1 792 ? 248.932 261.741 322.669 1.00 51.09 821 TYR A O 1
ATOM 12397 N N . GLU B 1 793 ? 250.212 260.260 321.553 1.00 50.50 822 GLU A N 1
ATOM 12398 C CA . GLU B 1 793 ? 249.708 259.081 322.244 1.00 52.76 822 GLU A CA 1
ATOM 12399 C C . GLU B 1 793 ? 250.874 258.397 322.941 1.00 53.82 822 GLU A C 1
ATOM 12400 O O . GLU B 1 793 ? 251.858 258.031 322.292 1.00 54.17 822 GLU A O 1
ATOM 12406 N N . PHE B 1 794 ? 250.760 258.223 324.255 1.00 45.64 823 PHE A N 1
ATOM 12407 C CA . PHE B 1 794 ? 251.801 257.595 325.053 1.00 47.96 823 PHE A CA 1
ATOM 12408 C C . PHE B 1 794 ? 251.177 256.585 326.004 1.00 51.66 823 PHE A C 1
ATOM 12409 O O . PHE B 1 794 ? 250.008 256.701 326.380 1.00 52.34 823 PHE A O 1
ATOM 12417 N N . LYS B 1 795 ? 251.972 255.587 326.385 1.00 43.82 824 LYS A N 1
ATOM 12418 C CA . LYS B 1 795 ? 251.555 254.571 327.338 1.00 39.81 824 LYS A CA 1
ATOM 12419 C C . LYS B 1 795 ? 252.718 254.262 328.266 1.00 40.18 824 LYS A C 1
ATOM 12420 O O . LYS B 1 795 ? 253.854 254.099 327.811 1.00 43.11 824 LYS A O 1
ATOM 12426 N N . ASP B 1 796 ? 252.436 254.184 329.562 1.00 35.73 825 ASP A N 1
ATOM 12427 C CA . ASP B 1 796 ? 253.487 253.948 330.544 1.00 39.30 825 ASP A CA 1
ATOM 12428 C C . ASP B 1 796 ? 252.859 253.371 331.811 1.00 38.26 825 ASP A C 1
ATOM 12429 O O . ASP B 1 796 ? 251.717 252.891 331.790 1.00 36.31 825 ASP A O 1
ATOM 12434 N N . ASN B 1 797 ? 253.617 253.384 332.902 1.00 35.42 826 ASN A N 1
ATOM 12435 C CA . ASN B 1 797 ? 253.153 252.914 334.200 1.00 29.63 826 ASN A CA 1
ATOM 12436 C C . ASN B 1 797 ? 253.245 254.063 335.192 1.00 30.49 826 ASN A C 1
ATOM 12437 O O . ASN B 1 797 ? 254.339 254.575 335.454 1.00 35.63 826 ASN A O 1
ATOM 12442 N N . ILE B 1 798 ? 252.102 254.460 335.742 1.00 21.43 827 ILE A N 1
ATOM 12443 C CA . ILE B 1 798 ? 252.059 255.474 336.790 1.00 25.13 827 ILE A CA 1
ATOM 12444 C C . ILE B 1 798 ? 252.411 254.789 338.104 1.00 28.77 827 ILE A C 1
ATOM 12445 O O . ILE B 1 798 ? 251.605 254.036 338.651 1.00 30.20 827 ILE A O 1
ATOM 12450 N N . GLN B 1 799 ? 253.614 255.039 338.605 1.00 27.72 828 GLN A N 1
ATOM 12451 C CA . GLN B 1 799 ? 254.069 254.479 339.871 1.00 23.80 828 GLN A CA 1
ATOM 12452 C C . GLN B 1 799 ? 254.022 255.577 340.920 1.00 29.53 828 GLN A C 1
ATOM 12453 O O . GLN B 1 799 ? 254.688 256.607 340.770 1.00 37.29 828 GLN A O 1
ATOM 12459 N N . VAL B 1 800 ? 253.241 255.365 341.975 1.00 27.54 829 VAL A N 1
ATOM 12460 C CA . VAL B 1 800 ? 253.150 256.319 343.071 1.00 29.62 829 VAL A CA 1
ATOM 12461 C C . VAL B 1 800 ? 253.598 255.626 344.353 1.00 29.65 829 VAL A C 1
ATOM 12462 O O . VAL B 1 800 ? 253.094 254.550 344.704 1.00 33.25 829 VAL A O 1
ATOM 12466 N N . PHE B 1 801 ? 254.611 256.199 344.996 1.00 33.99 830 PHE A N 1
ATOM 12467 C CA . PHE B 1 801 ? 255.013 255.807 346.343 1.00 36.82 830 PHE A CA 1
ATOM 12468 C C . PHE B 1 801 ? 254.445 256.818 347.337 1.00 37.97 830 PHE A C 1
ATOM 12469 O O . PHE B 1 801 ? 255.160 257.590 347.974 1.00 42.15 830 PHE A O 1
ATOM 12477 N N . ALA B 1 802 ? 253.118 256.803 347.439 1.00 40.35 831 ALA A N 1
ATOM 12478 C CA . ALA B 1 802 ? 252.414 257.819 348.208 1.00 42.88 831 ALA A CA 1
ATOM 12479 C C . ALA B 1 802 ? 252.847 257.796 349.667 1.00 44.07 831 ALA A C 1
ATOM 12480 O O . ALA B 1 802 ? 252.946 256.737 350.291 1.00 45.75 831 ALA A O 1
ATOM 12482 N N . ARG B 1 803 ? 253.104 258.982 350.207 1.00 53.65 832 ARG A N 1
ATOM 12483 C CA . ARG B 1 803 ? 253.551 259.152 351.580 1.00 55.00 832 ARG A CA 1
ATOM 12484 C C . ARG B 1 803 ? 252.465 259.848 352.385 1.00 56.66 832 ARG A C 1
ATOM 12485 O O . ARG B 1 803 ? 251.790 260.752 351.883 1.00 56.69 832 ARG A O 1
ATOM 12493 N N . ASN B 1 804 ? 252.299 259.425 353.634 1.00 77.41 833 ASN A N 1
ATOM 12494 C CA . ASN B 1 804 ? 251.316 260.032 354.519 1.00 78.96 833 ASN A CA 1
ATOM 12495 C C . ASN B 1 804 ? 251.874 261.342 355.072 1.00 81.79 833 ASN A C 1
ATOM 12496 O O . ASN B 1 804 ? 252.873 261.877 354.585 1.00 82.49 833 ASN A O 1
ATOM 12501 N N . GLU B 1 805 ? 251.218 261.882 356.101 1.00 101.38 834 GLU A N 1
ATOM 12502 C CA . GLU B 1 805 ? 251.640 263.159 356.665 1.00 103.10 834 GLU A CA 1
ATOM 12503 C C . GLU B 1 805 ? 253.033 263.061 357.277 1.00 103.22 834 GLU A C 1
ATOM 12504 O O . GLU B 1 805 ? 253.989 263.671 356.784 1.00 102.59 834 GLU A O 1
ATOM 12510 N N . ASP B 1 806 ? 253.170 262.288 358.348 1.00 109.14 835 ASP A N 1
ATOM 12511 C CA . ASP B 1 806 ? 254.440 262.193 359.071 1.00 110.84 835 ASP A CA 1
ATOM 12512 C C . ASP B 1 806 ? 255.296 261.041 358.559 1.00 109.97 835 ASP A C 1
ATOM 12513 O O . ASP B 1 806 ? 255.809 260.240 359.338 1.00 111.61 835 ASP A O 1
ATOM 12518 N N . ASN B 1 807 ? 255.484 260.978 357.240 1.00 99.09 836 ASN A N 1
ATOM 12519 C CA . ASN B 1 807 ? 256.336 259.975 356.599 1.00 98.84 836 ASN A CA 1
ATOM 12520 C C . ASN B 1 807 ? 255.974 258.560 357.050 1.00 99.01 836 ASN A C 1
ATOM 12521 O O . ASN B 1 807 ? 256.821 257.779 357.489 1.00 100.70 836 ASN A O 1
ATOM 12526 N N . THR B 1 808 ? 254.691 258.234 356.933 1.00 87.55 837 THR A N 1
ATOM 12527 C CA . THR B 1 808 ? 254.143 256.929 357.293 1.00 88.02 837 THR A CA 1
ATOM 12528 C C . THR B 1 808 ? 253.411 256.335 356.099 1.00 86.57 837 THR A C 1
ATOM 12529 O O . THR B 1 808 ? 252.226 256.002 356.169 1.00 85.49 837 THR A O 1
ATOM 12533 N N . SER B 1 809 ? 254.124 256.251 354.970 1.00 65.05 838 SER A N 1
ATOM 12534 C CA . SER B 1 809 ? 253.577 255.785 353.698 1.00 62.68 838 SER A CA 1
ATOM 12535 C C . SER B 1 809 ? 252.630 254.609 353.887 1.00 59.48 838 SER A C 1
ATOM 12536 O O . SER B 1 809 ? 252.911 253.680 354.647 1.00 61.08 838 SER A O 1
ATOM 12539 N N . ARG B 1 810 ? 251.497 254.667 353.182 1.00 46.95 839 ARG A N 1
ATOM 12540 C CA . ARG B 1 810 ? 250.423 253.709 353.415 1.00 51.03 839 ARG A CA 1
ATOM 12541 C C . ARG B 1 810 ? 250.877 252.283 353.137 1.00 50.70 839 ARG A C 1
ATOM 12542 O O . ARG B 1 810 ? 250.558 251.363 353.899 1.00 50.22 839 ARG A O 1
ATOM 12550 N N . LEU B 1 811 ? 251.623 252.078 352.052 1.00 40.27 840 LEU A N 1
ATOM 12551 C CA . LEU B 1 811 ? 252.054 250.740 351.655 1.00 36.27 840 LEU A CA 1
ATOM 12552 C C . LEU B 1 811 ? 253.445 250.478 352.225 1.00 35.95 840 LEU A C 1
ATOM 12553 O O . LEU B 1 811 ? 254.472 250.652 351.567 1.00 41.80 840 LEU A O 1
ATOM 12558 N N . GLU B 1 812 ? 253.467 250.055 353.485 1.00 35.08 841 GLU A N 1
ATOM 12559 C CA . GLU B 1 812 ? 254.690 249.671 354.173 1.00 36.56 841 GLU A CA 1
ATOM 12560 C C . GLU B 1 812 ? 254.555 248.229 354.638 1.00 38.21 841 GLU A C 1
ATOM 12561 O O . GLU B 1 812 ? 253.555 247.870 355.268 1.00 42.73 841 GLU A O 1
ATOM 12567 N N . LEU B 1 813 ? 255.553 247.411 354.329 1.00 34.17 842 LEU A N 1
ATOM 12568 C CA . LEU B 1 813 ? 255.515 245.990 354.638 1.00 37.14 842 LEU A CA 1
ATOM 12569 C C . LEU B 1 813 ? 256.224 245.695 355.955 1.00 40.07 842 LEU A C 1
ATOM 12570 O O . LEU B 1 813 ? 256.997 246.505 356.472 1.00 39.62 842 LEU A O 1
ATOM 12575 N N . ASP B 1 814 ? 255.945 244.504 356.494 1.00 41.45 843 ASP A N 1
ATOM 12576 C CA . ASP B 1 814 ? 256.497 244.120 357.790 1.00 39.46 843 ASP A CA 1
ATOM 12577 C C . ASP B 1 814 ? 258.015 244.008 357.758 1.00 36.95 843 ASP A C 1
ATOM 12578 O O . ASP B 1 814 ? 258.660 244.139 358.805 1.00 43.31 843 ASP A O 1
ATOM 12583 N N . ILE B 1 815 ? 258.589 243.730 356.581 1.00 33.32 844 ILE A N 1
ATOM 12584 C CA . ILE B 1 815 ? 260.023 243.664 356.279 1.00 40.56 844 ILE A CA 1
ATOM 12585 C C . ILE B 1 815 ? 260.724 242.847 357.369 1.00 41.68 844 ILE A C 1
ATOM 12586 O O . ILE B 1 815 ? 261.925 242.998 357.620 1.00 42.16 844 ILE A O 1
ATOM 12591 N N . SER B 1 816 ? 259.976 241.962 358.026 1.00 39.26 845 SER A N 1
ATOM 12592 C CA . SER B 1 816 ? 260.514 241.153 359.114 1.00 37.96 845 SER A CA 1
ATOM 12593 C C . SER B 1 816 ? 260.499 239.669 358.775 1.00 40.88 845 SER A C 1
ATOM 12594 O O . SER B 1 816 ? 261.544 239.016 358.849 1.00 46.16 845 SER A O 1
ATOM 12597 N N . ASP B 1 817 ? 259.347 239.116 358.410 1.00 40.40 846 ASP A N 1
ATOM 12598 C CA . ASP B 1 817 ? 259.285 237.711 358.050 1.00 42.87 846 ASP A CA 1
ATOM 12599 C C . ASP B 1 817 ? 259.835 237.497 356.640 1.00 42.14 846 ASP A C 1
ATOM 12600 O O . ASP B 1 817 ? 259.714 238.369 355.776 1.00 43.11 846 ASP A O 1
ATOM 12605 N N . PRO B 1 818 ? 260.454 236.335 356.382 1.00 39.91 847 PRO A N 1
ATOM 12606 C CA . PRO B 1 818 ? 261.046 236.041 355.070 1.00 39.75 847 PRO A CA 1
ATOM 12607 C C . PRO B 1 818 ? 260.019 235.664 354.003 1.00 43.02 847 PRO A C 1
ATOM 12608 O O . PRO B 1 818 ? 260.230 234.746 353.209 1.00 48.67 847 PRO A O 1
ATOM 12612 N N . GLU B 1 819 ? 258.896 236.379 353.987 1.00 42.15 848 GLU A N 1
ATOM 12613 C CA . GLU B 1 819 ? 257.892 236.210 352.942 1.00 42.48 848 GLU A CA 1
ATOM 12614 C C . GLU B 1 819 ? 257.405 237.519 352.347 1.00 42.46 848 GLU A C 1
ATOM 12615 O O . GLU B 1 819 ? 256.874 237.503 351.232 1.00 42.08 848 GLU A O 1
ATOM 12621 N N . GLN B 1 820 ? 257.550 238.646 353.040 1.00 42.72 849 GLN A N 1
ATOM 12622 C CA . GLN B 1 820 ? 257.236 239.960 352.500 1.00 41.11 849 GLN A CA 1
ATOM 12623 C C . GLN B 1 820 ? 258.489 240.780 352.234 1.00 39.12 849 GLN A C 1
ATOM 12624 O O . GLN B 1 820 ? 258.388 241.971 351.921 1.00 39.47 849 GLN A O 1
ATOM 12630 N N . ARG B 1 821 ? 259.666 240.174 352.364 1.00 41.15 850 ARG A N 1
ATOM 12631 C CA . ARG B 1 821 ? 260.933 240.855 352.109 1.00 44.25 850 ARG A CA 1
ATOM 12632 C C . ARG B 1 821 ? 261.185 240.824 350.610 1.00 45.04 850 ARG A C 1
ATOM 12633 O O . ARG B 1 821 ? 261.803 239.903 350.075 1.00 46.30 850 ARG A O 1
ATOM 12641 N N . VAL B 1 822 ? 260.695 241.854 349.924 1.00 42.46 851 VAL A N 1
ATOM 12642 C CA . VAL B 1 822 ? 260.825 241.924 348.477 1.00 40.28 851 VAL A CA 1
ATOM 12643 C C . VAL B 1 822 ? 262.279 242.181 348.103 1.00 47.56 851 VAL A C 1
ATOM 12644 O O . VAL B 1 822 ? 262.999 242.919 348.789 1.00 53.77 851 VAL A O 1
ATOM 12648 N N . ILE B 1 823 ? 262.723 241.556 347.016 1.00 46.56 852 ILE A N 1
ATOM 12649 C CA . ILE B 1 823 ? 264.086 241.721 346.516 1.00 44.66 852 ILE A CA 1
ATOM 12650 C C . ILE B 1 823 ? 263.994 242.201 345.072 1.00 48.09 852 ILE A C 1
ATOM 12651 O O . ILE B 1 823 ? 264.085 241.390 344.140 1.00 51.04 852 ILE A O 1
ATOM 12656 N N . PRO B 1 824 ? 263.800 243.502 344.844 1.00 48.21 853 PRO A N 1
ATOM 12657 C CA . PRO B 1 824 ? 263.585 243.986 343.471 1.00 49.83 853 PRO A CA 1
ATOM 12658 C C . PRO B 1 824 ? 264.744 243.709 342.531 1.00 50.56 853 PRO A C 1
ATOM 12659 O O . PRO B 1 824 ? 264.519 243.466 341.339 1.00 49.63 853 PRO A O 1
ATOM 12663 N N . PHE B 1 825 ? 265.977 243.728 343.028 1.00 54.91 854 PHE A N 1
ATOM 12664 C CA . PHE B 1 825 ? 267.142 243.505 342.183 1.00 54.06 854 PHE A CA 1
ATOM 12665 C C . PHE B 1 825 ? 267.415 242.030 341.925 1.00 57.09 854 PHE A C 1
ATOM 12666 O O . PHE B 1 825 ? 268.359 241.713 341.195 1.00 60.14 854 PHE A O 1
ATOM 12674 N N . ALA B 1 826 ? 266.622 241.130 342.499 1.00 55.27 855 ALA A N 1
ATOM 12675 C CA . ALA B 1 826 ? 266.875 239.707 342.358 1.00 55.76 855 ALA A CA 1
ATOM 12676 C C . ALA B 1 826 ? 266.461 239.215 340.974 1.00 59.08 855 ALA A C 1
ATOM 12677 O O . ALA B 1 826 ? 265.822 239.922 340.190 1.00 60.77 855 ALA A O 1
ATOM 12679 N N . PHE B 1 827 ? 266.838 237.974 340.681 1.00 78.11 856 PHE A N 1
ATOM 12680 C CA . PHE B 1 827 ? 266.570 237.342 339.399 1.00 79.04 856 PHE A CA 1
ATOM 12681 C C . PHE B 1 827 ? 265.525 236.253 339.596 1.00 81.44 856 PHE A C 1
ATOM 12682 O O . PHE B 1 827 ? 265.627 235.442 340.523 1.00 81.93 856 PHE A O 1
ATOM 12690 N N . VAL B 1 828 ? 264.524 236.236 338.722 1.00 90.64 857 VAL A N 1
ATOM 12691 C CA . VAL B 1 828 ? 263.393 235.326 338.861 1.00 89.84 857 VAL A CA 1
ATOM 12692 C C . VAL B 1 828 ? 263.794 233.928 338.409 1.00 93.89 857 VAL A C 1
ATOM 12693 O O . VAL B 1 828 ? 264.468 233.752 337.387 1.00 93.31 857 VAL A O 1
ATOM 12697 N N . ASP B 1 829 ? 263.377 232.922 339.183 1.00 100.79 858 ASP A N 1
ATOM 12698 C CA . ASP B 1 829 ? 263.683 231.532 338.862 1.00 100.79 858 ASP A CA 1
ATOM 12699 C C . ASP B 1 829 ? 262.932 231.036 337.633 1.00 101.37 858 ASP A C 1
ATOM 12700 O O . ASP B 1 829 ? 263.310 230.004 337.067 1.00 100.89 858 ASP A O 1
ATOM 12705 N N . GLY B 1 830 ? 261.883 231.744 337.208 1.00 121.88 859 GLY A N 1
ATOM 12706 C CA . GLY B 1 830 ? 261.135 231.313 336.038 1.00 121.83 859 GLY A CA 1
ATOM 12707 C C . GLY B 1 830 ? 261.995 231.229 334.792 1.00 123.09 859 GLY A C 1
ATOM 12708 O O . GLY B 1 830 ? 261.820 230.331 333.964 1.00 123.95 859 GLY A O 1
ATOM 12709 N N . PHE B 1 831 ? 262.936 232.162 334.642 1.00 108.57 860 PHE A N 1
ATOM 12710 C CA . PHE B 1 831 ? 263.863 232.102 333.517 1.00 108.95 860 PHE A CA 1
ATOM 12711 C C . PHE B 1 831 ? 264.810 230.914 333.633 1.00 109.23 860 PHE A C 1
ATOM 12712 O O . PHE B 1 831 ? 265.223 230.351 332.612 1.00 108.59 860 PHE A O 1
ATOM 12720 N N . GLY B 1 832 ? 265.165 230.519 334.854 1.00 112.88 861 GLY A N 1
ATOM 12721 C CA . GLY B 1 832 ? 265.985 229.341 335.056 1.00 111.85 861 GLY A CA 1
ATOM 12722 C C . GLY B 1 832 ? 267.350 229.613 335.654 1.00 112.63 861 GLY A C 1
ATOM 12723 O O . GLY B 1 832 ? 268.244 230.130 334.976 1.00 112.94 861 GLY A O 1
ATOM 12724 N N . ILE B 1 833 ? 267.521 229.270 336.929 1.00 98.27 862 ILE A N 1
ATOM 12725 C CA . ILE B 1 833 ? 268.798 229.385 337.623 1.00 96.80 862 ILE A CA 1
ATOM 12726 C C . ILE B 1 833 ? 269.023 228.112 338.428 1.00 95.83 862 ILE A C 1
ATOM 12727 O O . ILE B 1 833 ? 268.117 227.648 339.129 1.00 96.04 862 ILE A O 1
ATOM 12732 N N . GLN B 1 834 ? 270.228 227.552 338.328 1.00 85.61 863 GLN A N 1
ATOM 12733 C CA . GLN B 1 834 ? 270.617 226.373 339.088 1.00 84.11 863 GLN A CA 1
ATOM 12734 C C . GLN B 1 834 ? 271.936 226.643 339.795 1.00 83.85 863 GLN A C 1
ATOM 12735 O O . GLN B 1 834 ? 272.799 227.350 339.268 1.00 85.72 863 GLN A O 1
ATOM 12741 N N . LEU B 1 835 ? 272.084 226.081 340.994 1.00 76.36 864 LEU A N 1
ATOM 12742 C CA . LEU B 1 835 ? 273.298 226.260 341.792 1.00 77.93 864 LEU A CA 1
ATOM 12743 C C . LEU B 1 835 ? 274.337 225.211 341.393 1.00 79.71 864 LEU A C 1
ATOM 12744 O O . LEU B 1 835 ? 274.604 224.238 342.100 1.00 79.56 864 LEU A O 1
ATOM 12749 N N . LYS B 1 836 ? 274.925 225.432 340.220 1.00 88.77 865 LYS A N 1
ATOM 12750 C CA . LYS B 1 836 ? 275.980 224.563 339.719 1.00 88.57 865 LYS A CA 1
ATOM 12751 C C . LYS B 1 836 ? 276.804 225.341 338.705 1.00 89.45 865 LYS A C 1
ATOM 12752 O O . LYS B 1 836 ? 276.344 226.344 338.152 1.00 88.25 865 LYS A O 1
ATOM 12758 N N . ALA B 1 837 ? 278.025 224.870 338.471 1.00 97.51 866 ALA A N 1
ATOM 12759 C CA . ALA B 1 837 ? 278.946 225.537 337.554 1.00 97.01 866 ALA A CA 1
ATOM 12760 C C . ALA B 1 837 ? 278.496 225.290 336.121 1.00 97.93 866 ALA A C 1
ATOM 12761 O O . ALA B 1 837 ? 278.812 224.258 335.525 1.00 97.90 866 ALA A O 1
ATOM 12763 N N . VAL B 1 838 ? 277.745 226.241 335.566 1.00 97.92 867 VAL A N 1
ATOM 12764 C CA . VAL B 1 838 ? 277.298 226.250 334.176 1.00 97.35 867 VAL A CA 1
ATOM 12765 C C . VAL B 1 838 ? 276.472 225.025 333.800 1.00 98.90 867 VAL A C 1
ATOM 12766 O O . VAL B 1 838 ? 276.352 224.708 332.610 1.00 98.95 867 VAL A O 1
ATOM 12768 N N . ASP B 1 839 ? 275.896 224.329 334.776 1.00 96.47 868 ASP A N 1
ATOM 12769 C CA . ASP B 1 839 ? 275.088 223.147 334.498 1.00 95.59 868 ASP A CA 1
ATOM 12770 C C . ASP B 1 839 ? 274.157 222.839 335.665 1.00 95.50 868 ASP A C 1
ATOM 12771 O O . ASP B 1 839 ? 273.718 223.743 336.375 1.00 94.52 868 ASP A O 1
#

B-factor: mean 51.38, std 33.85, range [0.1, 136.73]

Nearest PDB structures (foldseek):
  8a9a-assembly1_B  TM=1.001E+00  e=0.000E+00  Mycoplasmoides pneumoniae M129
  9fch-assembly1_B  TM=1.002E+00  e=5.730E-90  Mycoplasmoides pneumoniae M129
  8idz-assembly2_B  TM=2.682E-01  e=4.839E+00  Segatella copri
  6z4s-assembly1_AAA  TM=1.696E-01  e=4.405E+00  Rattus norvegicus
  8a9a-assembly1_B  TM=1.001E+00  e=0.000E+00  Mycoplasmoides pneumoniae M129

InterPro domains:
  IPR054689 Lipid acquisition surface protein MG075-like [NF045696] (86-998)
  IPR057145 P116 [PF23707] (2-1030)